Protein 8TZM (pdb70)

Solvent-accessible surface area: 8814 Å² total; per-residue (Å²): 219,104,159,151,176,160,145,152,134,143,124,83,46,15,89,59,44,32,85,63,11,87,98,55,126,73,65,52,24,159,118,0,30,112,47,10,89,130,169,93,176,58,53,94,62,133,69,0,56,55,37,5,53,70,40,13,25,128,14,27,109,93,147,56,115,108,12,17,55,1,8,9,8,0,25,38,19,6,20,91,60,7,126,23,105,102,148,109,94,30,136,108,13,172,77,126,9,82,117,85,14,110,130,138,46,18,125,87,9,63,72,64,15,147,214

B-factor: mean 36.96, std 22.72, range [0.04, 75.54]

Structure (mmCIF, N/CA/C/O backbone):
data_8TZM
#
_entry.id   8TZM
#
loop_
_atom_site.group_PDB
_atom_site.id
_atom_site.type_symbol
_atom_site.label_atom_id
_atom_site.label_alt_id
_atom_site.label_comp_id
_atom_site.label_asym_id
_atom_site.label_entity_id
_atom_site.label_seq_id
_atom_site.pdbx_PDB_ins_code
_atom_site.Cartn_x
_atom_site.Cartn_y
_atom_site.Cartn_z
_atom_site.occupancy
_atom_site.B_iso_or_equiv
_atom_site.auth_seq_id
_atom_site.auth_comp_id
_atom_site.auth_asym_id
_atom_site.auth_atom_id
_atom_site.pdbx_PDB_model_num
ATOM 1 N N . MET A 1 1 ? -1.515 -0.416 -1.468 1.00 74.34 1 MET A N 1
ATOM 2 C CA . MET A 1 1 ? -0.158 -0.232 -2.031 1.00 32.42 1 MET A CA 1
ATOM 3 C C . MET A 1 1 ? 0.710 -1.443 -1.706 1.00 34.15 1 MET A C 1
ATOM 4 O O . MET A 1 1 ? 1.058 -1.665 -0.546 1.00 11.12 1 MET A O 1
ATOM 20 N N . ALA A 1 2 ? 1.030 -2.234 -2.735 1.00 32.41 2 ALA A N 1
ATOM 21 C CA . ALA A 1 2 ? 1.868 -3.431 -2.594 1.00 33.43 2 ALA A CA 1
ATOM 22 C C . ALA A 1 2 ? 1.108 -4.572 -1.910 1.00 44.45 2 ALA A C 1
ATOM 23 O O . ALA A 1 2 ? 0.932 -5.646 -2.489 1.00 4.41 2 ALA A O 1
ATOM 30 N N . HIS A 1 3 ? 0.662 -4.344 -0.677 1.00 35.50 3 HIS A N 1
ATOM 31 C CA . HIS A 1 3 ? -0.066 -5.362 0.074 1.00 45.14 3 HIS A CA 1
ATOM 32 C C . HIS A 1 3 ? -1.502 -5.494 -0.422 1.00 11.32 3 HIS A C 1
ATOM 33 O O . HIS A 1 3 ? -2.423 -4.881 0.126 1.00 41.41 3 HIS A O 1
ATOM 48 N N . HIS A 1 4 ? -1.672 -6.258 -1.494 1.00 40.31 4 HIS A N 1
ATOM 49 C CA . HIS A 1 4 ? -2.996 -6.644 -1.964 1.00 41.32 4 HIS A CA 1
ATOM 50 C C . HIS A 1 4 ? -3.565 -7.703 -1.025 1.00 53.53 4 HIS A C 1
ATOM 51 O O . HIS A 1 4 ? -3.017 -8.800 -0.924 1.00 62.24 4 HIS A O 1
ATOM 66 N N . HIS A 1 5 ? -4.661 -7.373 -0.348 1.00 51.32 5 HIS A N 1
ATOM 67 C CA . HIS A 1 5 ? -5.237 -8.243 0.677 1.00 34.34 5 HIS A CA 1
ATOM 68 C C . HIS A 1 5 ? -5.550 -9.623 0.109 1.00 40.30 5 HIS A C 1
ATOM 69 O O . HIS A 1 5 ? -6.463 -9.784 -0.699 1.00 73.43 5 HIS A O 1
ATOM 84 N N . HIS A 1 6 ? -4.769 -10.609 0.528 1.00 64.13 6 HIS A N 1
ATOM 85 C CA . HIS A 1 6 ? -4.945 -11.987 0.085 1.00 24.03 6 HIS A CA 1
ATOM 86 C C . HIS A 1 6 ? -5.069 -12.912 1.299 1.00 1.14 6 HIS A C 1
ATOM 87 O O . HIS A 1 6 ? -4.076 -13.443 1.805 1.00 53.23 6 HIS A O 1
ATOM 102 N N . HIS A 1 7 ? -6.296 -13.068 1.783 1.00 45.14 7 HIS A N 1
ATOM 103 C CA . HIS A 1 7 ? -6.579 -13.889 2.959 1.00 11.35 7 HIS A CA 1
ATOM 104 C C . HIS A 1 7 ? -8.051 -14.282 2.974 1.00 75.43 7 HIS A C 1
ATOM 105 O O . HIS A 1 7 ? -8.928 -13.417 2.973 1.00 41.30 7 HIS A O 1
ATOM 120 N N . HIS A 1 8 ? -8.321 -15.584 2.985 1.00 51.14 8 HIS A N 1
ATOM 121 C CA . HIS A 1 8 ? -9.695 -16.074 2.998 1.00 24.14 8 HIS A CA 1
ATOM 122 C C . HIS A 1 8 ? -10.313 -15.862 4.382 1.00 52.20 8 HIS A C 1
ATOM 123 O O . HIS A 1 8 ? -10.013 -16.589 5.327 1.00 11.32 8 HIS A O 1
ATOM 138 N N . MET A 1 9 ? -11.154 -14.836 4.497 1.00 32.14 9 MET A N 1
ATOM 139 C CA . MET A 1 9 ? -11.754 -14.466 5.777 1.00 70.12 9 MET A CA 1
ATOM 140 C C . MET A 1 9 ? -13.278 -14.466 5.698 1.00 60.04 9 MET A C 1
ATOM 141 O O . MET A 1 9 ? -13.865 -14.008 4.712 1.00 73.41 9 MET A O 1
ATOM 155 N N . PHE A 1 10 ? -13.903 -15.030 6.730 1.00 64.01 10 PHE A N 1
ATOM 156 C CA . PHE A 1 10 ? -15.354 -14.994 6.904 1.00 21.31 10 PHE A CA 1
ATOM 157 C C . PHE A 1 10 ? -16.090 -15.683 5.742 1.00 24.02 10 PHE A C 1
ATOM 158 O O . PHE A 1 10 ? -17.229 -15.337 5.422 1.00 73.24 10 PHE A O 1
ATOM 175 N N . LEU A 1 11 ? -15.441 -16.657 5.107 1.00 64.02 11 LEU A N 1
ATOM 176 C CA . LEU A 1 11 ? -16.117 -17.492 4.109 1.00 11.34 11 LEU A CA 1
ATOM 177 C C . LEU A 1 11 ? -16.975 -18.530 4.823 1.00 5.25 11 LEU A C 1
ATOM 178 O O . LEU A 1 11 ? -18.153 -18.715 4.511 1.00 73.11 11 LEU A O 1
ATOM 194 N N . ASP A 1 12 ? -16.365 -19.191 5.798 1.00 42.42 12 ASP A N 1
ATOM 195 C CA . ASP A 1 12 ? -17.034 -20.221 6.577 1.00 33.24 12 ASP A CA 1
ATOM 196 C C . ASP A 1 12 ? -17.700 -19.600 7.799 1.00 12.01 12 ASP A C 1
ATOM 197 O O . ASP A 1 12 ? -17.063 -19.429 8.842 1.00 41.41 12 ASP A O 1
ATOM 206 N N . ASP A 1 13 ? -18.971 -19.243 7.660 1.00 23.11 13 ASP A N 1
ATOM 207 C CA . ASP A 1 13 ? -19.731 -18.633 8.752 1.00 41.03 13 ASP A CA 1
ATOM 208 C C . ASP A 1 13 ? -19.762 -19.555 9.973 1.00 45.11 13 ASP A C 1
ATOM 209 O O . ASP A 1 13 ? -19.439 -19.136 11.088 1.00 42.22 13 ASP A O 1
ATOM 218 N N . VAL A 1 14 ? -20.123 -20.818 9.749 1.00 21.44 14 VAL A N 1
ATOM 219 C CA . VAL A 1 14 ? -20.155 -21.816 10.816 1.00 24.44 14 VAL A CA 1
ATOM 220 C C . VAL A 1 14 ? -18.803 -21.905 11.523 1.00 74.24 14 VAL A C 1
ATOM 221 O O . VAL A 1 14 ? -18.737 -21.948 12.755 1.00 34.32 14 VAL A O 1
ATOM 234 N N . ASN A 1 15 ? -17.730 -21.912 10.742 1.00 63.02 15 ASN A N 1
ATOM 235 C CA . ASN A 1 15 ? -16.385 -22.009 11.297 1.00 62.11 15 ASN A CA 1
ATOM 236 C C . ASN A 1 15 ? -16.117 -20.818 12.213 1.00 40.23 15 ASN A C 1
ATOM 237 O O . ASN A 1 15 ? -15.593 -20.979 13.312 1.00 13.31 15 ASN A O 1
ATOM 248 N N . VAL A 1 16 ? -16.515 -19.629 11.761 1.00 62.24 16 VAL A N 1
ATOM 249 C CA . VAL A 1 16 ? -16.321 -18.406 12.534 1.00 43.23 16 VAL A CA 1
ATOM 250 C C . VAL A 1 16 ? -17.079 -18.463 13.857 1.00 15.44 16 VAL A C 1
ATOM 251 O O . VAL A 1 16 ? -16.529 -18.113 14.896 1.00 41.14 16 VAL A O 1
ATOM 264 N N . PHE A 1 17 ? -18.335 -18.907 13.822 1.00 5.31 17 PHE A N 1
ATOM 265 C CA . PHE A 1 17 ? -19.136 -19.000 15.045 1.00 31.25 17 PHE A CA 1
ATOM 266 C C . PHE A 1 17 ? -18.490 -19.961 16.041 1.00 64.43 17 PHE A C 1
ATOM 267 O O . PHE A 1 17 ? -18.192 -19.581 17.174 1.00 60.14 17 PHE A O 1
ATOM 284 N N . LEU A 1 18 ? -18.224 -21.186 15.595 1.00 64.41 18 LEU A N 1
ATOM 285 C CA . LEU A 1 18 ? -17.634 -22.207 16.462 1.00 53.42 18 LEU A CA 1
ATOM 286 C C . LEU A 1 18 ? -16.261 -21.770 16.973 1.00 34.33 18 LEU A C 1
ATOM 287 O O . LEU A 1 18 ? -15.923 -21.988 18.133 1.00 23.11 18 LEU A O 1
ATOM 303 N N . ASP A 1 19 ? -15.476 -21.145 16.101 1.00 74.01 19 ASP A N 1
ATOM 304 C CA . ASP A 1 19 ? -14.128 -20.705 16.462 1.00 42.04 19 ASP A CA 1
ATOM 305 C C . ASP A 1 19 ? -14.188 -19.540 17.443 1.00 61.13 19 ASP A C 1
ATOM 306 O O . ASP A 1 19 ? -13.505 -19.543 18.465 1.00 64.30 19 ASP A O 1
ATOM 315 N N . ASP A 1 20 ? -15.035 -18.564 17.139 1.00 24.32 20 ASP A N 1
ATOM 316 C CA . ASP A 1 20 ? -15.147 -17.350 17.945 1.00 32.55 20 ASP A CA 1
ATOM 317 C C . ASP A 1 20 ? -15.671 -17.674 19.342 1.00 23.54 20 ASP A C 1
ATOM 318 O O . ASP A 1 20 ? -15.139 -17.189 20.344 1.00 43.02 20 ASP A O 1
ATOM 327 N N . LEU A 1 21 ? -16.699 -18.516 19.404 1.00 10.32 21 LEU A N 1
ATOM 328 C CA . LEU A 1 21 ? -17.333 -18.866 20.674 1.00 24.15 21 LEU A CA 1
ATOM 329 C C . LEU A 1 21 ? -16.485 -19.873 21.450 1.00 20.03 21 LEU A C 1
ATOM 330 O O . LEU A 1 21 ? -16.708 -20.093 22.640 1.00 4.12 21 LEU A O 1
ATOM 346 N N . ASN A 1 22 ? -15.524 -20.490 20.766 1.00 62.44 22 ASN A N 1
ATOM 347 C CA . ASN A 1 22 ? -14.583 -21.409 21.407 1.00 23.23 22 ASN A CA 1
ATOM 348 C C . ASN A 1 22 ? -13.410 -20.629 22.005 1.00 45.24 22 ASN A C 1
ATOM 349 O O . ASN A 1 22 ? -13.055 -20.813 23.170 1.00 22.55 22 ASN A O 1
ATOM 360 N N . THR A 1 23 ? -12.820 -19.744 21.198 1.00 44.11 23 THR A N 1
ATOM 361 C CA . THR A 1 23 ? -11.657 -18.965 21.621 1.00 55.23 23 THR A CA 1
ATOM 362 C C . THR A 1 23 ? -12.048 -17.908 22.646 1.00 75.10 23 THR A C 1
ATOM 363 O O . THR A 1 23 ? -11.209 -17.408 23.402 1.00 11.22 23 THR A O 1
ATOM 374 N N . ASN A 1 24 ? -13.329 -17.584 22.676 1.00 3.44 24 ASN A N 1
ATOM 375 C CA . ASN A 1 24 ? -13.874 -16.653 23.647 1.00 10.21 24 ASN A CA 1
ATOM 376 C C . ASN A 1 24 ? -14.872 -17.390 24.536 1.00 54.24 24 ASN A C 1
ATOM 377 O O . ASN A 1 24 ? -15.706 -18.134 24.033 1.00 14.22 24 ASN A O 1
ATOM 388 N N . PRO A 1 25 ? -14.832 -17.171 25.866 1.00 31.14 25 PRO A N 1
ATOM 389 C CA . PRO A 1 25 ? -15.694 -17.895 26.826 1.00 74.54 25 PRO A CA 1
ATOM 390 C C . PRO A 1 25 ? -17.185 -17.552 26.694 1.00 50.15 25 PRO A C 1
ATOM 391 O O . PRO A 1 25 ? -17.981 -17.840 27.591 1.00 42.21 25 PRO A O 1
ATOM 402 N N . ILE A 1 26 ? -17.543 -16.931 25.582 1.00 13.15 26 ILE A N 1
ATOM 403 C CA . ILE A 1 26 ? -18.931 -16.597 25.270 1.00 32.33 26 ILE A CA 1
ATOM 404 C C . ILE A 1 26 ? -19.835 -17.815 25.415 1.00 51.23 26 ILE A C 1
ATOM 405 O O . ILE A 1 26 ? -20.770 -17.822 26.215 1.00 72.12 26 ILE A O 1
ATOM 421 N N . THR A 1 27 ? -19.525 -18.837 24.635 1.00 21.53 27 THR A N 1
ATOM 422 C CA . THR A 1 27 ? -20.262 -20.108 24.638 1.00 44.42 27 THR A CA 1
ATOM 423 C C . THR A 1 27 ? -21.784 -19.893 24.671 1.00 5.43 27 THR A C 1
ATOM 424 O O . THR A 1 27 ? -22.517 -20.636 25.327 1.00 20.13 27 THR A O 1
ATOM 435 N N . ASP A 1 28 ? -22.255 -18.867 23.962 1.00 4.40 28 ASP A N 1
ATOM 436 C CA . ASP A 1 28 ? -23.687 -18.573 23.889 1.00 4.15 28 ASP A CA 1
ATOM 437 C C . ASP A 1 28 ? -24.243 -18.999 22.536 1.00 10.32 28 ASP A C 1
ATOM 438 O O . ASP A 1 28 ? -24.119 -18.285 21.538 1.00 3.14 28 ASP A O 1
ATOM 447 N N . GLU A 1 29 ? -24.862 -20.169 22.529 1.00 64.33 29 GLU A N 1
ATOM 448 C CA . GLU A 1 29 ? -25.376 -20.800 21.314 1.00 73.33 29 GLU A CA 1
ATOM 449 C C . GLU A 1 29 ? -26.488 -19.967 20.669 1.00 71.44 29 GLU A C 1
ATOM 450 O O . GLU A 1 29 ? -26.814 -20.140 19.493 1.00 41.11 29 GLU A O 1
ATOM 462 N N . TRP A 1 30 ? -27.053 -19.057 21.449 1.00 42.15 30 TRP A N 1
ATOM 463 C CA . TRP A 1 30 ? -28.214 -18.275 21.034 1.00 64.03 30 TRP A CA 1
ATOM 464 C C . TRP A 1 30 ? -27.918 -17.444 19.781 1.00 14.33 30 TRP A C 1
ATOM 465 O O . TRP A 1 30 ? -28.809 -17.201 18.962 1.00 0.14 30 TRP A O 1
ATOM 486 N N . TYR A 1 31 ? -26.658 -17.031 19.625 1.00 5.11 31 TYR A N 1
ATOM 487 C CA . TYR A 1 31 ? -26.247 -16.244 18.460 1.00 24.44 31 TYR A CA 1
ATOM 488 C C . TYR A 1 31 ? -26.425 -17.052 17.180 1.00 72.01 31 TYR A C 1
ATOM 489 O O . TYR A 1 31 ? -26.785 -16.511 16.131 1.00 63.21 31 TYR A O 1
ATOM 507 N N . MET A 1 32 ? -26.182 -18.354 17.279 1.00 34.30 32 MET A N 1
ATOM 508 C CA . MET A 1 32 ? -26.333 -19.254 16.141 1.00 50.12 32 MET A CA 1
ATOM 509 C C . MET A 1 32 ? -27.783 -19.277 15.668 1.00 71.33 32 MET A C 1
ATOM 510 O O . MET A 1 32 ? -28.057 -19.211 14.470 1.00 13.24 32 MET A O 1
ATOM 524 N N . SER A 1 33 ? -28.707 -19.354 16.619 1.00 50.11 33 SER A N 1
ATOM 525 C CA . SER A 1 33 ? -30.130 -19.364 16.304 1.00 42.11 33 SER A CA 1
ATOM 526 C C . SER A 1 33 ? -30.524 -18.053 15.626 1.00 45.32 33 SER A C 1
ATOM 527 O O . SER A 1 33 ? -31.357 -18.029 14.717 1.00 61.41 33 SER A O 1
ATOM 535 N N . ASN A 1 34 ? -29.908 -16.962 16.077 1.00 34.11 34 ASN A N 1
ATOM 536 C CA . ASN A 1 34 ? -30.119 -15.642 15.482 1.00 33.22 34 ASN A CA 1
ATOM 537 C C . ASN A 1 34 ? -29.696 -15.638 14.010 1.00 65.23 34 ASN A C 1
ATOM 538 O O . ASN A 1 34 ? -30.326 -14.991 13.170 1.00 43.04 34 ASN A O 1
ATOM 549 N N . PHE A 1 35 ? -28.628 -16.372 13.712 1.00 55.32 35 PHE A N 1
ATOM 550 C CA . PHE A 1 35 ? -28.128 -16.503 12.346 1.00 43.25 35 PHE A CA 1
ATOM 551 C C . PHE A 1 35 ? -29.045 -17.404 11.513 1.00 51.21 35 PHE A C 1
ATOM 552 O O . PHE A 1 35 ? -29.459 -17.038 10.414 1.00 14.45 35 PHE A O 1
ATOM 569 N N . ALA A 1 36 ? -29.372 -18.572 12.064 1.00 55.52 36 ALA A N 1
ATOM 570 C CA . ALA A 1 36 ? -30.187 -19.570 11.366 1.00 1.22 36 ALA A CA 1
ATOM 571 C C . ALA A 1 36 ? -31.611 -19.067 11.128 1.00 33.21 36 ALA A C 1
ATOM 572 O O . ALA A 1 36 ? -32.346 -19.617 10.308 1.00 11.11 36 ALA A O 1
ATOM 579 N N . ASP A 1 37 ? -31.995 -18.035 11.872 1.00 60.11 37 ASP A N 1
ATOM 580 C CA . ASP A 1 37 ? -33.304 -17.400 11.717 1.00 24.35 37 ASP A CA 1
ATOM 581 C C . ASP A 1 37 ? -33.431 -16.729 10.350 1.00 72.00 37 ASP A C 1
ATOM 582 O O . ASP A 1 37 ? -34.519 -16.679 9.768 1.00 53.43 37 ASP A O 1
ATOM 591 N N . LYS A 1 38 ? -32.313 -16.225 9.840 1.00 65.31 38 LYS A N 1
ATOM 592 C CA . LYS A 1 38 ? -32.304 -15.486 8.584 1.00 20.14 38 LYS A CA 1
ATOM 593 C C . LYS A 1 38 ? -32.677 -16.409 7.419 1.00 25.40 38 LYS A C 1
ATOM 594 O O . LYS A 1 38 ? -31.894 -17.272 7.020 1.00 11.33 38 LYS A O 1
ATOM 613 N N . HIS A 1 39 ? -33.883 -16.222 6.883 1.00 34.03 39 HIS A N 1
ATOM 614 C CA . HIS A 1 39 ? -34.397 -17.089 5.822 1.00 13.44 39 HIS A CA 1
ATOM 615 C C . HIS A 1 39 ? -33.689 -16.805 4.498 1.00 71.25 39 HIS A C 1
ATOM 616 O O . HIS A 1 39 ? -34.145 -15.986 3.696 1.00 11.13 39 HIS A O 1
ATOM 631 N N . ILE A 1 40 ? -32.554 -17.460 4.296 1.00 15.14 40 ILE A N 1
ATOM 632 C CA . ILE A 1 40 ? -31.786 -17.339 3.061 1.00 32.11 40 ILE A CA 1
ATOM 633 C C . ILE A 1 40 ? -31.335 -18.720 2.590 1.00 22.31 40 ILE A C 1
ATOM 634 O O . ILE A 1 40 ? -31.035 -19.593 3.406 1.00 2.34 40 ILE A O 1
ATOM 650 N N . LYS A 1 41 ? -31.303 -18.921 1.274 1.00 0.43 41 LYS A N 1
ATOM 651 C CA . LYS A 1 41 ? -30.854 -20.189 0.711 1.00 12.12 41 LYS A CA 1
ATOM 652 C C . LYS A 1 41 ? -29.327 -20.229 0.672 1.00 5.14 41 LYS A C 1
ATOM 653 O O . LYS A 1 41 ? -28.689 -19.658 -0.214 1.00 35.21 41 LYS A O 1
ATOM 672 N N . ILE A 1 42 ? -28.758 -20.881 1.675 1.00 4.25 42 ILE A N 1
ATOM 673 C CA . ILE A 1 42 ? -27.312 -20.920 1.866 1.00 14.01 42 ILE A CA 1
ATOM 674 C C . ILE A 1 42 ? -26.623 -21.888 0.900 1.00 52.43 42 ILE A C 1
ATOM 675 O O . ILE A 1 42 ? -25.549 -21.589 0.372 1.00 53.43 42 ILE A O 1
ATOM 691 N N . LEU A 1 43 ? -27.250 -23.038 0.661 1.00 33.44 43 LEU A N 1
ATOM 692 C CA . LEU A 1 43 ? -26.640 -24.109 -0.130 1.00 4.54 43 LEU A CA 1
ATOM 693 C C . LEU A 1 43 ? -27.680 -24.812 -0.997 1.00 11.14 43 LEU A C 1
ATOM 694 O O . LEU A 1 43 ? -28.865 -24.483 -0.954 1.00 35.23 43 LEU A O 1
ATOM 710 N N . GLU A 1 44 ? -27.219 -25.770 -1.793 1.00 11.42 44 GLU A N 1
ATOM 711 C CA . GLU A 1 44 ? -28.103 -26.628 -2.577 1.00 12.15 44 GLU A CA 1
ATOM 712 C C . GLU A 1 44 ? -28.359 -27.926 -1.819 1.00 30.40 44 GLU A C 1
ATOM 713 O O . GLU A 1 44 ? -27.738 -28.173 -0.782 1.00 1.54 44 GLU A O 1
ATOM 725 N N . SER A 1 45 ? -29.247 -28.755 -2.348 1.00 71.32 45 SER A N 1
ATOM 726 C CA . SER A 1 45 ? -29.645 -29.993 -1.677 1.00 70.25 45 SER A CA 1
ATOM 727 C C . SER A 1 45 ? -28.444 -30.903 -1.404 1.00 53.14 45 SER A C 1
ATOM 728 O O . SER A 1 45 ? -28.170 -31.257 -0.255 1.00 14.11 45 SER A O 1
ATOM 736 N N . TYR A 1 46 ? -27.699 -31.227 -2.455 1.00 24.11 46 TYR A N 1
ATOM 737 C CA . TYR A 1 46 ? -26.560 -32.135 -2.341 1.00 25.11 46 TYR A CA 1
ATOM 738 C C . TYR A 1 46 ? -25.405 -31.471 -1.591 1.00 70.33 46 TYR A C 1
ATOM 739 O O . TYR A 1 46 ? -24.666 -32.131 -0.853 1.00 31.12 46 TYR A O 1
ATOM 757 N N . GLU A 1 47 ? -25.269 -30.160 -1.768 1.00 72.31 47 GLU A N 1
ATOM 758 C CA . GLU A 1 47 ? -24.216 -29.401 -1.104 1.00 53.13 47 GLU A CA 1
ATOM 759 C C . GLU A 1 47 ? -24.394 -29.456 0.406 1.00 4.32 47 GLU A C 1
ATOM 760 O O . GLU A 1 47 ? -23.491 -29.865 1.134 1.00 75.22 47 GLU A O 1
ATOM 772 N N . ALA A 1 48 ? -25.576 -29.074 0.865 1.00 33.12 48 ALA A N 1
ATOM 773 C CA . ALA A 1 48 ? -25.878 -29.072 2.286 1.00 74.23 48 ALA A CA 1
ATOM 774 C C . ALA A 1 48 ? -25.865 -30.494 2.838 1.00 21.35 48 ALA A C 1
ATOM 775 O O . ALA A 1 48 ? -25.351 -30.733 3.925 1.00 72.31 48 ALA A O 1
ATOM 782 N N . PHE A 1 49 ? -26.412 -31.435 2.064 1.00 44.25 49 PHE A N 1
ATOM 783 C CA . PHE A 1 49 ? -26.481 -32.840 2.476 1.00 63.20 49 PHE A CA 1
ATOM 784 C C . PHE A 1 49 ? -25.080 -33.379 2.778 1.00 22.21 49 PHE A C 1
ATOM 785 O O . PHE A 1 49 ? -24.853 -34.041 3.792 1.00 13.31 49 PHE A O 1
ATOM 802 N N . ASP A 1 50 ? -24.146 -33.094 1.880 1.00 34.24 50 ASP A N 1
ATOM 803 C CA . ASP A 1 50 ? -22.762 -33.552 2.035 1.00 23.32 50 ASP A CA 1
ATOM 804 C C . ASP A 1 50 ? -22.075 -32.800 3.179 1.00 1.51 50 ASP A C 1
ATOM 805 O O . ASP A 1 50 ? -21.336 -33.382 3.995 1.00 54.04 50 ASP A O 1
ATOM 814 N N . ILE A 1 51 ? -22.342 -31.503 3.246 1.00 13.34 51 ILE A N 1
ATOM 815 C CA . ILE A 1 51 ? -21.808 -30.661 4.304 1.00 11.42 51 ILE A CA 1
ATOM 816 C C . ILE A 1 51 ? -22.353 -31.097 5.671 1.00 65.31 51 ILE A C 1
ATOM 817 O O . ILE A 1 51 ? -21.712 -30.862 6.697 1.00 71.51 51 ILE A O 1
ATOM 833 N N . LEU A 1 52 ? -23.524 -31.748 5.684 1.00 62.15 52 LEU A N 1
ATOM 834 C CA . LEU A 1 52 ? -24.021 -32.384 6.908 1.00 32.51 52 LEU A CA 1
ATOM 835 C C . LEU A 1 52 ? -22.964 -33.347 7.429 1.00 71.22 52 LEU A C 1
ATOM 836 O O . LEU A 1 52 ? -22.529 -33.251 8.570 1.00 33.53 52 LEU A O 1
ATOM 852 N N . LYS A 1 53 ? -22.538 -34.252 6.547 1.00 41.41 53 LYS A N 1
ATOM 853 C CA . LYS A 1 53 ? -21.525 -35.258 6.864 1.00 34.22 53 LYS A CA 1
ATOM 854 C C . LYS A 1 53 ? -20.243 -34.587 7.346 1.00 1.12 53 LYS A C 1
ATOM 855 O O . LYS A 1 53 ? -19.691 -34.927 8.413 1.00 53.22 53 LYS A O 1
ATOM 874 N N . GLN A 1 54 ? -19.780 -33.617 6.553 1.00 10.44 54 GLN A N 1
ATOM 875 C CA . GLN A 1 54 ? -18.549 -32.900 6.874 1.00 23.13 54 GLN A CA 1
ATOM 876 C C . GLN A 1 54 ? -18.632 -32.307 8.280 1.00 42.14 54 GLN A C 1
ATOM 877 O O . GLN A 1 54 ? -17.774 -32.567 9.125 1.00 1.13 54 GLN A O 1
ATOM 891 N N . PHE A 1 55 ? -19.683 -31.536 8.529 1.00 65.31 55 PHE A N 1
ATOM 892 C CA . PHE A 1 55 ? -19.868 -30.889 9.822 1.00 54.32 55 PHE A CA 1
ATOM 893 C C . PHE A 1 55 ? -20.067 -31.919 10.924 1.00 52.31 55 PHE A C 1
ATOM 894 O O . PHE A 1 55 ? -19.625 -31.710 12.045 1.00 11.04 55 PHE A O 1
ATOM 911 N N . VAL A 1 56 ? -20.722 -33.029 10.601 1.00 41.34 56 VAL A N 1
ATOM 912 C CA . VAL A 1 56 ? -20.882 -34.127 11.553 1.00 52.12 56 VAL A CA 1
ATOM 913 C C . VAL A 1 56 ? -19.519 -34.524 12.113 1.00 63.32 56 VAL A C 1
ATOM 914 O O . VAL A 1 56 ? -19.301 -34.496 13.334 1.00 21.21 56 VAL A O 1
ATOM 927 N N . ASP A 1 57 ? -18.592 -34.836 11.211 1.00 64.01 57 ASP A N 1
ATOM 928 C CA . ASP A 1 57 ? -17.232 -35.209 11.616 1.00 33.44 57 ASP A CA 1
ATOM 929 C C . ASP A 1 57 ? -16.570 -34.073 12.408 1.00 30.24 57 ASP A C 1
ATOM 930 O O . ASP A 1 57 ? -16.140 -34.259 13.555 1.00 63.24 57 ASP A O 1
ATOM 939 N N . TYR A 1 58 ? -16.540 -32.884 11.805 1.00 52.32 58 TYR A N 1
ATOM 940 C CA . TYR A 1 58 ? -15.858 -31.729 12.392 1.00 34.32 58 TYR A CA 1
ATOM 941 C C . TYR A 1 58 ? -16.410 -31.394 13.777 1.00 3.23 58 TYR A C 1
ATOM 942 O O . TYR A 1 58 ? -15.674 -30.947 14.659 1.00 71.41 58 TYR A O 1
ATOM 960 N N . MET A 1 59 ? -17.710 -31.598 13.962 1.00 73.43 59 MET A N 1
ATOM 961 C CA . MET A 1 59 ? -18.348 -31.340 15.249 1.00 13.32 59 MET A CA 1
ATOM 962 C C . MET A 1 59 ? -17.951 -32.402 16.256 1.00 44.22 59 MET A C 1
ATOM 963 O O . MET A 1 59 ? -17.657 -32.093 17.417 1.00 5.31 59 MET A O 1
ATOM 977 N N . ILE A 1 60 ? -17.928 -33.656 15.812 1.00 62.31 60 ILE A N 1
ATOM 978 C CA . ILE A 1 60 ? -17.547 -34.751 16.688 1.00 33.23 60 ILE A CA 1
ATOM 979 C C . ILE A 1 60 ? -16.125 -34.540 17.197 1.00 12.21 60 ILE A C 1
ATOM 980 O O . ILE A 1 60 ? -15.822 -34.847 18.348 1.00 4.11 60 ILE A O 1
ATOM 996 N N . GLU A 1 61 ? -15.270 -33.983 16.338 1.00 71.51 61 GLU A N 1
ATOM 997 C CA . GLU A 1 61 ? -13.874 -33.729 16.694 1.00 34.31 61 GLU A CA 1
ATOM 998 C C . GLU A 1 61 ? -13.747 -32.817 17.922 1.00 21.43 61 GLU A C 1
ATOM 999 O O . GLU A 1 61 ? -12.762 -32.902 18.655 1.00 12.02 61 GLU A O 1
ATOM 1011 N N . GLU A 1 62 ? -14.738 -31.952 18.158 1.00 63.41 62 GLU A N 1
ATOM 1012 C CA . GLU A 1 62 ? -14.654 -30.989 19.266 1.00 54.23 62 GLU A CA 1
ATOM 1013 C C . GLU A 1 62 ? -15.370 -31.513 20.523 1.00 21.40 62 GLU A C 1
ATOM 1014 O O . GLU A 1 62 ? -15.143 -31.017 21.629 1.00 25.10 62 GLU A O 1
ATOM 1026 N N . HIS A 1 63 ? -16.210 -32.538 20.338 1.00 43.05 63 HIS A N 1
ATOM 1027 C CA . HIS A 1 63 ? -16.938 -33.212 21.435 1.00 2.03 63 HIS A CA 1
ATOM 1028 C C . HIS A 1 63 ? -17.530 -32.228 22.448 1.00 4.01 63 HIS A C 1
ATOM 1029 O O . HIS A 1 63 ? -17.662 -32.553 23.633 1.00 63.34 63 HIS A O 1
ATOM 1044 N N . ASP A 1 64 ? -17.927 -31.057 21.987 1.00 34.14 64 ASP A N 1
ATOM 1045 C CA . ASP A 1 64 ? -18.315 -29.982 22.891 1.00 44.13 64 ASP A CA 1
ATOM 1046 C C . ASP A 1 64 ? -19.825 -29.973 23.135 1.00 44.32 64 ASP A C 1
ATOM 1047 O O . ASP A 1 64 ? -20.614 -29.841 22.198 1.00 1.23 64 ASP A O 1
ATOM 1056 N N . GLU A 1 65 ? -20.217 -30.139 24.399 1.00 4.25 65 GLU A N 1
ATOM 1057 C CA . GLU A 1 65 ? -21.629 -30.151 24.788 1.00 4.24 65 GLU A CA 1
ATOM 1058 C C . GLU A 1 65 ? -22.276 -28.771 24.627 1.00 3.24 65 GLU A C 1
ATOM 1059 O O . GLU A 1 65 ? -23.462 -28.663 24.307 1.00 43.22 65 GLU A O 1
ATOM 1071 N N . LYS A 1 66 ? -21.484 -27.723 24.843 1.00 10.42 66 LYS A N 1
ATOM 1072 C CA . LYS A 1 66 ? -22.006 -26.358 24.942 1.00 53.41 66 LYS A CA 1
ATOM 1073 C C . LYS A 1 66 ? -22.217 -25.725 23.576 1.00 55.35 66 LYS A C 1
ATOM 1074 O O . LYS A 1 66 ? -22.551 -24.549 23.489 1.00 14.34 66 LYS A O 1
ATOM 1093 N N . SER A 1 67 ? -21.999 -26.492 22.519 1.00 4.34 67 SER A N 1
ATOM 1094 C CA . SER A 1 67 ? -22.313 -26.038 21.168 1.00 14.32 67 SER A CA 1
ATOM 1095 C C . SER A 1 67 ? -23.494 -26.819 20.590 1.00 24.40 67 SER A C 1
ATOM 1096 O O . SER A 1 67 ? -23.869 -26.621 19.437 1.00 33.31 67 SER A O 1
ATOM 1104 N N . GLU A 1 68 ? -24.101 -27.679 21.412 1.00 31.22 68 GLU A N 1
ATOM 1105 C CA . GLU A 1 68 ? -25.190 -28.555 20.972 1.00 25.05 68 GLU A CA 1
ATOM 1106 C C . GLU A 1 68 ? -26.238 -27.781 20.163 1.00 54.30 68 GLU A C 1
ATOM 1107 O O . GLU A 1 68 ? -26.531 -28.121 19.013 1.00 3.41 68 GLU A O 1
ATOM 1119 N N . TYR A 1 69 ? -26.782 -26.736 20.775 1.00 4.00 69 TYR A N 1
ATOM 1120 C CA . TYR A 1 69 ? -27.781 -25.881 20.142 1.00 14.55 69 TYR A CA 1
ATOM 1121 C C . TYR A 1 69 ? -27.227 -25.253 18.857 1.00 25.22 69 TYR A C 1
ATOM 1122 O O . TYR A 1 69 ? -27.971 -25.044 17.893 1.00 71.14 69 TYR A O 1
ATOM 1140 N N . GLU A 1 70 ? -25.913 -24.985 18.829 1.00 4.33 70 GLU A N 1
ATOM 1141 C CA . GLU A 1 70 ? -25.280 -24.408 17.643 1.00 23.31 70 GLU A CA 1
ATOM 1142 C C . GLU A 1 70 ? -25.352 -25.414 16.511 1.00 52.35 70 GLU A C 1
ATOM 1143 O O . GLU A 1 70 ? -25.894 -25.135 15.444 1.00 3.04 70 GLU A O 1
ATOM 1155 N N . ILE A 1 71 ? -24.823 -26.602 16.782 1.00 35.14 71 ILE A N 1
ATOM 1156 C CA . ILE A 1 71 ? -24.763 -27.676 15.800 1.00 63.20 71 ILE A CA 1
ATOM 1157 C C . ILE A 1 71 ? -26.168 -28.029 15.316 1.00 3.04 71 ILE A C 1
ATOM 1158 O O . ILE A 1 71 ? -26.373 -28.319 14.139 1.00 32.11 71 ILE A O 1
ATOM 1174 N N . MET A 1 72 ? -27.133 -27.993 16.236 1.00 5.10 72 MET A N 1
ATOM 1175 C CA . MET A 1 72 ? -28.534 -28.245 15.897 1.00 34.21 72 MET A CA 1
ATOM 1176 C C . MET A 1 72 ? -29.031 -27.215 14.887 1.00 52.43 72 MET A C 1
ATOM 1177 O O . MET A 1 72 ? -29.550 -27.577 13.833 1.00 3.12 72 MET A O 1
ATOM 1191 N N . GLU A 1 73 ? -28.847 -25.935 15.206 1.00 31.24 73 GLU A N 1
ATOM 1192 C CA . GLU A 1 73 ? -29.292 -24.850 14.331 1.00 72.02 73 GLU A CA 1
ATOM 1193 C C . GLU A 1 73 ? -28.560 -24.882 12.985 1.00 32.22 73 GLU A C 1
ATOM 1194 O O . GLU A 1 73 ? -29.163 -24.643 11.932 1.00 10.20 73 GLU A O 1
ATOM 1206 N N . ILE A 1 74 ? -27.267 -25.180 13.015 1.00 12.21 74 ILE A N 1
ATOM 1207 C CA . ILE A 1 74 ? -26.492 -25.344 11.788 1.00 14.25 74 ILE A CA 1
ATOM 1208 C C . ILE A 1 74 ? -27.060 -26.484 10.943 1.00 44.22 74 ILE A C 1
ATOM 1209 O O . ILE A 1 74 ? -27.405 -26.297 9.777 1.00 65.42 74 ILE A O 1
ATOM 1225 N N . LEU A 1 75 ? -27.207 -27.655 11.549 1.00 50.22 75 LEU A N 1
ATOM 1226 C CA . LEU A 1 75 ? -27.640 -28.839 10.817 1.00 62.33 75 LEU A CA 1
ATOM 1227 C C . LEU A 1 75 ? -29.073 -28.675 10.345 1.00 13.10 75 LEU A C 1
ATOM 1228 O O . LEU A 1 75 ? -29.449 -29.173 9.283 1.00 1.44 75 LEU A O 1
ATOM 1244 N N . ARG A 1 76 ? -29.868 -27.960 11.131 1.00 11.15 76 ARG A N 1
ATOM 1245 C CA . ARG A 1 76 ? -31.269 -27.785 10.812 1.00 32.32 76 ARG A CA 1
ATOM 1246 C C . ARG A 1 76 ? -31.430 -26.827 9.642 1.00 52.52 76 ARG A C 1
ATOM 1247 O O . ARG A 1 76 ? -32.218 -27.092 8.743 1.00 64.35 76 ARG A O 1
ATOM 1268 N N . GLN A 1 77 ? -30.666 -25.732 9.628 1.00 3.25 77 GLN A N 1
ATOM 1269 C CA . GLN A 1 77 ? -30.725 -24.795 8.505 1.00 40.13 77 GLN A CA 1
ATOM 1270 C C . GLN A 1 77 ? -30.196 -25.474 7.239 1.00 23.20 77 GLN A C 1
ATOM 1271 O O . GLN A 1 77 ? -30.751 -25.300 6.149 1.00 51.52 77 GLN A O 1
ATOM 1285 N N . LEU A 1 78 ? -29.146 -26.284 7.400 1.00 13.15 78 LEU A N 1
ATOM 1286 C CA . LEU A 1 78 ? -28.547 -26.998 6.276 1.00 14.15 78 LEU A CA 1
ATOM 1287 C C . LEU A 1 78 ? -29.544 -27.968 5.639 1.00 41.13 78 LEU A C 1
ATOM 1288 O O . LEU A 1 78 ? -29.781 -27.909 4.434 1.00 23.12 78 LEU A O 1
ATOM 1304 N N . LYS A 1 79 ? -30.138 -28.852 6.446 1.00 1.14 79 LYS A N 1
ATOM 1305 C CA . LYS A 1 79 ? -31.051 -29.866 5.909 1.00 24.25 79 LYS A CA 1
ATOM 1306 C C . LYS A 1 79 ? -32.404 -29.258 5.551 1.00 24.22 79 LYS A C 1
ATOM 1307 O O . LYS A 1 79 ? -33.113 -29.782 4.696 1.00 4.30 79 LYS A O 1
ATOM 1326 N N . TYR A 1 80 ? -32.767 -28.169 6.220 1.00 4.14 80 TYR A N 1
ATOM 1327 C CA . TYR A 1 80 ? -34.007 -27.458 5.908 1.00 62.11 80 TYR A CA 1
ATOM 1328 C C . TYR A 1 80 ? -33.897 -26.860 4.510 1.00 72.21 80 TYR A C 1
ATOM 1329 O O . TYR A 1 80 ? -34.838 -26.910 3.718 1.00 22.14 80 TYR A O 1
ATOM 1347 N N . GLN A 1 81 ? -32.721 -26.306 4.219 1.00 41.41 81 GLN A N 1
ATOM 1348 C CA . GLN A 1 81 ? -32.407 -25.801 2.887 1.00 14.22 81 GLN A CA 1
ATOM 1349 C C . GLN A 1 81 ? -32.287 -26.965 1.898 1.00 72.33 81 GLN A C 1
ATOM 1350 O O . GLN A 1 81 ? -32.794 -26.901 0.773 1.00 13.04 81 GLN A O 1
ATOM 1364 N N . ALA A 1 82 ? -31.615 -28.027 2.336 1.00 50.44 82 ALA A N 1
ATOM 1365 C CA . ALA A 1 82 ? -31.465 -29.244 1.536 1.00 44.51 82 ALA A CA 1
ATOM 1366 C C . ALA A 1 82 ? -32.814 -29.921 1.304 1.00 13.32 82 ALA A C 1
ATOM 1367 O O . ALA A 1 82 ? -32.989 -30.665 0.335 1.00 3.42 82 ALA A O 1
ATOM 1374 N N . ASP A 1 83 ? -33.753 -29.649 2.209 1.00 53.55 83 ASP A N 1
ATOM 1375 C CA . ASP A 1 83 ? -35.092 -30.236 2.175 1.00 22.04 83 ASP A CA 1
ATOM 1376 C C . ASP A 1 83 ? -35.010 -31.760 2.274 1.00 61.32 83 ASP A C 1
ATOM 1377 O O . ASP A 1 83 ? -35.257 -32.482 1.304 1.00 3.33 83 ASP A O 1
ATOM 1386 N N . THR A 1 84 ? -34.616 -32.234 3.453 1.00 53.22 84 THR A N 1
ATOM 1387 C CA . THR A 1 84 ? -34.493 -33.662 3.719 1.00 30.40 84 THR A CA 1
ATOM 1388 C C . THR A 1 84 ? -34.571 -33.940 5.219 1.00 61.01 84 THR A C 1
ATOM 1389 O O . THR A 1 84 ? -33.978 -33.222 6.030 1.00 13.42 84 THR A O 1
ATOM 1400 N N . ASN A 1 85 ? -35.312 -34.982 5.582 1.00 72.11 85 ASN A N 1
ATOM 1401 C CA . ASN A 1 85 ? -35.433 -35.393 6.978 1.00 33.25 85 ASN A CA 1
ATOM 1402 C C . ASN A 1 85 ? -34.317 -36.366 7.342 1.00 0.41 85 ASN A C 1
ATOM 1403 O O . ASN A 1 85 ? -34.072 -36.633 8.522 1.00 41.35 85 ASN A O 1
ATOM 1414 N N . GLU A 1 86 ? -33.623 -36.868 6.321 1.00 54.52 86 GLU A N 1
ATOM 1415 C CA . GLU A 1 86 ? -32.592 -37.888 6.503 1.00 21.03 86 GLU A CA 1
ATOM 1416 C C . GLU A 1 86 ? -31.374 -37.336 7.248 1.00 33.12 86 GLU A C 1
ATOM 1417 O O . GLU A 1 86 ? -31.311 -36.149 7.591 1.00 63.31 86 GLU A O 1
ATOM 1429 N N . LYS A 1 87 ? -30.414 -38.221 7.504 1.00 4.35 87 LYS A N 1
ATOM 1430 C CA . LYS A 1 87 ? -29.149 -37.860 8.135 1.00 63.14 87 LYS A CA 1
ATOM 1431 C C . LYS A 1 87 ? -28.092 -38.898 7.771 1.00 1.22 87 LYS A C 1
ATOM 1432 O O . LYS A 1 87 ? -28.401 -40.087 7.650 1.00 22.33 87 LYS A O 1
ATOM 1451 N N . PHE A 1 88 ? -26.855 -38.453 7.594 1.00 3.51 88 PHE A N 1
ATOM 1452 C CA . PHE A 1 88 ? -25.768 -39.341 7.202 1.00 50.33 88 PHE A CA 1
ATOM 1453 C C . PHE A 1 88 ? -24.452 -38.808 7.760 1.00 42.42 88 PHE A C 1
ATOM 1454 O O . PHE A 1 88 ? -24.334 -37.617 8.050 1.00 45.33 88 PHE A O 1
ATOM 1471 N N . TYR A 1 89 ? -23.471 -39.689 7.904 1.00 12.11 89 TYR A N 1
ATOM 1472 C CA . TYR A 1 89 ? -22.194 -39.339 8.516 1.00 34.45 89 TYR A CA 1
ATOM 1473 C C . TYR A 1 89 ? -21.037 -39.841 7.659 1.00 14.42 89 TYR A C 1
ATOM 1474 O O . TYR A 1 89 ? -21.235 -40.655 6.755 1.00 73.55 89 TYR A O 1
ATOM 1492 N N . THR A 1 90 ? -19.838 -39.345 7.940 1.00 51.15 90 THR A N 1
ATOM 1493 C CA . THR A 1 90 ? -18.647 -39.729 7.194 1.00 3.44 90 THR A CA 1
ATOM 1494 C C . THR A 1 90 ? -18.235 -41.164 7.527 1.00 31.21 90 THR A C 1
ATOM 1495 O O . THR A 1 90 ? -18.635 -41.710 8.563 1.00 4.10 90 THR A O 1
ATOM 1506 N N . ASN A 1 91 ? -17.432 -41.763 6.651 1.00 22.34 91 ASN A N 1
ATOM 1507 C CA . ASN A 1 91 ? -16.950 -43.131 6.840 1.00 34.03 91 ASN A CA 1
ATOM 1508 C C . ASN A 1 91 ? -16.171 -43.237 8.148 1.00 4.44 91 ASN A C 1
ATOM 1509 O O . ASN A 1 91 ? -16.207 -44.265 8.829 1.00 60.31 91 ASN A O 1
ATOM 1520 N N . THR A 1 92 ? -15.479 -42.155 8.488 1.00 35.44 92 THR A N 1
ATOM 1521 C CA . THR A 1 92 ? -14.646 -42.102 9.681 1.00 71.21 92 THR A CA 1
ATOM 1522 C C . THR A 1 92 ? -15.491 -41.926 10.943 1.00 42.51 92 THR A C 1
ATOM 1523 O O . THR A 1 92 ? -15.147 -42.449 12.005 1.00 54.15 92 THR A O 1
ATOM 1534 N N . GLN A 1 93 ? -16.604 -41.199 10.815 1.00 21.13 93 GLN A N 1
ATOM 1535 C CA . GLN A 1 93 ? -17.412 -40.821 11.967 1.00 54.42 93 GLN A CA 1
ATOM 1536 C C . GLN A 1 93 ? -17.817 -42.034 12.812 1.00 74.44 93 GLN A C 1
ATOM 1537 O O . GLN A 1 93 ? -17.538 -42.075 14.012 1.00 63.53 93 GLN A O 1
ATOM 1551 N N . LYS A 1 94 ? -18.459 -43.019 12.178 1.00 4.23 94 LYS A N 1
ATOM 1552 C CA . LYS A 1 94 ? -18.880 -44.258 12.858 1.00 55.32 94 LYS A CA 1
ATOM 1553 C C . LYS A 1 94 ? -19.685 -43.984 14.145 1.00 14.32 94 LYS A C 1
ATOM 1554 O O . LYS A 1 94 ? -19.869 -44.887 14.965 1.00 53.42 94 LYS A O 1
ATOM 1573 N N . GLN A 1 95 ? -20.190 -42.759 14.302 1.00 3.35 95 GLN A N 1
ATOM 1574 C CA . GLN A 1 95 ? -20.841 -42.343 15.550 1.00 24.53 95 GLN A CA 1
ATOM 1575 C C . GLN A 1 95 ? -21.985 -41.369 15.267 1.00 52.25 95 GLN A C 1
ATOM 1576 O O . GLN A 1 95 ? -21.817 -40.399 14.530 1.00 13.44 95 GLN A O 1
ATOM 1590 N N . LYS A 1 96 ? -23.151 -41.638 15.849 1.00 22.33 96 LYS A N 1
ATOM 1591 C CA . LYS A 1 96 ? -24.315 -40.770 15.681 1.00 63.02 96 LYS A CA 1
ATOM 1592 C C . LYS A 1 96 ? -24.283 -39.650 16.722 1.00 13.45 96 LYS A C 1
ATOM 1593 O O . LYS A 1 96 ? -24.308 -39.918 17.924 1.00 35.33 96 LYS A O 1
ATOM 1612 N N . ILE A 1 97 ? -24.222 -38.402 16.263 1.00 11.00 97 ILE A N 1
ATOM 1613 C CA . ILE A 1 97 ? -24.237 -37.246 17.165 1.00 31.51 97 ILE A CA 1
ATOM 1614 C C . ILE A 1 97 ? -25.564 -37.196 17.923 1.00 33.15 97 ILE A C 1
ATOM 1615 O O . ILE A 1 97 ? -25.624 -36.793 19.087 1.00 23.42 97 ILE A O 1
ATOM 1631 N N . VAL A 1 98 ? -26.623 -37.623 17.243 1.00 34.43 98 VAL A N 1
ATOM 1632 C CA . VAL A 1 98 ? -27.964 -37.691 17.821 1.00 25.31 98 VAL A CA 1
ATOM 1633 C C . VAL A 1 98 ? -27.950 -38.389 19.188 1.00 61.44 98 VAL A C 1
ATOM 1634 O O . VAL A 1 98 ? -28.718 -38.035 20.084 1.00 32.33 98 VAL A O 1
ATOM 1647 N N . GLU A 1 99 ? -27.071 -39.379 19.339 1.00 1.40 99 GLU A N 1
ATOM 1648 C CA . GLU A 1 99 ? -26.968 -40.140 20.586 1.00 41.43 99 GLU A CA 1
ATOM 1649 C C . GLU A 1 99 ? -26.522 -39.254 21.755 1.00 2.42 99 GLU A C 1
ATOM 1650 O O . GLU A 1 99 ? -26.900 -39.496 22.902 1.00 74.30 99 GLU A O 1
ATOM 1662 N N . LEU A 1 100 ? -25.713 -38.233 21.469 1.00 10.55 100 LEU A N 1
ATOM 1663 C CA . LEU A 1 100 ? -25.263 -37.305 22.510 1.00 2.11 100 LEU A CA 1
ATOM 1664 C C . LEU A 1 100 ? -26.250 -36.146 22.627 1.00 3.21 100 LEU A C 1
ATOM 1665 O O . LEU A 1 100 ? -26.395 -35.544 23.694 1.00 23.23 100 LEU A O 1
ATOM 1681 N N . TYR A 1 101 ? -26.926 -35.851 21.516 1.00 34.40 101 TYR A N 1
ATOM 1682 C CA . TYR A 1 101 ? -27.927 -34.783 21.459 1.00 4.33 101 TYR A CA 1
ATOM 1683 C C . TYR A 1 101 ? -29.001 -34.941 22.538 1.00 23.02 101 TYR A C 1
ATOM 1684 O O . TYR A 1 101 ? -29.417 -36.059 22.867 1.00 15.24 101 TYR A O 1
ATOM 1702 N N . LYS A 1 102 ? -29.433 -33.812 23.086 1.00 50.44 102 LYS A N 1
ATOM 1703 C CA . LYS A 1 102 ? -30.612 -33.764 23.937 1.00 41.02 102 LYS A CA 1
ATOM 1704 C C . LYS A 1 102 ? -31.852 -33.871 23.059 1.00 64.42 102 LYS A C 1
ATOM 1705 O O . LYS A 1 102 ? -32.189 -32.936 22.327 1.00 54.24 102 LYS A O 1
ATOM 1724 N N . GLN A 1 103 ? -32.519 -35.015 23.122 1.00 61.13 103 GLN A N 1
ATOM 1725 C CA . GLN A 1 103 ? -33.683 -35.276 22.283 1.00 3.21 103 GLN A CA 1
ATOM 1726 C C . GLN A 1 103 ? -34.748 -34.200 22.477 1.00 44.45 103 GLN A C 1
ATOM 1727 O O . GLN A 1 103 ? -35.481 -33.866 21.545 1.00 2.25 103 GLN A O 1
ATOM 1741 N N . GLU A 1 104 ? -34.800 -33.646 23.683 1.00 53.35 104 GLU A N 1
ATOM 1742 C CA . GLU A 1 104 ? -35.723 -32.564 24.010 1.00 51.12 104 GLU A CA 1
ATOM 1743 C C . GLU A 1 104 ? -35.542 -31.391 23.040 1.00 32.53 104 GLU A C 1
ATOM 1744 O O . GLU A 1 104 ? -36.518 -30.788 22.584 1.00 30.42 104 GLU A O 1
ATOM 1756 N N . ILE A 1 105 ? -34.286 -31.098 22.708 1.00 4.35 105 ILE A N 1
ATOM 1757 C CA . ILE A 1 105 ? -33.960 -30.016 21.779 1.00 71.22 105 ILE A CA 1
ATOM 1758 C C . ILE A 1 105 ? -34.312 -30.423 20.346 1.00 2.53 105 ILE A C 1
ATOM 1759 O O . ILE A 1 105 ? -34.934 -29.658 19.604 1.00 12.03 105 ILE A O 1
ATOM 1775 N N . SER A 1 106 ? -33.946 -31.651 19.978 1.00 54.34 106 SER A N 1
ATOM 1776 C CA . SER A 1 106 ? -34.130 -32.137 18.610 1.00 5.23 106 SER A CA 1
ATOM 1777 C C . SER A 1 106 ? -35.612 -32.161 18.207 1.00 33.42 106 SER A C 1
ATOM 1778 O O . SER A 1 106 ? -35.935 -32.082 17.020 1.00 55.14 106 SER A O 1
ATOM 1786 N N . GLN A 1 107 ? -36.507 -32.258 19.198 1.00 73.50 107 GLN A N 1
ATOM 1787 C CA . GLN A 1 107 ? -37.950 -32.295 18.936 1.00 53.12 107 GLN A CA 1
ATOM 1788 C C . GLN A 1 107 ? -38.394 -31.037 18.193 1.00 11.35 107 GLN A C 1
ATOM 1789 O O . GLN A 1 107 ? -39.064 -31.116 17.160 1.00 43.01 107 GLN A O 1
ATOM 1803 N N . ASP A 1 108 ? -37.998 -29.879 18.723 1.00 13.42 108 ASP A N 1
ATOM 1804 C CA . ASP A 1 108 ? -38.384 -28.587 18.151 1.00 73.33 108 ASP A CA 1
ATOM 1805 C C . ASP A 1 108 ? -37.717 -28.383 16.796 1.00 51.41 108 ASP A C 1
ATOM 1806 O O . ASP A 1 108 ? -38.329 -27.873 15.857 1.00 55.21 108 ASP A O 1
ATOM 1815 N N . ILE A 1 109 ? -36.464 -28.813 16.702 1.00 53.45 109 ILE A N 1
ATOM 1816 C CA . ILE A 1 109 ? -35.698 -28.703 15.465 1.00 14.11 109 ILE A CA 1
ATOM 1817 C C . ILE A 1 109 ? -36.417 -29.419 14.317 1.00 42.22 109 ILE A C 1
ATOM 1818 O O . ILE A 1 109 ? -36.691 -28.830 13.263 1.00 63.04 109 ILE A O 1
ATOM 1834 N N . LEU A 1 110 ? -36.753 -30.684 14.539 1.00 44.14 110 LEU A N 1
ATOM 1835 C CA . LEU A 1 110 ? -37.480 -31.463 13.542 1.00 24.03 110 LEU A CA 1
ATOM 1836 C C . LEU A 1 110 ? -38.891 -30.923 13.359 1.00 42.03 110 LEU A C 1
ATOM 1837 O O . LEU A 1 110 ? -39.425 -30.946 12.254 1.00 44.42 110 LEU A O 1
ATOM 1853 N N . ASN A 1 111 ? -39.474 -30.413 14.442 1.00 1.43 111 ASN A N 1
ATOM 1854 C CA . ASN A 1 111 ? -40.814 -29.819 14.403 1.00 1.53 111 ASN A CA 1
ATOM 1855 C C . ASN A 1 111 ? -40.891 -28.759 13.306 1.00 13.41 111 ASN A C 1
ATOM 1856 O O . ASN A 1 111 ? -41.907 -28.624 12.618 1.00 32.40 111 ASN A O 1
ATOM 1867 N N . GLU A 1 112 ? -39.800 -28.018 13.160 1.00 71.23 112 GLU A N 1
ATOM 1868 C CA . GLU A 1 112 ? -39.681 -26.987 12.138 1.00 61.15 112 GLU A CA 1
ATOM 1869 C C . GLU A 1 112 ? -39.335 -27.594 10.782 1.00 34.23 112 GLU A C 1
ATOM 1870 O O . GLU A 1 112 ? -40.004 -27.340 9.781 1.00 44.44 112 GLU A O 1
ATOM 1882 N N . ILE A 1 113 ? -38.270 -28.387 10.764 1.00 40.22 113 ILE A N 1
ATOM 1883 C CA . ILE A 1 113 ? -37.719 -28.925 9.520 1.00 32.51 113 ILE A CA 1
ATOM 1884 C C . ILE A 1 113 ? -38.724 -29.791 8.761 1.00 31.43 113 ILE A C 1
ATOM 1885 O O . ILE A 1 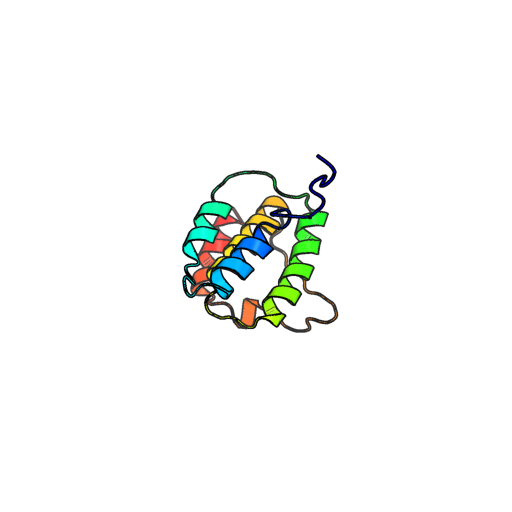113 ? -38.836 -29.693 7.533 1.00 64.51 113 ILE A O 1
ATOM 1901 N N . PHE A 1 114 ? -39.468 -30.615 9.486 1.00 72.51 114 PHE A N 1
ATOM 1902 C CA . PHE A 1 114 ? -40.346 -31.599 8.843 1.00 12.22 114 PHE A CA 1
ATOM 1903 C C . PHE A 1 114 ? -41.588 -30.905 8.299 1.00 12.22 114 PHE A C 1
ATOM 1904 O O . PHE A 1 114 ? -42.297 -31.440 7.442 1.00 33.51 114 PHE A O 1
ATOM 1921 N N . ARG A 1 115 ? -41.834 -29.708 8.812 1.00 21.13 115 ARG A N 1
ATOM 1922 C CA . ARG A 1 115 ? -42.948 -28.892 8.410 1.00 21.10 115 ARG A CA 1
ATOM 1923 C C . ARG A 1 115 ? -42.844 -28.502 6.929 1.00 74.42 115 ARG A C 1
ATOM 1924 O O . ARG A 1 115 ? -42.064 -27.581 6.602 1.00 53.41 115 ARG A O 1
ATOM 1946 N N . MET A 1 1 ? 11.238 -19.073 5.631 1.00 74.34 1 MET A N 2
ATOM 1947 C CA . MET A 1 1 ? 11.277 -17.745 4.969 1.00 32.42 1 MET A CA 2
ATOM 1948 C C . MET A 1 1 ? 10.545 -16.687 5.796 1.00 34.15 1 MET A C 2
ATOM 1949 O O . MET A 1 1 ? 10.151 -15.645 5.270 1.00 11.12 1 MET A O 2
ATOM 1965 N N . ALA A 1 2 ? 10.386 -16.966 7.094 1.00 32.41 2 ALA A N 2
ATOM 1966 C CA . ALA A 1 2 ? 9.839 -16.012 8.062 1.00 33.43 2 ALA A CA 2
ATOM 1967 C C . ALA A 1 2 ? 8.353 -15.722 7.834 1.00 44.45 2 ALA A C 2
ATOM 1968 O O . ALA A 1 2 ? 7.512 -16.107 8.644 1.00 4.41 2 ALA A O 2
ATOM 1975 N N . HIS A 1 3 ? 8.043 -15.040 6.733 1.00 35.50 3 HIS A N 2
ATOM 1976 C CA . HIS A 1 3 ? 6.682 -14.580 6.457 1.00 45.14 3 HIS A CA 2
ATOM 1977 C C . HIS A 1 3 ? 5.694 -15.744 6.402 1.00 11.32 3 HIS A C 2
ATOM 1978 O O . HIS A 1 3 ? 5.645 -16.490 5.420 1.00 41.41 3 HIS A O 2
ATOM 1993 N N . HIS A 1 4 ? 4.923 -15.906 7.474 1.00 40.31 4 HIS A N 2
ATOM 1994 C CA . HIS A 1 4 ? 3.850 -16.892 7.506 1.00 41.32 4 HIS A CA 2
ATOM 1995 C C . HIS A 1 4 ? 2.662 -16.365 6.709 1.00 53.53 4 HIS A C 2
ATOM 1996 O O . HIS A 1 4 ? 2.072 -15.347 7.070 1.00 62.24 4 HIS A O 2
ATOM 2011 N N . HIS A 1 5 ? 2.341 -17.038 5.612 1.00 51.32 5 HIS A N 2
ATOM 2012 C CA . HIS A 1 5 ? 1.245 -16.614 4.742 1.00 34.34 5 HIS A CA 2
ATOM 2013 C C . HIS A 1 5 ? -0.088 -16.684 5.488 1.00 40.30 5 HIS A C 2
ATOM 2014 O O . HIS A 1 5 ? -0.421 -17.708 6.087 1.00 73.43 5 HIS A O 2
ATOM 2029 N N . HIS A 1 6 ? -0.847 -15.590 5.434 1.00 64.13 6 HIS A N 2
ATOM 2030 C CA . HIS A 1 6 ? -2.120 -15.469 6.158 1.00 24.03 6 HIS A CA 2
ATOM 2031 C C . HIS A 1 6 ? -3.259 -16.208 5.441 1.00 1.14 6 HIS A C 2
ATOM 2032 O O . HIS A 1 6 ? -4.414 -15.783 5.492 1.00 53.23 6 HIS A O 2
ATOM 2047 N N . HIS A 1 7 ? -2.936 -17.322 4.793 1.00 45.14 7 HIS A N 2
ATOM 2048 C CA . HIS A 1 7 ? -3.926 -18.095 4.047 1.00 11.35 7 HIS A CA 2
ATOM 2049 C C . HIS A 1 7 ? -4.791 -18.933 4.990 1.00 75.43 7 HIS A C 2
ATOM 2050 O O . HIS A 1 7 ? -5.876 -19.382 4.612 1.00 41.30 7 HIS A O 2
ATOM 2065 N N . HIS A 1 8 ? -4.301 -19.149 6.213 1.00 51.14 8 HIS A N 2
ATOM 2066 C CA . HIS A 1 8 ? -5.054 -19.893 7.224 1.00 24.14 8 HIS A CA 2
ATOM 2067 C C . HIS A 1 8 ? -6.268 -19.095 7.690 1.00 52.20 8 HIS A C 2
ATOM 2068 O O . HIS A 1 8 ? -6.242 -18.434 8.732 1.00 11.32 8 HIS A O 2
ATOM 2083 N N . MET A 1 9 ? -7.309 -19.128 6.867 1.00 32.14 9 MET A N 2
ATOM 2084 C CA . MET A 1 9 ? -8.592 -18.503 7.162 1.00 70.12 9 MET A CA 2
ATOM 2085 C C . MET A 1 9 ? -9.689 -19.348 6.525 1.00 60.04 9 MET A C 2
ATOM 2086 O O . MET A 1 9 ? -9.787 -19.409 5.299 1.00 73.41 9 MET A O 2
ATOM 2100 N N . PHE A 1 10 ? -10.479 -20.030 7.342 1.00 64.01 10 PHE A N 2
ATOM 2101 C CA . PHE A 1 10 ? -11.543 -20.885 6.830 1.00 21.31 10 PHE A CA 2
ATOM 2102 C C . PHE A 1 10 ? -12.795 -20.046 6.575 1.00 24.02 10 PHE A C 2
ATOM 2103 O O . PHE A 1 10 ? -13.512 -19.683 7.510 1.00 73.24 10 PHE A O 2
ATOM 2120 N N . LEU A 1 11 ? -13.033 -19.716 5.305 1.00 64.02 11 LEU A N 2
ATOM 2121 C CA . LEU A 1 11 ? -14.156 -18.861 4.927 1.00 11.34 11 LEU A CA 2
ATOM 2122 C C . LEU A 1 11 ? -15.481 -19.611 5.056 1.00 5.25 11 LEU A C 2
ATOM 2123 O O . LEU A 1 11 ? -16.020 -20.121 4.072 1.00 73.11 11 LEU A O 2
ATOM 2139 N N . ASP A 1 12 ? -15.978 -19.700 6.285 1.00 42.42 12 ASP A N 2
ATOM 2140 C CA . ASP A 1 12 ? -17.289 -20.287 6.556 1.00 33.24 12 ASP A CA 2
ATOM 2141 C C . ASP A 1 12 ? -17.856 -19.708 7.843 1.00 12.01 12 ASP A C 2
ATOM 2142 O O . ASP A 1 12 ? -17.115 -19.451 8.795 1.00 41.41 12 ASP A O 2
ATOM 2151 N N . ASP A 1 13 ? -19.165 -19.493 7.868 1.00 23.11 13 ASP A N 2
ATOM 2152 C CA . ASP A 1 13 ? -19.821 -18.896 9.027 1.00 41.03 13 ASP A CA 2
ATOM 2153 C C . ASP A 1 13 ? -19.807 -19.855 10.212 1.00 45.11 13 ASP A C 2
ATOM 2154 O O . ASP A 1 13 ? -19.373 -19.494 11.306 1.00 42.22 13 ASP A O 2
ATOM 2163 N N . VAL A 1 14 ? -20.241 -21.089 9.970 1.00 21.44 14 VAL A N 2
ATOM 2164 C CA . VAL A 1 14 ? -20.365 -22.095 11.025 1.00 24.44 14 VAL A CA 2
ATOM 2165 C C . VAL A 1 14 ? -19.019 -22.345 11.702 1.00 74.24 14 VAL A C 2
ATOM 2166 O O . VAL A 1 14 ? -18.908 -22.286 12.935 1.00 34.32 14 VAL A O 2
ATOM 2179 N N . ASN A 1 15 ? -18.001 -22.610 10.888 1.00 63.02 15 ASN A N 2
ATOM 2180 C CA . ASN A 1 15 ? -16.651 -22.847 11.387 1.00 62.11 15 ASN A CA 2
ATOM 2181 C C . ASN A 1 15 ? -16.224 -21.710 12.306 1.00 40.23 15 ASN A C 2
ATOM 2182 O O . ASN A 1 15 ? -15.740 -21.946 13.410 1.00 13.31 15 ASN A O 2
ATOM 2193 N N . VAL A 1 16 ? -16.445 -20.476 11.859 1.00 62.24 16 VAL A N 2
ATOM 2194 C CA . VAL A 1 16 ? -16.078 -19.303 12.643 1.00 43.23 16 VAL A CA 2
ATOM 2195 C C . VAL A 1 16 ? -16.881 -19.229 13.940 1.00 15.44 16 VAL A C 2
ATOM 2196 O O . VAL A 1 16 ? -16.333 -18.877 14.982 1.00 41.14 16 VAL A O 2
ATOM 2209 N N . PHE A 1 17 ? -18.169 -19.573 13.885 1.00 5.31 17 PHE A N 2
ATOM 2210 C CA . PHE A 1 17 ? -19.018 -19.510 15.075 1.00 31.25 17 PHE A CA 2
ATOM 2211 C C . PHE A 1 17 ? -18.496 -20.443 16.166 1.00 64.43 17 PHE A C 2
ATOM 2212 O O . PHE A 1 17 ? -18.217 -20.015 17.289 1.00 60.14 17 PHE A O 2
ATOM 2229 N N . LEU A 1 18 ? -18.322 -21.716 15.810 1.00 64.41 18 LEU A N 2
ATOM 2230 C CA . LEU A 1 18 ? -17.871 -22.725 16.768 1.00 53.42 18 LEU A CA 2
ATOM 2231 C C . LEU A 1 18 ? -16.415 -22.483 17.174 1.00 34.33 18 LEU A C 2
ATOM 2232 O O . LEU A 1 18 ? -16.048 -22.655 18.336 1.00 23.11 18 LEU A O 2
ATOM 2248 N N . ASP A 1 19 ? -15.593 -22.076 16.212 1.00 74.01 19 ASP A N 2
ATOM 2249 C CA . ASP A 1 19 ? -14.179 -21.793 16.472 1.00 42.04 19 ASP A CA 2
ATOM 2250 C C . ASP A 1 19 ? -14.043 -20.619 17.435 1.00 61.13 19 ASP A C 2
ATOM 2251 O O . ASP A 1 19 ? -13.271 -20.666 18.392 1.00 64.30 19 ASP A O 2
ATOM 2260 N N . ASP A 1 20 ? -14.822 -19.574 17.187 1.00 24.32 20 ASP A N 2
ATOM 2261 C CA . ASP A 1 20 ? -14.767 -18.361 17.995 1.00 32.55 20 ASP A CA 2
ATOM 2262 C C . ASP A 1 20 ? -15.229 -18.638 19.420 1.00 23.54 20 ASP A C 2
ATOM 2263 O O . ASP A 1 20 ? -14.602 -18.195 20.382 1.00 43.02 20 ASP A O 2
ATOM 2272 N N . LEU A 1 21 ? -16.320 -19.392 19.545 1.00 10.32 21 LEU A N 2
ATOM 2273 C CA . LEU A 1 21 ? -16.857 -19.747 20.858 1.00 24.15 21 LEU A CA 2
ATOM 2274 C C . LEU A 1 21 ? -15.976 -20.792 21.543 1.00 20.03 21 LEU A C 2
ATOM 2275 O O . LEU A 1 21 ? -16.059 -20.985 22.755 1.00 4.12 21 LEU A O 2
ATOM 2291 N N . ASN A 1 22 ? -15.137 -21.467 20.759 1.00 62.44 22 ASN A N 2
ATOM 2292 C CA . ASN A 1 22 ? -14.182 -22.429 21.307 1.00 23.23 22 ASN A CA 2
ATOM 2293 C C . ASN A 1 22 ? -13.071 -21.680 22.037 1.00 45.24 22 ASN A C 2
ATOM 2294 O O . ASN A 1 22 ? -12.823 -21.907 23.223 1.00 22.55 22 ASN A O 2
ATOM 2305 N N . THR A 1 23 ? -12.413 -20.780 21.309 1.00 44.11 23 THR A N 2
ATOM 2306 C CA . THR A 1 23 ? -11.372 -19.945 21.836 1.00 55.23 23 THR A CA 2
ATOM 2307 C C . THR A 1 23 ? -11.901 -19.023 22.922 1.00 75.10 23 THR A C 2
ATOM 2308 O O . THR A 1 23 ? -11.222 -18.743 23.915 1.00 11.22 23 THR A O 2
ATOM 2319 N N . ASN A 1 24 ? -13.114 -18.548 22.717 1.00 3.44 24 ASN A N 2
ATOM 2320 C CA . ASN A 1 24 ? -13.767 -17.660 23.662 1.00 10.21 24 ASN A CA 2
ATOM 2321 C C . ASN A 1 24 ? -15.124 -18.236 24.062 1.00 54.24 24 ASN A C 2
ATOM 2322 O O . ASN A 1 24 ? -16.096 -18.107 23.321 1.00 14.22 24 ASN A O 2
ATOM 2333 N N . PRO A 1 25 ? -15.211 -18.874 25.246 1.00 31.14 25 PRO A N 2
ATOM 2334 C CA . PRO A 1 25 ? -16.414 -19.588 25.680 1.00 74.54 25 PRO A CA 2
ATOM 2335 C C . PRO A 1 25 ? -17.493 -18.668 26.227 1.00 50.15 25 PRO A C 2
ATOM 2336 O O . PRO A 1 25 ? -17.937 -18.782 27.373 1.00 42.21 25 PRO A O 2
ATOM 2347 N N . ILE A 1 26 ? -17.899 -17.780 25.375 1.00 13.15 26 ILE A N 2
ATOM 2348 C CA . ILE A 1 26 ? -18.986 -16.842 25.650 1.00 32.33 26 ILE A CA 2
ATOM 2349 C C . ILE A 1 26 ? -20.296 -17.608 25.818 1.00 51.23 26 ILE A C 2
ATOM 2350 O O . ILE A 1 26 ? -21.108 -17.307 26.694 1.00 72.12 26 ILE A O 2
ATOM 2366 N N . THR A 1 27 ? -20.467 -18.608 24.958 1.00 21.53 27 THR A N 2
ATOM 2367 C CA . THR A 1 27 ? -21.618 -19.513 24.978 1.00 44.42 27 THR A CA 2
ATOM 2368 C C . THR A 1 27 ? -22.953 -18.760 25.000 1.00 5.43 27 THR A C 2
ATOM 2369 O O . THR A 1 27 ? -23.687 -18.785 25.993 1.00 20.13 27 THR A O 2
ATOM 2380 N N . ASP A 1 28 ? -23.242 -18.060 23.907 1.00 4.40 28 ASP A N 2
ATOM 2381 C CA . ASP A 1 28 ? -24.562 -17.460 23.694 1.00 4.15 28 ASP A CA 2
ATOM 2382 C C . ASP A 1 28 ? -25.171 -18.038 22.426 1.00 10.32 28 ASP A C 2
ATOM 2383 O O . ASP A 1 28 ? -25.013 -17.485 21.339 1.00 3.14 28 ASP A O 2
ATOM 2392 N N . GLU A 1 29 ? -25.874 -19.151 22.576 1.00 64.33 29 GLU A N 2
ATOM 2393 C CA . GLU A 1 29 ? -26.447 -19.869 21.440 1.00 73.33 29 GLU A CA 2
ATOM 2394 C C . GLU A 1 29 ? -27.428 -18.978 20.678 1.00 71.44 29 GLU A C 2
ATOM 2395 O O . GLU A 1 29 ? -27.636 -19.143 19.476 1.00 41.11 29 GLU A O 2
ATOM 2407 N N . TRP A 1 30 ? -28.002 -18.012 21.387 1.00 42.15 30 TRP A N 2
ATOM 2408 C CA . TRP A 1 30 ? -29.060 -17.167 20.844 1.00 64.03 30 TRP A CA 2
ATOM 2409 C C . TRP A 1 30 ? -28.590 -16.347 19.639 1.00 14.33 30 TRP A C 2
ATOM 2410 O O . TRP A 1 30 ? -29.381 -16.061 18.741 1.00 0.14 30 TRP A O 2
ATOM 2431 N N . TYR A 1 31 ? -27.311 -15.987 19.590 1.00 5.11 31 TYR A N 2
ATOM 2432 C CA . TYR A 1 31 ? -26.807 -15.208 18.456 1.00 24.44 31 TYR A CA 2
ATOM 2433 C C . TYR A 1 31 ? -26.692 -16.103 17.229 1.00 72.01 31 TYR A C 2
ATOM 2434 O O . TYR A 1 31 ? -26.745 -15.637 16.089 1.00 63.21 31 TYR A O 2
ATOM 2452 N N . MET A 1 32 ? -26.578 -17.403 17.480 1.00 34.30 32 MET A N 2
ATOM 2453 C CA . MET A 1 32 ? -26.510 -18.393 16.418 1.00 50.12 32 MET A CA 2
ATOM 2454 C C . MET A 1 32 ? -27.926 -18.686 15.971 1.00 71.33 32 MET A C 2
ATOM 2455 O O . MET A 1 32 ? -28.196 -18.926 14.794 1.00 13.24 32 MET A O 2
ATOM 2469 N N . SER A 1 33 ? -28.824 -18.632 16.940 1.00 50.11 33 SER A N 2
ATOM 2470 C CA . SER A 1 33 ? -30.247 -18.713 16.693 1.00 42.11 33 SER A CA 2
ATOM 2471 C C . SER A 1 33 ? -30.679 -17.621 15.713 1.00 45.32 33 SER A C 2
ATOM 2472 O O . SER A 1 33 ? -31.478 -17.868 14.805 1.00 61.41 33 SER A O 2
ATOM 2480 N N . ASN A 1 34 ? -30.130 -16.415 15.890 1.00 34.11 34 ASN A N 2
ATOM 2481 C CA . ASN A 1 34 ? -30.418 -15.301 14.983 1.00 33.22 34 ASN A CA 2
ATOM 2482 C C . ASN A 1 34 ? -29.974 -15.639 13.561 1.00 65.23 34 ASN A C 2
ATOM 2483 O O . ASN A 1 34 ? -30.642 -15.283 12.588 1.00 43.04 34 ASN A O 2
ATOM 2494 N N . PHE A 1 35 ? -28.844 -16.332 13.450 1.00 55.32 35 PHE A N 2
ATOM 2495 C CA . PHE A 1 35 ? -28.306 -16.727 12.152 1.00 43.25 35 PHE A CA 2
ATOM 2496 C C . PHE A 1 35 ? -29.135 -17.863 11.546 1.00 51.21 35 PHE A C 2
ATOM 2497 O O . PHE A 1 35 ? -29.408 -17.872 10.346 1.00 14.45 35 PHE A O 2
ATOM 2514 N N . ALA A 1 36 ? -29.552 -18.802 12.395 1.00 55.52 36 ALA A N 2
ATOM 2515 C CA . ALA A 1 36 ? -30.290 -19.988 11.954 1.00 1.22 36 ALA A CA 2
ATOM 2516 C C . ALA A 1 36 ? -31.670 -19.624 11.411 1.00 33.21 36 ALA A C 2
ATOM 2517 O O . ALA A 1 36 ? -32.309 -20.428 10.732 1.00 11.11 36 ALA A O 2
ATOM 2524 N N . ASP A 1 37 ? -32.130 -18.421 11.736 1.00 60.11 37 ASP A N 2
ATOM 2525 C CA . ASP A 1 37 ? -33.395 -17.902 11.210 1.00 24.35 37 ASP A CA 2
ATOM 2526 C C . ASP A 1 37 ? -33.353 -17.818 9.679 1.00 72.00 37 ASP A C 2
ATOM 2527 O O . ASP A 1 37 ? -34.396 -17.743 9.020 1.00 53.43 37 ASP A O 2
ATOM 2536 N N . LYS A 1 38 ? -32.136 -17.824 9.127 1.00 65.31 38 LYS A N 2
ATOM 2537 C CA . LYS A 1 38 ? -31.916 -17.795 7.679 1.00 20.14 38 LYS A CA 2
ATOM 2538 C C . LYS A 1 38 ? -32.644 -18.969 7.008 1.00 25.40 38 LYS A C 2
ATOM 2539 O O . LYS A 1 38 ? -32.089 -20.057 6.865 1.00 11.33 38 LYS A O 2
ATOM 2558 N N . HIS A 1 39 ? -33.893 -18.742 6.613 1.00 34.03 39 HIS A N 2
ATOM 2559 C CA . HIS A 1 39 ? -34.744 -19.812 6.084 1.00 13.44 39 HIS A CA 2
ATOM 2560 C C . HIS A 1 39 ? -34.948 -19.685 4.572 1.00 71.25 39 HIS A C 2
ATOM 2561 O O . HIS A 1 39 ? -35.815 -20.347 4.000 1.00 11.13 39 HIS A O 2
ATOM 2576 N N . ILE A 1 40 ? -34.156 -18.831 3.931 1.00 15.14 40 ILE A N 2
ATOM 2577 C CA . ILE A 1 40 ? -34.201 -18.686 2.473 1.00 32.11 40 ILE A CA 2
ATOM 2578 C C . ILE A 1 40 ? -33.198 -19.636 1.815 1.00 22.31 40 ILE A C 2
ATOM 2579 O O . ILE A 1 40 ? -32.592 -20.471 2.492 1.00 2.34 40 ILE A O 2
ATOM 2595 N N . LYS A 1 41 ? -33.021 -19.509 0.502 1.00 0.43 41 LYS A N 2
ATOM 2596 C CA . LYS A 1 41 ? -32.119 -20.388 -0.233 1.00 12.12 41 LYS A CA 2
ATOM 2597 C C . LYS A 1 41 ? -30.667 -20.069 0.118 1.00 5.14 41 LYS A C 2
ATOM 2598 O O . LYS A 1 41 ? -30.026 -19.238 -0.525 1.00 35.21 41 LYS A O 2
ATOM 2617 N N . ILE A 1 42 ? -30.173 -20.707 1.175 1.00 4.25 42 ILE A N 2
ATOM 2618 C CA . ILE A 1 42 ? -28.810 -20.482 1.647 1.00 14.01 42 ILE A CA 2
ATOM 2619 C C . ILE A 1 42 ? -27.793 -21.278 0.826 1.00 52.43 42 ILE A C 2
ATOM 2620 O O . ILE A 1 42 ? -26.703 -20.785 0.519 1.00 53.43 42 ILE A O 2
ATOM 2636 N N . LEU A 1 43 ? -28.163 -22.502 0.463 1.00 33.44 43 LEU A N 2
ATOM 2637 C CA . LEU A 1 43 ? -27.282 -23.416 -0.268 1.00 4.54 43 LEU A CA 2
ATOM 2638 C C . LEU A 1 43 ? -28.113 -24.282 -1.207 1.00 11.14 43 LEU A C 2
ATOM 2639 O O . LEU A 1 43 ? -29.338 -24.323 -1.089 1.00 35.23 43 LEU A O 2
ATOM 2655 N N . GLU A 1 44 ? -27.461 -24.963 -2.143 1.00 11.42 44 GLU A N 2
ATOM 2656 C CA . GLU A 1 44 ? -28.164 -25.900 -3.012 1.00 12.15 44 GLU A CA 2
ATOM 2657 C C . GLU A 1 44 ? -28.388 -27.209 -2.274 1.00 30.40 44 GLU A C 2
ATOM 2658 O O . GLU A 1 44 ? -27.900 -27.396 -1.157 1.00 1.54 44 GLU A O 2
ATOM 2670 N N . SER A 1 45 ? -29.094 -28.114 -2.922 1.00 71.32 45 SER A N 2
ATOM 2671 C CA . SER A 1 45 ? -29.421 -29.405 -2.332 1.00 70.25 45 SER A CA 2
ATOM 2672 C C . SER A 1 45 ? -28.153 -30.216 -2.060 1.00 53.14 45 SER A C 2
ATOM 2673 O O . SER A 1 45 ? -27.896 -30.632 -0.929 1.00 14.11 45 SER A O 2
ATOM 2681 N N . TYR A 1 46 ? -27.352 -30.403 -3.105 1.00 24.11 46 TYR A N 2
ATOM 2682 C CA . TYR A 1 46 ? -26.089 -31.132 -2.998 1.00 25.11 46 TYR A CA 2
ATOM 2683 C C . TYR A 1 46 ? -25.106 -30.393 -2.087 1.00 70.33 46 TYR A C 2
ATOM 2684 O O . TYR A 1 46 ? -24.379 -31.020 -1.314 1.00 31.12 46 TYR A O 2
ATOM 2702 N N . GLU A 1 47 ? -25.103 -29.060 -2.172 1.00 72.31 47 GLU A N 2
ATOM 2703 C CA . GLU A 1 47 ? -24.221 -28.233 -1.345 1.00 53.13 47 GLU A CA 2
ATOM 2704 C C . GLU A 1 47 ? -24.476 -28.502 0.134 1.00 4.32 47 GLU A C 2
ATOM 2705 O O . GLU A 1 47 ? -23.567 -28.863 0.882 1.00 75.22 47 GLU A O 2
ATOM 2717 N N . ALA A 1 48 ? -25.737 -28.359 0.536 1.00 33.12 48 ALA A N 2
ATOM 2718 C CA . ALA A 1 48 ? -26.126 -28.523 1.931 1.00 74.23 48 ALA A CA 2
ATOM 2719 C C . ALA A 1 48 ? -25.956 -29.971 2.373 1.00 21.35 48 ALA A C 2
ATOM 2720 O O . ALA A 1 48 ? -25.405 -30.236 3.438 1.00 72.31 48 ALA A O 2
ATOM 2727 N N . PHE A 1 49 ? -26.418 -30.901 1.538 1.00 44.25 49 PHE A N 2
ATOM 2728 C CA . PHE A 1 49 ? -26.352 -32.330 1.849 1.00 63.20 49 PHE A CA 2
ATOM 2729 C C . PHE A 1 49 ? -24.911 -32.759 2.149 1.00 22.21 49 PHE A C 2
ATOM 2730 O O . PHE A 1 49 ? -24.645 -33.444 3.141 1.00 13.31 49 PHE A O 2
ATOM 2747 N N . ASP A 1 50 ? -23.985 -32.343 1.292 1.00 34.24 50 ASP A N 2
ATOM 2748 C CA . ASP A 1 50 ? -22.565 -32.670 1.466 1.00 23.32 50 ASP A CA 2
ATOM 2749 C C . ASP A 1 50 ? -22.024 -31.966 2.704 1.00 1.51 50 ASP A C 2
ATOM 2750 O O . ASP A 1 50 ? -21.282 -32.551 3.513 1.00 54.04 50 ASP A O 2
ATOM 2759 N N . ILE A 1 51 ? -22.417 -30.704 2.852 1.00 13.34 51 ILE A N 2
ATOM 2760 C CA . ILE A 1 51 ? -22.028 -29.909 4.002 1.00 11.42 51 ILE A CA 2
ATOM 2761 C C . ILE A 1 51 ? -22.523 -30.557 5.300 1.00 65.31 51 ILE A C 2
ATOM 2762 O O . ILE A 1 51 ? -21.883 -30.435 6.345 1.00 71.51 51 ILE A O 2
ATOM 2778 N N . LEU A 1 52 ? -23.630 -31.300 5.217 1.00 62.15 52 LEU A N 2
ATOM 2779 C CA . LEU A 1 52 ? -24.128 -32.060 6.364 1.00 32.51 52 LEU A CA 2
ATOM 2780 C C . LEU A 1 52 ? -23.082 -33.063 6.823 1.00 71.22 52 LEU A C 2
ATOM 2781 O O . LEU A 1 52 ? -22.805 -33.182 8.019 1.00 33.53 52 LEU A O 2
ATOM 2797 N N . LYS A 1 53 ? -22.521 -33.794 5.863 1.00 41.41 53 LYS A N 2
ATOM 2798 C CA . LYS A 1 53 ? -21.550 -34.836 6.168 1.00 34.22 53 LYS A CA 2
ATOM 2799 C C . LYS A 1 53 ? -20.272 -34.222 6.712 1.00 1.12 53 LYS A C 2
ATOM 2800 O O . LYS A 1 53 ? -19.809 -34.586 7.792 1.00 53.22 53 LYS A O 2
ATOM 2819 N N . GLN A 1 54 ? -19.709 -33.274 5.965 1.00 10.44 54 GLN A N 2
ATOM 2820 C CA . GLN A 1 54 ? -18.432 -32.679 6.364 1.00 23.13 54 GLN A CA 2
ATOM 2821 C C . GLN A 1 54 ? -18.567 -32.000 7.729 1.00 42.14 54 GLN A C 2
ATOM 2822 O O . GLN A 1 54 ? -17.618 -31.970 8.515 1.00 1.13 54 GLN A O 2
ATOM 2836 N N . PHE A 1 55 ? -19.759 -31.476 8.014 1.00 65.31 55 PHE A N 2
ATOM 2837 C CA . PHE A 1 55 ? -20.052 -30.937 9.337 1.00 54.32 55 PHE A CA 2
ATOM 2838 C C . PHE A 1 55 ? -20.141 -32.058 10.365 1.00 52.31 55 PHE A C 2
ATOM 2839 O O . PHE A 1 55 ? -19.702 -31.885 11.491 1.00 11.04 55 PHE A O 2
ATOM 2856 N N . VAL A 1 56 ? -20.700 -33.207 9.978 1.00 41.34 56 VAL A N 2
ATOM 2857 C CA . VAL A 1 56 ? -20.708 -34.387 10.851 1.00 52.12 56 VAL A CA 2
ATOM 2858 C C . VAL A 1 56 ? -19.291 -34.692 11.329 1.00 63.32 56 VAL A C 2
ATOM 2859 O O . VAL A 1 56 ? -19.040 -34.819 12.533 1.00 21.21 56 VAL A O 2
ATOM 2872 N N . ASP A 1 57 ? -18.371 -34.784 10.373 1.00 64.01 57 ASP A N 2
ATOM 2873 C CA . ASP A 1 57 ? -16.968 -35.051 10.677 1.00 33.44 57 ASP A CA 2
ATOM 2874 C C . ASP A 1 57 ? -16.401 -33.961 11.600 1.00 30.24 57 ASP A C 2
ATOM 2875 O O . ASP A 1 57 ? -15.905 -34.248 12.692 1.00 63.24 57 ASP A O 2
ATOM 2884 N N . TYR A 1 58 ? -16.504 -32.708 11.168 1.00 52.32 58 TYR A N 2
ATOM 2885 C CA . TYR A 1 58 ? -15.927 -31.589 11.921 1.00 34.32 58 TYR A CA 2
ATOM 2886 C C . TYR A 1 58 ? -16.545 -31.474 13.316 1.00 3.23 58 TYR A C 2
ATOM 2887 O O . TYR A 1 58 ? -15.868 -31.109 14.280 1.00 71.41 58 TYR A O 2
ATOM 2905 N N . MET A 1 59 ? -17.823 -31.805 13.421 1.00 73.43 59 MET A N 2
ATOM 2906 C CA . MET A 1 59 ? -18.520 -31.789 14.703 1.00 13.32 59 MET A CA 2
ATOM 2907 C C . MET A 1 59 ? -18.062 -32.961 15.563 1.00 44.22 59 MET A C 2
ATOM 2908 O O . MET A 1 59 ? -18.010 -32.855 16.790 1.00 5.31 59 MET A O 2
ATOM 2922 N N . ILE A 1 60 ? -17.711 -34.072 14.917 1.00 62.31 60 ILE A N 2
ATOM 2923 C CA . ILE A 1 60 ? -17.215 -35.245 15.632 1.00 33.23 60 ILE A CA 2
ATOM 2924 C C . ILE A 1 60 ? -15.812 -34.980 16.177 1.00 12.21 60 ILE A C 2
ATOM 2925 O O . ILE A 1 60 ? -15.439 -35.489 17.235 1.00 4.11 60 ILE A O 2
ATOM 2941 N N . GLU A 1 61 ? -15.047 -34.166 15.448 1.00 71.51 61 GLU A N 2
ATOM 2942 C CA . GLU A 1 61 ? -13.687 -33.810 15.853 1.00 34.31 61 GLU A CA 2
ATOM 2943 C C . GLU A 1 61 ? -13.655 -33.176 17.250 1.00 21.43 61 GLU A C 2
ATOM 2944 O O . GLU A 1 61 ? -12.835 -33.557 18.091 1.00 12.02 61 GLU A O 2
ATOM 2956 N N . GLU A 1 62 ? -14.537 -32.204 17.498 1.00 63.41 62 GLU A N 2
ATOM 2957 C CA . GLU A 1 62 ? -14.556 -31.513 18.793 1.00 54.23 62 GLU A CA 2
ATOM 2958 C C . GLU A 1 62 ? -15.650 -32.083 19.705 1.00 21.40 62 GLU A C 2
ATOM 2959 O O . GLU A 1 62 ? -15.596 -31.914 20.923 1.00 25.10 62 GLU A O 2
ATOM 2971 N N . HIS A 1 63 ? -16.598 -32.813 19.106 1.00 43.05 63 HIS A N 2
ATOM 2972 C CA . HIS A 1 63 ? -17.675 -33.510 19.836 1.00 2.03 63 HIS A CA 2
ATOM 2973 C C . HIS A 1 63 ? -18.206 -32.682 21.020 1.00 4.01 63 HIS A C 2
ATOM 2974 O O . HIS A 1 63 ? -18.604 -33.233 22.050 1.00 63.34 63 HIS A O 2
ATOM 2989 N N . ASP A 1 64 ? -18.245 -31.364 20.848 1.00 34.14 64 ASP A N 2
ATOM 2990 C CA . ASP A 1 64 ? -18.543 -30.446 21.946 1.00 44.13 64 ASP A CA 2
ATOM 2991 C C . ASP A 1 64 ? -20.042 -30.347 22.236 1.00 44.32 64 ASP A C 2
ATOM 2992 O O . ASP A 1 64 ? -20.840 -30.018 21.360 1.00 1.23 64 ASP A O 2
ATOM 3001 N N . GLU A 1 65 ? -20.402 -30.656 23.477 1.00 4.25 65 GLU A N 2
ATOM 3002 C CA . GLU A 1 65 ? -21.786 -30.590 23.947 1.00 4.24 65 GLU A CA 2
ATOM 3003 C C . GLU A 1 65 ? -22.305 -29.144 24.036 1.00 3.24 65 GLU A C 2
ATOM 3004 O O . GLU A 1 65 ? -23.501 -28.891 23.882 1.00 43.22 65 GLU A O 2
ATOM 3016 N N . LYS A 1 66 ? -21.405 -28.195 24.281 1.00 10.42 66 LYS A N 2
ATOM 3017 C CA . LYS A 1 66 ? -21.803 -26.814 24.579 1.00 53.41 66 LYS A CA 2
ATOM 3018 C C . LYS A 1 66 ? -22.306 -26.084 23.333 1.00 55.35 66 LYS A C 2
ATOM 3019 O O . LYS A 1 66 ? -22.822 -24.972 23.430 1.00 14.34 66 LYS A O 2
ATOM 3038 N N . SER A 1 67 ? -22.181 -26.722 22.175 1.00 4.34 67 SER A N 2
ATOM 3039 C CA . SER A 1 67 ? -22.563 -26.105 20.910 1.00 14.32 67 SER A CA 2
ATOM 3040 C C . SER A 1 67 ? -23.696 -26.891 20.265 1.00 24.40 67 SER A C 2
ATOM 3041 O O . SER A 1 67 ? -24.162 -26.548 19.176 1.00 33.31 67 SER A O 2
ATOM 3049 N N . GLU A 1 68 ? -24.166 -27.924 20.973 1.00 31.22 68 GLU A N 2
ATOM 3050 C CA . GLU A 1 68 ? -25.209 -28.815 20.468 1.00 25.05 68 GLU A CA 2
ATOM 3051 C C . GLU A 1 68 ? -26.361 -28.035 19.847 1.00 54.30 68 GLU A C 2
ATOM 3052 O O . GLU A 1 68 ? -26.839 -28.373 18.767 1.00 3.41 68 GLU A O 2
ATOM 3064 N N . TYR A 1 69 ? -26.791 -26.980 20.531 1.00 4.00 69 TYR A N 2
ATOM 3065 C CA . TYR A 1 69 ? -27.919 -26.181 20.076 1.00 14.55 69 TYR A CA 2
ATOM 3066 C C . TYR A 1 69 ? -27.606 -25.562 18.714 1.00 25.22 69 TYR A C 2
ATOM 3067 O O . TYR A 1 69 ? -28.452 -25.544 17.819 1.00 71.14 69 TYR A O 2
ATOM 3085 N N . GLU A 1 70 ? -26.363 -25.117 18.552 1.00 4.33 70 GLU A N 2
ATOM 3086 C CA . GLU A 1 70 ? -25.926 -24.485 17.311 1.00 23.31 70 GLU A CA 2
ATOM 3087 C C . GLU A 1 70 ? -25.842 -25.539 16.222 1.00 52.35 70 GLU A C 2
ATOM 3088 O O . GLU A 1 70 ? -26.365 -25.359 15.128 1.00 3.04 70 GLU A O 2
ATOM 3100 N N . ILE A 1 71 ? -25.214 -26.661 16.562 1.00 35.14 71 ILE A N 2
ATOM 3101 C CA . ILE A 1 71 ? -25.073 -27.794 15.656 1.00 63.20 71 ILE A CA 2
ATOM 3102 C C . ILE A 1 71 ? -26.440 -28.229 15.129 1.00 3.04 71 ILE A C 2
ATOM 3103 O O . ILE A 1 71 ? -26.623 -28.442 13.926 1.00 32.11 71 ILE A O 2
ATOM 3119 N N . MET A 1 72 ? -27.403 -28.326 16.038 1.00 5.10 72 MET A N 2
ATOM 3120 C CA . MET A 1 72 ? -28.753 -28.731 15.678 1.00 34.21 72 MET A CA 2
ATOM 3121 C C . MET A 1 72 ? -29.412 -27.692 14.770 1.00 52.43 72 MET A C 2
ATOM 3122 O O . MET A 1 72 ? -30.024 -28.044 13.757 1.00 3.12 72 MET A O 2
ATOM 3136 N N . GLU A 1 73 ? -29.284 -26.413 15.128 1.00 31.24 73 GLU A N 2
ATOM 3137 C CA . GLU A 1 73 ? -29.868 -25.340 14.327 1.00 72.02 73 GLU A CA 2
ATOM 3138 C C . GLU A 1 73 ? -29.236 -25.279 12.936 1.00 32.22 73 GLU A C 2
ATOM 3139 O O . GLU A 1 73 ? -29.931 -25.067 11.939 1.00 10.20 73 GLU A O 2
ATOM 3151 N N . ILE A 1 74 ? -27.929 -25.484 12.873 1.00 12.21 74 ILE A N 2
ATOM 3152 C CA . ILE A 1 74 ? -27.206 -25.522 11.605 1.00 14.25 74 ILE A CA 2
ATOM 3153 C C . ILE A 1 74 ? -27.736 -26.659 10.739 1.00 44.22 74 ILE A C 2
ATOM 3154 O O . ILE A 1 74 ? -28.090 -26.472 9.574 1.00 65.42 74 ILE A O 2
ATOM 3170 N N . LEU A 1 75 ? -27.840 -27.832 11.342 1.00 50.22 75 LEU A N 2
ATOM 3171 C CA . LEU A 1 75 ? -28.240 -29.026 10.624 1.00 62.33 75 LEU A CA 2
ATOM 3172 C C . LEU A 1 75 ? -29.694 -28.943 10.214 1.00 13.10 75 LEU A C 2
ATOM 3173 O O . LEU A 1 75 ? -30.098 -29.508 9.194 1.00 1.44 75 LEU A O 2
ATOM 3189 N N . ARG A 1 76 ? -30.496 -28.273 11.028 1.00 11.15 76 ARG A N 2
ATOM 3190 C CA . ARG A 1 76 ? -31.909 -28.163 10.742 1.00 32.32 76 ARG A CA 2
ATOM 3191 C C . ARG A 1 76 ? -32.155 -27.187 9.590 1.00 52.52 76 ARG A C 2
ATOM 3192 O O . ARG A 1 76 ? -32.921 -27.496 8.682 1.00 64.35 76 ARG A O 2
ATOM 3213 N N . GLN A 1 77 ? -31.477 -26.036 9.602 1.00 3.25 77 GLN A N 2
ATOM 3214 C CA . GLN A 1 77 ? -31.630 -25.050 8.525 1.00 40.13 77 GLN A CA 2
ATOM 3215 C C . GLN A 1 77 ? -31.109 -25.624 7.203 1.00 23.20 77 GLN A C 2
ATOM 3216 O O . GLN A 1 77 ? -31.766 -25.514 6.163 1.00 51.52 77 GLN A O 2
ATOM 3230 N N . LEU A 1 78 ? -29.941 -26.268 7.259 1.00 13.15 78 LEU A N 2
ATOM 3231 C CA . LEU A 1 78 ? -29.336 -26.861 6.069 1.00 14.15 78 LEU A CA 2
ATOM 3232 C C . LEU A 1 78 ? -30.281 -27.871 5.413 1.00 41.13 78 LEU A C 2
ATOM 3233 O O . LEU A 1 78 ? -30.441 -27.870 4.198 1.00 23.12 78 LEU A O 2
ATOM 3249 N N . LYS A 1 79 ? -30.911 -28.731 6.220 1.00 1.14 79 LYS A N 2
ATOM 3250 C CA . LYS A 1 79 ? -31.867 -29.712 5.693 1.00 24.25 79 LYS A CA 2
ATOM 3251 C C . LYS A 1 79 ? -33.148 -29.020 5.247 1.00 24.22 79 LYS A C 2
ATOM 3252 O O . LYS A 1 79 ? -33.772 -29.424 4.266 1.00 4.30 79 LYS A O 2
ATOM 3271 N N . TYR A 1 80 ? -33.529 -27.976 5.980 1.00 4.14 80 TYR A N 2
ATOM 3272 C CA . TYR A 1 80 ? -34.720 -27.192 5.664 1.00 62.11 80 TYR A CA 2
ATOM 3273 C C . TYR A 1 80 ? -34.586 -26.625 4.251 1.00 72.21 80 TYR A C 2
ATOM 3274 O O . TYR A 1 80 ? -35.568 -26.485 3.518 1.00 22.14 80 TYR A O 2
ATOM 3292 N N . GLN A 1 81 ? -33.345 -26.312 3.888 1.00 41.41 81 GLN A N 2
ATOM 3293 C CA . GLN A 1 81 ? -33.011 -25.849 2.542 1.00 14.22 81 GLN A CA 2
ATOM 3294 C C . GLN A 1 81 ? -32.776 -27.031 1.590 1.00 72.33 81 GLN A C 2
ATOM 3295 O O . GLN A 1 81 ? -33.183 -26.994 0.429 1.00 13.04 81 GLN A O 2
ATOM 3309 N N . ALA A 1 82 ? -32.117 -28.071 2.092 1.00 50.44 82 ALA A N 2
ATOM 3310 C CA . ALA A 1 82 ? -31.752 -29.241 1.279 1.00 44.51 82 ALA A CA 2
ATOM 3311 C C . ALA A 1 82 ? -32.964 -30.130 0.983 1.00 13.32 82 ALA A C 2
ATOM 3312 O O . ALA A 1 82 ? -32.855 -31.101 0.229 1.00 3.42 82 ALA A O 2
ATOM 3319 N N . ASP A 1 83 ? -34.111 -29.789 1.584 1.00 53.55 83 ASP A N 2
ATOM 3320 C CA . ASP A 1 83 ? -35.340 -30.542 1.445 1.00 22.04 83 ASP A CA 2
ATOM 3321 C C . ASP A 1 83 ? -35.130 -32.040 1.684 1.00 61.32 83 ASP A C 2
ATOM 3322 O O . ASP A 1 83 ? -35.828 -32.875 1.102 1.00 3.33 83 ASP A O 2
ATOM 3331 N N . THR A 1 84 ? -34.195 -32.375 2.568 1.00 53.22 84 THR A N 2
ATOM 3332 C CA . THR A 1 84 ? -33.895 -33.763 2.885 1.00 30.40 84 THR A CA 2
ATOM 3333 C C . THR A 1 84 ? -34.195 -34.052 4.351 1.00 61.01 84 THR A C 2
ATOM 3334 O O . THR A 1 84 ? -34.072 -33.178 5.214 1.00 13.42 84 THR A O 2
ATOM 3345 N N . ASN A 1 85 ? -34.602 -35.282 4.612 1.00 72.11 85 ASN A N 2
ATOM 3346 C CA . ASN A 1 85 ? -34.922 -35.734 5.963 1.00 33.25 85 ASN A CA 2
ATOM 3347 C C . ASN A 1 85 ? -33.785 -36.595 6.513 1.00 0.41 85 ASN A C 2
ATOM 3348 O O . ASN A 1 85 ? -33.863 -37.100 7.636 1.00 41.35 85 ASN A O 2
ATOM 3359 N N . GLU A 1 86 ? -32.723 -36.751 5.721 1.00 54.52 86 GLU A N 2
ATOM 3360 C CA . GLU A 1 86 ? -31.627 -37.653 6.071 1.00 21.03 86 GLU A CA 2
ATOM 3361 C C . GLU A 1 86 ? -30.465 -36.922 6.737 1.00 33.12 86 GLU A C 2
ATOM 3362 O O . GLU A 1 86 ? -30.353 -35.693 6.688 1.00 63.31 86 GLU A O 2
ATOM 3374 N N . LYS A 1 87 ? -29.609 -37.715 7.371 1.00 4.35 87 LYS A N 2
ATOM 3375 C CA . LYS A 1 87 ? -28.319 -37.267 7.882 1.00 63.14 87 LYS A CA 2
ATOM 3376 C C . LYS A 1 87 ? -27.273 -38.320 7.535 1.00 1.22 87 LYS A C 2
ATOM 3377 O O . LYS A 1 87 ? -27.432 -39.491 7.881 1.00 22.33 87 LYS A O 2
ATOM 3396 N N . PHE A 1 88 ? -26.211 -37.905 6.855 1.00 3.51 88 PHE A N 2
ATOM 3397 C CA . PHE A 1 88 ? -25.202 -38.832 6.376 1.00 50.33 88 PHE A CA 2
ATOM 3398 C C . PHE A 1 88 ? -23.949 -38.674 7.217 1.00 42.42 88 PHE A C 2
ATOM 3399 O O . PHE A 1 88 ? -23.730 -37.624 7.828 1.00 45.33 88 PHE A O 2
ATOM 3416 N N . TYR A 1 89 ? -23.133 -39.711 7.239 1.00 12.11 89 TYR A N 2
ATOM 3417 C CA . TYR A 1 89 ? -21.968 -39.759 8.104 1.00 34.45 89 TYR A CA 2
ATOM 3418 C C . TYR A 1 89 ? -20.941 -40.734 7.553 1.00 14.42 89 TYR A C 2
ATOM 3419 O O . TYR A 1 89 ? -21.233 -41.504 6.634 1.00 73.55 89 TYR A O 2
ATOM 3437 N N . THR A 1 90 ? -19.751 -40.703 8.130 1.00 51.15 90 THR A N 2
ATOM 3438 C CA . THR A 1 90 ? -18.645 -41.540 7.690 1.00 3.44 90 THR A CA 2
ATOM 3439 C C . THR A 1 90 ? -18.349 -42.631 8.717 1.00 31.21 90 THR A C 2
ATOM 3440 O O . THR A 1 90 ? -18.820 -42.565 9.858 1.00 4.10 90 THR A O 2
ATOM 3451 N N . ASN A 1 91 ? -17.559 -43.624 8.315 1.00 22.34 91 ASN A N 2
ATOM 3452 C CA . ASN A 1 91 ? -17.100 -44.664 9.237 1.00 34.03 91 ASN A CA 2
ATOM 3453 C C . ASN A 1 91 ? -16.268 -44.029 10.344 1.00 4.44 91 ASN A C 2
ATOM 3454 O O . ASN A 1 91 ? -16.225 -44.524 11.473 1.00 60.31 91 ASN A O 2
ATOM 3465 N N . THR A 1 92 ? -15.611 -42.922 9.997 1.00 35.44 92 THR A N 2
ATOM 3466 C CA . THR A 1 92 ? -14.765 -42.187 10.926 1.00 71.21 92 THR A CA 2
ATOM 3467 C C . THR A 1 92 ? -15.565 -41.677 12.130 1.00 42.51 92 THR A C 2
ATOM 3468 O O . THR A 1 92 ? -15.038 -41.600 13.246 1.00 54.15 92 THR A O 2
ATOM 3479 N N . GLN A 1 93 ? -16.839 -41.336 11.898 1.00 21.13 93 GLN A N 2
ATOM 3480 C CA . GLN A 1 93 ? -17.701 -40.799 12.951 1.00 54.42 93 GLN A CA 2
ATOM 3481 C C . GLN A 1 93 ? -17.781 -41.770 14.130 1.00 74.44 93 GLN A C 2
ATOM 3482 O O . GLN A 1 93 ? -17.492 -41.397 15.267 1.00 63.53 93 GLN A O 2
ATOM 3496 N N . LYS A 1 94 ? -18.167 -43.015 13.831 1.00 4.23 94 LYS A N 2
ATOM 3497 C CA . LYS A 1 94 ? -18.287 -44.077 14.839 1.00 55.32 94 LYS A CA 2
ATOM 3498 C C . LYS A 1 94 ? -19.416 -43.773 15.832 1.00 14.32 94 LYS A C 2
ATOM 3499 O O . LYS A 1 94 ? -20.473 -44.411 15.798 1.00 53.42 94 LYS A O 2
ATOM 3518 N N . GLN A 1 95 ? -19.195 -42.799 16.709 1.00 3.35 95 GLN A N 2
ATOM 3519 C CA . GLN A 1 95 ? -20.202 -42.384 17.678 1.00 24.53 95 GLN A CA 2
ATOM 3520 C C . GLN A 1 95 ? -21.083 -41.308 17.043 1.00 52.25 95 GLN A C 2
ATOM 3521 O O . GLN A 1 95 ? -20.617 -40.205 16.756 1.00 13.44 95 GLN A O 2
ATOM 3535 N N . LYS A 1 96 ? -22.349 -41.639 16.797 1.00 22.33 96 LYS A N 2
ATOM 3536 C CA . LYS A 1 96 ? -23.252 -40.726 16.106 1.00 63.02 96 LYS A CA 2
ATOM 3537 C C . LYS A 1 96 ? -23.595 -39.535 16.994 1.00 13.45 96 LYS A C 2
ATOM 3538 O O . LYS A 1 96 ? -23.909 -39.690 18.173 1.00 35.33 96 LYS A O 2
ATOM 3557 N N . ILE A 1 97 ? -23.552 -38.346 16.404 1.00 11.00 97 ILE A N 2
ATOM 3558 C CA . ILE A 1 97 ? -23.803 -37.104 17.130 1.00 31.51 97 ILE A CA 2
ATOM 3559 C C . ILE A 1 97 ? -25.201 -37.124 17.749 1.00 33.15 97 ILE A C 2
ATOM 3560 O O . ILE A 1 97 ? -25.428 -36.597 18.843 1.00 23.42 97 ILE A O 2
ATOM 3576 N N . VAL A 1 98 ? -26.129 -37.757 17.044 1.00 34.43 98 VAL A N 2
ATOM 3577 C CA . VAL A 1 98 ? -27.491 -37.942 17.531 1.00 25.31 98 VAL A CA 2
ATOM 3578 C C . VAL A 1 98 ? -27.491 -38.653 18.887 1.00 61.44 98 VAL A C 2
ATOM 3579 O O . VAL A 1 98 ? -28.316 -38.366 19.748 1.00 32.33 98 VAL A O 2
ATOM 3592 N N . GLU A 1 99 ? -26.539 -39.568 19.068 1.00 1.40 99 GLU A N 2
ATOM 3593 C CA . GLU A 1 99 ? -26.438 -40.346 20.305 1.00 41.43 99 GLU A CA 2
ATOM 3594 C C . GLU A 1 99 ? -25.922 -39.466 21.445 1.00 2.42 99 GLU A C 2
ATOM 3595 O O . GLU A 1 99 ? -26.011 -39.830 22.619 1.00 74.30 99 GLU A O 2
ATOM 3607 N N . LEU A 1 100 ? -25.359 -38.320 21.078 1.00 10.55 100 LEU A N 2
ATOM 3608 C CA . LEU A 1 100 ? -24.861 -37.344 22.043 1.00 2.11 100 LEU A CA 2
ATOM 3609 C C . LEU A 1 100 ? -25.965 -36.341 22.372 1.00 3.21 100 LEU A C 2
ATOM 3610 O O . LEU A 1 100 ? -26.110 -35.912 23.517 1.00 23.23 100 LEU A O 2
ATOM 3626 N N . TYR A 1 101 ? -26.734 -35.995 21.345 1.00 34.40 101 TYR A N 2
ATOM 3627 C CA . TYR A 1 101 ? -27.791 -34.982 21.428 1.00 4.33 101 TYR A CA 2
ATOM 3628 C C . TYR A 1 101 ? -28.708 -35.145 22.653 1.00 23.02 101 TYR A C 2
ATOM 3629 O O . TYR A 1 101 ? -28.955 -36.259 23.128 1.00 15.24 101 TYR A O 2
ATOM 3647 N N . LYS A 1 102 ? -29.193 -34.005 23.163 1.00 50.44 102 LYS A N 2
ATOM 3648 C CA . LYS A 1 102 ? -30.247 -33.983 24.180 1.00 41.02 102 LYS A CA 2
ATOM 3649 C C . LYS A 1 102 ? -31.615 -34.103 23.505 1.00 64.42 102 LYS A C 2
ATOM 3650 O O . LYS A 1 102 ? -31.861 -33.469 22.476 1.00 54.24 102 LYS A O 2
ATOM 3669 N N . GLN A 1 103 ? -32.502 -34.892 24.106 1.00 61.13 103 GLN A N 2
ATOM 3670 C CA . GLN A 1 103 ? -33.843 -35.114 23.562 1.00 3.21 103 GLN A CA 2
ATOM 3671 C C . GLN A 1 103 ? -34.607 -33.793 23.446 1.00 44.45 103 GLN A C 2
ATOM 3672 O O . GLN A 1 103 ? -35.214 -33.500 22.415 1.00 2.25 103 GLN A O 2
ATOM 3686 N N . GLU A 1 104 ? -34.549 -33.000 24.513 1.00 53.35 104 GLU A N 2
ATOM 3687 C CA . GLU A 1 104 ? -35.298 -31.747 24.604 1.00 51.12 104 GLU A CA 2
ATOM 3688 C C . GLU A 1 104 ? -35.057 -30.854 23.384 1.00 32.53 104 GLU A C 2
ATOM 3689 O O . GLU A 1 104 ? -35.999 -30.305 22.806 1.00 30.42 104 GLU A O 2
ATOM 3701 N N . ILE A 1 105 ? -33.794 -30.729 22.992 1.00 4.35 105 ILE A N 2
ATOM 3702 C CA . ILE A 1 105 ? -33.417 -29.860 21.882 1.00 71.22 105 ILE A CA 2
ATOM 3703 C C . ILE A 1 105 ? -33.940 -30.414 20.561 1.00 2.53 105 ILE A C 2
ATOM 3704 O O . ILE A 1 105 ? -34.543 -29.689 19.764 1.00 12.03 105 ILE A O 2
ATOM 3720 N N . SER A 1 106 ? -33.730 -31.711 20.350 1.00 54.34 106 SER A N 2
ATOM 3721 C CA . SER A 1 106 ? -34.088 -32.358 19.093 1.00 5.23 106 SER A CA 2
ATOM 3722 C C . SER A 1 106 ? -35.593 -32.280 18.819 1.00 33.42 106 SER A C 2
ATOM 3723 O O . SER A 1 106 ? -36.023 -32.356 17.665 1.00 55.14 106 SER A O 2
ATOM 3731 N N . GLN A 1 107 ? -36.384 -32.106 19.878 1.00 73.50 107 GLN A N 2
ATOM 3732 C CA . GLN A 1 107 ? -37.837 -32.022 19.747 1.00 53.12 107 GLN A CA 2
ATOM 3733 C C . GLN A 1 107 ? -38.249 -30.816 18.902 1.00 11.35 107 GLN A C 2
ATOM 3734 O O . GLN A 1 107 ? -38.986 -30.960 17.925 1.00 43.01 107 GLN A O 2
ATOM 3748 N N . ASP A 1 108 ? -37.754 -29.637 19.271 1.00 13.42 108 ASP A N 2
ATOM 3749 C CA . ASP A 1 108 ? -38.067 -28.401 18.543 1.00 73.33 108 ASP A CA 2
ATOM 3750 C C . ASP A 1 108 ? -37.565 -28.499 17.105 1.00 51.41 108 ASP A C 2
ATOM 3751 O O . ASP A 1 108 ? -38.253 -28.115 16.157 1.00 55.21 108 ASP A O 2
ATOM 3760 N N . ILE A 1 109 ? -36.369 -29.051 16.963 1.00 53.45 109 ILE A N 2
ATOM 3761 C CA . ILE A 1 109 ? -35.725 -29.204 15.664 1.00 14.11 109 ILE A CA 2
ATOM 3762 C C . ILE A 1 109 ? -36.588 -30.045 14.715 1.00 42.22 109 ILE A C 2
ATOM 3763 O O . ILE A 1 109 ? -36.895 -29.629 13.587 1.00 63.04 109 ILE A O 2
ATOM 3779 N N . LEU A 1 110 ? -36.974 -31.225 15.185 1.00 44.14 110 LEU A N 2
ATOM 3780 C CA . LEU A 1 110 ? -37.810 -32.142 14.412 1.00 24.03 110 LEU A CA 2
ATOM 3781 C C . LEU A 1 110 ? -39.185 -31.536 14.169 1.00 42.03 110 LEU A C 2
ATOM 3782 O O . LEU A 1 110 ? -39.736 -31.638 13.070 1.00 44.42 110 LEU A O 2
ATOM 3798 N N . ASN A 1 111 ? -39.723 -30.898 15.200 1.00 1.43 111 ASN A N 2
ATOM 3799 C CA . ASN A 1 111 ? -41.028 -30.247 15.127 1.00 1.53 111 ASN A CA 2
ATOM 3800 C C . ASN A 1 111 ? -41.070 -29.231 13.989 1.00 13.41 111 ASN A C 2
ATOM 3801 O O . ASN A 1 111 ? -42.084 -29.098 13.315 1.00 32.40 111 ASN A O 2
ATOM 3812 N N . GLU A 1 112 ? -39.962 -28.522 13.791 1.00 71.23 112 GLU A N 2
ATOM 3813 C CA . GLU A 1 112 ? -39.870 -27.479 12.775 1.00 61.15 112 GLU A CA 2
ATOM 3814 C C . GLU A 1 112 ? -39.610 -28.042 11.376 1.00 34.23 112 GLU A C 2
ATOM 3815 O O . GLU A 1 112 ? -40.309 -27.702 10.420 1.00 44.44 112 GLU A O 2
ATOM 3827 N N . ILE A 1 113 ? -38.595 -28.890 11.249 1.00 40.22 113 ILE A N 2
ATOM 3828 C CA . ILE A 1 113 ? -38.154 -29.348 9.929 1.00 32.51 113 ILE A CA 2
ATOM 3829 C C . ILE A 1 113 ? -39.113 -30.382 9.339 1.00 31.43 113 ILE A C 2
ATOM 3830 O O . ILE A 1 113 ? -39.384 -30.373 8.137 1.00 64.51 113 ILE A O 2
ATOM 3846 N N . PHE A 1 114 ? -39.643 -31.249 10.187 1.00 72.51 114 PHE A N 2
ATOM 3847 C CA . PHE A 1 114 ? -40.581 -32.279 9.740 1.00 12.22 114 PHE A CA 2
ATOM 3848 C C . PHE A 1 114 ? -42.010 -31.762 9.842 1.00 12.22 114 PHE A C 2
ATOM 3849 O O . PHE A 1 114 ? -42.971 -32.481 9.572 1.00 33.51 114 PHE A O 2
ATOM 3866 N N . ARG A 1 115 ? -42.117 -30.501 10.234 1.00 21.13 115 ARG A N 2
ATOM 3867 C CA . ARG A 1 115 ? -43.391 -29.792 10.316 1.00 21.10 115 ARG A CA 2
ATOM 3868 C C . ARG A 1 115 ? -44.120 -29.849 8.972 1.00 74.42 115 ARG A C 2
ATOM 3869 O O . ARG A 1 115 ? -45.160 -30.534 8.880 1.00 53.41 115 ARG A O 2
ATOM 3891 N N . MET A 1 1 ? -8.010 -1.852 10.408 1.00 74.34 1 MET A N 3
ATOM 3892 C CA . MET A 1 1 ? -9.163 -2.500 9.739 1.00 32.42 1 MET A CA 3
ATOM 3893 C C . MET A 1 1 ? -10.166 -2.992 10.778 1.00 34.15 1 MET A C 3
ATOM 3894 O O . MET A 1 1 ? -9.841 -3.096 11.965 1.00 11.12 1 MET A O 3
ATOM 3910 N N . ALA A 1 2 ? -11.379 -3.293 10.324 1.00 32.41 2 ALA A N 3
ATOM 3911 C CA . ALA A 1 2 ? -12.447 -3.748 11.207 1.00 33.43 2 ALA A CA 3
ATOM 3912 C C . ALA A 1 2 ? -12.203 -5.184 11.675 1.00 44.45 2 ALA A C 3
ATOM 3913 O O . ALA A 1 2 ? -11.713 -6.024 10.915 1.00 4.41 2 ALA A O 3
ATOM 3920 N N . HIS A 1 3 ? -12.557 -5.458 12.924 1.00 35.50 3 HIS A N 3
ATOM 3921 C CA . HIS A 1 3 ? -12.345 -6.773 13.520 1.00 45.14 3 HIS A CA 3
ATOM 3922 C C . HIS A 1 3 ? -13.444 -7.742 13.090 1.00 11.32 3 HIS A C 3
ATOM 3923 O O . HIS A 1 3 ? -14.524 -7.776 13.682 1.00 41.41 3 HIS A O 3
ATOM 3938 N N . HIS A 1 4 ? -13.177 -8.500 12.030 1.00 40.31 4 HIS A N 3
ATOM 3939 C CA . HIS A 1 4 ? -14.096 -9.539 11.561 1.00 41.32 4 HIS A CA 3
ATOM 3940 C C . HIS A 1 4 ? -13.314 -10.793 11.180 1.00 53.53 4 HIS A C 3
ATOM 3941 O O . HIS A 1 4 ? -12.114 -10.723 10.896 1.00 62.24 4 HIS A O 3
ATOM 3956 N N . HIS A 1 5 ? -13.997 -11.932 11.178 1.00 51.32 5 HIS A N 3
ATOM 3957 C CA . HIS A 1 5 ? -13.370 -13.219 10.889 1.00 34.34 5 HIS A CA 3
ATOM 3958 C C . HIS A 1 5 ? -14.023 -13.864 9.665 1.00 40.30 5 HIS A C 3
ATOM 3959 O O . HIS A 1 5 ? -15.118 -14.414 9.770 1.00 73.43 5 HIS A O 3
ATOM 3974 N N . HIS A 1 6 ? -13.359 -13.777 8.512 1.00 64.13 6 HIS A N 3
ATOM 3975 C CA . HIS A 1 6 ? -13.842 -14.419 7.284 1.00 24.03 6 HIS A CA 3
ATOM 3976 C C . HIS A 1 6 ? -12.879 -14.155 6.127 1.00 1.14 6 HIS A C 3
ATOM 3977 O O . HIS A 1 6 ? -12.581 -13.001 5.806 1.00 53.23 6 HIS A O 3
ATOM 3992 N N . HIS A 1 7 ? -12.379 -15.225 5.521 1.00 45.14 7 HIS A N 3
ATOM 3993 C CA . HIS A 1 7 ? -11.566 -15.130 4.309 1.00 11.35 7 HIS A CA 3
ATOM 3994 C C . HIS A 1 7 ? -12.420 -15.429 3.083 1.00 75.43 7 HIS A C 3
ATOM 3995 O O . HIS A 1 7 ? -13.487 -16.032 3.202 1.00 41.30 7 HIS A O 3
ATOM 4010 N N . HIS A 1 8 ? -11.957 -15.005 1.910 1.00 51.14 8 HIS A N 3
ATOM 4011 C CA . HIS A 1 8 ? -12.665 -15.293 0.662 1.00 24.14 8 HIS A CA 3
ATOM 4012 C C . HIS A 1 8 ? -12.412 -16.738 0.235 1.00 52.20 8 HIS A C 3
ATOM 4013 O O . HIS A 1 8 ? -13.086 -17.267 -0.649 1.00 11.32 8 HIS A O 3
ATOM 4028 N N . MET A 1 9 ? -11.417 -17.361 0.863 1.00 32.14 9 MET A N 3
ATOM 4029 C CA . MET A 1 9 ? -11.130 -18.781 0.678 1.00 70.12 9 MET A CA 3
ATOM 4030 C C . MET A 1 9 ? -11.164 -19.478 2.037 1.00 60.04 9 MET A C 3
ATOM 4031 O O . MET A 1 9 ? -10.390 -19.137 2.936 1.00 73.41 9 MET A O 3
ATOM 4045 N N . PHE A 1 10 ? -12.066 -20.440 2.189 1.00 64.01 10 PHE A N 3
ATOM 4046 C CA . PHE A 1 10 ? -12.255 -21.123 3.463 1.00 21.31 10 PHE A CA 3
ATOM 4047 C C . PHE A 1 10 ? -12.866 -22.503 3.241 1.00 24.02 10 PHE A C 3
ATOM 4048 O O . PHE A 1 10 ? -13.204 -22.866 2.112 1.00 73.24 10 PHE A O 3
ATOM 4065 N N . LEU A 1 11 ? -12.993 -23.270 4.318 1.00 64.02 11 LEU A N 3
ATOM 4066 C CA . LEU A 1 11 ? -13.649 -24.574 4.271 1.00 11.34 11 LEU A CA 3
ATOM 4067 C C . LEU A 1 11 ? -15.050 -24.438 4.853 1.00 5.25 11 LEU A C 3
ATOM 4068 O O . LEU A 1 11 ? -16.029 -24.938 4.292 1.00 73.11 11 LEU A O 3
ATOM 4084 N N . ASP A 1 12 ? -15.132 -23.725 5.969 1.00 42.42 12 ASP A N 3
ATOM 4085 C CA . ASP A 1 12 ? -16.386 -23.514 6.680 1.00 33.24 12 ASP A CA 3
ATOM 4086 C C . ASP A 1 12 ? -16.259 -22.303 7.602 1.00 12.01 12 ASP A C 3
ATOM 4087 O O . ASP A 1 12 ? -15.205 -22.078 8.205 1.00 41.41 12 ASP A O 3
ATOM 4096 N N . ASP A 1 13 ? -17.316 -21.503 7.680 1.00 23.11 13 ASP A N 3
ATOM 4097 C CA . ASP A 1 13 ? -17.359 -20.366 8.599 1.00 41.03 13 ASP A CA 3
ATOM 4098 C C . ASP A 1 13 ? -17.525 -20.856 10.033 1.00 45.11 13 ASP A C 3
ATOM 4099 O O . ASP A 1 13 ? -17.050 -20.229 10.984 1.00 42.22 13 ASP A O 3
ATOM 4108 N N . VAL A 1 14 ? -18.200 -21.997 10.168 1.00 21.44 14 VAL A N 3
ATOM 4109 C CA . VAL A 1 14 ? -18.611 -22.530 11.463 1.00 24.44 14 VAL A CA 3
ATOM 4110 C C . VAL A 1 14 ? -17.428 -22.695 12.427 1.00 74.24 14 VAL A C 3
ATOM 4111 O O . VAL A 1 14 ? -17.570 -22.443 13.625 1.00 34.32 14 VAL A O 3
ATOM 4124 N N . ASN A 1 15 ? -16.273 -23.105 11.906 1.00 63.02 15 ASN A N 3
ATOM 4125 C CA . ASN A 1 15 ? -15.077 -23.307 12.734 1.00 62.11 15 ASN A CA 3
ATOM 4126 C C . ASN A 1 15 ? -14.790 -22.072 13.581 1.00 40.23 15 ASN A C 3
ATOM 4127 O O . ASN A 1 15 ? -14.682 -22.151 14.807 1.00 13.31 15 ASN A O 3
ATOM 4138 N N . VAL A 1 16 ? -14.718 -20.923 12.921 1.00 62.24 16 VAL A N 3
ATOM 4139 C CA . VAL A 1 16 ? -14.404 -19.672 13.595 1.00 43.23 16 VAL A CA 3
ATOM 4140 C C . VAL A 1 16 ? -15.636 -19.140 14.310 1.00 15.44 16 VAL A C 3
ATOM 4141 O O . VAL A 1 16 ? -15.530 -18.488 15.341 1.00 41.14 16 VAL A O 3
ATOM 4154 N N . PHE A 1 17 ? -16.801 -19.424 13.746 1.00 5.31 17 PHE A N 3
ATOM 4155 C CA . PHE A 1 17 ? -18.071 -19.032 14.346 1.00 31.25 17 PHE A CA 3
ATOM 4156 C C . PHE A 1 17 ? -18.143 -19.546 15.787 1.00 64.43 17 PHE A C 3
ATOM 4157 O O . PHE A 1 17 ? -18.354 -18.781 16.725 1.00 60.14 17 PHE A O 3
ATOM 4174 N N . LEU A 1 18 ? -17.934 -20.851 15.942 1.00 64.41 18 LEU A N 3
ATOM 4175 C CA . LEU A 1 18 ? -17.942 -21.498 17.237 1.00 53.42 18 LEU A CA 3
ATOM 4176 C C . LEU A 1 18 ? -16.707 -21.101 18.054 1.00 34.33 18 LEU A C 3
ATOM 4177 O O . LEU A 1 18 ? -16.817 -20.759 19.233 1.00 23.11 18 LEU A O 3
ATOM 4193 N N . ASP A 1 19 ? -15.531 -21.153 17.422 1.00 74.01 19 ASP A N 3
ATOM 4194 C CA . ASP A 1 19 ? -14.268 -20.864 18.112 1.00 42.04 19 ASP A CA 3
ATOM 4195 C C . ASP A 1 19 ? -14.285 -19.471 18.732 1.00 61.13 19 ASP A C 3
ATOM 4196 O O . ASP A 1 19 ? -13.901 -19.285 19.890 1.00 64.30 19 ASP A O 3
ATOM 4205 N N . ASP A 1 20 ? -14.754 -18.501 17.958 1.00 24.32 20 ASP A N 3
ATOM 4206 C CA . ASP A 1 20 ? -14.765 -17.104 18.380 1.00 32.55 20 ASP A CA 3
ATOM 4207 C C . ASP A 1 20 ? -15.656 -16.918 19.608 1.00 23.54 20 ASP A C 3
ATOM 4208 O O . ASP A 1 20 ? -15.346 -16.127 20.498 1.00 43.02 20 ASP A O 3
ATOM 4217 N N . LEU A 1 21 ? -16.744 -17.680 19.669 1.00 10.32 21 LEU A N 3
ATOM 4218 C CA . LEU A 1 21 ? -17.658 -17.626 20.811 1.00 24.15 21 LEU A CA 3
ATOM 4219 C C . LEU A 1 21 ? -16.943 -18.003 22.107 1.00 20.03 21 LEU A C 3
ATOM 4220 O O . LEU A 1 21 ? -17.226 -17.444 23.162 1.00 4.12 21 LEU A O 3
ATOM 4236 N N . ASN A 1 22 ? -16.007 -18.944 22.019 1.00 62.44 22 ASN A N 3
ATOM 4237 C CA . ASN A 1 22 ? -15.278 -19.412 23.202 1.00 23.23 22 ASN A CA 3
ATOM 4238 C C . ASN A 1 22 ? -14.338 -18.323 23.721 1.00 45.24 22 ASN A C 3
ATOM 4239 O O . ASN A 1 22 ? -14.052 -18.253 24.919 1.00 22.55 22 ASN A O 3
ATOM 4250 N N . THR A 1 23 ? -13.882 -17.455 22.820 1.00 44.11 23 THR A N 3
ATOM 4251 C CA . THR A 1 23 ? -12.941 -16.396 23.180 1.00 55.23 23 THR A CA 3
ATOM 4252 C C . THR A 1 23 ? -13.658 -15.046 23.342 1.00 75.10 23 THR A C 3
ATOM 4253 O O . THR A 1 23 ? -13.017 -14.009 23.512 1.00 11.22 23 THR A O 3
ATOM 4264 N N . ASN A 1 24 ? -14.989 -15.067 23.295 1.00 3.44 24 ASN A N 3
ATOM 4265 C CA . ASN A 1 24 ? -15.800 -13.870 23.536 1.00 10.21 24 ASN A CA 3
ATOM 4266 C C . ASN A 1 24 ? -16.811 -14.148 24.649 1.00 54.24 24 ASN A C 3
ATOM 4267 O O . ASN A 1 24 ? -17.421 -15.212 24.681 1.00 14.22 24 ASN A O 3
ATOM 4278 N N . PRO A 1 25 ? -17.017 -13.185 25.565 1.00 31.14 25 PRO A N 3
ATOM 4279 C CA . PRO A 1 25 ? -17.882 -13.378 26.747 1.00 74.54 25 PRO A CA 3
ATOM 4280 C C . PRO A 1 25 ? -19.373 -13.474 26.408 1.00 50.15 25 PRO A C 3
ATOM 4281 O O . PRO A 1 25 ? -20.215 -13.489 27.310 1.00 42.21 25 PRO A O 3
ATOM 4292 N N . ILE A 1 26 ? -19.685 -13.542 25.115 1.00 13.15 26 ILE A N 3
ATOM 4293 C CA . ILE A 1 26 ? -21.068 -13.610 24.639 1.00 32.33 26 ILE A CA 3
ATOM 4294 C C . ILE A 1 26 ? -21.832 -14.745 25.316 1.00 51.23 26 ILE A C 3
ATOM 4295 O O . ILE A 1 26 ? -22.644 -14.513 26.209 1.00 72.12 26 ILE A O 3
ATOM 4311 N N . THR A 1 27 ? -21.545 -15.960 24.887 1.00 21.53 27 THR A N 3
ATOM 4312 C CA . THR A 1 27 ? -22.170 -17.166 25.439 1.00 44.42 27 THR A CA 3
ATOM 4313 C C . THR A 1 27 ? -23.705 -17.036 25.487 1.00 5.43 27 THR A C 3
ATOM 4314 O O . THR A 1 27 ? -24.347 -17.325 26.502 1.00 20.13 27 THR A O 3
ATOM 4325 N N . ASP A 1 28 ? -24.283 -16.585 24.375 1.00 4.40 28 ASP A N 3
ATOM 4326 C CA . ASP A 1 28 ? -25.736 -16.485 24.238 1.00 4.15 28 ASP A CA 3
ATOM 4327 C C . ASP A 1 28 ? -26.179 -17.112 22.922 1.00 10.32 28 ASP A C 3
ATOM 4328 O O . ASP A 1 28 ? -26.125 -16.478 21.868 1.00 3.14 28 ASP A O 3
ATOM 4337 N N . GLU A 1 29 ? -26.615 -18.365 23.005 1.00 64.33 29 GLU A N 3
ATOM 4338 C CA . GLU A 1 29 ? -27.027 -19.150 21.836 1.00 73.33 29 GLU A CA 3
ATOM 4339 C C . GLU A 1 29 ? -28.188 -18.482 21.090 1.00 71.44 29 GLU A C 3
ATOM 4340 O O . GLU A 1 29 ? -28.476 -18.807 19.935 1.00 41.11 29 GLU A O 3
ATOM 4352 N N . TRP A 1 30 ? -28.840 -17.534 21.755 1.00 42.15 30 TRP A N 3
ATOM 4353 C CA . TRP A 1 30 ? -30.015 -16.860 21.211 1.00 64.03 30 TRP A CA 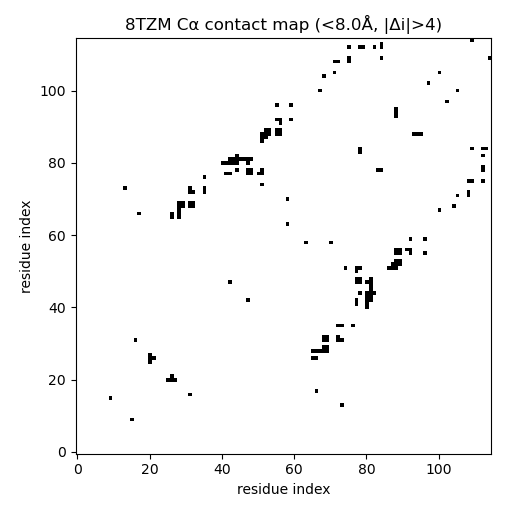3
ATOM 4354 C C . TRP A 1 30 ? -29.702 -16.173 19.876 1.00 14.33 30 TRP A C 3
ATOM 4355 O O . TRP A 1 30 ? -30.567 -16.063 19.007 1.00 0.14 30 TRP A O 3
ATOM 4376 N N . TYR A 1 31 ? -28.461 -15.718 19.713 1.00 5.11 31 TYR A N 3
ATOM 4377 C CA . TYR A 1 31 ? -28.057 -15.027 18.488 1.00 24.44 31 TYR A CA 3
ATOM 4378 C C . TYR A 1 31 ? -27.913 -16.026 17.339 1.00 72.01 31 TYR A C 3
ATOM 4379 O O . TYR A 1 31 ? -28.039 -15.669 16.166 1.00 63.21 31 TYR A O 3
ATOM 4397 N N . MET A 1 32 ? -27.684 -17.288 17.695 1.00 34.30 32 MET A N 3
ATOM 4398 C CA . MET A 1 32 ? -27.496 -18.349 16.714 1.00 50.12 32 MET A CA 3
ATOM 4399 C C . MET A 1 32 ? -28.863 -18.782 16.243 1.00 71.33 32 MET A C 3
ATOM 4400 O O . MET A 1 32 ? -29.085 -19.068 15.065 1.00 13.24 32 MET A O 3
ATOM 4414 N N . SER A 1 33 ? -29.782 -18.782 17.194 1.00 50.11 33 SER A N 3
ATOM 4415 C CA . SER A 1 33 ? -31.186 -18.973 16.925 1.00 42.11 33 SER A CA 3
ATOM 4416 C C . SER A 1 33 ? -31.659 -17.954 15.883 1.00 45.32 33 SER A C 3
ATOM 4417 O O . SER A 1 33 ? -32.468 -18.267 15.012 1.00 61.41 33 SER A O 3
ATOM 4425 N N . ASN A 1 34 ? -31.126 -16.729 15.977 1.00 34.11 34 ASN A N 3
ATOM 4426 C CA . ASN A 1 34 ? -31.473 -15.656 15.041 1.00 33.22 34 ASN A CA 3
ATOM 4427 C C . ASN A 1 34 ? -30.724 -15.813 13.718 1.00 65.23 34 ASN A C 3
ATOM 4428 O O . ASN A 1 34 ? -31.229 -15.425 12.663 1.00 43.04 34 ASN A O 3
ATOM 4439 N N . PHE A 1 35 ? -29.524 -16.386 13.779 1.00 55.32 35 PHE A N 3
ATOM 4440 C CA . PHE A 1 35 ? -28.728 -16.637 12.577 1.00 43.25 35 PHE A CA 3
ATOM 4441 C C . PHE A 1 35 ? -29.450 -17.632 11.669 1.00 51.21 35 PHE A C 3
ATOM 4442 O O . PHE A 1 35 ? -29.591 -17.404 10.468 1.00 14.45 35 PHE A O 3
ATOM 4459 N N . ALA A 1 36 ? -29.917 -18.726 12.261 1.00 55.52 36 ALA A N 3
ATOM 4460 C CA . ALA A 1 36 ? -30.643 -19.760 11.526 1.00 1.22 36 ALA A CA 3
ATOM 4461 C C . ALA A 1 36 ? -32.069 -19.310 11.213 1.00 33.21 36 ALA A C 3
ATOM 4462 O O . ALA A 1 36 ? -32.739 -19.886 10.358 1.00 11.11 36 ALA A O 3
ATOM 4469 N N . ASP A 1 37 ? -32.525 -18.288 11.931 1.00 60.11 37 ASP A N 3
ATOM 4470 C CA . ASP A 1 37 ? -33.874 -17.744 11.756 1.00 24.35 37 ASP A CA 3
ATOM 4471 C C . ASP A 1 37 ? -34.015 -17.039 10.404 1.00 72.00 37 ASP A C 3
ATOM 4472 O O . ASP A 1 37 ? -35.130 -16.822 9.918 1.00 53.43 37 ASP A O 3
ATOM 4481 N N . LYS A 1 38 ? -32.879 -16.670 9.807 1.00 65.31 38 LYS A N 3
ATOM 4482 C CA . LYS A 1 38 ? -32.862 -16.015 8.495 1.00 20.14 38 LYS A CA 3
ATOM 4483 C C . LYS A 1 38 ? -33.460 -16.922 7.413 1.00 25.40 38 LYS A C 3
ATOM 4484 O O . LYS A 1 38 ? -33.889 -18.041 7.688 1.00 11.33 38 LYS A O 3
ATOM 4503 N N . HIS A 1 39 ? -33.483 -16.427 6.177 1.00 34.03 39 HIS A N 3
ATOM 4504 C CA . HIS A 1 39 ? -33.957 -17.221 5.050 1.00 13.44 39 HIS A CA 3
ATOM 4505 C C . HIS A 1 39 ? -33.007 -18.390 4.809 1.00 71.25 39 HIS A C 3
ATOM 4506 O O . HIS A 1 39 ? -31.795 -18.205 4.678 1.00 11.13 39 HIS A O 3
ATOM 4521 N N . ILE A 1 40 ? -33.578 -19.583 4.731 1.00 15.14 40 ILE A N 3
ATOM 4522 C CA . ILE A 1 40 ? -32.823 -20.830 4.811 1.00 32.11 40 ILE A CA 3
ATOM 4523 C C . ILE A 1 40 ? -32.017 -21.107 3.528 1.00 22.31 40 ILE A C 3
ATOM 4524 O O . ILE A 1 40 ? -31.174 -22.005 3.494 1.00 2.34 40 ILE A O 3
ATOM 4540 N N . LYS A 1 41 ? -32.263 -20.326 2.478 1.00 0.43 41 LYS A N 3
ATOM 4541 C CA . LYS A 1 41 ? -31.520 -20.482 1.223 1.00 12.12 41 LYS A CA 3
ATOM 4542 C C . LYS A 1 41 ? -30.023 -20.236 1.452 1.00 5.14 41 LYS A C 3
ATOM 4543 O O . LYS A 1 41 ? -29.547 -19.101 1.388 1.00 35.21 41 LYS A O 3
ATOM 4562 N N . ILE A 1 42 ? -29.297 -21.309 1.763 1.00 4.25 42 ILE A N 3
ATOM 4563 C CA . ILE A 1 42 ? -27.854 -21.233 2.002 1.00 14.01 42 ILE A CA 3
ATOM 4564 C C . ILE A 1 42 ? -27.063 -22.017 0.948 1.00 52.43 42 ILE A C 3
ATOM 4565 O O . ILE A 1 42 ? -25.946 -21.635 0.587 1.00 53.43 42 ILE A O 3
ATOM 4581 N N . LEU A 1 43 ? -27.661 -23.094 0.449 1.00 33.44 43 LEU A N 3
ATOM 4582 C CA . LEU A 1 43 ? -27.033 -23.986 -0.533 1.00 4.54 43 LEU A CA 3
ATOM 4583 C C . LEU A 1 43 ? -28.120 -24.665 -1.356 1.00 11.14 43 LEU A C 3
ATOM 4584 O O . LEU A 1 43 ? -29.293 -24.289 -1.272 1.00 35.23 43 LEU A O 3
ATOM 4600 N N . GLU A 1 44 ? -27.732 -25.645 -2.162 1.00 11.42 44 GLU A N 3
ATOM 4601 C CA . GLU A 1 44 ? -28.688 -26.508 -2.837 1.00 12.15 44 GLU A CA 3
ATOM 4602 C C . GLU A 1 44 ? -28.942 -27.752 -1.999 1.00 30.40 44 GLU A C 3
ATOM 4603 O O . GLU A 1 44 ? -28.345 -27.920 -0.933 1.00 1.54 44 GLU A O 3
ATOM 4615 N N . SER A 1 45 ? -29.798 -28.624 -2.496 1.00 71.32 45 SER A N 3
ATOM 4616 C CA . SER A 1 45 ? -30.187 -29.825 -1.767 1.00 70.25 45 SER A CA 3
ATOM 4617 C C . SER A 1 45 ? -28.990 -30.758 -1.567 1.00 53.14 45 SER A C 3
ATOM 4618 O O . SER A 1 45 ? -28.639 -31.114 -0.438 1.00 14.11 45 SER A O 3
ATOM 4626 N N . TYR A 1 46 ? -28.346 -31.116 -2.673 1.00 24.11 46 TYR A N 3
ATOM 4627 C CA . TYR A 1 46 ? -27.182 -32.000 -2.644 1.00 25.11 46 TYR A CA 3
ATOM 4628 C C . TYR A 1 46 ? -26.015 -31.341 -1.903 1.00 70.33 46 TYR A C 3
ATOM 4629 O O . TYR A 1 46 ? -25.336 -31.986 -1.093 1.00 31.12 46 TYR A O 3
ATOM 4647 N N . GLU A 1 47 ? -25.813 -30.047 -2.161 1.00 72.31 47 GLU A N 3
ATOM 4648 C CA . GLU A 1 47 ? -24.748 -29.287 -1.507 1.00 53.13 47 GLU A CA 3
ATOM 4649 C C . GLU A 1 47 ? -24.893 -29.373 0.008 1.00 4.32 47 GLU A C 3
ATOM 4650 O O . GLU A 1 47 ? -23.973 -29.793 0.710 1.00 75.22 47 GLU A O 3
ATOM 4662 N N . ALA A 1 48 ? -26.074 -29.010 0.501 1.00 33.12 48 ALA A N 3
ATOM 4663 C CA . ALA A 1 48 ? -26.337 -29.013 1.932 1.00 74.23 48 ALA A CA 3
ATOM 4664 C C . ALA A 1 48 ? -26.206 -30.424 2.493 1.00 21.35 48 ALA A C 3
ATOM 4665 O O . ALA A 1 48 ? -25.626 -30.624 3.560 1.00 72.31 48 ALA A O 3
ATOM 4672 N N . PHE A 1 49 ? -26.721 -31.399 1.745 1.00 44.25 49 PHE A N 3
ATOM 4673 C CA . PHE A 1 49 ? -26.701 -32.801 2.162 1.00 63.20 49 PHE A CA 3
ATOM 4674 C C . PHE A 1 49 ? -25.269 -33.262 2.454 1.00 22.21 49 PHE A C 3
ATOM 4675 O O . PHE A 1 49 ? -24.999 -33.863 3.495 1.00 13.31 49 PHE A O 3
ATOM 4692 N N . ASP A 1 50 ? -24.356 -32.978 1.531 1.00 34.24 50 ASP A N 3
ATOM 4693 C CA . ASP A 1 50 ? -22.962 -33.407 1.699 1.00 23.32 50 ASP A CA 3
ATOM 4694 C C . ASP A 1 50 ? -22.287 -32.603 2.812 1.00 1.51 50 ASP A C 3
ATOM 4695 O O . ASP A 1 50 ? -21.533 -33.154 3.630 1.00 54.04 50 ASP A O 3
ATOM 4704 N N . ILE A 1 51 ? -22.573 -31.301 2.846 1.00 13.34 51 ILE A N 3
ATOM 4705 C CA . ILE A 1 51 ? -22.058 -30.430 3.901 1.00 11.42 51 ILE A CA 3
ATOM 4706 C C . ILE A 1 51 ? -22.473 -30.958 5.281 1.00 65.31 51 ILE A C 3
ATOM 4707 O O . ILE A 1 51 ? -21.733 -30.804 6.257 1.00 71.51 51 ILE A O 3
ATOM 4723 N N . LEU A 1 52 ? -23.644 -31.607 5.353 1.00 62.15 52 LEU A N 3
ATOM 4724 C CA . LEU A 1 52 ? -24.078 -32.253 6.595 1.00 32.51 52 LEU A CA 3
ATOM 4725 C C . LEU A 1 52 ? -23.021 -33.245 7.058 1.00 71.22 52 LEU A C 3
ATOM 4726 O O . LEU A 1 52 ? -22.544 -33.175 8.182 1.00 33.53 52 LEU A O 3
ATOM 4742 N N . LYS A 1 53 ? -22.652 -34.149 6.155 1.00 41.41 53 LYS A N 3
ATOM 4743 C CA . LYS A 1 53 ? -21.638 -35.165 6.428 1.00 34.22 53 LYS A CA 3
ATOM 4744 C C . LYS A 1 53 ? -20.328 -34.511 6.874 1.00 1.12 53 LYS A C 3
ATOM 4745 O O . LYS A 1 53 ? -19.727 -34.898 7.901 1.00 53.22 53 LYS A O 3
ATOM 4764 N N . GLN A 1 54 ? -19.904 -33.503 6.108 1.00 10.44 54 GLN A N 3
ATOM 4765 C CA . GLN A 1 54 ? -18.670 -32.778 6.403 1.00 23.13 54 GLN A CA 3
ATOM 4766 C C . GLN A 1 54 ? -18.701 -32.237 7.832 1.00 42.14 54 GLN A C 3
ATOM 4767 O O . GLN A 1 54 ? -17.732 -32.377 8.578 1.00 1.13 54 GLN A O 3
ATOM 4781 N N . PHE A 1 55 ? -19.829 -31.644 8.208 1.00 65.31 55 PHE A N 3
ATOM 4782 C CA . PHE A 1 55 ? -20.000 -31.062 9.538 1.00 54.32 55 PHE A CA 3
ATOM 4783 C C . PHE A 1 55 ? -20.169 -32.142 10.600 1.00 52.31 55 PHE A C 3
ATOM 4784 O O . PHE A 1 55 ? -19.750 -31.958 11.734 1.00 11.04 55 PHE A O 3
ATOM 4801 N N . VAL A 1 56 ? -20.798 -33.256 10.239 1.00 41.34 56 VAL A N 3
ATOM 4802 C CA . VAL A 1 56 ? -20.913 -34.397 11.148 1.00 52.12 56 VAL A CA 3
ATOM 4803 C C . VAL A 1 56 ? -19.527 -34.794 11.650 1.00 63.32 56 VAL A C 3
ATOM 4804 O O . VAL A 1 56 ? -19.262 -34.813 12.859 1.00 21.21 56 VAL A O 3
ATOM 4817 N N . ASP A 1 57 ? -18.634 -35.063 10.701 1.00 64.01 57 ASP A N 3
ATOM 4818 C CA . ASP A 1 57 ? -17.256 -35.439 11.029 1.00 33.44 57 ASP A CA 3
ATOM 4819 C C . ASP A 1 57 ? -16.546 -34.285 11.750 1.00 30.24 57 ASP A C 3
ATOM 4820 O O . ASP A 1 57 ? -15.954 -34.456 12.826 1.00 63.24 57 ASP A O 3
ATOM 4829 N N . TYR A 1 58 ? -16.671 -33.100 11.162 1.00 52.32 58 TYR A N 3
ATOM 4830 C CA . TYR A 1 58 ? -16.015 -31.892 11.659 1.00 34.32 58 TYR A CA 3
ATOM 4831 C C . TYR A 1 58 ? -16.356 -31.662 13.133 1.00 3.23 58 TYR A C 3
ATOM 4832 O O . TYR A 1 58 ? -15.480 -31.376 13.952 1.00 71.41 58 TYR A O 3
ATOM 4850 N N . MET A 1 59 ? -17.636 -31.800 13.456 1.00 73.43 59 MET A N 3
ATOM 4851 C CA . MET A 1 59 ? -18.125 -31.607 14.818 1.00 13.32 59 MET A CA 3
ATOM 4852 C C . MET A 1 59 ? -17.710 -32.757 15.713 1.00 44.22 59 MET A C 3
ATOM 4853 O O . MET A 1 59 ? -17.391 -32.552 16.891 1.00 5.31 59 MET A O 3
ATOM 4867 N N . ILE A 1 60 ? -17.701 -33.968 15.165 1.00 62.31 60 ILE A N 3
ATOM 4868 C CA . ILE A 1 60 ? -17.310 -35.128 15.948 1.00 33.23 60 ILE A CA 3
ATOM 4869 C C . ILE A 1 60 ? -15.864 -34.984 16.413 1.00 12.21 60 ILE A C 3
ATOM 4870 O O . ILE A 1 60 ? -15.499 -35.456 17.491 1.00 4.11 60 ILE A O 3
ATOM 4886 N N . GLU A 1 61 ? -15.055 -34.305 15.605 1.00 71.51 61 GLU A N 3
ATOM 4887 C CA . GLU A 1 61 ? -13.660 -34.042 15.961 1.00 34.31 61 GLU A CA 3
ATOM 4888 C C . GLU A 1 61 ? -13.520 -33.192 17.240 1.00 21.43 61 GLU A C 3
ATOM 4889 O O . GLU A 1 61 ? -12.497 -33.276 17.927 1.00 12.02 61 GLU A O 3
ATOM 4901 N N . GLU A 1 62 ? -14.533 -32.379 17.571 1.00 63.41 62 GLU A N 3
ATOM 4902 C CA . GLU A 1 62 ? -14.409 -31.444 18.706 1.00 54.23 62 GLU A CA 3
ATOM 4903 C C . GLU A 1 62 ? -15.204 -31.901 19.942 1.00 21.40 62 GLU A C 3
ATOM 4904 O O . GLU A 1 62 ? -14.946 -31.434 21.051 1.00 25.10 62 GLU A O 3
ATOM 4916 N N . HIS A 1 63 ? -16.143 -32.834 19.754 1.00 43.05 63 HIS A N 3
ATOM 4917 C CA . HIS A 1 63 ? -16.910 -33.428 20.871 1.00 2.03 63 HIS A CA 3
ATOM 4918 C C . HIS A 1 63 ? -17.400 -32.380 21.882 1.00 4.01 63 HIS A C 3
ATOM 4919 O O . HIS A 1 63 ? -17.488 -32.661 23.080 1.00 63.34 63 HIS A O 3
ATOM 4934 N N . ASP A 1 64 ? -17.751 -31.195 21.404 1.00 34.14 64 ASP A N 3
ATOM 4935 C CA . ASP A 1 64 ? -18.080 -30.080 22.292 1.00 44.13 64 ASP A CA 3
ATOM 4936 C C . ASP A 1 64 ? -19.575 -30.048 22.627 1.00 44.32 64 ASP A C 3
ATOM 4937 O O . ASP A 1 64 ? -20.416 -29.885 21.741 1.00 1.23 64 ASP A O 3
ATOM 4946 N N . GLU A 1 65 ? -19.890 -30.202 23.916 1.00 4.25 65 GLU A N 3
ATOM 4947 C CA . GLU A 1 65 ? -21.278 -30.199 24.392 1.00 4.24 65 GLU A CA 3
ATOM 4948 C C . GLU A 1 65 ? -21.922 -28.814 24.254 1.00 3.24 65 GLU A C 3
ATOM 4949 O O . GLU A 1 65 ? -23.092 -28.692 23.891 1.00 43.22 65 GLU A O 3
ATOM 4961 N N . LYS A 1 66 ? -21.150 -27.767 24.529 1.00 10.42 66 LYS A N 3
ATOM 4962 C CA . LYS A 1 66 ? -21.672 -26.400 24.536 1.00 53.41 66 LYS A CA 3
ATOM 4963 C C . LYS A 1 66 ? -21.978 -25.933 23.110 1.00 55.35 66 LYS A C 3
ATOM 4964 O O . LYS A 1 66 ? -22.553 -24.865 22.897 1.00 14.34 66 LYS A O 3
ATOM 4983 N N . SER A 1 67 ? -21.632 -26.766 22.138 1.00 4.34 67 SER A N 3
ATOM 4984 C CA . SER A 1 67 ? -21.801 -26.428 20.738 1.00 14.32 67 SER A CA 3
ATOM 4985 C C . SER A 1 67 ? -23.059 -27.097 20.209 1.00 24.40 67 SER A C 3
ATOM 4986 O O . SER A 1 67 ? -23.612 -26.682 19.195 1.00 33.31 67 SER A O 3
ATOM 4994 N N . GLU A 1 68 ? -23.533 -28.096 20.954 1.00 31.22 68 GLU A N 3
ATOM 4995 C CA . GLU A 1 68 ? -24.630 -28.956 20.520 1.00 25.05 68 GLU A CA 3
ATOM 4996 C C . GLU A 1 68 ? -25.793 -28.157 19.925 1.00 54.30 68 GLU A C 3
ATOM 4997 O O . GLU A 1 68 ? -26.253 -28.457 18.823 1.00 3.41 68 GLU A O 3
ATOM 5009 N N . TYR A 1 69 ? -26.257 -27.132 20.643 1.00 4.00 69 TYR A N 3
ATOM 5010 C CA . TYR A 1 69 ? -27.382 -26.328 20.166 1.00 14.55 69 TYR A CA 3
ATOM 5011 C C . TYR A 1 69 ? -27.009 -25.571 18.889 1.00 25.22 69 TYR A C 3
ATOM 5012 O O . TYR A 1 69 ? -27.828 -25.444 17.977 1.00 71.14 69 TYR A O 3
ATOM 5030 N N . GLU A 1 70 ? -25.761 -25.115 18.808 1.00 4.33 70 GLU A N 3
ATOM 5031 C CA . GLU A 1 70 ? -25.317 -24.319 17.670 1.00 23.31 70 GLU A CA 3
ATOM 5032 C C . GLU A 1 70 ? -25.247 -25.212 16.441 1.00 52.35 70 GLU A C 3
ATOM 5033 O O . GLU A 1 70 ? -25.667 -24.831 15.347 1.00 3.04 70 GLU A O 3
ATOM 5045 N N . ILE A 1 71 ? -24.732 -26.425 16.643 1.00 35.14 71 ILE A N 3
ATOM 5046 C CA . ILE A 1 71 ? -24.650 -27.414 15.580 1.00 63.20 71 ILE A CA 3
ATOM 5047 C C . ILE A 1 71 ? -26.056 -27.786 15.121 1.00 3.04 71 ILE A C 3
ATOM 5048 O O . ILE A 1 71 ? -26.295 -27.977 13.931 1.00 32.11 71 ILE A O 3
ATOM 5064 N N . MET A 1 72 ? -26.989 -27.866 16.075 1.00 5.10 72 MET A N 3
ATOM 5065 C CA . MET A 1 72 ? -28.397 -28.120 15.758 1.00 34.21 72 MET A CA 3
ATOM 5066 C C . MET A 1 72 ? -28.926 -27.032 14.829 1.00 52.43 72 MET A C 3
ATOM 5067 O O . MET A 1 72 ? -29.567 -27.328 13.822 1.00 3.12 72 MET A O 3
ATOM 5081 N N . GLU A 1 73 ? -28.645 -25.777 15.170 1.00 31.24 73 GLU A N 3
ATOM 5082 C CA . GLU A 1 73 ? -29.046 -24.640 14.343 1.00 72.02 73 GLU A CA 3
ATOM 5083 C C . GLU A 1 73 ? -28.456 -24.761 12.933 1.00 32.22 73 GLU A C 3
ATOM 5084 O O . GLU A 1 73 ? -29.184 -24.704 11.930 1.00 10.20 73 GLU A O 3
ATOM 5096 N N . ILE A 1 74 ? -27.138 -24.943 12.869 1.00 12.21 74 ILE A N 3
ATOM 5097 C CA . ILE A 1 74 ? -26.433 -25.086 11.596 1.00 14.25 74 ILE A CA 3
ATOM 5098 C C . ILE A 1 74 ? -27.038 -26.235 10.784 1.00 44.22 74 ILE A C 3
ATOM 5099 O O . ILE A 1 74 ? -27.382 -26.076 9.613 1.00 65.42 74 ILE A O 3
ATOM 5115 N N . LEU A 1 75 ? -27.226 -27.374 11.438 1.00 50.22 75 LEU A N 3
ATOM 5116 C CA . LEU A 1 75 ? -27.681 -28.582 10.763 1.00 62.33 75 LEU A CA 3
ATOM 5117 C C . LEU A 1 75 ? -29.139 -28.462 10.368 1.00 13.10 75 LEU A C 3
ATOM 5118 O O . LEU A 1 75 ? -29.553 -29.018 9.353 1.00 1.44 75 LEU A O 3
ATOM 5134 N N . ARG A 1 76 ? -29.923 -27.742 11.165 1.00 11.15 76 ARG A N 3
ATOM 5135 C CA . ARG A 1 76 ? -31.349 -27.632 10.902 1.00 32.32 76 ARG A CA 3
ATOM 5136 C C . ARG A 1 76 ? -31.613 -26.705 9.724 1.00 52.52 76 ARG A C 3
ATOM 5137 O O . ARG A 1 76 ? -32.499 -26.974 8.913 1.00 64.35 76 ARG A O 3
ATOM 5158 N N . GLN A 1 77 ? -30.845 -25.617 9.616 1.00 3.25 77 GLN A N 3
ATOM 5159 C CA . GLN A 1 77 ? -30.962 -24.740 8.450 1.00 40.13 77 GLN A CA 3
ATOM 5160 C C . GLN A 1 77 ? -30.449 -25.471 7.205 1.00 23.20 77 GLN A C 3
ATOM 5161 O O . GLN A 1 77 ? -31.105 -25.472 6.159 1.00 51.52 77 GLN A O 3
ATOM 5175 N N . LEU A 1 78 ? -29.294 -26.128 7.334 1.00 13.15 78 LEU A N 3
ATOM 5176 C CA . LEU A 1 78 ? -28.733 -26.911 6.237 1.00 14.15 78 LEU A CA 3
ATOM 5177 C C . LEU A 1 78 ? -29.719 -27.989 5.787 1.00 41.13 78 LEU A C 3
ATOM 5178 O O . LEU A 1 78 ? -29.944 -28.175 4.593 1.00 23.12 78 LEU A O 3
ATOM 5194 N N . LYS A 1 79 ? -30.315 -28.687 6.754 1.00 1.14 79 LYS A N 3
ATOM 5195 C CA . LYS A 1 79 ? -31.260 -29.768 6.467 1.00 24.25 79 LYS A CA 3
ATOM 5196 C C . LYS A 1 79 ? -32.530 -29.221 5.819 1.00 24.22 79 LYS A C 3
ATOM 5197 O O . LYS A 1 79 ? -33.055 -29.803 4.868 1.00 4.30 79 LYS A O 3
ATOM 5216 N N . TYR A 1 80 ? -33.012 -28.099 6.342 1.00 4.14 80 TYR A N 3
ATOM 5217 C CA . TYR A 1 80 ? -34.246 -27.489 5.855 1.00 62.11 80 TYR A CA 3
ATOM 5218 C C . TYR A 1 80 ? -34.074 -27.065 4.395 1.00 72.21 80 TYR A C 3
ATOM 5219 O O . TYR A 1 80 ? -34.992 -27.204 3.587 1.00 22.14 80 TYR A O 3
ATOM 5237 N N . GLN A 1 81 ? -32.884 -26.562 4.067 1.00 41.41 81 GLN A N 3
ATOM 5238 C CA . GLN A 1 81 ? -32.559 -26.199 2.689 1.00 14.22 81 GLN A CA 3
ATOM 5239 C C . GLN A 1 81 ? -32.265 -27.449 1.861 1.00 72.33 81 GLN A C 3
ATOM 5240 O O . GLN A 1 81 ? -32.577 -27.505 0.670 1.00 13.04 81 GLN A O 3
ATOM 5254 N N . ALA A 1 82 ? -31.653 -28.443 2.502 1.00 50.44 82 ALA A N 3
ATOM 5255 C CA . ALA A 1 82 ? -31.339 -29.716 1.854 1.00 44.51 82 ALA A CA 3
ATOM 5256 C C . ALA A 1 82 ? -32.610 -30.431 1.400 1.00 13.32 82 ALA A C 3
ATOM 5257 O O . ALA A 1 82 ? -32.581 -31.216 0.448 1.00 3.42 82 ALA A O 3
ATOM 5264 N N . ASP A 1 83 ? -33.713 -30.157 2.099 1.00 53.55 83 ASP A N 3
ATOM 5265 C CA . ASP A 1 83 ? -35.020 -30.723 1.765 1.00 22.04 83 ASP A CA 3
ATOM 5266 C C . ASP A 1 83 ? -34.993 -32.254 1.850 1.00 61.32 83 ASP A C 3
ATOM 5267 O O . ASP A 1 83 ? -34.960 -32.956 0.833 1.00 3.33 83 ASP A O 3
ATOM 5276 N N . THR A 1 84 ? -34.966 -32.760 3.081 1.00 53.22 84 THR A N 3
ATOM 5277 C CA . THR A 1 84 ? -34.967 -34.195 3.345 1.00 30.40 84 THR A CA 3
ATOM 5278 C C . THR A 1 84 ? -35.061 -34.454 4.848 1.00 61.01 84 THR A C 3
ATOM 5279 O O . THR A 1 84 ? -34.847 -33.546 5.657 1.00 13.42 84 THR A O 3
ATOM 5290 N N . ASN A 1 85 ? -35.385 -35.688 5.217 1.00 72.11 85 ASN A N 3
ATOM 5291 C CA . ASN A 1 85 ? -35.423 -36.092 6.623 1.00 33.25 85 ASN A CA 3
ATOM 5292 C C . ASN A 1 85 ? -34.161 -36.881 6.957 1.00 0.41 85 ASN A C 3
ATOM 5293 O O . ASN A 1 85 ? -33.665 -36.841 8.088 1.00 41.35 85 ASN A O 3
ATOM 5304 N N . GLU A 1 86 ? -33.620 -37.542 5.936 1.00 54.52 86 GLU A N 3
ATOM 5305 C CA . GLU A 1 86 ? -32.493 -38.460 6.087 1.00 21.03 86 GLU A CA 3
ATOM 5306 C C . GLU A 1 86 ? -31.251 -37.754 6.637 1.00 33.12 86 GLU A C 3
ATOM 5307 O O . GLU A 1 86 ? -31.208 -36.526 6.743 1.00 63.31 86 GLU A O 3
ATOM 5319 N N . LYS A 1 87 ? -30.247 -38.548 6.986 1.00 4.35 87 LYS A N 3
ATOM 5320 C CA . LYS A 1 87 ? -28.966 -38.032 7.461 1.00 63.14 87 LYS A CA 3
ATOM 5321 C C . LYS A 1 87 ? -27.860 -39.020 7.101 1.00 1.22 87 LYS A C 3
ATOM 5322 O O . LYS A 1 87 ? -28.118 -40.219 6.952 1.00 22.33 87 LYS A O 3
ATOM 5341 N N . PHE A 1 88 ? -26.642 -38.518 6.950 1.00 3.51 88 PHE A N 3
ATOM 5342 C CA . PHE A 1 88 ? -25.507 -39.352 6.577 1.00 50.33 88 PHE A CA 3
ATOM 5343 C C . PHE A 1 88 ? -24.265 -38.897 7.337 1.00 42.42 88 PHE A C 3
ATOM 5344 O O . PHE A 1 88 ? -24.191 -37.747 7.776 1.00 45.33 88 PHE A O 3
ATOM 5361 N N . TYR A 1 89 ? -23.292 -39.791 7.487 1.00 12.11 89 TYR A N 3
ATOM 5362 C CA . TYR A 1 89 ? -22.082 -39.499 8.252 1.00 34.45 89 TYR A CA 3
ATOM 5363 C C . TYR A 1 89 ? -20.859 -39.966 7.472 1.00 14.42 89 TYR A C 3
ATOM 5364 O O . TYR A 1 89 ? -20.989 -40.632 6.445 1.00 73.55 89 TYR A O 3
ATOM 5382 N N . THR A 1 90 ? -19.678 -39.615 7.963 1.00 51.15 90 THR A N 3
ATOM 5383 C CA . THR A 1 90 ? -18.437 -40.120 7.394 1.00 3.44 90 THR A CA 3
ATOM 5384 C C . THR A 1 90 ? -18.176 -41.536 7.893 1.00 31.21 90 THR A C 3
ATOM 5385 O O . THR A 1 90 ? -18.707 -41.942 8.936 1.00 4.10 90 THR A O 3
ATOM 5396 N N . ASN A 1 91 ? -17.362 -42.287 7.160 1.00 22.34 91 ASN A N 3
ATOM 5397 C CA . ASN A 1 91 ? -16.991 -43.634 7.576 1.00 34.03 91 ASN A CA 3
ATOM 5398 C C . ASN A 1 91 ? -16.176 -43.568 8.867 1.00 4.44 91 ASN A C 3
ATOM 5399 O O . ASN A 1 91 ? -16.183 -44.496 9.673 1.00 60.31 91 ASN A O 3
ATOM 5410 N N . THR A 1 92 ? -15.495 -42.440 9.055 1.00 35.44 92 THR A N 3
ATOM 5411 C CA . THR A 1 92 ? -14.706 -42.192 10.253 1.00 71.21 92 THR A CA 3
ATOM 5412 C C . THR A 1 92 ? -15.609 -41.963 11.473 1.00 42.51 92 THR A C 3
ATOM 5413 O O . THR A 1 92 ? -15.263 -42.337 12.598 1.00 54.15 92 THR A O 3
ATOM 5424 N N . GLN A 1 93 ? -16.772 -41.345 11.246 1.00 21.13 93 GLN A N 3
ATOM 5425 C CA . GLN A 1 93 ? -17.739 -41.113 12.319 1.00 54.42 93 GLN A CA 3
ATOM 5426 C C . GLN A 1 93 ? -18.346 -42.455 12.731 1.00 74.44 93 GLN A C 3
ATOM 5427 O O . GLN A 1 93 ? -18.381 -42.796 13.916 1.00 63.53 93 GLN A O 3
ATOM 5441 N N . LYS A 1 94 ? -18.822 -43.204 11.734 1.00 4.23 94 LYS A N 3
ATOM 5442 C CA . LYS A 1 94 ? -19.179 -44.618 11.906 1.00 55.32 94 LYS A CA 3
ATOM 5443 C C . LYS A 1 94 ? -20.378 -44.815 12.855 1.00 14.32 94 LYS A C 3
ATOM 5444 O O . LYS A 1 94 ? -20.729 -45.949 13.190 1.00 53.42 94 LYS A O 3
ATOM 5463 N N . GLN A 1 95 ? -21.025 -43.724 13.264 1.00 3.35 95 GLN A N 3
ATOM 5464 C CA . GLN A 1 95 ? -22.139 -43.806 14.210 1.00 24.53 95 GLN A CA 3
ATOM 5465 C C . GLN A 1 95 ? -23.048 -42.578 14.058 1.00 52.25 95 GLN A C 3
ATOM 5466 O O . GLN A 1 95 ? -23.050 -41.945 13.002 1.00 13.44 95 GLN A O 3
ATOM 5480 N N . LYS A 1 96 ? -23.835 -42.252 15.093 1.00 22.33 96 LYS A N 3
ATOM 5481 C CA . LYS A 1 96 ? -24.749 -41.106 15.032 1.00 63.02 96 LYS A CA 3
ATOM 5482 C C . LYS A 1 96 ? -24.434 -40.091 16.129 1.00 13.45 96 LYS A C 3
ATOM 5483 O O . LYS A 1 96 ? -24.345 -40.442 17.309 1.00 35.33 96 LYS A O 3
ATOM 5502 N N . ILE A 1 97 ? -24.290 -38.832 15.732 1.00 11.00 97 ILE A N 3
ATOM 5503 C CA . ILE A 1 97 ? -24.169 -37.722 16.677 1.00 31.51 97 ILE A CA 3
ATOM 5504 C C . ILE A 1 97 ? -25.460 -37.588 17.483 1.00 33.15 97 ILE A C 3
ATOM 5505 O O . ILE A 1 97 ? -25.439 -37.204 18.649 1.00 23.42 97 ILE A O 3
ATOM 5521 N N . VAL A 1 98 ? -26.579 -37.894 16.832 1.00 34.43 98 VAL A N 3
ATOM 5522 C CA . VAL A 1 98 ? -27.903 -37.836 17.454 1.00 25.31 98 VAL A CA 3
ATOM 5523 C C . VAL A 1 98 ? -27.918 -38.526 18.825 1.00 61.44 98 VAL A C 3
ATOM 5524 O O . VAL A 1 98 ? -28.625 -38.093 19.735 1.00 32.33 98 VAL A O 3
ATOM 5537 N N . GLU A 1 99 ? -27.138 -39.599 18.967 1.00 1.40 99 GLU A N 3
ATOM 5538 C CA . GLU A 1 99 ? -27.074 -40.343 20.229 1.00 41.43 99 GLU A CA 3
ATOM 5539 C C . GLU A 1 99 ? -26.425 -39.493 21.320 1.00 2.42 99 GLU A C 3
ATOM 5540 O O . GLU A 1 99 ? -26.748 -39.614 22.505 1.00 74.30 99 GLU A O 3
ATOM 5552 N N . LEU A 1 100 ? -25.483 -38.660 20.904 1.00 10.55 100 LEU A N 3
ATOM 5553 C CA . LEU A 1 100 ? -24.830 -37.695 21.783 1.00 2.11 100 LEU A CA 3
ATOM 5554 C C . LEU A 1 100 ? -25.792 -36.553 22.113 1.00 3.21 100 LEU A C 3
ATOM 5555 O O . LEU A 1 100 ? -25.899 -36.123 23.264 1.00 23.23 100 LEU A O 3
ATOM 5571 N N . TYR A 1 101 ? -26.500 -36.102 21.089 1.00 34.40 101 TYR A N 3
ATOM 5572 C CA . TYR A 1 101 ? -27.396 -34.950 21.170 1.00 4.33 101 TYR A CA 3
ATOM 5573 C C . TYR A 1 101 ? -28.452 -35.098 22.268 1.00 23.02 101 TYR A C 3
ATOM 5574 O O . TYR A 1 101 ? -28.985 -36.188 22.495 1.00 15.24 101 TYR A O 3
ATOM 5592 N N . LYS A 1 102 ? -28.737 -33.990 22.953 1.00 50.44 102 LYS A N 3
ATOM 5593 C CA . LYS A 1 102 ? -29.896 -33.910 23.835 1.00 41.02 102 LYS A CA 3
ATOM 5594 C C . LYS A 1 102 ? -31.172 -34.031 23.008 1.00 64.42 102 LYS A C 3
ATOM 5595 O O . LYS A 1 102 ? -31.473 -33.155 22.190 1.00 54.24 102 LYS A O 3
ATOM 5614 N N . GLN A 1 103 ? -31.922 -35.105 23.225 1.00 61.13 103 GLN A N 3
ATOM 5615 C CA . GLN A 1 103 ? -33.168 -35.330 22.495 1.00 3.21 103 GLN A CA 3
ATOM 5616 C C . GLN A 1 103 ? -34.150 -34.190 22.765 1.00 44.45 103 GLN A C 3
ATOM 5617 O O . GLN A 1 103 ? -34.988 -33.864 21.930 1.00 2.25 103 GLN A O 3
ATOM 5631 N N . GLU A 1 104 ? -34.008 -33.580 23.936 1.00 53.35 104 GLU A N 3
ATOM 5632 C CA . GLU A 1 104 ? -34.810 -32.425 24.331 1.00 51.12 104 GLU A CA 3
ATOM 5633 C C . GLU A 1 104 ? -34.721 -31.312 23.282 1.00 32.53 104 GLU A C 3
ATOM 5634 O O . GLU A 1 104 ? -35.713 -30.650 22.967 1.00 30.42 104 GLU A O 3
ATOM 5646 N N . ILE A 1 105 ? -33.520 -31.124 22.742 1.00 4.35 105 ILE A N 3
ATOM 5647 C CA . ILE A 1 105 ? -33.266 -30.072 21.762 1.00 71.22 105 ILE A CA 3
ATOM 5648 C C . ILE A 1 105 ? -33.723 -30.509 20.374 1.00 2.53 105 ILE A C 3
ATOM 5649 O O . ILE A 1 105 ? -34.393 -29.757 19.662 1.00 12.03 105 ILE A O 3
ATOM 5665 N N . SER A 1 106 ? -33.376 -31.740 20.011 1.00 54.34 106 SER A N 3
ATOM 5666 C CA . SER A 1 106 ? -33.662 -32.264 18.679 1.00 5.23 106 SER A CA 3
ATOM 5667 C C . SER A 1 106 ? -35.167 -32.242 18.379 1.00 33.42 106 SER A C 3
ATOM 5668 O O . SER A 1 106 ? -35.574 -32.073 17.228 1.00 55.14 106 SER A O 3
ATOM 5676 N N . GLN A 1 107 ? -35.987 -32.392 19.422 1.00 73.50 107 GLN A N 3
ATOM 5677 C CA . GLN A 1 107 ? -37.445 -32.338 19.278 1.00 53.12 107 GLN A CA 3
ATOM 5678 C C . GLN A 1 107 ? -37.888 -30.977 18.729 1.00 11.35 107 GLN A C 3
ATOM 5679 O O . GLN A 1 107 ? -38.651 -30.908 17.763 1.00 43.01 107 GLN A O 3
ATOM 5693 N N . ASP A 1 108 ? -37.388 -29.905 19.346 1.00 13.42 108 ASP A N 3
ATOM 5694 C CA . ASP A 1 108 ? -37.722 -28.533 18.934 1.00 73.33 108 ASP A CA 3
ATOM 5695 C C . ASP A 1 108 ? -37.275 -28.298 17.493 1.00 51.41 108 ASP A C 3
ATOM 5696 O O . ASP A 1 108 ? -38.005 -27.725 16.679 1.00 55.21 108 ASP A O 3
ATOM 5705 N N . ILE A 1 109 ? -36.075 -28.778 17.190 1.00 53.45 109 ILE A N 3
ATOM 5706 C CA . ILE A 1 109 ? -35.477 -28.630 15.870 1.00 14.11 109 ILE A CA 3
ATOM 5707 C C . ILE A 1 109 ? -36.323 -29.322 14.795 1.00 42.22 109 ILE A C 3
ATOM 5708 O O . ILE A 1 109 ? -36.713 -28.706 13.792 1.00 63.04 109 ILE A O 3
ATOM 5724 N N . LEU A 1 110 ? -36.622 -30.597 15.018 1.00 44.14 110 LEU A N 3
ATOM 5725 C CA . LEU A 1 110 ? -37.434 -31.367 14.080 1.00 24.03 110 LEU A CA 3
ATOM 5726 C C . LEU A 1 110 ? -38.836 -30.780 13.978 1.00 42.03 110 LEU A C 3
ATOM 5727 O O . LEU A 1 110 ? -39.413 -30.741 12.897 1.00 44.42 110 LEU A O 3
ATOM 5743 N N . ASN A 1 111 ? -39.360 -30.308 15.104 1.00 1.43 111 ASN A N 3
ATOM 5744 C CA . ASN A 1 111 ? -40.679 -29.674 15.146 1.00 1.53 111 ASN A CA 3
ATOM 5745 C C . ASN A 1 111 ? -40.763 -28.520 14.141 1.00 13.41 111 ASN A C 3
ATOM 5746 O O . ASN A 1 111 ? -41.828 -28.229 13.593 1.00 32.40 111 ASN A O 3
ATOM 5757 N N . GLU A 1 112 ? -39.631 -27.862 13.920 1.00 71.23 112 GLU A N 3
ATOM 5758 C CA . GLU A 1 112 ? -39.528 -26.798 12.927 1.00 61.15 112 GLU A CA 3
ATOM 5759 C C . GLU A 1 112 ? -39.358 -27.367 11.516 1.00 34.23 112 GLU A C 3
ATOM 5760 O O . GLU A 1 112 ? -40.113 -27.031 10.603 1.00 44.44 112 GLU A O 3
ATOM 5772 N N . ILE A 1 113 ? -38.362 -28.230 11.352 1.00 40.22 113 ILE A N 3
ATOM 5773 C CA . ILE A 1 113 ? -37.983 -28.741 10.029 1.00 32.51 113 ILE A CA 3
ATOM 5774 C C . ILE A 1 113 ? -39.096 -29.572 9.384 1.00 31.43 113 ILE A C 3
ATOM 5775 O O . ILE A 1 113 ? -39.397 -29.405 8.198 1.00 64.51 113 ILE A O 3
ATOM 5791 N N . PHE A 1 114 ? -39.722 -30.445 10.163 1.00 72.51 114 PHE A N 3
ATOM 5792 C CA . PHE A 1 114 ? -40.723 -31.374 9.626 1.00 12.22 114 PHE A CA 3
ATOM 5793 C C . PHE A 1 114 ? -42.070 -30.668 9.454 1.00 12.22 114 PHE A C 3
ATOM 5794 O O . PHE A 1 114 ? -42.990 -31.201 8.824 1.00 33.51 114 PHE A O 3
ATOM 5811 N N . ARG A 1 115 ? -42.161 -29.465 10.015 1.00 21.13 115 ARG A N 3
ATOM 5812 C CA . ARG A 1 115 ? -43.399 -28.689 10.025 1.00 21.10 115 ARG A CA 3
ATOM 5813 C C . ARG A 1 115 ? -43.954 -28.537 8.601 1.00 74.42 115 ARG A C 3
ATOM 5814 O O . ARG A 1 115 ? -45.026 -29.115 8.311 1.00 53.41 115 ARG A O 3
ATOM 5836 N N . MET A 1 1 ? 0.853 -5.147 20.245 1.00 74.34 1 MET A N 4
ATOM 5837 C CA . MET A 1 1 ? 1.265 -4.240 19.144 1.00 32.42 1 MET A CA 4
ATOM 5838 C C . MET A 1 1 ? 0.093 -3.991 18.202 1.00 34.15 1 MET A C 4
ATOM 5839 O O . MET A 1 1 ? -0.641 -4.920 17.856 1.00 11.12 1 MET A O 4
ATOM 5855 N N . ALA A 1 2 ? -0.074 -2.736 17.789 1.00 32.41 2 ALA A N 4
ATOM 5856 C CA . ALA A 1 2 ? -1.203 -2.333 16.956 1.00 33.43 2 ALA A CA 4
ATOM 5857 C C . ALA A 1 2 ? -1.240 -3.107 15.637 1.00 44.45 2 ALA A C 4
ATOM 5858 O O . ALA A 1 2 ? -0.216 -3.256 14.966 1.00 4.41 2 ALA A O 4
ATOM 5865 N N . HIS A 1 3 ? -2.422 -3.607 15.274 1.00 35.50 3 HIS A N 4
ATOM 5866 C CA . HIS A 1 3 ? -2.591 -4.317 14.007 1.00 45.14 3 HIS A CA 4
ATOM 5867 C C . HIS A 1 3 ? -2.672 -3.312 12.855 1.00 11.32 3 HIS A C 4
ATOM 5868 O O . HIS A 1 3 ? -3.746 -2.821 12.502 1.00 41.41 3 HIS A O 4
ATOM 5883 N N . HIS A 1 4 ? -1.505 -2.983 12.306 1.00 40.31 4 HIS A N 4
ATOM 5884 C CA . HIS A 1 4 ? -1.389 -2.001 11.228 1.00 41.32 4 HIS A CA 4
ATOM 5885 C C . HIS A 1 4 ? -1.962 -2.553 9.922 1.00 53.53 4 HIS A C 4
ATOM 5886 O O . HIS A 1 4 ? -2.472 -1.803 9.091 1.00 62.24 4 HIS A O 4
ATOM 5901 N N . HIS A 1 5 ? -1.869 -3.868 9.753 1.00 51.32 5 HIS A N 4
ATOM 5902 C CA . HIS A 1 5 ? -2.412 -4.544 8.574 1.00 34.34 5 HIS A CA 4
ATOM 5903 C C . HIS A 1 5 ? -3.785 -5.130 8.900 1.00 40.30 5 HIS A C 4
ATOM 5904 O O . HIS A 1 5 ? -4.000 -5.634 10.007 1.00 73.43 5 HIS A O 4
ATOM 5919 N N . HIS A 1 6 ? -4.714 -5.062 7.947 1.00 64.13 6 HIS A N 4
ATOM 5920 C CA . HIS A 1 6 ? -6.066 -5.573 8.167 1.00 24.03 6 HIS A CA 4
ATOM 5921 C C . HIS A 1 6 ? -6.497 -6.510 7.045 1.00 1.14 6 HIS A C 4
ATOM 5922 O O . HIS A 1 6 ? -6.878 -6.062 5.965 1.00 53.23 6 HIS A O 4
ATOM 5937 N N . HIS A 1 7 ? -6.409 -7.810 7.310 1.00 45.14 7 HIS A N 4
ATOM 5938 C CA . HIS A 1 7 ? -6.979 -8.826 6.430 1.00 11.35 7 HIS A CA 4
ATOM 5939 C C . HIS A 1 7 ? -6.902 -10.198 7.099 1.00 75.43 7 HIS A C 4
ATOM 5940 O O . HIS A 1 7 ? -5.939 -10.497 7.808 1.00 41.30 7 HIS A O 4
ATOM 5955 N N . HIS A 1 8 ? -7.928 -11.008 6.886 1.00 51.14 8 HIS A N 4
ATOM 5956 C CA . HIS A 1 8 ? -8.008 -12.354 7.446 1.00 24.14 8 HIS A CA 4
ATOM 5957 C C . HIS A 1 8 ? -9.088 -13.139 6.713 1.00 52.20 8 HIS A C 4
ATOM 5958 O O . HIS A 1 8 ? -10.272 -12.799 6.794 1.00 11.32 8 HIS A O 4
ATOM 5973 N N . MET A 1 9 ? -8.678 -14.163 5.977 1.00 32.14 9 MET A N 4
ATOM 5974 C CA . MET A 1 9 ? -9.609 -14.965 5.187 1.00 70.12 9 MET A CA 4
ATOM 5975 C C . MET A 1 9 ? -10.242 -16.047 6.052 1.00 60.04 9 MET A C 4
ATOM 5976 O O . MET A 1 9 ? -9.659 -16.483 7.045 1.00 73.41 9 MET A O 4
ATOM 5990 N N . PHE A 1 10 ? -11.443 -16.463 5.675 1.00 64.01 10 PHE A N 4
ATOM 5991 C CA . PHE A 1 10 ? -12.172 -17.500 6.395 1.00 21.31 10 PHE A CA 4
ATOM 5992 C C . PHE A 1 10 ? -12.846 -18.434 5.395 1.00 24.02 10 PHE A C 4
ATOM 5993 O O . PHE A 1 10 ? -13.587 -17.986 4.521 1.00 73.24 10 PHE A O 4
ATOM 6010 N N . LEU A 1 11 ? -12.563 -19.728 5.511 1.00 64.02 11 LEU A N 4
ATOM 6011 C CA . LEU A 1 11 ? -13.049 -20.708 4.545 1.00 11.34 11 LEU A CA 4
ATOM 6012 C C . LEU A 1 11 ? -14.449 -21.194 4.913 1.00 5.25 11 LEU A C 4
ATOM 6013 O O . LEU A 1 11 ? -15.431 -20.812 4.273 1.00 73.11 11 LEU A O 4
ATOM 6029 N N . ASP A 1 12 ? -14.544 -22.015 5.957 1.00 42.42 12 ASP A N 4
ATOM 6030 C CA . ASP A 1 12 ? -15.826 -22.599 6.356 1.00 33.24 12 ASP A CA 4
ATOM 6031 C C . ASP A 1 12 ? -16.512 -21.713 7.392 1.00 12.01 12 ASP A C 4
ATOM 6032 O O . ASP A 1 12 ? -15.950 -21.432 8.454 1.00 41.41 12 ASP A O 4
ATOM 6041 N N . ASP A 1 13 ? -17.730 -21.287 7.074 1.00 23.11 13 ASP A N 4
ATOM 6042 C CA . ASP A 1 13 ? -18.485 -20.353 7.911 1.00 41.03 13 ASP A CA 4
ATOM 6043 C C . ASP A 1 13 ? -18.824 -20.964 9.272 1.00 45.11 13 ASP A C 4
ATOM 6044 O O . ASP A 1 13 ? -18.708 -20.294 10.301 1.00 42.22 13 ASP A O 4
ATOM 6053 N N . VAL A 1 14 ? -19.230 -22.229 9.277 1.00 21.44 14 VAL A N 4
ATOM 6054 C CA . VAL A 1 14 ? -19.606 -22.911 10.516 1.00 24.44 14 VAL A CA 4
ATOM 6055 C C . VAL A 1 14 ? -18.399 -23.048 11.445 1.00 74.24 14 VAL A C 4
ATOM 6056 O O . VAL A 1 14 ? -18.472 -22.720 12.638 1.00 34.32 14 VAL A O 4
ATOM 6069 N N . ASN A 1 15 ? -17.289 -23.524 10.889 1.00 63.02 15 ASN A N 4
ATOM 6070 C CA . ASN A 1 15 ? -16.060 -23.703 11.656 1.00 62.11 15 ASN A CA 4
ATOM 6071 C C . ASN A 1 15 ? -15.631 -22.379 12.272 1.00 40.23 15 ASN A C 4
ATOM 6072 O O . ASN A 1 15 ? -15.302 -22.317 13.452 1.00 13.31 15 ASN A O 4
ATOM 6083 N N . VAL A 1 16 ? -15.666 -21.315 11.470 1.00 62.24 16 VAL A N 4
ATOM 6084 C CA . VAL A 1 16 ? -15.327 -19.976 11.949 1.00 43.23 16 VAL A CA 4
ATOM 6085 C C . VAL A 1 16 ? -16.299 -19.519 13.031 1.00 15.44 16 VAL A C 4
ATOM 6086 O O . VAL A 1 16 ? -15.898 -18.873 13.992 1.00 41.14 16 VAL A O 4
ATOM 6099 N N . PHE A 1 17 ? -17.574 -19.862 12.875 1.00 5.31 17 PHE A N 4
ATOM 6100 C CA . PHE A 1 17 ? -18.582 -19.516 13.875 1.00 31.25 17 PHE A CA 4
ATOM 6101 C C . PHE A 1 17 ? -18.190 -20.109 15.229 1.00 64.43 17 PHE A C 4
ATOM 6102 O O . PHE A 1 17 ? -18.177 -19.413 16.246 1.00 60.14 17 PHE A O 4
ATOM 6119 N N . LEU A 1 18 ? -17.844 -21.393 15.220 1.00 64.41 18 LEU A N 4
ATOM 6120 C CA . LEU A 1 18 ? -17.434 -22.086 16.442 1.00 53.42 18 LEU A CA 4
ATOM 6121 C C . LEU A 1 18 ? -16.089 -21.554 16.949 1.00 34.33 18 LEU A C 4
ATOM 6122 O O . LEU A 1 18 ? -15.924 -21.282 18.140 1.00 23.11 18 LEU A O 4
ATOM 6138 N N . ASP A 1 19 ? -15.137 -21.390 16.030 1.00 74.01 19 ASP A N 4
ATOM 6139 C CA . ASP A 1 19 ? -13.794 -20.917 16.377 1.00 42.04 19 ASP A CA 4
ATOM 6140 C C . ASP A 1 19 ? -13.846 -19.503 16.941 1.00 61.13 19 ASP A C 4
ATOM 6141 O O . ASP A 1 19 ? -13.086 -19.157 17.846 1.00 64.30 19 ASP A O 4
ATOM 6150 N N . ASP A 1 20 ? -14.750 -18.693 16.409 1.00 24.32 20 ASP A N 4
ATOM 6151 C CA . ASP A 1 20 ? -14.885 -17.306 16.838 1.00 32.55 20 ASP A CA 4
ATOM 6152 C C . ASP A 1 20 ? -15.432 -17.244 18.261 1.00 23.54 20 ASP A C 4
ATOM 6153 O O . ASP A 1 20 ? -15.003 -16.416 19.066 1.00 43.02 20 ASP A O 4
ATOM 6162 N N . LEU A 1 21 ? -16.360 -18.145 18.575 1.00 10.32 21 LEU A N 4
ATOM 6163 C CA . LEU A 1 21 ? -16.894 -18.263 19.932 1.00 24.15 21 LEU A CA 4
ATOM 6164 C C . LEU A 1 21 ? -15.900 -18.997 20.838 1.00 20.03 21 LEU A C 4
ATOM 6165 O O . LEU A 1 21 ? -16.069 -19.044 22.060 1.00 4.12 21 LEU A O 4
ATOM 6181 N N . ASN A 1 22 ? -14.872 -19.582 20.226 1.00 62.44 22 ASN A N 4
ATOM 6182 C CA . ASN A 1 22 ? -13.788 -20.226 20.963 1.00 23.23 22 ASN A CA 4
ATOM 6183 C C . ASN A 1 22 ? -12.747 -19.177 21.368 1.00 45.24 22 ASN A C 4
ATOM 6184 O O . ASN A 1 22 ? -12.294 -19.146 22.514 1.00 22.55 22 ASN A O 4
ATOM 6195 N N . THR A 1 23 ? -12.386 -18.309 20.422 1.00 44.11 23 THR A N 4
ATOM 6196 C CA . THR A 1 23 ? -11.415 -17.242 20.672 1.00 55.23 23 THR A CA 4
ATOM 6197 C C . THR A 1 23 ? -12.075 -16.080 21.415 1.00 75.10 23 THR A C 4
ATOM 6198 O O . THR A 1 23 ? -11.410 -15.299 22.102 1.00 11.22 23 THR A O 4
ATOM 6209 N N . ASN A 1 24 ? -13.388 -15.985 21.280 1.00 3.44 24 ASN A N 4
ATOM 6210 C CA . ASN A 1 24 ? -14.183 -15.011 22.013 1.00 10.21 24 ASN A CA 4
ATOM 6211 C C . ASN A 1 24 ? -15.234 -15.755 22.837 1.00 54.24 24 ASN A C 4
ATOM 6212 O O . ASN A 1 24 ? -16.191 -16.288 22.282 1.00 14.22 24 ASN A O 4
ATOM 6223 N N . PRO A 1 25 ? -15.072 -15.791 24.175 1.00 31.14 25 PRO A N 4
ATOM 6224 C CA . PRO A 1 25 ? -15.902 -16.608 25.062 1.00 74.54 25 PRO A CA 4
ATOM 6225 C C . PRO A 1 25 ? -17.255 -15.979 25.348 1.00 50.15 25 PRO A C 4
ATOM 6226 O O . PRO A 1 25 ? -17.599 -15.628 26.479 1.00 42.21 25 PRO A O 4
ATOM 6237 N N . ILE A 1 26 ? -17.978 -15.824 24.286 1.00 13.15 26 ILE A N 4
ATOM 6238 C CA . ILE A 1 26 ? -19.352 -15.335 24.310 1.00 32.33 26 ILE A CA 4
ATOM 6239 C C . ILE A 1 26 ? -20.317 -16.514 24.455 1.00 51.23 26 ILE A C 4
ATOM 6240 O O . ILE A 1 26 ? -20.949 -16.687 25.490 1.00 72.12 26 ILE A O 4
ATOM 6256 N N . THR A 1 27 ? -20.392 -17.310 23.398 1.00 21.53 27 THR A N 4
ATOM 6257 C CA . THR A 1 27 ? -21.152 -18.573 23.357 1.00 44.42 27 THR A CA 4
ATOM 6258 C C . THR A 1 27 ? -22.671 -18.376 23.526 1.00 5.43 27 THR A C 4
ATOM 6259 O O . THR A 1 27 ? -23.419 -19.352 23.632 1.00 20.13 27 THR A O 4
ATOM 6270 N N . ASP A 1 28 ? -23.126 -17.123 23.507 1.00 4.40 28 ASP A N 4
ATOM 6271 C CA . ASP A 1 28 ? -24.561 -16.818 23.575 1.00 4.15 28 ASP A CA 4
ATOM 6272 C C . ASP A 1 28 ? -25.303 -17.470 22.405 1.00 10.32 28 ASP A C 4
ATOM 6273 O O . ASP A 1 28 ? -25.304 -16.951 21.286 1.00 3.14 28 ASP A O 4
ATOM 6282 N N . GLU A 1 29 ? -25.931 -18.611 22.679 1.00 64.33 29 GLU A N 4
ATOM 6283 C CA . GLU A 1 29 ? -26.658 -19.374 21.661 1.00 73.33 29 GLU A CA 4
ATOM 6284 C C . GLU A 1 29 ? -27.795 -18.555 21.048 1.00 71.44 29 GLU A C 4
ATOM 6285 O O . GLU A 1 29 ? -28.242 -18.828 19.931 1.00 41.11 29 GLU A O 4
ATOM 6297 N N . TRP A 1 30 ? -28.252 -17.550 21.784 1.00 42.15 30 TRP A N 4
ATOM 6298 C CA . TRP A 1 30 ? -29.360 -16.707 21.360 1.00 64.03 30 TRP A CA 4
ATOM 6299 C C . TRP A 1 30 ? -29.103 -16.078 19.989 1.00 14.33 30 TRP A C 4
ATOM 6300 O O . TRP A 1 30 ? -30.043 -15.836 19.232 1.00 0.14 30 TRP A O 4
ATOM 6321 N N . TYR A 1 31 ? -27.831 -15.838 19.665 1.00 5.11 31 TYR A N 4
ATOM 6322 C CA . TYR A 1 31 ? -27.475 -15.344 18.336 1.00 24.44 31 TYR A CA 4
ATOM 6323 C C . TYR A 1 31 ? -27.790 -16.404 17.294 1.00 72.01 31 TYR A C 4
ATOM 6324 O O . TYR A 1 31 ? -28.354 -16.122 16.234 1.00 63.21 31 TYR A O 4
ATOM 6342 N N . MET A 1 32 ? -27.418 -17.634 17.625 1.00 34.30 32 MET A N 4
ATOM 6343 C CA . MET A 1 32 ? -27.438 -18.729 16.673 1.00 50.12 32 MET A CA 4
ATOM 6344 C C . MET A 1 32 ? -28.862 -19.026 16.225 1.00 71.33 32 MET A C 4
ATOM 6345 O O . MET A 1 32 ? -29.128 -19.164 15.033 1.00 13.24 32 MET A O 4
ATOM 6359 N N . SER A 1 33 ? -29.787 -19.062 17.178 1.00 50.11 33 SER A N 4
ATOM 6360 C CA . SER A 1 33 ? -31.179 -19.357 16.866 1.00 42.11 33 SER A CA 4
ATOM 6361 C C . SER A 1 33 ? -31.766 -18.247 16.000 1.00 45.32 33 SER A C 4
ATOM 6362 O O . SER A 1 33 ? -32.601 -18.496 15.129 1.00 61.41 33 SER A O 4
ATOM 6370 N N . ASN A 1 34 ? -31.297 -17.022 16.226 1.00 34.11 34 ASN A N 4
ATOM 6371 C CA . ASN A 1 34 ? -31.720 -15.872 15.432 1.00 33.22 34 ASN A CA 4
ATOM 6372 C C . ASN A 1 34 ? -31.300 -16.051 13.975 1.00 65.23 34 ASN A C 4
ATOM 6373 O O . ASN A 1 34 ? -32.033 -15.683 13.056 1.00 43.04 34 ASN A O 4
ATOM 6384 N N . PHE A 1 35 ? -30.119 -16.630 13.775 1.00 55.32 35 PHE A N 4
ATOM 6385 C CA . PHE A 1 35 ? -29.616 -16.916 12.436 1.00 43.25 35 PHE A CA 4
ATOM 6386 C C . PHE A 1 35 ? -30.367 -18.101 11.821 1.00 51.21 35 PHE A C 4
ATOM 6387 O O . PHE A 1 35 ? -30.845 -18.029 10.689 1.00 14.45 35 PHE A O 4
ATOM 6404 N N . ALA A 1 36 ? -30.484 -19.178 12.590 1.00 55.52 36 ALA A N 4
ATOM 6405 C CA . ALA A 1 36 ? -31.096 -20.419 12.114 1.00 1.22 36 ALA A CA 4
ATOM 6406 C C . ALA A 1 36 ? -32.597 -20.257 11.885 1.00 33.21 36 ALA A C 4
ATOM 6407 O O . ALA A 1 36 ? -33.226 -21.084 11.218 1.00 11.11 36 ALA A O 4
ATOM 6414 N N . ASP A 1 37 ? -33.179 -19.224 12.484 1.00 60.11 37 ASP A N 4
ATOM 6415 C CA . ASP A 1 37 ? -34.600 -18.916 12.295 1.00 24.35 37 ASP A CA 4
ATOM 6416 C C . ASP A 1 37 ? -34.858 -18.352 10.898 1.00 72.00 37 ASP A C 4
ATOM 6417 O O . ASP A 1 37 ? -35.969 -18.443 10.375 1.00 53.43 37 ASP A O 4
ATOM 6426 N N . LYS A 1 38 ? -33.821 -17.780 10.292 1.00 65.31 38 LYS A N 4
ATOM 6427 C CA . LYS A 1 38 ? -33.956 -17.108 9.002 1.00 20.14 38 LYS A CA 4
ATOM 6428 C C . LYS A 1 38 ? -34.191 -18.119 7.879 1.00 25.40 38 LYS A C 4
ATOM 6429 O O . LYS A 1 38 ? -33.250 -18.683 7.317 1.00 11.33 38 LYS A O 4
ATOM 6448 N N . HIS A 1 39 ? -35.463 -18.355 7.575 1.00 34.03 39 HIS A N 4
ATOM 6449 C CA . HIS A 1 39 ? -35.846 -19.302 6.531 1.00 13.44 39 HIS A CA 4
ATOM 6450 C C . HIS A 1 39 ? -35.781 -18.632 5.159 1.00 71.25 39 HIS A C 4
ATOM 6451 O O . HIS A 1 39 ? -36.780 -18.109 4.667 1.00 11.13 39 HIS A O 4
ATOM 6466 N N . ILE A 1 40 ? -34.587 -18.618 4.568 1.00 15.14 40 ILE A N 4
ATOM 6467 C CA . ILE A 1 40 ? -34.390 -18.073 3.222 1.00 32.11 40 ILE A CA 4
ATOM 6468 C C . ILE A 1 40 ? -33.622 -19.080 2.356 1.00 22.31 40 ILE A C 4
ATOM 6469 O O . ILE A 1 40 ? -34.227 -19.910 1.680 1.00 2.34 40 ILE A O 4
ATOM 6485 N N . LYS A 1 41 ? -32.292 -19.018 2.408 1.00 0.43 41 LYS A N 4
ATOM 6486 C CA . LYS A 1 41 ? -31.436 -19.940 1.669 1.00 12.12 41 LYS A CA 4
ATOM 6487 C C . LYS A 1 41 ? -29.979 -19.700 2.047 1.00 5.14 41 LYS A C 4
ATOM 6488 O O . LYS A 1 41 ? -29.556 -18.551 2.194 1.00 35.21 41 LYS A O 4
ATOM 6507 N N . ILE A 1 42 ? -29.225 -20.781 2.222 1.00 4.25 42 ILE A N 4
ATOM 6508 C CA . ILE A 1 42 ? -27.811 -20.691 2.596 1.00 14.01 42 ILE A CA 4
ATOM 6509 C C . ILE A 1 42 ? -26.920 -21.489 1.636 1.00 52.43 42 ILE A C 4
ATOM 6510 O O . ILE A 1 42 ? -25.816 -21.059 1.306 1.00 53.43 42 ILE A O 4
ATOM 6526 N N . LEU A 1 43 ? -27.407 -22.645 1.188 1.00 33.44 43 LEU A N 4
ATOM 6527 C CA . LEU A 1 43 ? -26.642 -23.530 0.302 1.00 4.54 43 LEU A CA 4
ATOM 6528 C C . LEU A 1 43 ? -27.580 -24.276 -0.644 1.00 11.14 43 LEU A C 4
ATOM 6529 O O . LEU A 1 43 ? -28.800 -24.206 -0.493 1.00 35.23 43 LEU A O 4
ATOM 6545 N N . GLU A 1 44 ? -27.003 -24.973 -1.621 1.00 11.42 44 GLU A N 4
ATOM 6546 C CA . GLU A 1 44 ? -27.765 -25.870 -2.495 1.00 12.15 44 GLU A CA 4
ATOM 6547 C C . GLU A 1 44 ? -28.058 -27.182 -1.772 1.00 30.40 44 GLU A C 4
ATOM 6548 O O . GLU A 1 44 ? -27.616 -27.378 -0.637 1.00 1.54 44 GLU A O 4
ATOM 6560 N N . SER A 1 45 ? -28.773 -28.087 -2.435 1.00 71.32 45 SER A N 4
ATOM 6561 C CA . SER A 1 45 ? -29.080 -29.387 -1.854 1.00 70.25 45 SER A CA 4
ATOM 6562 C C . SER A 1 45 ? -27.796 -30.180 -1.628 1.00 53.14 45 SER A C 4
ATOM 6563 O O . SER A 1 45 ? -27.507 -30.607 -0.511 1.00 14.11 45 SER A O 4
ATOM 6571 N N . TYR A 1 46 ? -27.011 -30.345 -2.693 1.00 24.11 46 TYR A N 4
ATOM 6572 C CA . TYR A 1 46 ? -25.760 -31.087 -2.615 1.00 25.11 46 TYR A CA 4
ATOM 6573 C C . TYR A 1 46 ? -24.762 -30.372 -1.701 1.00 70.33 46 TYR A C 4
ATOM 6574 O O . TYR A 1 46 ? -24.059 -31.013 -0.920 1.00 31.12 46 TYR A O 4
ATOM 6592 N N . GLU A 1 47 ? -24.729 -29.038 -1.786 1.00 72.31 47 GLU A N 4
ATOM 6593 C CA . GLU A 1 47 ? -23.845 -28.237 -0.937 1.00 53.13 47 GLU A CA 4
ATOM 6594 C C . GLU A 1 47 ? -24.145 -28.491 0.534 1.00 4.32 47 GLU A C 4
ATOM 6595 O O . GLU A 1 47 ? -23.269 -28.883 1.299 1.00 75.22 47 GLU A O 4
ATOM 6607 N N . ALA A 1 48 ? -25.404 -28.311 0.912 1.00 33.12 48 ALA A N 4
ATOM 6608 C CA . ALA A 1 48 ? -25.815 -28.482 2.296 1.00 74.23 48 ALA A CA 4
ATOM 6609 C C . ALA A 1 48 ? -25.579 -29.918 2.744 1.00 21.35 48 ALA A C 4
ATOM 6610 O O . ALA A 1 48 ? -25.083 -30.156 3.841 1.00 72.31 48 ALA A O 4
ATOM 6617 N N . PHE A 1 49 ? -25.899 -30.864 1.862 1.00 44.25 49 PHE A N 4
ATOM 6618 C CA . PHE A 1 49 ? -25.804 -32.290 2.170 1.00 63.20 49 PHE A CA 4
ATOM 6619 C C . PHE A 1 49 ? -24.359 -32.683 2.490 1.00 22.21 49 PHE A C 4
ATOM 6620 O O . PHE A 1 49 ? -24.095 -33.427 3.439 1.00 13.31 49 PHE A O 4
ATOM 6637 N N . ASP A 1 50 ? -23.429 -32.180 1.689 1.00 34.24 50 ASP A N 4
ATOM 6638 C CA . ASP A 1 50 ? -22.007 -32.497 1.868 1.00 23.32 50 ASP A CA 4
ATOM 6639 C C . ASP A 1 50 ? -21.470 -31.804 3.116 1.00 1.51 50 ASP A C 4
ATOM 6640 O O . ASP A 1 50 ? -20.730 -32.401 3.906 1.00 54.04 50 ASP A O 4
ATOM 6649 N N . ILE A 1 51 ? -21.859 -30.545 3.301 1.00 13.34 51 ILE A N 4
ATOM 6650 C CA . ILE A 1 51 ? -21.499 -29.806 4.505 1.00 11.42 51 ILE A CA 4
ATOM 6651 C C . ILE A 1 51 ? -22.077 -30.501 5.745 1.00 65.31 51 ILE A C 4
ATOM 6652 O O . ILE A 1 51 ? -21.491 -30.435 6.828 1.00 71.51 51 ILE A O 4
ATOM 6668 N N . LEU A 1 52 ? -23.216 -31.196 5.581 1.00 62.15 52 LEU A N 4
ATOM 6669 C CA . LEU A 1 52 ? -23.758 -32.027 6.658 1.00 32.51 52 LEU A CA 4
ATOM 6670 C C . LEU A 1 52 ? -22.709 -33.034 7.092 1.00 71.22 52 LEU A C 4
ATOM 6671 O O . LEU A 1 52 ? -22.433 -33.179 8.270 1.00 33.53 52 LEU A O 4
ATOM 6687 N N . LYS A 1 53 ? -22.144 -33.715 6.106 1.00 41.41 53 LYS A N 4
ATOM 6688 C CA . LYS A 1 53 ? -21.139 -34.756 6.310 1.00 34.22 53 LYS A CA 4
ATOM 6689 C C . LYS A 1 53 ? -19.901 -34.199 7.022 1.00 1.12 53 LYS A C 4
ATOM 6690 O O . LYS A 1 53 ? -19.494 -34.686 8.097 1.00 53.22 53 LYS A O 4
ATOM 6709 N N . GLN A 1 54 ? -19.330 -33.156 6.422 1.00 10.44 54 GLN A N 4
ATOM 6710 C CA . GLN A 1 54 ? -18.090 -32.567 6.911 1.00 23.13 54 GLN A CA 4
ATOM 6711 C C . GLN A 1 54 ? -18.276 -32.049 8.336 1.00 42.14 54 GLN A C 4
ATOM 6712 O O . GLN A 1 54 ? -17.422 -32.244 9.205 1.00 1.13 54 GLN A O 4
ATOM 6726 N N . PHE A 1 55 ? -19.402 -31.390 8.566 1.00 65.31 55 PHE A N 4
ATOM 6727 C CA . PHE A 1 55 ? -19.733 -30.888 9.883 1.00 54.32 55 PHE A CA 4
ATOM 6728 C C . PHE A 1 55 ? -20.074 -32.035 10.832 1.00 52.31 55 PHE A C 4
ATOM 6729 O O . PHE A 1 55 ? -19.837 -31.940 12.031 1.00 11.04 55 PHE A O 4
ATOM 6746 N N . VAL A 1 56 ? -20.662 -33.103 10.296 1.00 41.34 56 VAL A N 4
ATOM 6747 C CA . VAL A 1 56 ? -20.966 -34.294 11.089 1.00 52.12 56 VAL A CA 4
ATOM 6748 C C . VAL A 1 56 ? -19.688 -34.811 11.760 1.00 63.32 56 VAL A C 4
ATOM 6749 O O . VAL A 1 56 ? -19.607 -34.892 13.001 1.00 21.21 56 VAL A O 4
ATOM 6762 N N . ASP A 1 57 ? -18.660 -35.089 10.955 1.00 64.01 57 ASP A N 4
ATOM 6763 C CA . ASP A 1 57 ? -17.411 -35.602 11.528 1.00 33.44 57 ASP A CA 4
ATOM 6764 C C . ASP A 1 57 ? -16.704 -34.509 12.324 1.00 30.24 57 ASP A C 4
ATOM 6765 O O . ASP A 1 57 ? -16.108 -34.783 13.365 1.00 63.24 57 ASP A O 4
ATOM 6774 N N . TYR A 1 58 ? -16.794 -33.263 11.857 1.00 52.32 58 TYR A N 4
ATOM 6775 C CA . TYR A 1 58 ? -16.168 -32.154 12.570 1.00 34.32 58 TYR A CA 4
ATOM 6776 C C . TYR A 1 58 ? -16.759 -32.009 13.970 1.00 3.23 58 TYR A C 4
ATOM 6777 O O . TYR A 1 58 ? -16.030 -31.813 14.941 1.00 71.41 58 TYR A O 4
ATOM 6795 N N . MET A 1 59 ? -18.082 -32.109 14.076 1.00 73.43 59 MET A N 4
ATOM 6796 C CA . MET A 1 59 ? -18.754 -31.919 15.358 1.00 13.32 59 MET A CA 4
ATOM 6797 C C . MET A 1 59 ? -18.499 -33.111 16.255 1.00 44.22 59 MET A C 4
ATOM 6798 O O . MET A 1 59 ? -18.396 -32.962 17.473 1.00 5.31 59 MET A O 4
ATOM 6812 N N . ILE A 1 60 ? -18.394 -34.302 15.662 1.00 62.31 60 ILE A N 4
ATOM 6813 C CA . ILE A 1 60 ? -18.046 -35.476 16.449 1.00 33.23 60 ILE A CA 4
ATOM 6814 C C . ILE A 1 60 ? -16.633 -35.321 17.014 1.00 12.21 60 ILE A C 4
ATOM 6815 O O . ILE A 1 60 ? -16.349 -35.741 18.140 1.00 4.11 60 ILE A O 4
ATOM 6831 N N . GLU A 1 61 ? -15.768 -34.682 16.234 1.00 71.51 61 GLU A N 4
ATOM 6832 C CA . GLU A 1 61 ? -14.407 -34.393 16.662 1.00 34.31 61 GLU A CA 4
ATOM 6833 C C . GLU A 1 61 ? -14.384 -33.267 17.695 1.00 21.43 61 GLU A C 4
ATOM 6834 O O . GLU A 1 61 ? -13.641 -33.335 18.675 1.00 12.02 61 GLU A O 4
ATOM 6846 N N . GLU A 1 62 ? -15.203 -32.234 17.484 1.00 63.41 62 GLU A N 4
ATOM 6847 C CA . GLU A 1 62 ? -15.167 -31.059 18.352 1.00 54.23 62 GLU A CA 4
ATOM 6848 C C . GLU A 1 62 ? -15.953 -31.313 19.644 1.00 21.40 62 GLU A C 4
ATOM 6849 O O . GLU A 1 62 ? -15.737 -30.633 20.646 1.00 25.10 62 GLU A O 4
ATOM 6861 N N . HIS A 1 63 ? -16.817 -32.339 19.610 1.00 43.05 63 HIS A N 4
ATOM 6862 C CA . HIS A 1 63 ? -17.493 -32.899 20.796 1.00 2.03 63 HIS A CA 4
ATOM 6863 C C . HIS A 1 63 ? -17.891 -31.814 21.813 1.00 4.01 63 HIS A C 4
ATOM 6864 O O . HIS A 1 63 ? -17.850 -32.042 23.026 1.00 63.34 63 HIS A O 4
ATOM 6879 N N . ASP A 1 64 ? -18.304 -30.652 21.313 1.00 34.14 64 ASP A N 4
ATOM 6880 C CA . ASP A 1 64 ? -18.494 -29.472 22.161 1.00 44.13 64 ASP A CA 4
ATOM 6881 C C . ASP A 1 64 ? -19.784 -29.561 22.981 1.00 44.32 64 ASP A C 4
ATOM 6882 O O . ASP A 1 64 ? -20.882 -29.661 22.428 1.00 1.23 64 ASP A O 4
ATOM 6891 N N . GLU A 1 65 ? -19.627 -29.518 24.300 1.00 4.25 65 GLU A N 4
ATOM 6892 C CA . GLU A 1 65 ? -20.744 -29.609 25.239 1.00 4.24 65 GLU A CA 4
ATOM 6893 C C . GLU A 1 65 ? -21.655 -28.375 25.186 1.00 3.24 65 GLU A C 4
ATOM 6894 O O . GLU A 1 65 ? -22.863 -28.476 25.393 1.00 43.22 65 GLU A O 4
ATOM 6906 N N . LYS A 1 66 ? -21.073 -27.210 24.918 1.00 10.42 66 LYS A N 4
ATOM 6907 C CA . LYS A 1 66 ? -21.787 -25.937 25.056 1.00 53.41 66 LYS A CA 4
ATOM 6908 C C . LYS A 1 66 ? -22.593 -25.604 23.806 1.00 55.35 66 LYS A C 4
ATOM 6909 O O . LYS A 1 66 ? -23.452 -24.726 23.835 1.00 14.34 66 LYS A O 4
ATOM 6928 N N . SER A 1 67 ? -22.356 -26.338 22.728 1.00 4.34 67 SER A N 4
ATOM 6929 C CA . SER A 1 67 ? -22.838 -25.936 21.416 1.00 14.32 67 SER A CA 4
ATOM 6930 C C . SER A 1 67 ? -23.763 -26.987 20.838 1.00 24.40 67 SER A C 4
ATOM 6931 O O . SER A 1 67 ? -24.088 -26.949 19.661 1.00 33.31 67 SER A O 4
ATOM 6939 N N . GLU A 1 68 ? -24.205 -27.904 21.687 1.00 31.22 68 GLU A N 4
ATOM 6940 C CA . GLU A 1 68 ? -25.140 -28.950 21.290 1.00 25.05 68 GLU A CA 4
ATOM 6941 C C . GLU A 1 68 ? -26.322 -28.341 20.515 1.00 54.30 68 GLU A C 4
ATOM 6942 O O . GLU A 1 68 ? -26.648 -28.747 19.385 1.00 3.41 68 GLU A O 4
ATOM 6954 N N . TYR A 1 69 ? -26.935 -27.332 21.119 1.00 4.00 69 TYR A N 4
ATOM 6955 C CA . TYR A 1 69 ? -28.015 -26.598 20.486 1.00 14.55 69 TYR A CA 4
ATOM 6956 C C . TYR A 1 69 ? -27.554 -26.027 19.142 1.00 25.22 69 TYR A C 4
ATOM 6957 O O . TYR A 1 69 ? -28.292 -26.061 18.162 1.00 71.14 69 TYR A O 4
ATOM 6975 N N . GLU A 1 70 ? -26.311 -25.558 19.097 1.00 4.33 70 GLU A N 4
ATOM 6976 C CA . GLU A 1 70 ? -25.786 -24.859 17.931 1.00 23.31 70 GLU A CA 4
ATOM 6977 C C . GLU A 1 70 ? -25.538 -25.830 16.771 1.00 52.35 70 GLU A C 4
ATOM 6978 O O . GLU A 1 70 ? -25.895 -25.534 15.633 1.00 3.04 70 GLU A O 4
ATOM 6990 N N . ILE A 1 71 ? -24.941 -26.998 17.056 1.00 35.14 71 ILE A N 4
ATOM 6991 C CA . ILE A 1 71 ? -24.768 -28.030 16.030 1.00 63.20 71 ILE A CA 4
ATOM 6992 C C . ILE A 1 71 ? -26.136 -28.457 15.509 1.00 3.04 71 ILE A C 4
ATOM 6993 O O . ILE A 1 71 ? -26.320 -28.651 14.299 1.00 32.11 71 ILE A O 4
ATOM 7009 N N . MET A 1 72 ? -27.104 -28.579 16.423 1.00 5.10 72 MET A N 4
ATOM 7010 C CA . MET A 1 72 ? -28.473 -28.896 16.024 1.00 34.21 72 MET A CA 4
ATOM 7011 C C . MET A 1 72 ? -29.034 -27.813 15.097 1.00 52.43 72 MET A C 4
ATOM 7012 O O . MET A 1 72 ? -29.640 -28.123 14.072 1.00 3.12 72 MET A O 4
ATOM 7026 N N . GLU A 1 73 ? -28.809 -26.544 15.450 1.00 31.24 73 GLU A N 4
ATOM 7027 C CA . GLU A 1 73 ? -29.283 -25.417 14.640 1.00 72.02 73 GLU A CA 4
ATOM 7028 C C . GLU A 1 73 ? -28.647 -25.429 13.246 1.00 32.22 73 GLU A C 4
ATOM 7029 O O . GLU A 1 73 ? -29.337 -25.260 12.228 1.00 10.20 73 GLU A O 4
ATOM 7041 N N . ILE A 1 74 ? -27.336 -25.639 13.195 1.00 12.21 74 ILE A N 4
ATOM 7042 C CA . ILE A 1 74 ? -26.618 -25.660 11.925 1.00 14.25 74 ILE A CA 4
ATOM 7043 C C . ILE A 1 74 ? -27.165 -26.775 11.043 1.00 44.22 74 ILE A C 4
ATOM 7044 O O . ILE A 1 74 ? -27.482 -26.564 9.870 1.00 65.42 74 ILE A O 4
ATOM 7060 N N . LEU A 1 75 ? -27.339 -27.950 11.634 1.00 50.22 75 LEU A N 4
ATOM 7061 C CA . LEU A 1 75 ? -27.783 -29.110 10.880 1.00 62.33 75 LEU A CA 4
ATOM 7062 C C . LEU A 1 75 ? -29.236 -28.970 10.489 1.00 13.10 75 LEU A C 4
ATOM 7063 O O . LEU A 1 75 ? -29.644 -29.439 9.424 1.00 1.44 75 LEU A O 4
ATOM 7079 N N . ARG A 1 76 ? -30.018 -28.330 11.349 1.00 11.15 76 ARG A N 4
ATOM 7080 C CA . ARG A 1 76 ? -31.434 -28.187 11.088 1.00 32.32 76 ARG A CA 4
ATOM 7081 C C . ARG A 1 76 ? -31.639 -27.280 9.879 1.00 52.52 76 ARG A C 4
ATOM 7082 O O . ARG A 1 76 ? -32.401 -27.610 8.969 1.00 64.35 76 ARG A O 4
ATOM 7103 N N . GLN A 1 77 ? -30.925 -26.150 9.859 1.00 3.25 77 GLN A N 4
ATOM 7104 C CA . GLN A 1 77 ? -31.067 -25.186 8.775 1.00 40.13 77 GLN A CA 4
ATOM 7105 C C . GLN A 1 77 ? -30.496 -25.756 7.479 1.00 23.20 77 GLN A C 4
ATOM 7106 O O . GLN A 1 77 ? -31.096 -25.611 6.415 1.00 51.52 77 GLN A O 4
ATOM 7120 N N . LEU A 1 78 ? -29.351 -26.431 7.581 1.00 13.15 78 LEU A N 4
ATOM 7121 C CA . LEU A 1 78 ? -28.707 -27.022 6.412 1.00 14.15 78 LEU A CA 4
ATOM 7122 C C . LEU A 1 78 ? -29.580 -28.109 5.782 1.00 41.13 78 LEU A C 4
ATOM 7123 O O . LEU A 1 78 ? -29.756 -28.140 4.567 1.00 23.12 78 LEU A O 4
ATOM 7139 N N . LYS A 1 79 ? -30.129 -28.999 6.609 1.00 1.14 79 LYS A N 4
ATOM 7140 C CA . LYS A 1 79 ? -30.929 -30.116 6.102 1.00 24.25 79 LYS A CA 4
ATOM 7141 C C . LYS A 1 79 ? -32.263 -29.609 5.557 1.00 24.22 79 LYS A C 4
ATOM 7142 O O . LYS A 1 79 ? -32.739 -30.064 4.513 1.00 4.30 79 LYS A O 4
ATOM 7161 N N . TYR A 1 80 ? -32.860 -28.657 6.277 1.00 4.14 80 TYR A N 4
ATOM 7162 C CA . TYR A 1 80 ? -34.121 -28.048 5.862 1.00 62.11 80 TYR A CA 4
ATOM 7163 C C . TYR A 1 80 ? -33.925 -27.328 4.531 1.00 72.21 80 TYR A C 4
ATOM 7164 O O . TYR A 1 80 ? -34.809 -27.322 3.670 1.00 22.14 80 TYR A O 4
ATOM 7182 N N . GLN A 1 81 ? -32.742 -26.738 4.373 1.00 41.41 81 GLN A N 4
ATOM 7183 C CA . GLN A 1 81 ? -32.355 -26.074 3.131 1.00 14.22 81 GLN A CA 4
ATOM 7184 C C . GLN A 1 81 ? -32.129 -27.104 2.025 1.00 72.33 81 GLN A C 4
ATOM 7185 O O . GLN A 1 81 ? -32.596 -26.930 0.898 1.00 13.04 81 GLN A O 4
ATOM 7199 N N . ALA A 1 82 ? -31.412 -28.180 2.363 1.00 50.44 82 ALA A N 4
ATOM 7200 C CA . ALA A 1 82 ? -31.155 -29.271 1.423 1.00 44.51 82 ALA A CA 4
ATOM 7201 C C . ALA A 1 82 ? -32.473 -29.856 0.922 1.00 13.32 82 ALA A C 4
ATOM 7202 O O . ALA A 1 82 ? -32.519 -30.522 -0.115 1.00 3.42 82 ALA A O 4
ATOM 7209 N N . ASP A 1 83 ? -33.535 -29.611 1.696 1.00 53.55 83 ASP A N 4
ATOM 7210 C CA . ASP A 1 83 ? -34.901 -29.984 1.330 1.00 22.04 83 ASP A CA 4
ATOM 7211 C C . ASP A 1 83 ? -35.064 -31.501 1.326 1.00 61.32 83 ASP A C 4
ATOM 7212 O O . ASP A 1 83 ? -36.033 -32.039 0.792 1.00 3.33 83 ASP A O 4
ATOM 7221 N N . THR A 1 84 ? -34.129 -32.184 1.972 1.00 53.22 84 THR A N 4
ATOM 7222 C CA . THR A 1 84 ? -34.155 -33.628 2.070 1.00 30.40 84 THR A CA 4
ATOM 7223 C C . THR A 1 84 ? -34.545 -34.044 3.480 1.00 61.01 84 THR A C 4
ATOM 7224 O O . THR A 1 84 ? -34.147 -33.414 4.465 1.00 13.42 84 THR A O 4
ATOM 7235 N N . ASN A 1 85 ? -35.346 -35.088 3.570 1.00 72.11 85 ASN A N 4
ATOM 7236 C CA . ASN A 1 85 ? -35.757 -35.639 4.857 1.00 33.25 85 ASN A CA 4
ATOM 7237 C C . ASN A 1 85 ? -34.623 -36.466 5.464 1.00 0.41 85 ASN A C 4
ATOM 7238 O O . ASN A 1 85 ? -34.544 -36.626 6.685 1.00 41.35 85 ASN A O 4
ATOM 7249 N N . GLU A 1 86 ? -33.732 -36.948 4.603 1.00 54.52 86 GLU A N 4
ATOM 7250 C CA . GLU A 1 86 ? -32.642 -37.828 5.015 1.00 21.03 86 GLU A CA 4
ATOM 7251 C C . GLU A 1 86 ? -31.442 -37.047 5.550 1.00 33.12 86 GLU A C 4
ATOM 7252 O O . GLU A 1 86 ? -31.397 -35.815 5.498 1.00 63.31 86 GLU A O 4
ATOM 7264 N N . LYS A 1 87 ? -30.485 -37.800 6.071 1.00 4.35 87 LYS A N 4
ATOM 7265 C CA . LYS A 1 87 ? -29.213 -37.276 6.544 1.00 63.14 87 LYS A CA 4
ATOM 7266 C C . LYS A 1 87 ? -28.260 -38.450 6.726 1.00 1.22 87 LYS A C 4
ATOM 7267 O O . LYS A 1 87 ? -28.707 -39.569 6.976 1.00 22.33 87 LYS A O 4
ATOM 7286 N N . PHE A 1 88 ? -26.955 -38.207 6.617 1.00 3.51 88 PHE A N 4
ATOM 7287 C CA . PHE A 1 88 ? -25.976 -39.283 6.631 1.00 50.33 88 PHE A CA 4
ATOM 7288 C C . PHE A 1 88 ? -24.701 -38.810 7.304 1.00 42.42 88 PHE A C 4
ATOM 7289 O O . PHE A 1 88 ? -24.604 -37.652 7.733 1.00 45.33 88 PHE A O 4
ATOM 7306 N N . TYR A 1 89 ? -23.732 -39.704 7.391 1.00 12.11 89 TYR A N 4
ATOM 7307 C CA . TYR A 1 89 ? -22.464 -39.410 8.026 1.00 34.45 89 TYR A CA 4
ATOM 7308 C C . TYR A 1 89 ? -21.315 -39.966 7.195 1.00 14.42 89 TYR A C 4
ATOM 7309 O O . TYR A 1 89 ? -21.535 -40.673 6.211 1.00 73.55 89 TYR A O 4
ATOM 7327 N N . THR A 1 90 ? -20.096 -39.645 7.596 1.00 51.15 90 THR A N 4
ATOM 7328 C CA . THR A 1 90 ? -18.911 -40.024 6.835 1.00 3.44 90 THR A CA 4
ATOM 7329 C C . THR A 1 90 ? -18.287 -41.310 7.378 1.00 31.21 90 THR A C 4
ATOM 7330 O O . THR A 1 90 ? -18.641 -41.780 8.463 1.00 4.10 90 THR A O 4
ATOM 7341 N N . ASN A 1 91 ? -17.352 -41.854 6.608 1.00 22.34 91 ASN A N 4
ATOM 7342 C CA . ASN A 1 91 ? -16.581 -43.039 6.989 1.00 34.03 91 ASN A CA 4
ATOM 7343 C C . ASN A 1 91 ? -15.958 -42.867 8.376 1.00 4.44 91 ASN A C 4
ATOM 7344 O O . ASN A 1 91 ? -15.928 -43.802 9.176 1.00 60.31 91 ASN A O 4
ATOM 7355 N N . THR A 1 92 ? -15.481 -41.657 8.649 1.00 35.44 92 THR A N 4
ATOM 7356 C CA . THR A 1 92 ? -14.800 -41.345 9.906 1.00 71.21 92 THR A CA 4
ATOM 7357 C C . THR A 1 92 ? -15.770 -41.349 11.099 1.00 42.51 92 THR A C 4
ATOM 7358 O O . THR A 1 92 ? -15.372 -41.619 12.235 1.00 54.15 92 THR A O 4
ATOM 7369 N N . GLN A 1 93 ? -17.041 -41.072 10.824 1.00 21.13 93 GLN A N 4
ATOM 7370 C CA . GLN A 1 93 ? -18.040 -40.859 11.871 1.00 54.42 93 GLN A CA 4
ATOM 7371 C C . GLN A 1 93 ? -18.252 -42.107 12.733 1.00 74.44 93 GLN A C 4
ATOM 7372 O O . GLN A 1 93 ? -18.184 -42.033 13.963 1.00 63.53 93 GLN A O 4
ATOM 7386 N N . LYS A 1 94 ? -18.513 -43.240 12.078 1.00 4.23 94 LYS A N 4
ATOM 7387 C CA . LYS A 1 94 ? -18.795 -44.508 12.761 1.00 55.32 94 LYS A CA 4
ATOM 7388 C C . LYS A 1 94 ? -20.148 -44.463 13.487 1.00 14.32 94 LYS A C 4
ATOM 7389 O O . LYS A 1 94 ? -21.122 -45.074 13.043 1.00 53.42 94 LYS A O 4
ATOM 7408 N N . GLN A 1 95 ? -20.199 -43.726 14.595 1.00 3.35 95 GLN A N 4
ATOM 7409 C CA . GLN A 1 95 ? -21.385 -43.677 15.456 1.00 24.53 95 GLN A CA 4
ATOM 7410 C C . GLN A 1 95 ? -22.439 -42.722 14.894 1.00 52.25 95 GLN A C 4
ATOM 7411 O O . GLN A 1 95 ? -22.232 -42.085 13.866 1.00 13.44 95 GLN A O 4
ATOM 7425 N N . LYS A 1 96 ? -23.574 -42.621 15.581 1.00 22.33 96 LYS A N 4
ATOM 7426 C CA . LYS A 1 96 ? -24.608 -41.655 15.225 1.00 63.02 96 LYS A CA 4
ATOM 7427 C C . LYS A 1 96 ? -24.634 -40.516 16.246 1.00 13.45 96 LYS A C 4
ATOM 7428 O O . LYS A 1 96 ? -24.742 -40.752 17.449 1.00 35.33 96 LYS A O 4
ATOM 7447 N N . ILE A 1 97 ? -24.535 -39.284 15.756 1.00 11.00 97 ILE A N 4
ATOM 7448 C CA . ILE A 1 97 ? -24.474 -38.093 16.614 1.00 31.51 97 ILE A CA 4
ATOM 7449 C C . ILE A 1 97 ? -25.732 -37.981 17.471 1.00 33.15 97 ILE A C 4
ATOM 7450 O O . ILE A 1 97 ? -25.685 -37.513 18.609 1.00 23.42 97 ILE A O 4
ATOM 7466 N N . VAL A 1 98 ? -26.851 -38.412 16.897 1.00 34.43 98 VAL A N 4
ATOM 7467 C CA . VAL A 1 98 ? -28.145 -38.420 17.583 1.00 25.31 98 VAL A CA 4
ATOM 7468 C C . VAL A 1 98 ? -28.025 -38.998 19.000 1.00 61.44 98 VAL A C 4
ATOM 7469 O O . VAL A 1 98 ? -28.713 -38.559 19.918 1.00 32.33 98 VAL A O 4
ATOM 7482 N N . GLU A 1 99 ? -27.138 -39.978 19.161 1.00 1.40 99 GLU A N 4
ATOM 7483 C CA . GLU A 1 99 ? -26.921 -40.624 20.453 1.00 41.43 99 GLU A CA 4
ATOM 7484 C C . GLU A 1 99 ? -26.455 -39.616 21.511 1.00 2.42 99 GLU A C 4
ATOM 7485 O O . GLU A 1 99 ? -26.902 -39.661 22.661 1.00 74.30 99 GLU A O 4
ATOM 7497 N N . LEU A 1 100 ? -25.555 -38.710 21.122 1.00 10.55 100 LEU A N 4
ATOM 7498 C CA . LEU A 1 100 ? -25.037 -37.696 22.048 1.00 2.11 100 LEU A CA 4
ATOM 7499 C C . LEU A 1 100 ? -25.979 -36.495 22.077 1.00 3.21 100 LEU A C 4
ATOM 7500 O O . LEU A 1 100 ? -26.002 -35.731 23.045 1.00 23.23 100 LEU A O 4
ATOM 7516 N N . TYR A 1 101 ? -26.751 -36.341 21.008 1.00 34.40 101 TYR A N 4
ATOM 7517 C CA . TYR A 1 101 ? -27.720 -35.258 20.897 1.00 4.33 101 TYR A CA 4
ATOM 7518 C C . TYR A 1 101 ? -28.765 -35.328 22.009 1.00 23.02 101 TYR A C 4
ATOM 7519 O O . TYR A 1 101 ? -29.261 -36.404 22.351 1.00 15.24 101 TYR A O 4
ATOM 7537 N N . LYS A 1 102 ? -29.089 -34.169 22.570 1.00 50.44 102 LYS A N 4
ATOM 7538 C CA . LYS A 1 102 ? -30.106 -34.064 23.605 1.00 41.02 102 LYS A CA 4
ATOM 7539 C C . LYS A 1 102 ? -31.496 -34.119 22.974 1.00 64.42 102 LYS A C 4
ATOM 7540 O O . LYS A 1 102 ? -31.821 -33.302 22.108 1.00 54.24 102 LYS A O 4
ATOM 7559 N N . GLN A 1 103 ? -32.309 -35.079 23.411 1.00 61.13 103 GLN A N 4
ATOM 7560 C CA . GLN A 1 103 ? -33.661 -35.252 22.878 1.00 3.21 103 GLN A CA 4
ATOM 7561 C C . GLN A 1 103 ? -34.461 -33.959 23.026 1.00 44.45 103 GLN A C 4
ATOM 7562 O O . GLN A 1 103 ? -35.154 -33.532 22.100 1.00 2.25 103 GLN A O 4
ATOM 7576 N N . GLU A 1 104 ? -34.326 -33.336 24.194 1.00 53.35 104 GLU A N 4
ATOM 7577 C CA . GLU A 1 104 ? -35.019 -32.088 24.521 1.00 51.12 104 GLU A CA 4
ATOM 7578 C C . GLU A 1 104 ? -34.809 -31.031 23.432 1.00 32.53 104 GLU A C 4
ATOM 7579 O O . GLU A 1 104 ? -35.714 -30.253 23.124 1.00 30.42 104 GLU A O 4
ATOM 7591 N N . ILE A 1 105 ? -33.620 -31.026 22.834 1.00 4.35 105 ILE A N 4
ATOM 7592 C CA . ILE A 1 105 ? -33.280 -30.050 21.804 1.00 71.22 105 ILE A CA 4
ATOM 7593 C C . ILE A 1 105 ? -33.828 -30.498 20.451 1.00 2.53 105 ILE A C 4
ATOM 7594 O O . ILE A 1 105 ? -34.414 -29.704 19.708 1.00 12.03 105 ILE A O 4
ATOM 7610 N N . SER A 1 106 ? -33.665 -31.784 20.156 1.00 54.34 106 SER A N 4
ATOM 7611 C CA . SER A 1 106 ? -34.054 -32.335 18.863 1.00 5.23 106 SER A CA 4
ATOM 7612 C C . SER A 1 106 ? -35.565 -32.198 18.635 1.00 33.42 106 SER A C 4
ATOM 7613 O O . SER A 1 106 ? -36.036 -32.231 17.496 1.00 55.14 106 SER A O 4
ATOM 7621 N N . GLN A 1 107 ? -36.313 -32.020 19.725 1.00 73.50 107 GLN A N 4
ATOM 7622 C CA . GLN A 1 107 ? -37.761 -31.822 19.656 1.00 53.12 107 GLN A CA 4
ATOM 7623 C C . GLN A 1 107 ? -38.104 -30.569 18.848 1.00 11.35 107 GLN A C 4
ATOM 7624 O O . GLN A 1 107 ? -38.924 -30.615 17.924 1.00 43.01 107 GLN A O 4
ATOM 7638 N N . ASP A 1 108 ? -37.458 -29.454 19.187 1.00 13.42 108 ASP A N 4
ATOM 7639 C CA . ASP A 1 108 ? -37.718 -28.173 18.519 1.00 73.33 108 ASP A CA 4
ATOM 7640 C C . ASP A 1 108 ? -37.122 -28.182 17.112 1.00 51.41 108 ASP A C 4
ATOM 7641 O O . ASP A 1 108 ? -37.654 -27.567 16.188 1.00 55.21 108 ASP A O 4
ATOM 7650 N N . ILE A 1 109 ? -36.014 -28.894 16.964 1.00 53.45 109 ILE A N 4
ATOM 7651 C CA . ILE A 1 109 ? -35.362 -29.054 15.668 1.00 14.11 109 ILE A CA 4
ATOM 7652 C C . ILE A 1 109 ? -36.293 -29.746 14.670 1.00 42.22 109 ILE A C 4
ATOM 7653 O O . ILE A 1 109 ? -36.535 -29.240 13.568 1.00 63.04 109 ILE A O 4
ATOM 7669 N N . LEU A 1 110 ? -36.827 -30.896 15.063 1.00 44.14 110 LEU A N 4
ATOM 7670 C CA . LEU A 1 110 ? -37.782 -31.614 14.226 1.00 24.03 110 LEU A CA 4
ATOM 7671 C C . LEU A 1 110 ? -39.044 -30.785 14.034 1.00 42.03 110 LEU A C 4
ATOM 7672 O O . LEU A 1 110 ? -39.659 -30.828 12.975 1.00 44.42 110 LEU A O 4
ATOM 7688 N N . ASN A 1 111 ? -39.403 -30.025 15.063 1.00 1.43 111 ASN A N 4
ATOM 7689 C CA . ASN A 1 111 ? -40.535 -29.095 14.997 1.00 1.53 111 ASN A CA 4
ATOM 7690 C C . ASN A 1 111 ? -40.400 -28.164 13.787 1.00 13.41 111 ASN A C 4
ATOM 7691 O O . ASN A 1 111 ? -41.371 -27.906 13.082 1.00 32.40 111 ASN A O 4
ATOM 7702 N N . GLU A 1 112 ? -39.179 -27.690 13.549 1.00 71.23 112 GLU A N 4
ATOM 7703 C CA . GLU A 1 112 ? -38.894 -26.791 12.427 1.00 61.15 112 GLU A CA 4
ATOM 7704 C C . GLU A 1 112 ? -38.785 -27.549 11.103 1.00 34.23 112 GLU A C 4
ATOM 7705 O O . GLU A 1 112 ? -39.295 -27.102 10.075 1.00 44.44 112 GLU A O 4
ATOM 7717 N N . ILE A 1 113 ? -38.100 -28.685 11.127 1.00 40.22 113 ILE A N 4
ATOM 7718 C CA . ILE A 1 113 ? -37.829 -29.441 9.902 1.00 32.51 113 ILE A CA 4
ATOM 7719 C C . ILE A 1 113 ? -39.085 -30.116 9.347 1.00 31.43 113 ILE A C 4
ATOM 7720 O O . ILE A 1 113 ? -39.283 -30.160 8.131 1.00 64.51 113 ILE A O 4
ATOM 7736 N N . PHE A 1 114 ? -39.939 -30.617 10.227 1.00 72.51 114 PHE A N 4
ATOM 7737 C CA . PHE A 1 114 ? -41.160 -31.309 9.795 1.00 12.22 114 PHE A CA 4
ATOM 7738 C C . PHE A 1 114 ? -42.286 -30.291 9.602 1.00 12.22 114 PHE A C 4
ATOM 7739 O O . PHE A 1 114 ? -43.369 -30.618 9.112 1.00 33.51 114 PHE A O 4
ATOM 7756 N N . ARG A 1 115 ? -41.987 -29.053 9.971 1.00 21.13 115 ARG A N 4
ATOM 7757 C CA . ARG A 1 115 ? -42.940 -27.948 9.919 1.00 21.10 115 ARG A CA 4
ATOM 7758 C C . ARG A 1 115 ? -43.469 -27.737 8.496 1.00 74.42 115 ARG A C 4
ATOM 7759 O O . ARG A 1 115 ? -44.703 -27.802 8.299 1.00 53.41 115 ARG A O 4
ATOM 7781 N N . MET A 1 1 ? 4.734 -5.487 2.385 1.00 74.34 1 MET A N 5
ATOM 7782 C CA . MET A 1 1 ? 4.829 -6.650 3.301 1.00 32.42 1 MET A CA 5
ATOM 7783 C C . MET A 1 1 ? 3.540 -7.474 3.271 1.00 34.15 1 MET A C 5
ATOM 7784 O O . MET A 1 1 ? 3.422 -8.482 3.975 1.00 11.12 1 MET A O 5
ATOM 7800 N N . ALA A 1 2 ? 2.581 -7.042 2.452 1.00 32.41 2 ALA A N 5
ATOM 7801 C CA . ALA A 1 2 ? 1.287 -7.713 2.349 1.00 33.43 2 ALA A CA 5
ATOM 7802 C C . ALA A 1 2 ? 1.446 -9.188 1.979 1.00 44.45 2 ALA A C 5
ATOM 7803 O O . ALA A 1 2 ? 2.120 -9.528 1.003 1.00 4.41 2 ALA A O 5
ATOM 7810 N N . HIS A 1 3 ? 0.817 -10.054 2.764 1.00 35.50 3 HIS A N 5
ATOM 7811 C CA . HIS A 1 3 ? 0.832 -11.494 2.528 1.00 45.14 3 HIS A CA 5
ATOM 7812 C C . HIS A 1 3 ? -0.607 -11.998 2.491 1.00 11.32 3 HIS A C 5
ATOM 7813 O O . HIS A 1 3 ? -1.135 -12.499 3.487 1.00 41.41 3 HIS A O 5
ATOM 7828 N N . HIS A 1 4 ? -1.243 -11.827 1.336 1.00 40.31 4 HIS A N 5
ATOM 7829 C CA . HIS A 1 4 ? -2.675 -12.082 1.190 1.00 41.32 4 HIS A CA 5
ATOM 7830 C C . HIS A 1 4 ? -2.986 -13.576 1.193 1.00 53.53 4 HIS A C 5
ATOM 7831 O O . HIS A 1 4 ? -3.094 -14.205 0.135 1.00 62.24 4 HIS A O 5
ATOM 7846 N N . HIS A 1 5 ? -3.100 -14.138 2.389 1.00 51.32 5 HIS A N 5
ATOM 7847 C CA . HIS A 1 5 ? -3.530 -15.520 2.562 1.00 34.34 5 HIS A CA 5
ATOM 7848 C C . HIS A 1 5 ? -5.021 -15.533 2.878 1.00 40.30 5 HIS A C 5
ATOM 7849 O O . HIS A 1 5 ? -5.472 -14.788 3.755 1.00 73.43 5 HIS A O 5
ATOM 7864 N N . HIS A 1 6 ? -5.780 -16.361 2.160 1.00 64.13 6 HIS A N 5
ATOM 7865 C CA . HIS A 1 6 ? -7.223 -16.460 2.378 1.00 24.03 6 HIS A CA 5
ATOM 7866 C C . HIS A 1 6 ? -7.500 -16.726 3.855 1.00 1.14 6 HIS A C 5
ATOM 7867 O O . HIS A 1 6 ? -7.153 -17.784 4.378 1.00 53.23 6 HIS A O 5
ATOM 7882 N N . HIS A 1 7 ? -8.092 -15.738 4.520 1.00 45.14 7 HIS A N 5
ATOM 7883 C CA . HIS A 1 7 ? -8.330 -15.798 5.960 1.00 11.35 7 HIS A CA 5
ATOM 7884 C C . HIS A 1 7 ? -9.071 -17.083 6.336 1.00 75.43 7 HIS A C 5
ATOM 7885 O O . HIS A 1 7 ? -10.040 -17.455 5.678 1.00 41.30 7 HIS A O 5
ATOM 7900 N N . HIS A 1 8 ? -8.616 -17.735 7.416 1.00 51.14 8 HIS A N 5
ATOM 7901 C CA . HIS A 1 8 ? -9.076 -19.084 7.804 1.00 24.14 8 HIS A CA 5
ATOM 7902 C C . HIS A 1 8 ? -10.604 -19.199 7.891 1.00 52.20 8 HIS A C 5
ATOM 7903 O O . HIS A 1 8 ? -11.142 -20.301 8.009 1.00 11.32 8 HIS A O 5
ATOM 7918 N N . MET A 1 9 ? -11.292 -18.066 7.841 1.00 32.14 9 MET A N 5
ATOM 7919 C CA . MET A 1 9 ? -12.755 -18.039 7.839 1.00 70.12 9 MET A CA 5
ATOM 7920 C C . MET A 1 9 ? -13.319 -18.824 6.647 1.00 60.04 9 MET A C 5
ATOM 7921 O O . MET A 1 9 ? -14.415 -19.374 6.724 1.00 73.41 9 MET A O 5
ATOM 7935 N N . PHE A 1 10 ? -12.550 -18.891 5.560 1.00 64.01 10 PHE A N 5
ATOM 7936 C CA . PHE A 1 10 ? -13.002 -19.545 4.328 1.00 21.31 10 PHE A CA 5
ATOM 7937 C C . PHE A 1 10 ? -13.040 -21.067 4.492 1.00 24.02 10 PHE A C 5
ATOM 7938 O O . PHE A 1 10 ? -13.743 -21.758 3.755 1.00 73.24 10 PHE A O 5
ATOM 7955 N N . LEU A 1 11 ? -12.265 -21.574 5.457 1.00 64.02 11 LEU A N 5
ATOM 7956 C CA . LEU A 1 11 ? -12.165 -23.014 5.700 1.00 11.34 11 LEU A CA 5
ATOM 7957 C C . LEU A 1 11 ? -13.544 -23.570 6.043 1.00 5.25 11 LEU A C 5
ATOM 7958 O O . LEU A 1 11 ? -13.968 -24.593 5.503 1.00 73.11 11 LEU A O 5
ATOM 7974 N N . ASP A 1 12 ? -14.234 -22.870 6.938 1.00 42.42 12 ASP A N 5
ATOM 7975 C CA . ASP A 1 12 ? -15.592 -23.222 7.343 1.00 33.24 12 ASP A CA 5
ATOM 7976 C C . ASP A 1 12 ? -16.179 -22.110 8.198 1.00 12.01 12 ASP A C 5
ATOM 7977 O O . ASP A 1 12 ? -15.522 -21.608 9.120 1.00 41.41 12 ASP A O 5
ATOM 7986 N N . ASP A 1 13 ? -17.410 -21.737 7.882 1.00 23.11 13 ASP A N 5
ATOM 7987 C CA . ASP A 1 13 ? -18.112 -20.676 8.591 1.00 41.03 13 ASP A CA 5
ATOM 7988 C C . ASP A 1 13 ? -18.424 -21.110 10.016 1.00 45.11 13 ASP A C 5
ATOM 7989 O O . ASP A 1 13 ? -18.225 -20.353 10.966 1.00 42.22 13 ASP A O 5
ATOM 7998 N N . VAL A 1 14 ? -18.890 -22.340 10.169 1.00 21.44 14 VAL A N 5
ATOM 7999 C CA . VAL A 1 14 ? -19.327 -22.830 11.469 1.00 24.44 14 VAL A CA 5
ATOM 8000 C C . VAL A 1 14 ? -18.154 -22.903 12.441 1.00 74.24 14 VAL A C 5
ATOM 8001 O O . VAL A 1 14 ? -18.236 -22.400 13.564 1.00 34.32 14 VAL A O 5
ATOM 8014 N N . ASN A 1 15 ? -17.057 -23.507 11.992 1.00 63.02 15 ASN A N 5
ATOM 8015 C CA . ASN A 1 15 ? -15.852 -23.637 12.807 1.00 62.11 15 ASN A CA 5
ATOM 8016 C C . ASN A 1 15 ? -15.393 -22.264 13.295 1.00 40.23 15 ASN A C 5
ATOM 8017 O O . ASN A 1 15 ? -15.060 -22.093 14.466 1.00 13.31 15 ASN A O 5
ATOM 8028 N N . VAL A 1 16 ? -15.426 -21.274 12.401 1.00 62.24 16 VAL A N 5
ATOM 8029 C CA . VAL A 1 16 ? -14.948 -19.931 12.730 1.00 43.23 16 VAL A CA 5
ATOM 8030 C C . VAL A 1 16 ? -15.917 -19.232 13.687 1.00 15.44 16 VAL A C 5
ATOM 8031 O O . VAL A 1 16 ? -15.502 -18.450 14.542 1.00 41.14 16 VAL A O 5
ATOM 8044 N N . PHE A 1 17 ? -17.211 -19.520 13.538 1.00 5.31 17 PHE A N 5
ATOM 8045 C CA . PHE A 1 17 ? -18.224 -18.993 14.463 1.00 31.25 17 PHE A CA 5
ATOM 8046 C C . PHE A 1 17 ? -18.012 -19.552 15.868 1.00 64.43 17 PHE A C 5
ATOM 8047 O O . PHE A 1 17 ? -17.945 -18.802 16.845 1.00 60.14 17 PHE A O 5
ATOM 8064 N N . LEU A 1 18 ? -17.901 -20.875 15.957 1.00 64.41 18 LEU A N 5
ATOM 8065 C CA . LEU A 1 18 ? -17.706 -21.545 17.240 1.00 53.42 18 LEU A CA 5
ATOM 8066 C C . LEU A 1 18 ? -16.398 -21.092 17.873 1.00 34.33 18 LEU A C 5
ATOM 8067 O O . LEU A 1 18 ? -16.348 -20.755 19.058 1.00 23.11 18 LEU A O 5
ATOM 8083 N N . ASP A 1 19 ? -15.348 -21.072 17.061 1.00 74.01 19 ASP A N 5
ATOM 8084 C CA . ASP A 1 19 ? -14.016 -20.670 17.508 1.00 42.04 19 ASP A CA 5
ATOM 8085 C C . ASP A 1 19 ? -14.057 -19.255 18.079 1.00 61.13 19 ASP A C 5
ATOM 8086 O O . ASP A 1 19 ? -13.487 -18.976 19.141 1.00 64.30 19 ASP A O 5
ATOM 8095 N N . ASP A 1 20 ? -14.766 -18.377 17.374 1.00 24.32 20 ASP A N 5
ATOM 8096 C CA . ASP A 1 20 ? -14.948 -16.995 17.805 1.00 32.55 20 ASP A CA 5
ATOM 8097 C C . ASP A 1 20 ? -15.574 -16.954 19.190 1.00 23.54 20 ASP A C 5
ATOM 8098 O O . ASP A 1 20 ? -15.046 -16.327 20.097 1.00 43.02 20 ASP A O 5
ATOM 8107 N N . LEU A 1 21 ? -16.672 -17.680 19.362 1.00 10.32 21 LEU A N 5
ATOM 8108 C CA . LEU A 1 21 ? -17.420 -17.655 20.616 1.00 24.15 21 LEU A CA 5
ATOM 8109 C C . LEU A 1 21 ? -16.578 -18.166 21.789 1.00 20.03 21 LEU A C 5
ATOM 8110 O O . LEU A 1 21 ? -16.868 -17.856 22.947 1.00 4.12 21 LEU A O 5
ATOM 8126 N N . ASN A 1 22 ? -15.538 -18.941 21.492 1.00 62.44 22 ASN A N 5
ATOM 8127 C CA . ASN A 1 22 ? -14.646 -19.460 22.510 1.00 23.23 22 ASN A CA 5
ATOM 8128 C C . ASN A 1 22 ? -13.613 -18.406 22.926 1.00 45.24 22 ASN A C 5
ATOM 8129 O O . ASN A 1 22 ? -13.361 -18.208 24.117 1.00 22.55 22 ASN A O 5
ATOM 8140 N N . THR A 1 23 ? -13.028 -17.726 21.939 1.00 44.11 23 THR A N 5
ATOM 8141 C CA . THR A 1 23 ? -11.940 -16.771 22.184 1.00 55.23 23 THR A CA 5
ATOM 8142 C C . THR A 1 23 ? -12.460 -15.328 22.282 1.00 75.10 23 THR A C 5
ATOM 8143 O O . THR A 1 23 ? -11.721 -14.408 22.649 1.00 11.22 23 THR A O 5
ATOM 8154 N N . ASN A 1 24 ? -13.732 -15.135 21.961 1.00 3.44 24 ASN A N 5
ATOM 8155 C CA . ASN A 1 24 ? -14.350 -13.807 21.952 1.00 10.21 24 ASN A CA 5
ATOM 8156 C C . ASN A 1 24 ? -15.527 -13.789 22.934 1.00 54.24 24 ASN A C 5
ATOM 8157 O O . ASN A 1 24 ? -16.427 -14.627 22.835 1.00 14.22 24 ASN A O 5
ATOM 8168 N N . PRO A 1 25 ? -15.532 -12.836 23.893 1.00 31.14 25 PRO A N 5
ATOM 8169 C CA . PRO A 1 25 ? -16.493 -12.817 25.020 1.00 74.54 25 PRO A CA 5
ATOM 8170 C C . PRO A 1 25 ? -17.970 -12.666 24.620 1.00 50.15 25 PRO A C 5
ATOM 8171 O O . PRO A 1 25 ? -18.819 -12.461 25.488 1.00 42.21 25 PRO A O 5
ATOM 8182 N N . ILE A 1 26 ? -18.282 -12.748 23.327 1.00 13.15 26 ILE A N 5
ATOM 8183 C CA . ILE A 1 26 ? -19.676 -12.727 22.887 1.00 32.33 26 ILE A CA 5
ATOM 8184 C C . ILE A 1 26 ? -20.418 -13.912 23.494 1.00 51.23 26 ILE A C 5
ATOM 8185 O O . ILE A 1 26 ? -21.234 -13.752 24.403 1.00 72.12 26 ILE A O 5
ATOM 8201 N N . THR A 1 27 ? -20.102 -15.095 22.984 1.00 21.53 27 THR A N 5
ATOM 8202 C CA . THR A 1 27 ? -20.617 -16.363 23.517 1.00 44.42 27 THR A CA 5
ATOM 8203 C C . THR A 1 27 ? -22.144 -16.323 23.707 1.00 5.43 27 THR A C 5
ATOM 8204 O O . THR A 1 27 ? -22.702 -17.005 24.570 1.00 20.13 27 THR A O 5
ATOM 8215 N N . ASP A 1 28 ? -22.818 -15.541 22.870 1.00 4.40 28 ASP A N 5
ATOM 8216 C CA . ASP A 1 28 ? -24.254 -15.337 22.993 1.00 4.15 28 ASP A CA 5
ATOM 8217 C C . ASP A 1 28 ? -25.009 -16.387 22.193 1.00 10.32 28 ASP A C 5
ATOM 8218 O O . ASP A 1 28 ? -24.857 -16.492 20.977 1.00 3.14 28 ASP A O 5
ATOM 8227 N N . GLU A 1 29 ? -25.798 -17.172 22.895 1.00 64.33 29 GLU A N 5
ATOM 8228 C CA . GLU A 1 29 ? -26.591 -18.238 22.290 1.00 73.33 29 GLU A CA 5
ATOM 8229 C C . GLU A 1 29 ? -27.732 -17.674 21.436 1.00 71.44 29 GLU A C 5
ATOM 8230 O O . GLU A 1 29 ? -28.124 -18.263 20.427 1.00 41.11 29 GLU A O 5
ATOM 8242 N N . TRP A 1 30 ? -28.240 -16.513 21.830 1.00 42.15 30 TRP A N 5
ATOM 8243 C CA . TRP A 1 30 ? -29.454 -15.965 21.235 1.00 64.03 30 TRP A CA 5
ATOM 8244 C C . TRP A 1 30 ? -29.221 -15.462 19.809 1.00 14.33 30 TRP A C 5
ATOM 8245 O O . TRP A 1 30 ? -30.108 -15.575 18.960 1.00 0.14 30 TRP A O 5
ATOM 8266 N N . TYR A 1 31 ? -28.035 -14.924 19.527 1.00 5.11 31 TYR A N 5
ATOM 8267 C CA . TYR A 1 31 ? -27.758 -14.397 18.189 1.00 24.44 31 TYR A CA 5
ATOM 8268 C C . TYR A 1 31 ? -27.637 -15.546 17.190 1.00 72.01 31 TYR A C 5
ATOM 8269 O O . TYR A 1 31 ? -27.873 -15.369 15.994 1.00 63.21 31 TYR A O 5
ATOM 8287 N N . MET A 1 32 ? -27.297 -16.731 17.699 1.00 34.30 32 MET A N 5
ATOM 8288 C CA . MET A 1 32 ? -27.256 -17.934 16.872 1.00 50.12 32 MET A CA 5
ATOM 8289 C C . MET A 1 32 ? -28.663 -18.264 16.374 1.00 71.33 32 MET A C 5
ATOM 8290 O O . MET A 1 32 ? -28.855 -18.676 15.226 1.00 13.24 32 MET A O 5
ATOM 8304 N N . SER A 1 33 ? -29.644 -18.040 17.247 1.00 50.11 33 SER A N 5
ATOM 8305 C CA . SER A 1 33 ? -31.049 -18.243 16.912 1.00 42.11 33 SER A CA 5
ATOM 8306 C C . SER A 1 33 ? -31.452 -17.337 15.745 1.00 45.32 33 SER A C 5
ATOM 8307 O O . SER A 1 33 ? -32.303 -17.697 14.928 1.00 61.41 33 SER A O 5
ATOM 8315 N N . ASN A 1 34 ? -30.816 -16.165 15.667 1.00 34.11 34 ASN A N 5
ATOM 8316 C CA . ASN A 1 34 ? -31.088 -15.206 14.593 1.00 33.22 34 ASN A CA 5
ATOM 8317 C C . ASN A 1 34 ? -30.418 -15.648 13.297 1.00 65.23 34 ASN A C 5
ATOM 8318 O O . ASN A 1 34 ? -30.890 -15.338 12.202 1.00 43.04 34 ASN A O 5
ATOM 8329 N N . PHE A 1 35 ? -29.307 -16.364 13.424 1.00 55.32 35 PHE A N 5
ATOM 8330 C CA . PHE A 1 35 ? -28.575 -16.861 12.263 1.00 43.25 35 PHE A CA 5
ATOM 8331 C C . PHE A 1 35 ? -29.359 -17.990 11.595 1.00 51.21 35 PHE A C 5
ATOM 8332 O O . PHE A 1 35 ? -29.613 -17.962 10.390 1.00 14.45 35 PHE A O 5
ATOM 8349 N N . ALA A 1 36 ? -29.767 -18.962 12.404 1.00 55.52 36 ALA A N 5
ATOM 8350 C CA . ALA A 1 36 ? -30.510 -20.122 11.916 1.00 1.22 36 ALA A CA 5
ATOM 8351 C C . ALA A 1 36 ? -31.914 -19.732 11.451 1.00 33.21 36 ALA A C 5
ATOM 8352 O O . ALA A 1 36 ? -32.568 -20.484 10.725 1.00 11.11 36 ALA A O 5
ATOM 8359 N N . ASP A 1 37 ? -32.367 -18.558 11.880 1.00 60.11 37 ASP A N 5
ATOM 8360 C CA . ASP A 1 37 ? -33.709 -18.067 11.564 1.00 24.35 37 ASP A CA 5
ATOM 8361 C C . ASP A 1 37 ? -33.874 -17.784 10.070 1.00 72.00 37 ASP A C 5
ATOM 8362 O O . ASP A 1 37 ? -34.923 -18.072 9.489 1.00 53.43 37 ASP A O 5
ATOM 8371 N N . LYS A 1 38 ? -32.824 -17.238 9.456 1.00 65.31 38 LYS A N 5
ATOM 8372 C CA . LYS A 1 38 ? -32.881 -16.770 8.068 1.00 20.14 38 LYS A CA 5
ATOM 8373 C C . LYS A 1 38 ? -33.444 -17.831 7.120 1.00 25.40 38 LYS A C 5
ATOM 8374 O O . LYS A 1 38 ? -34.456 -17.604 6.454 1.00 11.33 38 LYS A O 5
ATOM 8393 N N . HIS A 1 39 ? -32.790 -18.992 7.083 1.00 34.03 39 HIS A N 5
ATOM 8394 C CA . HIS A 1 39 ? -33.095 -20.043 6.108 1.00 13.44 39 HIS A CA 5
ATOM 8395 C C . HIS A 1 39 ? -32.810 -19.523 4.689 1.00 71.25 39 HIS A C 5
ATOM 8396 O O . HIS A 1 39 ? -31.684 -19.630 4.207 1.00 11.13 39 HIS A O 5
ATOM 8411 N N . ILE A 1 40 ? -33.834 -18.922 4.058 1.00 15.14 40 ILE A N 5
ATOM 8412 C CA . ILE A 1 40 ? -33.726 -18.303 2.728 1.00 32.11 40 ILE A CA 5
ATOM 8413 C C . ILE A 1 40 ? -32.997 -19.204 1.720 1.00 22.31 40 ILE A C 5
ATOM 8414 O O . ILE A 1 40 ? -33.632 -19.934 0.957 1.00 2.34 40 ILE A O 5
ATOM 8430 N N . LYS A 1 41 ? -31.671 -19.141 1.733 1.00 0.43 41 LYS A N 5
ATOM 8431 C CA . LYS A 1 41 ? -30.833 -19.916 0.830 1.00 12.12 41 LYS A CA 5
ATOM 8432 C C . LYS A 1 41 ? -29.382 -19.815 1.292 1.00 5.14 41 LYS A C 5
ATOM 8433 O O . LYS A 1 41 ? -28.661 -18.885 0.917 1.00 35.21 41 LYS A O 5
ATOM 8452 N N . ILE A 1 42 ? -28.981 -20.740 2.155 1.00 4.25 42 ILE A N 5
ATOM 8453 C CA . ILE A 1 42 ? -27.609 -20.784 2.658 1.00 14.01 42 ILE A CA 5
ATOM 8454 C C . ILE A 1 42 ? -26.731 -21.651 1.754 1.00 52.43 42 ILE A C 5
ATOM 8455 O O . ILE A 1 42 ? -25.554 -21.355 1.547 1.00 53.43 42 ILE A O 5
ATOM 8471 N N . LEU A 1 43 ? -27.331 -22.706 1.208 1.00 33.44 43 LEU A N 5
ATOM 8472 C CA . LEU A 1 43 ? -26.658 -23.637 0.296 1.00 4.54 43 LEU A CA 5
ATOM 8473 C C . LEU A 1 43 ? -27.700 -24.302 -0.601 1.00 11.14 43 LEU A C 5
ATOM 8474 O O . LEU A 1 43 ? -28.902 -24.211 -0.332 1.00 35.23 43 LEU A O 5
ATOM 8490 N N . GLU A 1 44 ? -27.248 -24.954 -1.668 1.00 11.42 44 GLU A N 5
ATOM 8491 C CA . GLU A 1 44 ? -28.128 -25.792 -2.469 1.00 12.15 44 GLU A CA 5
ATOM 8492 C C . GLU A 1 44 ? -28.401 -27.094 -1.723 1.00 30.40 44 GLU A C 5
ATOM 8493 O O . GLU A 1 44 ? -27.732 -27.398 -0.734 1.00 1.54 44 GLU A O 5
ATOM 8505 N N . SER A 1 45 ? -29.362 -27.861 -2.210 1.00 71.32 45 SER A N 5
ATOM 8506 C CA . SER A 1 45 ? -29.793 -29.083 -1.538 1.00 70.25 45 SER A CA 5
ATOM 8507 C C . SER A 1 45 ? -28.625 -30.056 -1.340 1.00 53.14 45 SER A C 5
ATOM 8508 O O . SER A 1 45 ? -28.325 -30.474 -0.215 1.00 14.11 45 SER A O 5
ATOM 8516 N N . TYR A 1 46 ? -27.952 -30.383 -2.439 1.00 24.11 46 TYR A N 5
ATOM 8517 C CA . TYR A 1 46 ? -26.831 -31.323 -2.417 1.00 25.11 46 TYR A CA 5
ATOM 8518 C C . TYR A 1 46 ? -25.650 -30.755 -1.635 1.00 70.33 46 TYR A C 5
ATOM 8519 O O . TYR A 1 46 ? -24.964 -31.490 -0.921 1.00 31.12 46 TYR A O 5
ATOM 8537 N N . GLU A 1 47 ? -25.425 -29.442 -1.755 1.00 72.31 47 GLU A N 5
ATOM 8538 C CA . GLU A 1 47 ? -24.347 -28.788 -1.019 1.00 53.13 47 GLU A CA 5
ATOM 8539 C C . GLU A 1 47 ? -24.557 -28.972 0.475 1.00 4.32 47 GLU A C 5
ATOM 8540 O O . GLU A 1 47 ? -23.688 -29.483 1.174 1.00 75.22 47 GLU A O 5
ATOM 8552 N N . ALA A 1 48 ? -25.736 -28.580 0.947 1.00 33.12 48 ALA A N 5
ATOM 8553 C CA . ALA A 1 48 ? -26.067 -28.681 2.361 1.00 74.23 48 ALA A CA 5
ATOM 8554 C C . ALA A 1 48 ? -25.982 -30.128 2.826 1.00 21.35 48 ALA A C 5
ATOM 8555 O O . ALA A 1 48 ? -25.453 -30.408 3.898 1.00 72.31 48 ALA A O 5
ATOM 8562 N N . PHE A 1 49 ? -26.481 -31.041 1.995 1.00 44.25 49 PHE A N 5
ATOM 8563 C CA . PHE A 1 49 ? -26.478 -32.471 2.312 1.00 63.20 49 PHE A CA 5
ATOM 8564 C C . PHE A 1 49 ? -25.055 -32.962 2.593 1.00 22.21 49 PHE A C 5
ATOM 8565 O O . PHE A 1 49 ? -24.788 -33.586 3.623 1.00 13.31 49 PHE A O 5
ATOM 8582 N N . ASP A 1 50 ? -24.151 -32.670 1.671 1.00 34.24 50 ASP A N 5
ATOM 8583 C CA . ASP A 1 50 ? -22.755 -33.114 1.786 1.00 23.32 50 ASP A CA 5
ATOM 8584 C C . ASP A 1 50 ? -22.084 -32.402 2.961 1.00 1.51 50 ASP A C 5
ATOM 8585 O O . ASP A 1 50 ? -21.294 -32.994 3.713 1.00 54.04 50 ASP A O 5
ATOM 8594 N N . ILE A 1 51 ? -22.425 -31.129 3.117 1.00 13.34 51 ILE A N 5
ATOM 8595 C CA . ILE A 1 51 ? -21.935 -30.319 4.223 1.00 11.42 51 ILE A CA 5
ATOM 8596 C C . ILE A 1 51 ? -22.373 -30.915 5.563 1.00 65.31 51 ILE A C 5
ATOM 8597 O O . ILE A 1 51 ? -21.649 -30.808 6.553 1.00 71.51 51 ILE A O 5
ATOM 8613 N N . LEU A 1 52 ? -23.547 -31.559 5.594 1.00 62.15 52 LEU A N 5
ATOM 8614 C CA . LEU A 1 52 ? -23.995 -32.256 6.800 1.00 32.51 52 LEU A CA 5
ATOM 8615 C C . LEU A 1 52 ? -22.939 -33.273 7.208 1.00 71.22 52 LEU A C 5
ATOM 8616 O O . LEU A 1 52 ? -22.449 -33.259 8.331 1.00 33.53 52 LEU A O 5
ATOM 8632 N N . LYS A 1 53 ? -22.579 -34.129 6.257 1.00 41.41 53 LYS A N 5
ATOM 8633 C CA . LYS A 1 53 ? -21.543 -35.141 6.447 1.00 34.22 53 LYS A CA 5
ATOM 8634 C C . LYS A 1 53 ? -20.251 -34.501 6.964 1.00 1.12 53 LYS A C 5
ATOM 8635 O O . LYS A 1 53 ? -19.684 -34.928 7.984 1.00 53.22 53 LYS A O 5
ATOM 8654 N N . GLN A 1 54 ? -19.800 -33.468 6.253 1.00 10.44 54 GLN A N 5
ATOM 8655 C CA . GLN A 1 54 ? -18.570 -32.763 6.611 1.00 23.13 54 GLN A CA 5
ATOM 8656 C C . GLN A 1 54 ? -18.629 -32.276 8.058 1.00 42.14 54 GLN A C 5
ATOM 8657 O O . GLN A 1 54 ? -17.707 -32.506 8.839 1.00 1.13 54 GLN A O 5
ATOM 8671 N N . PHE A 1 55 ? -19.728 -31.620 8.414 1.00 65.31 55 PHE A N 5
ATOM 8672 C CA . PHE A 1 55 ? -19.897 -31.070 9.755 1.00 54.32 55 PHE A CA 5
ATOM 8673 C C . PHE A 1 55 ? -20.057 -32.176 10.779 1.00 52.31 55 PHE A C 5
ATOM 8674 O O . PHE A 1 55 ? -19.635 -32.025 11.914 1.00 11.04 55 PHE A O 5
ATOM 8691 N N . VAL A 1 56 ? -20.675 -33.279 10.381 1.00 41.34 56 VAL A N 5
ATOM 8692 C CA . VAL A 1 56 ? -20.780 -34.440 11.252 1.00 52.12 56 VAL A CA 5
ATOM 8693 C C . VAL A 1 56 ? -19.382 -34.854 11.706 1.00 63.32 56 VAL A C 5
ATOM 8694 O O . VAL A 1 56 ? -19.098 -34.953 12.906 1.00 21.21 56 VAL A O 5
ATOM 8707 N N . ASP A 1 57 ? -18.495 -35.033 10.734 1.00 64.01 57 ASP A N 5
ATOM 8708 C CA . ASP A 1 57 ? -17.102 -35.395 11.017 1.00 33.44 57 ASP A CA 5
ATOM 8709 C C . ASP A 1 57 ? -16.417 -34.306 11.856 1.00 30.24 57 ASP A C 5
ATOM 8710 O O . ASP A 1 57 ? -15.798 -34.592 12.887 1.00 63.24 57 ASP A O 5
ATOM 8719 N N . TYR A 1 58 ? -16.562 -33.057 11.417 1.00 52.32 58 TYR A N 5
ATOM 8720 C CA . TYR A 1 58 ? -15.913 -31.915 12.070 1.00 34.32 58 TYR A CA 5
ATOM 8721 C C . TYR A 1 58 ? -16.362 -31.759 13.522 1.00 3.23 58 TYR A C 5
ATOM 8722 O O . TYR A 1 58 ? -15.558 -31.441 14.404 1.00 71.41 58 TYR A O 5
ATOM 8740 N N . MET A 1 59 ? -17.646 -31.981 13.768 1.00 73.43 59 MET A N 5
ATOM 8741 C CA . MET A 1 59 ? -18.196 -31.883 15.117 1.00 13.32 59 MET A CA 5
ATOM 8742 C C . MET A 1 59 ? -17.719 -33.056 15.962 1.00 44.22 59 MET A C 5
ATOM 8743 O O . MET A 1 59 ? -17.467 -32.902 17.157 1.00 5.31 59 MET A O 5
ATOM 8757 N N . ILE A 1 60 ? -17.594 -34.227 15.339 1.00 62.31 60 ILE A N 5
ATOM 8758 C CA . ILE A 1 60 ? -16.999 -35.383 16.010 1.00 33.23 60 ILE A CA 5
ATOM 8759 C C . ILE A 1 60 ? -15.565 -35.068 16.439 1.00 12.21 60 ILE A C 5
ATOM 8760 O O . ILE A 1 60 ? -15.128 -35.479 17.520 1.00 4.11 60 ILE A O 5
ATOM 8776 N N . GLU A 1 61 ? -14.843 -34.320 15.601 1.00 71.51 61 GLU A N 5
ATOM 8777 C CA . GLU A 1 61 ? -13.483 -33.901 15.935 1.00 34.31 61 GLU A CA 5
ATOM 8778 C C . GLU A 1 61 ? -13.468 -33.091 17.231 1.00 21.43 61 GLU A C 5
ATOM 8779 O O . GLU A 1 61 ? -12.816 -33.476 18.205 1.00 12.02 61 GLU A O 5
ATOM 8791 N N . GLU A 1 62 ? -14.224 -31.992 17.252 1.00 63.41 62 GLU A N 5
ATOM 8792 C CA . GLU A 1 62 ? -14.170 -31.056 18.376 1.00 54.23 62 GLU A CA 5
ATOM 8793 C C . GLU A 1 62 ? -14.997 -31.553 19.565 1.00 21.40 62 GLU A C 5
ATOM 8794 O O . GLU A 1 62 ? -14.787 -31.104 20.692 1.00 25.10 62 GLU A O 5
ATOM 8806 N N . HIS A 1 63 ? -15.896 -32.520 19.315 1.00 43.05 63 HIS A N 5
ATOM 8807 C CA . HIS A 1 63 ? -16.689 -33.180 20.369 1.00 2.03 63 HIS A CA 5
ATOM 8808 C C . HIS A 1 63 ? -17.140 -32.193 21.457 1.00 4.01 63 HIS A C 5
ATOM 8809 O O . HIS A 1 63 ? -17.220 -32.547 22.637 1.00 63.34 63 HIS A O 5
ATOM 8824 N N . ASP A 1 64 ? -17.461 -30.969 21.049 1.00 34.14 64 ASP A N 5
ATOM 8825 C CA . ASP A 1 64 ? -17.717 -29.887 21.995 1.00 44.13 64 ASP A CA 5
ATOM 8826 C C . ASP A 1 64 ? -19.183 -29.825 22.411 1.00 44.32 64 ASP A C 5
ATOM 8827 O O . ASP A 1 64 ? -20.049 -29.426 21.635 1.00 1.23 64 ASP A O 5
ATOM 8836 N N . GLU A 1 65 ? -19.440 -30.226 23.648 1.00 4.25 65 GLU A N 5
ATOM 8837 C CA . GLU A 1 65 ? -20.776 -30.166 24.233 1.00 4.24 65 GLU A CA 5
ATOM 8838 C C . GLU A 1 65 ? -21.235 -28.720 24.465 1.00 3.24 65 GLU A C 5
ATOM 8839 O O . GLU A 1 65 ? -22.435 -28.451 24.529 1.00 43.22 65 GLU A O 5
ATOM 8851 N N . LYS A 1 66 ? -20.284 -27.789 24.582 1.00 10.42 66 LYS A N 5
ATOM 8852 C CA . LYS A 1 66 ? -20.607 -26.402 24.959 1.00 53.41 66 LYS A CA 5
ATOM 8853 C C . LYS A 1 66 ? -21.429 -25.689 23.882 1.00 55.35 66 LYS A C 5
ATOM 8854 O O . LYS A 1 66 ? -21.938 -24.591 24.115 1.00 14.34 66 LYS A O 5
ATOM 8873 N N . SER A 1 67 ? -21.566 -26.307 22.716 1.00 4.34 67 SER A N 5
ATOM 8874 C CA . SER A 1 67 ? -22.207 -25.662 21.572 1.00 14.32 67 SER A CA 5
ATOM 8875 C C . SER A 1 67 ? -23.308 -26.552 21.019 1.00 24.40 67 SER A C 5
ATOM 8876 O O . SER A 1 67 ? -23.818 -26.326 19.922 1.00 33.31 67 SER A O 5
ATOM 8884 N N . GLU A 1 68 ? -23.705 -27.522 21.834 1.00 31.22 68 GLU A N 5
ATOM 8885 C CA . GLU A 1 68 ? -24.622 -28.583 21.432 1.00 25.05 68 GLU A CA 5
ATOM 8886 C C . GLU A 1 68 ? -25.834 -28.024 20.667 1.00 54.30 68 GLU A C 5
ATOM 8887 O O . GLU A 1 68 ? -26.034 -28.326 19.480 1.00 3.41 68 GLU A O 5
ATOM 8899 N N . TYR A 1 69 ? -26.615 -27.176 21.332 1.00 4.00 69 TYR A N 5
ATOM 8900 C CA . TYR A 1 69 ? -27.782 -26.564 20.711 1.00 14.55 69 TYR A CA 5
ATOM 8901 C C . TYR A 1 69 ? -27.398 -25.771 19.458 1.00 25.22 69 TYR A C 5
ATOM 8902 O O . TYR A 1 69 ? -28.159 -25.726 18.493 1.00 71.14 69 TYR A O 5
ATOM 8920 N N . GLU A 1 70 ? -26.207 -25.177 19.459 1.00 4.33 70 GLU A N 5
ATOM 8921 C CA . GLU A 1 70 ? -25.780 -24.321 18.355 1.00 23.31 70 GLU A CA 5
ATOM 8922 C C . GLU A 1 70 ? -25.476 -25.182 17.133 1.00 52.35 70 GLU A C 5
ATOM 8923 O O . GLU A 1 70 ? -25.737 -24.792 15.992 1.00 3.04 70 GLU A O 5
ATOM 8935 N N . ILE A 1 71 ? -24.929 -26.367 17.387 1.00 35.14 71 ILE A N 5
ATOM 8936 C CA . ILE A 1 71 ? -24.695 -27.344 16.334 1.00 63.20 71 ILE A CA 5
ATOM 8937 C C . ILE A 1 71 ? -26.036 -27.835 15.798 1.00 3.04 71 ILE A C 5
ATOM 8938 O O . ILE A 1 71 ? -26.197 -28.047 14.594 1.00 32.11 71 ILE A O 5
ATOM 8954 N N . MET A 1 72 ? -27.007 -28.001 16.703 1.00 5.10 72 MET A N 5
ATOM 8955 C CA . MET A 1 72 ? -28.382 -28.315 16.302 1.00 34.21 72 MET A CA 5
ATOM 8956 C C . MET A 1 72 ? -28.921 -27.224 15.376 1.00 52.43 72 MET A C 5
ATOM 8957 O O . MET A 1 72 ? -29.549 -27.523 14.363 1.00 3.12 72 MET A O 5
ATOM 8971 N N . GLU A 1 73 ? -28.656 -25.962 15.721 1.00 31.24 73 GLU A N 5
ATOM 8972 C CA . GLU A 1 73 ? -29.047 -24.826 14.882 1.00 72.02 73 GLU A CA 5
ATOM 8973 C C . GLU A 1 73 ? -28.458 -24.974 13.477 1.00 32.22 73 GLU A C 5
ATOM 8974 O O . GLU A 1 73 ? -29.164 -24.872 12.466 1.00 10.20 73 GLU A O 5
ATOM 8986 N N . ILE A 1 74 ? -27.152 -25.217 13.433 1.00 12.21 74 ILE A N 5
ATOM 8987 C CA . ILE A 1 74 ? -26.438 -25.416 12.177 1.00 14.25 74 ILE A CA 5
ATOM 8988 C C . ILE A 1 74 ? -27.083 -26.529 11.354 1.00 44.22 74 ILE A C 5
ATOM 8989 O O . ILE A 1 74 ? -27.468 -26.329 10.199 1.00 65.42 74 ILE A O 5
ATOM 9005 N N . LEU A 1 75 ? -27.255 -27.687 11.976 1.00 50.22 75 LEU A N 5
ATOM 9006 C CA . LEU A 1 75 ? -27.736 -28.863 11.273 1.00 62.33 75 LEU A CA 5
ATOM 9007 C C . LEU A 1 75 ? -29.192 -28.700 10.884 1.00 13.10 75 LEU A C 5
ATOM 9008 O O . LEU A 1 75 ? -29.620 -29.203 9.845 1.00 1.44 75 LEU A O 5
ATOM 9024 N N . ARG A 1 76 ? -29.951 -27.985 11.706 1.00 11.15 76 ARG A N 5
ATOM 9025 C CA . ARG A 1 76 ? -31.367 -27.815 11.444 1.00 32.32 76 ARG A CA 5
ATOM 9026 C C . ARG A 1 76 ? -31.571 -26.920 10.234 1.00 52.52 76 ARG A C 5
ATOM 9027 O O . ARG A 1 76 ? -32.374 -27.233 9.359 1.00 64.35 76 ARG A O 5
ATOM 9048 N N . GLN A 1 77 ? -30.827 -25.817 10.172 1.00 3.25 77 GLN A N 5
ATOM 9049 C CA . GLN A 1 77 ? -30.968 -24.879 9.064 1.00 40.13 77 GLN A CA 5
ATOM 9050 C C . GLN A 1 77 ? -30.435 -25.499 7.773 1.00 23.20 77 GLN A C 5
ATOM 9051 O O . GLN A 1 77 ? -31.042 -25.352 6.709 1.00 51.52 77 GLN A O 5
ATOM 9065 N N . LEU A 1 78 ? -29.314 -26.216 7.877 1.00 13.15 78 LEU A N 5
ATOM 9066 C CA . LEU A 1 78 ? -28.721 -26.885 6.719 1.00 14.15 78 LEU A CA 5
ATOM 9067 C C . LEU A 1 78 ? -29.654 -27.964 6.175 1.00 41.13 78 LEU A C 5
ATOM 9068 O O . LEU A 1 78 ? -29.927 -28.012 4.978 1.00 23.12 78 LEU A O 5
ATOM 9084 N N . LYS A 1 79 ? -30.139 -28.825 7.068 1.00 1.14 79 LYS A N 5
ATOM 9085 C CA . LYS A 1 79 ? -31.021 -29.925 6.680 1.00 24.25 79 LYS A CA 5
ATOM 9086 C C . LYS A 1 79 ? -32.349 -29.387 6.152 1.00 24.22 79 LYS A C 5
ATOM 9087 O O . LYS A 1 79 ? -32.919 -29.928 5.200 1.00 4.30 79 LYS A O 5
ATOM 9106 N N . TYR A 1 80 ? -32.829 -28.315 6.780 1.00 4.14 80 TYR A N 5
ATOM 9107 C CA . TYR A 1 80 ? -34.065 -27.654 6.364 1.00 62.11 80 TYR A CA 5
ATOM 9108 C C . TYR A 1 80 ? -33.908 -27.123 4.941 1.00 72.21 80 TYR A C 5
ATOM 9109 O O . TYR A 1 80 ? -34.806 -27.252 4.108 1.00 22.14 80 TYR A O 5
ATOM 9127 N N . GLN A 1 81 ? -32.741 -26.539 4.678 1.00 41.41 81 GLN A N 5
ATOM 9128 C CA . GLN A 1 81 ? -32.418 -26.004 3.360 1.00 14.22 81 GLN A CA 5
ATOM 9129 C C . GLN A 1 81 ? -32.175 -27.137 2.357 1.00 72.33 81 GLN A C 5
ATOM 9130 O O . GLN A 1 81 ? -32.530 -27.038 1.179 1.00 13.04 81 GLN A O 5
ATOM 9144 N N . ALA A 1 82 ? -31.564 -28.214 2.840 1.00 50.44 82 ALA A N 5
ATOM 9145 C CA . ALA A 1 82 ? -31.232 -29.369 2.004 1.00 44.51 82 ALA A CA 5
ATOM 9146 C C . ALA A 1 82 ? -32.489 -30.057 1.465 1.00 13.32 82 ALA A C 5
ATOM 9147 O O . ALA A 1 82 ? -32.419 -30.807 0.486 1.00 3.42 82 ALA A O 5
ATOM 9154 N N . ASP A 1 83 ? -33.625 -29.816 2.128 1.00 53.55 83 ASP A N 5
ATOM 9155 C CA . ASP A 1 83 ? -34.931 -30.329 1.683 1.00 22.04 83 ASP A CA 5
ATOM 9156 C C . ASP A 1 83 ? -34.951 -31.862 1.713 1.00 61.32 83 ASP A C 5
ATOM 9157 O O . ASP A 1 83 ? -35.781 -32.503 1.073 1.00 3.33 83 ASP A O 5
ATOM 9166 N N . THR A 1 84 ? -34.047 -32.450 2.490 1.00 53.22 84 THR A N 5
ATOM 9167 C CA . THR A 1 84 ? -33.911 -33.898 2.536 1.00 30.40 84 THR A CA 5
ATOM 9168 C C . THR A 1 84 ? -34.337 -34.457 3.891 1.00 61.01 84 THR A C 5
ATOM 9169 O O . THR A 1 84 ? -34.013 -33.901 4.951 1.00 13.42 84 THR A O 5
ATOM 9180 N N . ASN A 1 85 ? -35.065 -35.562 3.842 1.00 72.11 85 ASN A N 5
ATOM 9181 C CA . ASN A 1 85 ? -35.520 -36.260 5.040 1.00 33.25 85 ASN A CA 5
ATOM 9182 C C . ASN A 1 85 ? -34.379 -37.082 5.642 1.00 0.41 85 ASN A C 5
ATOM 9183 O O . ASN A 1 85 ? -34.261 -37.197 6.862 1.00 41.35 85 ASN A O 5
ATOM 9194 N N . GLU A 1 86 ? -33.518 -37.605 4.775 1.00 54.52 86 GLU A N 5
ATOM 9195 C CA . GLU A 1 86 ? -32.444 -38.511 5.180 1.00 21.03 86 GLU A CA 5
ATOM 9196 C C . GLU A 1 86 ? -31.244 -37.792 5.802 1.00 33.12 86 GLU A C 5
ATOM 9197 O O . GLU A 1 86 ? -31.271 -36.582 6.052 1.00 63.31 86 GLU A O 5
ATOM 9209 N N . LYS A 1 87 ? -30.202 -38.580 6.061 1.00 4.35 87 LYS A N 5
ATOM 9210 C CA . LYS A 1 87 ? -28.991 -38.128 6.738 1.00 63.14 87 LYS A CA 5
ATOM 9211 C C . LYS A 1 87 ? -27.835 -39.066 6.391 1.00 1.22 87 LYS A C 5
ATOM 9212 O O . LYS A 1 87 ? -28.067 -40.164 5.884 1.00 22.33 87 LYS A O 5
ATOM 9231 N N . PHE A 1 88 ? -26.604 -38.643 6.672 1.00 3.51 88 PHE A N 5
ATOM 9232 C CA . PHE A 1 88 ? -25.415 -39.451 6.386 1.00 50.33 88 PHE A CA 5
ATOM 9233 C C . PHE A 1 88 ? -24.294 -39.093 7.354 1.00 42.42 88 PHE A C 5
ATOM 9234 O O . PHE A 1 88 ? -24.356 -38.066 8.034 1.00 45.33 88 PHE A O 5
ATOM 9251 N N . TYR A 1 89 ? -23.269 -39.938 7.402 1.00 12.11 89 TYR A N 5
ATOM 9252 C CA . TYR A 1 89 ? -22.172 -39.773 8.350 1.00 34.45 89 TYR A CA 5
ATOM 9253 C C . TYR A 1 89 ? -20.863 -40.301 7.769 1.00 14.42 89 TYR A C 5
ATOM 9254 O O . TYR A 1 89 ? -20.859 -41.002 6.755 1.00 73.55 89 TYR A O 5
ATOM 9272 N N . THR A 1 90 ? -19.755 -39.961 8.420 1.00 51.15 90 THR A N 5
ATOM 9273 C CA . THR A 1 90 ? -18.425 -40.362 7.968 1.00 3.44 90 THR A CA 5
ATOM 9274 C C . THR A 1 90 ? -17.972 -41.651 8.656 1.00 31.21 90 THR A C 5
ATOM 9275 O O . THR A 1 90 ? -18.668 -42.184 9.528 1.00 4.10 90 THR A O 5
ATOM 9286 N N . ASN A 1 91 ? -16.787 -42.127 8.271 1.00 22.34 91 ASN A N 5
ATOM 9287 C CA . ASN A 1 91 ? -16.216 -43.353 8.825 1.00 34.03 91 ASN A CA 5
ATOM 9288 C C . ASN A 1 91 ? -15.894 -43.158 10.300 1.00 4.44 91 ASN A C 5
ATOM 9289 O O . ASN A 1 91 ? -15.972 -44.095 11.097 1.00 60.31 91 ASN A O 5
ATOM 9300 N N . THR A 1 92 ? -15.528 -41.928 10.651 1.00 35.44 92 THR A N 5
ATOM 9301 C CA . THR A 1 92 ? -15.202 -41.574 12.025 1.00 71.21 92 THR A CA 5
ATOM 9302 C C . THR A 1 92 ? -16.449 -41.652 12.912 1.00 42.51 92 THR A C 5
ATOM 9303 O O . THR A 1 92 ? -16.388 -42.105 14.056 1.00 54.15 92 THR A O 5
ATOM 9314 N N . GLN A 1 93 ? -17.580 -41.210 12.361 1.00 21.13 93 GLN A N 5
ATOM 9315 C CA . GLN A 1 93 ? -18.839 -41.177 13.098 1.00 54.42 93 GLN A CA 5
ATOM 9316 C C . GLN A 1 93 ? -19.372 -42.587 13.346 1.00 74.44 93 GLN A C 5
ATOM 9317 O O . GLN A 1 93 ? -19.777 -42.912 14.464 1.00 63.53 93 GLN A O 5
ATOM 9331 N N . LYS A 1 94 ? -19.403 -43.395 12.279 1.00 4.23 94 LYS A N 5
ATOM 9332 C CA . LYS A 1 94 ? -19.885 -44.790 12.315 1.00 55.32 94 LYS A CA 5
ATOM 9333 C C . LYS A 1 94 ? -21.210 -44.948 13.088 1.00 14.32 94 LYS A C 5
ATOM 9334 O O . LYS A 1 94 ? -21.540 -46.040 13.554 1.00 53.42 94 LYS A O 5
ATOM 9353 N N . GLN A 1 95 ? -21.980 -43.860 13.176 1.00 3.35 95 GLN A N 5
ATOM 9354 C CA . GLN A 1 95 ? -23.285 -43.866 13.840 1.00 24.53 95 GLN A CA 5
ATOM 9355 C C . GLN A 1 95 ? -24.005 -42.536 13.567 1.00 52.25 95 GLN A C 5
ATOM 9356 O O . GLN A 1 95 ? -24.413 -42.285 12.433 1.00 13.44 95 GLN A O 5
ATOM 9370 N N . LYS A 1 96 ? -24.132 -41.675 14.591 1.00 22.33 96 LYS A N 5
ATOM 9371 C CA . LYS A 1 96 ? -24.719 -40.341 14.429 1.00 63.02 96 LYS A CA 5
ATOM 9372 C C . LYS A 1 96 ? -24.609 -39.537 15.729 1.00 13.45 96 LYS A C 5
ATOM 9373 O O . LYS A 1 96 ? -24.684 -40.092 16.824 1.00 35.33 96 LYS A O 5
ATOM 9392 N N . ILE A 1 97 ? -24.418 -38.227 15.582 1.00 11.00 97 ILE A N 5
ATOM 9393 C CA . ILE A 1 97 ? -24.231 -37.305 16.710 1.00 31.51 97 ILE A CA 5
ATOM 9394 C C . ILE A 1 97 ? -25.454 -37.319 17.620 1.00 33.15 97 ILE A C 5
ATOM 9395 O O . ILE A 1 97 ? -25.349 -37.137 18.835 1.00 23.42 97 ILE A 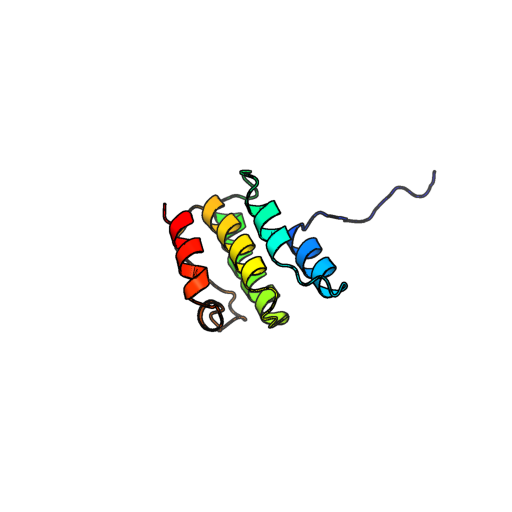O 5
ATOM 9411 N N . VAL A 1 98 ? -26.613 -37.508 17.002 1.00 34.43 98 VAL A N 5
ATOM 9412 C CA . VAL A 1 98 ? -27.895 -37.590 17.704 1.00 25.31 98 VAL A CA 5
ATOM 9413 C C . VAL A 1 98 ? -27.791 -38.404 19.007 1.00 61.44 98 VAL A C 5
ATOM 9414 O O . VAL A 1 98 ? -28.465 -38.099 19.989 1.00 32.33 98 VAL A O 5
ATOM 9427 N N . GLU A 1 99 ? -26.951 -39.441 19.002 1.00 1.40 99 GLU A N 5
ATOM 9428 C CA . GLU A 1 99 ? -26.784 -40.302 20.177 1.00 41.43 99 GLU A CA 5
ATOM 9429 C C . GLU A 1 99 ? -26.256 -39.509 21.380 1.00 2.42 99 GLU A C 5
ATOM 9430 O O . GLU A 1 99 ? -26.669 -39.749 22.516 1.00 74.30 99 GLU A O 5
ATOM 9442 N N . LEU A 1 100 ? -25.337 -38.575 21.127 1.00 10.55 100 LEU A N 5
ATOM 9443 C CA . LEU A 1 100 ? -24.782 -37.736 22.192 1.00 2.11 100 LEU A CA 5
ATOM 9444 C C . LEU A 1 100 ? -25.680 -36.519 22.411 1.00 3.21 100 LEU A C 5
ATOM 9445 O O . LEU A 1 100 ? -25.701 -35.937 23.500 1.00 23.23 100 LEU A O 5
ATOM 9461 N N . TYR A 1 101 ? -26.416 -36.154 21.362 1.00 34.40 101 TYR A N 5
ATOM 9462 C CA . TYR A 1 101 ? -27.360 -35.034 21.401 1.00 4.33 101 TYR A CA 5
ATOM 9463 C C . TYR A 1 101 ? -28.406 -35.203 22.505 1.00 23.02 101 TYR A C 5
ATOM 9464 O O . TYR A 1 101 ? -28.701 -36.318 22.945 1.00 15.24 101 TYR A O 5
ATOM 9482 N N . LYS A 1 102 ? -28.963 -34.077 22.944 1.00 50.44 102 LYS A N 5
ATOM 9483 C CA . LYS A 1 102 ? -30.092 -34.074 23.862 1.00 41.02 102 LYS A CA 5
ATOM 9484 C C . LYS A 1 102 ? -31.363 -34.386 23.071 1.00 64.42 102 LYS A C 5
ATOM 9485 O O . LYS A 1 102 ? -31.818 -33.567 22.269 1.00 54.24 102 LYS A O 5
ATOM 9504 N N . GLN A 1 103 ? -31.932 -35.565 23.307 1.00 61.13 103 GLN A N 5
ATOM 9505 C CA . GLN A 1 103 ? -33.067 -36.057 22.517 1.00 3.21 103 GLN A CA 5
ATOM 9506 C C . GLN A 1 103 ? -34.206 -35.050 22.552 1.00 44.45 103 GLN A C 5
ATOM 9507 O O . GLN A 1 103 ? -34.836 -34.751 21.537 1.00 2.25 103 GLN A O 5
ATOM 9521 N N . GLU A 1 104 ? -34.438 -34.535 23.737 1.00 53.35 104 GLU A N 5
ATOM 9522 C CA . GLU A 1 104 ? -35.429 -33.490 23.967 1.00 51.12 104 GLU A CA 5
ATOM 9523 C C . GLU A 1 104 ? -35.245 -32.313 23.000 1.00 32.53 104 GLU A C 5
ATOM 9524 O O . GLU A 1 104 ? -36.208 -31.839 22.398 1.00 30.42 104 GLU A O 5
ATOM 9536 N N . ILE A 1 105 ? -34.002 -31.861 22.840 1.00 4.35 105 ILE A N 5
ATOM 9537 C CA . ILE A 1 105 ? -33.704 -30.714 21.983 1.00 71.22 105 ILE A CA 5
ATOM 9538 C C . ILE A 1 105 ? -33.947 -31.060 20.516 1.00 2.53 105 ILE A C 5
ATOM 9539 O O . ILE A 1 105 ? -34.539 -30.273 19.771 1.00 12.03 105 ILE A O 5
ATOM 9555 N N . SER A 1 106 ? -33.519 -32.252 20.110 1.00 54.34 106 SER A N 5
ATOM 9556 C CA . SER A 1 106 ? -33.656 -32.680 18.724 1.00 5.23 106 SER A CA 5
ATOM 9557 C C . SER A 1 106 ? -35.132 -32.751 18.311 1.00 33.42 106 SER A C 5
ATOM 9558 O O . SER A 1 106 ? -35.456 -32.633 17.130 1.00 55.14 106 SER A O 5
ATOM 9566 N N . GLN A 1 107 ? -36.023 -32.920 19.292 1.00 73.50 107 GLN A N 5
ATOM 9567 C CA . GLN A 1 107 ? -37.462 -32.975 19.024 1.00 53.12 107 GLN A CA 5
ATOM 9568 C C . GLN A 1 107 ? -37.940 -31.649 18.431 1.00 11.35 107 GLN A C 5
ATOM 9569 O O . GLN A 1 107 ? -38.619 -31.621 17.402 1.00 43.01 107 GLN A O 5
ATOM 9583 N N . ASP A 1 108 ? -37.557 -30.553 19.084 1.00 13.42 108 ASP A N 5
ATOM 9584 C CA . ASP A 1 108 ? -37.931 -29.200 18.652 1.00 73.33 108 ASP A CA 5
ATOM 9585 C C . ASP A 1 108 ? -37.371 -28.908 17.262 1.00 51.41 108 ASP A C 5
ATOM 9586 O O . ASP A 1 108 ? -38.001 -28.233 16.444 1.00 55.21 108 ASP A O 5
ATOM 9595 N N . ILE A 1 109 ? -36.182 -29.436 17.005 1.00 53.45 109 ILE A N 5
ATOM 9596 C CA . ILE A 1 109 ? -35.531 -29.300 15.708 1.00 14.11 109 ILE A CA 5
ATOM 9597 C C . ILE A 1 109 ? -36.325 -30.033 14.621 1.00 42.22 109 ILE A C 5
ATOM 9598 O O . ILE A 1 109 ? -36.682 -29.458 13.585 1.00 63.04 109 ILE A O 5
ATOM 9614 N N . LEU A 1 110 ? -36.611 -31.306 14.875 1.00 44.14 110 LEU A N 5
ATOM 9615 C CA . LEU A 1 110 ? -37.419 -32.118 13.964 1.00 24.03 110 LEU A CA 5
ATOM 9616 C C . LEU A 1 110 ? -38.813 -31.518 13.784 1.00 42.03 110 LEU A C 5
ATOM 9617 O O . LEU A 1 110 ? -39.445 -31.699 12.746 1.00 44.42 110 LEU A O 5
ATOM 9633 N N . ASN A 1 111 ? -39.285 -30.812 14.804 1.00 1.43 111 ASN A N 5
ATOM 9634 C CA . ASN A 1 111 ? -40.570 -30.118 14.738 1.00 1.53 111 ASN A CA 5
ATOM 9635 C C . ASN A 1 111 ? -40.597 -29.120 13.578 1.00 13.41 111 ASN A C 5
ATOM 9636 O O . ASN A 1 111 ? -41.630 -28.946 12.929 1.00 32.40 111 ASN A O 5
ATOM 9647 N N . GLU A 1 112 ? -39.467 -28.463 13.324 1.00 71.23 112 GLU A N 5
ATOM 9648 C CA . GLU A 1 112 ? -39.346 -27.572 12.172 1.00 61.15 112 GLU A CA 5
ATOM 9649 C C . GLU A 1 112 ? -39.076 -28.364 10.896 1.00 34.23 112 GLU A C 5
ATOM 9650 O O . GLU A 1 112 ? -39.824 -28.275 9.927 1.00 44.44 112 GLU A O 5
ATOM 9662 N N . ILE A 1 113 ? -37.993 -29.134 10.913 1.00 40.22 113 ILE A N 5
ATOM 9663 C CA . ILE A 1 113 ? -37.519 -29.828 9.716 1.00 32.51 113 ILE A CA 5
ATOM 9664 C C . ILE A 1 113 ? -38.587 -30.773 9.155 1.00 31.43 113 ILE A C 5
ATOM 9665 O O . ILE A 1 113 ? -38.860 -30.777 7.953 1.00 64.51 113 ILE A O 5
ATOM 9681 N N . PHE A 1 114 ? -39.201 -31.552 10.033 1.00 72.51 114 PHE A N 5
ATOM 9682 C CA . PHE A 1 114 ? -40.245 -32.497 9.637 1.00 12.22 114 PHE A CA 5
ATOM 9683 C C . PHE A 1 114 ? -41.627 -31.916 9.916 1.00 12.22 114 PHE A C 5
ATOM 9684 O O . PHE A 1 114 ? -42.572 -32.652 10.214 1.00 33.51 114 PHE A O 5
ATOM 9701 N N . ARG A 1 115 ? -41.740 -30.595 9.800 1.00 21.13 115 ARG A N 5
ATOM 9702 C CA . ARG A 1 115 ? -43.029 -29.915 9.959 1.00 21.10 115 ARG A CA 5
ATOM 9703 C C . ARG A 1 115 ? -44.040 -30.450 8.938 1.00 74.42 115 ARG A C 5
ATOM 9704 O O . ARG A 1 115 ? -43.682 -30.579 7.747 1.00 53.41 115 ARG A O 5
ATOM 9726 N N . MET A 1 1 ? 0.475 -27.227 18.459 1.00 74.34 1 MET A N 6
ATOM 9727 C CA . MET A 1 1 ? 1.231 -26.037 18.918 1.00 32.42 1 MET A CA 6
ATOM 9728 C C . MET A 1 1 ? 1.605 -25.150 17.726 1.00 34.15 1 MET A C 6
ATOM 9729 O O . MET A 1 1 ? 2.370 -24.192 17.867 1.00 11.12 1 MET A O 6
ATOM 9745 N N . ALA A 1 2 ? 1.052 -25.468 16.555 1.00 32.41 2 ALA A N 6
ATOM 9746 C CA . ALA A 1 2 ? 1.380 -24.756 15.325 1.00 33.43 2 ALA A CA 6
ATOM 9747 C C . ALA A 1 2 ? 0.775 -23.351 15.314 1.00 44.45 2 ALA A C 6
ATOM 9748 O O . ALA A 1 2 ? -0.421 -23.170 15.567 1.00 4.41 2 ALA A O 6
ATOM 9755 N N . HIS A 1 3 ? 1.612 -22.360 15.030 1.00 35.50 3 HIS A N 6
ATOM 9756 C CA . HIS A 1 3 ? 1.161 -20.980 14.910 1.00 45.14 3 HIS A CA 6
ATOM 9757 C C . HIS A 1 3 ? 0.550 -20.753 13.531 1.00 11.32 3 HIS A C 6
ATOM 9758 O O . HIS A 1 3 ? 1.188 -21.017 12.509 1.00 41.41 3 HIS A O 6
ATOM 9773 N N . HIS A 1 4 ? -0.686 -20.269 13.509 1.00 40.31 4 HIS A N 6
ATOM 9774 C CA . HIS A 1 4 ? -1.412 -20.046 12.263 1.00 41.32 4 HIS A CA 6
ATOM 9775 C C . HIS A 1 4 ? -1.015 -18.709 11.633 1.00 53.53 4 HIS A C 6
ATOM 9776 O O . HIS A 1 4 ? -1.846 -17.816 11.485 1.00 62.24 4 HIS A O 6
ATOM 9791 N N . HIS A 1 5 ? 0.261 -18.571 11.281 1.00 51.32 5 HIS A N 6
ATOM 9792 C CA . HIS A 1 5 ? 0.740 -17.354 10.626 1.00 34.34 5 HIS A CA 6
ATOM 9793 C C . HIS A 1 5 ? 0.216 -17.320 9.195 1.00 40.30 5 HIS A C 6
ATOM 9794 O O . HIS A 1 5 ? -0.152 -16.266 8.679 1.00 73.43 5 HIS A O 6
ATOM 9809 N N . HIS A 1 6 ? 0.199 -18.487 8.556 1.00 64.13 6 HIS A N 6
ATOM 9810 C CA . HIS A 1 6 ? -0.459 -18.647 7.261 1.00 24.03 6 HIS A CA 6
ATOM 9811 C C . HIS A 1 6 ? -1.914 -19.041 7.508 1.00 1.14 6 HIS A C 6
ATOM 9812 O O . HIS A 1 6 ? -2.195 -19.819 8.423 1.00 53.23 6 HIS A O 6
ATOM 9827 N N . HIS A 1 7 ? -2.830 -18.512 6.709 1.00 45.14 7 HIS A N 6
ATOM 9828 C CA . HIS A 1 7 ? -4.256 -18.729 6.945 1.00 11.35 7 HIS A CA 6
ATOM 9829 C C . HIS A 1 7 ? -5.077 -18.408 5.700 1.00 75.43 7 HIS A C 6
ATOM 9830 O O . HIS A 1 7 ? -4.634 -17.662 4.823 1.00 41.30 7 HIS A O 6
ATOM 9845 N N . HIS A 1 8 ? -6.281 -18.969 5.646 1.00 51.14 8 HIS A N 6
ATOM 9846 C CA . HIS A 1 8 ? -7.198 -18.762 4.528 1.00 24.14 8 HIS A CA 6
ATOM 9847 C C . HIS A 1 8 ? -8.105 -17.566 4.803 1.00 52.20 8 HIS A C 6
ATOM 9848 O O . HIS A 1 8 ? -7.971 -16.897 5.832 1.00 11.32 8 HIS A O 6
ATOM 9863 N N . MET A 1 9 ? -9.012 -17.295 3.872 1.00 32.14 9 MET A N 6
ATOM 9864 C CA . MET A 1 9 ? -10.048 -16.284 4.071 1.00 70.12 9 MET A CA 6
ATOM 9865 C C . MET A 1 9 ? -11.374 -16.964 4.394 1.00 60.04 9 MET A C 6
ATOM 9866 O O . MET A 1 9 ? -12.067 -16.590 5.341 1.00 73.41 9 MET A O 6
ATOM 9880 N N . PHE A 1 10 ? -11.711 -17.979 3.601 1.00 64.01 10 PHE A N 6
ATOM 9881 C CA . PHE A 1 10 ? -13.000 -18.651 3.714 1.00 21.31 10 PHE A CA 6
ATOM 9882 C C . PHE A 1 10 ? -12.984 -19.704 4.817 1.00 24.02 10 PHE A C 6
ATOM 9883 O O . PHE A 1 10 ? -12.707 -20.881 4.572 1.00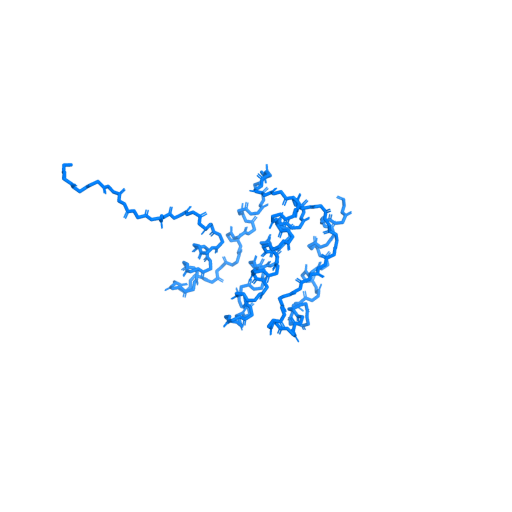 73.24 10 PHE A O 6
ATOM 9900 N N . LEU A 1 11 ? -13.230 -19.254 6.040 1.00 64.02 11 LEU A N 6
ATOM 9901 C CA . LEU A 1 11 ? -13.498 -20.152 7.156 1.00 11.34 11 LEU A CA 6
ATOM 9902 C C . LEU A 1 11 ? -15.006 -20.251 7.338 1.00 5.25 11 LEU A C 6
ATOM 9903 O O . LEU A 1 11 ? -15.691 -19.226 7.339 1.00 73.11 11 LEU A O 6
ATOM 9919 N N . ASP A 1 12 ? -15.526 -21.468 7.460 1.00 42.42 12 ASP A N 6
ATOM 9920 C CA . ASP A 1 12 ? -16.967 -21.659 7.616 1.00 33.24 12 ASP A CA 6
ATOM 9921 C C . ASP A 1 12 ? -17.447 -21.010 8.914 1.00 12.01 12 ASP A C 6
ATOM 9922 O O . ASP A 1 12 ? -16.734 -20.999 9.922 1.00 41.41 12 ASP A O 6
ATOM 9931 N N . ASP A 1 13 ? -18.649 -20.450 8.872 1.00 23.11 13 ASP A N 6
ATOM 9932 C CA . ASP A 1 13 ? -19.198 -19.686 9.990 1.00 41.03 13 ASP A CA 6
ATOM 9933 C C . ASP A 1 13 ? -19.303 -20.539 11.253 1.00 45.11 13 ASP A C 6
ATOM 9934 O O . ASP A 1 13 ? -19.090 -20.047 12.364 1.00 42.22 13 ASP A O 6
ATOM 9943 N N . VAL A 1 14 ? -19.611 -21.816 11.082 1.00 21.44 14 VAL A N 6
ATOM 9944 C CA . VAL A 1 14 ? -19.679 -22.741 12.208 1.00 24.44 14 VAL A CA 6
ATOM 9945 C C . VAL A 1 14 ? -18.337 -22.760 12.942 1.00 74.24 14 VAL A C 6
ATOM 9946 O O . VAL A 1 14 ? -18.281 -22.705 14.175 1.00 34.32 14 VAL A O 6
ATOM 9959 N N . ASN A 1 15 ? -17.259 -22.807 12.166 1.00 63.02 15 ASN A N 6
ATOM 9960 C CA . ASN A 1 15 ? -15.906 -22.813 12.707 1.00 62.11 15 ASN A CA 6
ATOM 9961 C C . ASN A 1 15 ? -15.655 -21.568 13.553 1.00 40.23 15 ASN A C 6
ATOM 9962 O O . ASN A 1 15 ? -15.200 -21.670 14.692 1.00 13.31 15 ASN A O 6
ATOM 9973 N N . VAL A 1 16 ? -15.981 -20.398 13.006 1.00 62.24 16 VAL A N 6
ATOM 9974 C CA . VAL A 1 16 ? -15.681 -19.135 13.680 1.00 43.23 16 VAL A CA 6
ATOM 9975 C C . VAL A 1 16 ? -16.476 -19.003 14.977 1.00 15.44 16 VAL A C 6
ATOM 9976 O O . VAL A 1 16 ? -15.936 -18.582 15.999 1.00 41.14 16 VAL A O 6
ATOM 9989 N N . PHE A 1 17 ? -17.751 -19.381 14.935 1.00 5.31 17 PHE A N 6
ATOM 9990 C CA . PHE A 1 17 ? -18.611 -19.308 16.120 1.00 31.25 17 PHE A CA 6
ATOM 9991 C C . PHE A 1 17 ? -18.110 -20.245 17.221 1.00 64.43 17 PHE A C 6
ATOM 9992 O O . PHE A 1 17 ? -17.846 -19.810 18.344 1.00 60.14 17 PHE A O 6
ATOM 10009 N N . LEU A 1 18 ? -17.944 -21.521 16.885 1.00 64.41 18 LEU A N 6
ATOM 10010 C CA . LEU A 1 18 ? -17.519 -22.522 17.865 1.00 53.42 18 LEU A CA 6
ATOM 10011 C C . LEU A 1 18 ? -16.127 -22.202 18.410 1.00 34.33 18 LEU A C 6
ATOM 10012 O O . LEU A 1 18 ? -15.861 -22.371 19.603 1.00 23.11 18 LEU A O 6
ATOM 10028 N N . ASP A 1 19 ? -15.251 -21.720 17.536 1.00 74.01 19 ASP A N 6
ATOM 10029 C CA . ASP A 1 19 ? -13.874 -21.411 17.919 1.00 42.04 19 ASP A CA 6
ATOM 10030 C C . ASP A 1 19 ? -13.825 -20.196 18.834 1.00 61.13 19 ASP A C 6
ATOM 10031 O O . ASP A 1 19 ? -13.206 -20.237 19.904 1.00 64.30 19 ASP A O 6
ATOM 10040 N N . ASP A 1 20 ? -14.500 -19.128 18.424 1.00 24.32 20 ASP A N 6
ATOM 10041 C CA . ASP A 1 20 ? -14.506 -17.888 19.191 1.00 32.55 20 ASP A CA 6
ATOM 10042 C C . ASP A 1 20 ? -15.093 -18.124 20.577 1.00 23.54 20 ASP A C 6
ATOM 10043 O O . ASP A 1 20 ? -14.485 -17.775 21.582 1.00 43.02 20 ASP A O 6
ATOM 10052 N N . LEU A 1 21 ? -16.250 -18.784 20.628 1.00 10.32 21 LEU A N 6
ATOM 10053 C CA . LEU A 1 21 ? -16.965 -18.982 21.894 1.00 24.15 21 LEU A CA 6
ATOM 10054 C C . LEU A 1 21 ? -16.165 -19.862 22.856 1.00 20.03 21 LEU A C 6
ATOM 10055 O O . LEU A 1 21 ? -16.412 -19.858 24.062 1.00 4.12 21 LEU A O 6
ATOM 10071 N N . ASN A 1 22 ? -15.215 -20.620 22.317 1.00 62.44 22 ASN A N 6
ATOM 10072 C CA . ASN A 1 22 ? -14.346 -21.464 23.137 1.00 23.23 22 ASN A CA 6
ATOM 10073 C C . ASN A 1 22 ? -13.151 -20.661 23.662 1.00 45.24 22 ASN A C 6
ATOM 10074 O O . ASN A 1 22 ? -12.608 -20.958 24.728 1.00 22.55 22 ASN A O 6
ATOM 10085 N N . THR A 1 23 ? -12.743 -19.642 22.908 1.00 44.11 23 THR A N 6
ATOM 10086 C CA . THR A 1 23 ? -11.593 -18.816 23.280 1.00 55.23 23 THR A CA 6
ATOM 10087 C C . THR A 1 23 ? -12.040 -17.407 23.694 1.00 75.10 23 THR A C 6
ATOM 10088 O O . THR A 1 23 ? -11.212 -16.510 23.895 1.00 11.22 23 THR A O 6
ATOM 10099 N N . ASN A 1 24 ? -13.348 -17.224 23.829 1.00 3.44 24 ASN A N 6
ATOM 10100 C CA . ASN A 1 24 ? -13.932 -15.928 24.164 1.00 10.21 24 ASN A CA 6
ATOM 10101 C C . ASN A 1 24 ? -15.202 -16.154 24.992 1.00 54.24 24 ASN A C 6
ATOM 10102 O O . ASN A 1 24 ? -16.170 -16.743 24.507 1.00 14.22 24 ASN A O 6
ATOM 10113 N N . PRO A 1 25 ? -15.207 -15.680 26.257 1.00 31.14 25 PRO A N 6
ATOM 10114 C CA . PRO A 1 25 ? -16.216 -16.056 27.273 1.00 74.54 25 PRO A CA 6
ATOM 10115 C C . PRO A 1 25 ? -17.650 -15.595 26.986 1.00 50.15 25 PRO A C 6
ATOM 10116 O O . PRO A 1 25 ? -18.504 -15.671 27.872 1.00 42.21 25 PRO A O 6
ATOM 10127 N N . ILE A 1 26 ? -17.919 -15.131 25.775 1.00 13.15 26 ILE A N 6
ATOM 10128 C CA . ILE A 1 26 ? -19.269 -14.699 25.392 1.00 32.33 26 ILE A CA 6
ATOM 10129 C C . ILE A 1 26 ? -20.310 -15.730 25.810 1.00 51.23 26 ILE A C 6
ATOM 10130 O O . ILE A 1 26 ? -21.207 -15.442 26.603 1.00 72.12 26 ILE A O 6
ATOM 10146 N N . THR A 1 27 ? -20.154 -16.927 25.276 1.00 21.53 27 THR A N 6
ATOM 10147 C CA . THR A 1 27 ? -21.052 -18.043 25.560 1.00 44.42 27 THR A CA 6
ATOM 10148 C C . THR A 1 27 ? -22.504 -17.663 25.249 1.00 5.43 27 THR A C 6
ATOM 10149 O O . THR A 1 27 ? -23.336 -17.502 26.151 1.00 20.13 27 THR A O 6
ATOM 10160 N N . ASP A 1 28 ? -22.793 -17.482 23.966 1.00 4.40 28 ASP A N 6
ATOM 10161 C CA . ASP A 1 28 ? -24.132 -17.096 23.530 1.00 4.15 28 ASP A CA 6
ATOM 10162 C C . ASP A 1 28 ? -24.498 -17.815 22.240 1.00 10.32 28 ASP A C 6
ATOM 10163 O O . ASP A 1 28 ? -24.172 -17.362 21.141 1.00 3.14 28 ASP A O 6
ATOM 10172 N N . GLU A 1 29 ? -25.147 -18.958 22.390 1.00 64.33 29 GLU A N 6
ATOM 10173 C CA . GLU A 1 29 ? -25.601 -19.755 21.259 1.00 73.33 29 GLU A CA 6
ATOM 10174 C C . GLU A 1 29 ? -26.748 -19.050 20.534 1.00 71.44 29 GLU A C 6
ATOM 10175 O O . GLU A 1 29 ? -27.099 -19.405 19.407 1.00 41.11 29 GLU A O 6
ATOM 10187 N N . TRP A 1 30 ? -27.335 -18.050 21.195 1.00 42.15 30 TRP A N 6
ATOM 10188 C CA . TRP A 1 30 ? -28.498 -17.344 20.662 1.00 64.03 30 TRP A CA 6
ATOM 10189 C C . TRP A 1 30 ? -28.180 -16.684 19.324 1.00 14.33 30 TRP A C 6
ATOM 10190 O O . TRP A 1 30 ? -29.062 -16.539 18.476 1.00 0.14 30 TRP A O 6
ATOM 10211 N N . TYR A 1 31 ? -26.921 -16.293 19.127 1.00 5.11 31 TYR A N 6
ATOM 10212 C CA . TYR A 1 31 ? -26.492 -15.742 17.841 1.00 24.44 31 TYR A CA 6
ATOM 10213 C C . TYR A 1 31 ? -26.777 -16.733 16.712 1.00 72.01 31 TYR A C 6
ATOM 10214 O O . TYR A 1 31 ? -27.180 -16.344 15.613 1.00 63.21 31 TYR A O 6
ATOM 10232 N N . MET A 1 32 ? -26.577 -18.017 16.995 1.00 34.30 32 MET A N 6
ATOM 10233 C CA . MET A 1 32 ? -26.837 -19.069 16.015 1.00 50.12 32 MET A CA 6
ATOM 10234 C C . MET A 1 32 ? -28.334 -19.173 15.734 1.00 71.33 32 MET A C 6
ATOM 10235 O O . MET A 1 32 ? -28.749 -19.355 14.588 1.00 13.24 32 MET A O 6
ATOM 10249 N N . SER A 1 33 ? -29.140 -19.046 16.784 1.00 50.11 33 SER A N 6
ATOM 10250 C CA . SER A 1 33 ? -30.594 -19.027 16.636 1.00 42.11 33 SER A CA 6
ATOM 10251 C C . SER A 1 33 ? -30.983 -17.866 15.721 1.00 45.32 33 SER A C 6
ATOM 10252 O O . SER A 1 33 ? -31.812 -18.008 14.823 1.00 61.41 33 SER A O 6
ATOM 10260 N N . ASN A 1 34 ? -30.331 -16.726 15.949 1.00 34.11 34 ASN A N 6
ATOM 10261 C CA . ASN A 1 34 ? -30.521 -15.530 15.135 1.00 33.22 34 ASN A CA 6
ATOM 10262 C C . ASN A 1 34 ? -30.069 -15.776 13.692 1.00 65.23 34 ASN A C 6
ATOM 10263 O O . ASN A 1 34 ? -30.617 -15.195 12.751 1.00 43.04 34 ASN A O 6
ATOM 10274 N N . PHE A 1 35 ? -29.078 -16.647 13.520 1.00 55.32 35 PHE A N 6
ATOM 10275 C CA . PHE A 1 35 ? -28.588 -17.002 12.189 1.00 43.25 35 PHE A CA 6
ATOM 10276 C C . PHE A 1 35 ? -29.607 -17.866 11.446 1.00 51.21 35 PHE A C 6
ATOM 10277 O O . PHE A 1 35 ? -29.987 -17.553 10.320 1.00 14.45 35 PHE A O 6
ATOM 10294 N N . ALA A 1 36 ? -30.055 -18.950 12.079 1.00 55.52 36 ALA A N 6
ATOM 10295 C CA . ALA A 1 36 ? -31.043 -19.840 11.466 1.00 1.22 36 ALA A CA 6
ATOM 10296 C C . ALA A 1 36 ? -32.351 -19.088 11.217 1.00 33.21 36 ALA A C 6
ATOM 10297 O O . ALA A 1 36 ? -33.080 -19.370 10.260 1.00 11.11 36 ALA A O 6
ATOM 10304 N N . ASP A 1 37 ? -32.612 -18.112 12.082 1.00 60.11 37 ASP A N 6
ATOM 10305 C CA . ASP A 1 37 ? -33.779 -17.232 11.976 1.00 24.35 37 ASP A CA 6
ATOM 10306 C C . ASP A 1 37 ? -33.817 -16.522 10.620 1.00 72.00 37 ASP A C 6
ATOM 10307 O O . ASP A 1 37 ? -34.884 -16.123 10.146 1.00 53.43 37 ASP A O 6
ATOM 10316 N N . LYS A 1 38 ? -32.644 -16.374 10.002 1.00 65.31 38 LYS A N 6
ATOM 10317 C CA . LYS A 1 38 ? -32.518 -15.716 8.700 1.00 20.14 38 LYS A CA 6
ATOM 10318 C C . LYS A 1 38 ? -33.420 -16.393 7.664 1.00 25.40 38 LYS A C 6
ATOM 10319 O O . LYS A 1 38 ? -34.031 -15.723 6.830 1.00 11.33 38 LYS A O 6
ATOM 10338 N N . HIS A 1 39 ? -33.492 -17.726 7.736 1.00 34.03 39 HIS A N 6
ATOM 10339 C CA . HIS A 1 39 ? -34.345 -18.526 6.847 1.00 13.44 39 HIS A CA 6
ATOM 10340 C C . HIS A 1 39 ? -34.061 -18.200 5.371 1.00 71.25 39 HIS A C 6
ATOM 10341 O O . HIS A 1 39 ? -34.979 -17.981 4.575 1.00 11.13 39 HIS A O 6
ATOM 10356 N N . ILE A 1 40 ? -32.781 -18.186 5.017 1.00 15.14 40 ILE A N 6
ATOM 10357 C CA . ILE A 1 40 ? -32.345 -17.842 3.662 1.00 32.11 40 ILE A CA 6
ATOM 10358 C C . ILE A 1 40 ? -31.756 -19.072 2.964 1.00 22.31 40 ILE A C 6
ATOM 10359 O O . ILE A 1 40 ? -31.350 -20.029 3.629 1.00 2.34 40 ILE A O 6
ATOM 10375 N N . LYS A 1 41 ? -31.731 -19.054 1.629 1.00 0.43 41 LYS A N 6
ATOM 10376 C CA . LYS A 1 41 ? -31.071 -20.107 0.855 1.00 12.12 41 LYS A CA 6
ATOM 10377 C C . LYS A 1 41 ? -29.576 -20.146 1.176 1.00 5.14 41 LYS A C 6
ATOM 10378 O O . LYS A 1 41 ? -28.767 -19.519 0.483 1.00 35.21 41 LYS A O 6
ATOM 10397 N N . ILE A 1 42 ? -29.219 -20.853 2.244 1.00 4.25 42 ILE A N 6
ATOM 10398 C CA . ILE A 1 42 ? -27.817 -21.009 2.621 1.00 14.01 42 ILE A CA 6
ATOM 10399 C C . ILE A 1 42 ? -27.068 -21.819 1.563 1.00 52.43 42 ILE A C 6
ATOM 10400 O O . ILE A 1 42 ? -25.978 -21.439 1.132 1.00 53.43 42 ILE A O 6
ATOM 10416 N N . LEU A 1 43 ? -27.684 -22.911 1.114 1.00 33.44 43 LEU A N 6
ATOM 10417 C CA . LEU A 1 43 ? -27.082 -23.812 0.132 1.00 4.54 43 LEU A CA 6
ATOM 10418 C C . LEU A 1 43 ? -28.177 -24.483 -0.693 1.00 11.14 43 LEU A C 6
ATOM 10419 O O . LEU A 1 43 ? -29.364 -24.311 -0.414 1.00 35.23 43 LEU A O 6
ATOM 10435 N N . GLU A 1 44 ? -27.780 -25.220 -1.721 1.00 11.42 44 GLU A N 6
ATOM 10436 C CA . GLU A 1 44 ? -28.706 -26.051 -2.474 1.00 12.15 44 GLU A CA 6
ATOM 10437 C C . GLU A 1 44 ? -28.732 -27.466 -1.904 1.00 30.40 44 GLU A C 6
ATOM 10438 O O . GLU A 1 44 ? -28.022 -27.765 -0.943 1.00 1.54 44 GLU A O 6
ATOM 10450 N N . SER A 1 45 ? -29.540 -28.328 -2.508 1.00 71.32 45 SER A N 6
ATOM 10451 C CA . SER A 1 45 ? -29.729 -29.690 -2.023 1.00 70.25 45 SER A CA 6
ATOM 10452 C C . SER A 1 45 ? -28.397 -30.442 -1.906 1.00 53.14 45 SER A C 6
ATOM 10453 O O . SER A 1 45 ? -28.042 -30.931 -0.832 1.00 14.11 45 SER A O 6
ATOM 10461 N N . TYR A 1 46 ? -27.647 -30.491 -3.005 1.00 24.11 46 TYR A N 6
ATOM 10462 C CA . TYR A 1 46 ? -26.383 -31.225 -3.045 1.00 25.11 46 TYR A CA 6
ATOM 10463 C C . TYR A 1 46 ? -25.343 -30.590 -2.117 1.00 70.33 46 TYR A C 6
ATOM 10464 O O . TYR A 1 46 ? -24.685 -31.291 -1.332 1.00 31.12 46 TYR A O 6
ATOM 10482 N N . GLU A 1 47 ? -25.224 -29.261 -2.189 1.00 72.31 47 GLU A N 6
ATOM 10483 C CA . GLU A 1 47 ? -24.260 -28.533 -1.368 1.00 53.13 47 GLU A CA 6
ATOM 10484 C C . GLU A 1 47 ? -24.509 -28.818 0.107 1.00 4.32 47 GLU A C 6
ATOM 10485 O O . GLU A 1 47 ? -23.618 -29.272 0.822 1.00 75.22 47 GLU A O 6
ATOM 10497 N N . ALA A 1 48 ? -25.742 -28.585 0.544 1.00 33.12 48 ALA A N 6
ATOM 10498 C CA . ALA A 1 48 ? -26.107 -28.774 1.939 1.00 74.23 48 ALA A CA 6
ATOM 10499 C C . ALA A 1 48 ? -25.903 -30.226 2.361 1.00 21.35 48 ALA A C 6
ATOM 10500 O O . ALA A 1 48 ? -25.374 -30.492 3.438 1.00 72.31 48 ALA A O 6
ATOM 10507 N N . PHE A 1 49 ? -26.300 -31.160 1.494 1.00 44.25 49 PHE A N 6
ATOM 10508 C CA . PHE A 1 49 ? -26.205 -32.591 1.796 1.00 63.20 49 PHE A CA 6
ATOM 10509 C C . PHE A 1 49 ? -24.758 -32.985 2.098 1.00 22.21 49 PHE A C 6
ATOM 10510 O O . PHE A 1 49 ? -24.476 -33.649 3.099 1.00 13.31 49 PHE A O 6
ATOM 10527 N N . ASP A 1 50 ? -23.838 -32.568 1.235 1.00 34.24 50 ASP A N 6
ATOM 10528 C CA . ASP A 1 50 ? -22.415 -32.888 1.425 1.00 23.32 50 ASP A CA 6
ATOM 10529 C C . ASP A 1 50 ? -21.860 -32.140 2.637 1.00 1.51 50 ASP A C 6
ATOM 10530 O O . ASP A 1 50 ? -21.062 -32.680 3.427 1.00 54.04 50 ASP A O 6
ATOM 10539 N N . ILE A 1 51 ? -22.302 -30.897 2.787 1.00 13.34 51 ILE A N 6
ATOM 10540 C CA . ILE A 1 51 ? -21.924 -30.076 3.927 1.00 11.42 51 ILE A CA 6
ATOM 10541 C C . ILE A 1 51 ? -22.362 -30.741 5.235 1.00 65.31 51 ILE A C 6
ATOM 10542 O O . ILE A 1 51 ? -21.695 -30.590 6.257 1.00 71.51 51 ILE A O 6
ATOM 10558 N N . LEU A 1 52 ? -23.460 -31.502 5.196 1.00 62.15 52 LEU A N 6
ATOM 10559 C CA . LEU A 1 52 ? -23.878 -32.278 6.363 1.00 32.51 52 LEU A CA 6
ATOM 10560 C C . LEU A 1 52 ? -22.758 -33.230 6.759 1.00 71.22 52 LEU A C 6
ATOM 10561 O O . LEU A 1 52 ? -22.358 -33.281 7.914 1.00 33.53 52 LEU A O 6
ATOM 10577 N N . LYS A 1 53 ? -22.245 -33.960 5.770 1.00 41.41 53 LYS A N 6
ATOM 10578 C CA . LYS A 1 53 ? -21.169 -34.929 5.981 1.00 34.22 53 LYS A CA 6
ATOM 10579 C C . LYS A 1 53 ? -19.947 -34.246 6.589 1.00 1.12 53 LYS A C 6
ATOM 10580 O O . LYS A 1 53 ? -19.452 -34.647 7.658 1.00 53.22 53 LYS A O 6
ATOM 10599 N N . GLN A 1 54 ? -19.483 -33.188 5.918 1.00 10.44 54 GLN A N 6
ATOM 10600 C CA . GLN A 1 54 ? -18.269 -32.499 6.350 1.00 23.13 54 GLN A CA 6
ATOM 10601 C C . GLN A 1 54 ? -18.475 -31.872 7.727 1.00 42.14 54 GLN A C 6
ATOM 10602 O O . GLN A 1 54 ? -17.544 -31.770 8.520 1.00 1.13 54 GLN A O 6
ATOM 10616 N N . PHE A 1 55 ? -19.706 -31.462 8.007 1.00 65.31 55 PHE A N 6
ATOM 10617 C CA . PHE A 1 55 ? -20.056 -30.922 9.314 1.00 54.32 55 PHE A CA 6
ATOM 10618 C C . PHE A 1 55 ? -20.136 -32.037 10.350 1.00 52.31 55 PHE A C 6
ATOM 10619 O O . PHE A 1 55 ? -19.832 -31.815 11.515 1.00 11.04 55 PHE A O 6
ATOM 10636 N N . VAL A 1 56 ? -20.566 -33.230 9.926 1.00 41.34 56 VAL A N 6
ATOM 10637 C CA . VAL A 1 56 ? -20.580 -34.392 10.814 1.00 52.12 56 VAL A CA 6
ATOM 10638 C C . VAL A 1 56 ? -19.173 -34.653 11.325 1.00 63.32 56 VAL A C 6
ATOM 10639 O O . VAL A 1 56 ? -18.918 -34.607 12.542 1.00 21.21 56 VAL A O 6
ATOM 10652 N N . ASP A 1 57 ? -18.235 -34.838 10.397 1.00 64.01 57 ASP A N 6
ATOM 10653 C CA . ASP A 1 57 ? -16.863 -35.130 10.797 1.00 33.44 57 ASP A CA 6
ATOM 10654 C C . ASP A 1 57 ? -16.240 -33.926 11.502 1.00 30.24 57 ASP A C 6
ATOM 10655 O O . ASP A 1 57 ? -15.518 -34.092 12.488 1.00 63.24 57 ASP A O 6
ATOM 10664 N N . TYR A 1 58 ? -16.569 -32.717 11.047 1.00 52.32 58 TYR A N 6
ATOM 10665 C CA . TYR A 1 58 ? -16.018 -31.505 11.655 1.00 34.32 58 TYR A CA 6
ATOM 10666 C C . TYR A 1 58 ? -16.485 -31.347 13.104 1.00 3.23 58 TYR A C 6
ATOM 10667 O O . TYR A 1 58 ? -15.670 -31.177 14.015 1.00 71.41 58 TYR A O 6
ATOM 10685 N N . MET A 1 59 ? -17.797 -31.393 13.326 1.00 73.43 59 MET A N 6
ATOM 10686 C CA . MET A 1 59 ? -18.335 -31.199 14.669 1.00 13.32 59 MET A CA 6
ATOM 10687 C C . MET A 1 59 ? -17.885 -32.338 15.574 1.00 44.22 59 MET A C 6
ATOM 10688 O O . MET A 1 59 ? -17.741 -32.152 16.781 1.00 5.31 59 MET A O 6
ATOM 10702 N N . ILE A 1 60 ? -17.662 -33.517 14.988 1.00 62.31 60 ILE A N 6
ATOM 10703 C CA . ILE A 1 60 ? -17.040 -34.621 15.720 1.00 33.23 60 ILE A CA 6
ATOM 10704 C C . ILE A 1 60 ? -15.601 -34.269 16.126 1.00 12.21 60 ILE A C 6
ATOM 10705 O O . ILE A 1 60 ? -15.176 -34.581 17.244 1.00 4.11 60 ILE A O 6
ATOM 10721 N N . GLU A 1 61 ? -14.861 -33.613 15.227 1.00 71.51 61 GLU A N 6
ATOM 10722 C CA . GLU A 1 61 ? -13.469 -33.232 15.502 1.00 34.31 61 GLU A CA 6
ATOM 10723 C C . GLU A 1 61 ? -13.341 -32.438 16.806 1.00 21.43 61 GLU A C 6
ATOM 10724 O O . GLU A 1 61 ? -12.439 -32.695 17.605 1.00 12.02 61 GLU A O 6
ATOM 10736 N N . GLU A 1 62 ? -14.235 -31.474 17.024 1.00 63.41 62 GLU A N 6
ATOM 10737 C CA . GLU A 1 62 ? -14.147 -30.623 18.215 1.00 54.23 62 GLU A CA 6
ATOM 10738 C C . GLU A 1 62 ? -15.155 -31.051 19.288 1.00 21.40 62 GLU A C 6
ATOM 10739 O O . GLU A 1 62 ? -15.004 -30.698 20.458 1.00 25.10 62 GLU A O 6
ATOM 10751 N N . HIS A 1 63 ? -16.150 -31.852 18.885 1.00 43.05 63 HIS A N 6
ATOM 10752 C CA . HIS A 1 63 ? -17.165 -32.400 19.798 1.00 2.03 63 HIS A CA 6
ATOM 10753 C C . HIS A 1 63 ? -17.638 -31.360 20.826 1.00 4.01 63 HIS A C 6
ATOM 10754 O O . HIS A 1 63 ? -17.934 -31.692 21.975 1.00 63.34 63 HIS A O 6
ATOM 10769 N N . ASP A 1 64 ? -17.731 -30.102 20.403 1.00 34.14 64 ASP A N 6
ATOM 10770 C CA . ASP A 1 64 ? -18.093 -29.024 21.322 1.00 44.13 64 ASP A CA 6
ATOM 10771 C C . ASP A 1 64 ? -19.552 -29.163 21.767 1.00 44.32 64 ASP A C 6
ATOM 10772 O O . ASP A 1 64 ? -20.481 -28.805 21.036 1.00 1.23 64 ASP A O 6
ATOM 10781 N N . GLU A 1 65 ? -19.729 -29.695 22.973 1.00 4.25 65 GLU A N 6
ATOM 10782 C CA . GLU A 1 65 ? -21.049 -29.874 23.576 1.00 4.24 65 GLU A CA 6
ATOM 10783 C C . GLU A 1 65 ? -21.697 -28.531 23.933 1.00 3.24 65 GLU A C 6
ATOM 10784 O O . GLU A 1 65 ? -22.920 -28.410 23.967 1.00 43.22 65 GLU A O 6
ATOM 10796 N N . LYS A 1 66 ? -20.870 -27.521 24.190 1.00 10.42 66 LYS A N 6
ATOM 10797 C CA . LYS A 1 66 ? -21.358 -26.192 24.568 1.00 53.41 66 LYS A CA 6
ATOM 10798 C C . LYS A 1 66 ? -22.128 -25.571 23.400 1.00 55.35 66 LYS A C 6
ATOM 10799 O O . LYS A 1 66 ? -22.993 -24.715 23.588 1.00 14.34 66 LYS A O 6
ATOM 10818 N N . SER A 1 67 ? -21.832 -26.051 22.202 1.00 4.34 67 SER A N 6
ATOM 10819 C CA . SER A 1 67 ? -22.398 -25.507 20.977 1.00 14.32 67 SER A CA 6
ATOM 10820 C C . SER A 1 67 ? -23.415 -26.478 20.402 1.00 24.40 67 SER A C 6
ATOM 10821 O O . SER A 1 67 ? -23.783 -26.385 19.232 1.00 33.31 67 SER A O 6
ATOM 10829 N N . GLU A 1 68 ? -23.878 -27.399 21.240 1.00 31.22 68 GLU A N 6
ATOM 10830 C CA . GLU A 1 68 ? -24.850 -28.395 20.840 1.00 25.05 68 GLU A CA 6
ATOM 10831 C C . GLU A 1 68 ? -26.065 -27.741 20.176 1.00 54.30 68 GLU A C 6
ATOM 10832 O O . GLU A 1 68 ? -26.530 -28.180 19.119 1.00 3.41 68 GLU A O 6
ATOM 10844 N N . TYR A 1 69 ? -26.559 -26.668 20.788 1.00 4.00 69 TYR A N 6
ATOM 10845 C CA . TYR A 1 69 ? -27.661 -25.905 20.217 1.00 14.55 69 TYR A CA 6
ATOM 10846 C C . TYR A 1 69 ? -27.289 -25.390 18.824 1.00 25.22 69 TYR A C 6
ATOM 10847 O O . TYR A 1 69 ? -28.118 -25.370 17.918 1.00 71.14 69 TYR A O 6
ATOM 10865 N N . GLU A 1 70 ? -26.022 -25.016 18.655 1.00 4.33 70 GLU A N 6
ATOM 10866 C CA . GLU A 1 70 ? -25.556 -24.431 17.403 1.00 23.31 70 GLU A CA 6
ATOM 10867 C C . GLU A 1 70 ? -25.484 -25.484 16.301 1.00 52.35 70 GLU A C 6
ATOM 10868 O O . GLU A 1 70 ? -25.976 -25.259 15.196 1.00 3.04 70 GLU A O 6
ATOM 10880 N N . ILE A 1 71 ? -24.882 -26.635 16.602 1.00 35.14 71 ILE A N 6
ATOM 10881 C CA . ILE A 1 71 ? -24.803 -27.725 15.628 1.00 63.20 71 ILE A CA 6
ATOM 10882 C C . ILE A 1 71 ? -26.206 -28.210 15.251 1.00 3.04 71 ILE A C 6
ATOM 10883 O O . ILE A 1 71 ? -26.456 -28.557 14.093 1.00 32.11 71 ILE A O 6
ATOM 10899 N N . MET A 1 72 ? -27.124 -28.203 16.220 1.00 5.10 72 MET A N 6
ATOM 10900 C CA . MET A 1 72 ? -28.526 -28.532 15.943 1.00 34.21 72 MET A CA 6
ATOM 10901 C C . MET A 1 72 ? -29.127 -27.539 14.944 1.00 52.43 72 MET A C 6
ATOM 10902 O O . MET A 1 72 ? -29.686 -27.942 13.920 1.00 3.12 72 MET A O 6
ATOM 10916 N N . GLU A 1 73 ? -29.000 -26.245 15.241 1.00 31.24 73 GLU A N 6
ATOM 10917 C CA . GLU A 1 73 ? -29.532 -25.194 14.368 1.00 72.02 73 GLU A CA 6
ATOM 10918 C C . GLU A 1 73 ? -28.934 -25.297 12.969 1.00 32.22 73 GLU A C 6
ATOM 10919 O O . GLU A 1 73 ? -29.653 -25.216 11.967 1.00 10.20 73 GLU A O 6
ATOM 10931 N N . ILE A 1 74 ? -27.621 -25.483 12.905 1.00 12.21 74 ILE A N 6
ATOM 10932 C CA . ILE A 1 74 ? -26.925 -25.608 11.635 1.00 14.25 74 ILE A CA 6
ATOM 10933 C C . ILE A 1 74 ? -27.487 -26.773 10.823 1.00 44.22 74 ILE A C 6
ATOM 10934 O O . ILE A 1 74 ? -27.950 -26.588 9.695 1.00 65.42 74 ILE A O 6
ATOM 10950 N N . LEU A 1 75 ? -27.490 -27.962 11.418 1.00 50.22 75 LEU A N 6
ATOM 10951 C CA . LEU A 1 75 ? -27.915 -29.161 10.710 1.00 62.33 75 LEU A CA 6
ATOM 10952 C C . LEU A 1 75 ? -29.382 -29.069 10.323 1.00 13.10 75 LEU A C 6
ATOM 10953 O O . LEU A 1 75 ? -29.789 -29.587 9.281 1.00 1.44 75 LEU A O 6
ATOM 10969 N N . ARG A 1 76 ? -30.174 -28.396 11.149 1.00 11.15 76 ARG A N 6
ATOM 10970 C CA . ARG A 1 76 ? -31.605 -28.336 10.914 1.00 32.32 76 ARG A CA 6
ATOM 10971 C C . ARG A 1 76 ? -31.932 -27.399 9.754 1.00 52.52 76 ARG A C 6
ATOM 10972 O O . ARG A 1 76 ? -32.762 -27.728 8.905 1.00 64.35 76 ARG A O 6
ATOM 10993 N N . GLN A 1 77 ? -31.268 -26.243 9.702 1.00 3.25 77 GLN A N 6
ATOM 10994 C CA . GLN A 1 77 ? -31.498 -25.299 8.613 1.00 40.13 77 GLN A CA 6
ATOM 10995 C C . GLN A 1 77 ? -30.949 -25.871 7.306 1.00 23.20 77 GLN A C 6
ATOM 10996 O O . GLN A 1 77 ? -31.555 -25.712 6.245 1.00 51.52 77 GLN A O 6
ATOM 11010 N N . LEU A 1 78 ? -29.813 -26.565 7.399 1.00 13.15 78 LEU A N 6
ATOM 11011 C CA . LEU A 1 78 ? -29.210 -27.207 6.233 1.00 14.15 78 LEU A CA 6
ATOM 11012 C C . LEU A 1 78 ? -30.132 -28.295 5.681 1.00 41.13 78 LEU A C 6
ATOM 11013 O O . LEU A 1 78 ? -30.321 -28.392 4.473 1.00 23.12 78 LEU A O 6
ATOM 11029 N N . LYS A 1 79 ? -30.699 -29.105 6.574 1.00 1.14 79 LYS A N 6
ATOM 11030 C CA . LYS A 1 79 ? -31.651 -30.148 6.180 1.00 24.25 79 LYS A CA 6
ATOM 11031 C C . LYS A 1 79 ? -32.882 -29.535 5.526 1.00 24.22 79 LYS A C 6
ATOM 11032 O O . LYS A 1 79 ? -33.292 -29.940 4.433 1.00 4.30 79 LYS A O 6
ATOM 11051 N N . TYR A 1 80 ? -33.458 -28.554 6.213 1.00 4.14 80 TYR A N 6
ATOM 11052 C CA . TYR A 1 80 ? -34.666 -27.877 5.755 1.00 62.11 80 TYR A CA 6
ATOM 11053 C C . TYR A 1 80 ? -34.443 -27.285 4.364 1.00 72.21 80 TYR A C 6
ATOM 11054 O O . TYR A 1 80 ? -35.325 -27.322 3.505 1.00 22.14 80 TYR A O 6
ATOM 11072 N N . GLN A 1 81 ? -33.240 -26.760 4.152 1.00 41.41 81 GLN A N 6
ATOM 11073 C CA . GLN A 1 81 ? -32.863 -26.158 2.878 1.00 14.22 81 GLN A CA 6
ATOM 11074 C C . GLN A 1 81 ? -32.529 -27.227 1.832 1.00 72.33 81 GLN A C 6
ATOM 11075 O O . GLN A 1 81 ? -32.827 -27.067 0.645 1.00 13.04 81 GLN A O 6
ATOM 11089 N N . ALA A 1 82 ? -31.901 -28.310 2.283 1.00 50.44 82 ALA A N 6
ATOM 11090 C CA . ALA A 1 82 ? -31.478 -29.398 1.397 1.00 44.51 82 ALA A CA 6
ATOM 11091 C C . ALA A 1 82 ? -32.671 -30.180 0.853 1.00 13.32 82 ALA A C 6
ATOM 11092 O O . ALA A 1 82 ? -32.517 -30.994 -0.064 1.00 3.42 82 ALA A O 6
ATOM 11099 N N . ASP A 1 83 ? -33.846 -29.944 1.435 1.00 53.55 83 ASP A N 6
ATOM 11100 C CA . ASP A 1 83 ? -35.086 -30.581 0.984 1.00 22.04 83 ASP A CA 6
ATOM 11101 C C . ASP A 1 83 ? -35.028 -32.093 1.236 1.00 61.32 83 ASP A C 6
ATOM 11102 O O . ASP A 1 83 ? -35.648 -32.889 0.526 1.00 3.33 83 ASP A O 6
ATOM 11111 N N . THR A 1 84 ? -34.290 -32.489 2.272 1.00 53.22 84 THR A N 6
ATOM 11112 C CA . THR A 1 84 ? -34.154 -33.899 2.624 1.00 30.40 84 THR A CA 6
ATOM 11113 C C . THR A 1 84 ? -34.169 -34.092 4.142 1.00 61.01 84 THR A C 6
ATOM 11114 O O . THR A 1 84 ? -33.579 -33.310 4.895 1.00 13.42 84 THR A O 6
ATOM 11125 N N . ASN A 1 85 ? -34.861 -35.138 4.576 1.00 72.11 85 ASN A N 6
ATOM 11126 C CA . ASN A 1 85 ? -34.951 -35.491 5.990 1.00 33.25 85 ASN A CA 6
ATOM 11127 C C . ASN A 1 85 ? -33.764 -36.364 6.386 1.00 0.41 85 ASN A C 6
ATOM 11128 O O . ASN A 1 85 ? -33.385 -36.431 7.562 1.00 41.35 85 ASN A O 6
ATOM 11139 N N . GLU A 1 86 ? -33.163 -36.995 5.382 1.00 54.52 86 GLU A N 6
ATOM 11140 C CA . GLU A 1 86 ? -32.159 -38.033 5.584 1.00 21.03 86 GLU A CA 6
ATOM 11141 C C . GLU A 1 86 ? -30.995 -37.557 6.451 1.00 33.12 86 GLU A C 6
ATOM 11142 O O . GLU A 1 86 ? -30.439 -36.474 6.240 1.00 63.31 86 GLU A O 6
ATOM 11154 N N . LYS A 1 87 ? -30.668 -38.355 7.460 1.00 4.35 87 LYS A N 6
ATOM 11155 C CA . LYS A 1 87 ? -29.479 -38.141 8.280 1.00 63.14 87 LYS A CA 6
ATOM 11156 C C . LYS A 1 87 ? -28.295 -38.891 7.674 1.00 1.22 87 LYS A C 6
ATOM 11157 O O . LYS A 1 87 ? -28.480 -39.911 7.008 1.00 22.33 87 LYS A O 6
ATOM 11176 N N . PHE A 1 88 ? -27.087 -38.387 7.891 1.00 3.51 88 PHE A N 6
ATOM 11177 C CA . PHE A 1 88 ? -25.895 -38.999 7.325 1.00 50.33 88 PHE A CA 6
ATOM 11178 C C . PHE A 1 88 ? -24.742 -38.862 8.307 1.00 42.42 88 PHE A C 6
ATOM 11179 O O . PHE A 1 88 ? -24.762 -37.988 9.174 1.00 45.33 88 PHE A O 6
ATOM 11196 N N . TYR A 1 89 ? -23.755 -39.732 8.175 1.00 12.11 89 TYR A N 6
ATOM 11197 C CA . TYR A 1 89 ? -22.570 -39.694 9.015 1.00 34.45 89 TYR A CA 6
ATOM 11198 C C . TYR A 1 89 ? -21.408 -40.331 8.274 1.00 14.42 89 TYR A C 6
ATOM 11199 O O . TYR A 1 89 ? -21.609 -41.028 7.277 1.00 73.55 89 TYR A O 6
ATOM 11217 N N . THR A 1 90 ? -20.201 -40.087 8.757 1.00 51.15 90 THR A N 6
ATOM 11218 C CA . THR A 1 90 ? -19.005 -40.618 8.131 1.00 3.44 90 THR A CA 6
ATOM 11219 C C . THR A 1 90 ? -18.757 -42.058 8.589 1.00 31.21 90 THR A C 6
ATOM 11220 O O . THR A 1 90 ? -18.864 -42.367 9.782 1.00 4.10 90 THR A O 6
ATOM 11231 N N . ASN A 1 91 ? -18.432 -42.931 7.636 1.00 22.34 91 ASN A N 6
ATOM 11232 C CA . ASN A 1 91 ? -18.181 -44.346 7.921 1.00 34.03 91 ASN A CA 6
ATOM 11233 C C . ASN A 1 91 ? -17.032 -44.489 8.914 1.00 4.44 91 ASN A C 6
ATOM 11234 O O . ASN A 1 91 ? -16.976 -45.452 9.686 1.00 60.31 91 ASN A O 6
ATOM 11245 N N . THR A 1 92 ? -16.115 -43.529 8.873 1.00 35.44 92 THR A N 6
ATOM 11246 C CA . THR A 1 92 ? -14.984 -43.493 9.786 1.00 71.21 92 THR A CA 6
ATOM 11247 C C . THR A 1 92 ? -15.447 -43.232 11.226 1.00 42.51 92 THR A C 6
ATOM 11248 O O . THR A 1 92 ? -14.932 -43.842 12.170 1.00 54.15 92 THR A O 6
ATOM 11259 N N . GLN A 1 93 ? -16.427 -42.337 11.392 1.00 21.13 93 GLN A N 6
ATOM 11260 C CA . GLN A 1 93 ? -16.907 -41.972 12.720 1.00 54.42 93 GLN A CA 6
ATOM 11261 C C . GLN A 1 93 ? -17.758 -43.091 13.320 1.00 74.44 93 GLN A C 6
ATOM 11262 O O . GLN A 1 93 ? -17.468 -43.578 14.418 1.00 63.53 93 GLN A O 6
ATOM 11276 N N . LYS A 1 94 ? -18.796 -43.499 12.579 1.00 4.23 94 LYS A N 6
ATOM 11277 C CA . LYS A 1 94 ? -19.761 -44.515 13.031 1.00 55.32 94 LYS A CA 6
ATOM 11278 C C . LYS A 1 94 ? -20.671 -43.974 14.140 1.00 14.32 94 LYS A C 6
ATOM 11279 O O . LYS A 1 94 ? -21.897 -44.094 14.057 1.00 53.42 94 LYS A O 6
ATOM 11298 N N . GLN A 1 95 ? -20.064 -43.393 15.173 1.00 3.35 95 GLN A N 6
ATOM 11299 C CA . GLN A 1 95 ? -20.796 -42.817 16.296 1.00 24.53 95 GLN A CA 6
ATOM 11300 C C . GLN A 1 95 ? -21.751 -41.736 15.791 1.00 52.25 95 GLN A C 6
ATOM 11301 O O . GLN A 1 95 ? -21.343 -40.824 15.069 1.00 13.44 95 GLN A O 6
ATOM 11315 N N . LYS A 1 96 ? -23.020 -41.860 16.159 1.00 22.33 96 LYS A N 6
ATOM 11316 C CA . LYS A 1 96 ? -24.063 -40.970 15.664 1.00 63.02 96 LYS A CA 6
ATOM 11317 C C . LYS A 1 96 ? -24.150 -39.698 16.510 1.00 13.45 96 LYS A C 6
ATOM 11318 O O . LYS A 1 96 ? -24.110 -39.748 17.741 1.00 35.33 96 LYS A O 6
ATOM 11337 N N . ILE A 1 97 ? -24.292 -38.564 15.837 1.00 11.00 97 ILE A N 6
ATOM 11338 C CA . ILE A 1 97 ? -24.325 -37.263 16.498 1.00 31.51 97 ILE A CA 6
ATOM 11339 C C . ILE A 1 97 ? -25.614 -37.076 17.298 1.00 33.15 97 ILE A C 6
ATOM 11340 O O . ILE A 1 97 ? -25.602 -36.501 18.387 1.00 23.42 97 ILE A O 6
ATOM 11356 N N . VAL A 1 98 ? -26.720 -37.580 16.765 1.00 34.43 98 VAL A N 6
ATOM 11357 C CA . VAL A 1 98 ? -28.016 -37.478 17.437 1.00 25.31 98 VAL A CA 6
ATOM 11358 C C . VAL A 1 98 ? -27.944 -38.092 18.836 1.00 61.44 98 VAL A C 6
ATOM 11359 O O . VAL A 1 98 ? -28.583 -37.623 19.777 1.00 32.33 98 VAL A O 6
ATOM 11372 N N . GLU A 1 99 ? -27.149 -39.141 18.951 1.00 1.40 99 GLU A N 6
ATOM 11373 C CA . GLU A 1 99 ? -26.968 -39.859 20.198 1.00 41.43 99 GLU A CA 6
ATOM 11374 C C . GLU A 1 99 ? -26.163 -39.041 21.214 1.00 2.42 99 GLU A C 6
ATOM 11375 O O . GLU A 1 99 ? -26.276 -39.268 22.421 1.00 74.30 99 GLU A O 6
ATOM 11387 N N . LEU A 1 100 ? -25.349 -38.092 20.741 1.00 10.55 100 LEU A N 6
ATOM 11388 C CA . LEU A 1 100 ? -24.616 -37.204 21.650 1.00 2.11 100 LEU A CA 6
ATOM 11389 C C . LEU A 1 100 ? -25.491 -35.992 21.963 1.00 3.21 100 LEU A C 6
ATOM 11390 O O . LEU A 1 100 ? -25.348 -35.361 23.012 1.00 23.23 100 LEU A O 6
ATOM 11406 N N . TYR A 1 101 ? -26.401 -35.695 21.034 1.00 34.40 101 TYR A N 6
ATOM 11407 C CA . TYR A 1 101 ? -27.398 -34.642 21.214 1.00 4.33 101 TYR A CA 6
ATOM 11408 C C . TYR A 1 101 ? -28.369 -35.013 22.334 1.00 23.02 101 TYR A C 6
ATOM 11409 O O . TYR A 1 101 ? -28.668 -36.197 22.541 1.00 15.24 101 TYR A O 6
ATOM 11427 N N . LYS A 1 102 ? -28.847 -34.012 23.062 1.00 50.44 102 LYS A N 6
ATOM 11428 C CA . LYS A 1 102 ? -29.891 -34.214 24.062 1.00 41.02 102 LYS A CA 6
ATOM 11429 C C . LYS A 1 102 ? -31.255 -33.944 23.432 1.00 64.42 102 LYS A C 6
ATOM 11430 O O . LYS A 1 102 ? -31.440 -32.940 22.736 1.00 54.24 102 LYS A O 6
ATOM 11449 N N . GLN A 1 103 ? -32.210 -34.836 23.694 1.00 61.13 103 GLN A N 6
ATOM 11450 C CA . GLN A 1 103 ? -33.505 -34.810 23.014 1.00 3.21 103 GLN A CA 6
ATOM 11451 C C . GLN A 1 103 ? -34.206 -33.461 23.173 1.00 44.45 103 GLN A C 6
ATOM 11452 O O . GLN A 1 103 ? -34.879 -33.000 22.253 1.00 2.25 103 GLN A O 6
ATOM 11466 N N . GLU A 1 104 ? -34.003 -32.820 24.323 1.00 53.35 104 GLU A N 6
ATOM 11467 C CA . GLU A 1 104 ? -34.721 -31.593 24.681 1.00 51.12 104 GLU A CA 6
ATOM 11468 C C . GLU A 1 104 ? -34.649 -30.539 23.573 1.00 32.53 104 GLU A C 6
ATOM 11469 O O . GLU A 1 104 ? -35.623 -29.831 23.317 1.00 30.42 104 GLU A O 6
ATOM 11481 N N . ILE A 1 105 ? -33.500 -30.438 22.916 1.00 4.35 105 ILE A N 6
ATOM 11482 C CA . ILE A 1 105 ? -33.328 -29.471 21.836 1.00 71.22 105 ILE A CA 6
ATOM 11483 C C . ILE A 1 105 ? -33.838 -30.046 20.516 1.00 2.53 105 ILE A C 6
ATOM 11484 O O . ILE A 1 105 ? -34.512 -29.359 19.741 1.00 12.03 105 ILE A O 6
ATOM 11500 N N . SER A 1 106 ? -33.551 -31.323 20.286 1.00 54.34 106 SER A N 6
ATOM 11501 C CA . SER A 1 106 ? -33.875 -31.971 19.022 1.00 5.23 106 SER A CA 6
ATOM 11502 C C . SER A 1 106 ? -35.391 -32.048 18.793 1.00 33.42 106 SER A C 6
ATOM 11503 O O . SER A 1 106 ? -35.840 -32.201 17.659 1.00 55.14 106 SER A O 6
ATOM 11511 N N . GLN A 1 107 ? -36.176 -31.928 19.869 1.00 73.50 107 GLN A N 6
ATOM 11512 C CA . GLN A 1 107 ? -37.641 -31.971 19.770 1.00 53.12 107 GLN A CA 6
ATOM 11513 C C . GLN A 1 107 ? -38.153 -30.949 18.749 1.00 11.35 107 GLN A C 6
ATOM 11514 O O . GLN A 1 107 ? -38.934 -31.284 17.853 1.00 43.01 107 GLN A O 6
ATOM 11528 N N . ASP A 1 108 ? -37.695 -29.705 18.884 1.00 13.42 108 ASP A N 6
ATOM 11529 C CA . ASP A 1 108 ? -38.134 -28.615 18.005 1.00 73.33 108 ASP A CA 6
ATOM 11530 C C . ASP A 1 108 ? -37.497 -28.765 16.625 1.00 51.41 108 ASP A C 6
ATOM 11531 O O . ASP A 1 108 ? -38.110 -28.462 15.601 1.00 55.21 108 ASP A O 6
ATOM 11540 N N . ILE A 1 109 ? -36.262 -29.253 16.616 1.00 53.45 109 ILE A N 6
ATOM 11541 C CA . ILE A 1 109 ? -35.513 -29.479 15.384 1.00 14.11 109 ILE A CA 6
ATOM 11542 C C . ILE A 1 109 ? -36.262 -30.449 14.464 1.00 42.22 109 ILE A C 6
ATOM 11543 O O . ILE A 1 109 ? -36.533 -30.151 13.294 1.00 63.04 109 ILE A O 6
ATOM 11559 N N . LEU A 1 110 ? -36.608 -31.603 15.019 1.00 44.14 110 LEU A N 6
ATOM 11560 C CA . LEU A 1 110 ? -37.355 -32.624 14.292 1.00 24.03 110 LEU A CA 6
ATOM 11561 C C . LEU A 1 110 ? -38.740 -32.112 13.920 1.00 42.03 110 LEU A C 6
ATOM 11562 O O . LEU A 1 110 ? -39.271 -32.451 12.865 1.00 44.42 110 LEU A O 6
ATOM 11578 N N . ASN A 1 111 ? -39.307 -31.283 14.786 1.00 1.43 111 ASN A N 6
ATOM 11579 C CA . ASN A 1 111 ? -40.604 -30.660 14.526 1.00 1.53 111 ASN A CA 6
ATOM 11580 C C . ASN A 1 111 ? -40.566 -29.858 13.226 1.00 13.41 111 ASN A C 6
ATOM 11581 O O . ASN A 1 111 ? -41.557 -29.777 12.506 1.00 32.40 111 ASN A O 6
ATOM 11592 N N . GLU A 1 112 ? -39.418 -29.250 12.950 1.00 71.23 112 GLU A N 6
ATOM 11593 C CA . GLU A 1 112 ? -39.221 -28.450 11.746 1.00 61.15 112 GLU A CA 6
ATOM 11594 C C . GLU A 1 112 ? -38.921 -29.312 10.532 1.00 34.23 112 GLU A C 6
ATOM 11595 O O . GLU A 1 112 ? -39.604 -29.227 9.520 1.00 44.44 112 GLU A O 6
ATOM 11607 N N . ILE A 1 113 ? -37.878 -30.127 10.621 1.00 40.22 113 ILE A N 6
ATOM 11608 C CA . ILE A 1 113 ? -37.416 -30.877 9.456 1.00 32.51 113 ILE A CA 6
ATOM 11609 C C . ILE A 1 113 ? -38.399 -31.991 9.104 1.00 31.43 113 ILE A C 6
ATOM 11610 O O . ILE A 1 113 ? -38.782 -32.162 7.944 1.00 64.51 113 ILE A O 6
ATOM 11626 N N . PHE A 1 114 ? -38.846 -32.705 10.126 1.00 72.51 114 PHE A N 6
ATOM 11627 C CA . PHE A 1 114 ? -39.768 -33.828 9.949 1.00 12.22 114 PHE A CA 6
ATOM 11628 C C . PHE A 1 114 ? -41.209 -33.361 10.138 1.00 12.22 114 PHE A C 6
ATOM 11629 O O . PHE A 1 114 ? -42.101 -34.156 10.447 1.00 33.51 114 PHE A O 6
ATOM 11646 N N . ARG A 1 115 ? -41.418 -32.059 9.952 1.00 21.13 115 ARG A N 6
ATOM 11647 C CA . ARG A 1 115 ? -42.754 -31.465 9.997 1.00 21.10 115 ARG A CA 6
ATOM 11648 C C . ARG A 1 115 ? -43.671 -32.134 8.965 1.00 74.42 115 ARG A C 6
ATOM 11649 O O . ARG A 1 115 ? -44.830 -32.449 9.302 1.00 53.41 115 ARG A O 6
ATOM 11671 N N . MET A 1 1 ? 9.294 0.715 1.245 1.00 74.34 1 MET A N 7
ATOM 11672 C CA . MET A 1 1 ? 9.038 -0.384 2.201 1.00 32.42 1 MET A CA 7
ATOM 11673 C C . MET A 1 1 ? 7.606 -0.318 2.719 1.00 34.15 1 MET A C 7
ATOM 11674 O O . MET A 1 1 ? 7.260 0.558 3.513 1.00 11.12 1 MET A O 7
ATOM 11690 N N . ALA A 1 2 ? 6.776 -1.233 2.236 1.00 32.41 2 ALA A N 7
ATOM 11691 C CA . ALA A 1 2 ? 5.408 -1.385 2.713 1.00 33.43 2 ALA A CA 7
ATOM 11692 C C . ALA A 1 2 ? 5.130 -2.863 2.956 1.00 44.45 2 ALA A C 7
ATOM 11693 O O . ALA A 1 2 ? 5.446 -3.703 2.109 1.00 4.41 2 ALA A O 7
ATOM 11700 N N . HIS A 1 3 ? 4.559 -3.186 4.109 1.00 35.50 3 HIS A N 7
ATOM 11701 C CA . HIS A 1 3 ? 4.326 -4.579 4.474 1.00 45.14 3 HIS A CA 7
ATOM 11702 C C . HIS A 1 3 ? 2.833 -4.864 4.604 1.00 11.32 3 HIS A C 7
ATOM 11703 O O . HIS A 1 3 ? 2.193 -4.457 5.574 1.00 41.41 3 HIS A O 7
ATOM 11718 N N . HIS A 1 4 ? 2.276 -5.548 3.610 1.00 40.31 4 HIS A N 7
ATOM 11719 C CA . HIS A 1 4 ? 0.863 -5.916 3.613 1.00 41.32 4 HIS A CA 7
ATOM 11720 C C . HIS A 1 4 ? 0.703 -7.413 3.864 1.00 53.53 4 HIS A C 7
ATOM 11721 O O . HIS A 1 4 ? 1.693 -8.133 4.029 1.00 62.24 4 HIS A O 7
ATOM 11736 N N . HIS A 1 5 ? -0.544 -7.869 3.913 1.00 51.32 5 HIS A N 7
ATOM 11737 C CA . HIS A 1 5 ? -0.863 -9.285 4.109 1.00 34.34 5 HIS A CA 7
ATOM 11738 C C . HIS A 1 5 ? -1.997 -9.701 3.172 1.00 40.30 5 HIS A C 7
ATOM 11739 O O . HIS A 1 5 ? -2.713 -8.850 2.641 1.00 73.43 5 HIS A O 7
ATOM 11754 N N . HIS A 1 6 ? -2.152 -11.007 2.977 1.00 64.13 6 HIS A N 7
ATOM 11755 C CA . HIS A 1 6 ? -3.255 -11.555 2.192 1.00 24.03 6 HIS A CA 7
ATOM 11756 C C . HIS A 1 6 ? -3.516 -13.000 2.622 1.00 1.14 6 HIS A C 7
ATOM 11757 O O . HIS A 1 6 ? -2.592 -13.818 2.670 1.00 53.23 6 HIS A O 7
ATOM 11772 N N . HIS A 1 7 ? -4.766 -13.305 2.953 1.00 45.14 7 HIS A N 7
ATOM 11773 C CA . HIS A 1 7 ? -5.126 -14.626 3.464 1.00 11.35 7 HIS A CA 7
ATOM 11774 C C . HIS A 1 7 ? -5.256 -15.644 2.335 1.00 75.43 7 HIS A C 7
ATOM 11775 O O . HIS A 1 7 ? -6.175 -15.565 1.519 1.00 41.30 7 HIS A O 7
ATOM 11790 N N . HIS A 1 8 ? -4.312 -16.577 2.282 1.00 51.14 8 HIS A N 7
ATOM 11791 C CA . HIS A 1 8 ? -4.411 -17.729 1.390 1.00 24.14 8 HIS A CA 7
ATOM 11792 C C . HIS A 1 8 ? -5.108 -18.868 2.133 1.00 52.20 8 HIS A C 7
ATOM 11793 O O . HIS A 1 8 ? -5.572 -19.839 1.532 1.00 11.32 8 HIS A O 7
ATOM 11808 N N . MET A 1 9 ? -5.170 -18.724 3.456 1.00 32.14 9 MET A N 7
ATOM 11809 C CA . MET A 1 9 ? -5.858 -19.667 4.329 1.00 70.12 9 MET A CA 7
ATOM 11810 C C . MET A 1 9 ? -7.064 -18.982 4.973 1.00 60.04 9 MET A C 7
ATOM 11811 O O . MET A 1 9 ? -6.915 -17.949 5.630 1.00 73.41 9 MET A O 7
ATOM 11825 N N . PHE A 1 10 ? -8.250 -19.548 4.768 1.00 64.01 10 PHE A N 7
ATOM 11826 C CA . PHE A 1 10 ? -9.484 -18.983 5.314 1.00 21.31 10 PHE A CA 7
ATOM 11827 C C . PHE A 1 10 ? -10.155 -19.981 6.257 1.00 24.02 10 PHE A C 7
ATOM 11828 O O . PHE A 1 10 ? -9.774 -21.154 6.305 1.00 73.24 10 PHE A O 7
ATOM 11845 N N . LEU A 1 11 ? -11.156 -19.511 7.002 1.00 64.02 11 LEU A N 7
ATOM 11846 C CA . LEU A 1 11 ? -11.855 -20.345 7.979 1.00 11.34 11 LEU A CA 7
ATOM 11847 C C . LEU A 1 11 ? -13.360 -20.348 7.711 1.00 5.25 11 LEU A C 7
ATOM 11848 O O . LEU A 1 11 ? -13.927 -19.340 7.281 1.00 73.11 11 LEU A O 7
ATOM 11864 N N . ASP A 1 12 ? -13.996 -21.487 7.967 1.00 42.42 12 ASP A N 7
ATOM 11865 C CA . ASP A 1 12 ? -15.444 -21.632 7.796 1.00 33.24 12 ASP A CA 7
ATOM 11866 C C . ASP A 1 12 ? -16.209 -20.817 8.843 1.00 12.01 12 ASP A C 7
ATOM 11867 O O . ASP A 1 12 ? -15.706 -20.586 9.948 1.00 41.41 12 ASP A O 7
ATOM 11876 N N . ASP A 1 13 ? -17.427 -20.398 8.492 1.00 23.11 13 ASP A N 7
ATOM 11877 C CA . ASP A 1 13 ? -18.243 -19.543 9.358 1.00 41.03 13 ASP A CA 7
ATOM 11878 C C . ASP A 1 13 ? -18.638 -20.261 10.644 1.00 45.11 13 ASP A C 7
ATOM 11879 O O . ASP A 1 13 ? -18.549 -19.683 11.726 1.00 42.22 13 ASP A O 7
ATOM 11888 N N . VAL A 1 14 ? -19.066 -21.516 10.526 1.00 21.44 14 VAL A N 7
ATOM 11889 C CA . VAL A 1 14 ? -19.491 -22.294 11.692 1.00 24.44 14 VAL A CA 7
ATOM 11890 C C . VAL A 1 14 ? -18.293 -22.574 12.595 1.00 74.24 14 VAL A C 7
ATOM 11891 O O . VAL A 1 14 ? -18.380 -22.464 13.825 1.00 34.32 14 VAL A O 7
ATOM 11904 N N . ASN A 1 15 ? -17.170 -22.913 11.967 1.00 63.02 15 ASN A N 7
ATOM 11905 C CA . ASN A 1 15 ? -15.917 -23.128 12.688 1.00 62.11 15 ASN A CA 7
ATOM 11906 C C . ASN A 1 15 ? -15.565 -21.884 13.504 1.00 40.23 15 ASN A C 7
ATOM 11907 O O . ASN A 1 15 ? -15.345 -21.959 14.718 1.00 13.31 15 ASN A O 7
ATOM 11918 N N . VAL A 1 16 ? -15.556 -20.733 12.830 1.00 62.24 16 VAL A N 7
ATOM 11919 C CA . VAL A 1 16 ? -15.263 -19.460 13.486 1.00 43.23 16 VAL A CA 7
ATOM 11920 C C . VAL A 1 16 ? -16.305 -19.167 14.552 1.00 15.44 16 VAL A C 7
ATOM 11921 O O . VAL A 1 16 ? -15.975 -18.677 15.616 1.00 41.14 16 VAL A O 7
ATOM 11934 N N . PHE A 1 17 ? -17.558 -19.499 14.255 1.00 5.31 17 PHE A N 7
ATOM 11935 C CA . PHE A 1 17 ? -18.668 -19.262 15.173 1.00 31.25 17 PHE A CA 7
ATOM 11936 C C . PHE A 1 17 ? -18.396 -19.915 16.526 1.00 64.43 17 PHE A C 7
ATOM 11937 O O . PHE A 1 17 ? -18.433 -19.253 17.567 1.00 60.14 17 PHE A O 7
ATOM 11954 N N . LEU A 1 18 ? -18.092 -21.210 16.497 1.00 64.41 18 LEU A N 7
ATOM 11955 C CA . LEU A 1 18 ? -17.846 -21.968 17.702 1.00 53.42 18 LEU A CA 7
ATOM 11956 C C . LEU A 1 18 ? -16.575 -21.469 18.396 1.00 34.33 18 LEU A C 7
ATOM 11957 O O . LEU A 1 18 ? -16.559 -21.254 19.611 1.00 23.11 18 LEU A O 7
ATOM 11973 N N . ASP A 1 19 ? -15.515 -21.265 17.614 1.00 74.01 19 ASP A N 7
ATOM 11974 C CA . ASP A 1 19 ? -14.248 -20.762 18.153 1.00 42.04 19 ASP A CA 7
ATOM 11975 C C . ASP A 1 19 ? -14.414 -19.354 18.722 1.00 61.13 19 ASP A C 7
ATOM 11976 O O . ASP A 1 19 ? -13.788 -18.996 19.724 1.00 64.30 19 ASP A O 7
ATOM 11985 N N . ASP A 1 20 ? -15.288 -18.582 18.096 1.00 24.32 20 ASP A N 7
ATOM 11986 C CA . ASP A 1 20 ? -15.489 -17.181 18.443 1.00 32.55 20 ASP A CA 7
ATOM 11987 C C . ASP A 1 20 ? -16.075 -17.055 19.840 1.00 23.54 20 ASP A C 7
ATOM 11988 O O . ASP A 1 20 ? -15.550 -16.328 20.681 1.00 43.02 20 ASP A O 7
ATOM 11997 N N . LEU A 1 21 ? -17.138 -17.807 20.096 1.00 10.32 21 LEU A N 7
ATOM 11998 C CA . LEU A 1 21 ? -17.844 -17.719 21.375 1.00 24.15 21 LEU A CA 7
ATOM 11999 C C . LEU A 1 21 ? -16.979 -18.260 22.511 1.00 20.03 21 LEU A C 7
ATOM 12000 O O . LEU A 1 21 ? -17.228 -17.976 23.687 1.00 4.12 21 LEU A O 7
ATOM 12016 N N . ASN A 1 22 ? -15.966 -19.041 22.149 1.00 62.44 22 ASN A N 7
ATOM 12017 C CA . ASN A 1 22 ? -15.032 -19.603 23.108 1.00 23.23 22 ASN A CA 7
ATOM 12018 C C . ASN A 1 22 ? -13.907 -18.615 23.420 1.00 45.24 22 ASN A C 7
ATOM 12019 O O . ASN A 1 22 ? -13.447 -18.529 24.563 1.00 22.55 22 ASN A O 7
ATOM 12030 N N . THR A 1 23 ? -13.464 -17.865 22.411 1.00 44.11 23 THR A N 7
ATOM 12031 C CA . THR A 1 23 ? -12.353 -16.933 22.580 1.00 55.23 23 THR A CA 7
ATOM 12032 C C . THR A 1 23 ? -12.817 -15.616 23.219 1.00 75.10 23 THR A C 7
ATOM 12033 O O . THR A 1 23 ? -12.107 -15.033 24.045 1.00 11.22 23 THR A O 7
ATOM 12044 N N . ASN A 1 24 ? -14.014 -15.160 22.853 1.00 3.44 24 ASN A N 7
ATOM 12045 C CA . ASN A 1 24 ? -14.548 -13.908 23.367 1.00 10.21 24 ASN A CA 7
ATOM 12046 C C . ASN A 1 24 ? -15.542 -14.184 24.495 1.00 54.24 24 ASN A C 7
ATOM 12047 O O . ASN A 1 24 ? -16.046 -15.299 24.633 1.00 14.22 24 ASN A O 7
ATOM 12058 N N . PRO A 1 25 ? -15.811 -13.173 25.331 1.00 31.14 25 PRO A N 7
ATOM 12059 C CA . PRO A 1 25 ? -16.714 -13.296 26.481 1.00 74.54 25 PRO A CA 7
ATOM 12060 C C . PRO A 1 25 ? -18.198 -13.254 26.109 1.00 50.15 25 PRO A C 7
ATOM 12061 O O . PRO A 1 25 ? -19.054 -13.172 26.990 1.00 42.21 25 PRO A O 7
ATOM 12072 N N . ILE A 1 26 ? -18.503 -13.284 24.815 1.00 13.15 26 ILE A N 7
ATOM 12073 C CA . ILE A 1 26 ? -19.895 -13.296 24.359 1.00 32.33 26 ILE A CA 7
ATOM 12074 C C . ILE A 1 26 ? -20.609 -14.534 24.884 1.00 51.23 26 ILE A C 7
ATOM 12075 O O . ILE A 1 26 ? -21.482 -14.441 25.748 1.00 72.12 26 ILE A O 7
ATOM 12091 N N . THR A 1 27 ? -20.218 -15.680 24.350 1.00 21.53 27 THR A N 7
ATOM 12092 C CA . THR A 1 27 ? -20.714 -16.974 24.809 1.00 44.42 27 THR A CA 7
ATOM 12093 C C . THR A 1 27 ? -22.248 -16.997 24.814 1.00 5.43 27 THR A C 7
ATOM 12094 O O . THR A 1 27 ? -22.889 -17.009 25.869 1.00 20.13 27 THR A O 7
ATOM 12105 N N . ASP A 1 28 ? -22.823 -16.955 23.618 1.00 4.40 28 ASP A N 7
ATOM 12106 C CA . ASP A 1 28 ? -24.276 -16.953 23.450 1.00 4.15 28 ASP A CA 7
ATOM 12107 C C . ASP A 1 28 ? -24.665 -17.769 22.223 1.00 10.32 28 ASP A C 7
ATOM 12108 O O . ASP A 1 28 ? -24.618 -17.276 21.100 1.00 3.14 28 ASP A O 7
ATOM 12117 N N . GLU A 1 29 ? -25.006 -19.028 22.440 1.00 64.33 29 GLU A N 7
ATOM 12118 C CA . GLU A 1 29 ? -25.412 -19.915 21.349 1.00 73.33 29 GLU A CA 7
ATOM 12119 C C . GLU A 1 29 ? -26.778 -19.508 20.793 1.00 71.44 29 GLU A C 7
ATOM 12120 O O . GLU A 1 29 ? -27.154 -19.899 19.690 1.00 41.11 29 GLU A O 7
ATOM 12132 N N . TRP A 1 30 ? -27.509 -18.704 21.556 1.00 42.15 30 TRP A N 7
ATOM 12133 C CA . TRP A 1 30 ? -28.915 -18.423 21.269 1.00 64.03 30 TRP A CA 7
ATOM 12134 C C . TRP A 1 30 ? -29.088 -17.556 20.022 1.00 14.33 30 TRP A C 7
ATOM 12135 O O . TRP A 1 30 ? -30.033 -17.750 19.256 1.00 0.14 30 TRP A O 7
ATOM 12156 N N . TYR A 1 31 ? -28.178 -16.607 19.808 1.00 5.11 31 TYR A N 7
ATOM 12157 C CA . TYR A 1 31 ? -28.268 -15.705 18.657 1.00 24.44 31 TYR A CA 7
ATOM 12158 C C . TYR A 1 31 ? -28.150 -16.480 17.340 1.00 72.01 31 TYR A C 7
ATOM 12159 O O . TYR A 1 31 ? -28.597 -16.005 16.294 1.00 63.21 31 TYR A O 7
ATOM 12177 N N . MET A 1 32 ? -27.556 -17.675 17.399 1.00 34.30 32 MET A N 7
ATOM 12178 C CA . MET A 1 32 ? -27.481 -18.556 16.230 1.00 50.12 32 MET A CA 7
ATOM 12179 C C . MET A 1 32 ? -28.883 -18.845 15.705 1.00 71.33 32 MET A C 7
ATOM 12180 O O . MET A 1 32 ? -29.096 -18.973 14.498 1.00 13.24 32 MET A O 7
ATOM 12194 N N . SER A 1 33 ? -29.838 -18.910 16.620 1.00 50.11 33 SER A N 7
ATOM 12195 C CA . SER A 1 33 ? -31.231 -19.150 16.270 1.00 42.11 33 SER A CA 7
ATOM 12196 C C . SER A 1 33 ? -31.720 -18.089 15.279 1.00 45.32 33 SER A C 7
ATOM 12197 O O . SER A 1 33 ? -32.508 -18.382 14.377 1.00 61.41 33 SER A O 7
ATOM 12205 N N . ASN A 1 34 ? -31.213 -16.862 15.432 1.00 34.11 34 ASN A N 7
ATOM 12206 C CA . ASN A 1 34 ? -31.572 -15.761 14.535 1.00 33.22 34 ASN A CA 7
ATOM 12207 C C . ASN A 1 34 ? -31.018 -16.023 13.139 1.00 65.23 34 ASN A C 7
ATOM 12208 O O . ASN A 1 34 ? -31.618 -15.639 12.135 1.00 43.04 34 ASN A O 7
ATOM 12219 N N . PHE A 1 35 ? -29.864 -16.688 13.089 1.00 55.32 35 PHE A N 7
ATOM 12220 C CA . PHE A 1 35 ? -29.222 -17.040 11.826 1.00 43.25 35 PHE A CA 7
ATOM 12221 C C . PHE A 1 35 ? -29.985 -18.181 11.152 1.00 51.21 35 PHE A C 7
ATOM 12222 O O . PHE A 1 35 ? -30.232 -18.154 9.947 1.00 14.45 35 PHE A O 7
ATOM 12239 N N . ALA A 1 36 ? -30.379 -19.172 11.949 1.00 55.52 36 ALA A N 7
ATOM 12240 C CA . ALA A 1 36 ? -31.126 -20.322 11.444 1.00 1.22 36 ALA A CA 7
ATOM 12241 C C . ALA A 1 36 ? -32.531 -19.908 11.003 1.00 33.21 36 ALA A C 7
ATOM 12242 O O . ALA A 1 36 ? -33.176 -20.598 10.210 1.00 11.11 36 ALA A O 7
ATOM 12249 N N . ASP A 1 37 ? -32.993 -18.780 11.535 1.00 60.11 37 ASP A N 7
ATOM 12250 C CA . ASP A 1 37 ? -34.276 -18.190 11.141 1.00 24.35 37 ASP A CA 7
ATOM 12251 C C . ASP A 1 37 ? -34.247 -17.753 9.678 1.00 72.00 37 ASP A C 7
ATOM 12252 O O . ASP A 1 37 ? -35.273 -17.759 8.992 1.00 53.43 37 ASP A O 7
ATOM 12261 N N . LYS A 1 38 ? -33.059 -17.403 9.195 1.00 65.31 38 LYS A N 7
ATOM 12262 C CA . LYS A 1 38 ? -32.901 -16.803 7.872 1.00 20.14 38 LYS A CA 7
ATOM 12263 C C . LYS A 1 38 ? -32.900 -17.857 6.759 1.00 25.40 38 LYS A C 7
ATOM 12264 O O . LYS A 1 38 ? -31.965 -17.934 5.956 1.00 11.33 38 LYS A O 7
ATOM 12283 N N . HIS A 1 39 ? -33.958 -18.663 6.706 1.00 34.03 39 HIS A N 7
ATOM 12284 C CA . HIS A 1 39 ? -34.125 -19.640 5.634 1.00 13.44 39 HIS A CA 7
ATOM 12285 C C . HIS A 1 39 ? -34.594 -18.943 4.357 1.00 71.25 39 HIS A C 7
ATOM 12286 O O . HIS A 1 39 ? -35.743 -19.085 3.932 1.00 11.13 39 HIS A O 7
ATOM 12301 N N . ILE A 1 40 ? -33.705 -18.148 3.775 1.00 15.14 40 ILE A N 7
ATOM 12302 C CA . ILE A 1 40 ? -33.986 -17.472 2.514 1.00 32.11 40 ILE A CA 7
ATOM 12303 C C . ILE A 1 40 ? -33.491 -18.335 1.357 1.00 22.31 40 ILE A C 7
ATOM 12304 O O . ILE A 1 40 ? -34.285 -18.858 0.573 1.00 2.34 40 ILE A O 7
ATOM 12320 N N . LYS A 1 41 ? -32.170 -18.495 1.278 1.00 0.43 41 LYS A N 7
ATOM 12321 C CA . LYS A 1 41 ? -31.539 -19.334 0.265 1.00 12.12 41 LYS A CA 7
ATOM 12322 C C . LYS A 1 41 ? -30.046 -19.443 0.577 1.00 5.14 41 LYS A C 7
ATOM 12323 O O . LYS A 1 41 ? -29.235 -18.660 0.079 1.00 35.21 41 LYS A O 7
ATOM 12342 N N . ILE A 1 42 ? -29.689 -20.396 1.434 1.00 4.25 42 ILE A N 7
ATOM 12343 C CA . ILE A 1 42 ? -28.306 -20.535 1.884 1.00 14.01 42 ILE A CA 7
ATOM 12344 C C . ILE A 1 42 ? -27.477 -21.389 0.921 1.00 52.43 42 ILE A C 7
ATOM 12345 O O . ILE A 1 42 ? -26.423 -20.958 0.454 1.00 53.43 42 ILE A O 7
ATOM 12361 N N . LEU A 1 43 ? -27.973 -22.583 0.595 1.00 33.44 43 LEU A N 7
ATOM 12362 C CA . LEU A 1 43 ? -27.228 -23.539 -0.230 1.00 4.54 43 LEU A CA 7
ATOM 12363 C C . LEU A 1 43 ? -28.164 -24.272 -1.186 1.00 11.14 43 LEU A C 7
ATOM 12364 O O . LEU A 1 43 ? -29.380 -24.059 -1.168 1.00 35.23 43 LEU A O 7
ATOM 12380 N N . GLU A 1 44 ? -27.582 -25.088 -2.054 1.00 11.42 44 GLU A N 7
ATOM 12381 C CA . GLU A 1 44 ? -28.337 -26.007 -2.897 1.00 12.15 44 GLU A CA 7
ATOM 12382 C C . GLU A 1 44 ? -28.537 -27.331 -2.171 1.00 30.40 44 GLU A C 7
ATOM 12383 O O . GLU A 1 44 ? -27.998 -27.541 -1.082 1.00 1.54 44 GLU A O 7
ATOM 12395 N N . SER A 1 45 ? -29.300 -28.221 -2.788 1.00 71.32 45 SER A N 7
ATOM 12396 C CA . SER A 1 45 ? -29.548 -29.538 -2.229 1.00 70.25 45 SER A CA 7
ATOM 12397 C C . SER A 1 45 ? -28.232 -30.291 -2.022 1.00 53.14 45 SER A C 7
ATOM 12398 O O . SER A 1 45 ? -27.923 -30.728 -0.914 1.00 14.11 45 SER A O 7
ATOM 12406 N N . TYR A 1 46 ? -27.449 -30.407 -3.093 1.00 24.11 46 TYR A N 7
ATOM 12407 C CA . TYR A 1 46 ? -26.176 -31.117 -3.047 1.00 25.11 46 TYR A CA 7
ATOM 12408 C C . TYR A 1 46 ? -25.165 -30.390 -2.157 1.00 70.33 46 TYR A C 7
ATOM 12409 O O . TYR A 1 46 ? -24.402 -31.032 -1.427 1.00 31.12 46 TYR A O 7
ATOM 12427 N N . GLU A 1 47 ? -25.161 -29.054 -2.212 1.00 72.31 47 GLU A N 7
ATOM 12428 C CA . GLU A 1 47 ? -24.241 -28.261 -1.394 1.00 53.13 47 GLU A CA 7
ATOM 12429 C C . GLU A 1 47 ? -24.473 -28.548 0.084 1.00 4.32 47 GLU A C 7
ATOM 12430 O O . GLU A 1 47 ? -23.552 -28.926 0.806 1.00 75.22 47 GLU A O 7
ATOM 12442 N N . ALA A 1 48 ? -25.721 -28.389 0.513 1.00 33.12 48 ALA A N 7
ATOM 12443 C CA . ALA A 1 48 ? -26.085 -28.576 1.908 1.00 74.23 48 ALA A CA 7
ATOM 12444 C C . ALA A 1 48 ? -25.885 -30.026 2.330 1.00 21.35 48 ALA A C 7
ATOM 12445 O O . ALA A 1 48 ? -25.264 -30.291 3.353 1.00 72.31 48 ALA A O 7
ATOM 12452 N N . PHE A 1 49 ? -26.391 -30.957 1.518 1.00 44.25 49 PHE A N 7
ATOM 12453 C CA . PHE A 1 49 ? -26.306 -32.389 1.822 1.00 63.20 49 PHE A CA 7
ATOM 12454 C C . PHE A 1 49 ? -24.852 -32.808 2.037 1.00 22.21 49 PHE A C 7
ATOM 12455 O O . PHE A 1 49 ? -24.533 -33.567 2.957 1.00 13.31 49 PHE A O 7
ATOM 12472 N N . ASP A 1 50 ? -23.977 -32.308 1.181 1.00 34.24 50 ASP A N 7
ATOM 12473 C CA . ASP A 1 50 ? -22.542 -32.585 1.290 1.00 23.32 50 ASP A CA 7
ATOM 12474 C C . ASP A 1 50 ? -21.969 -31.930 2.541 1.00 1.51 50 ASP A C 7
ATOM 12475 O O . ASP A 1 50 ? -21.235 -32.557 3.313 1.00 54.04 50 ASP A O 7
ATOM 12484 N N . ILE A 1 51 ? -22.336 -30.673 2.747 1.00 13.34 51 ILE A N 7
ATOM 12485 C CA . ILE A 1 51 ? -21.888 -29.915 3.906 1.00 11.42 51 ILE A CA 7
ATOM 12486 C C . ILE A 1 51 ? -22.393 -30.551 5.209 1.00 65.31 51 ILE A C 7
ATOM 12487 O O . ILE A 1 51 ? -21.773 -30.391 6.264 1.00 71.51 51 ILE A O 7
ATOM 12503 N N . LEU A 1 52 ? -23.499 -31.298 5.130 1.00 62.15 52 LEU A N 7
ATOM 12504 C CA . LEU A 1 52 ? -23.967 -32.091 6.269 1.00 32.51 52 LEU A CA 7
ATOM 12505 C C . LEU A 1 52 ? -22.902 -33.108 6.644 1.00 71.22 52 LEU A C 7
ATOM 12506 O O . LEU A 1 52 ? -22.488 -33.202 7.796 1.00 33.53 52 LEU A O 7
ATOM 12522 N N . LYS A 1 53 ? -22.458 -33.855 5.636 1.00 41.41 53 LYS A N 7
ATOM 12523 C CA . LYS A 1 53 ? -21.471 -34.916 5.810 1.00 34.22 53 LYS A CA 7
ATOM 12524 C C . LYS A 1 53 ? -20.182 -34.344 6.395 1.00 1.12 53 LYS A C 7
ATOM 12525 O O . LYS A 1 53 ? -19.640 -34.857 7.386 1.00 53.22 53 LYS A O 7
ATOM 12544 N N . GLN A 1 54 ? -19.715 -33.261 5.776 1.00 10.44 54 GLN A N 7
ATOM 12545 C CA . GLN A 1 54 ? -18.500 -32.583 6.206 1.00 23.13 54 GLN A CA 7
ATOM 12546 C C . GLN A 1 54 ? -18.611 -32.165 7.669 1.00 42.14 54 GLN A C 7
ATOM 12547 O O . GLN A 1 54 ? -17.775 -32.536 8.500 1.00 1.13 54 GLN A O 7
ATOM 12561 N N . PHE A 1 55 ? -19.662 -31.411 7.987 1.00 65.31 55 PHE A N 7
ATOM 12562 C CA . PHE A 1 55 ? -19.862 -30.922 9.344 1.00 54.32 55 PHE A CA 7
ATOM 12563 C C . PHE A 1 55 ? -19.998 -32.078 10.324 1.00 52.31 55 PHE A C 7
ATOM 12564 O O . PHE A 1 55 ? -19.429 -32.030 11.398 1.00 11.04 55 PHE A O 7
ATOM 12581 N N . VAL A 1 56 ? -20.727 -33.124 9.940 1.00 41.34 56 VAL A N 7
ATOM 12582 C CA . VAL A 1 56 ? -20.848 -34.323 10.771 1.00 52.12 56 VAL A CA 7
ATOM 12583 C C . VAL A 1 56 ? -19.463 -34.816 11.188 1.00 63.32 56 VAL A C 7
ATOM 12584 O O . VAL A 1 56 ? -19.160 -34.932 12.384 1.00 21.21 56 VAL A O 7
ATOM 12597 N N . ASP A 1 57 ? -18.619 -35.057 10.190 1.00 64.01 57 ASP A N 7
ATOM 12598 C CA . ASP A 1 57 ? -17.260 -35.548 10.422 1.00 33.44 57 ASP A CA 7
ATOM 12599 C C . ASP A 1 57 ? -16.497 -34.594 11.352 1.00 30.24 57 ASP A C 7
ATOM 12600 O O . ASP A 1 57 ? -15.828 -35.019 12.303 1.00 63.24 57 ASP A O 7
ATOM 12609 N N . TYR A 1 58 ? -16.655 -33.297 11.102 1.00 52.32 58 TYR A N 7
ATOM 12610 C CA . TYR A 1 58 ? -15.944 -32.266 11.862 1.00 34.32 58 TYR A CA 7
ATOM 12611 C C . TYR A 1 58 ? -16.471 -32.164 13.295 1.00 3.23 58 TYR A C 7
ATOM 12612 O O . TYR A 1 58 ? -15.716 -31.868 14.224 1.00 71.41 58 TYR A O 7
ATOM 12630 N N . MET A 1 59 ? -17.764 -32.407 13.477 1.00 73.43 59 MET A N 7
ATOM 12631 C CA . MET A 1 59 ? -18.367 -32.363 14.803 1.00 13.32 59 MET A CA 7
ATOM 12632 C C . MET A 1 59 ? -17.882 -33.555 15.617 1.00 44.22 59 MET A C 7
ATOM 12633 O O . MET A 1 59 ? -17.695 -33.450 16.832 1.00 5.31 59 MET A O 7
ATOM 12647 N N . ILE A 1 60 ? -17.663 -34.690 14.945 1.00 62.31 60 ILE A N 7
ATOM 12648 C CA . ILE A 1 60 ? -16.964 -35.813 15.573 1.00 33.23 60 ILE A CA 7
ATOM 12649 C C . ILE A 1 60 ? -15.574 -35.362 16.006 1.00 12.21 60 ILE A C 7
ATOM 12650 O O . ILE A 1 60 ? -15.161 -35.589 17.144 1.00 4.11 60 ILE A O 7
ATOM 12666 N N . GLU A 1 61 ? -14.865 -34.713 15.083 1.00 71.51 61 GLU A N 7
ATOM 12667 C CA . GLU A 1 61 ? -13.515 -34.235 15.355 1.00 34.31 61 GLU A CA 7
ATOM 12668 C C . GLU A 1 61 ? -13.463 -33.330 16.588 1.00 21.43 61 GLU A C 7
ATOM 12669 O O . GLU A 1 61 ? -12.577 -33.486 17.426 1.00 12.02 61 GLU A O 7
ATOM 12681 N N . GLU A 1 62 ? -14.403 -32.390 16.714 1.00 63.41 62 GLU A N 7
ATOM 12682 C CA . GLU A 1 62 ? -14.320 -31.407 17.796 1.00 54.23 62 GLU A CA 7
ATOM 12683 C C . GLU A 1 62 ? -15.056 -31.876 19.061 1.00 21.40 62 GLU A C 7
ATOM 12684 O O . GLU A 1 62 ? -14.787 -31.368 20.148 1.00 25.10 62 GLU A O 7
ATOM 12696 N N . HIS A 1 63 ? -15.942 -32.875 18.922 1.00 43.05 63 HIS A N 7
ATOM 12697 C CA . HIS A 1 63 ? -16.547 -33.592 20.068 1.00 2.03 63 HIS A CA 7
ATOM 12698 C C . HIS A 1 63 ? -16.869 -32.671 21.256 1.00 4.01 63 HIS A C 7
ATOM 12699 O O . HIS A 1 63 ? -16.704 -33.070 22.414 1.00 63.34 63 HIS A O 7
ATOM 12714 N N . ASP A 1 64 ? -17.343 -31.461 20.982 1.00 34.14 64 ASP A N 7
ATOM 12715 C CA . ASP A 1 64 ? -17.533 -30.458 22.036 1.00 44.13 64 ASP A CA 7
ATOM 12716 C C . ASP A 1 64 ? -18.997 -30.394 22.488 1.00 44.32 64 ASP A C 7
ATOM 12717 O O . ASP A 1 64 ? -19.907 -30.275 21.670 1.00 1.23 64 ASP A O 7
ATOM 12726 N N . GLU A 1 65 ? -19.202 -30.461 23.801 1.00 4.25 65 GLU A N 7
ATOM 12727 C CA . GLU A 1 65 ? -20.545 -30.486 24.393 1.00 4.24 65 GLU A CA 7
ATOM 12728 C C . GLU A 1 65 ? -21.288 -29.153 24.210 1.00 3.24 65 GLU A C 7
ATOM 12729 O O . GLU A 1 65 ? -22.507 -29.131 24.025 1.00 43.22 65 GLU A O 7
ATOM 12741 N N . LYS A 1 66 ? -20.552 -28.046 24.237 1.00 10.42 66 LYS A N 7
ATOM 12742 C CA . LYS A 1 66 ? -21.161 -26.710 24.231 1.00 53.41 66 LYS A CA 7
ATOM 12743 C C . LYS A 1 66 ? -21.656 -26.300 22.848 1.00 55.35 66 LYS A C 7
ATOM 12744 O O . LYS A 1 66 ? -22.164 -25.190 22.681 1.00 14.34 66 LYS A O 7
ATOM 12763 N N . SER A 1 67 ? -21.559 -27.196 21.874 1.00 4.34 67 SER A N 7
ATOM 12764 C CA . SER A 1 67 ? -21.872 -26.840 20.497 1.00 14.32 67 SER A CA 7
ATOM 12765 C C . SER A 1 67 ? -23.151 -27.525 20.039 1.00 24.40 67 SER A C 7
ATOM 12766 O O . SER A 1 67 ? -23.693 -27.191 18.989 1.00 33.31 67 SER A O 7
ATOM 12774 N N . GLU A 1 68 ? -23.660 -28.438 20.868 1.00 31.22 68 GLU A N 7
ATOM 12775 C CA . GLU A 1 68 ? -24.809 -29.273 20.512 1.00 25.05 68 GLU A CA 7
ATOM 12776 C C . GLU A 1 68 ? -25.934 -28.451 19.866 1.00 54.30 68 GLU A C 7
ATOM 12777 O O . GLU A 1 68 ? -26.406 -28.773 18.771 1.00 3.41 68 GLU A O 7
ATOM 12789 N N . TYR A 1 69 ? -26.331 -27.376 20.537 1.00 4.00 69 TYR A N 7
ATOM 12790 C CA . TYR A 1 69 ? -27.396 -26.502 20.050 1.00 14.55 69 TYR A CA 7
ATOM 12791 C C . TYR A 1 69 ? -27.011 -25.865 18.708 1.00 25.22 69 TYR A C 7
ATOM 12792 O O . TYR A 1 69 ? -27.833 -25.773 17.786 1.00 71.14 69 TYR A O 7
ATOM 12810 N N . GLU A 1 70 ? -25.739 -25.491 18.585 1.00 4.33 70 GLU A N 7
ATOM 12811 C CA . GLU A 1 70 ? -25.254 -24.751 17.422 1.00 23.31 70 GLU A CA 7
ATOM 12812 C C . GLU A 1 70 ? -25.236 -25.676 16.210 1.00 52.35 70 GLU A C 7
ATOM 12813 O O . GLU A 1 70 ? -25.709 -25.323 15.128 1.00 3.04 70 GLU A O 7
ATOM 12825 N N . ILE A 1 71 ? -24.703 -26.874 16.426 1.00 35.14 71 ILE A N 7
ATOM 12826 C CA . ILE A 1 71 ? -24.654 -27.909 15.402 1.00 63.20 71 ILE A CA 7
ATOM 12827 C C . ILE A 1 71 ? -26.065 -28.252 14.943 1.00 3.04 71 ILE A C 7
ATOM 12828 O O . ILE A 1 71 ? -26.330 -28.375 13.746 1.00 32.11 71 ILE A O 7
ATOM 12844 N N . MET A 1 72 ? -26.966 -28.396 15.913 1.00 5.10 72 MET A N 7
ATOM 12845 C CA . MET A 1 72 ? -28.357 -28.733 15.636 1.00 34.21 72 MET A CA 7
ATOM 12846 C C . MET A 1 72 ? -29.010 -27.693 14.731 1.00 52.43 72 MET A C 7
ATOM 12847 O O . MET A 1 72 ? -29.626 -28.047 13.723 1.00 3.12 72 MET A O 7
ATOM 12861 N N . GLU A 1 73 ? -28.879 -26.414 15.076 1.00 31.24 73 GLU A N 7
ATOM 12862 C CA . GLU A 1 73 ? -29.501 -25.360 14.277 1.00 72.02 73 GLU A CA 7
ATOM 12863 C C . GLU A 1 73 ? -28.840 -25.232 12.901 1.00 32.22 73 GLU A C 7
ATOM 12864 O O . GLU A 1 73 ? -29.533 -25.027 11.891 1.00 10.20 73 GLU A O 7
ATOM 12876 N N . ILE A 1 74 ? -27.515 -25.365 12.847 1.00 12.21 74 ILE A N 7
ATOM 12877 C CA . ILE A 1 74 ? -26.815 -25.380 11.566 1.00 14.25 74 ILE A CA 7
ATOM 12878 C C . ILE A 1 74 ? -27.362 -26.507 10.692 1.00 44.22 74 ILE A C 7
ATOM 12879 O O . ILE A 1 74 ? -27.743 -26.288 9.540 1.00 65.42 74 ILE A O 7
ATOM 12895 N N . LEU A 1 75 ? -27.452 -27.700 11.263 1.00 50.22 75 LEU A N 7
ATOM 12896 C CA . LEU A 1 75 ? -27.954 -28.852 10.534 1.00 62.33 75 LEU A CA 7
ATOM 12897 C C . LEU A 1 75 ? -29.413 -28.654 10.163 1.00 13.10 75 LEU A C 7
ATOM 12898 O O . LEU A 1 75 ? -29.836 -29.052 9.083 1.00 1.44 75 LEU A O 7
ATOM 12914 N N . ARG A 1 76 ? -30.181 -28.019 11.045 1.00 11.15 76 ARG A N 7
ATOM 12915 C CA . ARG A 1 76 ? -31.603 -27.853 10.800 1.00 32.32 76 ARG A CA 7
ATOM 12916 C C . ARG A 1 76 ? -31.822 -26.980 9.566 1.00 52.52 76 ARG A C 7
ATOM 12917 O O . ARG A 1 76 ? -32.619 -27.318 8.689 1.00 64.35 76 ARG A O 7
ATOM 12938 N N . GLN A 1 77 ? -31.092 -25.865 9.491 1.00 3.25 77 GLN A N 7
ATOM 12939 C CA . GLN A 1 77 ? -31.250 -24.934 8.380 1.00 40.13 77 GLN A CA 7
ATOM 12940 C C . GLN A 1 77 ? -30.707 -25.548 7.091 1.00 23.20 77 GLN A C 7
ATOM 12941 O O . GLN A 1 77 ? -31.327 -25.431 6.029 1.00 51.52 77 GLN A O 7
ATOM 12955 N N . LEU A 1 78 ? -29.565 -26.232 7.198 1.00 13.15 78 LEU A N 7
ATOM 12956 C CA . LEU A 1 78 ? -28.953 -26.888 6.045 1.00 14.15 78 LEU A CA 7
ATOM 12957 C C . LEU A 1 78 ? -29.876 -27.961 5.469 1.00 41.13 78 LEU A C 7
ATOM 12958 O O . LEU A 1 78 ? -30.125 -27.987 4.265 1.00 23.12 78 LEU A O 7
ATOM 12974 N N . LYS A 1 79 ? -30.390 -28.839 6.332 1.00 1.14 79 LYS A N 7
ATOM 12975 C CA . LYS A 1 79 ? -31.248 -29.937 5.884 1.00 24.25 79 LYS A CA 7
ATOM 12976 C C . LYS A 1 79 ? -32.574 -29.404 5.355 1.00 24.22 79 LYS A C 7
ATOM 12977 O O . LYS A 1 79 ? -33.100 -29.908 4.359 1.00 4.30 79 LYS A O 7
ATOM 12996 N N . TYR A 1 80 ? -33.109 -28.385 6.025 1.00 4.14 80 TYR A N 7
ATOM 12997 C CA . TYR A 1 80 ? -34.375 -27.790 5.618 1.00 62.11 80 TYR A CA 7
ATOM 12998 C C . TYR A 1 80 ? -34.219 -27.147 4.240 1.00 72.21 80 TYR A C 7
ATOM 12999 O O . TYR A 1 80 ? -35.143 -27.161 3.426 1.00 22.14 80 TYR A O 7
ATOM 13017 N N . GLN A 1 81 ? -33.035 -26.587 3.989 1.00 41.41 81 GLN A N 7
ATOM 13018 C CA . GLN A 1 81 ? -32.701 -26.041 2.674 1.00 14.22 81 GLN A CA 7
ATOM 13019 C C . GLN A 1 81 ? -32.469 -27.179 1.678 1.00 72.33 81 GLN A C 7
ATOM 13020 O O . GLN A 1 81 ? -32.856 -27.095 0.510 1.00 13.04 81 GLN A O 7
ATOM 13034 N N . ALA A 1 82 ? -31.831 -28.240 2.160 1.00 50.44 82 ALA A N 7
ATOM 13035 C CA . ALA A 1 82 ? -31.534 -29.417 1.344 1.00 44.51 82 ALA A CA 7
ATOM 13036 C C . ALA A 1 82 ? -32.799 -30.219 1.037 1.00 13.32 82 ALA A C 7
ATOM 13037 O O . ALA A 1 82 ? -32.770 -31.137 0.213 1.00 3.42 82 ALA A O 7
ATOM 13044 N N . ASP A 1 83 ? -33.898 -29.879 1.718 1.00 53.55 83 ASP A N 7
ATOM 13045 C CA . ASP A 1 83 ? -35.204 -30.502 1.473 1.00 22.04 83 ASP A CA 7
ATOM 13046 C C . ASP A 1 83 ? -35.186 -31.982 1.882 1.00 61.32 83 ASP A C 7
ATOM 13047 O O . ASP A 1 83 ? -35.928 -32.813 1.349 1.00 3.33 83 ASP A O 7
ATOM 13056 N N . THR A 1 84 ? -34.355 -32.307 2.864 1.00 53.22 84 THR A N 7
ATOM 13057 C CA . THR A 1 84 ? -34.256 -33.677 3.356 1.00 30.40 84 THR A CA 7
ATOM 13058 C C . THR A 1 84 ? -34.342 -33.709 4.882 1.00 61.01 84 THR A C 7
ATOM 13059 O O . THR A 1 84 ? -33.723 -32.895 5.573 1.00 13.42 84 THR A O 7
ATOM 13070 N N . ASN A 1 85 ? -35.133 -34.641 5.399 1.00 72.11 85 ASN A N 7
ATOM 13071 C CA . ASN A 1 85 ? -35.253 -34.846 6.839 1.00 33.25 85 ASN A CA 7
ATOM 13072 C C . ASN A 1 85 ? -34.199 -35.839 7.315 1.00 0.41 85 ASN A C 7
ATOM 13073 O O . ASN A 1 85 ? -33.920 -35.939 8.512 1.00 41.35 85 ASN A O 7
ATOM 13084 N N . GLU A 1 86 ? -33.598 -36.549 6.362 1.00 54.52 86 GLU A N 7
ATOM 13085 C CA . GLU A 1 86 ? -32.613 -37.583 6.662 1.00 21.03 86 GLU A CA 7
ATOM 13086 C C . GLU A 1 86 ? -31.302 -36.977 7.162 1.00 33.12 86 GLU A C 7
ATOM 13087 O O . GLU A 1 86 ? -31.176 -35.759 7.298 1.00 63.31 86 GLU A O 7
ATOM 13099 N N . LYS A 1 87 ? -30.344 -37.843 7.464 1.00 4.35 87 LYS A N 7
ATOM 13100 C CA . LYS A 1 87 ? -28.996 -37.426 7.835 1.00 63.14 87 LYS A CA 7
ATOM 13101 C C . LYS A 1 87 ? -27.986 -38.452 7.342 1.00 1.22 87 LYS A C 7
ATOM 13102 O O . LYS A 1 87 ? -28.209 -39.656 7.463 1.00 22.33 87 LYS A O 7
ATOM 13121 N N . PHE A 1 88 ? -26.878 -37.974 6.796 1.00 3.51 88 PHE A N 7
ATOM 13122 C CA . PHE A 1 88 ? -25.798 -38.839 6.365 1.00 50.33 88 PHE A CA 7
ATOM 13123 C C . PHE A 1 88 ? -24.681 -38.772 7.401 1.00 42.42 88 PHE A C 7
ATOM 13124 O O . PHE A 1 88 ? -24.701 -37.915 8.297 1.00 45.33 88 PHE A O 7
ATOM 13141 N N . TYR A 1 89 ? -23.731 -39.678 7.300 1.00 12.11 89 TYR A N 7
ATOM 13142 C CA . TYR A 1 89 ? -22.616 -39.725 8.237 1.00 34.45 89 TYR A CA 7
ATOM 13143 C C . TYR A 1 89 ? -21.427 -40.453 7.628 1.00 14.42 89 TYR A C 7
ATOM 13144 O O . TYR A 1 89 ? -21.596 -41.340 6.786 1.00 73.55 89 TYR A O 7
ATOM 13162 N N . THR A 1 90 ? -20.235 -40.072 8.062 1.00 51.15 90 THR A N 7
ATOM 13163 C CA . THR A 1 90 ? -19.012 -40.722 7.632 1.00 3.44 90 THR A CA 7
ATOM 13164 C C . THR A 1 90 ? -18.757 -41.968 8.479 1.00 31.21 90 THR A C 7
ATOM 13165 O O . THR A 1 90 ? -19.333 -42.114 9.564 1.00 4.10 90 THR A O 7
ATOM 13176 N N . ASN A 1 91 ? -17.898 -42.858 7.990 1.00 22.34 91 ASN A N 7
ATOM 13177 C CA . ASN A 1 91 ? -17.471 -44.024 8.766 1.00 34.03 91 ASN A CA 7
ATOM 13178 C C . ASN A 1 91 ? -16.868 -43.550 10.090 1.00 4.44 91 ASN A C 7
ATOM 13179 O O . ASN A 1 91 ? -16.951 -44.231 11.113 1.00 60.31 91 ASN A O 7
ATOM 13190 N N . THR A 1 92 ? -16.277 -42.356 10.055 1.00 35.44 92 THR A N 7
ATOM 13191 C CA . THR A 1 92 ? -15.656 -41.752 11.224 1.00 71.21 92 THR A CA 7
ATOM 13192 C C . THR A 1 92 ? -16.664 -41.574 12.361 1.00 42.51 92 THR A C 7
ATOM 13193 O O . THR A 1 92 ? -16.320 -41.753 13.532 1.00 54.15 92 THR A O 7
ATOM 13204 N N . GLN A 1 93 ? -17.911 -41.231 12.015 1.00 21.13 93 GLN A N 7
ATOM 13205 C CA . GLN A 1 93 ? -18.933 -40.965 13.028 1.00 54.42 93 GLN A CA 7
ATOM 13206 C C . GLN A 1 93 ? -19.113 -42.169 13.947 1.00 74.44 93 GLN A C 7
ATOM 13207 O O . GLN A 1 93 ? -18.951 -42.059 15.163 1.00 63.53 93 GLN A O 7
ATOM 13221 N N . LYS A 1 94 ? -19.399 -43.324 13.343 1.00 4.23 94 LYS A N 7
ATOM 13222 C CA . LYS A 1 94 ? -19.681 -44.557 14.082 1.00 55.32 94 LYS A CA 7
ATOM 13223 C C . LYS A 1 94 ? -20.858 -44.361 15.046 1.00 14.32 94 LYS A C 7
ATOM 13224 O O . LYS A 1 94 ? -21.981 -44.776 14.756 1.00 53.42 94 LYS A O 7
ATOM 13243 N N . GLN A 1 95 ? -20.598 -43.710 16.177 1.00 3.35 95 GLN A N 7
ATOM 13244 C CA . GLN A 1 95 ? -21.640 -43.400 17.151 1.00 24.53 95 GLN A CA 7
ATOM 13245 C C . GLN A 1 95 ? -22.504 -42.247 16.634 1.00 52.25 95 GLN A C 7
ATOM 13246 O O . GLN A 1 95 ? -22.000 -41.152 16.379 1.00 13.44 95 GLN A O 7
ATOM 13260 N N . LYS A 1 96 ? -23.796 -42.504 16.464 1.00 22.33 96 LYS A N 7
ATOM 13261 C CA . LYS A 1 96 ? -24.727 -41.507 15.942 1.00 63.02 96 LYS A CA 7
ATOM 13262 C C . LYS A 1 96 ? -24.758 -40.255 16.821 1.00 13.45 96 LYS A C 7
ATOM 13263 O O . LYS A 1 96 ? -25.128 -40.316 17.994 1.00 35.33 96 LYS A O 7
ATOM 13282 N N . ILE A 1 97 ? -24.384 -39.119 16.225 1.00 11.00 97 ILE A N 7
ATOM 13283 C CA . ILE A 1 97 ? -24.306 -37.840 16.938 1.00 31.51 97 ILE A CA 7
ATOM 13284 C C . ILE A 1 97 ? -25.647 -37.511 17.574 1.00 33.15 97 ILE A C 7
ATOM 13285 O O . ILE A 1 97 ? -25.713 -36.928 18.655 1.00 23.42 97 ILE A O 7
ATOM 13301 N N . VAL A 1 98 ? -26.709 -37.908 16.891 1.00 34.43 98 VAL A N 7
ATOM 13302 C CA . VAL A 1 98 ? -28.069 -37.664 17.347 1.00 25.31 98 VAL A CA 7
ATOM 13303 C C . VAL A 1 98 ? -28.289 -38.197 18.766 1.00 61.44 98 VAL A C 7
ATOM 13304 O O . VAL A 1 98 ? -29.025 -37.604 19.553 1.00 32.33 98 VAL A O 7
ATOM 13317 N N . GLU A 1 99 ? -27.633 -39.308 19.090 1.00 1.40 99 GLU A N 7
ATOM 13318 C CA . GLU A 1 99 ? -27.824 -39.952 20.388 1.00 41.43 99 GLU A CA 7
ATOM 13319 C C . GLU A 1 99 ? -26.953 -39.281 21.448 1.00 2.42 99 GLU A C 7
ATOM 13320 O O . GLU A 1 99 ? -27.144 -39.484 22.649 1.00 74.30 99 GLU A O 7
ATOM 13332 N N . LEU A 1 100 ? -25.992 -38.482 20.988 1.00 10.55 100 LEU A N 7
ATOM 13333 C CA . LEU A 1 100 ? -25.223 -37.608 21.866 1.00 2.11 100 LEU A CA 7
ATOM 13334 C C . LEU A 1 100 ? -26.054 -36.359 22.151 1.00 3.21 100 LEU A C 7
ATOM 13335 O O . LEU A 1 100 ? -26.083 -35.851 23.274 1.00 23.23 100 LEU A O 7
ATOM 13351 N N . TYR A 1 101 ? -26.751 -35.903 21.114 1.00 34.40 101 TYR A N 7
ATOM 13352 C CA . TYR A 1 101 ? -27.561 -34.696 21.171 1.00 4.33 101 TYR A CA 7
ATOM 13353 C C . TYR A 1 101 ? -28.589 -34.778 22.295 1.00 23.02 101 TYR A C 7
ATOM 13354 O O . TYR A 1 101 ? -29.245 -35.810 22.471 1.00 15.24 101 TYR A O 7
ATOM 13372 N N . LYS A 1 102 ? -28.723 -33.702 23.057 1.00 50.44 102 LYS A N 7
ATOM 13373 C CA . LYS A 1 102 ? -29.779 -33.612 24.053 1.00 41.02 102 LYS A CA 7
ATOM 13374 C C . LYS A 1 102 ? -31.139 -33.623 23.352 1.00 64.42 102 LYS A C 7
ATOM 13375 O O . LYS A 1 102 ? -31.417 -32.770 22.506 1.00 54.24 102 LYS A O 7
ATOM 13394 N N . GLN A 1 103 ? -31.975 -34.591 23.713 1.00 61.13 103 GLN A N 7
ATOM 13395 C CA . GLN A 1 103 ? -33.252 -34.829 23.036 1.00 3.21 103 GLN A CA 7
ATOM 13396 C C . GLN A 1 103 ? -34.160 -33.594 23.049 1.00 44.45 103 GLN A C 7
ATOM 13397 O O . GLN A 1 103 ? -35.000 -33.423 22.162 1.00 2.25 103 GLN A O 7
ATOM 13411 N N . GLU A 1 104 ? -33.981 -32.740 24.053 1.00 53.35 104 GLU A N 7
ATOM 13412 C CA . GLU A 1 104 ? -34.743 -31.494 24.169 1.00 51.12 104 GLU A CA 7
ATOM 13413 C C . GLU A 1 104 ? -34.378 -30.529 23.044 1.00 32.53 104 GLU A C 7
ATOM 13414 O O . GLU A 1 104 ? -35.192 -29.711 22.631 1.00 30.42 104 GLU A O 7
ATOM 13426 N N . ILE A 1 105 ? -33.140 -30.604 22.580 1.00 4.35 105 ILE A N 7
ATOM 13427 C CA . ILE A 1 105 ? -32.684 -29.752 21.487 1.00 71.22 105 ILE A CA 7
ATOM 13428 C C . ILE A 1 105 ? -33.122 -30.334 20.143 1.00 2.53 105 ILE A C 7
ATOM 13429 O O . ILE A 1 105 ? -33.654 -29.625 19.288 1.00 12.03 105 ILE A O 7
ATOM 13445 N N . SER A 1 106 ? -32.916 -31.639 19.981 1.00 54.34 106 SER A N 7
ATOM 13446 C CA . SER A 1 106 ? -33.205 -32.319 18.720 1.00 5.23 106 SER A CA 7
ATOM 13447 C C . SER A 1 106 ? -34.703 -32.319 18.406 1.00 33.42 106 SER A C 7
ATOM 13448 O O . SER A 1 106 ? -35.097 -32.265 17.236 1.00 55.14 106 SER A O 7
ATOM 13456 N N . GLN A 1 107 ? -35.532 -32.371 19.451 1.00 73.50 107 GLN A N 7
ATOM 13457 C CA . GLN A 1 107 ? -36.982 -32.363 19.278 1.00 53.12 107 GLN A CA 7
ATOM 13458 C C . GLN A 1 107 ? -37.455 -31.127 18.543 1.00 11.35 107 GLN A C 7
ATOM 13459 O O . GLN A 1 107 ? -38.313 -31.215 17.663 1.00 43.01 107 GLN A O 7
ATOM 13473 N N . ASP A 1 108 ? -36.893 -29.980 18.883 1.00 13.42 108 ASP A N 7
ATOM 13474 C CA . ASP A 1 108 ? -37.330 -28.744 18.270 1.00 73.33 108 ASP A CA 7
ATOM 13475 C C . ASP A 1 108 ? -36.866 -28.698 16.817 1.00 51.41 108 ASP A C 7
ATOM 13476 O O . ASP A 1 108 ? -37.583 -28.242 15.925 1.00 55.21 108 ASP A O 7
ATOM 13485 N N . ILE A 1 109 ? -35.658 -29.195 16.596 1.00 53.45 109 ILE A N 7
ATOM 13486 C CA . ILE A 1 109 ? -35.081 -29.273 15.263 1.00 14.11 109 ILE A CA 7
ATOM 13487 C C . ILE A 1 109 ? -35.992 -30.073 14.335 1.00 42.22 109 ILE A C 7
ATOM 13488 O O . ILE A 1 109 ? -36.364 -29.605 13.255 1.00 63.04 109 ILE A O 7
ATOM 13504 N N . LEU A 1 110 ? -36.351 -31.278 14.764 1.00 44.14 110 LEU A N 7
ATOM 13505 C CA . LEU A 1 110 ? -37.292 -32.107 14.017 1.00 24.03 110 LEU A CA 7
ATOM 13506 C C . LEU A 1 110 ? -38.643 -31.415 13.899 1.00 42.03 110 LEU A C 7
ATOM 13507 O O . LEU A 1 110 ? -39.282 -31.479 12.854 1.00 44.42 110 LEU A O 7
ATOM 13523 N N . ASN A 1 111 ? -39.051 -30.742 14.969 1.00 1.43 111 ASN A N 7
ATOM 13524 C CA . ASN A 1 111 ? -40.309 -29.987 14.992 1.00 1.53 111 ASN A CA 7
ATOM 13525 C C . ASN A 1 111 ? -40.375 -28.991 13.830 1.00 13.41 111 ASN A C 7
ATOM 13526 O O . ASN A 1 111 ? -41.445 -28.734 13.272 1.00 32.40 111 ASN A O 7
ATOM 13537 N N . GLU A 1 112 ? -39.220 -28.440 13.479 1.00 71.23 112 GLU A N 7
ATOM 13538 C CA . GLU A 1 112 ? -39.106 -27.500 12.367 1.00 61.15 112 GLU A CA 7
ATOM 13539 C C . GLU A 1 112 ? -39.056 -28.230 11.023 1.00 34.23 112 GLU A C 7
ATOM 13540 O O . GLU A 1 112 ? -39.835 -27.945 10.116 1.00 44.44 112 GLU A O 7
ATOM 13552 N N . ILE A 1 113 ? -38.130 -29.177 10.910 1.00 40.22 113 ILE A N 7
ATOM 13553 C CA . ILE A 1 113 ? -37.850 -29.845 9.640 1.00 32.51 113 ILE A CA 7
ATOM 13554 C C . ILE A 1 113 ? -39.024 -30.702 9.163 1.00 31.43 113 ILE A C 7
ATOM 13555 O O . ILE A 1 113 ? -39.297 -30.775 7.964 1.00 64.51 113 ILE A O 7
ATOM 13571 N N . PHE A 1 114 ? -39.723 -31.339 10.096 1.00 72.51 114 PHE A N 7
ATOM 13572 C CA . PHE A 1 114 ? -40.816 -32.250 9.732 1.00 12.22 114 PHE A CA 7
ATOM 13573 C C . PHE A 1 114 ? -42.078 -31.450 9.416 1.00 12.22 114 PHE A C 7
ATOM 13574 O O . PHE A 1 114 ? -43.066 -31.988 8.906 1.00 33.51 114 PHE A O 7
ATOM 13591 N N . ARG A 1 115 ? -42.022 -30.162 9.720 1.00 21.13 115 ARG A N 7
ATOM 13592 C CA . ARG A 1 115 ? -43.152 -29.262 9.518 1.00 21.10 115 ARG A CA 7
ATOM 13593 C C . ARG A 1 115 ? -43.331 -28.942 8.028 1.00 74.42 115 ARG A C 7
ATOM 13594 O O . ARG A 1 115 ? -42.376 -28.432 7.409 1.00 53.41 115 ARG A O 7
ATOM 13616 N N . MET A 1 1 ? 12.239 -1.772 8.096 1.00 74.34 1 MET A N 8
ATOM 13617 C CA . MET A 1 1 ? 12.090 -3.221 8.376 1.00 32.42 1 MET A CA 8
ATOM 13618 C C . MET A 1 1 ? 10.733 -3.521 9.014 1.00 34.15 1 MET A C 8
ATOM 13619 O O . MET A 1 1 ? 10.495 -4.637 9.478 1.00 11.12 1 MET A O 8
ATOM 13635 N N . ALA A 1 2 ? 9.840 -2.526 9.013 1.00 32.41 2 ALA A N 8
ATOM 13636 C CA . ALA A 1 2 ? 8.522 -2.657 9.633 1.00 33.43 2 ALA A CA 8
ATOM 13637 C C . ALA A 1 2 ? 7.784 -3.897 9.121 1.00 44.45 2 ALA A C 8
ATOM 13638 O O . ALA A 1 2 ? 7.261 -3.908 8.005 1.00 4.41 2 ALA A O 8
ATOM 13645 N N . HIS A 1 3 ? 7.775 -4.945 9.940 1.00 35.50 3 HIS A N 8
ATOM 13646 C CA . HIS A 1 3 ? 7.096 -6.193 9.605 1.00 45.14 3 HIS A CA 8
ATOM 13647 C C . HIS A 1 3 ? 5.720 -6.235 10.268 1.00 11.32 3 HIS A C 8
ATOM 13648 O O . HIS A 1 3 ? 5.616 -6.379 11.486 1.00 41.41 3 HIS A O 8
ATOM 13663 N N . HIS A 1 4 ? 4.672 -6.076 9.463 1.00 40.31 4 HIS A N 8
ATOM 13664 C CA . HIS A 1 4 ? 3.291 -6.116 9.949 1.00 41.32 4 HIS A CA 8
ATOM 13665 C C . HIS A 1 4 ? 2.438 -6.990 9.034 1.00 53.53 4 HIS A C 8
ATOM 13666 O O . HIS A 1 4 ? 2.481 -6.841 7.812 1.00 62.24 4 HIS A O 8
ATOM 13681 N N . HIS A 1 5 ? 1.671 -7.903 9.626 1.00 51.32 5 HIS A N 8
ATOM 13682 C CA . HIS A 1 5 ? 0.741 -8.741 8.869 1.00 34.34 5 HIS A CA 8
ATOM 13683 C C . HIS A 1 5 ? -0.248 -9.428 9.807 1.00 40.30 5 HIS A C 8
ATOM 13684 O O . HIS A 1 5 ? 0.054 -9.663 10.979 1.00 73.43 5 HIS A O 8
ATOM 13699 N N . HIS A 1 6 ? -1.429 -9.733 9.285 1.00 64.13 6 HIS A N 8
ATOM 13700 C CA . HIS A 1 6 ? -2.467 -10.432 10.035 1.00 24.03 6 HIS A CA 8
ATOM 13701 C C . HIS A 1 6 ? -3.406 -11.142 9.060 1.00 1.14 6 HIS A C 8
ATOM 13702 O O . HIS A 1 6 ? -4.197 -10.500 8.367 1.00 53.23 6 HIS A O 8
ATOM 13717 N N . HIS A 1 7 ? -3.283 -12.461 8.977 1.00 45.14 7 HIS A N 8
ATOM 13718 C CA . HIS A 1 7 ? -4.062 -13.250 8.027 1.00 11.35 7 HIS A CA 8
ATOM 13719 C C . HIS A 1 7 ? -4.280 -14.673 8.539 1.00 75.43 7 HIS A C 8
ATOM 13720 O O . HIS A 1 7 ? -3.324 -15.398 8.805 1.00 41.30 7 HIS A O 8
ATOM 13735 N N . HIS A 1 8 ? -5.545 -15.056 8.677 1.00 51.14 8 HIS A N 8
ATOM 13736 C CA . HIS A 1 8 ? -5.912 -16.423 9.042 1.00 24.14 8 HIS A CA 8
ATOM 13737 C C . HIS A 1 8 ? -7.215 -16.799 8.335 1.00 52.20 8 HIS A C 8
ATOM 13738 O O . HIS A 1 8 ? -8.299 -16.389 8.740 1.00 11.32 8 HIS A O 8
ATOM 13753 N N . MET A 1 9 ? -7.092 -17.544 7.243 1.00 32.14 9 MET A N 8
ATOM 13754 C CA . MET A 1 9 ? -8.236 -17.900 6.408 1.00 70.12 9 MET A CA 8
ATOM 13755 C C . MET A 1 9 ? -8.655 -19.346 6.662 1.00 60.04 9 MET A C 8
ATOM 13756 O O . MET A 1 9 ? -7.825 -20.258 6.615 1.00 73.41 9 MET A O 8
ATOM 13770 N N . PHE A 1 10 ? -9.937 -19.544 6.947 1.00 64.01 10 PHE A N 8
ATOM 13771 C CA . PHE A 1 10 ? -10.492 -20.878 7.154 1.00 21.31 10 PHE A CA 8
ATOM 13772 C C . PHE A 1 10 ? -11.740 -21.055 6.295 1.00 24.02 10 PHE A C 8
ATOM 13773 O O . PHE A 1 10 ? -12.515 -20.116 6.114 1.00 73.24 10 PHE A O 8
ATOM 13790 N N . LEU A 1 11 ? -11.920 -22.261 5.765 1.00 64.02 11 LEU A N 8
ATOM 13791 C CA . LEU A 1 11 ? -13.038 -22.554 4.867 1.00 11.34 11 LEU A CA 8
ATOM 13792 C C . LEU A 1 11 ? -14.312 -22.863 5.650 1.00 5.25 11 LEU A C 8
ATOM 13793 O O . LEU A 1 11 ? -15.417 -22.779 5.108 1.00 73.11 11 LEU A O 8
ATOM 13809 N N . ASP A 1 12 ? -14.152 -23.216 6.922 1.00 42.42 12 ASP A N 8
ATOM 13810 C CA . ASP A 1 12 ? -15.279 -23.621 7.762 1.00 33.24 12 ASP A CA 8
ATOM 13811 C C . ASP A 1 12 ? -15.704 -22.487 8.700 1.00 12.01 12 ASP A C 8
ATOM 13812 O O . ASP A 1 12 ? -14.916 -22.019 9.525 1.00 41.41 12 ASP A O 8
ATOM 13821 N N . ASP A 1 13 ? -16.953 -22.052 8.547 1.00 23.11 13 ASP A N 8
ATOM 13822 C CA . ASP A 1 13 ? -17.512 -20.965 9.357 1.00 41.03 13 ASP A CA 8
ATOM 13823 C C . ASP A 1 13 ? -17.792 -21.425 10.789 1.00 45.11 13 ASP A C 8
ATOM 13824 O O . ASP A 1 13 ? -17.708 -20.636 11.729 1.00 42.22 13 ASP A O 8
ATOM 13833 N N . VAL A 1 14 ? -18.114 -22.704 10.946 1.00 21.44 14 VAL A N 8
ATOM 13834 C CA . VAL A 1 14 ? -18.564 -23.237 12.229 1.00 24.44 14 VAL A CA 8
ATOM 13835 C C . VAL A 1 14 ? -17.478 -23.119 13.303 1.00 74.24 14 VAL A C 8
ATOM 13836 O O . VAL A 1 14 ? -17.717 -22.577 14.387 1.00 34.32 14 VAL A O 8
ATOM 13849 N N . ASN A 1 15 ? -16.282 -23.610 12.990 1.00 63.02 15 ASN A N 8
ATOM 13850 C CA . ASN A 1 15 ? -15.163 -23.581 13.932 1.00 62.11 15 ASN A CA 8
ATOM 13851 C C . ASN A 1 15 ? -14.853 -22.156 14.375 1.00 40.23 15 ASN A C 8
ATOM 13852 O O . ASN A 1 15 ? -14.782 -21.876 15.570 1.00 13.31 15 ASN A O 8
ATOM 13863 N N . VAL A 1 16 ? -14.686 -21.253 13.410 1.00 62.24 16 VAL A N 8
ATOM 13864 C CA . VAL A 1 16 ? -14.333 -19.867 13.713 1.00 43.23 16 VAL A CA 8
ATOM 13865 C C . VAL A 1 16 ? -15.438 -19.206 14.525 1.00 15.44 16 VAL A C 8
ATOM 13866 O O . VAL A 1 16 ? -15.176 -18.399 15.413 1.00 41.14 16 VAL A O 8
ATOM 13879 N N . PHE A 1 17 ? -16.670 -19.576 14.208 1.00 5.31 17 PHE A N 8
ATOM 13880 C CA . PHE A 1 17 ? -17.850 -19.079 14.919 1.00 31.25 17 PHE A CA 8
ATOM 13881 C C . PHE A 1 17 ? -17.778 -19.442 16.404 1.00 64.43 17 PHE A C 8
ATOM 13882 O O . PHE A 1 17 ? -17.888 -18.575 17.274 1.00 60.14 17 PHE A O 8
ATOM 13899 N N . LEU A 1 18 ? -17.565 -20.726 16.682 1.00 64.41 18 LEU A N 8
ATOM 13900 C CA . LEU A 1 18 ? -17.517 -21.229 18.037 1.00 53.42 18 LEU A CA 8
ATOM 13901 C C . LEU A 1 18 ? -16.257 -20.730 18.747 1.00 34.33 18 LEU A C 8
ATOM 13902 O O . LEU A 1 18 ? -16.281 -20.417 19.940 1.00 23.11 18 LEU A O 8
ATOM 13918 N N . ASP A 1 19 ? -15.163 -20.641 17.997 1.00 74.01 19 ASP A N 8
ATOM 13919 C CA . ASP A 1 19 ? -13.885 -20.188 18.541 1.00 42.04 19 ASP A CA 8
ATOM 13920 C C . ASP A 1 19 ? -13.928 -18.695 18.851 1.00 61.13 19 ASP A C 8
ATOM 13921 O O . ASP A 1 19 ? -13.297 -18.227 19.800 1.00 64.30 19 ASP A O 8
ATOM 13930 N N . ASP A 1 20 ? -14.692 -17.951 18.055 1.00 24.32 20 ASP A N 8
ATOM 13931 C CA . ASP A 1 20 ? -14.846 -16.513 18.262 1.00 32.55 20 ASP A CA 8
ATOM 13932 C C . ASP A 1 20 ? -15.427 -16.250 19.642 1.00 23.54 20 ASP A C 8
ATOM 13933 O O . ASP A 1 20 ? -14.947 -15.393 20.371 1.00 43.02 20 ASP A O 8
ATOM 13942 N N . LEU A 1 21 ? -16.434 -17.035 20.008 1.00 10.32 21 LEU A N 8
ATOM 13943 C CA . LEU A 1 21 ? -17.099 -16.891 21.303 1.00 24.15 21 LEU A CA 8
ATOM 13944 C C . LEU A 1 21 ? -16.147 -17.215 22.458 1.00 20.03 21 LEU A C 8
ATOM 13945 O O . LEU A 1 21 ? -16.432 -16.902 23.615 1.00 4.12 21 LEU A O 8
ATOM 13961 N N . ASN A 1 22 ? -15.021 -17.848 22.139 1.00 62.44 22 ASN A N 8
ATOM 13962 C CA . ASN A 1 22 ? -14.025 -18.203 23.148 1.00 23.23 22 ASN A CA 8
ATOM 13963 C C . ASN A 1 22 ? -13.098 -17.013 23.417 1.00 45.24 22 ASN A C 8
ATOM 13964 O O . ASN A 1 22 ? -12.845 -16.661 24.572 1.00 22.55 22 ASN A O 8
ATOM 13975 N N . THR A 1 23 ? -12.612 -16.383 22.349 1.00 44.11 23 THR A N 8
ATOM 13976 C CA . THR A 1 23 ? -11.695 -15.247 22.475 1.00 55.23 23 THR A CA 8
ATOM 13977 C C . THR A 1 23 ? -12.469 -13.939 22.682 1.00 75.10 23 THR A C 8
ATOM 13978 O O . THR A 1 23 ? -11.951 -12.979 23.260 1.00 11.22 23 THR A O 8
ATOM 13989 N N . ASN A 1 24 ? -13.713 -13.917 22.215 1.00 3.44 24 ASN A N 8
ATOM 13990 C CA . ASN A 1 24 ? -14.569 -12.737 22.301 1.00 10.21 24 ASN A CA 8
ATOM 13991 C C . ASN A 1 24 ? -15.570 -12.930 23.445 1.00 54.24 24 ASN A C 8
ATOM 13992 O O . ASN A 1 24 ? -16.285 -13.931 23.476 1.00 14.22 24 ASN A O 8
ATOM 14003 N N . PRO A 1 25 ? -15.633 -11.976 24.399 1.00 31.14 25 PRO A N 8
ATOM 14004 C CA . PRO A 1 25 ? -16.459 -12.100 25.621 1.00 74.54 25 PRO A CA 8
ATOM 14005 C C . PRO A 1 25 ? -17.972 -12.205 25.364 1.00 50.15 25 PRO A C 8
ATOM 14006 O O . PRO A 1 25 ? -18.760 -12.161 26.312 1.00 42.21 25 PRO A O 8
ATOM 14017 N N . ILE A 1 26 ? -18.376 -12.335 24.101 1.00 13.15 26 ILE A N 8
ATOM 14018 C CA . ILE A 1 26 ? -19.789 -12.512 23.763 1.00 32.33 26 ILE A CA 8
ATOM 14019 C C . ILE A 1 26 ? -20.387 -13.672 24.550 1.00 51.23 26 ILE A C 8
ATOM 14020 O O . ILE A 1 26 ? -21.280 -13.483 25.376 1.00 72.12 26 ILE A O 8
ATOM 14036 N N . THR A 1 27 ? -19.854 -14.858 24.298 1.00 21.53 27 THR A N 8
ATOM 14037 C CA . THR A 1 27 ? -20.297 -16.095 24.953 1.00 44.42 27 THR A CA 8
ATOM 14038 C C . THR A 1 27 ? -21.826 -16.170 25.037 1.00 5.43 27 THR A C 8
ATOM 14039 O O . THR A 1 27 ? -22.393 -16.450 26.097 1.00 20.13 27 THR A O 8
ATOM 14050 N N . ASP A 1 28 ? -22.488 -15.910 23.912 1.00 4.40 28 ASP A N 8
ATOM 14051 C CA . ASP A 1 28 ? -23.945 -15.878 23.868 1.00 4.15 28 ASP A CA 8
ATOM 14052 C C . ASP A 1 28 ? -24.478 -16.873 22.843 1.00 10.32 28 ASP A C 8
ATOM 14053 O O . ASP A 1 28 ? -24.390 -16.647 21.638 1.00 3.14 28 ASP A O 8
ATOM 14062 N N . GLU A 1 29 ? -25.001 -17.986 23.337 1.00 64.33 29 GLU A N 8
ATOM 14063 C CA . GLU A 1 29 ? -25.583 -19.019 22.484 1.00 73.33 29 GLU A CA 8
ATOM 14064 C C . GLU A 1 29 ? -26.899 -18.552 21.846 1.00 71.44 29 GLU A C 8
ATOM 14065 O O . GLU A 1 29 ? -27.378 -19.162 20.891 1.00 41.11 29 GLU A O 8
ATOM 14077 N N . TRP A 1 30 ? -27.480 -17.470 22.368 1.00 42.15 30 TRP A N 8
ATOM 14078 C CA . TRP A 1 30 ? -28.796 -17.021 21.931 1.00 64.03 30 TRP A CA 8
ATOM 14079 C C . TRP A 1 30 ? -28.742 -16.417 20.523 1.00 14.33 30 TRP A C 8
ATOM 14080 O O . TRP A 1 30 ? -29.601 -16.706 19.684 1.00 0.14 30 TRP A O 8
ATOM 14101 N N . TYR A 1 31 ? -27.729 -15.593 20.253 1.00 5.11 31 TYR A N 8
ATOM 14102 C CA . TYR A 1 31 ? -27.628 -14.918 18.957 1.00 24.44 31 TYR A CA 8
ATOM 14103 C C . TYR A 1 31 ? -27.400 -15.943 17.848 1.00 72.01 31 TYR A C 8
ATOM 14104 O O . TYR A 1 31 ? -27.699 -15.683 16.680 1.00 63.21 31 TYR A O 8
ATOM 14122 N N . MET A 1 32 ? -26.868 -17.106 18.220 1.00 34.30 32 MET A N 8
ATOM 14123 C CA . MET A 1 32 ? -26.747 -18.228 17.291 1.00 50.12 32 MET A CA 8
ATOM 14124 C C . MET A 1 32 ? -28.122 -18.594 16.736 1.00 71.33 32 MET A C 8
ATOM 14125 O O . MET A 1 32 ? -28.283 -18.799 15.532 1.00 13.24 32 MET A O 8
ATOM 14139 N N . SER A 1 33 ? -29.116 -18.639 17.616 1.00 50.11 33 SER A N 8
ATOM 14140 C CA . SER A 1 33 ? -30.478 -18.956 17.207 1.00 42.11 33 SER A CA 8
ATOM 14141 C C . SER A 1 33 ? -31.022 -17.842 16.314 1.00 45.32 33 SER A C 8
ATOM 14142 O O . SER A 1 33 ? -31.713 -18.102 15.327 1.00 61.41 33 SER A O 8
ATOM 14150 N N . ASN A 1 34 ? -30.679 -16.603 16.662 1.00 34.11 34 ASN A N 8
ATOM 14151 C CA . ASN A 1 34 ? -31.044 -15.438 15.854 1.00 33.22 34 ASN A CA 8
ATOM 14152 C C . ASN A 1 34 ? -30.427 -15.558 14.458 1.00 65.23 34 ASN A C 8
ATOM 14153 O O . ASN A 1 34 ? -31.012 -15.128 13.463 1.00 43.04 34 ASN A O 8
ATOM 14164 N N . PHE A 1 35 ? -29.246 -16.163 14.399 1.00 55.32 35 PHE A N 8
ATOM 14165 C CA . PHE A 1 35 ? -28.558 -16.399 13.134 1.00 43.25 35 PHE A CA 8
ATOM 14166 C C . PHE A 1 35 ? -29.259 -17.512 12.349 1.00 51.21 35 PHE A C 8
ATOM 14167 O O . PHE A 1 35 ? -29.552 -17.362 11.162 1.00 14.45 35 PHE A O 8
ATOM 14184 N N . ALA A 1 36 ? -29.544 -18.620 13.033 1.00 55.52 36 ALA A N 8
ATOM 14185 C CA . ALA A 1 36 ? -30.177 -19.778 12.403 1.00 1.22 36 ALA A CA 8
ATOM 14186 C C . ALA A 1 36 ? -31.611 -19.469 11.984 1.00 33.21 36 ALA A C 8
ATOM 14187 O O . ALA A 1 36 ? -32.181 -20.161 11.138 1.00 11.11 36 ALA A O 8
ATOM 14194 N N . ASP A 1 37 ? -32.190 -18.425 12.581 1.00 60.11 37 ASP A N 8
ATOM 14195 C CA . ASP A 1 37 ? -33.534 -17.963 12.219 1.00 24.35 37 ASP A CA 8
ATOM 14196 C C . ASP A 1 37 ? -33.624 -17.676 10.723 1.00 72.00 37 ASP A C 8
ATOM 14197 O O . ASP A 1 37 ? -34.669 -17.884 10.099 1.00 53.43 37 ASP A O 8
ATOM 14206 N N . LYS A 1 38 ? -32.509 -17.236 10.148 1.00 65.31 38 LYS A N 8
ATOM 14207 C CA . LYS A 1 38 ? -32.452 -16.855 8.736 1.00 20.14 38 LYS A CA 8
ATOM 14208 C C . LYS A 1 38 ? -32.388 -18.099 7.832 1.00 25.40 38 LYS A C 8
ATOM 14209 O O . LYS A 1 38 ? -31.812 -18.067 6.743 1.00 11.33 38 LYS A O 8
ATOM 14228 N N . HIS A 1 39 ? -33.006 -19.193 8.282 1.00 34.03 39 HIS A N 8
ATOM 14229 C CA . HIS A 1 39 ? -33.033 -20.436 7.516 1.00 13.44 39 HIS A CA 8
ATOM 14230 C C . HIS A 1 39 ? -33.984 -20.327 6.320 1.00 71.25 39 HIS A C 8
ATOM 14231 O O . HIS A 1 39 ? -35.083 -20.881 6.325 1.00 11.13 39 HIS A O 8
ATOM 14246 N N . ILE A 1 40 ? -33.555 -19.572 5.313 1.00 15.14 40 ILE A N 8
ATOM 14247 C CA . ILE A 1 40 ? -34.302 -19.430 4.068 1.00 32.11 40 ILE A CA 8
ATOM 14248 C C . ILE A 1 40 ? -33.622 -20.252 2.973 1.00 22.31 40 ILE A C 8
ATOM 14249 O O . ILE A 1 40 ? -34.101 -21.319 2.608 1.00 2.34 40 ILE A O 8
ATOM 14265 N N . LYS A 1 41 ? -32.492 -19.746 2.470 1.00 0.43 41 LYS A N 8
ATOM 14266 C CA . LYS A 1 41 ? -31.652 -20.480 1.524 1.00 12.12 41 LYS A CA 8
ATOM 14267 C C . LYS A 1 41 ? -30.184 -20.175 1.797 1.00 5.14 41 LYS A C 8
ATOM 14268 O O . LYS A 1 41 ? -29.711 -19.067 1.538 1.00 35.21 41 LYS A O 8
ATOM 14287 N N . ILE A 1 42 ? -29.473 -21.157 2.338 1.00 4.25 42 ILE A N 8
ATOM 14288 C CA . ILE A 1 42 ? -28.046 -21.017 2.629 1.00 14.01 42 ILE A CA 8
ATOM 14289 C C . ILE A 1 42 ? -27.218 -21.740 1.569 1.00 52.43 42 ILE A C 8
ATOM 14290 O O . ILE A 1 42 ? -26.129 -21.299 1.204 1.00 53.43 42 ILE A O 8
ATOM 14306 N N . LEU A 1 43 ? -27.766 -22.845 1.078 1.00 33.44 43 LEU A N 8
ATOM 14307 C CA . LEU A 1 43 ? -27.150 -23.652 0.029 1.00 4.54 43 LEU A CA 8
ATOM 14308 C C . LEU A 1 43 ? -28.250 -24.211 -0.862 1.00 11.14 43 LEU A C 8
ATOM 14309 O O . LEU A 1 43 ? -29.419 -23.864 -0.693 1.00 35.23 43 LEU A O 8
ATOM 14325 N N . GLU A 1 44 ? -27.886 -25.049 -1.817 1.00 11.42 44 GLU A N 8
ATOM 14326 C CA . GLU A 1 44 ? -28.869 -25.821 -2.562 1.00 12.15 44 GLU A CA 8
ATOM 14327 C C . GLU A 1 44 ? -29.086 -27.167 -1.880 1.00 30.40 44 GLU A C 8
ATOM 14328 O O . GLU A 1 44 ? -28.422 -27.482 -0.891 1.00 1.54 44 GLU A O 8
ATOM 14340 N N . SER A 1 45 ? -30.000 -27.957 -2.420 1.00 71.32 45 SER A N 8
ATOM 14341 C CA . SER A 1 45 ? -30.374 -29.232 -1.816 1.00 70.25 45 SER A CA 8
ATOM 14342 C C . SER A 1 45 ? -29.179 -30.190 -1.737 1.00 53.14 45 SER A C 8
ATOM 14343 O O . SER A 1 45 ? -28.821 -30.660 -0.653 1.00 14.11 45 SER A O 8
ATOM 14351 N N . TYR A 1 46 ? -28.542 -30.440 -2.879 1.00 24.11 46 TYR A N 8
ATOM 14352 C CA . TYR A 1 46 ? -27.408 -31.362 -2.942 1.00 25.11 46 TYR A CA 8
ATOM 14353 C C . TYR A 1 46 ? -26.226 -30.832 -2.129 1.00 70.33 46 TYR A C 8
ATOM 14354 O O . TYR A 1 46 ? -25.562 -31.587 -1.408 1.00 31.12 46 TYR A O 8
ATOM 14372 N N . GLU A 1 47 ? -25.991 -29.524 -2.225 1.00 72.31 47 GLU A N 8
ATOM 14373 C CA . GLU A 1 47 ? -24.887 -28.883 -1.517 1.00 53.13 47 GLU A CA 8
ATOM 14374 C C . GLU A 1 47 ? -25.057 -29.068 -0.015 1.00 4.32 47 GLU A C 8
ATOM 14375 O O . GLU A 1 47 ? -24.175 -29.593 0.658 1.00 75.22 47 GLU A O 8
ATOM 14387 N N . ALA A 1 48 ? -26.217 -28.666 0.493 1.00 33.12 48 ALA A N 8
ATOM 14388 C CA . ALA A 1 48 ? -26.518 -28.788 1.913 1.00 74.23 48 ALA A CA 8
ATOM 14389 C C . ALA A 1 48 ? -26.413 -30.244 2.360 1.00 21.35 48 ALA A C 8
ATOM 14390 O O . ALA A 1 48 ? -25.858 -30.537 3.418 1.00 72.31 48 ALA A O 8
ATOM 14397 N N . PHE A 1 49 ? -26.931 -31.149 1.530 1.00 44.25 49 PHE A N 8
ATOM 14398 C CA . PHE A 1 49 ? -26.915 -32.582 1.825 1.00 63.20 49 PHE A CA 8
ATOM 14399 C C . PHE A 1 49 ? -25.481 -33.067 2.060 1.00 22.21 49 PHE A C 8
ATOM 14400 O O . PHE A 1 49 ? -25.196 -33.755 3.043 1.00 13.31 49 PHE A O 8
ATOM 14417 N N . ASP A 1 50 ? -24.582 -32.701 1.153 1.00 34.24 50 ASP A N 8
ATOM 14418 C CA . ASP A 1 50 ? -23.177 -33.109 1.263 1.00 23.32 50 ASP A CA 8
ATOM 14419 C C . ASP A 1 50 ? -22.505 -32.413 2.443 1.00 1.51 50 ASP A C 8
ATOM 14420 O O . ASP A 1 50 ? -21.703 -33.016 3.173 1.00 54.04 50 ASP A O 8
ATOM 14429 N N . ILE A 1 51 ? -22.841 -31.142 2.634 1.00 13.34 51 ILE A N 8
ATOM 14430 C CA . ILE A 1 51 ? -22.321 -30.372 3.756 1.00 11.42 51 ILE A CA 8
ATOM 14431 C C . ILE A 1 51 ? -22.733 -31.020 5.080 1.00 65.31 51 ILE A C 8
ATOM 14432 O O . ILE A 1 51 ? -22.006 -30.925 6.070 1.00 71.51 51 ILE A O 8
ATOM 14448 N N . LEU A 1 52 ? -23.882 -31.703 5.089 1.00 62.15 52 LEU A N 8
ATOM 14449 C CA . LEU A 1 52 ? -24.292 -32.474 6.264 1.00 32.51 52 LEU A CA 8
ATOM 14450 C C . LEU A 1 52 ? -23.218 -33.501 6.598 1.00 71.22 52 LEU A C 8
ATOM 14451 O O . LEU A 1 52 ? -22.759 -33.581 7.731 1.00 33.53 52 LEU A O 8
ATOM 14467 N N . LYS A 1 53 ? -22.810 -34.263 5.586 1.00 41.41 53 LYS A N 8
ATOM 14468 C CA . LYS A 1 53 ? -21.759 -35.270 5.731 1.00 34.22 53 LYS A CA 8
ATOM 14469 C C . LYS A 1 53 ? -20.476 -34.623 6.260 1.00 1.12 53 LYS A C 8
ATOM 14470 O O . LYS A 1 53 ? -19.885 -35.083 7.255 1.00 53.22 53 LYS A O 8
ATOM 14489 N N . GLN A 1 54 ? -20.062 -33.540 5.602 1.00 10.44 54 GLN A N 8
ATOM 14490 C CA . GLN A 1 54 ? -18.845 -32.823 5.976 1.00 23.13 54 GLN A CA 8
ATOM 14491 C C . GLN A 1 54 ? -18.908 -32.351 7.431 1.00 42.14 54 GLN A C 8
ATOM 14492 O O . GLN A 1 54 ? -17.934 -32.472 8.176 1.00 1.13 54 GLN A O 8
ATOM 14506 N N . PHE A 1 55 ? -20.062 -31.829 7.835 1.00 65.31 55 PHE A N 8
ATOM 14507 C CA . PHE A 1 55 ? -20.248 -31.335 9.200 1.00 54.32 55 PHE A CA 8
ATOM 14508 C C . PHE A 1 55 ? -20.383 -32.480 10.186 1.00 52.31 55 PHE A C 8
ATOM 14509 O O . PHE A 1 55 ? -19.977 -32.351 11.322 1.00 11.04 55 PHE A O 8
ATOM 14526 N N . VAL A 1 56 ? -20.968 -33.591 9.766 1.00 41.34 56 VAL A N 8
ATOM 14527 C CA . VAL A 1 56 ? -20.996 -34.783 10.610 1.00 52.12 56 VAL A CA 8
ATOM 14528 C C . VAL A 1 56 ? -19.567 -35.141 11.015 1.00 63.32 56 VAL A C 8
ATOM 14529 O O . VAL A 1 56 ? -19.253 -35.298 12.203 1.00 21.21 56 VAL A O 8
ATOM 14542 N N . ASP A 1 57 ? -18.699 -35.210 10.010 1.00 64.01 57 ASP A N 8
ATOM 14543 C CA . ASP A 1 57 ? -17.285 -35.513 10.229 1.00 33.44 57 ASP A CA 8
ATOM 14544 C C . ASP A 1 57 ? -16.624 -34.441 11.111 1.00 30.24 57 ASP A C 8
ATOM 14545 O O . ASP A 1 57 ? -16.074 -34.741 12.176 1.00 63.24 57 ASP A O 8
ATOM 14554 N N . TYR A 1 58 ? -16.716 -33.182 10.686 1.00 52.32 58 TYR A N 8
ATOM 14555 C CA . TYR A 1 58 ? -16.047 -32.085 11.388 1.00 34.32 58 TYR A CA 8
ATOM 14556 C C . TYR A 1 58 ? -16.559 -31.964 12.827 1.00 3.23 58 TYR A C 8
ATOM 14557 O O . TYR A 1 58 ? -15.775 -31.832 13.767 1.00 71.41 58 TYR A O 8
ATOM 14575 N N . MET A 1 59 ? -17.878 -32.006 12.988 1.00 73.43 59 MET A N 8
ATOM 14576 C CA . MET A 1 59 ? -18.493 -31.952 14.320 1.00 13.32 59 MET A CA 8
ATOM 14577 C C . MET A 1 59 ? -18.000 -33.103 15.186 1.00 44.22 59 MET A C 8
ATOM 14578 O O . MET A 1 59 ? -17.728 -32.917 16.376 1.00 5.31 59 MET A O 8
ATOM 14592 N N . ILE A 1 60 ? -17.873 -34.294 14.592 1.00 62.31 60 ILE A N 8
ATOM 14593 C CA . ILE A 1 60 ? -17.310 -35.437 15.311 1.00 33.23 60 ILE A CA 8
ATOM 14594 C C . ILE A 1 60 ? -15.884 -35.111 15.753 1.00 12.21 60 ILE A C 8
ATOM 14595 O O . ILE A 1 60 ? -15.452 -35.488 16.848 1.00 4.11 60 ILE A O 8
ATOM 14611 N N . GLU A 1 61 ? -15.171 -34.384 14.897 1.00 71.51 61 GLU A N 8
ATOM 14612 C CA . GLU A 1 61 ? -13.800 -33.976 15.178 1.00 34.31 61 GLU A CA 8
ATOM 14613 C C . GLU A 1 61 ? -13.723 -32.918 16.284 1.00 21.43 61 GLU A C 8
ATOM 14614 O O . GLU A 1 61 ? -12.743 -32.878 17.034 1.00 12.02 61 GLU A O 8
ATOM 14626 N N . GLU A 1 62 ? -14.741 -32.057 16.401 1.00 63.41 62 GLU A N 8
ATOM 14627 C CA . GLU A 1 62 ? -14.685 -30.977 17.391 1.00 54.23 62 GLU A CA 8
ATOM 14628 C C . GLU A 1 62 ? -15.365 -31.391 18.705 1.00 21.40 62 GLU A C 8
ATOM 14629 O O . GLU A 1 62 ? -15.094 -30.804 19.752 1.00 25.10 62 GLU A O 8
ATOM 14641 N N . HIS A 1 63 ? -16.196 -32.443 18.640 1.00 43.05 63 HIS A N 8
ATOM 14642 C CA . HIS A 1 63 ? -16.758 -33.135 19.822 1.00 2.03 63 HIS A CA 8
ATOM 14643 C C . HIS A 1 63 ? -17.106 -32.190 20.986 1.00 4.01 63 HIS A C 8
ATOM 14644 O O . HIS A 1 63 ? -16.971 -32.565 22.153 1.00 63.34 63 HIS A O 8
ATOM 14659 N N . ASP A 1 64 ? -17.586 -30.990 20.675 1.00 34.14 64 ASP A N 8
ATOM 14660 C CA . ASP A 1 64 ? -17.804 -29.960 21.694 1.00 44.13 64 ASP A CA 8
ATOM 14661 C C . ASP A 1 64 ? -19.176 -30.106 22.360 1.00 44.32 64 ASP A C 8
ATOM 14662 O O . ASP A 1 64 ? -20.211 -30.017 21.702 1.00 1.23 64 ASP A O 8
ATOM 14671 N N . GLU A 1 65 ? -19.158 -30.346 23.670 1.00 4.25 65 GLU A N 8
ATOM 14672 C CA . GLU A 1 65 ? -20.378 -30.540 24.467 1.00 4.24 65 GLU A CA 8
ATOM 14673 C C . GLU A 1 65 ? -21.209 -29.256 24.600 1.00 3.24 65 GLU A C 8
ATOM 14674 O O . GLU A 1 65 ? -22.424 -29.315 24.802 1.00 43.22 65 GLU A O 8
ATOM 14686 N N . LYS A 1 66 ? -20.559 -28.103 24.501 1.00 10.42 66 LYS A N 8
ATOM 14687 C CA . LYS A 1 66 ? -21.205 -26.822 24.803 1.00 53.41 66 LYS A CA 8
ATOM 14688 C C . LYS A 1 66 ? -21.973 -26.277 23.599 1.00 55.35 66 LYS A C 8
ATOM 14689 O O . LYS A 1 66 ? -22.588 -25.213 23.683 1.00 14.34 66 LYS A O 8
ATOM 14708 N N . SER A 1 67 ? -21.965 -27.005 22.491 1.00 4.34 67 SER A N 8
ATOM 14709 C CA . SER A 1 67 ? -22.471 -26.464 21.236 1.00 14.32 67 SER A CA 8
ATOM 14710 C C . SER A 1 67 ? -23.574 -27.332 20.660 1.00 24.40 67 SER A C 8
ATOM 14711 O O . SER A 1 67 ? -24.032 -27.084 19.555 1.00 33.31 67 SER A O 8
ATOM 14719 N N . GLU A 1 68 ? -24.039 -28.303 21.443 1.00 31.22 68 GLU A N 8
ATOM 14720 C CA . GLU A 1 68 ? -25.037 -29.271 20.981 1.00 25.05 68 GLU A CA 8
ATOM 14721 C C . GLU A 1 68 ? -26.187 -28.568 20.240 1.00 54.30 68 GLU A C 8
ATOM 14722 O O . GLU A 1 68 ? -26.499 -28.891 19.083 1.00 3.41 68 GLU A O 8
ATOM 14734 N N . TYR A 1 69 ? -26.786 -27.592 20.911 1.00 4.00 69 TYR A N 8
ATOM 14735 C CA . TYR A 1 69 ? -27.861 -26.779 20.351 1.00 14.55 69 TYR A CA 8
ATOM 14736 C C . TYR A 1 69 ? -27.421 -26.072 19.058 1.00 25.22 69 TYR A C 8
ATOM 14737 O O . TYR A 1 69 ? -28.162 -26.043 18.072 1.00 71.14 69 TYR A O 8
ATOM 14755 N N . GLU A 1 70 ? -26.192 -25.563 19.053 1.00 4.33 70 GLU A N 8
ATOM 14756 C CA . GLU A 1 70 ? -25.695 -24.733 17.956 1.00 23.31 70 GLU A CA 8
ATOM 14757 C C . GLU A 1 70 ? -25.459 -25.599 16.717 1.00 52.35 70 GLU A C 8
ATOM 14758 O O . GLU A 1 70 ? -25.820 -25.229 15.595 1.00 3.04 70 GLU A O 8
ATOM 14770 N N . ILE A 1 71 ? -24.871 -26.769 16.949 1.00 35.14 71 ILE A N 8
ATOM 14771 C CA . ILE A 1 71 ? -24.656 -27.774 15.916 1.00 63.20 71 ILE A CA 8
ATOM 14772 C C . ILE A 1 71 ? -25.997 -28.193 15.314 1.00 3.04 71 ILE A C 8
ATOM 14773 O O . ILE A 1 71 ? -26.151 -28.263 14.090 1.00 32.11 71 ILE A O 8
ATOM 14789 N N . MET A 1 72 ? -26.975 -28.452 16.189 1.00 5.10 72 MET A N 8
ATOM 14790 C CA . MET A 1 72 ? -28.315 -28.819 15.742 1.00 34.21 72 MET A CA 8
ATOM 14791 C C . MET A 1 72 ? -28.920 -27.721 14.875 1.00 52.43 72 MET A C 8
ATOM 14792 O O . MET A 1 72 ? -29.557 -28.011 13.866 1.00 3.12 72 MET A O 8
ATOM 14806 N N . GLU A 1 73 ? -28.716 -26.464 15.260 1.00 31.24 73 GLU A N 8
ATOM 14807 C CA . GLU A 1 73 ? -29.273 -25.347 14.501 1.00 72.02 73 GLU A CA 8
ATOM 14808 C C . GLU A 1 73 ? -28.630 -25.228 13.117 1.00 32.22 73 GLU A C 8
ATOM 14809 O O . GLU A 1 73 ? -29.328 -25.012 12.118 1.00 10.20 73 GLU A O 8
ATOM 14821 N N . ILE A 1 74 ? -27.310 -25.376 13.051 1.00 12.21 74 ILE A N 8
ATOM 14822 C CA . ILE A 1 74 ? -26.610 -25.376 11.771 1.00 14.25 74 ILE A CA 8
ATOM 14823 C C . ILE A 1 74 ? -27.185 -26.473 10.872 1.00 44.22 74 ILE A C 8
ATOM 14824 O O . ILE A 1 74 ? -27.589 -26.228 9.727 1.00 65.42 74 ILE A O 8
ATOM 14840 N N . LEU A 1 75 ? -27.288 -27.674 11.429 1.00 50.22 75 LEU A N 8
ATOM 14841 C CA . LEU A 1 75 ? -27.750 -28.822 10.671 1.00 62.33 75 LEU A CA 8
ATOM 14842 C C . LEU A 1 75 ? -29.224 -28.686 10.330 1.00 13.10 75 LEU A C 8
ATOM 14843 O O . LEU A 1 75 ? -29.660 -29.162 9.288 1.00 1.44 75 LEU A O 8
ATOM 14859 N N . ARG A 1 76 ? -29.990 -28.040 11.205 1.00 11.15 76 ARG A N 8
ATOM 14860 C CA . ARG A 1 76 ? -31.421 -27.898 10.979 1.00 32.32 76 ARG A CA 8
ATOM 14861 C C . ARG A 1 76 ? -31.684 -26.953 9.816 1.00 52.52 76 ARG A C 8
ATOM 14862 O O . ARG A 1 76 ? -32.532 -27.230 8.971 1.00 64.35 76 ARG A O 8
ATOM 14883 N N . GLN A 1 77 ? -30.955 -25.841 9.764 1.00 3.25 77 GLN A N 8
ATOM 14884 C CA . GLN A 1 77 ? -31.127 -24.896 8.669 1.00 40.13 77 GLN A CA 8
ATOM 14885 C C . GLN A 1 77 ? -30.651 -25.528 7.362 1.00 23.20 77 GLN A C 8
ATOM 14886 O O . GLN A 1 77 ? -31.329 -25.426 6.331 1.00 51.52 77 GLN A O 8
ATOM 14900 N N . LEU A 1 78 ? -29.511 -26.221 7.418 1.00 13.15 78 LEU A N 8
ATOM 14901 C CA . LEU A 1 78 ? -29.013 -26.963 6.258 1.00 14.15 78 LEU A CA 8
ATOM 14902 C C . LEU A 1 78 ? -30.032 -28.020 5.824 1.00 41.13 78 LEU A C 8
ATOM 14903 O O . LEU A 1 78 ? -30.299 -28.188 4.632 1.00 23.12 78 LEU A O 8
ATOM 14919 N N . LYS A 1 79 ? -30.606 -28.716 6.802 1.00 1.14 79 LYS A N 8
ATOM 14920 C CA . LYS A 1 79 ? -31.585 -29.770 6.542 1.00 24.25 79 LYS A CA 8
ATOM 14921 C C . LYS A 1 79 ? -32.879 -29.205 5.979 1.00 24.22 79 LYS A C 8
ATOM 14922 O O . LYS A 1 79 ? -33.487 -29.805 5.099 1.00 4.30 79 LYS A O 8
ATOM 14941 N N . TYR A 1 80 ? -33.301 -28.060 6.501 1.00 4.14 80 TYR A N 8
ATOM 14942 C CA . TYR A 1 80 ? -34.543 -27.433 6.064 1.00 62.11 80 TYR A CA 8
ATOM 14943 C C . TYR A 1 80 ? -34.392 -26.933 4.633 1.00 72.21 80 TYR A C 8
ATOM 14944 O O . TYR A 1 80 ? -35.336 -26.988 3.839 1.00 22.14 80 TYR A O 8
ATOM 14962 N N . GLN A 1 81 ? -33.189 -26.458 4.311 1.00 41.41 81 GLN A N 8
ATOM 14963 C CA . GLN A 1 81 ? -32.870 -26.034 2.953 1.00 14.22 81 GLN A CA 8
ATOM 14964 C C . GLN A 1 81 ? -32.847 -27.240 2.019 1.00 72.33 81 GLN A C 8
ATOM 14965 O O . GLN A 1 81 ? -33.446 -27.224 0.943 1.00 13.04 81 GLN A O 8
ATOM 14979 N N . ALA A 1 82 ? -32.147 -28.285 2.444 1.00 50.44 82 ALA A N 8
ATOM 14980 C CA . ALA A 1 82 ? -32.083 -29.536 1.694 1.00 44.51 82 ALA A CA 8
ATOM 14981 C C . ALA A 1 82 ? -33.426 -30.266 1.724 1.00 13.32 82 ALA A C 8
ATOM 14982 O O . ALA A 1 82 ? -33.674 -31.159 0.914 1.00 3.42 82 ALA A O 8
ATOM 14989 N N . ASP A 1 83 ? -34.276 -29.879 2.681 1.00 53.55 83 ASP A N 8
ATOM 14990 C CA . ASP A 1 83 ? -35.618 -30.452 2.841 1.00 22.04 83 ASP A CA 8
ATOM 14991 C C . ASP A 1 83 ? -35.538 -31.957 3.128 1.00 61.32 83 ASP A C 8
ATOM 14992 O O . ASP A 1 83 ? -36.473 -32.711 2.854 1.00 3.33 83 ASP A O 8
ATOM 15001 N N . THR A 1 84 ? -34.429 -32.391 3.721 1.00 53.22 84 THR A N 8
ATOM 15002 C CA . THR A 1 84 ? -34.217 -33.808 3.995 1.00 30.40 84 THR A CA 8
ATOM 15003 C C . THR A 1 84 ? -34.129 -34.082 5.501 1.00 61.01 84 THR A C 8
ATOM 15004 O O . THR A 1 84 ? -33.191 -33.650 6.187 1.00 13.42 84 THR A O 8
ATOM 15015 N N . ASN A 1 85 ? -35.128 -34.793 6.013 1.00 72.11 85 ASN A N 8
ATOM 15016 C CA . ASN A 1 85 ? -35.127 -35.240 7.401 1.00 33.25 85 ASN A CA 8
ATOM 15017 C C . ASN A 1 85 ? -34.117 -36.370 7.582 1.00 0.41 85 ASN A C 8
ATOM 15018 O O . ASN A 1 85 ? -33.487 -36.486 8.636 1.00 41.35 85 ASN A O 8
ATOM 15029 N N . GLU A 1 86 ? -33.946 -37.165 6.524 1.00 54.52 86 GLU A N 8
ATOM 15030 C CA . GLU A 1 86 ? -33.076 -38.342 6.547 1.00 21.03 86 GLU A CA 8
ATOM 15031 C C . GLU A 1 86 ? -31.658 -38.010 7.003 1.00 33.12 86 GLU A C 8
ATOM 15032 O O . GLU A 1 86 ? -31.202 -36.866 6.912 1.00 63.31 86 GLU A O 8
ATOM 15044 N N . LYS A 1 87 ? -30.968 -39.034 7.483 1.00 4.35 87 LYS A N 8
ATOM 15045 C CA . LYS A 1 87 ? -29.664 -38.881 8.111 1.00 63.14 87 LYS A CA 8
ATOM 15046 C C . LYS A 1 87 ? -28.566 -39.478 7.233 1.00 1.22 87 LYS A C 8
ATOM 15047 O O . LYS A 1 87 ? -28.763 -40.520 6.602 1.00 22.33 87 LYS A O 8
ATOM 15066 N N . PHE A 1 88 ? -27.417 -38.816 7.197 1.00 3.51 88 PHE A N 8
ATOM 15067 C CA . PHE A 1 88 ? -26.248 -39.336 6.505 1.00 50.33 88 PHE A CA 8
ATOM 15068 C C . PHE A 1 88 ? -25.030 -39.064 7.375 1.00 42.42 88 PHE A C 8
ATOM 15069 O O . PHE A 1 88 ? -25.066 -38.163 8.213 1.00 45.33 88 PHE A O 8
ATOM 15086 N N . TYR A 1 89 ? -23.963 -39.829 7.190 1.00 12.11 89 TYR A N 8
ATOM 15087 C CA . TYR A 1 89 ? -22.794 -39.698 8.044 1.00 34.45 89 TYR A CA 8
ATOM 15088 C C . TYR A 1 89 ? -21.537 -40.241 7.374 1.00 14.42 89 TYR A C 8
ATOM 15089 O O . TYR A 1 89 ? -21.597 -40.822 6.290 1.00 73.55 89 TYR A O 8
ATOM 15107 N N . THR A 1 90 ? -20.408 -40.040 8.043 1.00 51.15 90 THR A N 8
ATOM 15108 C CA . THR A 1 90 ? -19.110 -40.484 7.559 1.00 3.44 90 THR A CA 8
ATOM 15109 C C . THR A 1 90 ? -18.656 -41.724 8.329 1.00 31.21 90 THR A C 8
ATOM 15110 O O . THR A 1 90 ? -19.074 -41.941 9.469 1.00 4.10 90 THR A O 8
ATOM 15121 N N . ASN A 1 91 ? -17.800 -42.527 7.705 1.00 22.34 91 ASN A N 8
ATOM 15122 C CA . ASN A 1 91 ? -17.234 -43.712 8.349 1.00 34.03 91 ASN A CA 8
ATOM 15123 C C . ASN A 1 91 ? -16.415 -43.308 9.574 1.00 4.44 91 ASN A C 8
ATOM 15124 O O . ASN A 1 91 ? -16.298 -44.068 10.537 1.00 60.31 91 ASN A O 8
ATOM 15135 N N . THR A 1 92 ? -15.868 -42.094 9.532 1.00 35.44 92 THR A N 8
ATOM 15136 C CA . THR A 1 92 ? -15.064 -41.555 10.629 1.00 71.21 92 THR A CA 8
ATOM 15137 C C . THR A 1 92 ? -15.885 -41.457 11.919 1.00 42.51 92 THR A C 8
ATOM 15138 O O . THR A 1 92 ? -15.345 -41.565 13.023 1.00 54.15 92 THR A O 8
ATOM 15149 N N . GLN A 1 93 ? -17.197 -41.270 11.755 1.00 21.13 93 GLN A N 8
ATOM 15150 C CA . GLN A 1 93 ? -18.104 -41.018 12.876 1.00 54.42 93 GLN A CA 8
ATOM 15151 C C . GLN A 1 93 ? -18.078 -42.171 13.881 1.00 74.44 93 GLN A C 8
ATOM 15152 O O . GLN A 1 93 ? -18.104 -41.944 15.091 1.00 63.53 93 GLN A O 8
ATOM 15166 N N . LYS A 1 94 ? -18.008 -43.401 13.359 1.00 4.23 94 LYS A N 8
ATOM 15167 C CA . LYS A 1 94 ? -18.044 -44.622 14.176 1.00 55.32 94 LYS A CA 8
ATOM 15168 C C . LYS A 1 94 ? -19.404 -44.755 14.877 1.00 14.32 94 LYS A C 8
ATOM 15169 O O . LYS A 1 94 ? -20.208 -45.627 14.536 1.00 53.42 94 LYS A O 8
ATOM 15188 N N . GLN A 1 95 ? -19.643 -43.893 15.857 1.00 3.35 95 GLN A N 8
ATOM 15189 C CA . GLN A 1 95 ? -20.918 -43.841 16.566 1.00 24.53 95 GLN A CA 8
ATOM 15190 C C . GLN A 1 95 ? -21.900 -42.966 15.785 1.00 52.25 95 GLN A C 8
ATOM 15191 O O . GLN A 1 95 ? -21.765 -42.815 14.571 1.00 13.44 95 GLN A O 8
ATOM 15205 N N . LYS A 1 96 ? -22.897 -42.410 16.471 1.00 22.33 96 LYS A N 8
ATOM 15206 C CA . LYS A 1 96 ? -23.838 -41.479 15.851 1.00 63.02 96 LYS A CA 8
ATOM 15207 C C . LYS A 1 96 ? -23.937 -40.193 16.668 1.00 13.45 96 LYS A C 8
ATOM 15208 O O . LYS A 1 96 ? -24.101 -40.234 17.889 1.00 35.33 96 LYS A O 8
ATOM 15227 N N . ILE A 1 97 ? -23.849 -39.055 15.984 1.00 11.00 97 ILE A N 8
ATOM 15228 C CA . ILE A 1 97 ? -23.991 -37.744 16.623 1.00 31.51 97 ILE A CA 8
ATOM 15229 C C . ILE A 1 97 ? -25.344 -37.652 17.319 1.00 33.15 97 ILE A C 8
ATOM 15230 O O . ILE A 1 97 ? -25.482 -37.014 18.359 1.00 23.42 97 ILE A O 8
ATOM 15246 N N . VAL A 1 98 ? -26.338 -38.298 16.720 1.00 34.43 98 VAL A N 8
ATOM 15247 C CA . VAL A 1 98 ? -27.683 -38.368 17.284 1.00 25.31 98 VAL A CA 8
ATOM 15248 C C . VAL A 1 98 ? -27.653 -38.856 18.741 1.00 61.44 98 VAL A C 8
ATOM 15249 O O . VAL A 1 98 ? -28.456 -38.420 19.565 1.00 32.33 98 VAL A O 8
ATOM 15262 N N . GLU A 1 99 ? -26.721 -39.757 19.050 1.00 1.40 99 GLU A N 8
ATOM 15263 C CA . GLU A 1 99 ? -26.570 -40.278 20.412 1.00 41.43 99 GLU A CA 8
ATOM 15264 C C . GLU A 1 99 ? -26.094 -39.172 21.351 1.00 2.42 99 GLU A C 8
ATOM 15265 O O . GLU A 1 99 ? -26.499 -39.105 22.513 1.00 74.30 99 GLU A O 8
ATOM 15277 N N . LEU A 1 100 ? -25.229 -38.310 20.825 1.00 10.55 100 LEU A N 8
ATOM 15278 C CA . LEU A 1 100 ? -24.748 -37.136 21.546 1.00 2.11 100 LEU A CA 8
ATOM 15279 C C . LEU A 1 100 ? -25.892 -36.138 21.713 1.00 3.21 100 LEU A C 8
ATOM 15280 O O . LEU A 1 100 ? -26.070 -35.539 22.776 1.00 23.23 100 LEU A O 8
ATOM 15296 N N . TYR A 1 101 ? -26.669 -35.993 20.651 1.00 34.40 101 TYR A N 8
ATOM 15297 C CA . TYR A 1 101 ? -27.773 -35.046 20.601 1.00 4.33 101 TYR A CA 8
ATOM 15298 C C . TYR A 1 101 ? -28.799 -35.319 21.696 1.00 23.02 101 TYR A C 8
ATOM 15299 O O . TYR A 1 101 ? -29.029 -36.467 22.079 1.00 15.24 101 TYR A O 8
ATOM 15317 N N . LYS A 1 102 ? -29.404 -34.252 22.202 1.00 50.44 102 LYS A N 8
ATOM 15318 C CA . LYS A 1 102 ? -30.481 -34.364 23.174 1.00 41.02 102 LYS A CA 8
ATOM 15319 C C . LYS A 1 102 ? -31.819 -34.305 22.445 1.00 64.42 102 LYS A C 8
ATOM 15320 O O . LYS A 1 102 ? -32.105 -33.329 21.746 1.00 54.24 102 LYS A O 8
ATOM 15339 N N . GLN A 1 103 ? -32.628 -35.349 22.612 1.00 61.13 103 GLN A N 8
ATOM 15340 C CA . GLN A 1 103 ? -33.855 -35.517 21.836 1.00 3.21 103 GLN A CA 8
ATOM 15341 C C . GLN A 1 103 ? -34.788 -34.316 21.967 1.00 44.45 103 GLN A C 8
ATOM 15342 O O . GLN A 1 103 ? -35.396 -33.889 20.984 1.00 2.25 103 GLN A O 8
ATOM 15356 N N . GLU A 1 104 ? -34.885 -33.767 23.174 1.00 53.35 104 GLU A N 8
ATOM 15357 C CA . GLU A 1 104 ? -35.787 -32.642 23.437 1.00 51.12 104 GLU A CA 8
ATOM 15358 C C . GLU A 1 104 ? -35.521 -31.485 22.466 1.00 32.53 104 GLU A C 8
ATOM 15359 O O . GLU A 1 104 ? -36.448 -30.781 22.054 1.00 30.42 104 GLU A O 8
ATOM 15371 N N . ILE A 1 105 ? -34.257 -31.308 22.088 1.00 4.35 105 ILE A N 8
ATOM 15372 C CA . ILE A 1 105 ? -33.884 -30.282 21.118 1.00 71.22 105 ILE A CA 8
ATOM 15373 C C . ILE A 1 105 ? -34.231 -30.741 19.701 1.00 2.53 105 ILE A C 8
ATOM 15374 O O . ILE A 1 105 ? -34.797 -29.981 18.911 1.00 12.03 105 ILE A O 8
ATOM 15390 N N . SER A 1 106 ? -33.924 -32.005 19.399 1.00 54.34 106 SER A N 8
ATOM 15391 C CA . SER A 1 106 ? -34.144 -32.548 18.061 1.00 5.23 106 SER A CA 8
ATOM 15392 C C . SER A 1 106 ? -35.631 -32.535 17.697 1.00 33.42 106 SER A C 8
ATOM 15393 O O . SER A 1 106 ? -35.988 -32.557 16.519 1.00 55.14 106 SER A O 8
ATOM 15401 N N . GLN A 1 107 ? -36.491 -32.486 18.717 1.00 73.50 107 GLN A N 8
ATOM 15402 C CA . GLN A 1 107 ? -37.933 -32.398 18.503 1.00 53.12 107 GLN A CA 8
ATOM 15403 C C . GLN A 1 107 ? -38.275 -31.099 17.771 1.00 11.35 107 GLN A C 8
ATOM 15404 O O . GLN A 1 107 ? -38.987 -31.107 16.769 1.00 43.01 107 GLN A O 8
ATOM 15418 N N . ASP A 1 108 ? -37.728 -29.991 18.270 1.00 13.42 108 ASP A N 8
ATOM 15419 C CA . ASP A 1 108 ? -37.967 -28.666 17.687 1.00 73.33 108 ASP A CA 8
ATOM 15420 C C . ASP A 1 108 ? -37.320 -28.568 16.309 1.00 51.41 108 ASP A C 8
ATOM 15421 O O . ASP A 1 108 ? -37.860 -27.946 15.391 1.00 55.21 108 ASP A O 8
ATOM 15430 N N . ILE A 1 109 ? -36.164 -29.202 16.180 1.00 53.45 109 ILE A N 8
ATOM 15431 C CA . ILE A 1 109 ? -35.422 -29.230 14.927 1.00 14.11 109 ILE A CA 8
ATOM 15432 C C . ILE A 1 109 ? -36.243 -29.916 13.830 1.00 42.22 109 ILE A C 8
ATOM 15433 O O . ILE A 1 109 ? -36.499 -29.349 12.757 1.00 63.04 109 ILE A O 8
ATOM 15449 N N . LEU A 1 110 ? -36.698 -31.125 14.129 1.00 44.14 110 LEU A N 8
ATOM 15450 C CA . LEU A 1 110 ? -37.542 -31.873 13.207 1.00 24.03 110 LEU A CA 8
ATOM 15451 C C . LEU A 1 110 ? -38.886 -31.182 13.034 1.00 42.03 110 LEU A C 8
ATOM 15452 O O . LEU A 1 110 ? -39.498 -31.281 11.978 1.00 44.42 110 LEU A O 8
ATOM 15468 N N . ASN A 1 111 ? -39.317 -30.464 14.066 1.00 1.43 111 ASN A N 8
ATOM 15469 C CA . ASN A 1 111 ? -40.581 -29.736 14.029 1.00 1.53 111 ASN A CA 8
ATOM 15470 C C . ASN A 1 111 ? -40.584 -28.727 12.890 1.00 13.41 111 ASN A C 8
ATOM 15471 O O . ASN A 1 111 ? -41.607 -28.517 12.255 1.00 32.40 111 ASN A O 8
ATOM 15482 N N . GLU A 1 112 ? -39.438 -28.113 12.625 1.00 71.23 112 GLU A N 8
ATOM 15483 C CA . GLU A 1 112 ? -39.308 -27.223 11.476 1.00 61.15 112 GLU A CA 8
ATOM 15484 C C . GLU A 1 112 ? -39.083 -28.028 10.204 1.00 34.23 112 GLU A C 8
ATOM 15485 O O . GLU A 1 112 ? -39.781 -27.845 9.210 1.00 44.44 112 GLU A O 8
ATOM 15497 N N . ILE A 1 113 ? -38.099 -28.926 10.249 1.00 40.22 113 ILE A N 8
ATOM 15498 C CA . ILE A 1 113 ? -37.684 -29.673 9.058 1.00 32.51 113 ILE A CA 8
ATOM 15499 C C . ILE A 1 113 ? -38.850 -30.435 8.405 1.00 31.43 113 ILE A C 8
ATOM 15500 O O . ILE A 1 113 ? -38.962 -30.464 7.177 1.00 64.51 113 ILE A O 8
ATOM 15516 N N . PHE A 1 114 ? -39.720 -31.039 9.215 1.00 72.51 114 PHE A N 8
ATOM 15517 C CA . PHE A 1 114 ? -40.818 -31.850 8.673 1.00 12.22 114 PHE A CA 8
ATOM 15518 C C . PHE A 1 114 ? -42.001 -30.960 8.289 1.00 12.22 114 PHE A C 8
ATOM 15519 O O . PHE A 1 114 ? -42.945 -31.399 7.623 1.00 33.51 114 PHE A O 8
ATOM 15536 N N . ARG A 1 115 ? -41.931 -29.704 8.706 1.00 21.13 115 ARG A N 8
ATOM 15537 C CA . ARG A 1 115 ? -42.996 -28.737 8.461 1.00 21.10 115 ARG A CA 8
ATOM 15538 C C . ARG A 1 115 ? -42.829 -28.084 7.087 1.00 74.42 115 ARG A C 8
ATOM 15539 O O . ARG A 1 115 ? -43.595 -28.434 6.164 1.00 53.41 115 ARG A O 8
ATOM 15561 N N . MET A 1 1 ? 5.832 -12.886 14.630 1.00 74.34 1 MET A N 9
ATOM 15562 C CA . MET A 1 1 ? 5.060 -13.353 13.457 1.00 32.42 1 MET A CA 9
ATOM 15563 C C . MET A 1 1 ? 3.882 -12.419 13.199 1.00 34.15 1 MET A C 9
ATOM 15564 O O . MET A 1 1 ? 2.792 -12.607 13.749 1.00 11.12 1 MET A O 9
ATOM 15580 N N . ALA A 1 2 ? 4.112 -11.394 12.385 1.00 32.41 2 ALA A N 9
ATOM 15581 C CA . ALA A 1 2 ? 3.063 -10.450 12.017 1.00 33.43 2 ALA A CA 9
ATOM 15582 C C . ALA A 1 2 ? 2.329 -10.932 10.767 1.00 44.45 2 ALA A C 9
ATOM 15583 O O . ALA A 1 2 ? 1.125 -10.709 10.610 1.00 4.41 2 ALA A O 9
ATOM 15590 N N . HIS A 1 3 ? 3.065 -11.608 9.890 1.00 35.50 3 HIS A N 9
ATOM 15591 C CA . HIS A 1 3 ? 2.507 -12.125 8.643 1.00 45.14 3 HIS A CA 9
ATOM 15592 C C . HIS A 1 3 ? 1.761 -13.430 8.904 1.00 11.32 3 HIS A C 9
ATOM 15593 O O . HIS A 1 3 ? 2.367 -14.502 8.963 1.00 41.41 3 HIS A O 9
ATOM 15608 N N . HIS A 1 4 ? 0.450 -13.329 9.093 1.00 40.31 4 HIS A N 9
ATOM 15609 C CA . HIS A 1 4 ? -0.386 -14.502 9.335 1.00 41.32 4 HIS A CA 9
ATOM 15610 C C . HIS A 1 4 ? -0.487 -15.350 8.068 1.00 53.53 4 HIS A C 9
ATOM 15611 O O . HIS A 1 4 ? -0.969 -14.882 7.032 1.00 62.24 4 HIS A O 9
ATOM 15626 N N . HIS A 1 5 ? -0.026 -16.597 8.157 1.00 51.32 5 HIS A N 9
ATOM 15627 C CA . HIS A 1 5 ? -0.012 -17.507 7.013 1.00 34.34 5 HIS A CA 9
ATOM 15628 C C . HIS A 1 5 ? -1.436 -17.902 6.636 1.00 40.30 5 HIS A C 9
ATOM 15629 O O . HIS A 1 5 ? -1.769 -18.013 5.458 1.00 73.43 5 HIS A O 9
ATOM 15644 N N . HIS A 1 6 ? -2.267 -18.116 7.651 1.00 64.13 6 HIS A N 9
ATOM 15645 C CA . HIS A 1 6 ? -3.672 -18.466 7.453 1.00 24.03 6 HIS A CA 9
ATOM 15646 C C . HIS A 1 6 ? -4.506 -17.891 8.587 1.00 1.14 6 HIS A C 9
ATOM 15647 O O . HIS A 1 6 ? -4.060 -17.858 9.735 1.00 53.23 6 HIS A O 9
ATOM 15662 N N . HIS A 1 7 ? -5.704 -17.418 8.258 1.00 45.14 7 HIS A N 9
ATOM 15663 C CA . HIS A 1 7 ? -6.637 -16.902 9.261 1.00 11.35 7 HIS A CA 9
ATOM 15664 C C . HIS A 1 7 ? -7.779 -17.901 9.467 1.00 75.43 7 HIS A C 9
ATOM 15665 O O . HIS A 1 7 ? -8.681 -17.682 10.276 1.00 41.30 7 HIS A O 9
ATOM 15680 N N . HIS A 1 8 ? -7.733 -18.993 8.713 1.00 51.14 8 HIS A N 9
ATOM 15681 C CA . HIS A 1 8 ? -8.688 -20.086 8.844 1.00 24.14 8 HIS A CA 9
ATOM 15682 C C . HIS A 1 8 ? -8.067 -21.370 8.310 1.00 52.20 8 HIS A C 9
ATOM 15683 O O . HIS A 1 8 ? -7.477 -21.373 7.226 1.00 11.32 8 HIS A O 9
ATOM 15698 N N . MET A 1 9 ? -8.184 -22.448 9.080 1.00 32.14 9 MET A N 9
ATOM 15699 C CA . MET A 1 9 ? -7.574 -23.725 8.722 1.00 70.12 9 MET A CA 9
ATOM 15700 C C . MET A 1 9 ? -8.305 -24.352 7.536 1.00 60.04 9 MET A C 9
ATOM 15701 O O . MET A 1 9 ? -7.724 -24.547 6.467 1.00 73.41 9 MET A O 9
ATOM 15715 N N . PHE A 1 10 ? -9.590 -24.641 7.727 1.00 64.01 10 PHE A N 9
ATOM 15716 C CA . PHE A 1 10 ? -10.408 -25.251 6.681 1.00 21.31 10 PHE A CA 9
ATOM 15717 C C . PHE A 1 10 ? -11.499 -24.265 6.249 1.00 24.02 10 PHE A C 9
ATOM 15718 O O . PHE A 1 10 ? -11.687 -23.222 6.881 1.00 73.24 10 PHE A O 9
ATOM 15735 N N . LEU A 1 11 ? -12.223 -24.604 5.187 1.00 64.02 11 LEU A N 9
ATOM 15736 C CA . LEU A 1 11 ? -13.212 -23.699 4.592 1.00 11.34 11 LEU A CA 9
ATOM 15737 C C . LEU A 1 11 ? -14.563 -23.775 5.312 1.00 5.25 11 LEU A C 9
ATOM 15738 O O . LEU A 1 11 ? -15.568 -23.262 4.812 1.00 73.11 11 LEU A O 9
ATOM 15754 N N . ASP A 1 12 ? -14.591 -24.418 6.476 1.00 42.42 12 ASP A N 9
ATOM 15755 C CA . ASP A 1 12 ? -15.819 -24.510 7.267 1.00 33.24 12 ASP A CA 9
ATOM 15756 C C . ASP A 1 12 ? -16.156 -23.164 7.902 1.00 12.01 12 ASP A C 9
ATOM 15757 O O . ASP A 1 12 ? -15.465 -22.716 8.823 1.00 41.41 12 ASP A O 9
ATOM 15766 N N . ASP A 1 13 ? -17.214 -22.518 7.410 1.00 23.11 13 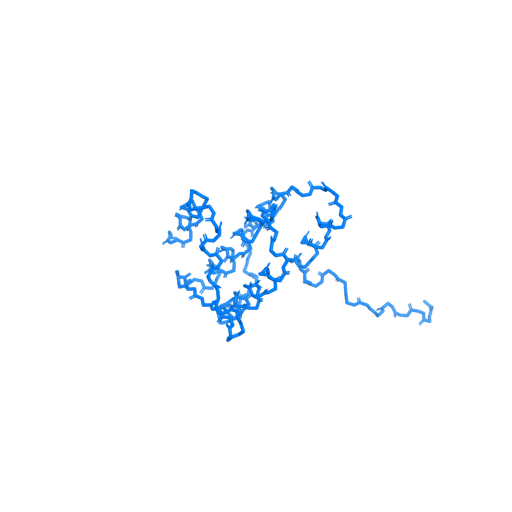ASP A N 9
ATOM 15767 C CA . ASP A 1 13 ? -17.736 -21.303 8.044 1.00 41.03 13 ASP A CA 9
ATOM 15768 C C . ASP A 1 13 ? -18.024 -21.572 9.516 1.00 45.11 13 ASP A C 9
ATOM 15769 O O . ASP A 1 13 ? -17.762 -20.737 10.381 1.00 42.22 13 ASP A O 9
ATOM 15778 N N . VAL A 1 14 ? -18.546 -22.763 9.784 1.00 21.44 14 VAL A N 9
ATOM 15779 C CA . VAL A 1 14 ? -18.909 -23.160 11.136 1.00 24.44 14 VAL A CA 9
ATOM 15780 C C . VAL A 1 14 ? -17.671 -23.279 12.028 1.00 74.24 14 VAL A C 9
ATOM 15781 O O . VAL A 1 14 ? -17.733 -22.999 13.225 1.00 34.32 14 VAL A O 9
ATOM 15794 N N . ASN A 1 15 ? -16.546 -23.690 11.441 1.00 63.02 15 ASN A N 9
ATOM 15795 C CA . ASN A 1 15 ? -15.284 -23.793 12.182 1.00 62.11 15 ASN A CA 9
ATOM 15796 C C . ASN A 1 15 ? -14.913 -22.439 12.775 1.00 40.23 15 ASN A C 9
ATOM 15797 O O . ASN A 1 15 ? -14.670 -22.320 13.979 1.00 13.31 15 ASN A O 9
ATOM 15808 N N . VAL A 1 16 ? -14.901 -21.418 11.924 1.00 62.24 16 VAL A N 9
ATOM 15809 C CA . VAL A 1 16 ? -14.614 -20.057 12.362 1.00 43.23 16 VAL A CA 9
ATOM 15810 C C . VAL A 1 16 ? -15.717 -19.557 13.283 1.00 15.44 16 VAL A C 9
ATOM 15811 O O . VAL A 1 16 ? -15.453 -18.835 14.232 1.00 41.14 16 VAL A O 9
ATOM 15824 N N . PHE A 1 17 ? -16.948 -19.962 13.004 1.00 5.31 17 PHE A N 9
ATOM 15825 C CA . PHE A 1 17 ? -18.091 -19.582 13.828 1.00 31.25 17 PHE A CA 9
ATOM 15826 C C . PHE A 1 17 ? -17.865 -20.007 15.284 1.00 64.43 17 PHE A C 9
ATOM 15827 O O . PHE A 1 17 ? -17.924 -19.184 16.195 1.00 60.14 17 PHE A O 9
ATOM 15844 N N . LEU A 1 18 ? -17.574 -21.289 15.483 1.00 64.41 18 LEU A N 9
ATOM 15845 C CA . LEU A 1 18 ? -17.401 -21.848 16.825 1.00 53.42 18 LEU A CA 9
ATOM 15846 C C . LEU A 1 18 ? -16.115 -21.341 17.479 1.00 34.33 18 LEU A C 9
ATOM 15847 O O . LEU A 1 18 ? -16.086 -21.067 18.683 1.00 23.11 18 LEU A O 9
ATOM 15863 N N . ASP A 1 19 ? -15.052 -21.232 16.686 1.00 74.01 19 ASP A N 9
ATOM 15864 C CA . ASP A 1 19 ? -13.757 -20.752 17.180 1.00 42.04 19 ASP A CA 9
ATOM 15865 C C . ASP A 1 19 ? -13.844 -19.281 17.570 1.00 61.13 19 ASP A C 9
ATOM 15866 O O . ASP A 1 19 ? -13.299 -18.857 18.592 1.00 64.30 19 ASP A O 9
ATOM 15875 N N . ASP A 1 20 ? -14.556 -18.515 16.758 1.00 24.32 20 ASP A N 9
ATOM 15876 C CA . ASP A 1 20 ? -14.751 -17.090 17.005 1.00 32.55 20 ASP A CA 9
ATOM 15877 C C . ASP A 1 20 ? -15.585 -16.883 18.266 1.00 23.54 20 ASP A C 9
ATOM 15878 O O . ASP A 1 20 ? -15.222 -16.091 19.131 1.00 43.02 20 ASP A O 9
ATOM 15887 N N . LEU A 1 21 ? -16.684 -17.630 18.381 1.00 10.32 21 LEU A N 9
ATOM 15888 C CA . LEU A 1 21 ? -17.561 -17.545 19.555 1.00 24.15 21 LEU A CA 9
ATOM 15889 C C . LEU A 1 21 ? -16.791 -17.850 20.836 1.00 20.03 21 LEU A C 9
ATOM 15890 O O . LEU A 1 21 ? -17.110 -17.333 21.905 1.00 4.12 21 LEU A O 9
ATOM 15906 N N . ASN A 1 22 ? -15.775 -18.693 20.716 1.00 62.44 22 ASN A N 9
ATOM 15907 C CA . ASN A 1 22 ? -14.979 -19.117 21.864 1.00 23.23 22 ASN A CA 9
ATOM 15908 C C . ASN A 1 22 ? -14.177 -17.951 22.445 1.00 45.24 22 ASN A C 9
ATOM 15909 O O . ASN A 1 22 ? -13.919 -17.906 23.646 1.00 22.55 22 ASN A O 9
ATOM 15920 N N . THR A 1 23 ? -13.796 -17.001 21.594 1.00 44.11 23 THR A N 9
ATOM 15921 C CA . THR A 1 23 ? -12.974 -15.869 22.027 1.00 55.23 23 THR A CA 9
ATOM 15922 C C . THR A 1 23 ? -13.769 -14.559 22.027 1.00 75.10 23 THR A C 9
ATOM 15923 O O . THR A 1 23 ? -13.407 -13.604 22.722 1.00 11.22 23 THR A O 9
ATOM 15934 N N . ASN A 1 24 ? -14.855 -14.519 21.257 1.00 3.44 24 ASN A N 9
ATOM 15935 C CA . ASN A 1 24 ? -15.666 -13.313 21.112 1.00 10.21 24 ASN A CA 9
ATOM 15936 C C . ASN A 1 24 ? -16.776 -13.306 22.168 1.00 54.24 24 ASN A C 9
ATOM 15937 O O . ASN A 1 24 ? -17.637 -14.188 22.178 1.00 14.22 24 ASN A O 9
ATOM 15948 N N . PRO A 1 25 ? -16.766 -12.307 23.070 1.00 31.14 25 PRO A N 9
ATOM 15949 C CA . PRO A 1 25 ? -17.676 -12.234 24.220 1.00 74.54 25 PRO A CA 9
ATOM 15950 C C . PRO A 1 25 ? -19.071 -11.748 23.858 1.00 50.15 25 PRO A C 9
ATOM 15951 O O . PRO A 1 25 ? -19.552 -10.714 24.325 1.00 42.21 25 PRO A O 9
ATOM 15962 N N . ILE A 1 26 ? -19.679 -12.505 23.005 1.00 13.15 26 ILE A N 9
ATOM 15963 C CA . ILE A 1 26 ? -21.084 -12.326 22.647 1.00 32.33 26 ILE A CA 9
ATOM 15964 C C . ILE A 1 26 ? -21.966 -12.887 23.756 1.00 51.23 26 ILE A C 9
ATOM 15965 O O . ILE A 1 26 ? -22.768 -12.174 24.355 1.00 72.12 26 ILE A O 9
ATOM 15981 N N . THR A 1 27 ? -21.773 -14.170 24.019 1.00 21.53 27 THR A N 9
ATOM 15982 C CA . THR A 1 27 ? -22.486 -14.889 25.077 1.00 44.42 27 THR A CA 9
ATOM 15983 C C . THR A 1 27 ? -24.005 -14.907 24.826 1.00 5.43 27 THR A C 9
ATOM 15984 O O . THR A 1 27 ? -24.814 -14.962 25.755 1.00 20.13 27 THR A O 9
ATOM 15995 N N . ASP A 1 28 ? -24.379 -14.899 23.551 1.00 4.40 28 ASP A N 9
ATOM 15996 C CA . ASP A 1 28 ? -25.782 -14.968 23.147 1.00 4.15 28 ASP A CA 9
ATOM 15997 C C . ASP A 1 28 ? -25.992 -16.101 22.154 1.00 10.32 28 ASP A C 9
ATOM 15998 O O . ASP A 1 28 ? -25.894 -15.889 20.949 1.00 3.14 28 ASP A O 9
ATOM 16007 N N . GLU A 1 29 ? -26.267 -17.299 22.659 1.00 64.33 29 GLU A N 9
ATOM 16008 C CA . GLU A 1 29 ? -26.569 -18.445 21.799 1.00 73.33 29 GLU A CA 9
ATOM 16009 C C . GLU A 1 29 ? -27.804 -18.137 20.957 1.00 71.44 29 GLU A C 9
ATOM 16010 O O . GLU A 1 29 ? -27.968 -18.640 19.845 1.00 41.11 29 GLU A O 9
ATOM 16022 N N . TRP A 1 30 ? -28.662 -17.280 21.504 1.00 42.15 30 TRP A N 9
ATOM 16023 C CA . TRP A 1 30 ? -29.869 -16.838 20.821 1.00 64.03 30 TRP A CA 9
ATOM 16024 C C . TRP A 1 30 ? -29.550 -16.275 19.437 1.00 14.33 30 TRP A C 9
ATOM 16025 O O . TRP A 1 30 ? -30.382 -16.343 18.533 1.00 0.14 30 TRP A O 9
ATOM 16046 N N . TYR A 1 31 ? -28.354 -15.705 19.272 1.00 5.11 31 TYR A N 9
ATOM 16047 C CA . TYR A 1 31 ? -27.947 -15.153 17.978 1.00 24.44 31 TYR A CA 9
ATOM 16048 C C . TYR A 1 31 ? -28.047 -16.237 16.905 1.00 72.01 31 TYR A C 9
ATOM 16049 O O . TYR A 1 31 ? -28.482 -15.978 15.784 1.00 63.21 31 TYR A O 9
ATOM 16067 N N . MET A 1 32 ? -27.659 -17.458 17.273 1.00 34.30 32 MET A N 9
ATOM 16068 C CA . MET A 1 32 ? -27.755 -18.605 16.377 1.00 50.12 32 MET A CA 9
ATOM 16069 C C . MET A 1 32 ? -29.215 -18.918 16.097 1.00 71.33 32 MET A C 9
ATOM 16070 O O . MET A 1 32 ? -29.597 -19.202 14.965 1.00 13.24 32 MET A O 9
ATOM 16084 N N . SER A 1 33 ? -30.031 -18.840 17.144 1.00 50.11 33 SER A N 9
ATOM 16085 C CA . SER A 1 33 ? -31.470 -19.010 17.015 1.00 42.11 33 SER A CA 9
ATOM 16086 C C . SER A 1 33 ? -32.028 -17.990 16.013 1.00 45.32 33 SER A C 9
ATOM 16087 O O . SER A 1 33 ? -33.001 -18.264 15.306 1.00 61.41 33 SER A O 9
ATOM 16095 N N . ASN A 1 34 ? -31.389 -16.815 15.945 1.00 34.11 34 ASN A N 9
ATOM 16096 C CA . ASN A 1 34 ? -31.772 -15.786 14.976 1.00 33.22 34 ASN A CA 9
ATOM 16097 C C . ASN A 1 34 ? -31.157 -16.081 13.609 1.00 65.23 34 ASN A C 9
ATOM 16098 O O . ASN A 1 34 ? -31.761 -15.804 12.575 1.00 43.04 34 ASN A O 9
ATOM 16109 N N . PHE A 1 35 ? -29.954 -16.651 13.613 1.00 55.32 35 PHE A N 9
ATOM 16110 C CA . PHE A 1 35 ? -29.234 -16.957 12.378 1.00 43.25 35 PHE A CA 9
ATOM 16111 C C . PHE A 1 35 ? -29.971 -18.035 11.584 1.00 51.21 35 PHE A C 9
ATOM 16112 O O . PHE A 1 35 ? -30.274 -17.859 10.400 1.00 14.45 35 PHE A O 9
ATOM 16129 N N . ALA A 1 36 ? -30.285 -19.140 12.260 1.00 55.52 36 ALA A N 9
ATOM 16130 C CA . ALA A 1 36 ? -30.967 -20.270 11.637 1.00 1.22 36 ALA A CA 9
ATOM 16131 C C . ALA A 1 36 ? -32.338 -19.861 11.096 1.00 33.21 36 ALA A C 9
ATOM 16132 O O . ALA A 1 36 ? -32.861 -20.488 10.173 1.00 11.11 36 ALA A O 9
ATOM 16139 N N . ASP A 1 37 ? -32.913 -18.807 11.668 1.00 60.11 37 ASP A N 9
ATOM 16140 C CA . ASP A 1 37 ? -34.210 -18.292 11.226 1.00 24.35 37 ASP A CA 9
ATOM 16141 C C . ASP A 1 37 ? -34.152 -17.864 9.760 1.00 72.00 37 ASP A C 9
ATOM 16142 O O . ASP A 1 37 ? -35.067 -18.144 8.983 1.00 53.43 37 ASP A O 9
ATOM 16151 N N . LYS A 1 38 ? -33.048 -17.233 9.370 1.00 65.31 38 LYS A N 9
ATOM 16152 C CA . LYS A 1 38 ? -32.890 -16.723 8.005 1.00 20.14 38 LYS A CA 9
ATOM 16153 C C . LYS A 1 38 ? -32.454 -17.831 7.038 1.00 25.40 38 LYS A C 9
ATOM 16154 O O . LYS A 1 38 ? -31.928 -17.552 5.958 1.00 11.33 38 LYS A O 9
ATOM 16173 N N . HIS A 1 39 ? -32.671 -19.088 7.429 1.00 34.03 39 HIS A N 9
ATOM 16174 C CA . HIS A 1 39 ? -32.401 -20.227 6.547 1.00 13.44 39 HIS A CA 9
ATOM 16175 C C . HIS A 1 39 ? -33.337 -20.207 5.336 1.00 71.25 39 HIS A C 9
ATOM 16176 O O . HIS A 1 39 ? -34.343 -20.911 5.295 1.00 11.13 39 HIS A O 9
ATOM 16191 N N . ILE A 1 40 ? -33.016 -19.352 4.369 1.00 15.14 40 ILE A N 9
ATOM 16192 C CA . ILE A 1 40 ? -33.800 -19.230 3.140 1.00 32.11 40 ILE A CA 9
ATOM 16193 C C . ILE A 1 40 ? -32.912 -19.397 1.906 1.00 22.31 40 ILE A C 9
ATOM 16194 O O . ILE A 1 40 ? -33.382 -19.805 0.843 1.00 2.34 40 ILE A O 9
ATOM 16210 N N . LYS A 1 41 ? -31.624 -19.082 2.050 1.00 0.43 41 LYS A N 9
ATOM 16211 C CA . LYS A 1 41 ? -30.680 -19.164 0.935 1.00 12.12 41 LYS A CA 9
ATOM 16212 C C . LYS A 1 41 ? -29.245 -19.277 1.447 1.00 5.14 41 LYS A C 9
ATOM 16213 O O . LYS A 1 41 ? -28.299 -18.885 0.764 1.00 35.21 41 LYS A O 9
ATOM 16232 N N . ILE A 1 42 ? -29.094 -19.845 2.645 1.00 4.25 42 ILE A N 9
ATOM 16233 C CA . ILE A 1 42 ? -27.786 -19.944 3.297 1.00 14.01 42 ILE A CA 9
ATOM 16234 C C . ILE A 1 42 ? -26.770 -20.669 2.408 1.00 52.43 42 ILE A C 9
ATOM 16235 O O . ILE A 1 42 ? -25.637 -20.206 2.234 1.00 53.43 42 ILE A O 9
ATOM 16251 N N . LEU A 1 43 ? -27.201 -21.789 1.834 1.00 33.44 43 LEU A N 9
ATOM 16252 C CA . LEU A 1 43 ? -26.371 -22.631 0.973 1.00 4.54 43 LEU A CA 9
ATOM 16253 C C . LEU A 1 43 ? -27.280 -23.413 0.035 1.00 11.14 43 LEU A C 9
ATOM 16254 O O . LEU A 1 43 ? -28.473 -23.547 0.308 1.00 35.23 43 LEU A O 9
ATOM 16270 N N . GLU A 1 44 ? -26.742 -23.903 -1.076 1.00 11.42 44 GLU A N 9
ATOM 16271 C CA . GLU A 1 44 ? -27.537 -24.699 -2.008 1.00 12.15 44 GLU A CA 9
ATOM 16272 C C . GLU A 1 44 ? -27.775 -26.095 -1.455 1.00 30.40 44 GLU A C 9
ATOM 16273 O O . GLU A 1 44 ? -27.177 -26.487 -0.452 1.00 1.54 44 GLU A O 9
ATOM 16285 N N . SER A 1 45 ? -28.632 -26.847 -2.129 1.00 71.32 45 SER A N 9
ATOM 16286 C CA . SER A 1 45 ? -29.055 -28.157 -1.649 1.00 70.25 45 SER A CA 9
ATOM 16287 C C . SER A 1 45 ? -27.875 -29.122 -1.553 1.00 53.14 45 SER A C 9
ATOM 16288 O O . SER A 1 45 ? -27.610 -29.692 -0.494 1.00 14.11 45 SER A O 9
ATOM 16296 N N . TYR A 1 46 ? -27.158 -29.282 -2.663 1.00 24.11 46 TYR A N 9
ATOM 16297 C CA . TYR A 1 46 ? -26.005 -30.178 -2.713 1.00 25.11 46 TYR A CA 9
ATOM 16298 C C . TYR A 1 46 ? -24.913 -29.726 -1.743 1.00 70.33 46 TYR A C 9
ATOM 16299 O O . TYR A 1 46 ? -24.289 -30.554 -1.065 1.00 31.12 46 TYR A O 9
ATOM 16317 N N . GLU A 1 47 ? -24.703 -28.411 -1.661 1.00 72.31 47 GLU A N 9
ATOM 16318 C CA . GLU A 1 47 ? -23.715 -27.856 -0.739 1.00 53.13 47 GLU A CA 9
ATOM 16319 C C . GLU A 1 47 ? -24.064 -28.239 0.693 1.00 4.32 47 GLU A C 9
ATOM 16320 O O . GLU A 1 47 ? -23.252 -28.827 1.403 1.00 75.22 47 GLU A O 9
ATOM 16332 N N . ALA A 1 48 ? -25.291 -27.920 1.090 1.00 33.12 48 ALA A N 9
ATOM 16333 C CA . ALA A 1 48 ? -25.763 -28.192 2.441 1.00 74.23 48 ALA A CA 9
ATOM 16334 C C . ALA A 1 48 ? -25.692 -29.683 2.749 1.00 21.35 48 ALA A C 9
ATOM 16335 O O . ALA A 1 48 ? -25.203 -30.076 3.801 1.00 72.31 48 ALA A O 9
ATOM 16342 N N . PHE A 1 49 ? -26.161 -30.502 1.810 1.00 44.25 49 PHE A N 9
ATOM 16343 C CA . PHE A 1 49 ? -26.167 -31.959 1.969 1.00 63.20 49 PHE A CA 9
ATOM 16344 C C . PHE A 1 49 ? -24.759 -32.479 2.272 1.00 22.21 49 PHE A C 9
ATOM 16345 O O . PHE A 1 49 ? -24.547 -33.215 3.239 1.00 13.31 49 PHE A O 9
ATOM 16362 N N . ASP A 1 50 ? -23.803 -32.090 1.443 1.00 34.24 50 ASP A N 9
ATOM 16363 C CA . ASP A 1 50 ? -22.418 -32.539 1.613 1.00 23.32 50 ASP A CA 9
ATOM 16364 C C . ASP A 1 50 ? -21.846 -31.992 2.924 1.00 1.51 50 ASP A C 9
ATOM 16365 O O . ASP A 1 50 ? -21.130 -32.690 3.674 1.00 54.04 50 ASP A O 9
ATOM 16374 N N . ILE A 1 51 ? -22.205 -30.745 3.205 1.00 13.34 51 ILE A N 9
ATOM 16375 C CA . ILE A 1 51 ? -21.776 -30.067 4.415 1.00 11.42 51 ILE A CA 9
ATOM 16376 C C . ILE A 1 51 ? -22.395 -30.717 5.655 1.00 65.31 51 ILE A C 9
ATOM 16377 O O . ILE A 1 51 ? -21.817 -30.654 6.742 1.00 71.51 51 ILE A O 9
ATOM 16393 N N . LEU A 1 52 ? -23.550 -31.376 5.492 1.00 62.15 52 LEU A N 9
ATOM 16394 C CA . LEU A 1 52 ? -24.118 -32.173 6.577 1.00 32.51 52 LEU A CA 9
ATOM 16395 C C . LEU A 1 52 ? -23.111 -33.233 6.985 1.00 71.22 52 LEU A C 9
ATOM 16396 O O . LEU A 1 52 ? -22.758 -33.351 8.148 1.00 33.53 52 LEU A O 9
ATOM 16412 N N . LYS A 1 53 ? -22.631 -33.974 5.990 1.00 41.41 53 LYS A N 9
ATOM 16413 C CA . LYS A 1 53 ? -21.712 -35.082 6.219 1.00 34.22 53 LYS A CA 9
ATOM 16414 C C . LYS A 1 53 ? -20.405 -34.593 6.839 1.00 1.12 53 LYS A C 9
ATOM 16415 O O . LYS A 1 53 ? -19.979 -35.091 7.894 1.00 53.22 53 LYS A O 9
ATOM 16434 N N . GLN A 1 54 ? -19.771 -33.603 6.198 1.00 10.44 54 GLN A N 9
ATOM 16435 C CA . GLN A 1 54 ? -18.474 -33.121 6.683 1.00 23.13 54 GLN A CA 9
ATOM 16436 C C . GLN A 1 54 ? -18.601 -32.546 8.098 1.00 42.14 54 GLN A C 9
ATOM 16437 O O . GLN A 1 54 ? -17.781 -32.845 8.967 1.00 1.13 54 GLN A O 9
ATOM 16451 N N . PHE A 1 55 ? -19.645 -31.751 8.338 1.00 65.31 55 PHE A N 9
ATOM 16452 C CA . PHE A 1 55 ? -19.876 -31.175 9.653 1.00 54.32 55 PHE A CA 9
ATOM 16453 C C . PHE A 1 55 ? -20.289 -32.250 10.660 1.00 52.31 55 PHE A C 9
ATOM 16454 O O . PHE A 1 55 ? -19.978 -32.143 11.840 1.00 11.04 55 PHE A O 9
ATOM 16471 N N . VAL A 1 56 ? -21.007 -33.266 10.197 1.00 41.34 56 VAL A N 9
ATOM 16472 C CA . VAL A 1 56 ? -21.375 -34.406 11.041 1.00 52.12 56 VAL A CA 9
ATOM 16473 C C . VAL A 1 56 ? -20.120 -35.043 11.639 1.00 63.32 56 VAL A C 9
ATOM 16474 O O . VAL A 1 56 ? -19.970 -35.164 12.868 1.00 21.21 56 VAL A O 9
ATOM 16487 N N . ASP A 1 57 ? -19.199 -35.417 10.767 1.00 64.01 57 ASP A N 9
ATOM 16488 C CA . ASP A 1 57 ? -17.974 -36.065 11.206 1.00 33.44 57 ASP A CA 9
ATOM 16489 C C . ASP A 1 57 ? -17.131 -35.086 12.023 1.00 30.24 57 ASP A C 9
ATOM 16490 O O . ASP A 1 57 ? -16.529 -35.450 13.032 1.00 63.24 57 ASP A O 9
ATOM 16499 N N . TYR A 1 58 ? -17.135 -33.822 11.605 1.00 52.32 58 TYR A N 9
ATOM 16500 C CA . TYR A 1 58 ? -16.335 -32.798 12.270 1.00 34.32 58 TYR A CA 9
ATOM 16501 C C . TYR A 1 58 ? -16.882 -32.507 13.670 1.00 3.23 58 TYR A C 9
ATOM 16502 O O . TYR A 1 58 ? -16.119 -32.248 14.602 1.00 71.41 58 TYR A O 9
ATOM 16520 N N . MET A 1 59 ? -18.205 -32.554 13.822 1.00 73.43 59 MET A N 9
ATOM 16521 C CA . MET A 1 59 ? -18.826 -32.316 15.122 1.00 13.32 59 MET A CA 9
ATOM 16522 C C . MET A 1 59 ? -18.579 -33.511 16.028 1.00 44.22 59 MET A C 9
ATOM 16523 O O . MET A 1 59 ? -18.400 -33.354 17.237 1.00 5.31 59 MET A O 9
ATOM 16537 N N . ILE A 1 60 ? -18.552 -34.714 15.443 1.00 62.31 60 ILE A N 9
ATOM 16538 C CA . ILE A 1 60 ? -18.189 -35.901 16.212 1.00 33.23 60 ILE A CA 9
ATOM 16539 C C . ILE A 1 60 ? -16.730 -35.808 16.669 1.00 12.21 60 ILE A C 9
ATOM 16540 O O . ILE A 1 60 ? -16.369 -36.288 17.745 1.00 4.11 60 ILE A O 9
ATOM 16556 N N . GLU A 1 61 ? -15.899 -35.187 15.834 1.00 71.51 61 GLU A N 9
ATOM 16557 C CA . GLU A 1 61 ? -14.505 -34.925 16.179 1.00 34.31 61 GLU A CA 9
ATOM 16558 C C . GLU A 1 61 ? -14.391 -33.973 17.366 1.00 21.43 61 GLU A C 9
ATOM 16559 O O . GLU A 1 61 ? -13.798 -34.313 18.392 1.00 12.02 61 GLU A O 9
ATOM 16571 N N . GLU A 1 62 ? -14.978 -32.791 17.228 1.00 63.41 62 GLU A N 9
ATOM 16572 C CA . GLU A 1 62 ? -14.817 -31.733 18.219 1.00 54.23 62 GLU A CA 9
ATOM 16573 C C . GLU A 1 62 ? -15.587 -32.038 19.508 1.00 21.40 62 GLU A C 9
ATOM 16574 O O . GLU A 1 62 ? -15.312 -31.436 20.549 1.00 25.10 62 GLU A O 9
ATOM 16586 N N . HIS A 1 63 ? -16.530 -32.993 19.431 1.00 43.05 63 HIS A N 9
ATOM 16587 C CA . HIS A 1 63 ? -17.260 -33.517 20.604 1.00 2.03 63 HIS A CA 9
ATOM 16588 C C . HIS A 1 63 ? -17.599 -32.422 21.627 1.00 4.01 63 HIS A C 9
ATOM 16589 O O . HIS A 1 63 ? -17.432 -32.610 22.834 1.00 63.34 63 HIS A O 9
ATOM 16604 N N . ASP A 1 64 ? -18.105 -31.291 21.140 1.00 34.14 64 ASP A N 9
ATOM 16605 C CA . ASP A 1 64 ? -18.336 -30.117 21.986 1.00 44.13 64 ASP A CA 9
ATOM 16606 C C . ASP A 1 64 ? -19.787 -30.048 22.471 1.00 44.32 64 ASP A C 9
ATOM 16607 O O . ASP A 1 64 ? -20.687 -29.682 21.714 1.00 1.23 64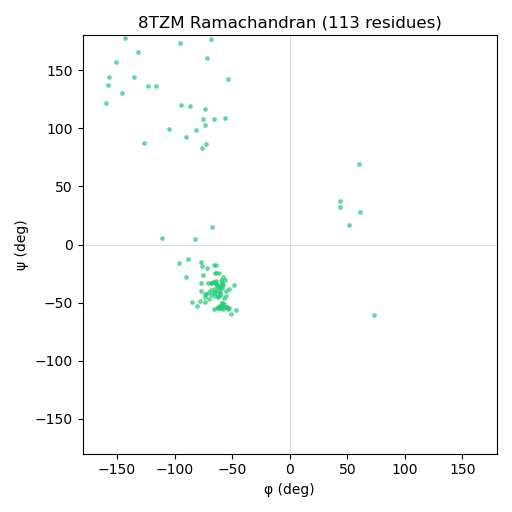 ASP A O 9
ATOM 16616 N N . GLU A 1 65 ? -20.009 -30.430 23.730 1.00 4.25 65 GLU A N 9
ATOM 16617 C CA . GLU A 1 65 ? -21.348 -30.418 24.327 1.00 4.24 65 GLU A CA 9
ATOM 16618 C C . GLU A 1 65 ? -21.885 -28.994 24.528 1.00 3.24 65 GLU A C 9
ATOM 16619 O O . GLU A 1 65 ? -23.086 -28.750 24.395 1.00 43.22 65 GLU A O 9
ATOM 16631 N N . LYS A 1 66 ? -20.995 -28.046 24.830 1.00 10.42 66 LYS A N 9
ATOM 16632 C CA . LYS A 1 66 ? -21.414 -26.708 25.266 1.00 53.41 66 LYS A CA 9
ATOM 16633 C C . LYS A 1 66 ? -21.979 -25.881 24.108 1.00 55.35 66 LYS A C 9
ATOM 16634 O O . LYS A 1 66 ? -22.337 -24.716 24.285 1.00 14.34 66 LYS A O 9
ATOM 16653 N N . SER A 1 67 ? -22.066 -26.481 22.927 1.00 4.34 67 SER A N 9
ATOM 16654 C CA . SER A 1 67 ? -22.615 -25.806 21.761 1.00 14.32 67 SER A CA 9
ATOM 16655 C C . SER A 1 67 ? -23.542 -26.740 20.988 1.00 24.40 67 SER A C 9
ATOM 16656 O O . SER A 1 67 ? -23.874 -26.473 19.832 1.00 33.31 67 SER A O 9
ATOM 16664 N N . GLU A 1 68 ? -23.984 -27.820 21.648 1.00 31.22 68 GLU A N 9
ATOM 16665 C CA . GLU A 1 68 ? -24.912 -28.781 21.043 1.00 25.05 68 GLU A CA 9
ATOM 16666 C C . GLU A 1 68 ? -26.066 -28.063 20.343 1.00 54.30 68 GLU A C 9
ATOM 16667 O O . GLU A 1 68 ? -26.470 -28.449 19.246 1.00 3.41 68 GLU A O 9
ATOM 16679 N N . TYR A 1 69 ? -26.582 -27.010 20.980 1.00 4.00 69 TYR A N 9
ATOM 16680 C CA . TYR A 1 69 ? -27.646 -26.211 20.390 1.00 14.55 69 TYR A CA 9
ATOM 16681 C C . TYR A 1 69 ? -27.205 -25.640 19.044 1.00 25.22 69 TYR A C 9
ATOM 16682 O O . TYR A 1 69 ? -27.916 -25.763 18.052 1.00 71.14 69 TYR A O 9
ATOM 16700 N N . GLU A 1 70 ? -26.001 -25.074 19.013 1.00 4.33 70 GLU A N 9
ATOM 16701 C CA . GLU A 1 70 ? -25.483 -24.403 17.823 1.00 23.31 70 GLU A CA 9
ATOM 16702 C C . GLU A 1 70 ? -25.376 -25.409 16.687 1.00 52.35 70 GLU A C 9
ATOM 16703 O O . GLU A 1 70 ? -25.774 -25.148 15.550 1.00 3.04 70 GLU A O 9
ATOM 16715 N N . ILE A 1 71 ? -24.845 -26.577 17.030 1.00 35.14 71 ILE A N 9
ATOM 16716 C CA . ILE A 1 71 ? -24.638 -27.647 16.066 1.00 63.20 71 ILE A CA 9
ATOM 16717 C C . ILE A 1 71 ? -25.984 -28.093 15.478 1.00 3.04 71 ILE A C 9
ATOM 16718 O O . ILE A 1 71 ? -26.141 -28.224 14.251 1.00 32.11 71 ILE A O 9
ATOM 16734 N N . MET A 1 72 ? -26.963 -28.281 16.363 1.00 5.10 72 MET A N 9
ATOM 16735 C CA . MET A 1 72 ? -28.316 -28.645 15.954 1.00 34.21 72 MET A CA 9
ATOM 16736 C C . MET A 1 72 ? -28.896 -27.593 15.014 1.00 52.43 72 MET A C 9
ATOM 16737 O O . MET A 1 72 ? -29.515 -27.925 14.002 1.00 3.12 72 MET A O 9
ATOM 16751 N N . GLU A 1 73 ? -28.682 -26.324 15.352 1.00 31.24 73 GLU A N 9
ATOM 16752 C CA . GLU A 1 73 ? -29.166 -25.220 14.534 1.00 72.02 73 GLU A CA 9
ATOM 16753 C C . GLU A 1 73 ? -28.539 -25.270 13.145 1.00 32.22 73 GLU A C 9
ATOM 16754 O O . GLU A 1 73 ? -29.219 -25.038 12.139 1.00 10.20 73 GLU A O 9
ATOM 16766 N N . ILE A 1 74 ? -27.244 -25.590 13.086 1.00 12.21 74 ILE A N 9
ATOM 16767 C CA . ILE A 1 74 ? -26.555 -25.679 11.808 1.00 14.25 74 ILE A CA 9
ATOM 16768 C C . ILE A 1 74 ? -27.179 -26.787 10.965 1.00 44.22 74 ILE A C 9
ATOM 16769 O O . ILE A 1 74 ? -27.505 -26.584 9.795 1.00 65.42 74 ILE A O 9
ATOM 16785 N N . LEU A 1 75 ? -27.406 -27.945 11.584 1.00 50.22 75 LEU A N 9
ATOM 16786 C CA . LEU A 1 75 ? -27.969 -29.079 10.857 1.00 62.33 75 LEU A CA 9
ATOM 16787 C C . LEU A 1 75 ? -29.405 -28.795 10.453 1.00 13.10 75 LEU A C 9
ATOM 16788 O O . LEU A 1 75 ? -29.832 -29.163 9.360 1.00 1.44 75 LEU A O 9
ATOM 16804 N N . ARG A 1 76 ? -30.149 -28.125 11.327 1.00 11.15 76 ARG A N 9
ATOM 16805 C CA . ARG A 1 76 ? -31.557 -27.874 11.067 1.00 32.32 76 ARG A CA 9
ATOM 16806 C C . ARG A 1 76 ? -31.704 -26.949 9.859 1.00 52.52 76 ARG A C 9
ATOM 16807 O O . ARG A 1 76 ? -32.496 -27.220 8.947 1.00 64.35 76 ARG A O 9
ATOM 16828 N N . GLN A 1 77 ? -30.918 -25.873 9.841 1.00 3.25 77 GLN A N 9
ATOM 16829 C CA . GLN A 1 77 ? -31.003 -24.893 8.770 1.00 40.13 77 GLN A CA 9
ATOM 16830 C C . GLN A 1 77 ? -30.481 -25.486 7.464 1.00 23.20 77 GLN A C 9
ATOM 16831 O O . GLN A 1 77 ? -31.073 -25.276 6.405 1.00 51.52 77 GLN A O 9
ATOM 16845 N N . LEU A 1 78 ? -29.391 -26.250 7.548 1.00 13.15 78 LEU A N 9
ATOM 16846 C CA . LEU A 1 78 ? -28.814 -26.886 6.368 1.00 14.15 78 LEU A CA 9
ATOM 16847 C C . LEU A 1 78 ? -29.781 -27.900 5.755 1.00 41.13 78 LEU A C 9
ATOM 16848 O O . LEU A 1 78 ? -30.005 -27.890 4.547 1.00 23.12 78 LEU A O 9
ATOM 16864 N N . LYS A 1 79 ? -30.356 -28.772 6.586 1.00 1.14 79 LYS A N 9
ATOM 16865 C CA . LYS A 1 79 ? -31.266 -29.806 6.087 1.00 24.25 79 LYS A CA 9
ATOM 16866 C C . LYS A 1 79 ? -32.529 -29.185 5.504 1.00 24.22 79 LYS A C 9
ATOM 16867 O O . LYS A 1 79 ? -32.975 -29.568 4.420 1.00 4.30 79 LYS A O 9
ATOM 16886 N N . TYR A 1 80 ? -33.107 -28.231 6.230 1.00 4.14 80 TYR A N 9
ATOM 16887 C CA . TYR A 1 80 ? -34.333 -27.576 5.781 1.00 62.11 80 TYR A CA 9
ATOM 16888 C C . TYR A 1 80 ? -34.077 -26.833 4.469 1.00 72.21 80 TYR A C 9
ATOM 16889 O O . TYR A 1 80 ? -34.917 -26.835 3.566 1.00 22.14 80 TYR A O 9
ATOM 16907 N N . GLN A 1 81 ? -32.899 -26.216 4.369 1.00 41.41 81 GLN A N 9
ATOM 16908 C CA . GLN A 1 81 ? -32.489 -25.503 3.159 1.00 14.22 81 GLN A CA 9
ATOM 16909 C C . GLN A 1 81 ? -32.299 -26.488 2.003 1.00 72.33 81 GLN A C 9
ATOM 16910 O O . GLN A 1 81 ? -32.777 -26.265 0.889 1.00 13.04 81 GLN A O 9
ATOM 16924 N N . ALA A 1 82 ? -31.587 -27.573 2.291 1.00 50.44 82 ALA A N 9
ATOM 16925 C CA . ALA A 1 82 ? -31.355 -28.644 1.322 1.00 44.51 82 ALA A CA 9
ATOM 16926 C C . ALA A 1 82 ? -32.658 -29.362 0.981 1.00 13.32 82 ALA A C 9
ATOM 16927 O O . ALA A 1 82 ? -32.716 -30.138 0.024 1.00 3.42 82 ALA A O 9
ATOM 16934 N N . ASP A 1 83 ? -33.683 -29.108 1.794 1.00 53.55 83 ASP A N 9
ATOM 16935 C CA . ASP A 1 83 ? -35.010 -29.695 1.613 1.00 22.04 83 ASP A CA 9
ATOM 16936 C C . ASP A 1 83 ? -34.950 -31.214 1.786 1.00 61.32 83 ASP A C 9
ATOM 16937 O O . ASP A 1 83 ? -35.149 -31.982 0.838 1.00 3.33 83 ASP A O 9
ATOM 16946 N N . THR A 1 84 ? -34.633 -31.630 3.007 1.00 53.22 84 THR A N 9
ATOM 16947 C CA . THR A 1 84 ? -34.562 -33.039 3.364 1.00 30.40 84 THR A CA 9
ATOM 16948 C C . THR A 1 84 ? -34.456 -33.191 4.881 1.00 61.01 84 THR A C 9
ATOM 16949 O O . THR A 1 84 ? -34.249 -32.211 5.601 1.00 13.42 84 THR A O 9
ATOM 16960 N N . ASN A 1 85 ? -34.604 -34.421 5.358 1.00 72.11 85 ASN A N 9
ATOM 16961 C CA . ASN A 1 85 ? -34.464 -34.726 6.780 1.00 33.25 85 ASN A CA 9
ATOM 16962 C C . ASN A 1 85 ? -33.386 -35.790 6.977 1.00 0.41 85 ASN A C 9
ATOM 16963 O O . ASN A 1 85 ? -33.075 -36.176 8.110 1.00 41.35 85 ASN A O 9
ATOM 16974 N N . GLU A 1 86 ? -32.788 -36.226 5.870 1.00 54.52 86 GLU A N 9
ATOM 16975 C CA . GLU A 1 86 ? -31.820 -37.317 5.888 1.00 21.03 86 GLU A CA 9
ATOM 16976 C C . GLU A 1 86 ? -30.586 -36.976 6.719 1.00 33.12 86 GLU A C 9
ATOM 16977 O O . GLU A 1 86 ? -30.373 -35.824 7.115 1.00 63.31 86 GLU A O 9
ATOM 16989 N N . LYS A 1 87 ? -29.780 -37.997 6.973 1.00 4.35 87 LYS A N 9
ATOM 16990 C CA . LYS A 1 87 ? -28.615 -37.897 7.843 1.00 63.14 87 LYS A CA 9
ATOM 16991 C C . LYS A 1 87 ? -27.555 -38.897 7.390 1.00 1.22 87 LYS A C 9
ATOM 16992 O O . LYS A 1 87 ? -27.829 -40.095 7.290 1.00 22.33 87 LYS A O 9
ATOM 17011 N N . PHE A 1 88 ? -26.357 -38.401 7.100 1.00 3.51 88 PHE A N 9
ATOM 17012 C CA . PHE A 1 88 ? -25.267 -39.242 6.617 1.00 50.33 88 PHE A CA 9
ATOM 17013 C C . PHE A 1 88 ? -23.950 -38.861 7.292 1.00 42.42 88 PHE A C 9
ATOM 17014 O O . PHE A 1 88 ? -23.786 -37.740 7.771 1.00 45.33 88 PHE A O 9
ATOM 17031 N N . TYR A 1 89 ? -23.016 -39.807 7.310 1.00 12.11 89 TYR A N 9
ATOM 17032 C CA . TYR A 1 89 ? -21.719 -39.633 7.961 1.00 34.45 89 TYR A CA 9
ATOM 17033 C C . TYR A 1 89 ? -20.651 -40.394 7.181 1.00 14.42 89 TYR A C 9
ATOM 17034 O O . TYR A 1 89 ? -20.965 -41.066 6.197 1.00 73.55 89 TYR A O 9
ATOM 17052 N N . THR A 1 90 ? -19.395 -40.299 7.614 1.00 51.15 90 THR A N 9
ATOM 17053 C CA . THR A 1 90 ? -18.298 -40.951 6.902 1.00 3.44 90 THR A CA 9
ATOM 17054 C C . THR A 1 90 ? -17.577 -41.972 7.797 1.00 31.21 90 THR A C 9
ATOM 17055 O O . THR A 1 90 ? -17.994 -42.234 8.930 1.00 4.10 90 THR A O 9
ATOM 17066 N N . ASN A 1 91 ? -16.487 -42.525 7.265 1.00 22.34 91 ASN A N 9
ATOM 17067 C CA . ASN A 1 91 ? -15.783 -43.668 7.854 1.00 34.03 91 ASN A CA 9
ATOM 17068 C C . ASN A 1 91 ? -15.298 -43.408 9.286 1.00 4.44 91 ASN A C 9
ATOM 17069 O O . ASN A 1 91 ? -15.103 -44.351 10.050 1.00 60.31 91 ASN A O 9
ATOM 17080 N N . THR A 1 92 ? -15.094 -42.147 9.652 1.00 35.44 92 THR A N 9
ATOM 17081 C CA . THR A 1 92 ? -14.526 -41.830 10.962 1.00 71.21 92 THR A CA 9
ATOM 17082 C C . THR A 1 92 ? -15.558 -41.989 12.086 1.00 42.51 92 THR A C 9
ATOM 17083 O O . THR A 1 92 ? -15.307 -42.698 13.064 1.00 54.15 92 THR A O 9
ATOM 17094 N N . GLN A 1 93 ? -16.712 -41.340 11.941 1.00 21.13 93 GLN A N 9
ATOM 17095 C CA . GLN A 1 93 ? -17.710 -41.301 13.009 1.00 54.42 93 GLN A CA 9
ATOM 17096 C C . GLN A 1 93 ? -18.223 -42.693 13.404 1.00 74.44 93 GLN A C 9
ATOM 17097 O O . GLN A 1 93 ? -18.144 -43.070 14.574 1.00 63.53 93 GLN A O 9
ATOM 17111 N N . LYS A 1 94 ? -18.736 -43.449 12.426 1.00 4.23 94 LYS A N 9
ATOM 17112 C CA . LYS A 1 94 ? -19.312 -44.785 12.680 1.00 55.32 94 LYS A CA 9
ATOM 17113 C C . LYS A 1 94 ? -20.276 -44.771 13.881 1.00 14.32 94 LYS A C 9
ATOM 17114 O O . LYS A 1 94 ? -20.468 -45.796 14.544 1.00 53.42 94 LYS A O 9
ATOM 17133 N N . GLN A 1 95 ? -20.902 -43.628 14.143 1.00 3.35 95 GLN A N 9
ATOM 17134 C CA . GLN A 1 95 ? -21.671 -43.437 15.374 1.00 24.53 95 GLN A CA 9
ATOM 17135 C C . GLN A 1 95 ? -22.902 -42.567 15.114 1.00 52.25 95 GLN A C 9
ATOM 17136 O O . GLN A 1 95 ? -23.024 -41.956 14.053 1.00 13.44 95 GLN A O 9
ATOM 17150 N N . LYS A 1 96 ? -23.819 -42.540 16.076 1.00 22.33 96 LYS A N 9
ATOM 17151 C CA . LYS A 1 96 ? -25.003 -41.687 16.007 1.00 63.02 96 LYS A CA 9
ATOM 17152 C C . LYS A 1 96 ? -24.825 -40.471 16.914 1.00 13.45 96 LYS A C 9
ATOM 17153 O O . LYS A 1 96 ? -24.750 -40.608 18.137 1.00 35.33 96 LYS A O 9
ATOM 17172 N N . ILE A 1 97 ? -24.769 -39.287 16.318 1.00 11.00 97 ILE A N 9
ATOM 17173 C CA . ILE A 1 97 ? -24.645 -38.037 17.076 1.00 31.51 97 ILE A CA 9
ATOM 17174 C C . ILE A 1 97 ? -25.859 -37.854 17.983 1.00 33.15 97 ILE A C 9
ATOM 17175 O O . ILE A 1 97 ? -25.755 -37.323 19.089 1.00 23.42 97 ILE A O 9
ATOM 17191 N N . VAL A 1 98 ? -27.007 -38.312 17.497 1.00 34.43 98 VAL A N 9
ATOM 17192 C CA . VAL A 1 98 ? -28.265 -38.240 18.237 1.00 25.31 98 VAL A CA 9
ATOM 17193 C C . VAL A 1 98 ? -28.117 -38.818 19.650 1.00 61.44 98 VAL A C 9
ATOM 17194 O O . VAL A 1 98 ? -28.729 -38.325 20.598 1.00 32.33 98 VAL A O 9
ATOM 17207 N N . GLU A 1 99 ? -27.287 -39.850 19.785 1.00 1.40 99 GLU A N 9
ATOM 17208 C CA . GLU A 1 99 ? -27.119 -40.537 21.065 1.00 41.43 99 GLU A CA 9
ATOM 17209 C C . GLU A 1 99 ? -26.375 -39.660 22.075 1.00 2.42 99 GLU A C 9
ATOM 17210 O O . GLU A 1 99 ? -26.521 -39.840 23.288 1.00 74.30 99 GLU A O 9
ATOM 17222 N N . LEU A 1 100 ? -25.574 -38.712 21.579 1.00 10.55 100 LEU A N 9
ATOM 17223 C CA . LEU A 1 100 ? -24.845 -37.792 22.453 1.00 2.11 100 LEU A CA 9
ATOM 17224 C C . LEU A 1 100 ? -25.629 -36.488 22.589 1.00 3.21 100 LEU A C 9
ATOM 17225 O O . LEU A 1 100 ? -25.455 -35.740 23.554 1.00 23.23 100 LEU A O 9
ATOM 17241 N N . TYR A 1 101 ? -26.498 -36.237 21.613 1.00 34.40 101 TYR A N 9
ATOM 17242 C CA . TYR A 1 101 ? -27.364 -35.062 21.616 1.00 4.33 101 TYR A CA 9
ATOM 17243 C C . TYR A 1 101 ? -28.390 -35.146 22.745 1.00 23.02 101 TYR A C 9
ATOM 17244 O O . TYR A 1 101 ? -28.969 -36.210 22.992 1.00 15.24 101 TYR A O 9
ATOM 17262 N N . LYS A 1 102 ? -28.593 -34.033 23.441 1.00 50.44 102 LYS A N 9
ATOM 17263 C CA . LYS A 1 102 ? -29.708 -33.915 24.373 1.00 41.02 102 LYS A CA 9
ATOM 17264 C C . LYS A 1 102 ? -30.993 -33.742 23.570 1.00 64.42 102 LYS A C 9
ATOM 17265 O O . LYS A 1 102 ? -31.337 -32.640 23.130 1.00 54.24 102 LYS A O 9
ATOM 17284 N N . GLN A 1 103 ? -31.678 -34.858 23.370 1.00 61.13 103 GLN A N 9
ATOM 17285 C CA . GLN A 1 103 ? -32.790 -34.960 22.428 1.00 3.21 103 GLN A CA 9
ATOM 17286 C C . GLN A 1 103 ? -33.919 -33.977 22.742 1.00 44.45 103 GLN A C 9
ATOM 17287 O O . GLN A 1 103 ? -34.664 -33.578 21.846 1.00 2.25 103 GLN A O 9
ATOM 17301 N N . GLU A 1 104 ? -34.045 -33.589 24.002 1.00 53.35 104 GLU A N 9
ATOM 17302 C CA . GLU A 1 104 ? -35.069 -32.624 24.409 1.00 51.12 104 GLU A CA 9
ATOM 17303 C C . GLU A 1 104 ? -34.989 -31.337 23.580 1.00 32.53 104 GLU A C 9
ATOM 17304 O O . GLU A 1 104 ? -36.003 -30.675 23.346 1.00 30.42 104 GLU A O 9
ATOM 17316 N N . ILE A 1 105 ? -33.784 -30.982 23.138 1.00 4.35 105 ILE A N 9
ATOM 17317 C CA . ILE A 1 105 ? -33.605 -29.835 22.246 1.00 71.22 105 ILE A CA 9
ATOM 17318 C C . ILE A 1 105 ? -33.929 -30.224 20.801 1.00 2.53 105 ILE A C 9
ATOM 17319 O O . ILE A 1 105 ? -34.562 -29.461 20.066 1.00 12.03 105 ILE A O 9
ATOM 17335 N N . SER A 1 106 ? -33.520 -31.433 20.409 1.00 54.34 106 SER A N 9
ATOM 17336 C CA . SER A 1 106 ? -33.696 -31.901 19.032 1.00 5.23 106 SER A CA 9
ATOM 17337 C C . SER A 1 106 ? -35.181 -31.957 18.653 1.00 33.42 106 SER A C 9
ATOM 17338 O O . SER A 1 106 ? -35.529 -31.957 17.470 1.00 55.14 106 SER A O 9
ATOM 17346 N N . GLN A 1 107 ? -36.042 -32.002 19.668 1.00 73.50 107 GLN A N 9
ATOM 17347 C CA . GLN A 1 107 ? -37.491 -32.030 19.462 1.00 53.12 107 GLN A CA 9
ATOM 17348 C C . GLN A 1 107 ? -37.932 -30.867 18.564 1.00 11.35 107 GLN A C 9
ATOM 17349 O O . GLN A 1 107 ? -38.690 -31.056 17.612 1.00 43.01 107 GLN A O 9
ATOM 17363 N N . ASP A 1 108 ? -37.433 -29.666 18.865 1.00 13.42 108 ASP A N 9
ATOM 17364 C CA . ASP A 1 108 ? -37.782 -28.463 18.100 1.00 73.33 108 ASP A CA 9
ATOM 17365 C C . ASP A 1 108 ? -37.181 -28.529 16.699 1.00 51.41 108 ASP A C 9
ATOM 17366 O O . ASP A 1 108 ? -37.788 -28.086 15.722 1.00 55.21 108 ASP A O 9
ATOM 17375 N N . ILE A 1 109 ? -35.986 -29.103 16.619 1.00 53.45 109 ILE A N 9
ATOM 17376 C CA . ILE A 1 109 ? -35.274 -29.262 15.353 1.00 14.11 109 ILE A CA 9
ATOM 17377 C C . ILE A 1 109 ? -36.109 -30.074 14.366 1.00 42.22 109 ILE A C 9
ATOM 17378 O O . ILE A 1 109 ? -36.372 -29.648 13.234 1.00 63.04 109 ILE A O 9
ATOM 17394 N N . LEU A 1 110 ? -36.534 -31.244 14.819 1.00 44.14 110 LEU A N 9
ATOM 17395 C CA . LEU A 1 110 ? -37.396 -32.107 14.026 1.00 24.03 110 LEU A CA 9
ATOM 17396 C C . LEU A 1 110 ? -38.731 -31.425 13.761 1.00 42.03 110 LEU A C 9
ATOM 17397 O O . LEU A 1 110 ? -39.252 -31.492 12.658 1.00 44.42 110 LEU A O 9
ATOM 17413 N N . ASN A 1 111 ? -39.261 -30.746 14.774 1.00 1.43 111 ASN A N 9
ATOM 17414 C CA . ASN A 1 111 ? -40.525 -30.014 14.646 1.00 1.53 111 ASN A CA 9
ATOM 17415 C C . ASN A 1 111 ? -40.466 -29.006 13.491 1.00 13.41 111 ASN A C 9
ATOM 17416 O O . ASN A 1 111 ? -41.474 -28.728 12.846 1.00 32.40 111 ASN A O 9
ATOM 17427 N N . GLU A 1 112 ? -39.278 -28.467 13.246 1.00 71.23 112 GLU A N 9
ATOM 17428 C CA . GLU A 1 112 ? -39.056 -27.521 12.160 1.00 61.15 112 GLU A CA 9
ATOM 17429 C C . GLU A 1 112 ? -38.930 -28.252 10.823 1.00 34.23 112 GLU A C 9
ATOM 17430 O O . GLU A 1 112 ? -39.658 -27.967 9.871 1.00 44.44 112 GLU A O 9
ATOM 17442 N N . ILE A 1 113 ? -38.004 -29.207 10.773 1.00 40.22 113 ILE A N 9
ATOM 17443 C CA . ILE A 1 113 ? -37.652 -29.881 9.523 1.00 32.51 113 ILE A CA 9
ATOM 17444 C C . ILE A 1 113 ? -38.746 -30.840 9.039 1.00 31.43 113 ILE A C 9
ATOM 17445 O O . ILE A 1 113 ? -39.117 -30.822 7.864 1.00 64.51 113 ILE A O 9
ATOM 17461 N N . PHE A 1 114 ? -39.252 -31.675 9.937 1.00 72.51 114 PHE A N 9
ATOM 17462 C CA . PHE A 1 114 ? -40.182 -32.747 9.558 1.00 12.22 114 PHE A CA 9
ATOM 17463 C C . PHE A 1 114 ? -41.589 -32.193 9.312 1.00 12.22 114 PHE A C 9
ATOM 17464 O O . PHE A 1 114 ? -42.451 -32.887 8.764 1.00 33.51 114 PHE A O 9
ATOM 17481 N N . ARG A 1 115 ? -41.804 -30.946 9.712 1.00 21.13 115 ARG A N 9
ATOM 17482 C CA . ARG A 1 115 ? -43.120 -30.309 9.613 1.00 21.10 115 ARG A CA 9
ATOM 17483 C C . ARG A 1 115 ? -43.577 -30.206 8.153 1.00 74.42 115 ARG A C 9
ATOM 17484 O O . ARG A 1 115 ? -44.609 -30.823 7.803 1.00 53.41 115 ARG A O 9
ATOM 17506 N N . MET A 1 1 ? 9.809 -26.935 2.030 1.00 74.34 1 MET A N 10
ATOM 17507 C CA . MET A 1 1 ? 9.440 -25.830 1.116 1.00 32.42 1 MET A CA 10
ATOM 17508 C C . MET A 1 1 ? 7.930 -25.636 1.074 1.00 34.15 1 MET A C 10
ATOM 17509 O O . MET A 1 1 ? 7.181 -26.578 0.807 1.00 11.12 1 MET A O 10
ATOM 17525 N N . ALA A 1 2 ? 7.489 -24.413 1.353 1.00 32.41 2 ALA A N 10
ATOM 17526 C CA . ALA A 1 2 ? 6.087 -24.050 1.205 1.00 33.43 2 ALA A CA 10
ATOM 17527 C C . ALA A 1 2 ? 5.779 -23.858 -0.278 1.00 44.45 2 ALA A C 10
ATOM 17528 O O . ALA A 1 2 ? 6.188 -22.866 -0.880 1.00 4.41 2 ALA A O 10
ATOM 17535 N N . HIS A 1 3 ? 5.070 -24.818 -0.865 1.00 35.50 3 HIS A N 10
ATOM 17536 C CA . HIS A 1 3 ? 4.846 -24.841 -2.312 1.00 45.14 3 HIS A CA 10
ATOM 17537 C C . HIS A 1 3 ? 3.889 -23.727 -2.750 1.00 11.32 3 HIS A C 10
ATOM 17538 O O . HIS A 1 3 ? 3.660 -23.526 -3.944 1.00 41.41 3 HIS A O 10
ATOM 17553 N N . HIS A 1 4 ? 3.329 -23.016 -1.775 1.00 40.31 4 HIS A N 10
ATOM 17554 C CA . HIS A 1 4 ? 2.488 -21.850 -2.033 1.00 41.32 4 HIS A CA 10
ATOM 17555 C C . HIS A 1 4 ? 2.359 -21.026 -0.754 1.00 53.53 4 HIS A C 10
ATOM 17556 O O . HIS A 1 4 ? 2.271 -21.585 0.338 1.00 62.24 4 HIS A O 10
ATOM 17571 N N . HIS A 1 5 ? 2.339 -19.702 -0.900 1.00 51.32 5 HIS A N 10
ATOM 17572 C CA . HIS A 1 5 ? 2.450 -18.787 0.244 1.00 34.34 5 HIS A CA 10
ATOM 17573 C C . HIS A 1 5 ? 1.091 -18.548 0.913 1.00 40.30 5 HIS A C 10
ATOM 17574 O O . HIS A 1 5 ? 0.944 -17.654 1.744 1.00 73.43 5 HIS A O 10
ATOM 17589 N N . HIS A 1 6 ? 0.102 -19.352 0.544 1.00 64.13 6 HIS A N 10
ATOM 17590 C CA . HIS A 1 6 ? -1.213 -19.323 1.182 1.00 24.03 6 HIS A CA 10
ATOM 17591 C C . HIS A 1 6 ? -1.637 -20.745 1.521 1.00 1.14 6 HIS A C 10
ATOM 17592 O O . HIS A 1 6 ? -1.310 -21.676 0.788 1.00 53.23 6 HIS A O 10
ATOM 17607 N N . HIS A 1 7 ? -2.351 -20.913 2.629 1.00 45.14 7 HIS A N 10
ATOM 17608 C CA . HIS A 1 7 ? -2.833 -22.230 3.033 1.00 11.35 7 HIS A CA 10
ATOM 17609 C C . HIS A 1 7 ? -4.006 -22.650 2.150 1.00 75.43 7 HIS A C 10
ATOM 17610 O O . HIS A 1 7 ? -4.077 -23.795 1.700 1.00 41.30 7 HIS A O 10
ATOM 17625 N N . HIS A 1 8 ? -4.925 -21.708 1.917 1.00 51.14 8 HIS A N 10
ATOM 17626 C CA . HIS A 1 8 ? -6.113 -21.942 1.085 1.00 24.14 8 HIS A CA 10
ATOM 17627 C C . HIS A 1 8 ? -6.957 -23.079 1.668 1.00 52.20 8 HIS A C 10
ATOM 17628 O O . HIS A 1 8 ? -7.806 -23.661 0.992 1.00 11.32 8 HIS A O 10
ATOM 17643 N N . MET A 1 9 ? -6.734 -23.368 2.945 1.00 32.14 9 MET A N 10
ATOM 17644 C CA . MET A 1 9 ? -7.441 -24.448 3.624 1.00 70.12 9 MET A CA 10
ATOM 17645 C C . MET A 1 9 ? -8.821 -23.971 4.069 1.00 60.04 9 MET A C 10
ATOM 17646 O O . MET A 1 9 ? -9.128 -22.776 3.995 1.00 73.41 9 MET A O 10
ATOM 17660 N N . PHE A 1 10 ? -9.641 -24.912 4.525 1.00 64.01 10 PHE A N 10
ATOM 17661 C CA . PHE A 1 10 ? -11.019 -24.625 4.913 1.00 21.31 10 PHE A CA 10
ATOM 17662 C C . PHE A 1 10 ? -11.087 -23.517 5.965 1.00 24.02 10 PHE A C 10
ATOM 17663 O O . PHE A 1 10 ? -10.405 -23.564 6.990 1.00 73.24 10 PHE A O 10
ATOM 17680 N N . LEU A 1 11 ? -11.902 -22.510 5.675 1.00 64.02 11 LEU A N 10
ATOM 17681 C CA . LEU A 1 11 ? -12.164 -21.410 6.597 1.00 11.34 11 LEU A CA 10
ATOM 17682 C C . LEU A 1 11 ? -13.647 -21.423 6.952 1.00 5.25 11 LEU A C 10
ATOM 17683 O O . LEU A 1 11 ? -14.337 -20.406 6.871 1.00 73.11 11 LEU A O 10
ATOM 17699 N N . ASP A 1 12 ? -14.105 -22.607 7.352 1.00 42.42 12 ASP A N 10
ATOM 17700 C CA . ASP A 1 12 ? -15.520 -22.884 7.610 1.00 33.24 12 ASP A CA 10
ATOM 17701 C C . ASP A 1 12 ? -16.152 -21.784 8.456 1.00 12.01 12 ASP A C 10
ATOM 17702 O O . ASP A 1 12 ? -15.633 -21.442 9.525 1.00 41.41 12 ASP A O 10
ATOM 17711 N N . ASP A 1 13 ? -17.277 -21.247 7.978 1.00 23.11 13 ASP A N 10
ATOM 17712 C CA . ASP A 1 13 ? -18.027 -20.233 8.716 1.00 41.03 13 ASP A CA 10
ATOM 17713 C C . ASP A 1 13 ? -18.318 -20.733 10.120 1.00 45.11 13 ASP A C 10
ATOM 17714 O O . ASP A 1 13 ? -18.222 -19.990 11.090 1.00 42.22 13 ASP A O 10
ATOM 17723 N N . VAL A 1 14 ? -18.654 -22.014 10.205 1.00 21.44 14 VAL A N 10
ATOM 17724 C CA . VAL A 1 14 ? -18.982 -22.660 11.468 1.00 24.44 14 VAL A CA 10
ATOM 17725 C C . VAL A 1 14 ? -17.790 -22.656 12.425 1.00 74.24 14 VAL A C 10
ATOM 17726 O O . VAL A 1 14 ? -17.916 -22.249 13.582 1.00 34.32 14 VAL A O 10
ATOM 17739 N N . ASN A 1 15 ? -16.635 -23.095 11.934 1.00 63.02 15 ASN A N 10
ATOM 17740 C CA . ASN A 1 15 ? -15.441 -23.195 12.771 1.00 62.11 15 ASN A CA 10
ATOM 17741 C C . ASN A 1 15 ? -15.063 -21.830 13.333 1.00 40.23 15 ASN A C 10
ATOM 17742 O O . ASN A 1 15 ? -14.929 -21.674 14.547 1.00 13.31 15 ASN A O 10
ATOM 17753 N N . VAL A 1 16 ? -14.939 -20.824 12.460 1.00 62.24 16 VAL A N 10
ATOM 17754 C CA . VAL A 1 16 ? -14.608 -19.474 12.917 1.00 43.23 16 VAL A CA 10
ATOM 17755 C C . VAL A 1 16 ? -15.706 -18.920 13.801 1.00 15.44 16 VAL A C 10
ATOM 17756 O O . VAL A 1 16 ? -15.423 -18.188 14.730 1.00 41.14 16 VAL A O 10
ATOM 17769 N N . PHE A 1 17 ? -16.955 -19.271 13.502 1.00 5.31 17 PHE A N 10
ATOM 17770 C CA . PHE A 1 17 ? -18.095 -18.814 14.295 1.00 31.25 17 PHE A CA 10
ATOM 17771 C C . PHE A 1 17 ? -17.933 -19.272 15.744 1.00 64.43 17 PHE A C 10
ATOM 17772 O O . PHE A 1 17 ? -18.113 -18.493 16.676 1.00 60.14 17 PHE A O 10
ATOM 17789 N N . LEU A 1 18 ? -17.562 -20.539 15.919 1.00 64.41 18 LEU A N 10
ATOM 17790 C CA . LEU A 1 18 ? -17.369 -21.113 17.233 1.00 53.42 18 LEU A CA 10
ATOM 17791 C C . LEU A 1 18 ? -16.152 -20.476 17.911 1.00 34.33 18 LEU A C 10
ATOM 17792 O O . LEU A 1 18 ? -16.225 -20.030 19.060 1.00 23.11 18 LEU A O 10
ATOM 17808 N N . ASP A 1 19 ? -15.040 -20.418 17.181 1.00 74.01 19 ASP A N 10
ATOM 17809 C CA . ASP A 1 19 ? -13.822 -19.767 17.671 1.00 42.04 19 ASP A CA 10
ATOM 17810 C C . ASP A 1 19 ? -14.113 -18.310 18.017 1.00 61.13 19 ASP A C 10
ATOM 17811 O O . ASP A 1 19 ? -13.578 -17.756 18.979 1.00 64.30 19 ASP A O 10
ATOM 17820 N N . ASP A 1 20 ? -14.987 -17.711 17.215 1.00 24.32 20 ASP A N 10
ATOM 17821 C CA . ASP A 1 20 ? -15.350 -16.305 17.342 1.00 32.55 20 ASP A CA 10
ATOM 17822 C C . ASP A 1 20 ? -16.123 -16.082 18.636 1.00 23.54 20 ASP A C 10
ATOM 17823 O O . ASP A 1 20 ? -15.844 -15.147 19.384 1.00 43.02 20 ASP A O 10
ATOM 17832 N N . LEU A 1 21 ? -17.073 -16.971 18.912 1.00 10.32 21 LEU A N 10
ATOM 17833 C CA . LEU A 1 21 ? -17.846 -16.909 20.151 1.00 24.15 21 LEU A CA 10
ATOM 17834 C C . LEU A 1 21 ? -16.930 -17.096 21.358 1.00 20.03 21 LEU A C 10
ATOM 17835 O O . LEU A 1 21 ? -17.105 -16.450 22.388 1.00 4.12 21 LEU A O 10
ATOM 17851 N N . ASN A 1 22 ? -15.939 -17.970 21.208 1.00 62.44 22 ASN A N 10
ATOM 17852 C CA . ASN A 1 22 ? -15.009 -18.280 22.267 1.00 23.23 22 ASN A CA 10
ATOM 17853 C C . ASN A 1 22 ? -14.065 -17.108 22.548 1.00 45.24 22 ASN A C 10
ATOM 17854 O O . ASN A 1 22 ? -13.455 -17.037 23.615 1.00 22.55 22 ASN A O 10
ATOM 17865 N N . THR A 1 23 ? -13.934 -16.193 21.590 1.00 44.11 23 THR A N 10
ATOM 17866 C CA . THR A 1 23 ? -13.095 -15.007 21.773 1.00 55.23 23 THR A CA 10
ATOM 17867 C C . THR A 1 23 ? -13.964 -13.754 21.926 1.00 75.10 23 THR A C 10
ATOM 17868 O O . THR A 1 23 ? -13.457 -12.628 21.961 1.00 11.22 23 THR A O 10
ATOM 17879 N N . ASN A 1 24 ? -15.273 -13.961 22.046 1.00 3.44 24 ASN A N 10
ATOM 17880 C CA . ASN A 1 24 ? -16.233 -12.871 22.178 1.00 10.21 24 ASN A CA 10
ATOM 17881 C C . ASN A 1 24 ? -17.120 -13.103 23.395 1.00 54.24 24 ASN A C 10
ATOM 17882 O O . ASN A 1 24 ? -17.359 -14.242 23.787 1.00 14.22 24 ASN A O 10
ATOM 17893 N N . PRO A 1 25 ? -17.625 -12.025 24.010 1.00 31.14 25 PRO A N 10
ATOM 17894 C CA . PRO A 1 25 ? -18.469 -12.118 25.211 1.00 74.54 25 PRO A CA 10
ATOM 17895 C C . PRO A 1 25 ? -19.833 -12.748 24.931 1.00 50.15 25 PRO A C 10
ATOM 17896 O O . PRO A 1 25 ? -20.529 -13.191 25.850 1.00 42.21 25 PRO A O 10
ATOM 17907 N N . ILE A 1 26 ? -20.201 -12.802 23.660 1.00 13.15 26 ILE A N 10
ATOM 17908 C CA . ILE A 1 26 ? -21.485 -13.335 23.247 1.00 32.33 26 ILE A CA 10
ATOM 17909 C C . ILE A 1 26 ? -21.409 -14.840 23.090 1.00 51.23 26 ILE A C 10
ATOM 17910 O O . ILE A 1 26 ? -21.521 -15.398 21.999 1.00 72.12 26 ILE A O 10
ATOM 17926 N N . THR A 1 27 ? -21.198 -15.458 24.198 1.00 21.53 27 THR A N 10
ATOM 17927 C CA . THR A 1 27 ? -21.230 -16.914 24.331 1.00 44.42 27 THR A CA 10
ATOM 17928 C C . THR A 1 27 ? -22.691 -17.387 24.412 1.00 5.43 27 THR A C 10
ATOM 17929 O O . THR A 1 27 ? -23.017 -18.357 25.094 1.00 20.13 27 THR A O 10
ATOM 17940 N N . ASP A 1 28 ? -23.552 -16.689 23.684 1.00 4.40 28 ASP A N 10
ATOM 17941 C CA . ASP A 1 28 ? -24.988 -16.941 23.683 1.00 4.15 28 ASP A CA 10
ATOM 17942 C C . ASP A 1 28 ? -25.366 -17.851 22.517 1.00 10.32 28 ASP A C 10
ATOM 17943 O O . ASP A 1 28 ? -25.315 -17.436 21.358 1.00 3.14 28 ASP A O 10
ATOM 17952 N N . GLU A 1 29 ? -25.732 -19.092 22.827 1.00 64.33 29 GLU A N 10
ATOM 17953 C CA . GLU A 1 29 ? -26.095 -20.071 21.799 1.00 73.33 29 GLU A CA 10
ATOM 17954 C C . GLU A 1 29 ? -27.406 -19.693 21.100 1.00 71.44 29 GLU A C 10
ATOM 17955 O O . GLU A 1 29 ? -27.653 -20.109 19.969 1.00 41.11 29 GLU A O 10
ATOM 17967 N N . TRP A 1 30 ? -28.236 -18.894 21.767 1.00 42.15 30 TRP A N 10
ATOM 17968 C CA . TRP A 1 30 ? -29.577 -18.595 21.265 1.00 64.03 30 TRP A CA 10
ATOM 17969 C C . TRP A 1 30 ? -29.522 -17.693 20.034 1.00 14.33 30 TRP A C 10
ATOM 17970 O O . TRP A 1 30 ? -30.349 -17.816 19.131 1.00 0.14 30 TRP A O 10
ATOM 17991 N N . TYR A 1 31 ? -28.549 -16.785 19.989 1.00 5.11 31 TYR A N 10
ATOM 17992 C CA . TYR A 1 31 ? -28.456 -15.833 18.881 1.00 24.44 31 TYR A CA 10
ATOM 17993 C C . TYR A 1 31 ? -28.079 -16.560 17.591 1.00 72.01 31 TYR A C 10
ATOM 17994 O O . TYR A 1 31 ? -28.363 -16.080 16.491 1.00 63.21 31 TYR A O 10
ATOM 18012 N N . MET A 1 32 ? -27.456 -17.734 17.732 1.00 34.30 32 MET A N 10
ATOM 18013 C CA . MET A 1 32 ? -27.152 -18.586 16.579 1.00 50.12 32 MET A CA 10
ATOM 18014 C C . MET A 1 32 ? -28.440 -18.945 15.837 1.00 71.33 32 MET A C 10
ATOM 18015 O O . MET A 1 32 ? -28.430 -19.185 14.625 1.00 13.24 32 MET A O 10
ATOM 18029 N N . SER A 1 33 ? -29.551 -18.963 16.573 1.00 50.11 33 SER A N 10
ATOM 18030 C CA . SER A 1 33 ? -30.854 -19.246 15.992 1.00 42.11 33 SER A CA 10
ATOM 18031 C C . SER A 1 33 ? -31.250 -18.117 15.039 1.00 45.32 33 SER A C 10
ATOM 18032 O O . SER A 1 33 ? -31.805 -18.362 13.967 1.00 61.41 33 SER A O 10
ATOM 18040 N N . ASN A 1 34 ? -30.938 -16.877 15.429 1.00 34.11 34 ASN A N 10
ATOM 18041 C CA . ASN A 1 34 ? -31.201 -15.711 14.578 1.00 33.22 34 ASN A CA 10
ATOM 18042 C C . ASN A 1 34 ? -30.410 -15.825 13.280 1.00 65.23 34 ASN A C 10
ATOM 18043 O O . ASN A 1 34 ? -30.873 -15.416 12.211 1.00 43.04 34 ASN A O 10
ATOM 18054 N N . PHE A 1 35 ? -29.210 -16.391 13.388 1.00 55.32 35 PHE A N 10
ATOM 18055 C CA . PHE A 1 35 ? -28.365 -16.651 12.228 1.00 43.25 35 PHE A CA 10
ATOM 18056 C C . PHE A 1 35 ? -29.030 -17.690 11.325 1.00 51.21 35 PHE A C 10
ATOM 18057 O O . PHE A 1 35 ? -29.117 -17.507 10.111 1.00 14.45 35 PHE A O 10
ATOM 18074 N N . ALA A 1 36 ? -29.515 -18.769 11.937 1.00 55.52 36 ALA A N 10
ATOM 18075 C CA . ALA A 1 36 ? -30.178 -19.848 11.202 1.00 1.22 36 ALA A CA 10
ATOM 18076 C C . ALA A 1 36 ? -31.520 -19.395 10.624 1.00 33.21 36 ALA A C 10
ATOM 18077 O O . ALA A 1 36 ? -32.010 -19.958 9.646 1.00 11.11 36 ALA A O 10
ATOM 18084 N N . ASP A 1 37 ? -32.105 -18.378 11.246 1.00 60.11 37 ASP A N 10
ATOM 18085 C CA . ASP A 1 37 ? -33.409 -17.851 10.837 1.00 24.35 37 ASP A CA 10
ATOM 18086 C C . ASP A 1 37 ? -33.328 -17.080 9.517 1.00 72.00 37 ASP A C 10
ATOM 18087 O O . ASP A 1 37 ? -34.340 -16.890 8.841 1.00 53.43 37 ASP A O 10
ATOM 18096 N N . LYS A 1 38 ? -32.126 -16.642 9.153 1.00 65.31 38 LYS A N 10
ATOM 18097 C CA . LYS A 1 38 ? -31.934 -15.811 7.964 1.00 20.14 38 LYS A CA 10
ATOM 18098 C C . LYS A 1 38 ? -32.400 -16.541 6.698 1.00 25.40 38 LYS A C 10
ATOM 18099 O O . LYS A 1 38 ? -31.772 -17.500 6.248 1.00 11.33 38 LYS A O 10
ATOM 18118 N N . HIS A 1 39 ? -33.513 -16.076 6.135 1.00 34.03 39 HIS A N 10
ATOM 18119 C CA . HIS A 1 39 ? -34.119 -16.713 4.966 1.00 13.44 39 HIS A CA 10
ATOM 18120 C C . HIS A 1 39 ? -33.353 -16.389 3.682 1.00 71.25 39 HIS A C 10
ATOM 18121 O O . HIS A 1 39 ? -33.613 -15.380 3.021 1.00 11.13 39 HIS A O 10
ATOM 18136 N N . ILE A 1 40 ? -32.387 -17.243 3.362 1.00 15.14 40 ILE A N 10
ATOM 18137 C CA . ILE A 1 40 ? -31.633 -17.166 2.111 1.00 32.11 40 ILE A CA 10
ATOM 18138 C C . ILE A 1 40 ? -30.960 -18.514 1.856 1.00 22.31 40 ILE A C 10
ATOM 18139 O O . ILE A 1 40 ? -30.587 -19.203 2.809 1.00 2.34 40 ILE A O 10
ATOM 18155 N N . LYS A 1 41 ? -30.823 -18.913 0.591 1.00 0.43 41 LYS A N 10
ATOM 18156 C CA . LYS A 1 41 ? -30.213 -20.201 0.289 1.00 12.12 41 LYS A CA 10
ATOM 18157 C C . LYS A 1 41 ? -28.722 -20.177 0.637 1.00 5.14 41 LYS A C 10
ATOM 18158 O O . LYS A 1 41 ? -27.896 -19.631 -0.093 1.00 35.21 41 LYS A O 10
ATOM 18177 N N . ILE A 1 42 ? -28.402 -20.732 1.796 1.00 4.25 42 ILE A N 10
ATOM 18178 C CA . ILE A 1 42 ? -27.024 -20.799 2.275 1.00 14.01 42 ILE A CA 10
ATOM 18179 C C . ILE A 1 42 ? -26.198 -21.772 1.432 1.00 52.43 42 ILE A C 10
ATOM 18180 O O . ILE A 1 42 ? -24.990 -21.592 1.255 1.00 53.43 42 ILE A O 10
ATOM 18196 N N . LEU A 1 43 ? -26.871 -22.791 0.910 1.00 33.44 43 LEU A N 10
ATOM 18197 C CA . LEU A 1 43 ? -26.258 -23.811 0.059 1.00 4.54 43 LEU A CA 10
ATOM 18198 C C . LEU A 1 43 ? -27.323 -24.418 -0.843 1.00 11.14 43 LEU A C 10
ATOM 18199 O O . LEU A 1 43 ? -28.519 -24.194 -0.636 1.00 35.23 43 LEU A O 10
ATOM 18215 N N . GLU A 1 44 ? -26.898 -25.178 -1.844 1.00 11.42 44 GLU A N 10
ATOM 18216 C CA . GLU A 1 44 ? -27.834 -25.961 -2.639 1.00 12.15 44 GLU A CA 10
ATOM 18217 C C . GLU A 1 44 ? -28.284 -27.167 -1.830 1.00 30.40 44 GLU A C 10
ATOM 18218 O O . GLU A 1 44 ? -27.736 -27.443 -0.764 1.00 1.54 44 GLU A O 10
ATOM 18230 N N . SER A 1 45 ? -29.256 -27.890 -2.348 1.00 71.32 45 SER A N 10
ATOM 18231 C CA . SER A 1 45 ? -29.827 -29.026 -1.627 1.00 70.25 45 SER A CA 10
ATOM 18232 C C . SER A 1 45 ? -28.777 -30.121 -1.417 1.00 53.14 45 SER A C 10
ATOM 18233 O O . SER A 1 45 ? -28.492 -30.518 -0.283 1.00 14.11 45 SER A O 10
ATOM 18241 N N . TYR A 1 46 ? -28.168 -30.563 -2.514 1.00 24.11 46 TYR A N 10
ATOM 18242 C CA . TYR A 1 46 ? -27.153 -31.614 -2.470 1.00 25.11 46 TYR A CA 10
ATOM 18243 C C . TYR A 1 46 ? -25.892 -31.132 -1.748 1.00 70.33 46 TYR A C 10
ATOM 18244 O O . TYR A 1 46 ? -25.243 -31.896 -1.025 1.00 31.12 46 TYR A O 10
ATOM 18262 N N . GLU A 1 47 ? -25.555 -29.854 -1.935 1.00 72.31 47 GLU A N 10
ATOM 18263 C CA . GLU A 1 47 ? -24.405 -29.262 -1.255 1.00 53.13 47 GLU A CA 10
ATOM 18264 C C . GLU A 1 47 ? -24.615 -29.302 0.251 1.00 4.32 47 GLU A C 10
ATOM 18265 O O . GLU A 1 47 ? -23.795 -29.846 0.984 1.00 75.22 47 GLU A O 10
ATOM 18277 N N . ALA A 1 48 ? -25.739 -28.755 0.698 1.00 33.12 48 ALA A N 10
ATOM 18278 C CA . ALA A 1 48 ? -26.062 -28.718 2.116 1.00 74.23 48 ALA A CA 10
ATOM 18279 C C . ALA A 1 48 ? -26.079 -30.126 2.695 1.00 21.35 48 ALA A C 10
ATOM 18280 O O . ALA A 1 48 ? -25.555 -30.359 3.782 1.00 72.31 48 ALA A O 10
ATOM 18287 N N . PHE A 1 49 ? -26.661 -31.066 1.949 1.00 44.25 49 PHE A N 10
ATOM 18288 C CA . PHE A 1 49 ? -26.754 -32.457 2.391 1.00 63.20 49 PHE A CA 10
ATOM 18289 C C . PHE A 1 49 ? -25.360 -33.042 2.630 1.00 22.21 49 PHE A C 10
ATOM 18290 O O . PHE A 1 49 ? -25.100 -33.664 3.663 1.00 13.31 49 PHE A O 10
ATOM 18307 N N . ASP A 1 50 ? -24.467 -32.844 1.670 1.00 34.24 50 ASP A N 10
ATOM 18308 C CA . ASP A 1 50 ? -23.094 -33.354 1.788 1.00 23.32 50 ASP A CA 10
ATOM 18309 C C . ASP A 1 50 ? -22.385 -32.671 2.959 1.00 1.51 50 ASP A C 10
ATOM 18310 O O . ASP A 1 50 ? -21.661 -33.309 3.745 1.00 54.04 50 ASP A O 10
ATOM 18319 N N . ILE A 1 51 ? -22.625 -31.369 3.076 1.00 13.34 51 ILE A N 10
ATOM 18320 C CA . ILE A 1 51 ? -22.070 -30.561 4.154 1.00 11.42 51 ILE A CA 10
ATOM 18321 C C . ILE A 1 51 ? -22.573 -31.049 5.516 1.00 65.31 51 ILE A C 10
ATOM 18322 O O . ILE A 1 51 ? -21.869 -30.920 6.518 1.00 71.51 51 ILE A O 10
ATOM 18338 N N . LEU A 1 52 ? -23.786 -31.620 5.553 1.00 62.15 52 LEU A N 10
ATOM 18339 C CA . LEU A 1 52 ? -24.297 -32.234 6.783 1.00 32.51 52 LEU A CA 10
ATOM 18340 C C . LEU A 1 52 ? -23.299 -33.271 7.272 1.00 71.22 52 LEU A C 10
ATOM 18341 O O . LEU A 1 52 ? -22.844 -33.229 8.410 1.00 33.53 52 LEU A O 10
ATOM 18357 N N . LYS A 1 53 ? -22.957 -34.184 6.368 1.00 41.41 53 LYS A N 10
ATOM 18358 C CA . LYS A 1 53 ? -21.972 -35.226 6.628 1.00 34.22 53 LYS A CA 10
ATOM 18359 C C . LYS A 1 53 ? -20.653 -34.614 7.089 1.00 1.12 53 LYS A C 10
ATOM 18360 O O . LYS A 1 53 ? -20.132 -34.952 8.161 1.00 53.22 53 LYS A O 10
ATOM 18379 N N . GLN A 1 54 ? -20.143 -33.676 6.290 1.00 10.44 54 GLN A N 10
ATOM 18380 C CA . GLN A 1 54 ? -18.860 -33.040 6.584 1.00 23.13 54 GLN A CA 10
ATOM 18381 C C . GLN A 1 54 ? -18.867 -32.443 7.989 1.00 42.14 54 GLN A C 10
ATOM 18382 O O . GLN A 1 54 ? -17.904 -32.596 8.743 1.00 1.13 54 GLN A O 10
ATOM 18396 N N . PHE A 1 55 ? -19.967 -31.787 8.345 1.00 65.31 55 PHE A N 10
ATOM 18397 C CA . PHE A 1 55 ? -20.098 -31.173 9.661 1.00 54.32 55 PHE A CA 10
ATOM 18398 C C . PHE A 1 55 ? -20.271 -32.224 10.744 1.00 52.31 55 PHE A C 10
ATOM 18399 O O . PHE A 1 55 ? -19.764 -32.054 11.842 1.00 11.04 55 PHE A O 10
ATOM 18416 N N . VAL A 1 56 ? -20.974 -33.309 10.435 1.00 41.34 56 VAL A N 10
ATOM 18417 C CA . VAL A 1 56 ? -21.139 -34.399 11.389 1.00 52.12 56 VAL A CA 10
ATOM 18418 C C . VAL A 1 56 ? -19.769 -34.885 11.857 1.00 63.32 56 VAL A C 10
ATOM 18419 O O . VAL A 1 56 ? -19.462 -34.872 13.060 1.00 21.21 56 VAL A O 10
ATOM 18432 N N . ASP A 1 57 ? -18.933 -35.268 10.898 1.00 64.01 57 ASP A N 10
ATOM 18433 C CA . ASP A 1 57 ? -17.587 -35.746 11.205 1.00 33.44 57 ASP A CA 10
ATOM 18434 C C . ASP A 1 57 ? -16.776 -34.651 11.916 1.00 30.24 57 ASP A C 10
ATOM 18435 O O . ASP A 1 57 ? -16.203 -34.873 12.995 1.00 63.24 57 ASP A O 10
ATOM 18444 N N . TYR A 1 58 ? -16.757 -33.452 11.326 1.00 52.32 58 TYR A N 10
ATOM 18445 C CA . TYR A 1 58 ? -16.000 -32.327 11.884 1.00 34.32 58 TYR A CA 10
ATOM 18446 C C . TYR A 1 58 ? -16.418 -32.025 13.325 1.00 3.23 58 TYR A C 10
ATOM 18447 O O . TYR A 1 58 ? -15.581 -31.702 14.172 1.00 71.41 58 TYR A O 10
ATOM 18465 N N . MET A 1 59 ? -17.716 -32.135 13.596 1.00 73.43 59 MET A N 10
ATOM 18466 C CA . MET A 1 59 ? -18.246 -31.890 14.938 1.00 13.32 59 MET A CA 10
ATOM 18467 C C . MET A 1 59 ? -17.829 -32.997 15.886 1.00 44.22 59 MET A C 10
ATOM 18468 O O . MET A 1 59 ? -17.520 -32.737 17.052 1.00 5.31 59 MET A O 10
ATOM 18482 N N . ILE A 1 60 ? -17.810 -34.234 15.394 1.00 62.31 60 ILE A N 10
ATOM 18483 C CA . ILE A 1 60 ? -17.385 -35.356 16.220 1.00 33.23 60 ILE A CA 10
ATOM 18484 C C . ILE A 1 60 ? -15.928 -35.178 16.621 1.00 12.21 60 ILE A C 10
ATOM 18485 O O . ILE A 1 60 ? -15.527 -35.553 17.727 1.00 4.11 60 ILE A O 10
ATOM 18501 N N . GLU A 1 61 ? -15.147 -34.587 15.720 1.00 71.51 61 GLU A N 10
ATOM 18502 C CA . GLU A 1 61 ? -13.743 -34.302 15.996 1.00 34.31 61 GLU A CA 10
ATOM 18503 C C . GLU A 1 61 ? -13.584 -33.302 17.154 1.00 21.43 61 GLU A C 10
ATOM 18504 O O . GLU A 1 61 ? -12.556 -33.304 17.836 1.00 12.02 61 GLU A O 10
ATOM 18516 N N . GLU A 1 62 ? -14.600 -32.460 17.402 1.00 63.41 62 GLU A N 10
ATOM 18517 C CA . GLU A 1 62 ? -14.501 -31.469 18.484 1.00 54.23 62 GLU A CA 10
ATOM 18518 C C . GLU A 1 62 ? -15.341 -31.868 19.710 1.00 21.40 62 GLU A C 10
ATOM 18519 O O . GLU A 1 62 ? -15.100 -31.371 20.813 1.00 25.10 62 GLU A O 10
ATOM 18531 N N . HIS A 1 63 ? -16.281 -32.797 19.512 1.00 43.05 63 HIS A N 10
ATOM 18532 C CA . HIS A 1 63 ? -17.044 -33.439 20.602 1.00 2.03 63 HIS A CA 10
ATOM 18533 C C . HIS A 1 63 ? -17.405 -32.465 21.748 1.00 4.01 63 HIS A C 10
ATOM 18534 O O . HIS A 1 63 ? -17.106 -32.738 22.912 1.00 63.34 63 HIS A O 10
ATOM 18549 N N . ASP A 1 64 ? -18.044 -31.336 21.438 1.00 34.14 64 ASP A N 10
ATOM 18550 C CA . ASP A 1 64 ? -18.404 -30.370 22.487 1.00 44.13 64 ASP A CA 10
ATOM 18551 C C . ASP A 1 64 ? -19.913 -30.382 22.744 1.00 44.32 64 ASP A C 10
ATOM 18552 O O . ASP A 1 64 ? -20.708 -29.984 21.894 1.00 1.23 64 ASP A O 10
ATOM 18561 N N . GLU A 1 65 ? -20.289 -30.874 23.919 1.00 4.25 65 GLU A N 10
ATOM 18562 C CA . GLU A 1 65 ? -21.690 -30.990 24.325 1.00 4.24 65 GLU A CA 10
ATOM 18563 C C . GLU A 1 65 ? -22.361 -29.641 24.558 1.00 3.24 65 GLU A C 10
ATOM 18564 O O . GLU A 1 65 ? -23.582 -29.532 24.465 1.00 43.22 65 GLU A O 10
ATOM 18576 N N . LYS A 1 66 ? -21.583 -28.598 24.855 1.00 10.42 66 LYS A N 10
ATOM 18577 C CA . LYS A 1 66 ? -22.168 -27.264 25.012 1.00 53.41 66 LYS A CA 10
ATOM 18578 C C . LYS A 1 66 ? -22.687 -26.789 23.661 1.00 55.35 66 LYS A C 10
ATOM 18579 O O . LYS A 1 66 ? -23.422 -25.801 23.567 1.00 14.34 66 LYS A O 10
ATOM 18598 N N . SER A 1 67 ? -22.320 -27.525 22.618 1.00 4.34 67 SER A N 10
ATOM 18599 C CA . SER A 1 67 ? -22.500 -27.055 21.260 1.00 14.32 67 SER A CA 10
ATOM 18600 C C . SER A 1 67 ? -23.650 -27.774 20.616 1.00 24.40 67 SER A C 10
ATOM 18601 O O . SER A 1 67 ? -24.032 -27.453 19.500 1.00 33.31 67 SER A O 10
ATOM 18609 N N . GLU A 1 68 ? -24.240 -28.703 21.359 1.00 31.22 68 GLU A N 10
ATOM 18610 C CA . GLU A 1 68 ? -25.336 -29.511 20.857 1.00 25.05 68 GLU A CA 10
ATOM 18611 C C . GLU A 1 68 ? -26.362 -28.629 20.145 1.00 54.30 68 GLU A C 10
ATOM 18612 O O . GLU A 1 68 ? -26.676 -28.849 18.972 1.00 3.41 68 GLU A O 10
ATOM 18624 N N . TYR A 1 69 ? -26.832 -27.601 20.842 1.00 4.00 69 TYR A N 10
ATOM 18625 C CA . TYR A 1 69 ? -27.805 -26.674 20.284 1.00 14.55 69 TYR A CA 10
ATOM 18626 C C . TYR A 1 69 ? -27.224 -25.926 19.081 1.00 25.22 69 TYR A C 10
ATOM 18627 O O . TYR A 1 69 ? -27.918 -25.705 18.093 1.00 71.14 69 TYR A O 10
ATOM 18645 N N . GLU A 1 70 ? -25.934 -25.586 19.140 1.00 4.33 70 GLU A N 10
ATOM 18646 C CA . GLU A 1 70 ? -25.320 -24.735 18.117 1.00 23.31 70 GLU A CA 10
ATOM 18647 C C . GLU A 1 70 ? -25.215 -25.516 16.811 1.00 52.35 70 GLU A C 10
ATOM 18648 O O . GLU A 1 70 ? -25.579 -25.028 15.735 1.00 3.04 70 GLU A O 10
ATOM 18660 N N . ILE A 1 71 ? -24.738 -26.748 16.930 1.00 35.14 71 ILE A N 10
ATOM 18661 C CA . ILE A 1 71 ? -24.649 -27.663 15.809 1.00 63.20 71 ILE A CA 10
ATOM 18662 C C . ILE A 1 71 ? -26.044 -27.930 15.259 1.00 3.04 71 ILE A C 10
ATOM 18663 O O . ILE A 1 71 ? -26.249 -27.969 14.046 1.00 32.11 71 ILE A O 10
ATOM 18679 N N . MET A 1 72 ? -27.010 -28.095 16.168 1.00 5.10 72 MET A N 10
ATOM 18680 C CA . MET A 1 72 ? -28.399 -28.315 15.772 1.00 34.21 72 MET A CA 10
ATOM 18681 C C . MET A 1 72 ? -28.942 -27.111 15.004 1.00 52.43 72 MET A C 10
ATOM 18682 O O . MET A 1 72 ? -29.770 -27.276 14.117 1.00 3.12 72 MET A O 10
ATOM 18696 N N . GLU A 1 73 ? -28.476 -25.905 15.336 1.00 31.24 73 GLU A N 10
ATOM 18697 C CA . GLU A 1 73 ? -28.875 -24.701 14.598 1.00 72.02 73 GLU A CA 10
ATOM 18698 C C . GLU A 1 73 ? -28.280 -24.725 13.189 1.00 32.22 73 GLU A C 10
ATOM 18699 O O . GLU A 1 73 ? -28.970 -24.483 12.183 1.00 10.20 73 GLU A O 10
ATOM 18711 N N . ILE A 1 74 ? -26.999 -25.032 13.119 1.00 12.21 74 ILE A N 10
ATOM 18712 C CA . ILE A 1 74 ? -26.321 -25.192 11.843 1.00 14.25 74 ILE A CA 10
ATOM 18713 C C . ILE A 1 74 ? -27.038 -26.248 11.000 1.00 44.22 74 ILE A C 10
ATOM 18714 O O . ILE A 1 74 ? -27.304 -26.056 9.813 1.00 65.42 74 ILE A O 10
ATOM 18730 N N . LEU A 1 75 ? -27.419 -27.335 11.653 1.00 50.22 75 LEU A N 10
ATOM 18731 C CA . LEU A 1 75 ? -28.011 -28.475 10.973 1.00 62.33 75 LEU A CA 10
ATOM 18732 C C . LEU A 1 75 ? -29.447 -28.181 10.596 1.00 13.10 75 LEU A C 10
ATOM 18733 O O . LEU A 1 75 ? -29.908 -28.594 9.541 1.00 1.44 75 LEU A O 10
ATOM 18749 N N . ARG A 1 76 ? -30.149 -27.463 11.460 1.00 11.15 76 ARG A N 10
ATOM 18750 C CA . ARG A 1 76 ? -31.542 -27.147 11.206 1.00 32.32 76 ARG A CA 10
ATOM 18751 C C . ARG A 1 76 ? -31.641 -26.248 9.984 1.00 52.52 76 ARG A C 10
ATOM 18752 O O . ARG A 1 76 ? -32.486 -26.459 9.125 1.00 64.35 76 ARG A O 10
ATOM 18773 N N . GLN A 1 77 ? -30.749 -25.260 9.891 1.00 3.25 77 GLN A N 10
ATOM 18774 C CA . GLN A 1 77 ? -30.771 -24.345 8.756 1.00 40.13 77 GLN A CA 10
ATOM 18775 C C . GLN A 1 77 ? -30.322 -25.059 7.477 1.00 23.20 77 GLN A C 10
ATOM 18776 O O . GLN A 1 77 ? -30.953 -24.918 6.424 1.00 51.52 77 GLN A O 10
ATOM 18790 N N . LEU A 1 78 ? -29.255 -25.858 7.576 1.00 13.15 78 LEU A N 10
ATOM 18791 C CA . LEU A 1 78 ? -28.770 -26.629 6.426 1.00 14.15 78 LEU A CA 10
ATOM 18792 C C . LEU A 1 78 ? -29.841 -27.599 5.925 1.00 41.13 78 LEU A C 10
ATOM 18793 O O . LEU A 1 78 ? -30.093 -27.694 4.726 1.00 23.12 78 LEU A O 10
ATOM 18809 N N . LYS A 1 79 ? -30.469 -28.310 6.858 1.00 1.14 79 LYS A N 10
ATOM 18810 C CA . LYS A 1 79 ? -31.463 -29.326 6.518 1.00 24.25 79 LYS A CA 10
ATOM 18811 C C . LYS A 1 79 ? -32.783 -28.685 6.099 1.00 24.22 79 LYS A C 10
ATOM 18812 O O . LYS A 1 79 ? -33.551 -29.281 5.347 1.00 4.30 79 LYS A O 10
ATOM 18831 N N . TYR A 1 80 ? -33.044 -27.481 6.593 1.00 4.14 80 TYR A N 10
ATOM 18832 C CA . TYR A 1 80 ? -34.218 -26.717 6.176 1.00 62.11 80 TYR A CA 10
ATOM 18833 C C . TYR A 1 80 ? -34.046 -26.284 4.720 1.00 72.21 80 TYR A C 10
ATOM 18834 O O . TYR A 1 80 ? -34.987 -26.317 3.926 1.00 22.14 80 TYR A O 10
ATOM 18852 N N . GLN A 1 81 ? -32.819 -25.887 4.387 1.00 41.41 81 GLN A N 10
ATOM 18853 C CA . GLN A 1 81 ? -32.464 -25.489 3.026 1.00 14.22 81 GLN A CA 10
ATOM 18854 C C . GLN A 1 81 ? -32.457 -26.704 2.090 1.00 72.33 81 GLN A C 10
ATOM 18855 O O . GLN A 1 81 ? -33.004 -26.661 0.986 1.00 13.04 81 GLN A O 10
ATOM 18869 N N . ALA A 1 82 ? -31.831 -27.781 2.546 1.00 50.44 82 ALA A N 10
ATOM 18870 C CA . ALA A 1 82 ? -31.728 -29.016 1.768 1.00 44.51 82 ALA A CA 10
ATOM 18871 C C . ALA A 1 82 ? -33.062 -29.758 1.702 1.00 13.32 82 ALA A C 10
ATOM 18872 O O . ALA A 1 82 ? -33.324 -30.487 0.742 1.00 3.42 82 ALA A O 10
ATOM 18879 N N . ASP A 1 83 ? -33.894 -29.550 2.721 1.00 53.55 83 ASP A N 10
ATOM 18880 C CA . ASP A 1 83 ? -35.155 -30.278 2.890 1.00 22.04 83 ASP A CA 10
ATOM 18881 C C . ASP A 1 83 ? -34.893 -31.767 3.120 1.00 61.32 83 ASP A C 10
ATOM 18882 O O . ASP A 1 83 ? -34.881 -32.564 2.180 1.00 3.33 83 ASP A O 10
ATOM 18891 N N . THR A 1 84 ? -34.642 -32.125 4.377 1.00 53.22 84 THR A N 10
ATOM 18892 C CA . THR A 1 84 ? -34.414 -33.516 4.757 1.00 30.40 84 THR A CA 10
ATOM 18893 C C . THR A 1 84 ? -34.461 -33.675 6.276 1.00 61.01 84 THR A C 10
ATOM 18894 O O . THR A 1 84 ? -34.098 -32.761 7.021 1.00 13.42 84 THR A O 10
ATOM 18905 N N . ASN A 1 85 ? -34.921 -34.838 6.724 1.00 72.11 85 ASN A N 10
ATOM 18906 C CA . ASN A 1 85 ? -34.953 -35.172 8.146 1.00 33.25 85 ASN A CA 10
ATOM 18907 C C . ASN A 1 85 ? -33.804 -36.119 8.488 1.00 0.41 85 ASN A C 10
ATOM 18908 O O . ASN A 1 85 ? -33.376 -36.204 9.643 1.00 41.35 85 ASN A O 10
ATOM 18919 N N . GLU A 1 86 ? -33.294 -36.798 7.469 1.00 54.52 86 GLU A N 10
ATOM 18920 C CA . GLU A 1 86 ? -32.221 -37.774 7.627 1.00 21.03 86 GLU A CA 10
ATOM 18921 C C . GLU A 1 86 ? -30.859 -37.124 7.875 1.00 33.12 86 GLU A C 10
ATOM 18922 O O . GLU A 1 86 ? -30.749 -35.909 8.075 1.00 63.31 86 GLU A O 10
ATOM 18934 N N . LYS A 1 87 ? -29.831 -37.967 7.894 1.00 4.35 87 LYS A N 10
ATOM 18935 C CA . LYS A 1 87 ? -28.461 -37.548 8.164 1.00 63.14 87 LYS A CA 10
ATOM 18936 C C . LYS A 1 87 ? -27.485 -38.504 7.476 1.00 1.22 87 LYS A C 10
ATOM 18937 O O . LYS A 1 87 ? -27.777 -39.694 7.335 1.00 22.33 87 LYS A O 10
ATOM 18956 N N . PHE A 1 88 ? -26.342 -37.980 7.044 1.00 3.51 88 PHE A N 10
ATOM 18957 C CA . PHE A 1 88 ? -25.283 -38.791 6.441 1.00 50.33 88 PHE A CA 10
ATOM 18958 C C . PHE A 1 88 ? -23.961 -38.532 7.161 1.00 42.42 88 PHE A C 10
ATOM 18959 O O . PHE A 1 88 ? -23.800 -37.501 7.809 1.00 45.33 88 PHE A O 10
ATOM 18976 N N . TYR A 1 89 ? -23.028 -39.477 7.048 1.00 12.11 89 TYR A N 10
ATOM 18977 C CA . TYR A 1 89 ? -21.684 -39.322 7.616 1.00 34.45 89 TYR A CA 10
ATOM 18978 C C . TYR A 1 89 ? -20.711 -40.253 6.894 1.00 14.42 89 TYR A C 10
ATOM 18979 O O . TYR A 1 89 ? -21.136 -41.091 6.093 1.00 73.55 89 TYR A O 10
ATOM 18997 N N . THR A 1 90 ? -19.416 -40.114 7.171 1.00 51.15 90 THR A N 10
ATOM 18998 C CA . THR A 1 90 ? -18.406 -40.961 6.538 1.00 3.44 90 THR A CA 10
ATOM 18999 C C . THR A 1 90 ? -17.621 -41.762 7.588 1.00 31.21 90 THR A C 10
ATOM 19000 O O . THR A 1 90 ? -17.949 -41.741 8.777 1.00 4.10 90 THR A O 10
ATOM 19011 N N . ASN A 1 91 ? -16.595 -42.478 7.129 1.00 22.34 91 ASN A N 10
ATOM 19012 C CA . ASN A 1 91 ? -15.843 -43.419 7.962 1.00 34.03 91 ASN A CA 10
ATOM 19013 C C . ASN A 1 91 ? -15.191 -42.753 9.176 1.00 4.44 91 ASN A C 10
ATOM 19014 O O . ASN A 1 91 ? -14.848 -43.436 10.140 1.00 60.31 91 ASN A O 10
ATOM 19025 N N . THR A 1 92 ? -15.011 -41.439 9.134 1.00 35.44 92 THR A N 10
ATOM 19026 C CA . THR A 1 92 ? -14.400 -40.722 10.251 1.00 71.21 92 THR A CA 10
ATOM 19027 C C . THR A 1 92 ? -15.355 -40.692 11.456 1.00 42.51 92 THR A C 10
ATOM 19028 O O . THR A 1 92 ? -14.930 -40.814 12.608 1.00 54.15 92 THR A O 10
ATOM 19039 N N . GLN A 1 93 ? -16.645 -40.546 11.165 1.00 21.13 93 GLN A N 10
ATOM 19040 C CA . GLN A 1 93 ? -17.686 -40.471 12.190 1.00 54.42 93 GLN A CA 10
ATOM 19041 C C . GLN A 1 93 ? -17.937 -41.835 12.848 1.00 74.44 93 GLN A C 10
ATOM 19042 O O . GLN A 1 93 ? -17.865 -41.965 14.076 1.00 63.53 93 GLN A O 10
ATOM 19056 N N . LYS A 1 94 ? -18.230 -42.844 12.018 1.00 4.23 94 LYS A N 10
ATOM 19057 C CA . LYS A 1 94 ? -18.502 -44.218 12.482 1.00 55.32 94 LYS A CA 10
ATOM 19058 C C . LYS A 1 94 ? -19.852 -44.302 13.224 1.00 14.32 94 LYS A C 10
ATOM 19059 O O . LYS A 1 94 ? -20.821 -44.869 12.708 1.00 53.42 94 LYS A O 10
ATOM 19078 N N . GLN A 1 95 ? -19.902 -43.734 14.429 1.00 3.35 95 GLN A N 10
ATOM 19079 C CA . GLN A 1 95 ? -21.127 -43.682 15.241 1.00 24.53 95 GLN A CA 10
ATOM 19080 C C . GLN A 1 95 ? -22.028 -42.549 14.718 1.00 52.25 95 GLN A C 10
ATOM 19081 O O . GLN A 1 95 ? -21.798 -42.046 13.625 1.00 13.44 95 GLN A O 10
ATOM 19095 N N . LYS A 1 96 ? -23.066 -42.151 15.454 1.00 22.33 96 LYS A N 10
ATOM 19096 C CA . LYS A 1 96 ? -23.837 -40.963 15.084 1.00 63.02 96 LYS A CA 10
ATOM 19097 C C . LYS A 1 96 ? -23.999 -40.035 16.294 1.00 13.45 96 LYS A C 10
ATOM 19098 O O . LYS A 1 96 ? -24.168 -40.493 17.424 1.00 35.33 96 LYS A O 10
ATOM 19117 N N . ILE A 1 97 ? -23.937 -38.733 16.034 1.00 11.00 97 ILE A N 10
ATOM 19118 C CA . ILE A 1 97 ? -24.001 -37.700 17.075 1.00 31.51 97 ILE A CA 10
ATOM 19119 C C . ILE A 1 97 ? -25.321 -37.784 17.843 1.00 33.15 97 ILE A C 10
ATOM 19120 O O . ILE A 1 97 ? -25.392 -37.469 19.035 1.00 23.42 97 ILE A O 10
ATOM 19136 N N . VAL A 1 98 ? -26.369 -38.183 17.126 1.00 34.43 98 VAL A N 10
ATOM 19137 C CA . VAL A 1 98 ? -27.706 -38.383 17.695 1.00 25.31 98 VAL A CA 10
ATOM 19138 C C . VAL A 1 98 ? -27.650 -39.078 19.067 1.00 61.44 98 VAL A C 10
ATOM 19139 O O . VAL A 1 98 ? -28.466 -38.788 19.940 1.00 32.33 98 VAL A O 10
ATOM 19152 N N . GLU A 1 99 ? -26.684 -39.984 19.251 1.00 1.40 99 GLU A N 10
ATOM 19153 C CA . GLU A 1 99 ? -26.523 -40.695 20.525 1.00 41.43 99 GLU A CA 10
ATOM 19154 C C . GLU A 1 99 ? -26.345 -39.717 21.688 1.00 2.42 99 GLU A C 10
ATOM 19155 O O . GLU A 1 99 ? -26.941 -39.883 22.755 1.00 74.30 99 GLU A O 10
ATOM 19167 N N . LEU A 1 100 ? -25.515 -38.698 21.473 1.00 10.55 100 LEU A N 10
ATOM 19168 C CA . LEU A 1 100 ? -25.209 -37.716 22.509 1.00 2.11 100 LEU A CA 10
ATOM 19169 C C . LEU A 1 100 ? -26.230 -36.583 22.487 1.00 3.21 100 LEU A C 10
ATOM 19170 O O . LEU A 1 100 ? -26.465 -35.930 23.507 1.00 23.23 100 LEU A O 10
ATOM 19186 N N . TYR A 1 101 ? -26.840 -36.362 21.320 1.00 34.40 101 TYR A N 10
ATOM 19187 C CA . TYR A 1 101 ? -27.838 -35.302 21.145 1.00 4.33 101 TYR A CA 10
ATOM 19188 C C . TYR A 1 101 ? -28.981 -35.409 22.155 1.00 23.02 101 TYR A C 10
ATOM 19189 O O . TYR A 1 101 ? -29.608 -36.464 22.293 1.00 15.24 101 TYR A O 10
ATOM 19207 N N . LYS A 1 102 ? -29.234 -34.309 22.862 1.00 50.44 102 LYS A N 10
ATOM 19208 C CA . LYS A 1 102 ? -30.414 -34.186 23.704 1.00 41.02 102 LYS A CA 10
ATOM 19209 C C . LYS A 1 102 ? -31.654 -34.255 22.817 1.00 64.42 102 LYS A C 10
ATOM 19210 O O . LYS A 1 102 ? -31.984 -33.285 22.130 1.00 54.24 102 LYS A O 10
ATOM 19229 N N . GLN A 1 103 ? -32.321 -35.405 22.823 1.00 61.13 103 GLN A N 10
ATOM 19230 C CA . GLN A 1 103 ? -33.452 -35.651 21.928 1.00 3.21 103 GLN A CA 10
ATOM 19231 C C . GLN A 1 103 ? -34.539 -34.587 22.092 1.00 44.45 103 GLN A C 10
ATOM 19232 O O . GLN A 1 103 ? -35.282 -34.297 21.155 1.00 2.25 103 GLN A O 10
ATOM 19246 N N . GLU A 1 104 ? -34.609 -33.991 23.279 1.00 53.35 104 GLU A N 10
ATOM 19247 C CA . GLU A 1 104 ? -35.565 -32.921 23.558 1.00 51.12 104 GLU A CA 10
ATOM 19248 C C . GLU A 1 104 ? -35.282 -31.685 22.698 1.00 32.53 104 GLU A C 10
ATOM 19249 O O . GLU A 1 104 ? -36.207 -31.000 22.250 1.00 30.42 104 GLU A O 10
ATOM 19261 N N . ILE A 1 105 ? -34.001 -31.411 22.465 1.00 4.35 105 ILE A N 10
ATOM 19262 C CA . ILE A 1 105 ? -33.590 -30.262 21.660 1.00 71.22 105 ILE A CA 10
ATOM 19263 C C . ILE A 1 105 ? -33.876 -30.525 20.185 1.00 2.53 105 ILE A C 10
ATOM 19264 O O . ILE A 1 105 ? -34.414 -29.668 19.479 1.00 12.03 105 ILE A O 10
ATOM 19280 N N . SER A 1 106 ? -33.543 -31.733 19.740 1.00 54.34 106 SER A N 10
ATOM 19281 C CA . SER A 1 106 ? -33.730 -32.125 18.351 1.00 5.23 106 SER A CA 10
ATOM 19282 C C . SER A 1 106 ? -35.209 -32.044 17.945 1.00 33.42 106 SER A C 10
ATOM 19283 O O . SER A 1 106 ? -35.531 -31.952 16.758 1.00 55.14 106 SER A O 10
ATOM 19291 N N . GLN A 1 107 ? -36.100 -32.061 18.940 1.00 73.50 107 GLN A N 10
ATOM 19292 C CA . GLN A 1 107 ? -37.536 -31.917 18.698 1.00 53.12 107 GLN A CA 10
ATOM 19293 C C . GLN A 1 107 ? -37.854 -30.544 18.096 1.00 11.35 107 GLN A C 10
ATOM 19294 O O . GLN A 1 107 ? -38.662 -30.436 17.172 1.00 43.01 107 GLN A O 10
ATOM 19308 N N . ASP A 1 108 ? -37.208 -29.500 18.618 1.00 13.42 108 ASP A N 10
ATOM 19309 C CA . ASP A 1 108 ? -37.419 -28.136 18.117 1.00 73.33 108 ASP A CA 10
ATOM 19310 C C . ASP A 1 108 ? -36.897 -28.024 16.691 1.00 51.41 108 ASP A C 10
ATOM 19311 O O . ASP A 1 108 ? -37.486 -27.354 15.839 1.00 55.21 108 ASP A O 10
ATOM 19320 N N . ILE A 1 109 ? -35.796 -28.717 16.445 1.00 53.45 109 ILE A N 10
ATOM 19321 C CA . ILE A 1 109 ? -35.158 -28.734 15.138 1.00 14.11 109 ILE A CA 10
ATOM 19322 C C . ILE A 1 109 ? -36.071 -29.382 14.098 1.00 42.22 109 ILE A C 10
ATOM 19323 O O . ILE A 1 109 ? -36.372 -28.791 13.053 1.00 63.04 109 ILE A O 10
ATOM 19339 N N . LEU A 1 110 ? -36.530 -30.590 14.404 1.00 44.14 110 LEU A N 10
ATOM 19340 C CA . LEU A 1 110 ? -37.440 -31.306 13.517 1.00 24.03 110 LEU A CA 10
ATOM 19341 C C . LEU A 1 110 ? -38.761 -30.567 13.378 1.00 42.03 110 LEU A C 10
ATOM 19342 O O . LEU A 1 110 ? -39.378 -30.600 12.320 1.00 44.42 110 LEU A O 10
ATOM 19358 N N . ASN A 1 111 ? -39.179 -29.891 14.444 1.00 1.43 111 ASN A N 10
ATOM 19359 C CA . ASN A 1 111 ? -40.392 -29.073 14.420 1.00 1.53 111 ASN A CA 10
ATOM 19360 C C . ASN A 1 111 ? -40.353 -28.084 13.256 1.00 13.41 111 ASN A C 10
ATOM 19361 O O . ASN A 1 111 ? -41.351 -27.875 12.568 1.00 32.40 111 ASN A O 10
ATOM 19372 N N . GLU A 1 112 ? -39.188 -27.483 13.051 1.00 71.23 112 GLU A N 10
ATOM 19373 C CA . GLU A 1 112 ? -38.990 -26.508 11.984 1.00 61.15 112 GLU A CA 10
ATOM 19374 C C . GLU A 1 112 ? -38.759 -27.174 10.630 1.00 34.23 112 GLU A C 10
ATOM 19375 O O . GLU A 1 112 ? -39.281 -26.733 9.611 1.00 44.44 112 GLU A O 10
ATOM 19387 N N . ILE A 1 113 ? -37.957 -28.228 10.621 1.00 40.22 113 ILE A N 10
ATOM 19388 C CA . ILE A 1 113 ? -37.598 -28.902 9.371 1.00 32.51 113 ILE A CA 10
ATOM 19389 C C . ILE A 1 113 ? -38.794 -29.657 8.774 1.00 31.43 113 ILE A C 10
ATOM 19390 O O . ILE A 1 113 ? -38.945 -29.732 7.552 1.00 64.51 113 ILE A O 10
ATOM 19406 N N . PHE A 1 114 ? -39.645 -30.194 9.637 1.00 72.51 114 PHE A N 10
ATOM 19407 C CA . PHE A 1 114 ? -40.828 -30.951 9.206 1.00 12.22 114 PHE A CA 10
ATOM 19408 C C . PHE A 1 114 ? -42.064 -30.043 9.242 1.00 12.22 114 PHE A C 10
ATOM 19409 O O . PHE A 1 114 ? -43.198 -30.489 9.034 1.00 33.51 114 PHE A O 10
ATOM 19426 N N . ARG A 1 115 ? -41.805 -28.764 9.483 1.00 21.13 115 ARG A N 10
ATOM 19427 C CA . ARG A 1 115 ? -42.839 -27.732 9.602 1.00 21.10 115 ARG A CA 10
ATOM 19428 C C . ARG A 1 115 ? -43.654 -27.627 8.305 1.00 74.42 115 ARG A C 10
ATOM 19429 O O . ARG A 1 115 ? -44.807 -28.109 8.274 1.00 53.41 115 ARG A O 10
ATOM 19451 N N . MET A 1 1 ? 9.705 -15.243 18.213 1.00 74.34 1 MET A N 11
ATOM 19452 C CA . MET A 1 1 ? 9.224 -16.208 17.199 1.00 32.42 1 MET A CA 11
ATOM 19453 C C . MET A 1 1 ? 9.122 -15.540 15.832 1.00 34.15 1 MET A C 11
ATOM 19454 O O . MET A 1 1 ? 8.658 -14.401 15.716 1.00 11.12 1 MET A O 11
ATOM 19470 N N . ALA A 1 2 ? 9.567 -16.242 14.797 1.00 32.41 2 ALA A N 11
ATOM 19471 C CA . ALA A 1 2 ? 9.466 -15.749 13.433 1.00 33.43 2 ALA A CA 11
ATOM 19472 C C . ALA A 1 2 ? 8.006 -15.748 12.985 1.00 44.45 2 ALA A C 11
ATOM 19473 O O . ALA A 1 2 ? 7.480 -16.779 12.568 1.00 4.41 2 ALA A O 11
ATOM 19480 N N . HIS A 1 3 ? 7.349 -14.595 13.089 1.00 35.50 3 HIS A N 11
ATOM 19481 C CA . HIS A 1 3 ? 5.938 -14.485 12.713 1.00 45.14 3 HIS A CA 11
ATOM 19482 C C . HIS A 1 3 ? 5.776 -14.359 11.196 1.00 11.32 3 HIS A C 11
ATOM 19483 O O . HIS A 1 3 ? 4.694 -14.050 10.702 1.00 41.41 3 HIS A O 11
ATOM 19498 N N . HIS A 1 4 ? 6.861 -14.605 10.460 1.00 40.31 4 HIS A N 11
ATOM 19499 C CA . HIS A 1 4 ? 6.795 -14.715 9.007 1.00 41.32 4 HIS A CA 11
ATOM 19500 C C . HIS A 1 4 ? 6.201 -16.075 8.643 1.00 53.53 4 HIS A C 11
ATOM 19501 O O . HIS A 1 4 ? 6.910 -16.982 8.205 1.00 62.24 4 HIS A O 11
ATOM 19516 N N . HIS A 1 5 ? 4.901 -16.222 8.876 1.00 51.32 5 HIS A N 11
ATOM 19517 C CA . HIS A 1 5 ? 4.218 -17.495 8.679 1.00 34.34 5 HIS A CA 11
ATOM 19518 C C . HIS A 1 5 ? 2.718 -17.253 8.536 1.00 40.30 5 HIS A C 11
ATOM 19519 O O . HIS A 1 5 ? 2.181 -16.318 9.134 1.00 73.43 5 HIS A O 11
ATOM 19534 N N . HIS A 1 6 ? 2.050 -18.078 7.739 1.00 64.13 6 HIS A N 11
ATOM 19535 C CA . HIS A 1 6 ? 0.611 -17.941 7.516 1.00 24.03 6 HIS A CA 11
ATOM 19536 C C . HIS A 1 6 ? -0.170 -18.789 8.516 1.00 1.14 6 HIS A C 11
ATOM 19537 O O . HIS A 1 6 ? 0.402 -19.641 9.196 1.00 53.23 6 HIS A O 11
ATOM 19552 N N . HIS A 1 7 ? -1.476 -18.550 8.597 1.00 45.14 7 HIS A N 11
ATOM 19553 C CA . HIS A 1 7 ? -2.352 -19.295 9.502 1.00 11.35 7 HIS A CA 11
ATOM 19554 C C . HIS A 1 7 ? -3.677 -19.581 8.809 1.00 75.43 7 HIS A C 11
ATOM 19555 O O . HIS A 1 7 ? -4.084 -18.834 7.916 1.00 41.30 7 HIS A O 11
ATOM 19570 N N . HIS A 1 8 ? -4.348 -20.654 9.214 1.00 51.14 8 HIS A N 11
ATOM 19571 C CA . HIS A 1 8 ? -5.668 -20.969 8.679 1.00 24.14 8 HIS A CA 11
ATOM 19572 C C . HIS A 1 8 ? -6.639 -19.829 9.005 1.00 52.20 8 HIS A C 11
ATOM 19573 O O . HIS A 1 8 ? -7.054 -19.663 10.152 1.00 11.32 8 HIS A O 11
ATOM 19588 N N . MET A 1 9 ? -6.946 -19.020 7.992 1.00 32.14 9 MET A N 11
ATOM 19589 C CA . MET A 1 9 ? -7.808 -17.848 8.157 1.00 70.12 9 MET A CA 11
ATOM 19590 C C . MET A 1 9 ? -9.132 -18.247 8.799 1.00 60.04 9 MET A C 11
ATOM 19591 O O . MET A 1 9 ? -9.476 -17.786 9.890 1.00 73.41 9 MET A O 11
ATOM 19605 N N . PHE A 1 10 ? -9.861 -19.112 8.106 1.00 64.01 10 PHE A N 11
ATOM 19606 C CA . PHE A 1 10 ? -11.125 -19.637 8.598 1.00 21.31 10 PHE A CA 11
ATOM 19607 C C . PHE A 1 10 ? -11.398 -20.996 7.960 1.00 24.02 10 PHE A C 11
ATOM 19608 O O . PHE A 1 10 ? -11.387 -21.129 6.736 1.00 73.24 10 PHE A O 11
ATOM 19625 N N . LEU A 1 11 ? -11.598 -22.010 8.794 1.00 64.02 11 LEU A N 11
ATOM 19626 C CA . LEU A 1 11 ? -11.917 -23.351 8.309 1.00 11.34 11 LEU A CA 11
ATOM 19627 C C . LEU A 1 11 ? -13.351 -23.393 7.791 1.00 5.25 11 LEU A C 11
ATOM 19628 O O . LEU A 1 11 ? -13.649 -24.057 6.802 1.00 73.11 11 LEU A O 11
ATOM 19644 N N . ASP A 1 12 ? -14.222 -22.657 8.475 1.00 42.42 12 ASP A N 11
ATOM 19645 C CA . ASP A 1 12 ? -15.643 -22.590 8.135 1.00 33.24 12 ASP A CA 11
ATOM 19646 C C . ASP A 1 12 ? -16.327 -21.524 8.988 1.00 12.01 12 ASP A C 11
ATOM 19647 O O . ASP A 1 12 ? -15.823 -21.175 10.059 1.00 41.41 12 ASP A O 11
ATOM 19656 N N . ASP A 1 13 ? -17.466 -21.020 8.516 1.00 23.11 13 ASP A N 11
ATOM 19657 C CA . ASP A 1 13 ? -18.205 -19.968 9.215 1.00 41.03 13 ASP A CA 11
ATOM 19658 C C . ASP A 1 13 ? -18.672 -20.453 10.586 1.00 45.11 13 ASP A C 11
ATOM 19659 O O . ASP A 1 13 ? -18.439 -19.791 11.599 1.00 42.22 13 ASP A O 11
ATOM 19668 N N . VAL A 1 14 ? -19.316 -21.617 10.614 1.00 21.44 14 VAL A N 11
ATOM 19669 C CA . VAL A 1 14 ? -19.826 -22.182 11.862 1.00 24.44 14 VAL A CA 11
ATOM 19670 C C . VAL A 1 14 ? -18.660 -22.554 12.774 1.00 74.24 14 VAL A C 11
ATOM 19671 O O . VAL A 1 14 ? -18.670 -22.256 13.972 1.00 34.32 14 VAL A O 11
ATOM 19684 N N . ASN A 1 15 ? -17.646 -23.180 12.178 1.00 63.02 15 ASN A N 11
ATOM 19685 C CA . ASN A 1 15 ? -16.448 -23.598 12.903 1.00 62.11 15 ASN A CA 11
ATOM 19686 C C . ASN A 1 15 ? -15.822 -22.421 13.656 1.00 40.23 15 ASN A C 11
ATOM 19687 O O . ASN A 1 15 ? -15.590 -22.502 14.865 1.00 13.31 15 ASN A O 11
ATOM 19698 N N . VAL A 1 16 ? -15.576 -21.316 12.949 1.00 62.24 16 VAL A N 11
ATOM 19699 C CA . VAL A 1 16 ? -14.942 -20.153 13.571 1.00 43.23 16 VAL A CA 11
ATOM 19700 C C . VAL A 1 16 ? -15.885 -19.469 14.537 1.00 15.44 16 VAL A C 11
ATOM 19701 O O . VAL A 1 16 ? -15.461 -18.998 15.576 1.00 41.14 16 VAL A O 11
ATOM 19714 N N . PHE A 1 17 ? -17.157 -19.404 14.180 1.00 5.31 17 PHE A N 11
ATOM 19715 C CA . PHE A 1 17 ? -18.149 -18.735 15.007 1.00 31.25 17 PHE A CA 11
ATOM 19716 C C . PHE A 1 17 ? -18.206 -19.379 16.394 1.00 64.43 17 PHE A C 11
ATOM 19717 O O . PHE A 1 17 ? -18.183 -18.688 17.410 1.00 60.14 17 PHE A O 11
ATOM 19734 N N . LEU A 1 18 ? -18.245 -20.709 16.419 1.00 64.41 18 LEU A N 11
ATOM 19735 C CA . LEU A 1 18 ? -18.299 -21.464 17.655 1.00 53.42 18 LEU A CA 11
ATOM 19736 C C . LEU A 1 18 ? -16.962 -21.366 18.396 1.00 34.33 18 LEU A C 11
ATOM 19737 O O . LEU A 1 18 ? -16.919 -21.059 19.592 1.00 23.11 18 LEU A O 11
ATOM 19753 N N . ASP A 1 19 ? -15.873 -21.609 17.664 1.00 74.01 19 ASP A N 11
ATOM 19754 C CA . ASP A 1 19 ? -14.521 -21.526 18.221 1.00 42.04 19 ASP A CA 11
ATOM 19755 C C . ASP A 1 19 ? -14.249 -20.134 18.778 1.00 61.13 19 ASP A C 11
ATOM 19756 O O . ASP A 1 19 ? -13.564 -19.971 19.791 1.00 64.30 19 ASP A O 11
ATOM 19765 N N . ASP A 1 20 ? -14.827 -19.141 18.120 1.00 24.32 20 ASP A N 11
ATOM 19766 C CA . ASP A 1 20 ? -14.647 -17.747 18.499 1.00 32.55 20 ASP A CA 11
ATOM 19767 C C . ASP A 1 20 ? -15.369 -17.455 19.812 1.00 23.54 20 ASP A C 11
ATOM 19768 O O . ASP A 1 20 ? -14.802 -16.846 20.716 1.00 43.02 20 ASP A O 11
ATOM 19777 N N . LEU A 1 21 ? -16.613 -17.919 19.920 1.00 10.32 21 LEU A N 11
ATOM 19778 C CA . LEU A 1 21 ? -17.410 -17.716 21.133 1.00 24.15 21 LEU A CA 11
ATOM 19779 C C . LEU A 1 21 ? -16.731 -18.380 22.333 1.00 20.03 21 LEU A C 11
ATOM 19780 O O . LEU A 1 21 ? -16.690 -17.821 23.427 1.00 4.12 21 LEU A O 11
ATOM 19796 N N . ASN A 1 22 ? -16.186 -19.571 22.105 1.00 62.44 22 ASN A N 11
ATOM 19797 C CA . ASN A 1 22 ? -15.544 -20.353 23.163 1.00 23.23 22 ASN A CA 11
ATOM 19798 C C . ASN A 1 22 ? -14.243 -19.692 23.634 1.00 45.24 22 ASN A C 11
ATOM 19799 O O . ASN A 1 22 ? -13.885 -19.778 24.810 1.00 22.55 22 ASN A O 11
ATOM 19810 N N . THR A 1 23 ? -13.543 -19.028 22.717 1.00 44.11 23 THR A N 11
ATOM 19811 C CA . THR A 1 23 ? -12.266 -18.391 23.037 1.00 55.23 23 THR A CA 11
ATOM 19812 C C . THR A 1 23 ? -12.471 -16.929 23.459 1.00 75.10 23 THR A C 11
ATOM 19813 O O . THR A 1 23 ? -11.505 -16.182 23.638 1.00 11.22 23 THR A O 11
ATOM 19824 N N . ASN A 1 24 ? -13.730 -16.541 23.639 1.00 3.44 24 ASN A N 11
ATOM 19825 C CA . ASN A 1 24 ? -14.084 -15.181 24.020 1.00 10.21 24 ASN A CA 11
ATOM 19826 C C . ASN A 1 24 ? -15.015 -15.212 25.229 1.00 54.24 24 ASN A C 11
ATOM 19827 O O . ASN A 1 24 ? -15.662 -16.223 25.492 1.00 14.22 24 ASN A O 11
ATOM 19838 N N . PRO A 1 25 ? -15.069 -14.113 25.996 1.00 31.14 25 PRO A N 11
ATOM 19839 C CA . PRO A 1 25 ? -16.031 -13.969 27.093 1.00 74.54 25 PRO A CA 11
ATOM 19840 C C . PRO A 1 25 ? -17.458 -13.876 26.560 1.00 50.15 25 PRO A C 11
ATOM 19841 O O . PRO A 1 25 ? -18.434 -14.041 27.299 1.00 42.21 25 PRO A O 11
ATOM 19852 N N . ILE A 1 26 ? -17.562 -13.628 25.260 1.00 13.15 26 ILE A N 11
ATOM 19853 C CA . ILE A 1 26 ? -18.838 -13.628 24.560 1.00 32.33 26 ILE A CA 11
ATOM 19854 C C . ILE A 1 26 ? -19.179 -15.054 24.157 1.00 51.23 26 ILE A C 11
ATOM 19855 O O . ILE A 1 26 ? -19.260 -15.408 22.983 1.00 72.12 26 ILE A O 11
ATOM 19871 N N . THR A 1 27 ? -19.330 -15.848 25.155 1.00 21.53 27 THR A N 11
ATOM 19872 C CA . THR A 1 27 ? -19.695 -17.253 25.019 1.00 44.42 27 THR A CA 11
ATOM 19873 C C . THR A 1 27 ? -21.205 -17.391 24.784 1.00 5.43 27 THR A C 11
ATOM 19874 O O . THR A 1 27 ? -21.783 -18.471 24.948 1.00 20.13 27 THR A O 11
ATOM 19885 N N . ASP A 1 28 ? -21.833 -16.289 24.376 1.00 4.40 28 ASP A N 11
ATOM 19886 C CA . ASP A 1 28 ? -23.265 -16.266 24.112 1.00 4.15 28 ASP A CA 11
ATOM 19887 C C . ASP A 1 28 ? -23.571 -17.009 22.822 1.00 10.32 28 ASP A C 11
ATOM 19888 O O . ASP A 1 28 ? -23.600 -16.425 21.735 1.00 3.14 28 ASP A O 11
ATOM 19897 N N . GLU A 1 29 ? -23.778 -18.307 22.963 1.00 64.33 29 GLU A N 11
ATOM 19898 C CA . GLU A 1 29 ? -24.032 -19.196 21.839 1.00 73.33 29 GLU A CA 11
ATOM 19899 C C . GLU A 1 29 ? -25.245 -18.744 21.022 1.00 71.44 29 GLU A C 11
ATOM 19900 O O . GLU A 1 29 ? -25.291 -18.944 19.810 1.00 41.11 29 GLU A O 11
ATOM 19912 N N . TRP A 1 30 ? -26.200 -18.103 21.695 1.00 42.15 30 TRP A N 11
ATOM 19913 C CA . TRP A 1 30 ? -27.472 -17.702 21.095 1.00 64.03 30 TRP A CA 11
ATOM 19914 C C . TRP A 1 30 ? -27.271 -16.961 19.770 1.00 14.33 30 TRP A C 11
ATOM 19915 O O . TRP A 1 30 ? -28.125 -17.021 18.881 1.00 0.14 30 TRP A O 11
ATOM 19936 N N . TYR A 1 31 ? -26.145 -16.259 19.648 1.00 5.11 31 TYR A N 11
ATOM 19937 C CA . TYR A 1 31 ? -25.826 -15.522 18.428 1.00 24.44 31 TYR A CA 11
ATOM 19938 C C . TYR A 1 31 ? -25.900 -16.428 17.201 1.00 72.01 31 TYR A C 11
ATOM 19939 O O . TYR A 1 31 ? -26.323 -15.999 16.124 1.00 63.21 31 TYR A O 11
ATOM 19957 N N . MET A 1 32 ? -25.489 -17.679 17.369 1.00 34.30 32 MET A N 11
ATOM 19958 C CA . MET A 1 32 ? -25.536 -18.655 16.284 1.00 50.12 32 MET A CA 11
ATOM 19959 C C . MET A 1 32 ? -26.993 -18.881 15.883 1.00 71.33 32 MET A C 11
ATOM 19960 O O . MET A 1 32 ? -27.340 -18.886 14.700 1.00 13.24 32 MET A O 11
ATOM 19974 N N . SER A 1 33 ? -27.849 -19.020 16.888 1.00 50.11 33 SER A N 11
ATOM 19975 C CA . SER A 1 33 ? -29.262 -19.284 16.665 1.00 42.11 33 SER A CA 11
ATOM 19976 C C . SER A 1 33 ? -29.916 -18.125 15.909 1.00 45.32 33 SER A C 11
ATOM 19977 O O . SER A 1 33 ? -30.852 -18.332 15.138 1.00 61.41 33 SER A O 11
ATOM 19985 N N . ASN A 1 34 ? -29.406 -16.906 16.116 1.00 34.11 34 ASN A N 11
ATOM 19986 C CA . ASN A 1 34 ? -29.916 -15.733 15.397 1.00 33.22 34 ASN A CA 11
ATOM 19987 C C . ASN A 1 34 ? -29.679 -15.887 13.899 1.00 65.23 34 ASN A C 11
ATOM 19988 O O . ASN A 1 34 ? -30.487 -15.452 13.078 1.00 43.04 34 ASN A O 11
ATOM 19999 N N . PHE A 1 35 ? -28.561 -16.514 13.557 1.00 55.32 35 PHE A N 11
ATOM 20000 C CA . PHE A 1 35 ? -28.234 -16.810 12.168 1.00 43.25 35 PHE A CA 11
ATOM 20001 C C . PHE A 1 35 ? -29.130 -17.933 11.655 1.00 51.21 35 PHE A C 11
ATOM 20002 O O . PHE A 1 35 ? -29.724 -17.836 10.583 1.00 14.45 35 PHE A O 11
ATOM 20019 N N . ALA A 1 36 ? -29.241 -18.987 12.455 1.00 55.52 36 ALA A N 11
ATOM 20020 C CA . ALA A 1 36 ? -29.999 -20.178 12.076 1.00 1.22 36 ALA A CA 11
ATOM 20021 C C . ALA A 1 36 ? -31.505 -19.913 12.033 1.00 33.21 36 ALA A C 11
ATOM 20022 O O . ALA A 1 36 ? -32.261 -20.697 11.453 1.00 11.11 36 ALA A O 11
ATOM 20029 N N . ASP A 1 37 ? -31.938 -18.830 12.668 1.00 60.11 37 ASP A N 11
ATOM 20030 C CA . ASP A 1 37 ? -33.349 -18.449 12.659 1.00 24.35 37 ASP A CA 11
ATOM 20031 C C . ASP A 1 37 ? -33.753 -17.921 11.284 1.00 72.00 37 ASP A C 11
ATOM 20032 O O . ASP A 1 37 ? -34.935 -17.898 10.935 1.00 53.43 37 ASP A O 11
ATOM 20041 N N . LYS A 1 38 ? -32.763 -17.512 10.498 1.00 65.31 38 LYS A N 11
ATOM 20042 C CA . LYS A 1 38 ? -33.009 -17.021 9.150 1.00 20.14 38 LYS A CA 11
ATOM 20043 C C . LYS A 1 38 ? -33.229 -18.209 8.213 1.00 25.40 38 LYS A C 11
ATOM 20044 O O . LYS A 1 38 ? -32.320 -18.636 7.502 1.00 11.33 38 LYS A O 11
ATOM 20063 N N . HIS A 1 39 ? -34.439 -18.765 8.255 1.00 34.03 39 HIS A N 11
ATOM 20064 C CA . HIS A 1 39 ? -34.775 -19.948 7.468 1.00 13.44 39 HIS A CA 11
ATOM 20065 C C . HIS A 1 39 ? -34.984 -19.560 6.003 1.00 71.25 39 HIS A C 11
ATOM 20066 O O . HIS A 1 39 ? -36.116 -19.353 5.559 1.00 11.13 39 HIS A O 11
ATOM 20081 N N . ILE A 1 40 ? -33.882 -19.416 5.271 1.00 15.14 40 ILE A N 11
ATOM 20082 C CA . ILE A 1 40 ? -33.927 -19.025 3.861 1.00 32.11 40 ILE A CA 11
ATOM 20083 C C . ILE A 1 40 ? -32.993 -19.899 3.026 1.00 22.31 40 ILE A C 11
ATOM 20084 O O . ILE A 1 40 ? -32.182 -20.652 3.571 1.00 2.34 40 ILE A O 11
ATOM 20100 N N . LYS A 1 41 ? -33.116 -19.798 1.704 1.00 0.43 41 LYS A N 11
ATOM 20101 C CA . LYS A 1 41 ? -32.284 -20.579 0.793 1.00 12.12 41 LYS A CA 11
ATOM 20102 C C . LYS A 1 41 ? -30.804 -20.225 0.955 1.00 5.14 41 LYS A C 11
ATOM 20103 O O . LYS A 1 41 ? -30.366 -19.129 0.604 1.00 35.21 41 LYS A O 11
ATOM 20122 N N . ILE A 1 42 ? -30.048 -21.157 1.529 1.00 4.25 42 ILE A N 11
ATOM 20123 C CA . ILE A 1 42 ? -28.614 -20.974 1.764 1.00 14.01 42 ILE A CA 11
ATOM 20124 C C . ILE A 1 42 ? -27.781 -21.855 0.827 1.00 52.43 42 ILE A C 11
ATOM 20125 O O . ILE A 1 42 ? -26.731 -21.437 0.332 1.00 53.43 42 ILE A O 11
ATOM 20141 N N . LEU A 1 43 ? -28.261 -23.071 0.584 1.00 33.44 43 LEU A N 11
ATOM 20142 C CA . LEU A 1 43 ? -27.581 -24.041 -0.274 1.00 4.54 43 LEU A CA 11
ATOM 20143 C C . LEU A 1 43 ? -28.616 -24.859 -1.035 1.00 11.14 43 LEU A C 11
ATOM 20144 O O . LEU A 1 43 ? -29.813 -24.745 -0.773 1.00 35.23 43 LEU A O 11
ATOM 20160 N N . GLU A 1 44 ? -28.163 -25.668 -1.981 1.00 11.42 44 GLU A N 11
ATOM 20161 C CA . GLU A 1 44 ? -29.043 -26.610 -2.663 1.00 12.15 44 GLU A CA 11
ATOM 20162 C C . GLU A 1 44 ? -29.077 -27.933 -1.909 1.00 30.40 44 GLU A C 11
ATOM 20163 O O . GLU A 1 44 ? -28.339 -28.118 -0.936 1.00 1.54 44 GLU A O 11
ATOM 20175 N N . SER A 1 45 ? -29.916 -28.849 -2.371 1.00 71.32 45 SER A N 11
ATOM 20176 C CA . SER A 1 45 ? -30.125 -30.127 -1.700 1.00 70.25 45 SER A CA 11
ATOM 20177 C C . SER A 1 45 ? -28.807 -30.879 -1.489 1.00 53.14 45 SER A C 11
ATOM 20178 O O . SER A 1 45 ? -28.454 -31.224 -0.360 1.00 14.11 45 SER A O 11
ATOM 20186 N N . TYR A 1 46 ? -28.070 -31.095 -2.576 1.00 24.11 46 TYR A N 11
ATOM 20187 C CA . TYR A 1 46 ? -26.819 -31.845 -2.520 1.00 25.11 46 TYR A CA 11
ATOM 20188 C C . TYR A 1 46 ? -25.737 -31.068 -1.770 1.00 70.33 46 TYR A C 11
ATOM 20189 O O . TYR A 1 46 ? -24.978 -31.646 -0.986 1.00 31.12 46 TYR A O 11
ATOM 20207 N N . GLU A 1 47 ? -25.684 -29.755 -1.994 1.00 72.31 47 GLU A N 11
ATOM 20208 C CA . GLU A 1 47 ? -24.691 -28.910 -1.332 1.00 53.13 47 GLU A CA 11
ATOM 20209 C C . GLU A 1 47 ? -24.843 -29.021 0.179 1.00 4.32 47 GLU A C 11
ATOM 20210 O O . GLU A 1 47 ? -23.901 -29.373 0.890 1.00 75.22 47 GLU A O 11
ATOM 20222 N N . ALA A 1 48 ? -26.054 -28.761 0.663 1.00 33.12 48 ALA A N 11
ATOM 20223 C CA . ALA A 1 48 ? -26.336 -28.826 2.090 1.00 74.23 48 ALA A CA 11
ATOM 20224 C C . ALA A 1 48 ? -26.126 -30.243 2.618 1.00 21.35 48 ALA A C 11
ATOM 20225 O O . ALA A 1 48 ? -25.553 -30.430 3.690 1.00 72.31 48 ALA A O 11
ATOM 20232 N N . PHE A 1 49 ? -26.569 -31.233 1.841 1.00 44.25 49 PHE A N 11
ATOM 20233 C CA . PHE A 1 49 ? -26.471 -32.643 2.229 1.00 63.20 49 PHE A CA 11
ATOM 20234 C C . PHE A 1 49 ? -25.020 -33.034 2.509 1.00 22.21 49 PHE A C 11
ATOM 20235 O O . PHE A 1 49 ? -24.726 -33.735 3.479 1.00 13.31 49 PHE A O 11
ATOM 20252 N N . ASP A 1 50 ? -24.119 -32.587 1.646 1.00 34.24 50 ASP A N 11
ATOM 20253 C CA . ASP A 1 50 ? -22.702 -32.930 1.782 1.00 23.32 50 ASP A CA 11
ATOM 20254 C C . ASP A 1 50 ? -22.070 -32.128 2.918 1.00 1.51 50 ASP A C 11
ATOM 20255 O O . ASP A 1 50 ? -21.267 -32.651 3.706 1.00 54.04 50 ASP A O 11
ATOM 20264 N N . ILE A 1 51 ? -22.454 -30.857 3.013 1.00 13.34 51 ILE A N 11
ATOM 20265 C CA . ILE A 1 51 ? -22.029 -30.013 4.126 1.00 11.42 51 ILE A CA 11
ATOM 20266 C C . ILE A 1 51 ? -22.461 -30.646 5.456 1.00 65.31 51 ILE A C 11
ATOM 20267 O O . ILE A 1 51 ? -21.772 -30.500 6.468 1.00 71.51 51 ILE A O 11
ATOM 20283 N N . LEU A 1 52 ? -23.588 -31.371 5.442 1.00 62.15 52 LEU A N 11
ATOM 20284 C CA . LEU A 1 52 ? -24.014 -32.144 6.612 1.00 32.51 52 LEU A CA 11
ATOM 20285 C C . LEU A 1 52 ? -22.905 -33.099 7.023 1.00 71.22 52 LEU A C 11
ATOM 20286 O O . LEU A 1 52 ? -22.472 -33.103 8.168 1.00 33.53 52 LEU A O 11
ATOM 20302 N N . LYS A 1 53 ? -22.441 -33.888 6.054 1.00 41.41 53 LYS A N 11
ATOM 20303 C CA . LYS A 1 53 ? -21.397 -34.889 6.276 1.00 34.22 53 LYS A CA 11
ATOM 20304 C C . LYS A 1 53 ? -20.150 -34.228 6.864 1.00 1.12 53 LYS A C 11
ATOM 20305 O O . LYS A 1 53 ? -19.597 -34.681 7.873 1.00 53.22 53 LYS A O 11
ATOM 20324 N N . GLN A 1 54 ? -19.728 -33.139 6.226 1.00 10.44 54 GLN A N 11
ATOM 20325 C CA . GLN A 1 54 ? -18.542 -32.397 6.658 1.00 23.13 54 GLN A CA 11
ATOM 20326 C C . GLN A 1 54 ? -18.695 -31.926 8.110 1.00 42.14 54 GLN A C 11
ATOM 20327 O O . GLN A 1 54 ? -17.819 -32.147 8.957 1.00 1.13 54 GLN A O 11
ATOM 20341 N N . PHE A 1 55 ? -19.828 -31.295 8.396 1.00 65.31 55 PHE A N 11
ATOM 20342 C CA . PHE A 1 55 ? -20.116 -30.783 9.735 1.00 54.32 55 PHE A CA 11
ATOM 20343 C C . PHE A 1 55 ? -20.260 -31.922 10.740 1.00 52.31 55 PHE A C 11
ATOM 20344 O O . PHE A 1 55 ? -19.925 -31.761 11.910 1.00 11.04 55 PHE A O 11
ATOM 20361 N N . VAL A 1 56 ? -20.776 -33.059 10.283 1.00 41.34 56 VAL A N 11
ATOM 20362 C CA . VAL A 1 56 ? -20.862 -34.256 11.117 1.00 52.12 56 VAL A CA 11
ATOM 20363 C C . VAL A 1 56 ? -19.472 -34.628 11.629 1.00 63.32 56 VAL A C 11
ATOM 20364 O O . VAL A 1 56 ? -19.226 -34.678 12.848 1.00 21.21 56 VAL A O 11
ATOM 20377 N N . ASP A 1 57 ? -18.557 -34.817 10.683 1.00 64.01 57 ASP A N 11
ATOM 20378 C CA . ASP A 1 57 ? -17.174 -35.156 10.998 1.00 33.44 57 ASP A CA 11
ATOM 20379 C C . ASP A 1 57 ? -16.577 -34.122 11.946 1.00 30.24 57 ASP A C 11
ATOM 20380 O O . ASP A 1 57 ? -15.973 -34.464 12.969 1.00 63.24 57 ASP A O 11
ATOM 20389 N N . TYR A 1 58 ? -16.799 -32.851 11.623 1.00 52.32 58 TYR A N 11
ATOM 20390 C CA . TYR A 1 58 ? -16.190 -31.753 12.371 1.00 34.32 58 TYR A CA 11
ATOM 20391 C C . TYR A 1 58 ? -16.732 -31.660 13.797 1.00 3.23 58 TYR A C 11
ATOM 20392 O O . TYR A 1 58 ? -15.957 -31.617 14.755 1.00 71.41 58 TYR A O 11
ATOM 20410 N N . MET A 1 59 ? -18.052 -31.637 13.947 1.00 73.43 59 MET A N 11
ATOM 20411 C CA . MET A 1 59 ? -18.654 -31.502 15.275 1.00 13.32 59 MET A CA 11
ATOM 20412 C C . MET A 1 59 ? -18.313 -32.717 16.137 1.00 44.22 59 MET A C 11
ATOM 20413 O O . MET A 1 59 ? -18.182 -32.599 17.358 1.00 5.31 59 MET A O 11
ATOM 20427 N N . ILE A 1 60 ? -18.147 -33.889 15.504 1.00 62.31 60 ILE A N 11
ATOM 20428 C CA . ILE A 1 60 ? -17.647 -35.067 16.220 1.00 33.23 60 ILE A CA 11
ATOM 20429 C C . ILE A 1 60 ? -16.232 -34.808 16.736 1.00 12.21 60 ILE A C 11
ATOM 20430 O O . ILE A 1 60 ? -15.944 -35.019 17.916 1.00 4.11 60 ILE A O 11
ATOM 20446 N N . GLU A 1 61 ? -15.357 -34.330 15.851 1.00 71.51 61 GLU A N 11
ATOM 20447 C CA . GLU A 1 61 ? -13.965 -34.075 16.212 1.00 34.31 61 GLU A CA 11
ATOM 20448 C C . GLU A 1 61 ? -13.847 -33.002 17.294 1.00 21.43 61 GLU A C 11
ATOM 20449 O O . GLU A 1 61 ? -12.918 -33.041 18.105 1.00 12.02 61 GLU A O 11
ATOM 20461 N N . GLU A 1 62 ? -14.778 -32.048 17.321 1.00 63.41 62 GLU A N 11
ATOM 20462 C CA . GLU A 1 62 ? -14.719 -30.979 18.317 1.00 54.23 62 GLU A CA 11
ATOM 20463 C C . GLU A 1 62 ? -15.368 -31.425 19.631 1.00 21.40 62 GLU A C 11
ATOM 20464 O O . GLU A 1 62 ? -15.116 -30.834 20.681 1.00 25.10 62 GLU A O 11
ATOM 20476 N N . HIS A 1 63 ? -16.166 -32.501 19.562 1.00 43.05 63 HIS A N 11
ATOM 20477 C CA . HIS A 1 63 ? -16.723 -33.182 20.747 1.00 2.03 63 HIS A CA 11
ATOM 20478 C C . HIS A 1 63 ? -17.134 -32.201 21.857 1.00 4.01 63 HIS A C 11
ATOM 20479 O O . HIS A 1 63 ? -16.828 -32.419 23.033 1.00 63.34 63 HIS A O 11
ATOM 20494 N N . ASP A 1 64 ? -17.830 -31.125 21.495 1.00 34.14 64 ASP A N 11
ATOM 20495 C CA . ASP A 1 64 ? -18.181 -30.085 22.467 1.00 44.13 64 ASP A CA 11
ATOM 20496 C C . ASP A 1 64 ? -19.666 -30.120 22.824 1.00 44.32 64 ASP A C 11
ATOM 20497 O O . ASP A 1 64 ? -20.533 -29.988 21.959 1.00 1.23 64 ASP A O 11
ATOM 20506 N N . GLU A 1 65 ? -19.934 -30.278 24.120 1.00 4.25 65 GLU A N 11
ATOM 20507 C CA . GLU A 1 65 ? -21.297 -30.307 24.654 1.00 4.24 65 GLU A CA 11
ATOM 20508 C C . GLU A 1 65 ? -21.963 -28.934 24.519 1.00 3.24 65 GLU A C 11
ATOM 20509 O O . GLU A 1 65 ? -23.180 -28.822 24.384 1.00 43.22 65 GLU A O 11
ATOM 20521 N N . LYS A 1 66 ? -21.137 -27.898 24.528 1.00 10.42 66 LYS A N 11
ATOM 20522 C CA . LYS A 1 66 ? -21.598 -26.509 24.515 1.00 53.41 66 LYS A CA 11
ATOM 20523 C C . LYS A 1 66 ? -22.196 -26.135 23.155 1.00 55.35 66 LYS A C 11
ATOM 20524 O O . LYS A 1 66 ? -22.704 -25.026 22.972 1.00 14.34 66 LYS A O 11
ATOM 20543 N N . SER A 1 67 ? -22.172 -27.073 22.215 1.00 4.34 67 SER A N 11
ATOM 20544 C CA . SER A 1 67 ? -22.536 -26.779 20.840 1.00 14.32 67 SER A CA 11
ATOM 20545 C C . SER A 1 67 ? -23.877 -27.398 20.497 1.00 24.40 67 SER A C 11
ATOM 20546 O O . SER A 1 67 ? -24.438 -27.104 19.452 1.00 33.31 67 SER A O 11
ATOM 20554 N N . GLU A 1 68 ? -24.412 -28.195 21.418 1.00 31.22 68 GLU A N 11
ATOM 20555 C CA . GLU A 1 68 ? -25.558 -29.058 21.140 1.00 25.05 68 GLU A CA 11
ATOM 20556 C C . GLU A 1 68 ? -26.662 -28.323 20.372 1.00 54.30 68 GLU A C 11
ATOM 20557 O O . GLU A 1 68 ? -27.007 -28.702 19.240 1.00 3.41 68 GLU A O 11
ATOM 20569 N N . TYR A 1 69 ? -27.183 -27.255 20.957 1.00 4.00 69 TYR A N 11
ATOM 20570 C CA . TYR A 1 69 ? -28.278 -26.515 20.347 1.00 14.55 69 TYR A CA 11
ATOM 20571 C C . TYR A 1 69 ? -27.814 -25.880 19.035 1.00 25.22 69 TYR A C 11
ATOM 20572 O O . TYR A 1 69 ? -28.582 -25.786 18.081 1.00 71.14 69 TYR A O 11
ATOM 20590 N N . GLU A 1 70 ? -26.539 -25.494 18.981 1.00 4.33 70 GLU A N 11
ATOM 20591 C CA . GLU A 1 70 ? -26.009 -24.758 17.835 1.00 23.31 70 GLU A CA 11
ATOM 20592 C C . GLU A 1 70 ? -25.873 -25.680 16.624 1.00 52.35 70 GLU A C 11
ATOM 20593 O O . GLU A 1 70 ? -26.350 -25.362 15.533 1.00 3.04 70 GLU A O 11
ATOM 20605 N N . ILE A 1 71 ? -25.221 -26.825 16.826 1.00 35.14 71 ILE A N 11
ATOM 20606 C CA . ILE A 1 71 ? -25.087 -27.831 15.776 1.00 63.20 71 ILE A CA 11
ATOM 20607 C C . ILE A 1 71 ? -26.463 -28.334 15.348 1.00 3.04 71 ILE A C 11
ATOM 20608 O O . ILE A 1 71 ? -26.687 -28.592 14.166 1.00 32.11 71 ILE A O 11
ATOM 20624 N N . MET A 1 72 ? -27.393 -28.451 16.305 1.00 5.10 72 MET A N 11
ATOM 20625 C CA . MET A 1 72 ? -28.783 -28.767 15.969 1.00 34.21 72 MET A CA 11
ATOM 20626 C C . MET A 1 72 ? -29.352 -27.709 15.022 1.00 52.43 72 MET A C 11
ATOM 20627 O O . MET A 1 72 ? -29.905 -28.034 13.969 1.00 3.12 72 MET A O 11
ATOM 20641 N N . GLU A 1 73 ? -29.183 -26.441 15.393 1.00 31.24 73 GLU A N 11
ATOM 20642 C CA . GLU A 1 73 ? -29.653 -25.313 14.588 1.00 72.02 73 GLU A CA 11
ATOM 20643 C C . GLU A 1 73 ? -29.052 -25.351 13.178 1.00 32.22 73 GLU A C 11
ATOM 20644 O O . GLU A 1 73 ? -29.758 -25.166 12.175 1.00 10.20 73 GLU A O 11
ATOM 20656 N N . ILE A 1 74 ? -27.748 -25.590 13.110 1.00 12.21 74 ILE A N 11
ATOM 20657 C CA . ILE A 1 74 ? -27.039 -25.623 11.838 1.00 14.25 74 ILE A CA 11
ATOM 20658 C C . ILE A 1 74 ? -27.523 -26.784 10.978 1.00 44.22 74 ILE A C 11
ATOM 20659 O O . ILE A 1 74 ? -27.895 -26.596 9.818 1.00 65.42 74 ILE A O 11
ATOM 20675 N N . LEU A 1 75 ? -27.567 -27.976 11.559 1.00 50.22 75 LEU A N 11
ATOM 20676 C CA . LEU A 1 75 ? -27.948 -29.163 10.808 1.00 62.33 75 LEU A CA 11
ATOM 20677 C C . LEU A 1 75 ? -29.394 -29.063 10.369 1.00 13.10 75 LEU A C 11
ATOM 20678 O O . LEU A 1 75 ? -29.761 -29.562 9.309 1.00 1.44 75 LEU A O 11
ATOM 20694 N N . ARG A 1 76 ? -30.211 -28.409 11.184 1.00 11.15 76 ARG A N 11
ATOM 20695 C CA . ARG A 1 76 ? -31.626 -28.305 10.897 1.00 32.32 76 ARG A CA 11
ATOM 20696 C C . ARG A 1 76 ? -31.887 -27.293 9.786 1.00 52.52 76 ARG A C 11
ATOM 20697 O O . ARG A 1 76 ? -32.742 -27.526 8.938 1.00 64.35 76 ARG A O 11
ATOM 20718 N N . GLN A 1 77 ? -31.155 -26.172 9.782 1.00 3.25 77 GLN A N 11
ATOM 20719 C CA . GLN A 1 77 ? -31.323 -25.184 8.714 1.00 40.13 77 GLN A CA 11
ATOM 20720 C C . GLN A 1 77 ? -30.833 -25.774 7.391 1.00 23.20 77 GLN A C 11
ATOM 20721 O O . GLN A 1 77 ? -31.494 -25.648 6.354 1.00 51.52 77 GLN A O 11
ATOM 20735 N N . LEU A 1 78 ? -29.691 -26.459 7.449 1.00 13.15 78 LEU A N 11
ATOM 20736 C CA . LEU A 1 78 ? -29.121 -27.113 6.277 1.00 14.15 78 LEU A CA 11
ATOM 20737 C C . LEU A 1 78 ? -30.045 -28.219 5.781 1.00 41.13 78 LEU A C 11
ATOM 20738 O O . LEU A 1 78 ? -30.281 -28.345 4.586 1.00 23.12 78 LEU A O 11
ATOM 20754 N N . LYS A 1 79 ? -30.566 -29.011 6.713 1.00 1.14 79 LYS A N 11
ATOM 20755 C CA . LYS A 1 79 ? -31.473 -30.113 6.393 1.00 24.25 79 LYS A CA 11
ATOM 20756 C C . LYS A 1 79 ? -32.766 -29.577 5.782 1.00 24.22 79 LYS A C 11
ATOM 20757 O O . LYS A 1 79 ? -33.272 -30.108 4.790 1.00 4.30 79 LYS A O 11
ATOM 20776 N N . TYR A 1 80 ? -33.284 -28.513 6.387 1.00 4.14 80 TYR A N 11
ATOM 20777 C CA . TYR A 1 80 ? -34.530 -27.886 5.956 1.00 62.11 80 TYR A CA 11
ATOM 20778 C C . TYR A 1 80 ? -34.388 -27.368 4.528 1.00 72.21 80 TYR A C 11
ATOM 20779 O O . TYR A 1 80 ? -35.277 -27.555 3.696 1.00 22.14 80 TYR A O 11
ATOM 20797 N N . GLN A 1 81 ? -33.251 -26.730 4.256 1.00 41.41 81 GLN A N 11
ATOM 20798 C CA . GLN A 1 81 ? -32.955 -26.198 2.930 1.00 14.22 81 GLN A CA 11
ATOM 20799 C C . GLN A 1 81 ? -32.587 -27.325 1.964 1.00 72.33 81 GLN A C 11
ATOM 20800 O O . GLN A 1 81 ? -32.828 -27.232 0.757 1.00 13.04 81 GLN A O 11
ATOM 20814 N N . ALA A 1 82 ? -31.991 -28.383 2.502 1.00 50.44 82 ALA A N 11
ATOM 20815 C CA . ALA A 1 82 ? -31.644 -29.562 1.712 1.00 44.51 82 ALA A CA 11
ATOM 20816 C C . ALA A 1 82 ? -32.901 -30.303 1.269 1.00 13.32 82 ALA A C 11
ATOM 20817 O O . ALA A 1 82 ? -32.842 -31.195 0.415 1.00 3.42 82 ALA A O 11
ATOM 20824 N N . ASP A 1 83 ? -34.033 -29.942 1.880 1.00 53.55 83 ASP A N 11
ATOM 20825 C CA . ASP A 1 83 ? -35.338 -30.476 1.494 1.00 22.04 83 ASP A CA 11
ATOM 20826 C C . ASP A 1 83 ? -35.431 -31.967 1.836 1.00 61.32 83 ASP A C 11
ATOM 20827 O O . ASP A 1 83 ? -36.271 -32.697 1.313 1.00 3.33 83 ASP A O 11
ATOM 20836 N N . THR A 1 84 ? -34.585 -32.401 2.764 1.00 53.22 84 THR A N 11
ATOM 20837 C CA . THR A 1 84 ? -34.527 -33.801 3.166 1.00 30.40 84 THR A CA 11
ATOM 20838 C C . THR A 1 84 ? -34.771 -33.939 4.668 1.00 61.01 84 THR A C 11
ATOM 20839 O O . THR A 1 84 ? -35.018 -32.949 5.367 1.00 13.42 84 THR A O 11
ATOM 20850 N N . ASN A 1 85 ? -34.717 -35.171 5.154 1.00 72.11 85 ASN A N 11
ATOM 20851 C CA . ASN A 1 85 ? -34.897 -35.472 6.570 1.00 33.25 85 ASN A CA 11
ATOM 20852 C C . ASN A 1 85 ? -33.636 -36.123 7.139 1.00 0.41 85 ASN A C 11
ATOM 20853 O O . ASN A 1 85 ? -33.397 -36.090 8.350 1.00 41.35 85 ASN A O 11
ATOM 20864 N N . GLU A 1 86 ? -32.820 -36.688 6.252 1.00 54.52 86 GLU A N 11
ATOM 20865 C CA . GLU A 1 86 ? -31.661 -37.485 6.652 1.00 21.03 86 GLU A CA 11
ATOM 20866 C C . GLU A 1 86 ? -30.486 -36.625 7.113 1.00 33.12 86 GLU A C 11
ATOM 20867 O O . GLU A 1 86 ? -30.488 -35.397 6.987 1.00 63.31 86 GLU A O 11
ATOM 20879 N N . LYS A 1 87 ? -29.494 -37.310 7.666 1.00 4.35 87 LYS A N 11
ATOM 20880 C CA . LYS A 1 87 ? -28.202 -36.732 8.008 1.00 63.14 87 LYS A CA 11
ATOM 20881 C C . LYS A 1 87 ? -27.152 -37.830 7.907 1.00 1.22 87 LYS A C 11
ATOM 20882 O O 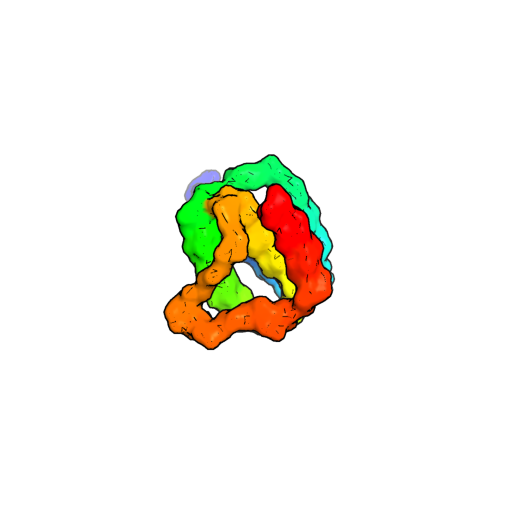. LYS A 1 87 ? -27.168 -38.778 8.695 1.00 22.33 87 LYS A O 11
ATOM 20901 N N . PHE A 1 88 ? -26.223 -37.687 6.977 1.00 3.51 88 PHE A N 11
ATOM 20902 C CA . PHE A 1 88 ? -25.295 -38.751 6.653 1.00 50.33 88 PHE A CA 11
ATOM 20903 C C . PHE A 1 88 ? -24.095 -38.686 7.592 1.00 42.42 88 PHE A C 11
ATOM 20904 O O . PHE A 1 88 ? -24.014 -37.804 8.453 1.00 45.33 88 PHE A O 11
ATOM 20921 N N . TYR A 1 89 ? -23.201 -39.642 7.449 1.00 12.11 89 TYR A N 11
ATOM 20922 C CA . TYR A 1 89 ? -21.958 -39.680 8.206 1.00 34.45 89 TYR A CA 11
ATOM 20923 C C . TYR A 1 89 ? -20.924 -40.484 7.438 1.00 14.42 89 TYR A C 11
ATOM 20924 O O . TYR A 1 89 ? -21.247 -41.129 6.441 1.00 73.55 89 TYR A O 11
ATOM 20942 N N . THR A 1 90 ? -19.698 -40.457 7.908 1.00 51.15 90 THR A N 11
ATOM 20943 C CA . THR A 1 90 ? -18.620 -41.185 7.262 1.00 3.44 90 THR A CA 11
ATOM 20944 C C . THR A 1 90 ? -18.334 -42.476 8.017 1.00 31.21 90 THR A C 11
ATOM 20945 O O . THR A 1 90 ? -18.644 -42.590 9.208 1.00 4.10 90 THR A O 11
ATOM 20956 N N . ASN A 1 91 ? -17.744 -43.444 7.320 1.00 22.34 91 ASN A N 11
ATOM 20957 C CA . ASN A 1 91 ? -17.333 -44.704 7.940 1.00 34.03 91 ASN A CA 11
ATOM 20958 C C . ASN A 1 91 ? -16.260 -44.435 9.002 1.00 4.44 91 ASN A C 11
ATOM 20959 O O . ASN A 1 91 ? -15.975 -45.281 9.848 1.00 60.31 91 ASN A O 11
ATOM 20970 N N . THR A 1 92 ? -15.662 -43.247 8.930 1.00 35.44 92 THR A N 11
ATOM 20971 C CA . THR A 1 92 ? -14.677 -42.809 9.908 1.00 71.21 92 THR A CA 11
ATOM 20972 C C . THR A 1 92 ? -15.345 -42.459 11.247 1.00 42.51 92 THR A C 11
ATOM 20973 O O . THR A 1 92 ? -14.969 -42.992 12.295 1.00 54.15 92 THR A O 11
ATOM 20984 N N . GLN A 1 93 ? -16.332 -41.562 11.202 1.00 21.13 93 GLN A N 11
ATOM 20985 C CA . GLN A 1 93 ? -17.041 -41.119 12.403 1.00 54.42 93 GLN A CA 11
ATOM 20986 C C . GLN A 1 93 ? -17.944 -42.225 12.958 1.00 74.44 93 GLN A C 11
ATOM 20987 O O . GLN A 1 93 ? -17.898 -42.523 14.155 1.00 63.53 93 GLN A O 11
ATOM 21001 N N . LYS A 1 94 ? -18.762 -42.816 12.083 1.00 4.23 94 LYS A N 11
ATOM 21002 C CA . LYS A 1 94 ? -19.690 -43.899 12.449 1.00 55.32 94 LYS A CA 11
ATOM 21003 C C . LYS A 1 94 ? -20.784 -43.429 13.418 1.00 14.32 94 LYS A C 11
ATOM 21004 O O . LYS A 1 94 ? -21.954 -43.323 13.038 1.00 53.42 94 LYS A O 11
ATOM 21023 N N . GLN A 1 95 ? -20.395 -43.167 14.668 1.00 3.35 95 GLN A N 11
ATOM 21024 C CA . GLN A 1 95 ? -21.341 -42.843 15.737 1.00 24.53 95 GLN A CA 11
ATOM 21025 C C . GLN A 1 95 ? -22.310 -41.737 15.323 1.00 52.25 95 GLN A C 11
ATOM 21026 O O . GLN A 1 95 ? -21.900 -40.690 14.817 1.00 13.44 95 GLN A O 11
ATOM 21040 N N . LYS A 1 96 ? -23.595 -41.982 15.547 1.00 22.33 96 LYS A N 11
ATOM 21041 C CA . LYS A 1 96 ? -24.633 -41.015 15.225 1.00 63.02 96 LYS A CA 11
ATOM 21042 C C . LYS A 1 96 ? -24.625 -39.871 16.231 1.00 13.45 96 LYS A C 11
ATOM 21043 O O . LYS A 1 96 ? -24.681 -40.089 17.442 1.00 35.33 96 LYS A O 11
ATOM 21062 N N . ILE A 1 97 ? -24.563 -38.652 15.714 1.00 11.00 97 ILE A N 11
ATOM 21063 C CA . ILE A 1 97 ? -24.508 -37.451 16.543 1.00 31.51 97 ILE A CA 11
ATOM 21064 C C . ILE A 1 97 ? -25.748 -37.378 17.428 1.00 33.15 97 ILE A C 11
ATOM 21065 O O . ILE A 1 97 ? -25.697 -36.895 18.558 1.00 23.42 97 ILE A O 11
ATOM 21081 N N . VAL A 1 98 ? -26.863 -37.860 16.884 1.00 34.43 98 VAL A N 11
ATOM 21082 C CA . VAL A 1 98 ? -28.141 -37.905 17.592 1.00 25.31 98 VAL A CA 11
ATOM 21083 C C . VAL A 1 98 ? -27.982 -38.451 19.017 1.00 61.44 98 VAL A C 11
ATOM 21084 O O . VAL A 1 98 ? -28.685 -38.027 19.933 1.00 32.33 98 VAL A O 11
ATOM 21097 N N . GLU A 1 99 ? -27.060 -39.398 19.194 1.00 1.40 99 GLU A N 11
ATOM 21098 C CA . GLU A 1 99 ? -26.834 -40.014 20.501 1.00 41.43 99 GLU A CA 11
ATOM 21099 C C . GLU A 1 99 ? -26.337 -38.988 21.519 1.00 2.42 99 GLU A C 11
ATOM 21100 O O . GLU A 1 99 ? -26.802 -38.961 22.662 1.00 74.30 99 GLU A O 11
ATOM 21112 N N . LEU A 1 100 ? -25.404 -38.139 21.091 1.00 10.55 100 LEU A N 11
ATOM 21113 C CA . LEU A 1 100 ? -24.839 -37.112 21.967 1.00 2.11 100 LEU A CA 11
ATOM 21114 C C . LEU A 1 100 ? -25.776 -35.909 22.022 1.00 3.21 100 LEU A C 11
ATOM 21115 O O . LEU A 1 100 ? -25.734 -35.115 22.962 1.00 23.23 100 LEU A O 11
ATOM 21131 N N . TYR A 1 101 ? -26.632 -35.796 21.011 1.00 34.40 101 TYR A N 11
ATOM 21132 C CA . TYR A 1 101 ? -27.625 -34.732 20.948 1.00 4.33 101 TYR A CA 11
ATOM 21133 C C . TYR A 1 101 ? -28.632 -34.854 22.088 1.00 23.02 101 TYR A C 11
ATOM 21134 O O . TYR A 1 101 ? -28.971 -35.958 22.524 1.00 15.24 101 TYR A O 11
ATOM 21152 N N . LYS A 1 102 ? -29.084 -33.711 22.584 1.00 50.44 102 LYS A N 11
ATOM 21153 C CA . LYS A 1 102 ? -30.139 -33.669 23.581 1.00 41.02 102 LYS A CA 11
ATOM 21154 C C . LYS A 1 102 ? -31.484 -33.849 22.884 1.00 64.42 102 LYS A C 11
ATOM 21155 O O . LYS A 1 102 ? -31.921 -32.973 22.131 1.00 54.24 102 LYS A O 11
ATOM 21174 N N . GLN A 1 103 ? -32.124 -34.989 23.130 1.00 61.13 103 GLN A N 11
ATOM 21175 C CA . GLN A 1 103 ? -33.349 -35.367 22.422 1.00 3.21 103 GLN A CA 11
ATOM 21176 C C . GLN A 1 103 ? -34.425 -34.291 22.566 1.00 44.45 103 GLN A C 11
ATOM 21177 O O . GLN A 1 103 ? -35.202 -34.048 21.642 1.00 2.25 103 GLN A O 11
ATOM 21191 N N . GLU A 1 104 ? -34.446 -33.642 23.728 1.00 53.35 104 GLU A N 11
ATOM 21192 C CA . GLU A 1 104 ? -35.359 -32.528 23.990 1.00 51.12 104 GLU A CA 11
ATOM 21193 C C . GLU A 1 104 ? -35.259 -31.492 22.865 1.00 32.53 104 GLU A C 11
ATOM 21194 O O . GLU A 1 104 ? -36.269 -31.054 22.310 1.00 30.42 104 GLU A O 11
ATOM 21206 N N . ILE A 1 105 ? -34.029 -31.137 22.513 1.00 4.35 105 ILE A N 11
ATOM 21207 C CA . ILE A 1 105 ? -33.782 -30.137 21.481 1.00 71.22 105 ILE A CA 11
ATOM 21208 C C . ILE A 1 105 ? -34.204 -30.668 20.112 1.00 2.53 105 ILE A C 11
ATOM 21209 O O . ILE A 1 105 ? -34.873 -29.974 19.342 1.00 12.03 105 ILE A O 11
ATOM 21225 N N . SER A 1 106 ? -33.831 -31.917 19.830 1.00 54.34 106 SER A N 11
ATOM 21226 C CA . SER A 1 106 ? -34.112 -32.523 18.531 1.00 5.23 106 SER A CA 11
ATOM 21227 C C . SER A 1 106 ? -35.623 -32.616 18.286 1.00 33.42 106 SER A C 11
ATOM 21228 O O . SER A 1 106 ? -36.069 -32.672 17.143 1.00 55.14 106 SER A O 11
ATOM 21236 N N . GLN A 1 107 ? -36.403 -32.606 19.369 1.00 73.50 107 GLN A N 11
ATOM 21237 C CA . GLN A 1 107 ? -37.862 -32.596 19.265 1.00 53.12 107 GLN A CA 11
ATOM 21238 C C . GLN A 1 107 ? -38.331 -31.334 18.536 1.00 11.35 107 GLN A C 11
ATOM 21239 O O . GLN A 1 107 ? -39.108 -31.410 17.581 1.00 43.01 107 GLN A O 11
ATOM 21253 N N . ASP A 1 108 ? -37.831 -30.181 18.982 1.00 13.42 108 ASP A N 11
ATOM 21254 C CA . ASP A 1 108 ? -38.195 -28.889 18.389 1.00 73.33 108 ASP A CA 11
ATOM 21255 C C . ASP A 1 108 ? -37.658 -28.787 16.964 1.00 51.41 108 ASP A C 11
ATOM 21256 O O . ASP A 1 108 ? -38.320 -28.263 16.064 1.00 55.21 108 ASP A O 11
ATOM 21265 N N . ILE A 1 109 ? -36.455 -29.314 16.771 1.00 53.45 109 ILE A N 11
ATOM 21266 C CA . ILE A 1 109 ? -35.801 -29.317 15.465 1.00 14.11 109 ILE A CA 11
ATOM 21267 C C . ILE A 1 109 ? -36.625 -30.098 14.433 1.00 42.22 109 ILE A C 11
ATOM 21268 O O . ILE A 1 109 ? -36.954 -29.584 13.351 1.00 63.04 109 ILE A O 11
ATOM 21284 N N . LEU A 1 110 ? -36.969 -31.335 14.774 1.00 44.14 110 LEU A N 11
ATOM 21285 C CA . LEU A 1 110 ? -37.808 -32.160 13.909 1.00 24.03 110 LEU A CA 11
ATOM 21286 C C . LEU A 1 110 ? -39.185 -31.525 13.743 1.00 42.03 110 LEU A C 11
ATOM 21287 O O . LEU A 1 110 ? -39.806 -31.653 12.691 1.00 44.42 110 LEU A O 11
ATOM 21303 N N . ASN A 1 111 ? -39.648 -30.827 14.777 1.00 1.43 111 ASN A N 11
ATOM 21304 C CA . ASN A 1 111 ? -40.929 -30.120 14.720 1.00 1.53 111 ASN A CA 11
ATOM 21305 C C . ASN A 1 111 ? -40.952 -29.117 13.563 1.00 13.41 111 ASN A C 11
ATOM 21306 O O . ASN A 1 111 ? -41.991 -28.905 12.945 1.00 32.40 111 ASN A O 11
ATOM 21317 N N . GLU A 1 112 ? -39.804 -28.500 13.279 1.00 71.23 112 GLU A N 11
ATOM 21318 C CA . GLU A 1 112 ? -39.689 -27.581 12.145 1.00 61.15 112 GLU A CA 11
ATOM 21319 C C . GLU A 1 112 ? -39.504 -28.345 10.834 1.00 34.23 112 GLU A C 11
ATOM 21320 O O . GLU A 1 112 ? -40.256 -28.155 9.876 1.00 44.44 112 GLU A O 11
ATOM 21332 N N . ILE A 1 113 ? -38.495 -29.211 10.803 1.00 40.22 113 ILE A N 11
ATOM 21333 C CA . ILE A 1 113 ? -38.104 -29.896 9.568 1.00 32.51 113 ILE A CA 11
ATOM 21334 C C . ILE A 1 113 ? -39.218 -30.807 9.042 1.00 31.43 113 ILE A C 11
ATOM 21335 O O . ILE A 1 113 ? -39.509 -30.818 7.843 1.00 64.51 113 ILE A O 11
ATOM 21351 N N . PHE A 1 114 ? -39.842 -31.555 9.941 1.00 72.51 114 PHE A N 11
ATOM 21352 C CA . PHE A 1 114 ? -40.854 -32.543 9.563 1.00 12.22 114 PHE A CA 11
ATOM 21353 C C . PHE A 1 114 ? -42.263 -31.945 9.701 1.00 12.22 114 PHE A C 11
ATOM 21354 O O . PHE A 1 114 ? -43.270 -32.642 9.563 1.00 33.51 114 PHE A O 11
ATOM 21371 N N . ARG A 1 115 ? -42.312 -30.636 9.936 1.00 21.13 115 ARG A N 11
ATOM 21372 C CA . ARG A 1 115 ? -43.576 -29.917 10.115 1.00 21.10 115 ARG A CA 11
ATOM 21373 C C . ARG A 1 115 ? -44.504 -30.122 8.912 1.00 74.42 115 ARG A C 11
ATOM 21374 O O . ARG A 1 115 ? -44.279 -29.469 7.866 1.00 53.41 115 ARG A O 11
ATOM 21396 N N . MET A 1 1 ? -15.847 -0.211 19.654 1.00 74.34 1 MET A N 12
ATOM 21397 C CA . MET A 1 1 ? -14.647 0.633 19.850 1.00 32.42 1 MET A CA 12
ATOM 21398 C C . MET A 1 1 ? -13.942 0.871 18.516 1.00 34.15 1 MET A C 12
ATOM 21399 O O . MET A 1 1 ? -14.204 1.866 17.838 1.00 11.12 1 MET A O 12
ATOM 21415 N N . ALA A 1 2 ? -13.067 -0.055 18.128 1.00 32.41 2 ALA A N 12
ATOM 21416 C CA . ALA A 1 2 ? -12.348 0.054 16.863 1.00 33.43 2 ALA A CA 12
ATOM 21417 C C . ALA A 1 2 ? -13.249 -0.366 15.707 1.00 44.45 2 ALA A C 12
ATOM 21418 O O . ALA A 1 2 ? -13.989 -1.349 15.821 1.00 4.41 2 ALA A O 12
ATOM 21425 N N . HIS A 1 3 ? -13.191 0.375 14.604 1.00 35.50 3 HIS A N 12
ATOM 21426 C CA . HIS A 1 3 ? -14.034 0.088 13.448 1.00 45.14 3 HIS A CA 12
ATOM 21427 C C . HIS A 1 3 ? -13.530 -1.157 12.729 1.00 11.32 3 HIS A C 12
ATOM 21428 O O . HIS A 1 3 ? -12.589 -1.093 11.933 1.00 41.41 3 HIS A O 12
ATOM 21443 N N . HIS A 1 4 ? -14.132 -2.296 13.047 1.00 40.31 4 HIS A N 12
ATOM 21444 C CA . HIS A 1 4 ? -13.762 -3.562 12.434 1.00 41.32 4 HIS A CA 12
ATOM 21445 C C . HIS A 1 4 ? -14.428 -3.702 11.071 1.00 53.53 4 HIS A C 12
ATOM 21446 O O . HIS A 1 4 ? -15.654 -3.750 10.969 1.00 62.24 4 HIS A O 12
ATOM 21461 N N . HIS A 1 5 ? -13.610 -3.755 10.027 1.00 51.32 5 HIS A N 12
ATOM 21462 C CA . HIS A 1 5 ? -14.107 -3.901 8.665 1.00 34.34 5 HIS A CA 12
ATOM 21463 C C . HIS A 1 5 ? -14.639 -5.316 8.475 1.00 40.30 5 HIS A C 12
ATOM 21464 O O . HIS A 1 5 ? -13.882 -6.286 8.531 1.00 73.43 5 HIS A O 12
ATOM 21479 N N . HIS A 1 6 ? -15.945 -5.426 8.260 1.00 64.13 6 HIS A N 12
ATOM 21480 C CA . HIS A 1 6 ? -16.619 -6.720 8.206 1.00 24.03 6 HIS A CA 12
ATOM 21481 C C . HIS A 1 6 ? -16.544 -7.330 6.806 1.00 1.14 6 HIS A C 12
ATOM 21482 O O . HIS A 1 6 ? -17.257 -8.286 6.498 1.00 53.23 6 HIS A O 12
ATOM 21497 N N . HIS A 1 7 ? -15.689 -6.768 5.956 1.00 45.14 7 HIS A N 12
ATOM 21498 C CA . HIS A 1 7 ? -15.434 -7.344 4.638 1.00 11.35 7 HIS A CA 12
ATOM 21499 C C . HIS A 1 7 ? -14.552 -8.584 4.788 1.00 75.43 7 HIS A C 12
ATOM 21500 O O . HIS A 1 7 ? -13.338 -8.529 4.567 1.00 41.30 7 HIS A O 12
ATOM 21515 N N . HIS A 1 8 ? -15.160 -9.687 5.212 1.00 51.14 8 HIS A N 12
ATOM 21516 C CA . HIS A 1 8 ? -14.437 -10.941 5.403 1.00 24.14 8 HIS A CA 12
ATOM 21517 C C . HIS A 1 8 ? -15.403 -12.117 5.523 1.00 52.20 8 HIS A C 12
ATOM 21518 O O . HIS A 1 8 ? -15.790 -12.508 6.622 1.00 11.32 8 HIS A O 12
ATOM 21533 N N . MET A 1 9 ? -15.813 -12.648 4.380 1.00 32.14 9 MET A N 12
ATOM 21534 C CA . MET A 1 9 ? -16.619 -13.864 4.329 1.00 70.12 9 MET A CA 12
ATOM 21535 C C . MET A 1 9 ? -15.719 -15.028 3.929 1.00 60.04 9 MET A C 12
ATOM 21536 O O . MET A 1 9 ? -14.947 -14.912 2.970 1.00 73.41 9 MET A O 12
ATOM 21550 N N . PHE A 1 10 ? -15.795 -16.136 4.659 1.00 64.01 10 PHE A N 12
ATOM 21551 C CA . PHE A 1 10 ? -14.878 -17.254 4.440 1.00 21.31 10 PHE A CA 12
ATOM 21552 C C . PHE A 1 10 ? -15.560 -18.408 3.698 1.00 24.02 10 PHE A C 12
ATOM 21553 O O . PHE A 1 10 ? -15.582 -18.443 2.466 1.00 73.24 10 PHE A O 12
ATOM 21570 N N . LEU A 1 11 ? -16.153 -19.308 4.476 1.00 64.02 11 LEU A N 12
ATOM 21571 C CA . LEU A 1 11 ? -16.664 -20.595 4.002 1.00 11.34 11 LEU A CA 12
ATOM 21572 C C . LEU A 1 11 ? -16.835 -21.499 5.216 1.00 5.25 11 LEU A C 12
ATOM 21573 O O . LEU A 1 11 ? -17.874 -22.130 5.415 1.00 73.11 11 LEU A O 12
ATOM 21589 N N . ASP A 1 12 ? -15.792 -21.510 6.038 1.00 42.42 12 ASP A N 12
ATOM 21590 C CA . ASP A 1 12 ? -15.749 -22.274 7.285 1.00 33.24 12 ASP A CA 12
ATOM 21591 C C . ASP A 1 12 ? -16.252 -21.398 8.442 1.00 12.01 12 ASP A C 12
ATOM 21592 O O . ASP A 1 12 ? -15.842 -21.549 9.597 1.00 41.41 12 ASP A O 12
ATOM 21601 N N . ASP A 1 13 ? -17.182 -20.498 8.115 1.00 23.11 13 ASP A N 12
ATOM 21602 C CA . ASP A 1 13 ? -17.700 -19.504 9.061 1.00 41.03 13 ASP A CA 12
ATOM 21603 C C . ASP A 1 13 ? -18.219 -20.162 10.337 1.00 45.11 13 ASP A C 12
ATOM 21604 O O . ASP A 1 13 ? -18.123 -19.583 11.417 1.00 42.22 13 ASP A O 12
ATOM 21613 N N . VAL A 1 14 ? -18.764 -21.371 10.212 1.00 21.44 14 VAL A N 12
ATOM 21614 C CA . VAL A 1 14 ? -19.274 -22.113 11.369 1.00 24.44 14 VAL A CA 12
ATOM 21615 C C . VAL A 1 14 ? -18.182 -22.292 12.425 1.00 74.24 14 VAL A C 12
ATOM 21616 O O . VAL A 1 14 ? -18.353 -21.908 13.591 1.00 34.32 14 VAL A O 12
ATOM 21629 N N . ASN A 1 15 ? -17.054 -22.859 12.007 1.00 63.02 15 ASN A N 12
ATOM 21630 C CA . ASN A 1 15 ? -15.934 -23.080 12.915 1.00 62.11 15 ASN A CA 12
ATOM 21631 C C . ASN A 1 15 ? -15.468 -21.744 13.475 1.00 40.23 15 ASN A C 12
ATOM 21632 O O . ASN A 1 15 ? -15.082 -21.651 14.636 1.00 13.31 15 ASN A O 12
ATOM 21643 N N . VAL A 1 16 ? -15.537 -20.704 12.643 1.00 62.24 16 VAL A N 12
ATOM 21644 C CA . VAL A 1 16 ? -15.225 -19.349 13.083 1.00 43.23 16 VAL A CA 12
ATOM 21645 C C . VAL A 1 16 ? -16.164 -18.920 14.205 1.00 15.44 16 VAL A C 12
ATOM 21646 O O . VAL A 1 16 ? -15.713 -18.354 15.186 1.00 41.14 16 VAL A O 12
ATOM 21659 N N . PHE A 1 17 ? -17.460 -19.207 14.063 1.00 5.31 17 PHE A N 12
ATOM 21660 C CA . PHE A 1 17 ? -18.435 -18.850 15.096 1.00 31.25 17 PHE A CA 12
ATOM 21661 C C . PHE A 1 17 ? -18.087 -19.538 16.414 1.00 64.43 17 PHE A C 12
ATOM 21662 O O . PHE A 1 17 ? -17.911 -18.879 17.440 1.00 60.14 17 PHE A O 12
ATOM 21679 N N . LEU A 1 18 ? -17.944 -20.859 16.365 1.00 64.41 18 LEU A N 12
ATOM 21680 C CA . LEU A 1 18 ? -17.639 -21.643 17.567 1.00 53.42 18 LEU A CA 12
ATOM 21681 C C . LEU A 1 18 ? -16.285 -21.232 18.156 1.00 34.33 18 LEU A C 12
ATOM 21682 O O . LEU A 1 18 ? -16.109 -21.180 19.376 1.00 23.11 18 LEU A O 12
ATOM 21698 N N . ASP A 1 19 ? -15.335 -20.931 17.280 1.00 74.01 19 ASP A N 12
ATOM 21699 C CA . ASP A 1 19 ? -13.989 -20.530 17.695 1.00 42.04 19 ASP A CA 12
ATOM 21700 C C . ASP A 1 19 ? -13.988 -19.095 18.219 1.00 61.13 19 ASP A C 12
ATOM 21701 O O . ASP A 1 19 ? -13.224 -18.752 19.129 1.00 64.30 19 ASP A O 12
ATOM 21710 N N . ASP A 1 20 ? -14.862 -18.269 17.654 1.00 24.32 20 ASP A N 12
ATOM 21711 C CA . ASP A 1 20 ? -14.928 -16.851 18.003 1.00 32.55 20 ASP A CA 12
ATOM 21712 C C . ASP A 1 20 ? -15.532 -16.685 19.392 1.00 23.54 20 ASP A C 12
ATOM 21713 O O . ASP A 1 20 ? -15.068 -15.869 20.187 1.00 43.02 20 ASP A O 12
ATOM 21722 N N . LEU A 1 21 ? -16.551 -17.492 19.687 1.00 10.32 21 LEU A N 12
ATOM 21723 C CA . LEU A 1 21 ? -17.180 -17.505 21.010 1.00 24.15 21 LEU A CA 12
ATOM 21724 C C . LEU A 1 21 ? -16.157 -17.842 22.097 1.00 20.03 21 LEU A C 12
ATOM 21725 O O . LEU A 1 21 ? -16.313 -17.456 23.257 1.00 4.12 21 LEU A O 12
ATOM 21741 N N . ASN A 1 22 ? -15.110 -18.564 21.709 1.00 62.44 22 ASN A N 12
ATOM 21742 C CA . ASN A 1 22 ? -14.071 -18.984 22.647 1.00 23.23 22 ASN A CA 12
ATOM 21743 C C . ASN A 1 22 ? -13.123 -17.825 22.969 1.00 45.24 22 ASN A C 12
ATOM 21744 O O . ASN A 1 22 ? -12.514 -17.790 24.040 1.00 22.55 22 ASN A O 12
ATOM 21755 N N . THR A 1 23 ? -12.999 -16.877 22.039 1.00 44.11 23 THR A N 12
ATOM 21756 C CA . THR A 1 23 ? -12.137 -15.708 22.241 1.00 55.23 23 THR A CA 12
ATOM 21757 C C . THR A 1 23 ? -12.969 -14.463 22.556 1.00 75.10 23 THR A C 12
ATOM 21758 O O . THR A 1 23 ? -12.436 -13.448 23.006 1.00 11.22 23 THR A O 12
ATOM 21769 N N . ASN A 1 24 ? -14.274 -14.553 22.329 1.00 3.44 24 ASN A N 12
ATOM 21770 C CA . ASN A 1 24 ? -15.191 -13.443 22.571 1.00 10.21 24 ASN A CA 12
ATOM 21771 C C . ASN A 1 24 ? -16.371 -13.927 23.408 1.00 54.24 24 ASN A C 12
ATOM 21772 O O . ASN A 1 24 ? -17.207 -14.694 22.927 1.00 14.22 24 ASN A O 12
ATOM 21783 N N . PRO A 1 25 ? -16.467 -13.480 24.672 1.00 31.14 25 PRO A N 12
ATOM 21784 C CA . PRO A 1 25 ? -17.496 -13.937 25.600 1.00 74.54 25 PRO A CA 12
ATOM 21785 C C . PRO A 1 25 ? -18.801 -13.184 25.411 1.00 50.15 25 PRO A C 12
ATOM 21786 O O . PRO A 1 25 ? -19.276 -12.450 26.285 1.00 42.21 25 PRO A O 12
ATOM 21797 N N . ILE A 1 26 ? -19.339 -13.378 24.246 1.00 13.15 26 ILE A N 12
ATOM 21798 C CA . ILE A 1 26 ? -20.621 -12.799 23.836 1.00 32.33 26 ILE A CA 12
ATOM 21799 C C . ILE A 1 26 ? -21.735 -13.199 24.809 1.00 51.23 26 ILE A C 12
ATOM 21800 O O . ILE A 1 26 ? -22.687 -12.449 25.019 1.00 72.12 26 ILE A O 12
ATOM 21816 N N . THR A 1 27 ? -21.581 -14.384 25.404 1.00 21.53 27 THR A N 12
ATOM 21817 C CA . THR A 1 27 ? -22.497 -14.912 26.426 1.00 44.42 27 THR A CA 12
ATOM 21818 C C . THR A 1 27 ? -23.950 -14.951 25.958 1.00 5.43 27 THR A C 12
ATOM 21819 O O . THR A 1 27 ? -24.883 -14.943 26.766 1.00 20.13 27 THR A O 12
ATOM 21830 N N . ASP A 1 28 ? -24.131 -15.043 24.649 1.00 4.40 28 ASP A N 12
ATOM 21831 C CA . ASP A 1 28 ? -25.450 -15.213 24.066 1.00 4.15 28 ASP A CA 12
ATOM 21832 C C . ASP A 1 28 ? -25.377 -16.231 22.940 1.00 10.32 28 ASP A C 12
ATOM 21833 O O . ASP A 1 28 ? -25.162 -15.880 21.781 1.00 3.14 28 ASP A O 12
ATOM 21842 N N . GLU A 1 29 ? -25.545 -17.495 23.299 1.00 64.33 29 GLU A N 12
ATOM 21843 C CA . GLU A 1 29 ? -25.529 -18.595 22.332 1.00 73.33 29 GLU A CA 12
ATOM 21844 C C . GLU A 1 29 ? -26.786 -18.525 21.458 1.00 71.44 29 GLU A C 12
ATOM 21845 O O . GLU A 1 29 ? -26.869 -19.138 20.392 1.00 41.11 29 GLU A O 12
ATOM 21857 N N . TRP A 1 30 ? -27.752 -17.748 21.935 1.00 42.15 30 TRP A N 12
ATOM 21858 C CA . TRP A 1 30 ? -29.055 -17.599 21.294 1.00 64.03 30 TRP A CA 12
ATOM 21859 C C . TRP A 1 30 ? -28.920 -17.107 19.852 1.00 14.33 30 TRP A C 12
ATOM 21860 O O . TRP A 1 30 ? -29.756 -17.415 19.008 1.00 0.14 30 TRP A O 12
ATOM 21881 N N . TYR A 1 31 ? -27.863 -16.343 19.581 1.00 5.11 31 TYR A N 12
ATOM 21882 C CA . TYR A 1 31 ? -27.639 -15.756 18.256 1.00 24.44 31 TYR A CA 12
ATOM 21883 C C . TYR A 1 31 ? -27.704 -16.822 17.158 1.00 72.01 31 TYR A C 12
ATOM 21884 O O . TYR A 1 31 ? -28.160 -16.551 16.046 1.00 63.21 31 TYR A O 12
ATOM 21902 N N . MET A 1 32 ? -27.246 -18.031 17.480 1.00 34.30 32 MET A N 12
ATOM 21903 C CA . MET A 1 32 ? -27.281 -19.139 16.531 1.00 50.12 32 MET A CA 12
ATOM 21904 C C . MET A 1 32 ? -28.724 -19.457 16.150 1.00 71.33 32 MET A C 12
ATOM 21905 O O . MET A 1 32 ? -29.015 -19.788 15.003 1.00 13.24 32 MET A O 12
ATOM 21919 N N . SER A 1 33 ? -29.624 -19.324 17.117 1.00 50.11 33 SER A N 12
ATOM 21920 C CA . SER A 1 33 ? -31.049 -19.512 16.875 1.00 42.11 33 SER A CA 12
ATOM 21921 C C . SER A 1 33 ? -31.553 -18.410 15.945 1.00 45.32 33 SER A C 12
ATOM 21922 O O . SER A 1 33 ? -32.290 -18.672 14.992 1.00 61.41 33 SER A O 12
ATOM 21930 N N . ASN A 1 34 ? -31.118 -17.176 16.215 1.00 34.11 34 ASN A N 12
ATOM 21931 C CA . ASN A 1 34 ? -31.478 -16.022 15.387 1.00 33.22 34 ASN A CA 12
ATOM 21932 C C . ASN A 1 34 ? -31.074 -16.268 13.936 1.00 65.23 34 ASN A C 12
ATOM 21933 O O . ASN A 1 34 ? -31.790 -15.898 13.000 1.00 43.04 34 ASN A O 12
ATOM 21944 N N . PHE A 1 35 ? -29.912 -16.889 13.765 1.00 55.32 35 PHE A N 12
ATOM 21945 C CA . PHE A 1 35 ? -29.372 -17.194 12.447 1.00 43.25 35 PHE A CA 12
ATOM 21946 C C . PHE A 1 35 ? -30.146 -18.344 11.796 1.00 51.21 35 PHE A C 12
ATOM 21947 O O . PHE A 1 35 ? -30.679 -18.203 10.694 1.00 14.45 35 PHE A O 12
ATOM 21964 N N . ALA A 1 36 ? -30.235 -19.465 12.509 1.00 55.52 36 ALA A N 12
ATOM 21965 C CA . ALA A 1 36 ? -30.859 -20.681 11.989 1.00 1.22 36 ALA A CA 12
ATOM 21966 C C . ALA A 1 36 ? -32.360 -20.506 11.783 1.00 33.21 36 ALA A C 12
ATOM 21967 O O . ALA A 1 36 ? -33.000 -21.302 11.092 1.00 11.11 36 ALA A O 12
ATOM 21974 N N . ASP A 1 37 ? -32.925 -19.484 12.416 1.00 60.11 37 ASP A N 12
ATOM 21975 C CA . ASP A 1 37 ? -34.334 -19.142 12.238 1.00 24.35 37 ASP A CA 12
ATOM 21976 C C . ASP A 1 37 ? -34.603 -18.748 10.790 1.00 72.00 37 ASP A C 12
ATOM 21977 O O . ASP A 1 37 ? -35.561 -19.218 10.168 1.00 53.43 37 ASP A O 12
ATOM 21986 N N . LYS A 1 38 ? -33.723 -17.912 10.244 1.00 65.31 38 LYS A N 12
ATOM 21987 C CA . LYS A 1 38 ? -33.838 -17.447 8.862 1.00 20.14 38 LYS A CA 12
ATOM 21988 C C . LYS A 1 38 ? -33.193 -18.451 7.905 1.00 25.40 38 LYS A C 12
ATOM 21989 O O . LYS A 1 38 ? -32.325 -18.108 7.099 1.00 11.33 38 LYS A O 12
ATOM 22008 N N . HIS A 1 39 ? -33.643 -19.697 7.999 1.00 34.03 39 HIS A N 12
ATOM 22009 C CA . HIS A 1 39 ? -33.121 -20.779 7.170 1.00 13.44 39 HIS A CA 12
ATOM 22010 C C . HIS A 1 39 ? -33.670 -20.696 5.748 1.00 71.25 39 HIS A C 12
ATOM 22011 O O . HIS A 1 39 ? -34.639 -21.377 5.408 1.00 11.13 39 HIS A O 12
ATOM 22026 N N . ILE A 1 40 ? -33.062 -19.837 4.927 1.00 15.14 40 ILE A N 12
ATOM 22027 C CA . ILE A 1 40 ? -33.488 -19.651 3.539 1.00 32.11 40 ILE A CA 12
ATOM 22028 C C . ILE A 1 40 ? -32.302 -19.354 2.615 1.00 22.31 40 ILE A C 12
ATOM 22029 O O . ILE A 1 40 ? -31.443 -18.530 2.931 1.00 2.34 40 ILE A O 12
ATOM 22045 N N . LYS A 1 41 ? -32.255 -20.068 1.488 1.00 0.43 41 LYS A N 12
ATOM 22046 C CA . LYS A 1 41 ? -31.379 -19.727 0.355 1.00 12.12 41 LYS A CA 12
ATOM 22047 C C . LYS A 1 41 ? -29.890 -19.709 0.724 1.00 5.14 41 LYS A C 12
ATOM 22048 O O . LYS A 1 41 ? -29.102 -19.005 0.085 1.00 35.21 41 LYS A O 12
ATOM 22067 N N . ILE A 1 42 ? -29.496 -20.487 1.730 1.00 4.25 42 ILE A N 12
ATOM 22068 C CA . ILE A 1 42 ? -28.089 -20.533 2.144 1.00 14.01 42 ILE A CA 12
ATOM 22069 C C . ILE A 1 42 ? -27.247 -21.377 1.173 1.00 52.43 42 ILE A C 12
ATOM 22070 O O . ILE A 1 42 ? -26.167 -20.958 0.753 1.00 53.43 42 ILE A O 12
ATOM 22086 N N . LEU A 1 43 ? -27.756 -22.551 0.805 1.00 33.44 43 LEU A N 12
ATOM 22087 C CA . LEU A 1 43 ? -27.067 -23.458 -0.122 1.00 4.54 43 LEU A CA 12
ATOM 22088 C C . LEU A 1 43 ? -28.085 -24.161 -1.011 1.00 11.14 43 LEU A C 12
ATOM 22089 O O . LEU A 1 43 ? -29.291 -24.065 -0.775 1.00 35.23 43 LEU A O 12
ATOM 22105 N N . GLU A 1 44 ? -27.605 -24.849 -2.044 1.00 11.42 44 GLU A N 12
ATOM 22106 C CA . GLU A 1 44 ? -28.466 -25.706 -2.848 1.00 12.15 44 GLU A CA 12
ATOM 22107 C C . GLU A 1 44 ? -28.619 -27.061 -2.173 1.00 30.40 44 GLU A C 12
ATOM 22108 O O . GLU A 1 44 ? -28.018 -27.311 -1.124 1.00 1.54 44 GLU A O 12
ATOM 22120 N N . SER A 1 45 ? -29.396 -27.934 -2.791 1.00 71.32 45 SER A N 12
ATOM 22121 C CA . SER A 1 45 ? -29.705 -29.237 -2.212 1.00 70.25 45 SER A CA 12
ATOM 22122 C C . SER A 1 45 ? -28.441 -30.088 -2.058 1.00 53.14 45 SER A C 12
ATOM 22123 O O . SER A 1 45 ? -28.115 -30.539 -0.957 1.00 14.11 45 SER A O 12
ATOM 22131 N N . TYR A 1 46 ? -27.714 -30.275 -3.160 1.00 24.11 46 TYR A N 12
ATOM 22132 C CA . TYR A 1 46 ? -26.515 -31.109 -3.154 1.00 25.11 46 TYR A CA 12
ATOM 22133 C C . TYR A 1 46 ? -25.443 -30.514 -2.238 1.00 70.33 46 TYR A C 12
ATOM 22134 O O . TYR A 1 46 ? -24.800 -31.240 -1.466 1.00 31.12 46 TYR A O 12
ATOM 22152 N N . GLU A 1 47 ? -25.278 -29.189 -2.304 1.00 72.31 47 GLU A N 12
ATOM 22153 C CA . GLU A 1 47 ? -24.276 -28.501 -1.492 1.00 53.13 47 GLU A CA 12
ATOM 22154 C C . GLU A 1 47 ? -24.551 -28.729 -0.015 1.00 4.32 47 GLU A C 12
ATOM 22155 O O . GLU A 1 47 ? -23.697 -29.228 0.713 1.00 75.22 47 GLU A O 12
ATOM 22167 N N . ALA A 1 48 ? -25.767 -28.405 0.407 1.00 33.12 48 ALA A N 12
ATOM 22168 C CA . ALA A 1 48 ? -26.148 -28.539 1.805 1.00 74.23 48 ALA A CA 12
ATOM 22169 C C . ALA A 1 48 ? -25.975 -29.981 2.264 1.00 21.35 48 ALA A C 12
ATOM 22170 O O . ALA A 1 48 ? -25.418 -30.236 3.332 1.00 72.31 48 ALA A O 12
ATOM 22177 N N . PHE A 1 49 ? -26.423 -30.917 1.427 1.00 44.25 49 PHE A N 12
ATOM 22178 C CA . PHE A 1 49 ? -26.351 -32.343 1.744 1.00 63.20 49 PHE A CA 12
ATOM 22179 C C . PHE A 1 49 ? -24.908 -32.763 2.028 1.00 22.21 49 PHE A C 12
ATOM 22180 O O . PHE A 1 49 ? -24.629 -33.447 3.018 1.00 13.31 49 PHE A O 12
ATOM 22197 N N . ASP A 1 50 ? -23.994 -32.353 1.157 1.00 34.24 50 ASP A N 12
ATOM 22198 C CA . ASP A 1 50 ? -22.583 -32.724 1.314 1.00 23.32 50 ASP A CA 12
ATOM 22199 C C . ASP A 1 50 ? -21.977 -32.002 2.520 1.00 1.51 50 ASP A C 12
ATOM 22200 O O . ASP A 1 50 ? -21.177 -32.570 3.271 1.00 54.04 50 ASP A O 12
ATOM 22209 N N . ILE A 1 51 ? -22.377 -30.753 2.716 1.00 13.34 51 ILE A N 12
ATOM 22210 C CA . ILE A 1 51 ? -21.946 -29.988 3.879 1.00 11.42 51 ILE A CA 12
ATOM 22211 C C . ILE A 1 51 ? -22.447 -30.651 5.170 1.00 65.31 51 ILE A C 12
ATOM 22212 O O . ILE A 1 51 ? -21.812 -30.529 6.219 1.00 71.51 51 ILE A O 12
ATOM 22228 N N . LEU A 1 52 ? -23.572 -31.377 5.087 1.00 62.15 52 LEU A N 12
ATOM 22229 C CA . LEU A 1 52 ? -24.090 -32.115 6.245 1.00 32.51 52 LEU A CA 12
ATOM 22230 C C . LEU A 1 52 ? -23.079 -33.163 6.707 1.00 71.22 52 LEU A C 12
ATOM 22231 O O . LEU A 1 52 ? -22.697 -33.195 7.878 1.00 33.53 52 LEU A O 12
ATOM 22247 N N . LYS A 1 53 ? -22.648 -34.019 5.779 1.00 41.41 53 LYS A N 12
ATOM 22248 C CA . LYS A 1 53 ? -21.685 -35.075 6.100 1.00 34.22 53 LYS A CA 12
ATOM 22249 C C . LYS A 1 53 ? -20.349 -34.470 6.528 1.00 1.12 53 LYS A C 12
ATOM 22250 O O . LYS A 1 53 ? -19.711 -34.958 7.473 1.00 53.22 53 LYS A O 12
ATOM 22269 N N . GLN A 1 54 ? -19.939 -33.395 5.849 1.00 10.44 54 GLN A N 12
ATOM 22270 C CA . GLN A 1 54 ? -18.721 -32.685 6.229 1.00 23.13 54 GLN A CA 12
ATOM 22271 C C . GLN A 1 54 ? -18.811 -32.227 7.682 1.00 42.14 54 GLN A C 12
ATOM 22272 O O . GLN A 1 54 ? -17.954 -32.560 8.500 1.00 1.13 54 GLN A O 12
ATOM 22286 N N . PHE A 1 55 ? -19.867 -31.480 7.997 1.00 65.31 55 PHE A N 12
ATOM 22287 C CA . PHE A 1 55 ? -20.048 -30.942 9.341 1.00 54.32 55 PHE A CA 12
ATOM 22288 C C . PHE A 1 55 ? -20.201 -32.055 10.358 1.00 52.31 55 PHE A C 12
ATOM 22289 O O . PHE A 1 55 ? -19.719 -31.932 11.468 1.00 11.04 55 PHE A O 12
ATOM 22306 N N . VAL A 1 56 ? -20.855 -33.139 9.975 1.00 41.34 56 VAL A N 12
ATOM 22307 C CA . VAL A 1 56 ? -20.967 -34.303 10.847 1.00 52.12 56 VAL A CA 12
ATOM 22308 C C . VAL A 1 56 ? -19.575 -34.780 11.258 1.00 63.32 56 VAL A C 12
ATOM 22309 O O . VAL A 1 56 ? -19.286 -34.934 12.452 1.00 21.21 56 VAL A O 12
ATOM 22322 N N . ASP A 1 57 ? -18.697 -34.962 10.275 1.00 64.01 57 ASP A N 12
ATOM 22323 C CA . ASP A 1 57 ? -17.331 -35.404 10.559 1.00 33.44 57 ASP A CA 12
ATOM 22324 C C . ASP A 1 57 ? -16.575 -34.342 11.370 1.00 30.24 57 ASP A C 12
ATOM 22325 O O . ASP A 1 57 ? -15.850 -34.669 12.310 1.00 63.24 57 ASP A O 12
ATOM 22334 N N . TYR A 1 58 ? -16.771 -33.070 11.021 1.00 52.32 58 TYR A N 12
ATOM 22335 C CA . TYR A 1 58 ? -16.132 -31.965 11.741 1.00 34.32 58 TYR A CA 12
ATOM 22336 C C . TYR A 1 58 ? -16.607 -31.913 13.194 1.00 3.23 58 TYR A C 12
ATOM 22337 O O . TYR A 1 58 ? -15.837 -31.583 14.099 1.00 71.41 58 TYR A O 12
ATOM 22355 N N . MET A 1 59 ? -17.878 -32.234 13.411 1.00 73.43 59 MET A N 12
ATOM 22356 C CA . MET A 1 59 ? -18.438 -32.288 14.762 1.00 13.32 59 MET A CA 12
ATOM 22357 C C . MET A 1 59 ? -17.855 -33.480 15.513 1.00 44.22 59 MET A C 12
ATOM 22358 O O . MET A 1 59 ? -17.693 -33.436 16.731 1.00 5.31 59 MET A O 12
ATOM 22372 N N . ILE A 1 60 ? -17.548 -34.551 14.778 1.00 62.31 60 ILE A N 12
ATOM 22373 C CA . ILE A 1 60 ? -16.765 -35.657 15.334 1.00 33.23 60 ILE A CA 12
ATOM 22374 C C . ILE A 1 60 ? -15.402 -35.143 15.796 1.00 12.21 60 ILE A C 12
ATOM 22375 O O . ILE A 1 60 ? -14.925 -35.490 16.882 1.00 4.11 60 ILE A O 12
ATOM 22391 N N . GLU A 1 61 ? -14.796 -34.303 14.965 1.00 71.51 61 GLU A N 12
ATOM 22392 C CA . GLU A 1 61 ? -13.480 -33.742 15.247 1.00 34.31 61 GLU A CA 12
ATOM 22393 C C . GLU A 1 61 ? -13.475 -32.914 16.537 1.00 21.43 61 GLU A C 12
ATOM 22394 O O . GLU A 1 61 ? -12.711 -33.206 17.460 1.00 12.02 61 GLU A O 12
ATOM 22406 N N . GLU A 1 62 ? -14.329 -31.886 16.618 1.00 63.41 62 GLU A N 12
ATOM 22407 C CA . GLU A 1 62 ? -14.285 -30.973 17.767 1.00 54.23 62 GLU A CA 12
ATOM 22408 C C . GLU A 1 62 ? -15.108 -31.519 18.947 1.00 21.40 62 GLU A C 12
ATOM 22409 O O . GLU A 1 62 ? -14.917 -31.092 20.086 1.00 25.10 62 GLU A O 12
ATOM 22421 N N . HIS A 1 63 ? -16.002 -32.476 18.657 1.00 43.05 63 HIS A N 12
ATOM 22422 C CA . HIS A 1 63 ? -16.655 -33.327 19.671 1.00 2.03 63 HIS A CA 12
ATOM 22423 C C . HIS A 1 63 ? -17.001 -32.572 20.967 1.00 4.01 63 HIS A C 12
ATOM 22424 O O . HIS A 1 63 ? -16.544 -32.953 22.047 1.00 63.34 63 HIS A O 12
ATOM 22439 N N . ASP A 1 64 ? -17.777 -31.500 20.877 1.00 34.14 64 ASP A N 12
ATOM 22440 C CA . ASP A 1 64 ? -18.109 -30.712 22.069 1.00 44.13 64 ASP A CA 12
ATOM 22441 C C . ASP A 1 64 ? -19.617 -30.682 22.319 1.00 44.32 64 ASP A C 12
ATOM 22442 O O . ASP A 1 64 ? -20.393 -30.249 21.463 1.00 1.23 64 ASP A O 12
ATOM 22451 N N . GLU A 1 65 ? -20.021 -31.166 23.494 1.00 4.25 65 GLU A N 12
ATOM 22452 C CA . GLU A 1 65 ? -21.432 -31.212 23.889 1.00 4.24 65 GLU A CA 12
ATOM 22453 C C . GLU A 1 65 ? -22.013 -29.811 24.116 1.00 3.24 65 GLU A C 12
ATOM 22454 O O . GLU A 1 65 ? -23.222 -29.622 24.045 1.00 43.22 65 GLU A O 12
ATOM 22466 N N . LYS A 1 66 ? -21.158 -28.836 24.412 1.00 10.42 66 LYS A N 12
ATOM 22467 C CA . LYS A 1 66 ? -21.622 -27.481 24.724 1.00 53.41 66 LYS A CA 12
ATOM 22468 C C . LYS A 1 66 ? -21.875 -26.682 23.444 1.00 55.35 66 LYS A C 12
ATOM 22469 O O . LYS A 1 66 ? -22.230 -25.504 23.496 1.00 14.34 66 LYS A O 12
ATOM 22488 N N . SER A 1 67 ? -21.724 -27.341 22.299 1.00 4.34 67 SER A N 12
ATOM 22489 C CA . SER A 1 67 ? -21.953 -26.706 21.002 1.00 14.32 67 SER A CA 12
ATOM 22490 C C . SER A 1 67 ? -23.227 -27.295 20.411 1.00 24.40 67 SER A C 12
ATOM 22491 O O . SER A 1 67 ? -23.678 -26.928 19.324 1.00 33.31 67 SER A O 12
ATOM 22499 N N . GLU A 1 68 ? -23.823 -28.166 21.217 1.00 31.22 68 GLU A N 12
ATOM 22500 C CA . GLU A 1 68 ? -24.926 -29.028 20.833 1.00 25.05 68 GLU A CA 12
ATOM 22501 C C . GLU A 1 68 ? -26.001 -28.266 20.064 1.00 54.30 68 GLU A C 12
ATOM 22502 O O . GLU A 1 68 ? -26.288 -28.571 18.898 1.00 3.41 68 GLU A O 12
ATOM 22514 N N . TYR A 1 69 ? -26.561 -27.249 20.710 1.00 4.00 69 TYR A N 12
ATOM 22515 C CA . TYR A 1 69 ? -27.622 -26.458 20.110 1.00 14.55 69 TYR A CA 12
ATOM 22516 C C . TYR A 1 69 ? -27.169 -25.872 18.773 1.00 25.22 69 TYR A C 12
ATOM 22517 O O . TYR A 1 69 ? -27.951 -25.806 17.829 1.00 71.14 69 TYR A O 12
ATOM 22535 N N . GLU A 1 70 ? -25.892 -25.493 18.674 1.00 4.33 70 GLU A N 12
ATOM 22536 C CA . GLU A 1 70 ? -25.392 -24.859 17.459 1.00 23.31 70 GLU A CA 12
ATOM 22537 C C . GLU A 1 70 ? -25.294 -25.885 16.343 1.00 52.35 70 GLU A C 12
ATOM 22538 O O . GLU A 1 70 ? -25.672 -25.615 15.207 1.00 3.04 70 GLU A O 12
ATOM 22550 N N . ILE A 1 71 ? -24.807 -27.073 16.687 1.00 35.14 71 ILE A N 12
ATOM 22551 C CA . ILE A 1 71 ? -24.725 -28.174 15.737 1.00 63.20 71 ILE A CA 12
ATOM 22552 C C . ILE A 1 71 ? -26.103 -28.428 15.131 1.00 3.04 71 ILE A C 12
ATOM 22553 O O . ILE A 1 71 ? -26.275 -28.423 13.905 1.00 32.11 71 ILE A O 12
ATOM 22569 N N . MET A 1 72 ? -27.085 -28.607 16.012 1.00 5.10 72 MET A N 12
ATOM 22570 C CA . MET A 1 72 ? -28.459 -28.873 15.595 1.00 34.21 72 MET A CA 12
ATOM 22571 C C . MET A 1 72 ? -29.021 -27.731 14.743 1.00 52.43 72 MET A C 12
ATOM 22572 O O . MET A 1 72 ? -29.687 -27.978 13.741 1.00 3.12 72 MET A O 12
ATOM 22586 N N . GLU A 1 73 ? -28.743 -26.486 15.133 1.00 31.24 73 GLU A N 12
ATOM 22587 C CA . GLU A 1 73 ? -29.258 -25.317 14.411 1.00 72.02 73 GLU A CA 12
ATOM 22588 C C . GLU A 1 73 ? -28.649 -25.208 13.007 1.00 32.22 73 GLU A C 12
ATOM 22589 O O . GLU A 1 73 ? -29.369 -25.052 12.011 1.00 10.20 73 GLU A O 12
ATOM 22601 N N . ILE A 1 74 ? -27.325 -25.286 12.925 1.00 12.21 74 ILE A N 12
ATOM 22602 C CA . ILE A 1 74 ? -26.640 -25.237 11.636 1.00 14.25 74 ILE A CA 12
ATOM 22603 C C . ILE A 1 74 ? -27.161 -26.358 10.729 1.00 44.22 74 ILE A C 12
ATOM 22604 O O . ILE A 1 74 ? -27.514 -26.137 9.565 1.00 65.42 74 ILE A O 12
ATOM 22620 N N . LEU A 1 75 ? -27.279 -27.553 11.296 1.00 50.22 75 LEU A N 12
ATOM 22621 C CA . LEU A 1 75 ? -27.685 -28.719 10.527 1.00 62.33 75 LEU A CA 12
ATOM 22622 C C . LEU A 1 75 ? -29.156 -28.627 10.164 1.00 13.10 75 LEU A C 12
ATOM 22623 O O . LEU A 1 75 ? -29.556 -29.048 9.079 1.00 1.44 75 LEU A O 12
ATOM 22639 N N . ARG A 1 76 ? -29.958 -28.056 11.059 1.00 11.15 76 ARG A N 12
ATOM 22640 C CA . ARG A 1 76 ? -31.388 -27.954 10.817 1.00 32.32 76 ARG A CA 12
ATOM 22641 C C . ARG A 1 76 ? -31.645 -27.025 9.636 1.00 52.52 76 ARG A C 12
ATOM 22642 O O . ARG A 1 76 ? -32.429 -27.346 8.739 1.00 64.35 76 ARG A O 12
ATOM 22663 N N . GLN A 1 77 ? -30.957 -25.884 9.625 1.00 3.25 77 GLN A N 12
ATOM 22664 C CA . GLN A 1 77 ? -31.138 -24.907 8.562 1.00 40.13 77 GLN A CA 12
ATOM 22665 C C . GLN A 1 77 ? -30.623 -25.467 7.238 1.00 23.20 77 GLN A C 12
ATOM 22666 O O . GLN A 1 77 ? -31.290 -25.350 6.203 1.00 51.52 77 GLN A O 12
ATOM 22680 N N . LEU A 1 78 ? -29.452 -26.109 7.284 1.00 13.15 78 LEU A N 12
ATOM 22681 C CA . LEU A 1 78 ? -28.861 -26.696 6.086 1.00 14.15 78 LEU A CA 12
ATOM 22682 C C . LEU A 1 78 ? -29.762 -27.775 5.482 1.00 41.13 78 LEU A C 12
ATOM 22683 O O . LEU A 1 78 ? -30.086 -27.723 4.296 1.00 23.12 78 LEU A O 12
ATOM 22699 N N . LYS A 1 79 ? -30.176 -28.748 6.297 1.00 1.14 79 LYS A N 12
ATOM 22700 C CA . LYS A 1 79 ? -30.960 -29.873 5.787 1.00 24.25 79 LYS A CA 12
ATOM 22701 C C . LYS A 1 79 ? -32.368 -29.437 5.392 1.00 24.22 79 LYS A C 12
ATOM 22702 O O . LYS A 1 79 ? -32.964 -30.012 4.475 1.00 4.30 79 LYS A O 12
ATOM 22721 N N . TYR A 1 80 ? -32.908 -28.433 6.086 1.00 4.14 80 TYR A N 12
ATOM 22722 C CA . TYR A 1 80 ? -34.211 -27.879 5.721 1.00 62.11 80 TYR A CA 12
ATOM 22723 C C . TYR A 1 80 ? -34.120 -27.231 4.346 1.00 72.21 80 TYR A C 12
ATOM 22724 O O . TYR A 1 80 ? -35.005 -27.404 3.504 1.00 22.14 80 TYR A O 12
ATOM 22742 N N . GLN A 1 81 ? -33.034 -26.495 4.131 1.00 41.41 81 GLN A N 12
ATOM 22743 C CA . GLN A 1 81 ? -32.768 -25.864 2.841 1.00 14.22 81 GLN A CA 12
ATOM 22744 C C . GLN A 1 81 ? -32.566 -26.927 1.762 1.00 72.33 81 GLN A C 12
ATOM 22745 O O . GLN A 1 81 ? -33.026 -26.780 0.628 1.00 13.04 81 GLN A O 12
ATOM 22759 N N . ALA A 1 82 ? -31.869 -27.999 2.130 1.00 50.44 82 ALA A N 12
ATOM 22760 C CA . ALA A 1 82 ? -31.644 -29.130 1.232 1.00 44.51 82 ALA A CA 12
ATOM 22761 C C . ALA A 1 82 ? -32.950 -29.857 0.935 1.00 13.32 82 ALA A C 12
ATOM 22762 O O . ALA A 1 82 ? -33.028 -30.657 -0.002 1.00 3.42 82 ALA A O 12
ATOM 22769 N N . ASP A 1 83 ? -33.966 -29.569 1.751 1.00 53.55 83 ASP A N 12
ATOM 22770 C CA . ASP A 1 83 ? -35.272 -30.211 1.649 1.00 22.04 83 ASP A CA 12
ATOM 22771 C C . ASP A 1 83 ? -35.115 -31.719 1.814 1.00 61.32 83 ASP A C 12
ATOM 22772 O O . ASP A 1 83 ? -35.324 -32.497 0.880 1.00 3.33 83 ASP A O 12
ATOM 22781 N N . THR A 1 84 ? -34.701 -32.119 3.012 1.00 53.22 84 THR A N 12
ATOM 22782 C CA . THR A 1 84 ? -34.423 -33.517 3.310 1.00 30.40 84 THR A CA 12
ATOM 22783 C C . THR A 1 84 ? -34.935 -33.883 4.699 1.00 61.01 84 THR A C 12
ATOM 22784 O O . THR A 1 84 ? -34.815 -33.097 5.643 1.00 13.42 84 THR A O 12
ATOM 22795 N N . ASN A 1 85 ? -35.521 -35.068 4.817 1.00 72.11 85 ASN A N 12
ATOM 22796 C CA . ASN A 1 85 ? -35.941 -35.590 6.114 1.00 33.25 85 ASN A CA 12
ATOM 22797 C C . ASN A 1 85 ? -34.815 -36.425 6.716 1.00 0.41 85 ASN A C 12
ATOM 22798 O O . ASN A 1 85 ? -34.644 -36.469 7.939 1.00 41.35 85 ASN A O 12
ATOM 22809 N N . GLU A 1 86 ? -34.020 -37.041 5.844 1.00 54.52 86 GLU A N 12
ATOM 22810 C CA . GLU A 1 86 ? -32.907 -37.896 6.257 1.00 21.03 86 GLU A CA 12
ATOM 22811 C C . GLU A 1 86 ? -31.745 -37.075 6.828 1.00 33.12 86 GLU A C 12
ATOM 22812 O O . GLU A 1 86 ? -31.853 -35.861 7.029 1.00 63.31 86 GLU A O 12
ATOM 22824 N N . LYS A 1 87 ? -30.647 -37.768 7.106 1.00 4.35 87 LYS A N 12
ATOM 22825 C CA . LYS A 1 87 ? -29.390 -37.154 7.523 1.00 63.14 87 LYS A CA 12
ATOM 22826 C C . LYS A 1 87 ? -28.288 -38.205 7.412 1.00 1.22 87 LYS A C 12
ATOM 22827 O O . LYS A 1 87 ? -28.523 -39.372 7.718 1.00 22.33 87 LYS A O 12
ATOM 22846 N N . PHE A 1 88 ? -27.095 -37.799 6.994 1.00 3.51 88 PHE A N 12
ATOM 22847 C CA . PHE A 1 88 ? -26.027 -38.746 6.705 1.00 50.33 88 PHE A CA 12
ATOM 22848 C C . PHE A 1 88 ? -24.882 -38.544 7.687 1.00 42.42 88 PHE A C 12
ATOM 22849 O O . PHE A 1 88 ? -24.811 -37.516 8.369 1.00 45.33 88 PHE A O 12
ATOM 22866 N N . TYR A 1 89 ? -24.013 -39.539 7.778 1.00 12.11 89 TYR A N 12
ATOM 22867 C CA . TYR A 1 89 ? -22.846 -39.483 8.646 1.00 34.45 89 TYR A CA 12
ATOM 22868 C C . TYR A 1 89 ? -21.699 -40.273 8.042 1.00 14.42 89 TYR A C 12
ATOM 22869 O O . TYR A 1 89 ? -21.885 -41.028 7.089 1.00 73.55 89 TYR A O 12
ATOM 22887 N N . THR A 1 90 ? -20.523 -40.098 8.615 1.00 51.15 90 THR A N 12
ATOM 22888 C CA . THR A 1 90 ? -19.313 -40.730 8.112 1.00 3.44 90 THR A CA 12
ATOM 22889 C C . THR A 1 90 ? -19.032 -42.033 8.854 1.00 31.21 90 THR A C 12
ATOM 22890 O O . THR A 1 90 ? -19.555 -42.263 9.953 1.00 4.10 90 THR A O 12
ATOM 22901 N N . ASN A 1 91 ? -18.201 -42.877 8.250 1.00 22.34 91 ASN A N 12
ATOM 22902 C CA . ASN A 1 91 ? -17.774 -44.133 8.864 1.00 34.03 91 ASN A CA 12
ATOM 22903 C C . ASN A 1 91 ? -17.122 -43.870 10.221 1.00 4.44 91 ASN A C 12
ATOM 22904 O O . ASN A 1 91 ? -17.142 -44.723 11.108 1.00 60.31 91 ASN A O 12
ATOM 22915 N N . THR A 1 92 ? -16.550 -42.677 10.368 1.00 35.44 92 THR A N 12
ATOM 22916 C CA . THR A 1 92 ? -15.928 -42.262 11.617 1.00 71.21 92 THR A CA 12
ATOM 22917 C C . THR A 1 92 ? -16.977 -42.092 12.722 1.00 42.51 92 THR A C 12
ATOM 22918 O O . THR A 1 92 ? -16.712 -42.379 13.893 1.00 54.15 92 THR A O 12
ATOM 22929 N N . GLN A 1 93 ? -18.165 -41.616 12.343 1.00 21.13 93 GLN A N 12
ATOM 22930 C CA . GLN A 1 93 ? -19.220 -41.336 13.313 1.00 54.42 93 GLN A CA 12
ATOM 22931 C C . GLN A 1 93 ? -19.869 -42.619 13.830 1.00 74.44 93 GLN A C 12
ATOM 22932 O O . GLN A 1 93 ? -20.083 -42.764 15.036 1.00 63.53 93 GLN A O 12
ATOM 22946 N N . LYS A 1 94 ? -20.183 -43.541 12.909 1.00 4.23 94 LYS A N 12
ATOM 22947 C CA . LYS A 1 94 ? -20.934 -44.766 13.234 1.00 55.32 94 LYS A CA 12
ATOM 22948 C C . LYS A 1 94 ? -22.319 -44.395 13.777 1.00 14.32 94 LYS A C 12
ATOM 22949 O O . LYS A 1 94 ? -23.326 -44.482 13.067 1.00 53.42 94 LYS A O 12
ATOM 22968 N N . GLN A 1 95 ? -22.346 -43.964 15.031 1.00 3.35 95 GLN A N 12
ATOM 22969 C CA . GLN A 1 95 ? -23.521 -43.367 15.651 1.00 24.53 95 GLN A CA 12
ATOM 22970 C C . GLN A 1 95 ? -23.095 -42.778 16.986 1.00 52.25 95 GLN A C 12
ATOM 22971 O O . GLN A 1 95 ? -23.097 -43.469 18.005 1.00 13.44 95 GLN A O 12
ATOM 22985 N N . LYS A 1 96 ? -22.678 -41.516 16.972 1.00 22.33 96 LYS A N 12
ATOM 22986 C CA . LYS A 1 96 ? -22.113 -40.904 18.169 1.00 63.02 96 LYS A CA 12
ATOM 22987 C C . LYS A 1 96 ? -22.644 -39.489 18.388 1.00 13.45 96 LYS A C 12
ATOM 22988 O O . LYS A 1 96 ? -22.798 -39.055 19.534 1.00 35.33 96 LYS A O 12
ATOM 23007 N N . ILE A 1 97 ? -22.936 -38.762 17.305 1.00 11.00 97 ILE A N 12
ATOM 23008 C CA . ILE A 1 97 ? -23.442 -37.396 17.447 1.00 31.51 97 ILE A CA 12
ATOM 23009 C C . ILE A 1 97 ? -24.800 -37.423 18.133 1.00 33.15 97 ILE A C 12
ATOM 23010 O O . ILE A 1 97 ? -25.081 -36.628 19.030 1.00 23.42 97 ILE A O 12
ATOM 23026 N N . VAL A 1 98 ? -25.634 -38.362 17.707 1.00 34.43 98 VAL A N 12
ATOM 23027 C CA . VAL A 1 98 ? -26.953 -38.542 18.298 1.00 25.31 98 VAL A CA 12
ATOM 23028 C C . VAL A 1 98 ? -26.831 -38.755 19.804 1.00 61.44 98 VAL A C 12
ATOM 23029 O O . VAL A 1 98 ? -27.676 -38.311 20.579 1.00 32.33 98 VAL A O 12
ATOM 23042 N N . GLU A 1 99 ? -25.754 -39.423 20.200 1.00 1.40 99 GLU A N 12
ATOM 23043 C CA . GLU A 1 99 ? -25.508 -39.730 21.602 1.00 41.43 99 GLU A CA 12
ATOM 23044 C C . GLU A 1 99 ? -25.114 -38.471 22.384 1.00 2.42 99 GLU A C 12
ATOM 23045 O O . GLU A 1 99 ? -25.226 -38.440 23.611 1.00 74.30 99 GLU A O 12
ATOM 23057 N N . LEU A 1 100 ? -24.638 -37.435 21.682 1.00 10.55 100 LEU A N 12
ATOM 23058 C CA . LEU A 1 100 ? -24.266 -36.182 22.343 1.00 2.11 100 LEU A CA 12
ATOM 23059 C C . LEU A 1 100 ? -25.428 -35.201 22.273 1.00 3.21 100 LEU A C 12
ATOM 23060 O O . LEU A 1 100 ? -25.531 -34.283 23.093 1.00 23.23 100 LEU A O 12
ATOM 23076 N N . TYR A 1 101 ? -26.309 -35.419 21.298 1.00 34.40 101 TYR A N 12
ATOM 23077 C CA . TYR A 1 101 ? -27.504 -34.600 21.135 1.00 4.33 101 TYR A CA 12
ATOM 23078 C C . TYR A 1 101 ? -28.419 -34.698 22.357 1.00 23.02 101 TYR A C 12
ATOM 23079 O O . TYR A 1 101 ? -28.424 -35.707 23.070 1.00 15.24 101 TYR A O 12
ATOM 23097 N N . LYS A 1 102 ? -29.186 -33.641 22.597 1.00 50.44 102 LYS A N 12
ATOM 23098 C CA . LYS A 1 102 ? -30.173 -33.634 23.669 1.00 41.02 102 LYS A CA 12
ATOM 23099 C C . LYS A 1 102 ? -31.562 -33.844 23.061 1.00 64.42 102 LYS A C 12
ATOM 23100 O O . LYS A 1 102 ? -31.964 -33.106 22.158 1.00 54.24 102 LYS A O 12
ATOM 23119 N N . GLN A 1 103 ? -32.293 -34.837 23.564 1.00 61.13 103 GLN A N 12
ATOM 23120 C CA . GLN A 1 103 ? -33.579 -35.234 22.983 1.00 3.21 103 GLN A CA 12
ATOM 23121 C C . GLN A 1 103 ? -34.550 -34.056 22.911 1.00 44.45 103 GLN A C 12
ATOM 23122 O O . GLN A 1 103 ? -35.323 -33.929 21.966 1.00 2.25 103 GLN A O 12
ATOM 23136 N N . GLU A 1 104 ? -34.487 -33.188 23.908 1.00 53.35 104 GLU A N 12
ATOM 23137 C CA . GLU A 1 104 ? -35.386 -32.043 23.989 1.00 51.12 104 GLU A CA 12
ATOM 23138 C C . GLU A 1 104 ? -35.115 -31.048 22.856 1.00 32.53 104 GLU A C 12
ATOM 23139 O O . GLU A 1 104 ? -36.028 -30.354 22.398 1.00 30.42 104 GLU A O 12
ATOM 23151 N N . ILE A 1 105 ? -33.859 -30.977 22.421 1.00 4.35 105 ILE A N 12
ATOM 23152 C CA . ILE A 1 105 ? -33.459 -30.059 21.355 1.00 71.22 105 ILE A CA 12
ATOM 23153 C C . ILE A 1 105 ? -33.862 -30.614 19.989 1.00 2.53 105 ILE A C 12
ATOM 23154 O O . ILE A 1 105 ? -34.468 -29.914 19.171 1.00 12.03 105 ILE A O 12
ATOM 23170 N N . SER A 1 106 ? -33.548 -31.887 19.768 1.00 54.34 106 SER A N 12
ATOM 23171 C CA . SER A 1 106 ? -33.796 -32.541 18.486 1.00 5.23 106 SER A CA 12
ATOM 23172 C C . SER A 1 106 ? -35.282 -32.493 18.108 1.00 33.42 106 SER A C 12
ATOM 23173 O O . SER A 1 106 ? -35.628 -32.353 16.931 1.00 55.14 106 SER A O 12
ATOM 23181 N N . GLN A 1 107 ? -36.152 -32.588 19.113 1.00 73.50 107 GLN A N 12
ATOM 23182 C CA . GLN A 1 107 ? -37.598 -32.499 18.898 1.00 53.12 107 GLN A CA 12
ATOM 23183 C C . GLN A 1 107 ? -37.978 -31.170 18.243 1.00 11.35 107 GLN A C 12
ATOM 23184 O O . GLN A 1 107 ? -38.823 -31.123 17.345 1.00 43.01 107 GLN A O 12
ATOM 23198 N N . ASP A 1 108 ? -37.344 -30.092 18.700 1.00 13.42 108 ASP A N 12
ATOM 23199 C CA . ASP A 1 108 ? -37.617 -28.748 18.185 1.00 73.33 108 ASP A CA 12
ATOM 23200 C C . ASP A 1 108 ? -37.022 -28.581 16.789 1.00 51.41 108 ASP A C 12
ATOM 23201 O O . ASP A 1 108 ? -37.559 -27.865 15.946 1.00 55.21 108 ASP A O 12
ATOM 23210 N N . ILE A 1 109 ? -35.903 -29.252 16.554 1.00 53.45 109 ILE A N 12
ATOM 23211 C CA . ILE A 1 109 ? -35.263 -29.257 15.242 1.00 14.11 109 ILE A CA 12
ATOM 23212 C C . ILE A 1 109 ? -36.187 -29.876 14.200 1.00 42.22 109 ILE A C 12
ATOM 23213 O O . ILE A 1 109 ? -36.470 -29.273 13.161 1.00 63.04 109 ILE A O 12
ATOM 23229 N N . LEU A 1 110 ? -36.671 -31.078 14.485 1.00 44.14 110 LEU A N 12
ATOM 23230 C CA . LEU A 1 110 ? -37.631 -31.731 13.606 1.00 24.03 110 LEU A CA 12
ATOM 23231 C C . LEU A 1 110 ? -38.899 -30.893 13.477 1.00 42.03 110 LEU A C 12
ATOM 23232 O O . LEU A 1 110 ? -39.506 -30.850 12.411 1.00 44.42 110 LEU A O 12
ATOM 23248 N N . ASN A 1 111 ? -39.266 -30.210 14.562 1.00 1.43 111 ASN A N 12
ATOM 23249 C CA . ASN A 1 111 ? -40.401 -29.279 14.564 1.00 1.53 111 ASN A CA 12
ATOM 23250 C C . ASN A 1 111 ? -40.261 -28.256 13.432 1.00 13.41 111 ASN A C 12
ATOM 23251 O O . ASN A 1 111 ? -41.244 -27.874 12.800 1.00 32.40 111 ASN A O 12
ATOM 23262 N N . GLU A 1 112 ? -39.021 -27.832 13.189 1.00 71.23 112 GLU A N 12
ATOM 23263 C CA . GLU A 1 112 ? -38.704 -26.874 12.129 1.00 61.15 112 GLU A CA 12
ATOM 23264 C C . GLU A 1 112 ? -38.624 -27.552 10.760 1.00 34.23 112 GLU A C 12
ATOM 23265 O O . GLU A 1 112 ? -39.132 -27.031 9.769 1.00 44.44 112 GLU A O 12
ATOM 23277 N N . ILE A 1 113 ? -37.971 -28.707 10.710 1.00 40.22 113 ILE A N 12
ATOM 23278 C CA . ILE A 1 113 ? -37.703 -29.384 9.439 1.00 32.51 113 ILE A CA 12
ATOM 23279 C C . ILE A 1 113 ? -38.982 -29.933 8.796 1.00 31.43 113 ILE A C 12
ATOM 23280 O O . ILE A 1 113 ? -39.145 -29.869 7.573 1.00 64.51 113 ILE A O 12
ATOM 23296 N N . PHE A 1 114 ? -39.892 -30.449 9.613 1.00 72.51 114 PHE A N 12
ATOM 23297 C CA . PHE A 1 114 ? -41.136 -31.029 9.096 1.00 12.22 114 PHE A CA 12
ATOM 23298 C C . PHE A 1 114 ? -42.201 -29.940 8.975 1.00 12.22 114 PHE A C 12
ATOM 23299 O O . PHE A 1 114 ? -43.304 -30.176 8.480 1.00 33.51 114 PHE A O 12
ATOM 23316 N N . ARG A 1 115 ? -41.835 -28.749 9.428 1.00 21.13 115 ARG A N 12
ATOM 23317 C CA . ARG A 1 115 ? -42.747 -27.610 9.492 1.00 21.10 115 ARG A CA 12
ATOM 23318 C C . ARG A 1 115 ? -43.162 -27.155 8.091 1.00 74.42 115 ARG A C 12
ATOM 23319 O O . ARG A 1 115 ? -42.294 -26.646 7.350 1.00 53.41 115 ARG A O 12
ATOM 23341 N N . MET A 1 1 ? -6.650 -21.555 27.100 1.00 74.34 1 MET A N 13
ATOM 23342 C CA . MET A 1 1 ? -6.877 -21.037 28.470 1.00 32.42 1 MET A CA 13
ATOM 23343 C C . MET A 1 1 ? -5.568 -20.526 29.053 1.00 34.15 1 MET A C 13
ATOM 23344 O O . MET A 1 1 ? -4.493 -20.961 28.634 1.00 11.12 1 MET A O 13
ATOM 23360 N N . ALA A 1 2 ? -5.666 -19.606 30.017 1.00 32.41 2 ALA A N 13
ATOM 23361 C CA . ALA A 1 2 ? -4.495 -18.963 30.624 1.00 33.43 2 ALA A CA 13
ATOM 23362 C C . ALA A 1 2 ? -3.756 -18.109 29.592 1.00 44.45 2 ALA A C 13
ATOM 23363 O O . ALA A 1 2 ? -3.804 -16.878 29.642 1.00 4.41 2 ALA A O 13
ATOM 23370 N N . HIS A 1 3 ? -3.078 -18.766 28.651 1.00 35.50 3 HIS A N 13
ATOM 23371 C CA . HIS A 1 3 ? -2.457 -18.074 27.526 1.00 45.14 3 HIS A CA 13
ATOM 23372 C C . HIS A 1 3 ? -3.507 -17.812 26.453 1.00 11.32 3 HIS A C 13
ATOM 23373 O O . HIS A 1 3 ? -4.550 -18.474 26.421 1.00 41.41 3 HIS A O 13
ATOM 23388 N N . HIS A 1 4 ? -3.238 -16.850 25.583 1.00 40.31 4 HIS A N 13
ATOM 23389 C CA . HIS A 1 4 ? -4.191 -16.450 24.551 1.00 41.32 4 HIS A CA 13
ATOM 23390 C C . HIS A 1 4 ? -3.464 -16.117 23.255 1.00 53.53 4 HIS A C 13
ATOM 23391 O O . HIS A 1 4 ? -2.403 -15.490 23.281 1.00 62.24 4 HIS A O 13
ATOM 23406 N N . HIS A 1 5 ? -4.035 -16.554 22.133 1.00 51.32 5 HIS A N 13
ATOM 23407 C CA . HIS A 1 5 ? -3.505 -16.252 20.802 1.00 34.34 5 HIS A CA 13
ATOM 23408 C C . HIS A 1 5 ? -4.300 -17.016 19.752 1.00 40.30 5 HIS A C 13
ATOM 23409 O O . HIS A 1 5 ? -4.198 -18.244 19.670 1.00 73.43 5 HIS A O 13
ATOM 23424 N N . HIS A 1 6 ? -5.101 -16.299 18.965 1.00 64.13 6 HIS A N 13
ATOM 23425 C CA . HIS A 1 6 ? -5.847 -16.912 17.869 1.00 24.03 6 HIS A CA 13
ATOM 23426 C C . HIS A 1 6 ? -4.871 -17.642 16.950 1.00 1.14 6 HIS A C 13
ATOM 23427 O O . HIS A 1 6 ? -4.105 -17.015 16.216 1.00 53.23 6 HIS A O 13
ATOM 23442 N N . HIS A 1 7 ? -4.892 -18.966 17.026 1.00 45.14 7 HIS A N 13
ATOM 23443 C CA . HIS A 1 7 ? -3.874 -19.797 16.394 1.00 11.35 7 HIS A CA 13
ATOM 23444 C C . HIS A 1 7 ? -3.890 -19.659 14.876 1.00 75.43 7 HIS A C 13
ATOM 23445 O O . HIS A 1 7 ? -2.938 -19.146 14.287 1.00 41.30 7 HIS A O 13
ATOM 23460 N N . HIS A 1 8 ? -4.967 -20.110 14.245 1.00 51.14 8 HIS A N 13
ATOM 23461 C CA . HIS A 1 8 ? -5.064 -20.093 12.785 1.00 24.14 8 HIS A CA 13
ATOM 23462 C C . HIS A 1 8 ? -6.502 -19.832 12.352 1.00 52.20 8 HIS A C 13
ATOM 23463 O O . HIS A 1 8 ? -7.437 -19.994 13.142 1.00 11.32 8 HIS A O 13
ATOM 23478 N N . MET A 1 9 ? -6.670 -19.419 11.100 1.00 32.14 9 MET A N 13
ATOM 23479 C CA . MET A 1 9 ? -7.991 -19.156 10.539 1.00 70.12 9 MET A CA 13
ATOM 23480 C C . MET A 1 9 ? -8.573 -20.424 9.934 1.00 60.04 9 MET A C 13
ATOM 23481 O O . MET A 1 9 ? -7.938 -21.079 9.105 1.00 73.41 9 MET A O 13
ATOM 23495 N N . PHE A 1 10 ? -9.775 -20.771 10.367 1.00 64.01 10 PHE A N 13
ATOM 23496 C CA . PHE A 1 10 ? -10.481 -21.930 9.843 1.00 21.31 10 PHE A CA 13
ATOM 23497 C C . PHE A 1 10 ? -11.261 -21.532 8.595 1.00 24.02 10 PHE A C 13
ATOM 23498 O O . PHE A 1 10 ? -11.832 -20.446 8.535 1.00 73.24 10 PHE A O 13
ATOM 23515 N N . LEU A 1 11 ? -11.277 -22.416 7.602 1.00 64.02 11 LEU A N 13
ATOM 23516 C CA . LEU A 1 11 ? -12.005 -22.175 6.351 1.00 11.34 11 LEU A CA 13
ATOM 23517 C C . LEU A 1 11 ? -13.520 -22.276 6.557 1.00 5.25 11 LEU A C 13
ATOM 23518 O O . LEU A 1 11 ? -14.300 -22.090 5.618 1.00 73.11 11 LEU A O 13
ATOM 23534 N N . ASP A 1 12 ? -13.925 -22.565 7.787 1.00 42.42 12 ASP A N 13
ATOM 23535 C CA . ASP A 1 12 ? -15.330 -22.767 8.123 1.00 33.24 12 ASP A CA 13
ATOM 23536 C C . ASP A 1 12 ? -15.835 -21.678 9.071 1.00 12.01 12 ASP A C 13
ATOM 23537 O O . ASP A 1 12 ? -15.207 -21.390 10.094 1.00 41.41 12 ASP A O 13
ATOM 23546 N N . ASP A 1 13 ? -16.979 -21.089 8.723 1.00 23.11 13 ASP A N 13
ATOM 23547 C CA . ASP A 1 13 ? -17.580 -20.000 9.498 1.00 41.03 13 ASP A CA 13
ATOM 23548 C C . ASP A 1 13 ? -18.039 -20.472 10.876 1.00 45.11 13 ASP A C 13
ATOM 23549 O O . ASP A 1 13 ? -18.029 -19.698 11.840 1.00 42.22 13 ASP A O 13
ATOM 23558 N N . VAL A 1 14 ? -18.445 -21.737 10.968 1.00 21.44 14 VAL A N 13
ATOM 23559 C CA . VAL A 1 14 ? -18.959 -22.284 12.219 1.00 24.44 14 VAL A CA 13
ATOM 23560 C C . VAL A 1 14 ? -17.850 -22.333 13.276 1.00 74.24 14 VAL A C 13
ATOM 23561 O O . VAL A 1 14 ? -17.972 -21.744 14.360 1.00 34.32 14 VAL A O 13
ATOM 23574 N N . ASN A 1 15 ? -16.756 -23.001 12.936 1.00 63.02 15 ASN A N 13
ATOM 23575 C CA . ASN A 1 15 ? -15.607 -23.106 13.831 1.00 62.11 15 ASN A CA 13
ATOM 23576 C C . ASN A 1 15 ? -15.078 -21.709 14.145 1.00 40.23 15 ASN A C 13
ATOM 23577 O O . ASN A 1 15 ? -14.639 -21.436 15.262 1.00 13.31 15 ASN A O 13
ATOM 23588 N N . VAL A 1 16 ? -15.162 -20.814 13.160 1.00 62.24 16 VAL A N 13
ATOM 23589 C CA . VAL A 1 16 ? -14.733 -19.431 13.341 1.00 43.23 16 VAL A CA 13
ATOM 23590 C C . VAL A 1 16 ? -15.534 -18.741 14.435 1.00 15.44 16 VAL A C 13
ATOM 23591 O O . VAL A 1 16 ? -14.948 -18.135 15.324 1.00 41.14 16 VAL A O 13
ATOM 23604 N N . PHE A 1 17 ? -16.866 -18.828 14.392 1.00 5.31 17 PHE A N 13
ATOM 23605 C CA . PHE A 1 17 ? -17.669 -18.156 15.412 1.00 31.25 17 PHE A CA 13
ATOM 23606 C C . PHE A 1 17 ? -17.471 -18.842 16.761 1.00 64.43 17 PHE A C 13
ATOM 23607 O O . PHE A 1 17 ? -17.513 -18.190 17.804 1.00 60.14 17 PHE A O 13
ATOM 23624 N N . LEU A 1 18 ? -17.239 -20.159 16.731 1.00 64.41 18 LEU A N 13
ATOM 23625 C CA . LEU A 1 18 ? -16.967 -20.916 17.935 1.00 53.42 18 LEU A CA 13
ATOM 23626 C C . LEU A 1 18 ? -15.705 -20.377 18.618 1.00 34.33 18 LEU A C 13
ATOM 23627 O O . LEU A 1 18 ? -15.708 -20.096 19.818 1.00 23.11 18 LEU A O 13
ATOM 23643 N N . ASP A 1 19 ? -14.640 -20.213 17.833 1.00 74.01 19 ASP A N 13
ATOM 23644 C CA . ASP A 1 19 ? -13.400 -19.601 18.319 1.00 42.04 19 ASP A CA 13
ATOM 23645 C C . ASP A 1 19 ? -13.663 -18.161 18.738 1.00 61.13 19 ASP A C 13
ATOM 23646 O O . ASP A 1 19 ? -13.270 -17.723 19.817 1.00 64.30 19 ASP A O 13
ATOM 23655 N N . ASP A 1 20 ? -14.366 -17.453 17.866 1.00 24.32 20 ASP A N 13
ATOM 23656 C CA . ASP A 1 20 ? -14.631 -16.028 18.017 1.00 32.55 20 ASP A CA 13
ATOM 23657 C C . ASP A 1 20 ? -15.343 -15.719 19.337 1.00 23.54 20 ASP A C 13
ATOM 23658 O O . ASP A 1 20 ? -15.072 -14.699 19.970 1.00 43.02 20 ASP A O 13
ATOM 23667 N N . LEU A 1 21 ? -16.233 -16.620 19.758 1.00 10.32 21 LEU A N 13
ATOM 23668 C CA . LEU A 1 21 ? -16.990 -16.444 21.004 1.00 24.15 21 LEU A CA 13
ATOM 23669 C C . LEU A 1 21 ? -16.090 -16.592 22.232 1.00 20.03 21 LEU A C 13
ATOM 23670 O O . LEU A 1 21 ? -16.450 -16.165 23.328 1.00 4.12 21 LEU A O 13
ATOM 23686 N N . ASN A 1 22 ? -14.938 -17.228 22.046 1.00 62.44 22 ASN A N 13
ATOM 23687 C CA . ASN A 1 22 ? -13.941 -17.347 23.087 1.00 23.23 22 ASN A CA 13
ATOM 23688 C C . ASN A 1 22 ? -13.054 -16.107 23.094 1.00 45.24 22 ASN A C 13
ATOM 23689 O O . ASN A 1 22 ? -12.868 -15.455 24.124 1.00 22.55 22 ASN A O 13
ATOM 23700 N N . THR A 1 23 ? -12.524 -15.792 21.917 1.00 44.11 23 THR A N 13
ATOM 23701 C CA . THR A 1 23 ? -11.626 -14.705 21.709 1.00 55.23 23 THR A CA 13
ATOM 23702 C C . THR A 1 23 ? -12.273 -13.364 22.015 1.00 75.10 23 THR A C 13
ATOM 23703 O O . THR A 1 23 ? -11.593 -12.394 22.365 1.00 11.22 23 THR A O 13
ATOM 23714 N N . ASN A 1 24 ? -13.582 -13.320 21.872 1.00 3.44 24 ASN A N 13
ATOM 23715 C CA . ASN A 1 24 ? -14.342 -12.111 22.116 1.00 10.21 24 ASN A CA 13
ATOM 23716 C C . ASN A 1 24 ? -15.392 -12.338 23.201 1.00 54.24 24 ASN A C 13
ATOM 23717 O O . ASN A 1 24 ? -16.027 -13.390 23.245 1.00 14.22 24 ASN A O 13
ATOM 23728 N N . PRO A 1 25 ? -15.610 -11.332 24.074 1.00 31.14 25 PRO A N 13
ATOM 23729 C CA . PRO A 1 25 ? -16.533 -11.434 25.223 1.00 74.54 25 PRO A CA 13
ATOM 23730 C C . PRO A 1 25 ? -18.015 -11.504 24.833 1.00 50.15 25 PRO A C 13
ATOM 23731 O O . PRO A 1 25 ? -18.893 -11.310 25.674 1.00 42.21 25 PRO A O 13
ATOM 23742 N N . ILE A 1 26 ? -18.282 -11.748 23.559 1.00 13.15 26 ILE A N 13
ATOM 23743 C CA . ILE A 1 26 ? -19.652 -11.922 23.072 1.00 32.33 26 ILE A CA 13
ATOM 23744 C C . ILE A 1 26 ? -20.361 -13.004 23.878 1.00 51.23 26 ILE A C 13
ATOM 23745 O O . ILE A 1 26 ? -21.377 -12.756 24.533 1.00 72.12 26 ILE A O 13
ATOM 23761 N N . THR A 1 27 ? -19.800 -14.200 23.809 1.00 21.53 27 THR A N 13
ATOM 23762 C CA . THR A 1 27 ? -20.254 -15.350 24.595 1.00 44.42 27 THR A CA 13
ATOM 23763 C C . THR A 1 27 ? -21.754 -15.641 24.389 1.00 5.43 27 THR A C 13
ATOM 23764 O O . THR A 1 27 ? -22.396 -16.284 25.219 1.00 20.13 27 THR A O 13
ATOM 23775 N N . ASP A 1 28 ? -22.310 -15.175 23.272 1.00 4.40 28 ASP A N 13
ATOM 23776 C CA . ASP A 1 28 ? -23.706 -15.459 22.930 1.00 4.15 28 ASP A CA 13
ATOM 23777 C C . ASP A 1 28 ? -23.764 -16.297 21.665 1.00 10.32 28 ASP A C 13
ATOM 23778 O O . ASP A 1 28 ? -23.725 -15.764 20.559 1.00 3.14 28 ASP A O 13
ATOM 23787 N N . GLU A 1 29 ? -23.785 -17.605 21.837 1.00 64.33 29 GLU A N 13
ATOM 23788 C CA . GLU A 1 29 ? -23.965 -18.530 20.723 1.00 73.33 29 GLU A CA 13
ATOM 23789 C C . GLU A 1 29 ? -25.398 -18.449 20.189 1.00 71.44 29 GLU A C 13
ATOM 23790 O O . GLU A 1 29 ? -25.673 -18.797 19.044 1.00 41.11 29 GLU A O 13
ATOM 23802 N N . TRP A 1 30 ? -26.292 -17.910 21.015 1.00 42.15 30 TRP A N 13
ATOM 23803 C CA . TRP A 1 30 ? -27.730 -17.957 20.752 1.00 64.03 30 TRP A CA 13
ATOM 23804 C C . TRP A 1 30 ? -28.109 -17.262 19.443 1.00 14.33 30 TRP A C 13
ATOM 23805 O O . TRP A 1 30 ? -29.100 -17.636 18.811 1.00 0.14 30 TRP A O 13
ATOM 23826 N N . TYR A 1 31 ? -27.335 -16.250 19.041 1.00 5.11 31 TYR A N 13
ATOM 23827 C CA . TYR A 1 31 ? -27.619 -15.526 17.798 1.00 24.44 31 TYR A CA 13
ATOM 23828 C C . TYR A 1 31 ? -27.686 -16.489 16.608 1.00 72.01 31 TYR A C 13
ATOM 23829 O O . TYR A 1 31 ? -28.316 -16.188 15.591 1.00 63.21 31 TYR A O 13
ATOM 23847 N N . MET A 1 32 ? -27.050 -17.652 16.755 1.00 34.30 32 MET A N 13
ATOM 23848 C CA . MET A 1 32 ? -27.098 -18.695 15.732 1.00 50.12 32 MET A CA 13
ATOM 23849 C C . MET A 1 32 ? -28.543 -19.086 15.453 1.00 71.33 32 MET A C 13
ATOM 23850 O O . MET A 1 32 ? -28.946 -19.219 14.297 1.00 13.24 32 MET A O 13
ATOM 23864 N N . SER A 1 33 ? -29.326 -19.227 16.513 1.00 50.11 33 SER A N 13
ATOM 23865 C CA . SER A 1 33 ? -30.722 -19.613 16.381 1.00 42.11 33 SER A CA 13
ATOM 23866 C C . SER A 1 33 ? -31.484 -18.567 15.572 1.00 45.32 33 SER A C 13
ATOM 23867 O O . SER A 1 33 ? -32.430 -18.889 14.854 1.00 61.41 33 SER A O 13
ATOM 23875 N N . ASN A 1 34 ? -31.046 -17.312 15.675 1.00 34.11 34 ASN A N 13
ATOM 23876 C CA . ASN A 1 34 ? -31.666 -16.219 14.931 1.00 33.22 34 ASN A CA 13
ATOM 23877 C C . ASN A 1 34 ? -31.356 -16.368 13.446 1.00 65.23 34 ASN A C 13
ATOM 23878 O O . ASN A 1 34 ? -32.196 -16.090 12.590 1.00 43.04 34 ASN A O 13
ATOM 23889 N N . PHE A 1 35 ? -30.141 -16.824 13.146 1.00 55.32 35 PHE A N 13
ATOM 23890 C CA . PHE A 1 35 ? -29.726 -17.049 11.765 1.00 43.25 35 PHE A CA 13
ATOM 23891 C C . PHE A 1 35 ? -30.437 -18.278 11.200 1.00 51.21 35 PHE A C 13
ATOM 23892 O O . PHE A 1 35 ? -30.853 -18.291 10.042 1.00 14.45 35 PHE A O 13
ATOM 23909 N N . ALA A 1 36 ? -30.581 -19.302 12.038 1.00 55.52 36 ALA A N 13
ATOM 23910 C CA . ALA A 1 36 ? -31.263 -20.532 11.649 1.00 1.22 36 ALA A CA 13
ATOM 23911 C C . ALA A 1 36 ? -32.774 -20.320 11.606 1.00 33.21 36 ALA A C 13
ATOM 23912 O O . ALA A 1 36 ? -33.506 -21.122 11.024 1.00 11.11 36 ALA A O 13
ATOM 23919 N N . ASP A 1 37 ? -33.239 -19.269 12.277 1.00 60.11 37 ASP A N 13
ATOM 23920 C CA . ASP A 1 37 ? -34.640 -18.850 12.190 1.00 24.35 37 ASP A CA 13
ATOM 23921 C C . ASP A 1 37 ? -34.910 -18.228 10.827 1.00 72.00 37 ASP A C 13
ATOM 23922 O O . ASP A 1 37 ? -35.997 -18.383 10.262 1.00 53.43 37 ASP A O 13
ATOM 23931 N N . LYS A 1 38 ? -33.912 -17.518 10.305 1.00 65.31 38 LYS A N 13
ATOM 23932 C CA . LYS A 1 38 ? -34.007 -16.917 8.981 1.00 20.14 38 LYS A CA 13
ATOM 23933 C C . LYS A 1 38 ? -34.112 -18.005 7.916 1.00 25.40 38 LYS A C 13
ATOM 23934 O O . LYS A 1 38 ? -33.107 -18.445 7.358 1.00 11.33 38 LYS A O 13
ATOM 23953 N N . HIS A 1 39 ? -35.334 -18.471 7.680 1.00 34.03 39 HIS A N 13
ATOM 23954 C CA . HIS A 1 39 ? -35.591 -19.481 6.656 1.00 13.44 39 HIS A CA 13
ATOM 23955 C C . HIS A 1 39 ? -35.313 -18.913 5.264 1.00 71.25 39 HIS A C 13
ATOM 23956 O O . HIS A 1 39 ? -36.223 -18.492 4.548 1.00 11.13 39 HIS A O 13
ATOM 23971 N N . ILE A 1 40 ? -34.031 -18.879 4.909 1.00 15.14 40 ILE A N 13
ATOM 23972 C CA . ILE A 1 40 ? -33.576 -18.342 3.631 1.00 32.11 40 ILE A CA 13
ATOM 23973 C C . ILE A 1 40 ? -32.609 -19.329 2.973 1.00 22.31 40 ILE A C 13
ATOM 23974 O O . ILE A 1 40 ? -32.031 -20.182 3.648 1.00 2.34 40 ILE A O 13
ATOM 23990 N N . LYS A 1 41 ? -32.446 -19.218 1.659 1.00 0.43 41 LYS A N 13
ATOM 23991 C CA . LYS A 1 41 ? -31.589 -20.129 0.909 1.00 12.12 41 LYS A CA 13
ATOM 23992 C C . LYS A 1 41 ? -30.113 -19.873 1.225 1.00 5.14 41 LYS A C 13
ATOM 23993 O O . LYS A 1 41 ? -29.509 -18.919 0.725 1.00 35.21 41 LYS A O 13
ATOM 24012 N N . ILE A 1 42 ? -29.547 -20.722 2.079 1.00 4.25 42 ILE A N 13
ATOM 24013 C CA . ILE A 1 42 ? -28.146 -20.604 2.480 1.00 14.01 42 ILE A CA 13
ATOM 24014 C C . ILE A 1 42 ? -27.220 -21.310 1.485 1.00 52.43 42 ILE A C 13
ATOM 24015 O O . ILE A 1 42 ? -26.187 -20.765 1.091 1.00 53.43 42 ILE A O 13
ATOM 24031 N N . LEU A 1 43 ? -27.605 -22.515 1.070 1.00 33.44 43 LEU A N 13
ATOM 24032 C CA . LEU A 1 43 ? -26.795 -23.326 0.157 1.00 4.54 43 LEU A CA 13
ATOM 24033 C C . LEU A 1 43 ? -27.701 -24.099 -0.791 1.00 11.14 43 LEU A C 13
ATOM 24034 O O . LEU A 1 43 ? -28.910 -24.165 -0.585 1.00 35.23 43 LEU A O 13
ATOM 24050 N N . GLU A 1 44 ? -27.123 -24.669 -1.839 1.00 11.42 44 GLU A N 13
ATOM 24051 C CA . GLU A 1 44 ? -27.882 -25.525 -2.742 1.00 12.15 44 GLU A CA 13
ATOM 24052 C C . GLU A 1 44 ? -28.183 -26.856 -2.065 1.00 30.40 44 GLU A C 13
ATOM 24053 O O . GLU A 1 44 ? -27.537 -27.216 -1.079 1.00 1.54 44 GLU A O 13
ATOM 24065 N N . SER A 1 45 ? -29.153 -27.581 -2.605 1.00 71.32 45 SER A N 13
ATOM 24066 C CA . SER A 1 45 ? -29.626 -28.820 -1.997 1.00 70.25 45 SER A CA 13
ATOM 24067 C C . SER A 1 45 ? -28.487 -29.824 -1.811 1.00 53.14 45 SER A C 13
ATOM 24068 O O . SER A 1 45 ? -28.241 -30.294 -0.697 1.00 14.11 45 SER A O 13
ATOM 24076 N N . TYR A 1 46 ? -27.781 -30.130 -2.897 1.00 24.11 46 TYR A N 13
ATOM 24077 C CA . TYR A 1 46 ? -26.685 -31.092 -2.851 1.00 25.11 46 TYR A CA 13
ATOM 24078 C C . TYR A 1 46 ? -25.537 -30.576 -1.981 1.00 70.33 46 TYR A C 13
ATOM 24079 O O . TYR A 1 46 ? -24.895 -31.350 -1.259 1.00 31.12 46 TYR A O 13
ATOM 24097 N N . GLU A 1 47 ? -25.302 -29.264 -2.035 1.00 72.31 47 GLU A N 13
ATOM 24098 C CA . GLU A 1 47 ? -24.258 -28.631 -1.232 1.00 53.13 47 GLU A CA 13
ATOM 24099 C C . GLU A 1 47 ? -24.518 -28.856 0.251 1.00 4.32 47 GLU A C 13
ATOM 24100 O O . GLU A 1 47 ? -23.658 -29.362 0.973 1.00 75.22 47 GLU A O 13
ATOM 24112 N N . ALA A 1 48 ? -25.720 -28.493 0.688 1.00 33.12 48 ALA A N 13
ATOM 24113 C CA . ALA A 1 48 ? -26.104 -28.615 2.086 1.00 74.23 48 ALA A CA 13
ATOM 24114 C C . ALA A 1 48 ? -26.113 -30.079 2.516 1.00 21.35 48 ALA A C 13
ATOM 24115 O O . ALA A 1 48 ? -25.601 -30.423 3.578 1.00 72.31 48 ALA A O 13
ATOM 24122 N N . PHE A 1 49 ? -26.680 -30.934 1.665 1.00 44.25 49 PHE A N 13
ATOM 24123 C CA . PHE A 1 49 ? -26.801 -32.364 1.953 1.00 63.20 49 PHE A CA 13
ATOM 24124 C C . PHE A 1 49 ? -25.424 -32.985 2.190 1.00 22.21 49 PHE A C 13
ATOM 24125 O O . PHE A 1 49 ? -25.236 -33.799 3.098 1.00 13.31 49 PHE A O 13
ATOM 24142 N N . ASP A 1 50 ? -24.464 -32.597 1.361 1.00 34.24 50 ASP A N 13
ATOM 24143 C CA . ASP A 1 50 ? -23.092 -33.091 1.486 1.00 23.32 50 ASP A CA 13
ATOM 24144 C C . ASP A 1 50 ? -22.463 -32.533 2.761 1.00 1.51 50 ASP A C 13
ATOM 24145 O O . ASP A 1 50 ? -21.909 -33.267 3.594 1.00 54.04 50 ASP A O 13
ATOM 24154 N N . ILE A 1 51 ? -22.590 -31.220 2.907 1.00 13.34 51 ILE A N 13
ATOM 24155 C CA . ILE A 1 51 ? -22.076 -30.509 4.065 1.00 11.42 51 ILE A CA 13
ATOM 24156 C C . ILE A 1 51 ? -22.662 -31.074 5.364 1.00 65.31 51 ILE A C 13
ATOM 24157 O O . ILE A 1 51 ? -22.041 -30.966 6.423 1.00 71.51 51 ILE A O 13
ATOM 24173 N N . LEU A 1 52 ? -23.839 -31.704 5.280 1.00 62.15 52 LEU A N 13
ATOM 24174 C CA . LEU A 1 52 ? -24.403 -32.411 6.431 1.00 32.51 52 LEU A CA 13
ATOM 24175 C C . LEU A 1 52 ? -23.433 -33.485 6.918 1.00 71.22 52 LEU A C 13
ATOM 24176 O O . LEU A 1 52 ? -23.055 -33.498 8.089 1.00 33.53 52 LEU A O 13
ATOM 24192 N N . LYS A 1 53 ? -23.006 -34.366 6.006 1.00 41.41 53 LYS A N 13
ATOM 24193 C CA . LYS A 1 53 ? -22.130 -35.477 6.380 1.00 34.22 53 LYS A CA 13
ATOM 24194 C C . LYS A 1 53 ? -20.757 -34.938 6.776 1.00 1.12 53 LYS A C 13
ATOM 24195 O O . LYS A 1 53 ? -20.135 -35.414 7.738 1.00 53.22 53 LYS A O 13
ATOM 24214 N N . GLN A 1 54 ? -20.301 -33.920 6.042 1.00 10.44 54 GLN A N 13
ATOM 24215 C CA . GLN A 1 54 ? -19.018 -33.290 6.334 1.00 23.13 54 GLN A CA 13
ATOM 24216 C C . GLN A 1 54 ? -19.019 -32.725 7.750 1.00 42.14 54 GLN A C 13
ATOM 24217 O O . GLN A 1 54 ? -18.052 -32.879 8.491 1.00 1.13 54 GLN A O 13
ATOM 24231 N N . PHE A 1 55 ? -20.128 -32.090 8.123 1.00 65.31 55 PHE A N 13
ATOM 24232 C CA . PHE A 1 55 ? -20.284 -31.524 9.458 1.00 54.32 55 PHE A CA 13
ATOM 24233 C C . PHE A 1 55 ? -20.484 -32.615 10.497 1.00 52.31 55 PHE A C 13
ATOM 24234 O O . PHE A 1 55 ? -20.078 -32.450 11.638 1.00 11.04 55 PHE A O 13
ATOM 24251 N N . VAL A 1 56 ? -21.127 -33.716 10.124 1.00 41.34 56 VAL A N 13
ATOM 24252 C CA . VAL A 1 56 ? -21.196 -34.878 11.010 1.00 52.12 56 VAL A CA 13
ATOM 24253 C C . VAL A 1 56 ? -19.783 -35.254 11.464 1.00 63.32 56 VAL A C 13
ATOM 24254 O O . VAL A 1 56 ? -19.471 -35.265 12.662 1.00 21.21 56 VAL A O 13
ATOM 24267 N N . ASP A 1 57 ? -18.922 -35.493 10.482 1.00 64.01 57 ASP A N 13
ATOM 24268 C CA . ASP A 1 57 ? -17.524 -35.863 10.733 1.00 33.44 57 ASP A CA 13
ATOM 24269 C C . ASP A 1 57 ? -16.813 -34.745 11.508 1.00 30.24 57 ASP A C 13
ATOM 24270 O O . ASP A 1 57 ? -16.167 -34.970 12.546 1.00 63.24 57 ASP A O 13
ATOM 24279 N N . TYR A 1 58 ? -17.024 -33.533 11.018 1.00 52.32 58 TYR A N 13
ATOM 24280 C CA . TYR A 1 58 ? -16.288 -32.348 11.456 1.00 34.32 58 TYR A CA 13
ATOM 24281 C C . TYR A 1 58 ? -16.620 -32.004 12.906 1.00 3.23 58 TYR A C 13
ATOM 24282 O O . TYR A 1 58 ? -15.743 -31.648 13.698 1.00 71.41 58 TYR A O 13
ATOM 24300 N N . MET A 1 59 ? -17.896 -32.117 13.238 1.00 73.43 59 MET A N 13
ATOM 24301 C CA . MET A 1 59 ? -18.371 -31.863 14.593 1.00 13.32 59 MET A CA 13
ATOM 24302 C C . MET A 1 59 ? -17.951 -32.992 15.525 1.00 44.22 59 MET A C 13
ATOM 24303 O O . MET A 1 59 ? -17.559 -32.747 16.667 1.00 5.31 59 MET A O 13
ATOM 24317 N N . ILE A 1 60 ? -18.042 -34.234 15.039 1.00 62.31 60 ILE A N 13
ATOM 24318 C CA . ILE A 1 60 ? -17.611 -35.390 15.826 1.00 33.23 60 ILE A CA 13
ATOM 24319 C C . ILE A 1 60 ? -16.144 -35.255 16.217 1.00 12.21 60 ILE A C 13
ATOM 24320 O O . ILE A 1 60 ? -15.741 -35.690 17.303 1.00 4.11 60 ILE A O 13
ATOM 24336 N N . GLU A 1 61 ? -15.350 -34.648 15.336 1.00 71.51 61 GLU A N 13
ATOM 24337 C CA . GLU A 1 61 ? -13.957 -34.346 15.654 1.00 34.31 61 GLU A CA 13
ATOM 24338 C C . GLU A 1 61 ? -13.839 -33.535 16.951 1.00 21.43 61 GLU A C 13
ATOM 24339 O O . GLU A 1 61 ? -13.064 -33.891 17.841 1.00 12.02 61 GLU A O 13
ATOM 24351 N N . GLU A 1 62 ? -14.610 -32.446 17.064 1.00 63.41 62 GLU A N 13
ATOM 24352 C CA . GLU A 1 62 ? -14.422 -31.511 18.181 1.00 54.23 62 GLU A CA 13
ATOM 24353 C C . GLU A 1 62 ? -15.289 -31.896 19.389 1.00 21.40 62 GLU A C 13
ATOM 24354 O O . GLU A 1 62 ? -15.015 -31.471 20.513 1.00 25.10 62 GLU A O 13
ATOM 24366 N N . HIS A 1 63 ? -16.304 -32.731 19.146 1.00 43.05 63 HIS A N 13
ATOM 24367 C CA . HIS A 1 63 ? -17.076 -33.408 20.202 1.00 2.03 63 HIS A CA 13
ATOM 24368 C C . HIS A 1 63 ? -17.316 -32.520 21.441 1.00 4.01 63 HIS A C 13
ATOM 24369 O O . HIS A 1 63 ? -16.928 -32.893 22.554 1.00 63.34 63 HIS A O 13
ATOM 24384 N N . ASP A 1 64 ? -17.930 -31.346 21.271 1.00 34.14 64 ASP A N 13
ATOM 24385 C CA . ASP A 1 64 ? -18.173 -30.461 22.420 1.00 44.13 64 ASP A CA 13
ATOM 24386 C C . ASP A 1 64 ? -19.658 -30.334 22.747 1.00 44.32 64 ASP A C 13
ATOM 24387 O O . ASP A 1 64 ? -20.507 -30.295 21.855 1.00 1.23 64 ASP A O 13
ATOM 24396 N N . GLU A 1 65 ? -19.938 -30.257 24.044 1.00 4.25 65 GLU A N 13
ATOM 24397 C CA . GLU A 1 65 ? -21.298 -30.178 24.576 1.00 4.24 65 GLU A CA 13
ATOM 24398 C C . GLU A 1 65 ? -21.994 -28.851 24.233 1.00 3.24 65 GLU A C 13
ATOM 24399 O O . GLU A 1 65 ? -23.140 -28.852 23.783 1.00 43.22 65 GLU A O 13
ATOM 24411 N N . LYS A 1 66 ? -21.308 -27.717 24.417 1.00 10.42 66 LYS A N 13
ATOM 24412 C CA . LYS A 1 66 ? -21.950 -26.404 24.234 1.00 53.41 66 LYS A CA 13
ATOM 24413 C C . LYS A 1 66 ? -22.248 -26.141 22.763 1.00 55.35 66 LYS A C 13
ATOM 24414 O O . LYS A 1 66 ? -22.965 -25.203 22.425 1.00 14.34 66 LYS A O 13
ATOM 24433 N N . SER A 1 67 ? -21.713 -26.985 21.896 1.00 4.34 67 SER A N 13
ATOM 24434 C CA . SER A 1 67 ? -21.850 -26.791 20.462 1.00 14.32 67 SER A CA 13
ATOM 24435 C C . SER A 1 67 ? -23.150 -27.425 19.981 1.00 24.40 67 SER A C 13
ATOM 24436 O O . SER A 1 67 ? -23.655 -27.087 18.910 1.00 33.31 67 SER A O 13
ATOM 24444 N N . GLU A 1 68 ? -23.718 -28.282 20.829 1.00 31.22 68 GLU A N 13
ATOM 24445 C CA . GLU A 1 68 ? -24.876 -29.106 20.479 1.00 25.05 68 GLU A CA 13
ATOM 24446 C C . GLU A 1 68 ? -25.950 -28.286 19.763 1.00 54.30 68 GLU A C 13
ATOM 24447 O O . GLU A 1 68 ? -26.304 -28.572 18.616 1.00 3.41 68 GLU A O 13
ATOM 24459 N N . TYR A 1 69 ? -26.448 -27.260 20.443 1.00 4.00 69 TYR A N 13
ATOM 24460 C CA . TYR A 1 69 ? -27.482 -26.390 19.894 1.00 14.55 69 TYR A CA 13
ATOM 24461 C C . TYR A 1 69 ? -27.044 -25.779 18.559 1.00 25.22 69 TYR A C 13
ATOM 24462 O O . TYR A 1 69 ? -27.852 -25.645 17.638 1.00 71.14 69 TYR A O 13
ATOM 24480 N N . GLU A 1 70 ? -25.756 -25.455 18.441 1.00 4.33 70 GLU A N 13
ATOM 24481 C CA . GLU A 1 70 ? -25.244 -24.786 17.247 1.00 23.31 70 GLU A CA 13
ATOM 24482 C C . GLU A 1 70 ? -25.274 -25.750 16.078 1.00 52.35 70 GLU A C 13
ATOM 24483 O O . GLU A 1 70 ? -25.772 -25.428 15.001 1.00 3.04 70 GLU A O 13
ATOM 24495 N N . ILE A 1 71 ? -24.764 -26.952 16.316 1.00 35.14 71 ILE A N 13
ATOM 24496 C CA . ILE A 1 71 ? -24.737 -27.990 15.299 1.00 63.20 71 ILE A CA 13
ATOM 24497 C C . ILE A 1 71 ? -26.161 -28.305 14.846 1.00 3.04 71 ILE A C 13
ATOM 24498 O O . ILE A 1 71 ? -26.412 -28.509 13.659 1.00 32.11 71 ILE A O 13
ATOM 24514 N N . MET A 1 72 ? -27.092 -28.312 15.802 1.00 5.10 72 MET A N 13
ATOM 24515 C CA . MET A 1 72 ? -28.507 -28.531 15.505 1.00 34.21 72 MET A CA 13
ATOM 24516 C C . MET A 1 72 ? -29.018 -27.468 14.538 1.00 52.43 72 MET A C 13
ATOM 24517 O O . MET A 1 72 ? -29.586 -27.791 13.495 1.00 3.12 72 MET A O 13
ATOM 24531 N N . GLU A 1 73 ? -28.795 -26.203 14.884 1.00 31.24 73 GLU A N 13
ATOM 24532 C CA . GLU A 1 73 ? -29.255 -25.084 14.068 1.00 72.02 73 GLU A CA 13
ATOM 24533 C C . GLU A 1 73 ? -28.627 -25.123 12.670 1.00 32.22 73 GLU A C 13
ATOM 24534 O O . GLU A 1 73 ? -29.317 -24.935 11.661 1.00 10.20 73 GLU A O 13
ATOM 24546 N N . ILE A 1 74 ? -27.327 -25.387 12.614 1.00 12.21 74 ILE A N 13
ATOM 24547 C CA . ILE A 1 74 ? -26.619 -25.487 11.338 1.00 14.25 74 ILE A CA 13
ATOM 24548 C C . ILE A 1 74 ? -27.195 -26.638 10.510 1.00 44.22 74 ILE A C 13
ATOM 24549 O O . ILE A 1 74 ? -27.545 -26.474 9.338 1.00 65.42 74 ILE A O 13
ATOM 24565 N N . LEU A 1 75 ? -27.355 -27.791 11.153 1.00 50.22 75 LEU A N 13
ATOM 24566 C CA . LEU A 1 75 ? -27.779 -29.005 10.466 1.00 62.33 75 LEU A CA 13
ATOM 24567 C C . LEU A 1 75 ? -29.232 -28.894 10.053 1.00 13.10 75 LEU A C 13
ATOM 24568 O O . LEU A 1 75 ? -29.640 -29.461 9.043 1.00 1.44 75 LEU A O 13
ATOM 24584 N N . ARG A 1 76 ? -30.014 -28.181 10.850 1.00 11.15 76 ARG A N 13
ATOM 24585 C CA . ARG A 1 76 ? -31.431 -28.031 10.576 1.00 32.32 76 ARG A CA 13
ATOM 24586 C C . ARG A 1 76 ? -31.654 -27.064 9.414 1.00 52.52 76 ARG A C 13
ATOM 24587 O O . ARG A 1 76 ? -32.486 -27.325 8.549 1.00 64.35 76 ARG A O 13
ATOM 24608 N N . GLN A 1 77 ? -30.909 -25.953 9.385 1.00 3.25 77 GLN A N 13
ATOM 24609 C CA . GLN A 1 77 ? -31.059 -24.975 8.306 1.00 40.13 77 GLN A CA 13
ATOM 24610 C C . GLN A 1 77 ? -30.567 -25.572 6.988 1.00 23.20 77 GLN A C 13
ATOM 24611 O O . GLN A 1 77 ? -31.227 -25.443 5.955 1.00 51.52 77 GLN A O 13
ATOM 24625 N N . LEU A 1 78 ? -29.423 -26.256 7.036 1.00 13.15 78 LEU A N 13
ATOM 24626 C CA . LEU A 1 78 ? -28.895 -26.950 5.864 1.00 14.15 78 LEU A CA 13
ATOM 24627 C C . LEU A 1 78 ? -29.878 -28.025 5.401 1.00 41.13 78 LEU A C 13
ATOM 24628 O O . LEU A 1 78 ? -30.103 -28.204 4.208 1.00 23.12 78 LEU A O 13
ATOM 24644 N N . LYS A 1 79 ? -30.470 -28.721 6.367 1.00 1.14 79 LYS A N 13
ATOM 24645 C CA . LYS A 1 79 ? -31.416 -29.805 6.096 1.00 24.25 79 LYS A CA 13
ATOM 24646 C C . LYS A 1 79 ? -32.702 -29.271 5.467 1.00 24.22 79 LYS A C 13
ATOM 24647 O O . LYS A 1 79 ? -33.214 -29.833 4.496 1.00 4.30 79 LYS A O 13
ATOM 24666 N N . TYR A 1 80 ? -33.211 -28.181 6.030 1.00 4.14 80 TYR A N 13
ATOM 24667 C CA . TYR A 1 80 ? -34.447 -27.561 5.559 1.00 62.11 80 TYR A CA 13
ATOM 24668 C C . TYR A 1 80 ? -34.259 -27.023 4.143 1.00 72.21 80 TYR A C 13
ATOM 24669 O O . TYR A 1 80 ? -35.135 -27.165 3.287 1.00 22.14 80 TYR A O 13
ATOM 24687 N N . GLN A 1 81 ? -33.101 -26.419 3.904 1.00 41.41 81 GLN A N 13
ATOM 24688 C CA . GLN A 1 81 ? -32.762 -25.890 2.587 1.00 14.22 81 GLN A CA 13
ATOM 24689 C C . GLN A 1 81 ? -32.532 -27.027 1.590 1.00 72.33 81 GLN A C 13
ATOM 24690 O O . GLN A 1 81 ? -32.962 -26.955 0.436 1.00 13.04 81 GLN A O 13
ATOM 24704 N N . ALA A 1 82 ? -31.853 -28.073 2.046 1.00 50.44 82 ALA A N 13
ATOM 24705 C CA . ALA A 1 82 ? -31.618 -29.266 1.228 1.00 44.51 82 ALA A CA 13
ATOM 24706 C C . ALA A 1 82 ? -32.920 -30.028 0.979 1.00 13.32 82 ALA A C 13
ATOM 24707 O O . ALA A 1 82 ? -32.967 -30.933 0.141 1.00 3.42 82 ALA A O 13
ATOM 24714 N N . ASP A 1 83 ? -33.960 -29.660 1.729 1.00 53.55 83 ASP A N 13
ATOM 24715 C CA . ASP A 1 83 ? -35.286 -30.267 1.606 1.00 22.04 83 ASP A CA 13
ATOM 24716 C C . ASP A 1 83 ? -35.220 -31.764 1.897 1.00 61.32 83 ASP A C 13
ATOM 24717 O O . ASP A 1 83 ? -35.328 -32.601 0.995 1.00 3.33 83 ASP A O 13
ATOM 24726 N N . THR A 1 84 ? -35.001 -32.092 3.161 1.00 53.22 84 THR A N 13
ATOM 24727 C CA . THR A 1 84 ? -34.912 -33.476 3.595 1.00 30.40 84 THR A CA 13
ATOM 24728 C C . THR A 1 84 ? -35.064 -33.562 5.111 1.00 61.01 84 THR A C 13
ATOM 24729 O O . THR A 1 84 ? -35.216 -32.544 5.788 1.00 13.42 84 THR A O 13
ATOM 24740 N N . ASN A 1 85 ? -35.032 -34.781 5.628 1.00 72.11 85 ASN A N 13
ATOM 24741 C CA . ASN A 1 85 ? -35.091 -35.032 7.065 1.00 33.25 85 ASN A CA 13
ATOM 24742 C C . ASN A 1 85 ? -34.026 -36.057 7.442 1.00 0.41 85 ASN A C 13
ATOM 24743 O O . ASN A 1 85 ? -33.961 -36.529 8.579 1.00 41.35 85 ASN A O 13
ATOM 24754 N N . GLU A 1 86 ? -33.175 -36.369 6.468 1.00 54.52 86 GLU A N 13
ATOM 24755 C CA . GLU A 1 86 ? -32.145 -37.388 6.621 1.00 21.03 86 GLU A CA 13
ATOM 24756 C C . GLU A 1 86 ? -30.914 -36.840 7.339 1.00 33.12 86 GLU A C 13
ATOM 24757 O O . GLU A 1 86 ? -30.749 -35.625 7.494 1.00 63.31 86 GLU A O 13
ATOM 24769 N N . LYS A 1 87 ? -30.056 -37.756 7.770 1.00 4.35 87 LYS A N 13
ATOM 24770 C CA . LYS A 1 87 ? -28.759 -37.413 8.335 1.00 63.14 87 LYS A CA 13
ATOM 24771 C C . LYS A 1 87 ? -27.784 -38.561 8.073 1.00 1.22 87 LYS A C 13
ATOM 24772 O O . LYS A 1 87 ? -27.945 -39.663 8.600 1.00 22.33 87 LYS A O 13
ATOM 24791 N N . PHE A 1 88 ? -26.799 -38.309 7.219 1.00 3.51 88 PHE A N 13
ATOM 24792 C CA . PHE A 1 88 ? -25.838 -39.324 6.830 1.00 50.33 88 PHE A CA 13
ATOM 24793 C C . PHE A 1 88 ? -24.561 -39.136 7.633 1.00 42.42 88 PHE A C 13
ATOM 24794 O O . PHE A 1 88 ? -24.276 -38.043 8.115 1.00 45.33 88 PHE A O 13
ATOM 24811 N N . TYR A 1 89 ? -23.797 -40.201 7.750 1.00 12.11 89 TYR A N 13
ATOM 24812 C CA . TYR A 1 89 ? -22.607 -40.219 8.591 1.00 34.45 89 TYR A CA 13
ATOM 24813 C C . TYR A 1 89 ? -21.391 -40.675 7.791 1.00 14.42 89 TYR A C 13
ATOM 24814 O O . TYR A 1 89 ? -21.508 -41.014 6.616 1.00 73.55 89 TYR A O 13
ATOM 24832 N N . THR A 1 90 ? -20.231 -40.690 8.439 1.00 51.15 90 THR A N 13
ATOM 24833 C CA . THR A 1 90 ? -18.967 -40.927 7.751 1.00 3.44 90 THR A CA 13
ATOM 24834 C C . THR A 1 90 ? -17.933 -41.577 8.689 1.00 31.21 90 THR A C 13
ATOM 24835 O O . THR A 1 90 ? -18.241 -41.888 9.845 1.00 4.10 90 THR A O 13
ATOM 24846 N N . ASN A 1 91 ? -16.717 -41.770 8.174 1.00 22.34 91 ASN A N 13
ATOM 24847 C CA . ASN A 1 91 ? -15.673 -42.582 8.818 1.00 34.03 91 ASN A CA 13
ATOM 24848 C C . ASN A 1 91 ? -15.414 -42.195 10.277 1.00 4.44 91 ASN A C 13
ATOM 24849 O O . ASN A 1 91 ? -15.471 -43.049 11.165 1.00 60.31 91 ASN A O 13
ATOM 24860 N N . THR A 1 92 ? -15.143 -40.915 10.532 1.00 35.44 92 THR A N 13
ATOM 24861 C CA . THR A 1 92 ? -14.755 -40.473 11.872 1.00 71.21 92 THR A CA 13
ATOM 24862 C C . THR A 1 92 ? -15.934 -40.576 12.838 1.00 42.51 92 THR A C 13
ATOM 24863 O O . THR A 1 92 ? -15.751 -40.763 14.045 1.00 54.15 92 THR A O 13
ATOM 24874 N N . GLN A 1 93 ? -17.142 -40.467 12.291 1.00 21.13 93 GLN A N 13
ATOM 24875 C CA . GLN A 1 93 ? -18.360 -40.586 13.080 1.00 54.42 93 GLN A CA 13
ATOM 24876 C C . GLN A 1 93 ? -18.482 -41.991 13.664 1.00 74.44 93 GLN A C 13
ATOM 24877 O O . GLN A 1 93 ? -18.618 -42.149 14.875 1.00 63.53 93 GLN A O 13
ATOM 24891 N N . LYS A 1 94 ? -18.429 -42.998 12.783 1.00 4.23 94 LYS A N 13
ATOM 24892 C CA . LYS A 1 94 ? -18.525 -44.423 13.157 1.00 55.32 94 LYS A CA 13
ATOM 24893 C C . LYS A 1 94 ? -19.629 -44.696 14.201 1.00 14.32 94 LYS A C 13
ATOM 24894 O O . LYS A 1 94 ? -19.596 -45.715 14.898 1.00 53.42 94 LYS A O 13
ATOM 24913 N N . GLN A 1 95 ? -20.629 -43.816 14.260 1.00 3.35 95 GLN A N 13
ATOM 24914 C CA . GLN A 1 95 ? -21.694 -43.906 15.257 1.00 24.53 95 GLN A CA 13
ATOM 24915 C C . GLN A 1 95 ? -22.835 -42.942 14.871 1.00 52.25 95 GLN A C 13
ATOM 24916 O O . GLN A 1 95 ? -23.091 -42.751 13.679 1.00 13.44 95 GLN A O 13
ATOM 24930 N N . LYS A 1 96 ? -23.512 -42.335 15.853 1.00 22.33 96 LYS A N 13
ATOM 24931 C CA . LYS A 1 96 ? -24.672 -41.470 15.590 1.00 63.02 96 LYS A CA 13
ATOM 24932 C C . LYS A 1 96 ? -24.657 -40.233 16.498 1.00 13.45 96 LYS A C 13
ATOM 24933 O O . LYS A 1 96 ? -24.577 -40.356 17.723 1.00 35.33 96 LYS A O 13
ATOM 24952 N N . ILE A 1 97 ? -24.759 -39.046 15.897 1.00 11.00 97 ILE A N 13
ATOM 24953 C CA . ILE A 1 97 ? -24.752 -37.789 16.658 1.00 31.51 97 ILE A CA 13
ATOM 24954 C C . ILE A 1 97 ? -26.019 -37.665 17.495 1.00 33.15 97 ILE A C 13
ATOM 24955 O O . ILE A 1 97 ? -25.995 -37.164 18.621 1.00 23.42 97 ILE A O 13
ATOM 24971 N N . VAL A 1 98 ? -27.123 -38.140 16.936 1.00 34.43 98 VAL A N 13
ATOM 24972 C CA . VAL A 1 98 ? -28.433 -38.010 17.564 1.00 25.31 98 VAL A CA 13
ATOM 24973 C C . VAL A 1 98 ? -28.428 -38.536 18.999 1.00 61.44 98 VAL A C 13
ATOM 24974 O O . VAL A 1 98 ? -29.103 -37.991 19.870 1.00 32.33 98 VAL A O 13
ATOM 24987 N N . GLU A 1 99 ? -27.648 -39.580 19.242 1.00 1.40 99 GLU A N 13
ATOM 24988 C CA . GLU A 1 99 ? -27.642 -40.237 20.546 1.00 41.43 99 GLU A CA 13
ATOM 24989 C C . GLU A 1 99 ? -26.696 -39.545 21.525 1.00 2.42 99 GLU A C 13
ATOM 24990 O O . GLU A 1 99 ? -26.717 -39.837 22.721 1.00 74.30 99 GLU A O 13
ATOM 25002 N N . LEU A 1 100 ? -25.859 -38.634 21.025 1.00 10.55 100 LEU A N 13
ATOM 25003 C CA . LEU A 1 100 ? -25.089 -37.765 21.913 1.00 2.11 100 LEU A CA 13
ATOM 25004 C C . LEU A 1 100 ? -25.901 -36.498 22.153 1.00 3.21 100 LEU A C 13
ATOM 25005 O O . LEU A 1 100 ? -25.757 -35.836 23.181 1.00 23.23 100 LEU A O 13
ATOM 25021 N N . TYR A 1 101 ? -26.789 -36.200 21.203 1.00 34.40 101 TYR A N 13
ATOM 25022 C CA . TYR A 1 101 ? -27.705 -35.072 21.314 1.00 4.33 101 TYR A CA 13
ATOM 25023 C C . TYR A 1 101 ? -28.708 -35.299 22.440 1.00 23.02 101 TYR A C 13
ATOM 25024 O O . TYR A 1 101 ? -29.036 -36.442 22.776 1.00 15.24 101 TYR A O 13
ATOM 25042 N N . LYS A 1 102 ? -29.185 -34.208 23.019 1.00 50.44 102 LYS A N 13
ATOM 25043 C CA . LYS A 1 102 ? -30.320 -34.263 23.918 1.00 41.02 102 LYS A CA 13
ATOM 25044 C C . LYS A 1 102 ? -31.584 -34.425 23.084 1.00 64.42 102 LYS A C 13
ATOM 25045 O O . LYS A 1 102 ? -31.921 -33.552 22.276 1.00 54.24 102 LYS A O 13
ATOM 25064 N N . GLN A 1 103 ? -32.272 -35.545 23.271 1.00 61.13 103 GLN A N 13
ATOM 25065 C CA . GLN A 1 103 ? -33.470 -35.855 22.496 1.00 3.21 103 GLN A CA 13
ATOM 25066 C C . GLN A 1 103 ? -34.495 -34.733 22.637 1.00 44.45 103 GLN A C 13
ATOM 25067 O O . GLN A 1 103 ? -35.244 -34.439 21.710 1.00 2.25 103 GLN A O 13
ATOM 25081 N N . GLU A 1 104 ? -34.486 -34.096 23.798 1.00 53.35 104 GLU A N 13
ATOM 25082 C CA . GLU A 1 104 ? -35.344 -32.951 24.079 1.00 51.12 104 GLU A CA 13
ATOM 25083 C C . GLU A 1 104 ? -35.189 -31.859 23.013 1.00 32.53 104 GLU A C 13
ATOM 25084 O O . GLU A 1 104 ? -36.177 -31.361 22.470 1.00 30.42 104 GLU A O 13
ATOM 25096 N N . ILE A 1 105 ? -33.941 -31.504 22.710 1.00 4.35 105 ILE A N 13
ATOM 25097 C CA . ILE A 1 105 ? -33.649 -30.409 21.787 1.00 71.22 105 ILE A CA 13
ATOM 25098 C C . ILE A 1 105 ? -34.008 -30.792 20.350 1.00 2.53 105 ILE A C 13
ATOM 25099 O O . ILE A 1 105 ? -34.657 -30.027 19.633 1.00 12.03 105 ILE A O 13
ATOM 25115 N N . SER A 1 106 ? -33.609 -31.995 19.950 1.00 54.34 106 SER A N 13
ATOM 25116 C CA . SER A 1 106 ? -33.796 -32.457 18.577 1.00 5.23 106 SER A CA 13
ATOM 25117 C C . SER A 1 106 ? -35.282 -32.514 18.192 1.00 33.42 106 SER A C 13
ATOM 25118 O O . SER A 1 106 ? -35.636 -32.287 17.030 1.00 55.14 106 SER A O 13
ATOM 25126 N N . GLN A 1 107 ? -36.145 -32.801 19.169 1.00 73.50 107 GLN A N 13
ATOM 25127 C CA . GLN A 1 107 ? -37.591 -32.856 18.933 1.00 53.12 107 GLN A CA 13
ATOM 25128 C C . GLN A 1 107 ? -38.107 -31.530 18.377 1.00 11.35 107 GLN A C 13
ATOM 25129 O O . GLN A 1 107 ? -38.769 -31.502 17.337 1.00 43.01 107 GLN A O 13
ATOM 25143 N N . ASP A 1 108 ? -37.784 -30.435 19.066 1.00 13.42 108 ASP A N 13
ATOM 25144 C CA . ASP A 1 108 ? -38.262 -29.107 18.676 1.00 73.33 108 ASP A CA 13
ATOM 25145 C C . ASP A 1 108 ? -37.665 -28.694 17.330 1.00 51.41 108 ASP A C 13
ATOM 25146 O O . ASP A 1 108 ? -38.325 -28.051 16.509 1.00 55.21 108 ASP A O 13
ATOM 25155 N N . ILE A 1 109 ? -36.420 -29.102 17.098 1.00 53.45 109 ILE A N 13
ATOM 25156 C CA . ILE A 1 109 ? -35.739 -28.829 15.834 1.00 14.11 109 ILE A CA 13
ATOM 25157 C C . ILE A 1 109 ? -36.494 -29.468 14.669 1.00 42.22 109 ILE A C 13
ATOM 25158 O O . ILE A 1 109 ? -36.857 -28.798 13.692 1.00 63.04 109 ILE A O 13
ATOM 25174 N N . LEU A 1 110 ? -36.758 -30.764 14.790 1.00 44.14 110 LEU A N 13
ATOM 25175 C CA . LEU A 1 110 ? -37.504 -31.489 13.768 1.00 24.03 110 LEU A CA 13
ATOM 25176 C C . LEU A 1 110 ? -38.935 -30.979 13.693 1.00 42.03 110 LEU A C 13
ATOM 25177 O O . LEU A 1 110 ? -39.553 -31.011 12.633 1.00 44.42 110 LEU A O 13
ATOM 25193 N N . ASN A 1 111 ? -39.447 -30.496 14.820 1.00 1.43 111 ASN A N 13
ATOM 25194 C CA . ASN A 1 111 ? -40.786 -29.915 14.873 1.00 1.53 111 ASN A CA 13
ATOM 25195 C C . ASN A 1 111 ? -40.887 -28.725 13.921 1.00 13.41 111 ASN A C 13
ATOM 25196 O O . ASN A 1 111 ? -41.922 -28.510 13.297 1.00 32.40 111 ASN A O 13
ATOM 25207 N N . GLU A 1 112 ? -39.802 -27.959 13.809 1.00 71.23 112 GLU A N 13
ATOM 25208 C CA . GLU A 1 112 ? -39.755 -26.820 12.892 1.00 61.15 112 GLU A CA 13
ATOM 25209 C C . GLU A 1 112 ? -39.475 -27.262 11.457 1.00 34.23 112 GLU A C 13
ATOM 25210 O O . GLU A 1 112 ? -40.142 -26.822 10.521 1.00 44.44 112 GLU A O 13
ATOM 25222 N N . ILE A 1 113 ? -38.480 -28.123 11.279 1.00 40.22 113 ILE A N 13
ATOM 25223 C CA . ILE A 1 113 ? -38.079 -28.560 9.937 1.00 32.51 113 ILE A CA 13
ATOM 25224 C C . ILE A 1 113 ? -39.196 -29.344 9.244 1.00 31.43 113 ILE A C 13
ATOM 25225 O O . ILE A 1 113 ? -39.484 -29.135 8.059 1.00 64.51 113 ILE A O 13
ATOM 25241 N N . PHE A 1 114 ? -39.845 -30.220 9.997 1.00 72.51 114 PHE A N 13
ATOM 25242 C CA . PHE A 1 114 ? -40.892 -31.086 9.449 1.00 12.22 114 PHE A CA 13
ATOM 25243 C C . PHE A 1 114 ? -42.264 -30.424 9.625 1.00 12.22 114 PHE A C 13
ATOM 25244 O O . PHE A 1 114 ? -43.299 -30.987 9.260 1.00 33.51 114 PHE A O 13
ATOM 25261 N N . ARG A 1 115 ? -42.240 -29.202 10.157 1.00 21.13 115 ARG A N 13
ATOM 25262 C CA . ARG A 1 115 ? -43.451 -28.411 10.399 1.00 21.10 115 ARG A CA 13
ATOM 25263 C C . ARG A 1 115 ? -44.291 -28.311 9.120 1.00 74.42 115 ARG A C 13
ATOM 25264 O O . ARG A 1 115 ? -45.404 -28.871 9.090 1.00 53.41 115 ARG A O 13
ATOM 25286 N N . MET A 1 1 ? -28.879 1.636 21.207 1.00 74.34 1 MET A N 14
ATOM 25287 C CA . MET A 1 1 ? -28.027 2.321 20.207 1.00 32.42 1 MET A CA 14
ATOM 25288 C C . MET A 1 1 ? -27.846 1.432 18.981 1.00 34.15 1 MET A C 14
ATOM 25289 O O . MET A 1 1 ? -27.837 0.203 19.092 1.00 11.12 1 MET A O 14
ATOM 25305 N N . ALA A 1 2 ? -27.705 2.052 17.816 1.00 32.41 2 ALA A N 14
ATOM 25306 C CA . ALA A 1 2 ? -27.618 1.321 16.557 1.00 33.43 2 ALA A CA 14
ATOM 25307 C C . ALA A 1 2 ? -26.166 1.037 16.180 1.00 44.45 2 ALA A C 14
ATOM 25308 O O . ALA A 1 2 ? -25.378 1.962 15.965 1.00 4.41 2 ALA A O 14
ATOM 25315 N N . HIS A 1 3 ? -25.815 -0.245 16.106 1.00 35.50 3 HIS A N 14
ATOM 25316 C CA . HIS A 1 3 ? -24.478 -0.663 15.689 1.00 45.14 3 HIS A CA 14
ATOM 25317 C C . HIS A 1 3 ? -24.474 -0.884 14.181 1.00 11.32 3 HIS A C 14
ATOM 25318 O O . HIS A 1 3 ? -25.388 -1.514 13.640 1.00 41.41 3 HIS A O 14
ATOM 25333 N N . HIS A 1 4 ? -23.464 -0.351 13.500 1.00 40.31 4 HIS A N 14
ATOM 25334 C CA . HIS A 1 4 ? -23.413 -0.400 12.040 1.00 41.32 4 HIS A CA 14
ATOM 25335 C C . HIS A 1 4 ? -22.271 -1.294 11.567 1.00 53.53 4 HIS A C 14
ATOM 25336 O O . HIS A 1 4 ? -21.171 -0.819 11.281 1.00 62.24 4 HIS A O 14
ATOM 25351 N N . HIS A 1 5 ? -22.523 -2.597 11.534 1.00 51.32 5 HIS A N 14
ATOM 25352 C CA . HIS A 1 5 ? -21.553 -3.568 11.026 1.00 34.34 5 HIS A CA 14
ATOM 25353 C C . HIS A 1 5 ? -22.247 -4.556 10.094 1.00 40.30 5 HIS A C 14
ATOM 25354 O O . HIS A 1 5 ? -23.466 -4.733 10.162 1.00 73.43 5 HIS A O 14
ATOM 25369 N N . HIS A 1 6 ? -21.472 -5.191 9.223 1.00 64.13 6 HIS A N 14
ATOM 25370 C CA . HIS A 1 6 ? -22.007 -6.178 8.291 1.00 24.03 6 HIS A CA 14
ATOM 25371 C C . HIS A 1 6 ? -21.871 -7.575 8.882 1.00 1.14 6 HIS A C 14
ATOM 25372 O O . HIS A 1 6 ? -20.845 -7.907 9.476 1.00 53.23 6 HIS A O 14
ATOM 25387 N N . HIS A 1 7 ? -22.917 -8.384 8.737 1.00 45.14 7 HIS A N 14
ATOM 25388 C CA . HIS A 1 7 ? -22.903 -9.754 9.240 1.00 11.35 7 HIS A CA 14
ATOM 25389 C C . HIS A 1 7 ? -21.905 -10.596 8.452 1.00 75.43 7 HIS A C 14
ATOM 25390 O O . HIS A 1 7 ? -22.137 -10.898 7.280 1.00 41.30 7 HIS A O 14
ATOM 25405 N N . HIS A 1 8 ? -20.780 -10.938 9.081 1.00 51.14 8 HIS A N 14
ATOM 25406 C CA . HIS A 1 8 ? -19.809 -11.830 8.455 1.00 24.14 8 HIS A CA 14
ATOM 25407 C C . HIS A 1 8 ? -20.487 -13.176 8.194 1.00 52.20 8 HIS A C 14
ATOM 25408 O O . HIS A 1 8 ? -21.012 -13.798 9.118 1.00 11.32 8 HIS A O 14
ATOM 25423 N N . MET A 1 9 ? -20.535 -13.585 6.932 1.00 32.14 9 MET A N 14
ATOM 25424 C CA . MET A 1 9 ? -21.182 -14.841 6.555 1.00 70.12 9 MET A CA 14
ATOM 25425 C C . MET A 1 9 ? -20.414 -15.524 5.428 1.00 60.04 9 MET A C 14
ATOM 25426 O O . MET A 1 9 ? -20.392 -15.043 4.293 1.00 73.41 9 MET A O 14
ATOM 25440 N N . PHE A 1 10 ? -19.757 -16.629 5.762 1.00 64.01 10 PHE A N 14
ATOM 25441 C CA . PHE A 1 10 ? -19.062 -17.458 4.782 1.00 21.31 10 PHE A CA 14
ATOM 25442 C C . PHE A 1 10 ? -19.818 -18.771 4.602 1.00 24.02 10 PHE A C 14
ATOM 25443 O O . PHE A 1 10 ? -20.683 -19.110 5.408 1.00 73.24 10 PHE A O 14
ATOM 25460 N N . LEU A 1 11 ? -19.490 -19.513 3.552 1.00 64.02 11 LEU A N 14
ATOM 25461 C CA . LEU A 1 11 ? -20.098 -20.823 3.326 1.00 11.34 11 LEU A CA 14
ATOM 25462 C C . LEU A 1 11 ? -19.512 -21.834 4.311 1.00 5.25 11 LEU A C 14
ATOM 25463 O O . LEU A 1 11 ? -20.135 -22.844 4.639 1.00 73.11 11 LEU A O 14
ATOM 25479 N N . ASP A 1 12 ? -18.308 -21.526 4.787 1.00 42.42 12 ASP A N 14
ATOM 25480 C CA . ASP A 1 12 ? -17.591 -22.366 5.750 1.00 33.24 12 ASP A CA 14
ATOM 25481 C C . ASP A 1 12 ? -17.592 -21.685 7.118 1.00 12.01 12 ASP A C 14
ATOM 25482 O O . ASP A 1 12 ? -16.739 -21.965 7.967 1.00 41.41 12 ASP A O 14
ATOM 25491 N N . ASP A 1 13 ? -18.566 -20.801 7.326 1.00 23.11 13 ASP A N 14
ATOM 25492 C CA . ASP A 1 13 ? -18.565 -19.888 8.472 1.00 41.03 13 ASP A CA 14
ATOM 25493 C C . ASP A 1 13 ? -18.588 -20.630 9.804 1.00 45.11 13 ASP A C 14
ATOM 25494 O O . ASP A 1 13 ? -17.925 -20.226 10.751 1.00 42.22 13 ASP A O 14
ATOM 25503 N N . VAL A 1 14 ? -19.314 -21.742 9.853 1.00 21.44 14 VAL A N 14
ATOM 25504 C CA . VAL A 1 14 ? -19.567 -22.444 11.114 1.00 24.44 14 VAL A CA 14
ATOM 25505 C C . VAL A 1 14 ? -18.268 -22.786 11.843 1.00 74.24 14 VAL A C 14
ATOM 25506 O O . VAL A 1 14 ? -18.216 -22.754 13.074 1.00 34.32 14 VAL A O 14
ATOM 25519 N N . ASN A 1 15 ? -17.217 -23.084 11.087 1.00 63.02 15 ASN A N 14
ATOM 25520 C CA . ASN A 1 15 ? -15.935 -23.450 11.681 1.00 62.11 15 ASN A CA 14
ATOM 25521 C C . ASN A 1 15 ? -15.380 -22.290 12.506 1.00 40.23 15 ASN A C 14
ATOM 25522 O O . ASN A 1 15 ? -15.082 -22.440 13.700 1.00 13.31 15 ASN A O 14
ATOM 25533 N N . VAL A 1 16 ? -15.300 -21.114 11.887 1.00 62.24 16 VAL A N 14
ATOM 25534 C CA . VAL A 1 16 ? -14.751 -19.944 12.558 1.00 43.23 16 VAL A CA 14
ATOM 25535 C C . VAL A 1 16 ? -15.734 -19.410 13.584 1.00 15.44 16 VAL A C 14
ATOM 25536 O O . VAL A 1 16 ? -15.332 -18.969 14.649 1.00 41.14 16 VAL A O 14
ATOM 25549 N N . PHE A 1 17 ? -17.018 -19.466 13.256 1.00 5.31 17 PHE A N 14
ATOM 25550 C CA . PHE A 1 17 ? -18.070 -19.003 14.153 1.00 31.25 17 PHE A CA 14
ATOM 25551 C C . PHE A 1 17 ? -17.988 -19.747 15.484 1.00 64.43 17 PHE A C 14
ATOM 25552 O O . PHE A 1 17 ? -17.890 -19.132 16.547 1.00 60.14 17 PHE A O 14
ATOM 25569 N N . LEU A 1 18 ? -17.994 -21.076 15.409 1.00 64.41 18 LEU A N 14
ATOM 25570 C CA . LEU A 1 18 ? -17.912 -21.915 16.596 1.00 53.42 18 LEU A CA 14
ATOM 25571 C C . LEU A 1 18 ? -16.581 -21.672 17.310 1.00 34.33 18 LEU A C 14
ATOM 25572 O O . LEU A 1 18 ? -16.549 -21.431 18.516 1.00 23.11 18 LEU A O 14
ATOM 25588 N N . ASP A 1 19 ? -15.484 -21.706 16.553 1.00 74.01 19 ASP A N 14
ATOM 25589 C CA . ASP A 1 19 ? -14.155 -21.475 17.128 1.00 42.04 19 ASP A CA 14
ATOM 25590 C C . ASP A 1 19 ? -14.070 -20.090 17.769 1.00 61.13 19 ASP A C 14
ATOM 25591 O O . ASP A 1 19 ? -13.410 -19.907 18.792 1.00 64.30 19 ASP A O 14
ATOM 25600 N N . ASP A 1 20 ? -14.768 -19.127 17.177 1.00 24.32 20 ASP A N 14
ATOM 25601 C CA . ASP A 1 20 ? -14.698 -17.735 17.618 1.00 32.55 20 ASP A CA 14
ATOM 25602 C C . ASP A 1 20 ? -15.447 -17.563 18.936 1.00 23.54 20 ASP A C 14
ATOM 25603 O O . ASP A 1 20 ? -14.975 -16.884 19.844 1.00 43.02 20 ASP A O 14
ATOM 25612 N N . LEU A 1 21 ? -16.610 -18.203 19.042 1.00 10.32 21 LEU A N 14
ATOM 25613 C CA . LEU A 1 21 ? -17.392 -18.167 20.278 1.00 24.15 21 LEU A CA 14
ATOM 25614 C C . LEU A 1 21 ? -16.719 -19.022 21.351 1.00 20.03 21 LEU A C 14
ATOM 25615 O O . LEU A 1 21 ? -16.866 -18.772 22.547 1.00 4.12 21 LEU A O 14
ATOM 25631 N N . ASN A 1 22 ? -15.979 -20.030 20.896 1.00 62.44 22 ASN A N 14
ATOM 25632 C CA . ASN A 1 22 ? -15.263 -20.949 21.781 1.00 23.23 22 ASN A CA 14
ATOM 25633 C C . ASN A 1 22 ? -14.074 -20.250 22.446 1.00 45.24 22 ASN A C 14
ATOM 25634 O O . ASN A 1 22 ? -13.837 -20.407 23.643 1.00 22.55 22 ASN A O 14
ATOM 25645 N N . THR A 1 23 ? -13.343 -19.460 21.660 1.00 44.11 23 THR A N 14
ATOM 25646 C CA . THR A 1 23 ? -12.151 -18.763 22.149 1.00 55.23 23 THR A CA 14
ATOM 25647 C C . THR A 1 23 ? -12.524 -17.417 22.786 1.00 75.10 23 THR A C 14
ATOM 25648 O O . THR A 1 23 ? -11.652 -16.601 23.099 1.00 11.22 23 THR A O 14
ATOM 25659 N N . ASN A 1 24 ? -13.818 -17.195 22.985 1.00 3.44 24 ASN A N 14
ATOM 25660 C CA . ASN A 1 24 ? -14.320 -15.944 23.550 1.00 10.21 24 ASN A CA 14
ATOM 25661 C C . ASN A 1 24 ? -15.304 -16.236 24.680 1.00 54.24 24 ASN A C 14
ATOM 25662 O O . ASN A 1 24 ? -16.036 -17.223 24.634 1.00 14.22 24 ASN A O 14
ATOM 25673 N N . PRO A 1 25 ? -15.353 -15.363 25.704 1.00 31.14 25 PRO A N 14
ATOM 25674 C CA . PRO A 1 25 ? -16.248 -15.541 26.863 1.00 74.54 25 PRO A CA 14
ATOM 25675 C C . PRO A 1 25 ? -17.729 -15.374 26.501 1.00 50.15 25 PRO A C 14
ATOM 25676 O O . PRO A 1 25 ? -18.590 -15.329 27.380 1.00 42.21 25 PRO A O 14
ATOM 25687 N N . ILE A 1 26 ? -18.007 -15.273 25.205 1.00 13.15 26 ILE A N 14
ATOM 25688 C CA . ILE A 1 26 ? -19.368 -15.168 24.694 1.00 32.33 26 ILE A CA 14
ATOM 25689 C C . ILE A 1 26 ? -20.164 -16.424 25.047 1.00 51.23 26 ILE A C 14
ATOM 25690 O O . ILE A 1 26 ? -21.130 -16.371 25.807 1.00 72.12 26 ILE A O 14
ATOM 25706 N N . THR A 1 27 ? -19.728 -17.535 24.469 1.00 21.53 27 THR A N 14
ATOM 25707 C CA . THR A 1 27 ? -20.240 -18.883 24.760 1.00 44.42 27 THR A CA 14
ATOM 25708 C C . THR A 1 27 ? -21.770 -18.955 24.898 1.00 5.43 27 THR A C 14
ATOM 25709 O O . THR A 1 27 ? -22.290 -19.773 25.663 1.00 20.13 27 THR A O 14
ATOM 25720 N N . ASP A 1 28 ? -22.500 -18.143 24.132 1.00 4.40 28 ASP A N 14
ATOM 25721 C CA . ASP A 1 28 ? -23.959 -18.251 24.111 1.00 4.15 28 ASP A CA 14
ATOM 25722 C C . ASP A 1 28 ? -24.457 -18.663 22.730 1.00 10.32 28 ASP A C 14
ATOM 25723 O O . ASP A 1 28 ? -24.158 -18.027 21.718 1.00 3.14 28 ASP A O 14
ATOM 25732 N N . GLU A 1 29 ? -25.215 -19.755 22.717 1.00 64.33 29 GLU A N 14
ATOM 25733 C CA . GLU A 1 29 ? -25.739 -20.351 21.492 1.00 73.33 29 GLU A CA 14
ATOM 25734 C C . GLU A 1 29 ? -26.819 -19.469 20.865 1.00 71.44 29 GLU A C 14
ATOM 25735 O O . GLU A 1 29 ? -27.204 -19.666 19.706 1.00 41.11 29 GLU A O 14
ATOM 25747 N N . TRP A 1 30 ? -27.318 -18.511 21.644 1.00 42.15 30 TRP A N 14
ATOM 25748 C CA . TRP A 1 30 ? -28.429 -17.660 21.222 1.00 64.03 30 TRP A CA 14
ATOM 25749 C C . TRP A 1 30 ? -28.138 -17.020 19.863 1.00 14.33 30 TRP A C 14
ATOM 25750 O O . TRP A 1 30 ? -29.046 -16.840 19.050 1.00 0.14 30 TRP A O 14
ATOM 25771 N N . TYR A 1 31 ? -26.866 -16.694 19.620 1.00 5.11 31 TYR A N 14
ATOM 25772 C CA . TYR A 1 31 ? -26.451 -16.143 18.322 1.00 24.44 31 TYR A CA 14
ATOM 25773 C C . TYR A 1 31 ? -26.853 -17.055 17.167 1.00 72.01 31 TYR A C 14
ATOM 25774 O O . TYR A 1 31 ? -27.395 -16.591 16.162 1.00 63.21 31 TYR A O 14
ATOM 25792 N N . MET A 1 32 ? -26.592 -18.348 17.315 1.00 34.30 32 MET A N 14
ATOM 25793 C CA . MET A 1 32 ? -26.864 -19.315 16.254 1.00 50.12 32 MET A CA 14
ATOM 25794 C C . MET A 1 32 ? -28.354 -19.362 15.926 1.00 71.33 32 MET A C 14
ATOM 25795 O O . MET A 1 32 ? -28.744 -19.355 14.760 1.00 13.24 32 MET A O 14
ATOM 25809 N N . SER A 1 33 ? -29.186 -19.381 16.964 1.00 50.11 33 SER A N 14
ATOM 25810 C CA . SER A 1 33 ? -30.632 -19.420 16.774 1.00 42.11 33 SER A CA 14
ATOM 25811 C C . SER A 1 33 ? -31.102 -18.105 16.154 1.00 45.32 33 SER A C 14
ATOM 25812 O O . SER A 1 33 ? -32.048 -18.072 15.365 1.00 61.41 33 SER A O 14
ATOM 25820 N N . ASN A 1 34 ? -30.418 -17.028 16.523 1.00 34.11 34 ASN A N 14
ATOM 25821 C CA . ASN A 1 34 ? -30.662 -15.709 15.948 1.00 33.22 34 ASN A CA 14
ATOM 25822 C C . ASN A 1 34 ? -30.291 -15.698 14.463 1.00 65.23 34 ASN A C 14
ATOM 25823 O O . ASN A 1 34 ? -30.953 -15.058 13.648 1.00 43.04 34 ASN A O 14
ATOM 25834 N N . PHE A 1 35 ? -29.237 -16.431 14.122 1.00 55.32 35 PHE A N 14
ATOM 25835 C CA . PHE A 1 35 ? -28.751 -16.518 12.746 1.00 43.25 35 PHE A CA 14
ATOM 25836 C C . PHE A 1 35 ? -29.708 -17.336 11.873 1.00 51.21 35 PHE A C 14
ATOM 25837 O O . PHE A 1 35 ? -30.179 -16.862 10.839 1.00 14.45 35 PHE A O 14
ATOM 25854 N N . ALA A 1 36 ? -30.007 -18.554 12.317 1.00 55.52 36 ALA A N 14
ATOM 25855 C CA . ALA A 1 36 ? -30.839 -19.492 11.556 1.00 1.22 36 ALA A CA 14
ATOM 25856 C C . ALA A 1 36 ? -32.280 -18.994 11.403 1.00 33.21 36 ALA A C 14
ATOM 25857 O O . ALA A 1 36 ? -33.031 -19.482 10.556 1.00 11.11 36 ALA A O 14
ATOM 25864 N N . ASP A 1 37 ? -32.664 -18.035 12.241 1.00 60.11 37 ASP A N 14
ATOM 25865 C CA . ASP A 1 37 ? -34.034 -17.516 12.255 1.00 24.35 37 ASP A CA 14
ATOM 25866 C C . ASP A 1 37 ? -34.395 -16.819 10.941 1.00 72.00 37 ASP A C 14
ATOM 25867 O O . ASP A 1 37 ? -35.553 -16.844 10.510 1.00 53.43 37 ASP A O 14
ATOM 25876 N N . LYS A 1 38 ? -33.404 -16.203 10.301 1.00 65.31 38 LYS A N 14
ATOM 25877 C CA . LYS A 1 38 ? -33.648 -15.406 9.102 1.00 20.14 38 LYS A CA 14
ATOM 25878 C C . LYS A 1 38 ? -33.965 -16.306 7.906 1.00 25.40 38 LYS A C 14
ATOM 25879 O O . LYS A 1 38 ? -33.134 -17.108 7.478 1.00 11.33 38 LYS A O 14
ATOM 25898 N N . HIS A 1 39 ? -35.172 -16.152 7.368 1.00 34.03 39 HIS A N 14
ATOM 25899 C CA . HIS A 1 39 ? -35.666 -17.018 6.302 1.00 13.44 39 HIS A CA 14
ATOM 25900 C C . HIS A 1 39 ? -35.245 -16.513 4.923 1.00 71.25 39 HIS A C 14
ATOM 25901 O O . HIS A 1 39 ? -35.575 -15.392 4.531 1.00 11.13 39 HIS A O 14
ATOM 25916 N N . ILE A 1 40 ? -34.493 -17.350 4.214 1.00 15.14 40 ILE A N 14
ATOM 25917 C CA . ILE A 1 40 ? -34.136 -17.119 2.817 1.00 32.11 40 ILE A CA 14
ATOM 25918 C C . ILE A 1 40 ? -33.493 -18.393 2.240 1.00 22.31 40 ILE A C 14
ATOM 25919 O O . ILE A 1 40 ? -34.196 -19.237 1.684 1.00 2.34 40 ILE A O 14
ATOM 25935 N N . LYS A 1 41 ? -32.178 -18.543 2.410 1.00 0.43 41 LYS A N 14
ATOM 25936 C CA . LYS A 1 41 ? -31.464 -19.770 2.061 1.00 12.12 41 LYS A CA 14
ATOM 25937 C C . LYS A 1 41 ? -29.978 -19.595 2.342 1.00 5.14 41 LYS A C 14
ATOM 25938 O O . LYS A 1 41 ? -29.434 -18.499 2.194 1.00 35.21 41 LYS A O 14
ATOM 25957 N N . ILE A 1 42 ? -29.334 -20.676 2.753 1.00 4.25 42 ILE A N 14
ATOM 25958 C CA . ILE A 1 42 ? -27.920 -20.650 3.111 1.00 14.01 42 ILE A CA 14
ATOM 25959 C C . ILE A 1 42 ? -27.072 -21.327 2.038 1.00 52.43 42 ILE A C 14
ATOM 25960 O O . ILE A 1 42 ? -26.011 -20.824 1.667 1.00 53.43 42 ILE A O 14
ATOM 25976 N N . LEU A 1 43 ? -27.561 -22.451 1.522 1.00 33.44 43 LEU A N 14
ATOM 25977 C CA . LEU A 1 43 ? -26.806 -23.263 0.570 1.00 4.54 43 LEU A CA 14
ATOM 25978 C C . LEU A 1 43 ? -27.731 -23.904 -0.452 1.00 11.14 43 LEU A C 14
ATOM 25979 O O . LEU A 1 43 ? -28.952 -23.933 -0.269 1.00 35.23 43 LEU A O 14
ATOM 25995 N N . GLU A 1 44 ? -27.140 -24.417 -1.525 1.00 11.42 44 GLU A N 14
ATOM 25996 C CA . GLU A 1 44 ? -27.866 -25.234 -2.489 1.00 12.15 44 GLU A CA 14
ATOM 25997 C C . GLU A 1 44 ? -28.168 -26.602 -1.892 1.00 30.40 44 GLU A C 14
ATOM 25998 O O . GLU A 1 44 ? -27.631 -26.962 -0.843 1.00 1.54 44 GLU A O 14
ATOM 26010 N N . SER A 1 45 ? -29.001 -27.365 -2.580 1.00 71.32 45 SER A N 14
ATOM 26011 C CA . SER A 1 45 ? -29.406 -28.686 -2.113 1.00 70.25 45 SER A CA 14
ATOM 26012 C C . SER A 1 45 ? -28.188 -29.602 -1.937 1.00 53.14 45 SER A C 14
ATOM 26013 O O . SER A 1 45 ? -27.949 -30.145 -0.856 1.00 14.11 45 SER A O 14
ATOM 26021 N N . TYR A 1 46 ? -27.414 -29.732 -3.008 1.00 24.11 46 TYR A N 14
ATOM 26022 C CA . TYR A 1 46 ? -26.218 -30.575 -3.018 1.00 25.11 46 TYR A CA 14
ATOM 26023 C C . TYR A 1 46 ? -25.155 -30.052 -2.045 1.00 70.33 46 TYR A C 14
ATOM 26024 O O . TYR A 1 46 ? -24.539 -30.831 -1.303 1.00 31.12 46 TYR A O 14
ATOM 26042 N N . GLU A 1 47 ? -24.961 -28.734 -2.039 1.00 72.31 47 GLU A N 14
ATOM 26043 C CA . GLU A 1 47 ? -23.977 -28.100 -1.160 1.00 53.13 47 GLU A CA 14
ATOM 26044 C C . GLU A 1 47 ? -24.302 -28.391 0.298 1.00 4.32 47 GLU A C 14
ATOM 26045 O O . GLU A 1 47 ? -23.455 -28.871 1.046 1.00 75.22 47 GLU A O 14
ATOM 26057 N N . ALA A 1 48 ? -25.541 -28.113 0.686 1.00 33.12 48 ALA A N 14
ATOM 26058 C CA . ALA A 1 48 ? -25.990 -28.359 2.048 1.00 74.23 48 ALA A CA 14
ATOM 26059 C C . ALA A 1 48 ? -25.864 -29.838 2.392 1.00 21.35 48 ALA A C 14
ATOM 26060 O O . ALA A 1 48 ? -25.405 -30.191 3.475 1.00 72.31 48 ALA A O 14
ATOM 26067 N N . PHE A 1 49 ? -26.248 -30.694 1.442 1.00 44.25 49 PHE A N 14
ATOM 26068 C CA . PHE A 1 49 ? -26.206 -32.143 1.632 1.00 63.20 49 PHE A CA 14
ATOM 26069 C C . PHE A 1 49 ? -24.800 -32.596 2.029 1.00 22.21 49 PHE A C 14
ATOM 26070 O O . PHE A 1 49 ? -24.617 -33.288 3.032 1.00 13.31 49 PHE A O 14
ATOM 26087 N N . ASP A 1 50 ? -23.803 -32.193 1.244 1.00 34.24 50 ASP A N 14
ATOM 26088 C CA . ASP A 1 50 ? -22.418 -32.596 1.521 1.00 23.32 50 ASP A CA 14
ATOM 26089 C C . ASP A 1 50 ? -21.893 -31.887 2.765 1.00 1.51 50 ASP A C 14
ATOM 26090 O O . ASP A 1 50 ? -21.176 -32.468 3.581 1.00 54.04 50 ASP A O 14
ATOM 26099 N N . ILE A 1 51 ? -22.268 -30.630 2.921 1.00 13.34 51 ILE A N 14
ATOM 26100 C CA . ILE A 1 51 ? -21.862 -29.857 4.080 1.00 11.42 51 ILE A CA 14
ATOM 26101 C C . ILE A 1 51 ? -22.448 -30.455 5.364 1.00 65.31 51 ILE A C 14
ATOM 26102 O O . ILE A 1 51 ? -21.879 -30.289 6.447 1.00 71.51 51 ILE A O 14
ATOM 26118 N N . LEU A 1 52 ? -23.562 -31.189 5.240 1.00 62.15 52 LEU A N 14
ATOM 26119 C CA . LEU A 1 52 ? -24.101 -31.935 6.379 1.00 32.51 52 LEU A CA 14
ATOM 26120 C C . LEU A 1 52 ? -23.042 -32.875 6.936 1.00 71.22 52 LEU A C 14
ATOM 26121 O O . LEU A 1 52 ? -22.733 -32.833 8.124 1.00 33.53 52 LEU A O 14
ATOM 26137 N N . LYS A 1 53 ? -22.483 -33.709 6.062 1.00 41.41 53 LYS A N 14
ATOM 26138 C CA . LYS A 1 53 ? -21.506 -34.717 6.472 1.00 34.22 53 LYS A CA 14
ATOM 26139 C C . LYS A 1 53 ? -20.176 -34.066 6.847 1.00 1.12 53 LYS A C 14
ATOM 26140 O O . LYS A 1 53 ? -19.485 -34.538 7.751 1.00 53.22 53 LYS A O 14
ATOM 26159 N N . GLN A 1 54 ? -19.832 -32.967 6.170 1.00 10.44 54 GLN A N 14
ATOM 26160 C CA . GLN A 1 54 ? -18.633 -32.206 6.522 1.00 23.13 54 GLN A CA 14
ATOM 26161 C C . GLN A 1 54 ? -18.712 -31.751 7.980 1.00 42.14 54 GLN A C 14
ATOM 26162 O O . GLN A 1 54 ? -17.794 -31.981 8.775 1.00 1.13 54 GLN A O 14
ATOM 26176 N N . PHE A 1 55 ? -19.827 -31.112 8.323 1.00 65.31 55 PHE A N 14
ATOM 26177 C CA . PHE A 1 55 ? -20.045 -30.611 9.677 1.00 54.32 55 PHE A CA 14
ATOM 26178 C C . PHE A 1 55 ? -20.261 -31.757 10.654 1.00 52.31 55 PHE A C 14
ATOM 26179 O O . PHE A 1 55 ? -19.892 -31.650 11.816 1.00 11.04 55 PHE A O 14
ATOM 26196 N N . VAL A 1 56 ? -20.877 -32.836 10.180 1.00 41.34 56 VAL A N 14
ATOM 26197 C CA . VAL A 1 56 ? -21.051 -34.046 10.985 1.00 52.12 56 VAL A CA 14
ATOM 26198 C C . VAL A 1 56 ? -19.697 -34.500 11.539 1.00 63.32 56 VAL A C 14
ATOM 26199 O O . VAL A 1 56 ? -19.505 -34.590 12.765 1.00 21.21 56 VAL A O 14
ATOM 26212 N N . ASP A 1 57 ? -18.740 -34.713 10.642 1.00 64.01 57 ASP A N 14
ATOM 26213 C CA . ASP A 1 57 ? -17.385 -35.072 11.050 1.00 33.44 57 ASP A CA 14
ATOM 26214 C C . ASP A 1 57 ? -16.781 -33.974 11.920 1.00 30.24 57 ASP A C 14
ATOM 26215 O O . ASP A 1 57 ? -16.235 -34.250 12.985 1.00 63.24 57 ASP A O 14
ATOM 26224 N N . TYR A 1 58 ? -16.900 -32.727 11.473 1.00 52.32 58 TYR A N 14
ATOM 26225 C CA . TYR A 1 58 ? -16.260 -31.607 12.163 1.00 34.32 58 TYR A CA 14
ATOM 26226 C C . TYR A 1 58 ? -16.727 -31.516 13.620 1.00 3.23 58 TYR A C 14
ATOM 26227 O O . TYR A 1 58 ? -15.919 -31.336 14.530 1.00 71.41 58 TYR A O 14
ATOM 26245 N N . MET A 1 59 ? -18.034 -31.647 13.839 1.00 73.43 59 MET A N 14
ATOM 26246 C CA . MET A 1 59 ? -18.587 -31.580 15.189 1.00 13.32 59 MET A CA 14
ATOM 26247 C C . MET A 1 59 ? -18.255 -32.849 15.968 1.00 44.22 59 MET A C 14
ATOM 26248 O O . MET A 1 59 ? -18.110 -32.803 17.192 1.00 5.31 59 MET A O 14
ATOM 26262 N N . ILE A 1 60 ? -18.109 -33.981 15.270 1.00 62.31 60 ILE A N 14
ATOM 26263 C CA . ILE A 1 60 ? -17.674 -35.214 15.932 1.00 33.23 60 ILE A CA 14
ATOM 26264 C C . ILE A 1 60 ? -16.216 -35.090 16.397 1.00 12.21 60 ILE A C 14
ATOM 26265 O O . ILE A 1 60 ? -15.818 -35.698 17.395 1.00 4.11 60 ILE A O 14
ATOM 26281 N N . GLU A 1 61 ? -15.438 -34.278 15.675 1.00 71.51 61 GLU A N 14
ATOM 26282 C CA . GLU A 1 61 ? -14.025 -34.066 15.986 1.00 34.31 61 GLU A CA 14
ATOM 26283 C C . GLU A 1 61 ? -13.837 -33.550 17.409 1.00 21.43 61 GLU A C 14
ATOM 26284 O O . GLU A 1 61 ? -13.131 -34.168 18.209 1.00 12.02 61 GLU A O 14
ATOM 26296 N N . GLU A 1 62 ? -14.464 -32.417 17.723 1.00 63.41 62 GLU A N 14
ATOM 26297 C CA . GLU A 1 62 ? -14.289 -31.800 19.037 1.00 54.23 62 GLU A CA 14
ATOM 26298 C C . GLU A 1 62 ? -15.389 -32.237 20.008 1.00 21.40 62 GLU A C 14
ATOM 26299 O O . GLU A 1 62 ? -15.238 -32.093 21.224 1.00 25.10 62 GLU A O 14
ATOM 26311 N N . HIS A 1 63 ? -16.480 -32.800 19.471 1.00 43.05 63 HIS A N 14
ATOM 26312 C CA . HIS A 1 63 ? -17.577 -33.321 20.301 1.00 2.03 63 HIS A CA 14
ATOM 26313 C C . HIS A 1 63 ? -18.051 -32.249 21.297 1.00 4.01 63 HIS A C 14
ATOM 26314 O O . HIS A 1 63 ? -18.581 -32.559 22.363 1.00 63.34 63 HIS A O 14
ATOM 26329 N N . ASP A 1 64 ? -17.893 -30.984 20.895 1.00 34.14 64 ASP A N 14
ATOM 26330 C CA . ASP A 1 64 ? -18.066 -29.839 21.793 1.00 44.13 64 ASP A CA 14
ATOM 26331 C C . ASP A 1 64 ? -19.463 -29.793 22.412 1.00 44.32 64 ASP A C 14
ATOM 26332 O O . ASP A 1 64 ? -20.470 -29.643 21.716 1.00 1.23 64 ASP A O 14
ATOM 26341 N N . GLU A 1 65 ? -19.489 -29.938 23.729 1.00 4.25 65 GLU A N 14
ATOM 26342 C CA . GLU A 1 65 ? -20.718 -29.934 24.517 1.00 4.24 65 GLU A CA 14
ATOM 26343 C C . GLU A 1 65 ? -21.396 -28.557 24.548 1.00 3.24 65 GLU A C 14
ATOM 26344 O O . GLU A 1 65 ? -22.616 -28.469 24.652 1.00 43.22 65 GLU A O 14
ATOM 26356 N N . LYS A 1 66 ? -20.611 -27.485 24.453 1.00 10.42 66 LYS A N 14
ATOM 26357 C CA . LYS A 1 66 ? -21.115 -26.140 24.776 1.00 53.41 66 LYS A CA 14
ATOM 26358 C C . LYS A 1 66 ? -21.992 -25.554 23.664 1.00 55.35 66 LYS A C 14
ATOM 26359 O O . LYS A 1 66 ? -22.542 -24.462 23.825 1.00 14.34 66 LYS A O 14
ATOM 26378 N N . SER A 1 67 ? -22.156 -26.287 22.567 1.00 4.34 67 SER A N 14
ATOM 26379 C CA . SER A 1 67 ? -22.784 -25.737 21.366 1.00 14.32 67 SER A CA 14
ATOM 26380 C C . SER A 1 67 ? -23.789 -26.722 20.778 1.00 24.40 67 SER A C 14
ATOM 26381 O O . SER A 1 67 ? -24.129 -26.644 19.594 1.00 33.31 67 SER A O 14
ATOM 26389 N N . GLU A 1 68 ? -24.288 -27.618 21.627 1.00 31.22 68 GLU A N 14
ATOM 26390 C CA . GLU A 1 68 ? -25.259 -28.631 21.219 1.00 25.05 68 GLU A CA 14
ATOM 26391 C C . GLU A 1 68 ? -26.372 -28.005 20.369 1.00 54.30 68 GLU A C 14
ATOM 26392 O O . GLU A 1 68 ? -26.650 -28.443 19.240 1.00 3.41 68 GLU A O 14
ATOM 26404 N N . TYR A 1 69 ? -26.972 -26.951 20.903 1.00 4.00 69 TYR A N 14
ATOM 26405 C CA . TYR A 1 69 ? -28.065 -26.270 20.231 1.00 14.55 69 TYR A CA 14
ATOM 26406 C C . TYR A 1 69 ? -27.577 -25.662 18.917 1.00 25.22 69 TYR A C 14
ATOM 26407 O O . TYR A 1 69 ? -28.321 -25.614 17.942 1.00 71.14 69 TYR A O 14
ATOM 26425 N N . GLU A 1 70 ? -26.310 -25.236 18.878 1.00 4.33 70 GLU A N 14
ATOM 26426 C CA . GLU A 1 70 ? -25.762 -24.602 17.684 1.00 23.31 70 GLU A CA 14
ATOM 26427 C C . GLU A 1 70 ? -25.653 -25.615 16.556 1.00 52.35 70 GLU A C 14
ATOM 26428 O O . GLU A 1 70 ? -26.200 -25.402 15.475 1.00 3.04 70 GLU A O 14
ATOM 26440 N N . ILE A 1 71 ? -24.962 -26.725 16.815 1.00 35.14 71 ILE A N 14
ATOM 26441 C CA . ILE A 1 71 ? -24.823 -27.781 15.813 1.00 63.20 71 ILE A CA 14
ATOM 26442 C C . ILE A 1 71 ? -26.196 -28.282 15.364 1.00 3.04 71 ILE A C 14
ATOM 26443 O O . ILE A 1 71 ? -26.401 -28.567 14.177 1.00 32.11 71 ILE A O 14
ATOM 26459 N N . MET A 1 72 ? -27.145 -28.361 16.303 1.00 5.10 72 MET A N 14
ATOM 26460 C CA . MET A 1 72 ? -28.514 -28.742 15.951 1.00 34.21 72 MET A CA 14
ATOM 26461 C C . MET A 1 72 ? -29.142 -27.728 14.984 1.00 52.43 72 MET A C 14
ATOM 26462 O O . MET A 1 72 ? -29.678 -28.114 13.941 1.00 3.12 72 MET A O 14
ATOM 26476 N N . GLU A 1 73 ? -29.062 -26.436 15.324 1.00 31.24 73 GLU A N 14
ATOM 26477 C CA . GLU A 1 73 ? -29.599 -25.374 14.465 1.00 72.02 73 GLU A CA 14
ATOM 26478 C C . GLU A 1 73 ? -28.973 -25.448 13.076 1.00 32.22 73 GLU A C 14
ATOM 26479 O O . GLU A 1 73 ? -29.677 -25.448 12.063 1.00 10.20 73 GLU A O 14
ATOM 26491 N N . ILE A 1 74 ? -27.645 -25.520 13.044 1.00 12.21 74 ILE A N 14
ATOM 26492 C CA . ILE A 1 74 ? -26.895 -25.593 11.796 1.00 14.25 74 ILE A CA 14
ATOM 26493 C C . ILE A 1 74 ? -27.410 -26.733 10.919 1.00 44.22 74 ILE A C 14
ATOM 26494 O O . ILE A 1 74 ? -27.839 -26.513 9.781 1.00 65.42 74 ILE A O 14
ATOM 26510 N N . LEU A 1 75 ? -27.419 -27.938 11.471 1.00 50.22 75 LEU A N 14
ATOM 26511 C CA . LEU A 1 75 ? -27.764 -29.122 10.697 1.00 62.33 75 LEU A CA 14
ATOM 26512 C C . LEU A 1 75 ? -29.225 -29.102 10.287 1.00 13.10 75 LEU A C 14
ATOM 26513 O O . LEU A 1 75 ? -29.578 -29.611 9.224 1.00 1.44 75 LEU A O 14
ATOM 26529 N N . ARG A 1 76 ? -30.073 -28.518 11.126 1.00 11.15 76 ARG A N 14
ATOM 26530 C CA . ARG A 1 76 ? -31.502 -28.516 10.859 1.00 32.32 76 ARG A CA 14
ATOM 26531 C C . ARG A 1 76 ? -31.853 -27.526 9.749 1.00 52.52 76 ARG A C 14
ATOM 26532 O O . ARG A 1 76 ? -32.674 -27.830 8.882 1.00 64.35 76 ARG A O 14
ATOM 26553 N N . GLN A 1 77 ? -31.221 -26.349 9.757 1.00 3.25 77 GLN A N 14
ATOM 26554 C CA . GLN A 1 77 ? -31.466 -25.357 8.711 1.00 40.13 77 GLN A CA 14
ATOM 26555 C C . GLN A 1 77 ? -30.861 -25.835 7.394 1.00 23.20 77 GLN A C 14
ATOM 26556 O O . GLN A 1 77 ? -31.447 -25.645 6.328 1.00 51.52 77 GLN A O 14
ATOM 26570 N N . LEU A 1 78 ? -29.696 -26.478 7.479 1.00 13.15 78 LEU A N 14
ATOM 26571 C CA . LEU A 1 78 ? -29.052 -27.047 6.298 1.00 14.15 78 LEU A CA 14
ATOM 26572 C C . LEU A 1 78 ? -29.898 -28.180 5.717 1.00 41.13 78 LEU A C 14
ATOM 26573 O O . LEU A 1 78 ? -30.117 -28.242 4.509 1.00 23.12 78 LEU A O 14
ATOM 26589 N N . LYS A 1 79 ? -30.376 -29.069 6.589 1.00 1.14 79 LYS A N 14
ATOM 26590 C CA . LYS A 1 79 ? -31.189 -30.212 6.171 1.00 24.25 79 LYS A CA 14
ATOM 26591 C C . LYS A 1 79 ? -32.487 -29.735 5.522 1.00 24.22 79 LYS A C 14
ATOM 26592 O O . LYS A 1 79 ? -32.900 -30.242 4.473 1.00 4.30 79 LYS A O 14
ATOM 26611 N N . TYR A 1 80 ? -33.120 -28.746 6.149 1.00 4.14 80 TYR A N 14
ATOM 26612 C CA . TYR A 1 80 ? -34.390 -28.217 5.663 1.00 62.11 80 TYR A CA 14
ATOM 26613 C C . TYR A 1 80 ? -34.181 -27.471 4.344 1.00 72.21 80 TYR A C 14
ATOM 26614 O O . TYR A 1 80 ? -35.007 -27.556 3.433 1.00 22.14 80 TYR A O 14
ATOM 26632 N N . GLN A 1 81 ? -33.060 -26.756 4.249 1.00 41.41 81 GLN A N 14
ATOM 26633 C CA . GLN A 1 81 ? -32.702 -26.022 3.035 1.00 14.22 81 GLN A CA 14
ATOM 26634 C C . GLN A 1 81 ? -32.392 -26.987 1.892 1.00 72.33 81 GLN A C 14
ATOM 26635 O O . GLN A 1 81 ? -32.812 -26.772 0.751 1.00 13.04 81 GLN A O 14
ATOM 26649 N N . ALA A 1 82 ? -31.656 -28.048 2.210 1.00 50.44 82 ALA A N 14
ATOM 26650 C CA . ALA A 1 82 ? -31.330 -29.087 1.237 1.00 44.51 82 ALA A CA 14
ATOM 26651 C C . ALA A 1 82 ? -32.605 -29.730 0.698 1.00 13.32 82 ALA A C 14
ATOM 26652 O O . ALA A 1 82 ? -32.639 -30.202 -0.440 1.00 3.42 82 ALA A O 14
ATOM 26659 N N . ASP A 1 83 ? -33.648 -29.728 1.531 1.00 53.55 83 ASP A N 14
ATOM 26660 C CA . ASP A 1 83 ? -34.958 -30.263 1.161 1.00 22.04 83 ASP A CA 14
ATOM 26661 C C . ASP A 1 83 ? -34.829 -31.706 0.683 1.00 61.32 83 ASP A C 14
ATOM 26662 O O . ASP A 1 83 ? -34.942 -32.006 -0.509 1.00 3.33 83 ASP A O 14
ATOM 26671 N N . THR A 1 84 ? -34.553 -32.592 1.629 1.00 53.22 84 THR A N 14
ATOM 26672 C CA . THR A 1 84 ? -34.357 -34.002 1.336 1.00 30.40 84 THR A CA 14
ATOM 26673 C C . THR A 1 84 ? -34.690 -34.840 2.568 1.00 61.01 84 THR A C 14
ATOM 26674 O O . THR A 1 84 ? -34.831 -34.309 3.675 1.00 13.42 84 THR A O 14
ATOM 26685 N N . ASN A 1 85 ? -34.810 -36.145 2.372 1.00 72.11 85 ASN A N 14
ATOM 26686 C CA . ASN A 1 85 ? -35.155 -37.066 3.449 1.00 33.25 85 ASN A CA 14
ATOM 26687 C C . ASN A 1 85 ? -33.905 -37.515 4.200 1.00 0.41 85 ASN A C 14
ATOM 26688 O O . ASN A 1 85 ? -33.906 -37.592 5.433 1.00 41.35 85 ASN A O 14
ATOM 26699 N N . GLU A 1 86 ? -32.831 -37.780 3.461 1.00 54.52 86 GLU A N 14
ATOM 26700 C CA . GLU A 1 86 ? -31.627 -38.374 4.035 1.00 21.03 86 GLU A CA 14
ATOM 26701 C C . GLU A 1 86 ? -30.654 -37.331 4.583 1.00 33.12 86 GLU A C 14
ATOM 26702 O O . GLU A 1 86 ? -30.432 -36.281 3.980 1.00 63.31 86 GLU A O 14
ATOM 26714 N N . LYS A 1 87 ? -30.114 -37.635 5.754 1.00 4.35 87 LYS A N 14
ATOM 26715 C CA . LYS A 1 87 ? -28.948 -36.951 6.297 1.00 63.14 87 LYS A CA 14
ATOM 26716 C C . LYS A 1 87 ? -27.789 -37.937 6.246 1.00 1.22 87 LYS A C 14
ATOM 26717 O O . LYS A 1 87 ? -28.002 -39.139 6.415 1.00 22.33 87 LYS A O 14
ATOM 26736 N N . PHE A 1 88 ? -26.569 -37.456 6.030 1.00 3.51 88 PHE A N 14
ATOM 26737 C CA . PHE A 1 88 ? -25.470 -38.355 5.743 1.00 50.33 88 PHE A CA 14
ATOM 26738 C C . PHE A 1 88 ? -24.539 -38.417 6.942 1.00 42.42 88 PHE A C 14
ATOM 26739 O O . PHE A 1 88 ? -24.500 -37.495 7.763 1.00 45.33 88 PHE A O 14
ATOM 26756 N N . TYR A 1 89 ? -23.794 -39.505 7.025 1.00 12.11 89 TYR A N 14
ATOM 26757 C CA . TYR A 1 89 ? -22.835 -39.714 8.091 1.00 34.45 89 TYR A CA 14
ATOM 26758 C C . TYR A 1 89 ? -21.791 -40.723 7.648 1.00 14.42 89 TYR A C 14
ATOM 26759 O O . TYR A 1 89 ? -22.063 -41.605 6.833 1.00 73.55 89 TYR A O 14
ATOM 26777 N N . THR A 1 90 ? -20.608 -40.567 8.195 1.00 51.15 90 THR A N 14
ATOM 26778 C CA . THR A 1 90 ? -19.441 -41.334 7.791 1.00 3.44 90 THR A CA 14
ATOM 26779 C C . THR A 1 90 ? -19.185 -42.507 8.735 1.00 31.21 90 THR A C 14
ATOM 26780 O O . THR A 1 90 ? -19.991 -42.804 9.623 1.00 4.10 90 THR A O 14
ATOM 26791 N N . ASN A 1 91 ? -18.070 -43.188 8.507 1.00 22.34 91 ASN A N 14
ATOM 26792 C CA . ASN A 1 91 ? -17.633 -44.274 9.373 1.00 34.03 91 ASN A CA 14
ATOM 26793 C C . ASN A 1 91 ? -16.953 -43.722 10.628 1.00 4.44 91 ASN A C 14
ATOM 26794 O O . ASN A 1 91 ? -17.087 -44.280 11.713 1.00 60.31 91 ASN A O 14
ATOM 26805 N N . THR A 1 92 ? -16.241 -42.606 10.472 1.00 35.44 92 THR A N 14
ATOM 26806 C CA . THR A 1 92 ? -15.488 -42.001 11.568 1.00 71.21 92 THR A CA 14
ATOM 26807 C C . THR A 1 92 ? -16.417 -41.380 12.616 1.00 42.51 92 THR A C 14
ATOM 26808 O O . THR A 1 92 ? -16.157 -41.458 13.819 1.00 54.15 92 THR A O 14
ATOM 26819 N N . GLN A 1 93 ? -17.509 -40.781 12.147 1.00 21.13 93 GLN A N 14
ATOM 26820 C CA . GLN A 1 93 ? -18.500 -40.146 13.021 1.00 54.42 93 GLN A CA 14
ATOM 26821 C C . GLN A 1 93 ? -19.176 -41.162 13.950 1.00 74.44 93 GLN A C 14
ATOM 26822 O O . GLN A 1 93 ? -19.806 -40.772 14.923 1.00 63.53 93 GLN A O 14
ATOM 26836 N N . LYS A 1 94 ? -19.068 -42.452 13.581 1.00 4.23 94 LYS A N 14
ATOM 26837 C CA . LYS A 1 94 ? -19.798 -43.594 14.195 1.00 55.32 94 LYS A CA 14
ATOM 26838 C C . LYS A 1 94 ? -20.195 -43.426 15.681 1.00 14.32 94 LYS A C 14
ATOM 26839 O O . LYS A 1 94 ? -21.139 -44.084 16.138 1.00 53.42 94 LYS A O 14
ATOM 26858 N N . GLN A 1 95 ? -19.488 -42.587 16.437 1.00 3.35 95 GLN A N 14
ATOM 26859 C CA . GLN A 1 95 ? -19.876 -42.276 17.822 1.00 24.53 95 GLN A CA 14
ATOM 26860 C C . GLN A 1 95 ? -21.363 -41.879 17.872 1.00 52.25 95 GLN A C 14
ATOM 26861 O O . GLN A 1 95 ? -22.035 -42.065 18.888 1.00 13.44 95 GLN A O 14
ATOM 26875 N N . LYS A 1 96 ? -21.849 -41.354 16.742 1.00 22.33 96 LYS A N 14
ATOM 26876 C CA . LYS A 1 96 ? -23.253 -40.994 16.546 1.00 63.02 96 LYS A CA 14
ATOM 26877 C C . LYS A 1 96 ? -23.601 -39.722 17.317 1.00 13.45 96 LYS A C 14
ATOM 26878 O O . LYS A 1 96 ? -23.814 -39.741 18.529 1.00 35.33 96 LYS A O 14
ATOM 26897 N N . ILE A 1 97 ? -23.664 -38.618 16.578 1.00 11.00 97 ILE A N 14
ATOM 26898 C CA . ILE A 1 97 ? -23.891 -37.285 17.145 1.00 31.51 97 ILE A CA 14
ATOM 26899 C C . ILE A 1 97 ? -25.184 -37.258 17.950 1.00 33.15 97 ILE A C 14
ATOM 26900 O O . ILE A 1 97 ? -25.298 -36.564 18.963 1.00 23.42 97 ILE A O 14
ATOM 26916 N N . VAL A 1 98 ? -26.154 -38.029 17.480 1.00 34.43 98 VAL A N 14
ATOM 26917 C CA . VAL A 1 98 ? -27.454 -38.146 18.130 1.00 25.31 98 VAL A CA 14
ATOM 26918 C C . VAL A 1 98 ? -27.306 -38.466 19.621 1.00 61.44 98 VAL A C 14
ATOM 26919 O O . VAL A 1 98 ? -28.095 -38.004 20.445 1.00 32.33 98 VAL A O 14
ATOM 26932 N N . GLU A 1 99 ? -26.284 -39.247 19.960 1.00 1.40 99 GLU A N 14
ATOM 26933 C CA . GLU A 1 99 ? -26.084 -39.692 21.336 1.00 41.43 99 GLU A CA 14
ATOM 26934 C C . GLU A 1 99 ? -25.650 -38.535 22.233 1.00 2.42 99 GLU A C 14
ATOM 26935 O O . GLU A 1 99 ? -25.871 -38.569 23.446 1.00 74.30 99 GLU A O 14
ATOM 26947 N N . LEU A 1 100 ? -25.026 -37.516 21.644 1.00 10.55 100 LEU A N 14
ATOM 26948 C CA . LEU A 1 100 ? -24.631 -36.334 22.402 1.00 2.11 100 LEU A CA 14
ATOM 26949 C C . LEU A 1 100 ? -25.752 -35.300 22.345 1.00 3.21 100 LEU A C 14
ATOM 26950 O O . LEU A 1 100 ? -25.920 -34.502 23.268 1.00 23.23 100 LEU A O 14
ATOM 26966 N N . TYR A 1 101 ? -26.538 -35.345 21.270 1.00 34.40 101 TYR A N 14
ATOM 26967 C CA . TYR A 1 101 ? -27.679 -34.447 21.101 1.00 4.33 101 TYR A CA 14
ATOM 26968 C C . TYR A 1 101 ? -28.709 -34.664 22.209 1.00 23.02 101 TYR A C 14
ATOM 26969 O O . TYR A 1 101 ? -29.282 -35.751 22.332 1.00 15.24 101 TYR A O 14
ATOM 26987 N N . LYS A 1 102 ? -28.928 -33.634 23.021 1.00 50.44 102 LYS A N 14
ATOM 26988 C CA . LYS A 1 102 ? -29.912 -33.697 24.097 1.00 41.02 102 LYS A CA 14
ATOM 26989 C C . LYS A 1 102 ? -31.315 -33.867 23.508 1.00 64.42 102 LYS A C 14
ATOM 26990 O O . LYS A 1 102 ? -31.757 -33.056 22.686 1.00 54.24 102 LYS A O 14
ATOM 27009 N N . GLN A 1 103 ? -32.002 -34.917 23.940 1.00 61.13 103 GLN A N 14
ATOM 27010 C CA . GLN A 1 103 ? -33.285 -35.313 23.357 1.00 3.21 103 GLN A CA 14
ATOM 27011 C C . GLN A 1 103 ? -34.305 -34.176 23.396 1.00 44.45 103 GLN A C 14
ATOM 27012 O O . GLN A 1 103 ? -35.018 -33.942 22.419 1.00 2.25 103 GLN A O 14
ATOM 27026 N N . GLU A 1 104 ? -34.352 -33.461 24.518 1.00 53.35 104 GLU A N 14
ATOM 27027 C CA . GLU A 1 104 ? -35.321 -32.379 24.712 1.00 51.12 104 GLU A CA 14
ATOM 27028 C C . GLU A 1 104 ? -35.205 -31.337 23.597 1.00 32.53 104 GLU A C 14
ATOM 27029 O O . GLU A 1 104 ? -36.199 -30.727 23.194 1.00 30.42 104 GLU A O 14
ATOM 27041 N N . ILE A 1 105 ? -33.990 -31.160 23.091 1.00 4.35 105 ILE A N 14
ATOM 27042 C CA . ILE A 1 105 ? -33.719 -30.172 22.054 1.00 71.22 105 ILE A CA 14
ATOM 27043 C C . ILE A 1 105 ? -34.137 -30.702 20.681 1.00 2.53 105 ILE A C 14
ATOM 27044 O O . ILE A 1 105 ? -34.804 -30.011 19.910 1.00 12.03 105 ILE A O 14
ATOM 27060 N N . SER A 1 106 ? -33.764 -31.950 20.401 1.00 54.34 106 SER A N 14
ATOM 27061 C CA . SER A 1 106 ? -33.998 -32.558 19.092 1.00 5.23 106 SER A CA 14
ATOM 27062 C C . SER A 1 106 ? -35.494 -32.618 18.757 1.00 33.42 106 SER A C 14
ATOM 27063 O O . SER A 1 106 ? -35.871 -32.718 17.587 1.00 55.14 106 SER A O 14
ATOM 27071 N N . GLN A 1 107 ? -36.334 -32.532 19.790 1.00 73.50 107 GLN A N 14
ATOM 27072 C CA . GLN A 1 107 ? -37.786 -32.577 19.621 1.00 53.12 107 GLN A CA 14
ATOM 27073 C C . GLN A 1 107 ? -38.265 -31.467 18.687 1.00 11.35 107 GLN A C 14
ATOM 27074 O O . GLN A 1 107 ? -38.948 -31.730 17.695 1.00 43.01 107 GLN A O 14
ATOM 27088 N N . ASP A 1 108 ? -37.876 -30.232 18.991 1.00 13.42 108 ASP A N 14
ATOM 27089 C CA . ASP A 1 108 ? -38.309 -29.072 18.208 1.00 73.33 108 ASP A CA 14
ATOM 27090 C C . ASP A 1 108 ? -37.642 -29.087 16.840 1.00 51.41 108 ASP A C 14
ATOM 27091 O O . ASP A 1 108 ? -38.251 -28.745 15.826 1.00 55.21 108 ASP A O 14
ATOM 27100 N N . ILE A 1 109 ? -36.390 -29.518 16.830 1.00 53.45 109 ILE A N 14
ATOM 27101 C CA . ILE A 1 109 ? -35.594 -29.592 15.613 1.00 14.11 109 ILE A CA 14
ATOM 27102 C C . ILE A 1 109 ? -36.288 -30.462 14.561 1.00 42.22 109 ILE A C 14
ATOM 27103 O O . ILE A 1 109 ? -36.515 -30.032 13.422 1.00 63.04 109 ILE A O 14
ATOM 27119 N N . LEU A 1 110 ? -36.648 -31.679 14.952 1.00 44.14 110 LEU A N 14
ATOM 27120 C CA . LEU A 1 110 ? -37.309 -32.607 14.040 1.00 24.03 110 LEU A CA 14
ATOM 27121 C C . LEU A 1 110 ? -38.747 -32.192 13.783 1.00 42.03 110 LEU A C 14
ATOM 27122 O O . LEU A 1 110 ? -39.273 -32.414 12.692 1.00 44.42 110 LEU A O 14
ATOM 27138 N N . ASN A 1 111 ? -39.374 -31.586 14.781 1.00 1.43 111 ASN A N 14
ATOM 27139 C CA . ASN A 1 111 ? -40.721 -31.047 14.622 1.00 1.53 111 ASN A CA 14
ATOM 27140 C C . ASN A 1 111 ? -40.761 -30.087 13.437 1.00 13.41 111 ASN A C 14
ATOM 27141 O O . ASN A 1 111 ? -41.695 -30.108 12.641 1.00 32.40 111 ASN A O 14
ATOM 27152 N N . GLU A 1 112 ? -39.719 -29.268 13.325 1.00 71.23 112 GLU A N 14
ATOM 27153 C CA . GLU A 1 112 ? -39.627 -28.266 12.267 1.00 61.15 112 GLU A CA 14
ATOM 27154 C C . GLU A 1 112 ? -39.160 -28.861 10.938 1.00 34.23 112 GLU A C 14
ATOM 27155 O O . GLU A 1 112 ? -39.663 -28.497 9.879 1.00 44.44 112 GLU A O 14
ATOM 27167 N N . ILE A 1 113 ? -38.178 -29.749 10.984 1.00 40.22 113 ILE A N 14
ATOM 27168 C CA . ILE A 1 113 ? -37.651 -30.359 9.756 1.00 32.51 113 ILE A CA 14
ATOM 27169 C C . ILE A 1 113 ? -38.683 -31.276 9.091 1.00 31.43 113 ILE A C 14
ATOM 27170 O O . ILE A 1 113 ? -38.761 -31.352 7.862 1.00 64.51 113 ILE A O 14
ATOM 27186 N N . PHE A 1 114 ? -39.483 -31.950 9.905 1.00 72.51 114 PHE A N 14
ATOM 27187 C CA . PHE A 1 114 ? -40.557 -32.808 9.390 1.00 12.22 114 PHE A CA 14
ATOM 27188 C C . PHE A 1 114 ? -41.850 -32.009 9.254 1.00 12.22 114 PHE A C 14
ATOM 27189 O O . PHE A 1 114 ? -42.883 -32.531 8.826 1.00 33.51 114 PHE A O 14
ATOM 27206 N N . ARG A 1 115 ? -41.763 -30.738 9.613 1.00 21.13 115 ARG A N 14
ATOM 27207 C CA . ARG A 1 115 ? -42.877 -29.798 9.464 1.00 21.10 115 ARG A CA 14
ATOM 27208 C C . ARG A 1 115 ? -43.099 -29.471 7.982 1.00 74.42 115 ARG A C 14
ATOM 27209 O O . ARG A 1 115 ? -44.052 -30.014 7.387 1.00 53.41 115 ARG A O 14
ATOM 27231 N N . MET A 1 1 ? -1.693 -13.582 25.765 1.00 74.34 1 MET A N 15
ATOM 27232 C CA . MET A 1 1 ? -1.844 -14.704 24.809 1.00 32.42 1 MET A CA 15
ATOM 27233 C C . MET A 1 1 ? -1.960 -14.170 23.382 1.00 34.15 1 MET A C 15
ATOM 27234 O O . MET A 1 1 ? -2.624 -13.157 23.139 1.00 11.12 1 MET A O 15
ATOM 27250 N N . ALA A 1 2 ? -1.309 -14.852 22.445 1.00 32.41 2 ALA A N 15
ATOM 27251 C CA . ALA A 1 2 ? -1.346 -14.465 21.039 1.00 33.43 2 ALA A CA 15
ATOM 27252 C C . ALA A 1 2 ? -2.691 -14.845 20.430 1.00 44.45 2 ALA A C 15
ATOM 27253 O O . ALA A 1 2 ? -3.001 -16.027 20.282 1.00 4.41 2 ALA A O 15
ATOM 27260 N N . HIS A 1 3 ? -3.494 -13.842 20.097 1.00 35.50 3 HIS A N 15
ATOM 27261 C CA . HIS A 1 3 ? -4.843 -14.072 19.579 1.00 45.14 3 HIS A CA 15
ATOM 27262 C C . HIS A 1 3 ? -4.864 -13.934 18.057 1.00 11.32 3 HIS A C 15
ATOM 27263 O O . HIS A 1 3 ? -5.014 -12.832 17.531 1.00 41.41 3 HIS A O 15
ATOM 27278 N N . HIS A 1 4 ? -4.696 -15.055 17.357 1.00 40.31 4 HIS A N 15
ATOM 27279 C CA . HIS A 1 4 ? -4.689 -15.073 15.889 1.00 41.32 4 HIS A CA 15
ATOM 27280 C C . HIS A 1 4 ? -5.159 -16.427 15.364 1.00 53.53 4 HIS A C 15
ATOM 27281 O O . HIS A 1 4 ? -5.107 -17.430 16.075 1.00 62.24 4 HIS A O 15
ATOM 27296 N N . HIS A 1 5 ? -5.617 -16.436 14.114 1.00 51.32 5 HIS A N 15
ATOM 27297 C CA . HIS A 1 5 ? -5.936 -17.670 13.402 1.00 34.34 5 HIS A CA 15
ATOM 27298 C C . HIS A 1 5 ? -6.031 -17.372 11.900 1.00 40.30 5 HIS A C 15
ATOM 27299 O O . HIS A 1 5 ? -7.075 -16.962 11.389 1.00 73.43 5 HIS A O 15
ATOM 27314 N N . HIS A 1 6 ? -4.897 -17.517 11.217 1.00 64.13 6 HIS A N 15
ATOM 27315 C CA . HIS A 1 6 ? -4.798 -17.233 9.784 1.00 24.03 6 HIS A CA 15
ATOM 27316 C C . HIS A 1 6 ? -5.876 -17.977 8.991 1.00 1.14 6 HIS A C 15
ATOM 27317 O O . HIS A 1 6 ? -6.087 -19.179 9.179 1.00 53.23 6 HIS A O 15
ATOM 27332 N N . HIS A 1 7 ? -6.565 -17.242 8.122 1.00 45.14 7 HIS A N 15
ATOM 27333 C CA . HIS A 1 7 ? -7.661 -17.783 7.320 1.00 11.35 7 HIS A CA 15
ATOM 27334 C C . HIS A 1 7 ? -7.742 -17.039 5.991 1.00 75.43 7 HIS A C 15
ATOM 27335 O O . HIS A 1 7 ? -7.479 -15.838 5.936 1.00 41.30 7 HIS A O 15
ATOM 27350 N N . HIS A 1 8 ? -8.086 -17.750 4.923 1.00 51.14 8 HIS A N 15
ATOM 27351 C CA . HIS A 1 8 ? -8.200 -17.144 3.594 1.00 24.14 8 HIS A CA 15
ATOM 27352 C C . HIS A 1 8 ? -9.525 -17.513 2.934 1.00 52.20 8 HIS A C 15
ATOM 27353 O O . HIS A 1 8 ? -10.242 -16.644 2.433 1.00 11.32 8 HIS A O 15
ATOM 27368 N N . MET A 1 9 ? -9.850 -18.801 2.936 1.00 32.14 9 MET A N 15
ATOM 27369 C CA . MET A 1 9 ? -11.092 -19.282 2.340 1.00 70.12 9 MET A CA 15
ATOM 27370 C C . MET A 1 9 ? -11.437 -20.671 2.866 1.00 60.04 9 MET A C 15
ATOM 27371 O O . MET A 1 9 ? -10.574 -21.551 2.940 1.00 73.41 9 MET A O 15
ATOM 27385 N N . PHE A 1 10 ? -12.693 -20.848 3.252 1.00 64.01 10 PHE A N 15
ATOM 27386 C CA . PHE A 1 10 ? -13.209 -22.142 3.686 1.00 21.31 10 PHE A CA 15
ATOM 27387 C C . PHE A 1 10 ? -14.592 -22.357 3.081 1.00 24.02 10 PHE A C 15
ATOM 27388 O O . PHE A 1 10 ? -15.506 -21.564 3.318 1.00 73.24 10 PHE A O 15
ATOM 27405 N N . LEU A 1 11 ? -14.734 -23.418 2.290 1.00 64.02 11 LEU A N 15
ATOM 27406 C CA . LEU A 1 11 ? -16.009 -23.729 1.648 1.00 11.34 11 LEU A CA 15
ATOM 27407 C C . LEU A 1 11 ? -17.035 -24.114 2.708 1.00 5.25 11 LEU A C 15
ATOM 27408 O O . LEU A 1 11 ? -18.228 -23.833 2.571 1.00 73.11 11 LEU A O 15
ATOM 27424 N N . ASP A 1 12 ? -16.558 -24.763 3.763 1.00 42.42 12 ASP A N 15
ATOM 27425 C CA . ASP A 1 12 ? -17.383 -25.035 4.935 1.00 33.24 12 ASP A CA 15
ATOM 27426 C C . ASP A 1 12 ? -17.446 -23.792 5.816 1.00 12.01 12 ASP A C 15
ATOM 27427 O O . ASP A 1 12 ? -16.466 -23.423 6.470 1.00 41.41 12 ASP A O 15
ATOM 27436 N N . ASP A 1 13 ? -18.591 -23.125 5.796 1.00 23.11 13 ASP A N 15
ATOM 27437 C CA . ASP A 1 13 ? -18.775 -21.878 6.533 1.00 41.03 13 ASP A CA 15
ATOM 27438 C C . ASP A 1 13 ? -18.888 -22.127 8.039 1.00 45.11 13 ASP A C 15
ATOM 27439 O O . ASP A 1 13 ? -18.485 -21.286 8.845 1.00 42.22 13 ASP A O 15
ATOM 27448 N N . VAL A 1 14 ? -19.427 -23.292 8.408 1.00 21.44 14 VAL A N 15
ATOM 27449 C CA . VAL A 1 14 ? -19.739 -23.595 9.806 1.00 24.44 14 VAL A CA 15
ATOM 27450 C C . VAL A 1 14 ? -18.493 -23.563 10.692 1.00 74.24 14 VAL A C 15
ATOM 27451 O O . VAL A 1 14 ? -18.519 -22.977 11.777 1.00 34.32 14 VAL A O 15
ATOM 27464 N N . ASN A 1 15 ? -17.408 -24.187 10.231 1.00 63.02 15 ASN A N 15
ATOM 27465 C CA . ASN A 1 15 ? -16.146 -24.196 10.979 1.00 62.11 15 ASN A CA 15
ATOM 27466 C C . ASN A 1 15 ? -15.766 -22.768 11.361 1.00 40.23 15 ASN A C 15
ATOM 27467 O O . ASN A 1 15 ? -15.516 -22.464 12.530 1.00 13.31 15 ASN A O 15
ATOM 27478 N N . VAL A 1 16 ? -15.779 -21.891 10.363 1.00 62.24 16 VAL A N 15
ATOM 27479 C CA . VAL A 1 16 ? -15.466 -20.483 10.571 1.00 43.23 16 VAL A CA 15
ATOM 27480 C C . VAL A 1 16 ? -16.486 -19.837 11.499 1.00 15.44 16 VAL A C 15
ATOM 27481 O O . VAL A 1 16 ? -16.119 -19.107 12.406 1.00 41.14 16 VAL A O 15
ATOM 27494 N N . PHE A 1 17 ? -17.765 -20.121 11.269 1.00 5.31 17 PHE A N 15
ATOM 27495 C CA . PHE A 1 17 ? -18.846 -19.521 12.052 1.00 31.25 17 PHE A CA 15
ATOM 27496 C C . PHE A 1 17 ? -18.651 -19.796 13.546 1.00 64.43 17 PHE A C 15
ATOM 27497 O O . PHE A 1 17 ? -18.763 -18.892 14.375 1.00 60.14 17 PHE A O 15
ATOM 27514 N N . LEU A 1 18 ? -18.333 -21.044 13.872 1.00 64.41 18 LEU A N 15
ATOM 27515 C CA . LEU A 1 18 ? -18.160 -21.468 15.243 1.00 53.42 18 LEU A CA 15
ATOM 27516 C C . LEU A 1 18 ? -16.884 -20.860 15.829 1.00 34.33 18 LEU A C 15
ATOM 27517 O O . LEU A 1 18 ? -16.899 -20.291 16.924 1.00 23.11 18 LEU A O 15
ATOM 27533 N N . ASP A 1 19 ? -15.786 -20.967 15.081 1.00 74.01 19 ASP A N 15
ATOM 27534 C CA . ASP A 1 19 ? -14.498 -20.420 15.516 1.00 42.04 19 ASP A CA 15
ATOM 27535 C C . ASP A 1 19 ? -14.574 -18.901 15.645 1.00 61.13 19 ASP A C 15
ATOM 27536 O O . ASP A 1 19 ? -13.953 -18.307 16.527 1.00 64.30 19 ASP A O 15
ATOM 27545 N N . ASP A 1 20 ? -15.368 -18.288 14.778 1.00 24.32 20 ASP A N 15
ATOM 27546 C CA . ASP A 1 20 ? -15.482 -16.834 14.714 1.00 32.55 20 ASP A CA 15
ATOM 27547 C C . ASP A 1 20 ? -16.129 -16.297 15.987 1.00 23.54 20 ASP A C 15
ATOM 27548 O O . ASP A 1 20 ? -15.698 -15.287 16.535 1.00 43.02 20 ASP A O 15
ATOM 27557 N N . LEU A 1 21 ? -17.149 -17.001 16.470 1.00 10.32 21 LEU A N 15
ATOM 27558 C CA . LEU A 1 21 ? -17.825 -16.626 17.715 1.00 24.15 21 LEU A CA 15
ATOM 27559 C C . LEU A 1 21 ? -16.913 -16.858 18.922 1.00 20.03 21 LEU A C 15
ATOM 27560 O O . LEU A 1 21 ? -17.146 -16.319 20.002 1.00 4.12 21 LEU A O 15
ATOM 27576 N N . ASN A 1 22 ? -15.888 -17.685 18.726 1.00 62.44 22 ASN A N 15
ATOM 27577 C CA . ASN A 1 22 ? -14.894 -17.958 19.763 1.00 23.23 22 ASN A CA 15
ATOM 27578 C C . ASN A 1 22 ? -13.792 -16.895 19.753 1.00 45.24 22 ASN A C 15
ATOM 27579 O O . ASN A 1 22 ? -13.408 -16.368 20.799 1.00 22.55 22 ASN A O 15
ATOM 27590 N N . THR A 1 23 ? -13.296 -16.577 18.559 1.00 44.11 23 THR A N 15
ATOM 27591 C CA . THR A 1 23 ? -12.221 -15.602 18.405 1.00 55.23 23 THR A CA 15
ATOM 27592 C C . THR A 1 23 ? -12.747 -14.193 18.629 1.00 75.10 23 THR A C 15
ATOM 27593 O O . THR A 1 23 ? -11.999 -13.278 18.985 1.00 11.22 23 THR A O 15
ATOM 27604 N N . ASN A 1 24 ? -14.042 -14.036 18.424 1.00 3.44 24 ASN A N 15
ATOM 27605 C CA . ASN A 1 24 ? -14.724 -12.782 18.641 1.00 10.21 24 ASN A CA 15
ATOM 27606 C C . ASN A 1 24 ? -15.625 -12.928 19.860 1.00 54.24 24 ASN A C 15
ATOM 27607 O O . ASN A 1 24 ? -16.605 -13.668 19.823 1.00 14.22 24 ASN A O 15
ATOM 27618 N N . PRO A 1 25 ? -15.279 -12.226 20.956 1.00 31.14 25 PRO A N 15
ATOM 27619 C CA . PRO A 1 25 ? -15.957 -12.330 22.270 1.00 74.54 25 PRO A CA 15
ATOM 27620 C C . PRO A 1 25 ? -17.492 -12.211 22.238 1.00 50.15 25 PRO A C 15
ATOM 27621 O O . PRO A 1 25 ? -18.127 -12.188 23.296 1.00 42.21 25 PRO A O 15
ATOM 27632 N N . ILE A 1 26 ? -18.078 -12.095 21.050 1.00 13.15 26 ILE A N 15
ATOM 27633 C CA . ILE A 1 26 ? -19.530 -12.154 20.888 1.00 32.33 26 ILE A CA 15
ATOM 27634 C C . ILE A 1 26 ? -20.104 -13.350 21.645 1.00 51.23 26 ILE A C 15
ATOM 27635 O O . ILE A 1 26 ? -20.836 -13.185 22.624 1.00 72.12 26 ILE A O 15
ATOM 27651 N N . THR A 1 27 ? -19.746 -14.542 21.168 1.00 21.53 27 THR A N 15
ATOM 27652 C CA . THR A 1 27 ? -20.150 -15.825 21.763 1.00 44.42 27 THR A CA 15
ATOM 27653 C C . THR A 1 27 ? -21.587 -15.767 22.273 1.00 5.43 27 THR A C 15
ATOM 27654 O O . THR A 1 27 ? -21.865 -15.959 23.457 1.00 20.13 27 THR A O 15
ATOM 27665 N N . ASP A 1 28 ? -22.491 -15.452 21.366 1.00 4.40 28 ASP A N 15
ATOM 27666 C CA . ASP A 1 28 ? -23.912 -15.365 21.694 1.00 4.15 28 ASP A CA 15
ATOM 27667 C C . ASP A 1 28 ? -24.667 -16.542 21.081 1.00 10.32 28 ASP A C 15
ATOM 27668 O O . ASP A 1 28 ? -25.028 -16.513 19.901 1.00 3.14 28 ASP A O 15
ATOM 27677 N N . GLU A 1 29 ? -24.885 -17.578 21.885 1.00 64.33 29 GLU A N 15
ATOM 27678 C CA . GLU A 1 29 ? -25.543 -18.801 21.422 1.00 73.33 29 GLU A CA 15
ATOM 27679 C C . GLU A 1 29 ? -26.994 -18.519 21.028 1.00 71.44 29 GLU A C 15
ATOM 27680 O O . GLU A 1 29 ? -27.602 -19.268 20.259 1.00 41.11 29 GLU A O 15
ATOM 27692 N N . TRP A 1 30 ? -27.543 -17.427 21.552 1.00 42.15 30 TRP A N 15
ATOM 27693 C CA . TRP A 1 30 ? -28.942 -17.083 21.321 1.00 64.03 30 TRP A CA 15
ATOM 27694 C C . TRP A 1 30 ? -29.114 -16.547 19.906 1.00 14.33 30 TRP A C 15
ATOM 27695 O O . TRP A 1 30 ? -30.107 -16.835 19.234 1.00 0.14 30 TRP A O 15
ATOM 27716 N N . TYR A 1 31 ? -28.124 -15.785 19.455 1.00 5.11 31 TYR A N 15
ATOM 27717 C CA . TYR A 1 31 ? -28.120 -15.230 18.109 1.00 24.44 31 TYR A CA 15
ATOM 27718 C C . TYR A 1 31 ? -27.976 -16.355 17.085 1.00 72.01 31 TYR A C 15
ATOM 27719 O O . TYR A 1 31 ? -28.502 -16.267 15.976 1.00 63.21 31 TYR A O 15
ATOM 27737 N N . MET A 1 32 ? -27.273 -17.417 17.479 1.00 34.30 32 MET A N 15
ATOM 27738 C CA . MET A 1 32 ? -27.173 -18.625 16.662 1.00 50.12 32 MET A CA 15
ATOM 27739 C C . MET A 1 32 ? -28.566 -19.205 16.427 1.00 71.33 32 MET A C 15
ATOM 27740 O O . MET A 1 32 ? -28.933 -19.562 15.298 1.00 13.24 32 MET A O 15
ATOM 27754 N N . SER A 1 33 ? -29.357 -19.250 17.495 1.00 50.11 33 SER A N 15
ATOM 27755 C CA . SER A 1 33 ? -30.704 -19.787 17.418 1.00 42.11 33 SER A CA 15
ATOM 27756 C C . SER A 1 33 ? -31.599 -18.850 16.615 1.00 45.32 33 SER A C 15
ATOM 27757 O O . SER A 1 33 ? -32.424 -19.297 15.821 1.00 61.41 33 SER A O 15
ATOM 27765 N N . ASN A 1 34 ? -31.419 -17.546 16.821 1.00 34.11 34 ASN A N 15
ATOM 27766 C CA . ASN A 1 34 ? -32.181 -16.536 16.087 1.00 33.22 34 ASN A CA 15
ATOM 27767 C C . ASN A 1 34 ? -31.936 -16.682 14.589 1.00 65.23 34 ASN A C 15
ATOM 27768 O O . ASN A 1 34 ? -32.864 -16.624 13.779 1.00 43.04 34 ASN A O 15
ATOM 27779 N N . PHE A 1 35 ? -30.673 -16.894 14.237 1.00 55.32 35 PHE A N 15
ATOM 27780 C CA . PHE A 1 35 ? -30.270 -17.087 12.851 1.00 43.25 35 PHE A CA 15
ATOM 27781 C C . PHE A 1 35 ? -30.942 -18.335 12.275 1.00 51.21 35 PHE A C 15
ATOM 27782 O O . PHE A 1 35 ? -31.558 -18.286 11.205 1.00 14.45 35 PHE A O 15
ATOM 27799 N N . ALA A 1 36 ? -30.834 -19.448 13.002 1.00 55.52 36 ALA A N 15
ATOM 27800 C CA . ALA A 1 36 ? -31.432 -20.712 12.568 1.00 1.22 36 ALA A CA 15
ATOM 27801 C C . ALA A 1 36 ? -32.963 -20.627 12.534 1.00 33.21 36 ALA A C 15
ATOM 27802 O O . ALA A 1 36 ? -33.610 -21.285 11.717 1.00 11.11 36 ALA A O 15
ATOM 27809 N N . ASP A 1 37 ? -33.530 -19.808 13.419 1.00 60.11 37 ASP A N 15
ATOM 27810 C CA . ASP A 1 37 ? -34.982 -19.639 13.517 1.00 24.35 37 ASP A CA 15
ATOM 27811 C C . ASP A 1 37 ? -35.539 -18.965 12.267 1.00 72.00 37 ASP A C 15
ATOM 27812 O O . ASP A 1 37 ? -36.514 -19.434 11.677 1.00 53.43 37 ASP A O 15
ATOM 27821 N N . LYS A 1 38 ? -34.911 -17.865 11.866 1.00 65.31 38 LYS A N 15
ATOM 27822 C CA . LYS A 1 38 ? -35.330 -17.134 10.672 1.00 20.14 38 LYS A CA 15
ATOM 27823 C C . LYS A 1 38 ? -34.978 -17.918 9.409 1.00 25.40 38 LYS A C 15
ATOM 27824 O O . LYS A 1 38 ? -35.661 -17.798 8.393 1.00 11.33 38 LYS A O 15
ATOM 27843 N N . HIS A 1 39 ? -33.921 -18.734 9.505 1.00 34.03 39 HIS A N 15
ATOM 27844 C CA . HIS A 1 39 ? -33.451 -19.605 8.413 1.00 13.44 39 HIS A CA 15
ATOM 27845 C C . HIS A 1 39 ? -33.503 -18.913 7.042 1.00 71.25 39 HIS A C 15
ATOM 27846 O O . HIS A 1 39 ? -34.519 -18.939 6.343 1.00 11.13 39 HIS A O 15
ATOM 27861 N N . ILE A 1 40 ? -32.403 -18.277 6.672 1.00 15.14 40 ILE A N 15
ATOM 27862 C CA . ILE A 1 40 ? -32.280 -17.659 5.357 1.00 32.11 40 ILE A CA 15
ATOM 27863 C C . ILE A 1 40 ? -31.701 -18.669 4.373 1.00 22.31 40 ILE A C 15
ATOM 27864 O O . ILE A 1 40 ? -31.274 -19.753 4.773 1.00 2.34 40 ILE A O 15
ATOM 27880 N N . LYS A 1 41 ? -31.686 -18.327 3.089 1.00 0.43 41 LYS A N 15
ATOM 27881 C CA . LYS A 1 41 ? -31.098 -19.206 2.086 1.00 12.12 41 LYS A CA 15
ATOM 27882 C C . LYS A 1 41 ? -29.577 -19.175 2.216 1.00 5.14 41 LYS A C 15
ATOM 27883 O O . LYS A 1 41 ? -28.894 -18.413 1.529 1.00 35.21 41 LYS A O 15
ATOM 27902 N N . ILE A 1 42 ? -29.061 -19.980 3.141 1.00 4.25 42 ILE A N 15
ATOM 27903 C CA . ILE A 1 42 ? -27.637 -19.979 3.464 1.00 14.01 42 ILE A CA 15
ATOM 27904 C C . ILE A 1 42 ? -26.792 -20.602 2.351 1.00 52.43 42 ILE A C 15
ATOM 27905 O O . ILE A 1 42 ? -25.829 -19.989 1.883 1.00 53.43 42 ILE A O 15
ATOM 27921 N N . LEU A 1 43 ? -27.167 -21.797 1.907 1.00 33.44 43 LEU A N 15
ATOM 27922 C CA . LEU A 1 43 ? -26.338 -22.579 0.992 1.00 4.54 43 LEU A CA 15
ATOM 27923 C C . LEU A 1 43 ? -27.209 -23.402 0.054 1.00 11.14 43 LEU A C 15
ATOM 27924 O O . LEU A 1 43 ? -28.354 -23.720 0.382 1.00 35.23 43 LEU A O 15
ATOM 27940 N N . GLU A 1 44 ? -26.668 -23.734 -1.111 1.00 11.42 44 GLU A N 15
ATOM 27941 C CA . GLU A 1 44 ? -27.364 -24.577 -2.068 1.00 12.15 44 GLU A CA 15
ATOM 27942 C C . GLU A 1 44 ? -27.520 -25.989 -1.506 1.00 30.40 44 GLU A C 15
ATOM 27943 O O . GLU A 1 44 ? -26.884 -26.343 -0.507 1.00 1.54 44 GLU A O 15
ATOM 27955 N N . SER A 1 45 ? -28.348 -26.791 -2.166 1.00 71.32 45 SER A N 15
ATOM 27956 C CA . SER A 1 45 ? -28.647 -28.150 -1.722 1.00 70.25 45 SER A CA 15
ATOM 27957 C C . SER A 1 45 ? -27.368 -28.964 -1.494 1.00 53.14 45 SER A C 15
ATOM 27958 O O . SER A 1 45 ? -27.153 -29.503 -0.407 1.00 14.11 45 SER A O 15
ATOM 27966 N N . TYR A 1 46 ? -26.517 -29.030 -2.517 1.00 24.11 46 TYR A N 15
ATOM 27967 C CA . TYR A 1 46 ? -25.285 -29.816 -2.443 1.00 25.11 46 TYR A CA 15
ATOM 27968 C C . TYR A 1 46 ? -24.338 -29.263 -1.374 1.00 70.33 46 TYR A C 15
ATOM 27969 O O . TYR A 1 46 ? -23.719 -30.024 -0.630 1.00 31.12 46 TYR A O 15
ATOM 27987 N N . GLU A 1 47 ? -24.248 -27.934 -1.292 1.00 72.31 47 GLU A N 15
ATOM 27988 C CA . GLU A 1 47 ? -23.379 -27.270 -0.316 1.00 53.13 47 GLU A CA 15
ATOM 27989 C C . GLU A 1 47 ? -23.742 -27.690 1.103 1.00 4.32 47 GLU A C 15
ATOM 27990 O O . GLU A 1 47 ? -22.897 -28.171 1.858 1.00 75.22 47 GLU A O 15
ATOM 28002 N N . ALA A 1 48 ? -25.011 -27.518 1.449 1.00 33.12 48 ALA A N 15
ATOM 28003 C CA . ALA A 1 48 ? -25.492 -27.856 2.779 1.00 74.23 48 ALA A CA 15
ATOM 28004 C C . ALA A 1 48 ? -25.341 -29.352 3.038 1.00 21.35 48 ALA A C 15
ATOM 28005 O O . ALA A 1 48 ? -24.863 -29.754 4.096 1.00 72.31 48 ALA A O 15
ATOM 28012 N N . PHE A 1 49 ? -25.736 -30.165 2.057 1.00 44.25 49 PHE A N 15
ATOM 28013 C CA . PHE A 1 49 ? -25.665 -31.626 2.167 1.00 63.20 49 PHE A CA 15
ATOM 28014 C C . PHE A 1 49 ? -24.248 -32.081 2.538 1.00 22.21 49 PHE A C 15
ATOM 28015 O O . PHE A 1 49 ? -24.056 -32.872 3.462 1.00 13.31 49 PHE A O 15
ATOM 28032 N N . ASP A 1 50 ? -23.266 -31.571 1.810 1.00 34.24 50 ASP A N 15
ATOM 28033 C CA . ASP A 1 50 ? -21.858 -31.927 2.038 1.00 23.32 50 ASP A CA 15
ATOM 28034 C C . ASP A 1 50 ? -21.408 -31.431 3.408 1.00 1.51 50 ASP A C 15
ATOM 28035 O O . ASP A 1 50 ? -20.775 -32.158 4.191 1.00 54.04 50 ASP A O 15
ATOM 28044 N N . ILE A 1 51 ? -21.759 -30.185 3.693 1.00 13.34 51 ILE A N 15
ATOM 28045 C CA . ILE A 1 51 ? -21.452 -29.570 4.971 1.00 11.42 51 ILE A CA 15
ATOM 28046 C C . ILE A 1 51 ? -22.131 -30.326 6.121 1.00 65.31 51 ILE A C 15
ATOM 28047 O O . ILE A 1 51 ? -21.652 -30.296 7.257 1.00 71.51 51 ILE A O 15
ATOM 28063 N N . LEU A 1 52 ? -23.227 -31.033 5.823 1.00 62.15 52 LEU A N 15
ATOM 28064 C CA . LEU A 1 52 ? -23.847 -31.911 6.815 1.00 32.51 52 LEU A CA 15
ATOM 28065 C C . LEU A 1 52 ? -22.834 -32.944 7.292 1.00 71.22 52 LEU A C 15
ATOM 28066 O O . LEU A 1 52 ? -22.645 -33.129 8.494 1.00 33.53 52 LEU A O 15
ATOM 28082 N N . LYS A 1 53 ? -22.178 -33.606 6.337 1.00 41.41 53 LYS A N 15
ATOM 28083 C CA . LYS A 1 53 ? -21.178 -34.618 6.660 1.00 34.22 53 LYS A CA 15
ATOM 28084 C C . LYS A 1 53 ? -19.996 -33.981 7.368 1.00 1.12 53 LYS A C 15
ATOM 28085 O O . LYS A 1 53 ? -19.545 -34.472 8.404 1.00 53.22 53 LYS A O 15
ATOM 28104 N N . GLN A 1 54 ? -19.501 -32.880 6.806 1.00 10.44 54 GLN A N 15
ATOM 28105 C CA . GLN A 1 54 ? -18.344 -32.197 7.377 1.00 23.13 54 GLN A CA 15
ATOM 28106 C C . GLN A 1 54 ? -18.600 -31.858 8.841 1.00 42.14 54 GLN A C 15
ATOM 28107 O O . GLN A 1 54 ? -17.746 -32.092 9.705 1.00 1.13 54 GLN A O 15
ATOM 28121 N N . PHE A 1 55 ? -19.789 -31.338 9.119 1.00 65.31 55 PHE A N 15
ATOM 28122 C CA . PHE A 1 55 ? -20.135 -30.912 10.463 1.00 54.32 55 PHE A CA 15
ATOM 28123 C C . PHE A 1 55 ? -20.357 -32.116 11.378 1.00 52.31 55 PHE A C 15
ATOM 28124 O O . PHE A 1 55 ? -20.073 -32.045 12.576 1.00 11.04 55 PHE A O 15
ATOM 28141 N N . VAL A 1 56 ? -20.875 -33.208 10.815 1.00 41.34 56 VAL A N 15
ATOM 28142 C CA . VAL A 1 56 ? -20.947 -34.482 11.535 1.00 52.12 56 VAL A CA 15
ATOM 28143 C C . VAL A 1 56 ? -19.563 -34.821 12.096 1.00 63.32 56 VAL A C 15
ATOM 28144 O O . VAL A 1 56 ? -19.367 -34.949 13.322 1.00 21.21 56 VAL A O 15
ATOM 28157 N N . ASP A 1 57 ? -18.592 -34.871 11.188 1.00 64.01 57 ASP A N 15
ATOM 28158 C CA . ASP A 1 57 ? -17.209 -35.138 11.546 1.00 33.44 57 ASP A CA 15
ATOM 28159 C C . ASP A 1 57 ? -16.715 -34.112 12.564 1.00 30.24 57 ASP A C 15
ATOM 28160 O O . ASP A 1 57 ? -16.048 -34.472 13.532 1.00 63.24 57 ASP A O 15
ATOM 28169 N N . TYR A 1 58 ? -17.089 -32.843 12.370 1.00 52.32 58 TYR A N 15
ATOM 28170 C CA . TYR A 1 58 ? -16.634 -31.761 13.255 1.00 34.32 58 TYR A CA 15
ATOM 28171 C C . TYR A 1 58 ? -17.099 -31.992 14.688 1.00 3.23 58 TYR A C 15
ATOM 28172 O O . TYR A 1 58 ? -16.297 -31.980 15.622 1.00 71.41 58 TYR A O 15
ATOM 28190 N N . MET A 1 59 ? -18.403 -32.198 14.859 1.00 73.43 59 MET A N 15
ATOM 28191 C CA . MET A 1 59 ? -18.977 -32.306 16.193 1.00 13.32 59 MET A CA 15
ATOM 28192 C C . MET A 1 59 ? -18.516 -33.592 16.873 1.00 44.22 59 MET A C 15
ATOM 28193 O O . MET A 1 59 ? -18.404 -33.633 18.100 1.00 5.31 59 MET A O 15
ATOM 28207 N N . ILE A 1 60 ? -18.232 -34.644 16.088 1.00 62.31 60 ILE A N 15
ATOM 28208 C CA . ILE A 1 60 ? -17.557 -35.821 16.656 1.00 33.23 60 ILE A CA 15
ATOM 28209 C C . ILE A 1 60 ? -16.168 -35.435 17.168 1.00 12.21 60 ILE A C 15
ATOM 28210 O O . ILE A 1 60 ? -15.786 -35.789 18.286 1.00 4.11 60 ILE A O 15
ATOM 28226 N N . GLU A 1 61 ? -15.428 -34.695 16.349 1.00 71.51 61 GLU A N 15
ATOM 28227 C CA . GLU A 1 61 ? -14.049 -34.337 16.662 1.00 34.31 61 GLU A CA 15
ATOM 28228 C C . GLU A 1 61 ? -13.958 -33.498 17.935 1.00 21.43 61 GLU A C 15
ATOM 28229 O O . GLU A 1 61 ? -13.173 -33.816 18.834 1.00 12.02 61 GLU A O 15
ATOM 28241 N N . GLU A 1 62 ? -14.762 -32.438 18.032 1.00 63.41 62 GLU A N 15
ATOM 28242 C CA . GLU A 1 62 ? -14.683 -31.555 19.195 1.00 54.23 62 GLU A CA 15
ATOM 28243 C C . GLU A 1 62 ? -15.482 -32.134 20.368 1.00 21.40 62 GLU A C 15
ATOM 28244 O O . GLU A 1 62 ? -15.262 -31.759 21.520 1.00 25.10 62 GLU A O 15
ATOM 28256 N N . HIS A 1 63 ? -16.374 -33.085 20.055 1.00 43.05 63 HIS A N 15
ATOM 28257 C CA . HIS A 1 63 ? -17.095 -33.904 21.050 1.00 2.03 63 HIS A CA 15
ATOM 28258 C C . HIS A 1 63 ? -17.510 -33.121 22.302 1.00 4.01 63 HIS A C 15
ATOM 28259 O O . HIS A 1 63 ? -17.495 -33.663 23.412 1.00 63.34 63 HIS A O 15
ATOM 28274 N N . ASP A 1 64 ? -17.906 -31.866 22.133 1.00 34.14 64 ASP A N 15
ATOM 28275 C CA . ASP A 1 64 ? -18.204 -31.007 23.275 1.00 44.13 64 ASP A CA 15
ATOM 28276 C C . ASP A 1 64 ? -19.705 -30.767 23.413 1.00 44.32 64 ASP A C 15
ATOM 28277 O O . ASP A 1 64 ? -20.384 -30.413 22.449 1.00 1.23 64 ASP A O 15
ATOM 28286 N N . GLU A 1 65 ? -20.206 -30.971 24.627 1.00 4.25 65 GLU A N 15
ATOM 28287 C CA . GLU A 1 65 ? -21.626 -30.817 24.936 1.00 4.24 65 GLU A CA 15
ATOM 28288 C C . GLU A 1 65 ? -22.068 -29.355 24.846 1.00 3.24 65 GLU A C 15
ATOM 28289 O O . GLU A 1 65 ? -23.239 -29.065 24.605 1.00 43.22 65 GLU A O 15
ATOM 28301 N N . LYS A 1 66 ? -21.123 -28.437 25.031 1.00 10.42 66 LYS A N 15
ATOM 28302 C CA . LYS A 1 66 ? -21.442 -27.013 25.167 1.00 53.41 66 LYS A CA 15
ATOM 28303 C C . LYS A 1 66 ? -21.897 -26.401 23.843 1.00 55.35 66 LYS A C 15
ATOM 28304 O O . LYS A 1 66 ? -22.297 -25.239 23.805 1.00 14.34 66 LYS A O 15
ATOM 28323 N N . SER A 1 67 ? -21.852 -27.182 22.768 1.00 4.34 67 SER A N 15
ATOM 28324 C CA . SER A 1 67 ? -22.228 -26.687 21.446 1.00 14.32 67 SER A CA 15
ATOM 28325 C C . SER A 1 67 ? -23.512 -27.361 20.976 1.00 24.40 67 SER A C 15
ATOM 28326 O O . SER A 1 67 ? -24.016 -27.068 19.893 1.00 33.31 67 SER A O 15
ATOM 28334 N N . GLU A 1 68 ? -24.053 -28.221 21.836 1.00 31.22 68 GLU A N 15
ATOM 28335 C CA . GLU A 1 68 ? -25.158 -29.117 21.492 1.00 25.05 68 GLU A CA 15
ATOM 28336 C C . GLU A 1 68 ? -26.271 -28.388 20.731 1.00 54.30 68 GLU A C 15
ATOM 28337 O O . GLU A 1 68 ? -26.619 -28.735 19.590 1.00 3.41 68 GLU A O 15
ATOM 28349 N N . TYR A 1 69 ? -26.800 -27.350 21.348 1.00 4.00 69 TYR A N 15
ATOM 28350 C CA . TYR A 1 69 ? -27.878 -26.589 20.746 1.00 14.55 69 TYR A CA 15
ATOM 28351 C C . TYR A 1 69 ? -27.439 -26.043 19.384 1.00 25.22 69 TYR A C 15
ATOM 28352 O O . TYR A 1 69 ? -28.204 -26.068 18.426 1.00 71.14 69 TYR A O 15
ATOM 28370 N N . GLU A 1 70 ? -26.185 -25.598 19.297 1.00 4.33 70 GLU A N 15
ATOM 28371 C CA . GLU A 1 70 ? -25.678 -24.955 18.088 1.00 23.31 70 GLU A CA 15
ATOM 28372 C C . GLU A 1 70 ? -25.459 -25.969 16.959 1.00 52.35 70 GLU A C 15
ATOM 28373 O O . GLU A 1 70 ? -25.728 -25.665 15.793 1.00 3.04 70 GLU A O 15
ATOM 28385 N N . ILE A 1 71 ? -24.972 -27.177 17.291 1.00 35.14 71 ILE A N 15
ATOM 28386 C CA . ILE A 1 71 ? -24.820 -28.226 16.276 1.00 63.20 71 ILE A CA 15
ATOM 28387 C C . ILE A 1 71 ? -26.188 -28.605 15.731 1.00 3.04 71 ILE A C 15
ATOM 28388 O O . ILE A 1 71 ? -26.367 -28.743 14.511 1.00 32.11 71 ILE A O 15
ATOM 28404 N N . MET A 1 72 ? -27.165 -28.743 16.632 1.00 5.10 72 MET A N 15
ATOM 28405 C CA . MET A 1 72 ? -28.540 -29.003 16.213 1.00 34.21 72 MET A CA 15
ATOM 28406 C C . MET A 1 72 ? -29.045 -27.879 15.303 1.00 52.43 72 MET A C 15
ATOM 28407 O O . MET A 1 72 ? -29.635 -28.139 14.247 1.00 3.12 72 MET A O 15
ATOM 28421 N N . GLU A 1 73 ? -28.787 -26.632 15.701 1.00 31.24 73 GLU A N 15
ATOM 28422 C CA . GLU A 1 73 ? -29.207 -25.463 14.926 1.00 72.02 73 GLU A CA 15
ATOM 28423 C C . GLU A 1 73 ? -28.595 -25.473 13.519 1.00 32.22 73 GLU A C 15
ATOM 28424 O O . GLU A 1 73 ? -29.303 -25.276 12.523 1.00 10.20 73 GLU A O 15
ATOM 28436 N N . ILE A 1 74 ? -27.283 -25.703 13.437 1.00 12.21 74 ILE A N 15
ATOM 28437 C CA . ILE A 1 74 ? -26.595 -25.726 12.148 1.00 14.25 74 ILE A CA 15
ATOM 28438 C C . ILE A 1 74 ? -27.182 -26.811 11.254 1.00 44.22 74 ILE A C 15
ATOM 28439 O O . ILE A 1 74 ? -27.560 -26.548 10.114 1.00 65.42 74 ILE A O 15
ATOM 28455 N N . LEU A 1 75 ? -27.297 -28.024 11.788 1.00 50.22 75 LEU A N 15
ATOM 28456 C CA . LEU A 1 75 ? -27.747 -29.148 10.983 1.00 62.33 75 LEU A CA 15
ATOM 28457 C C . LEU A 1 75 ? -29.196 -28.964 10.571 1.00 13.10 75 LEU A C 15
ATOM 28458 O O . LEU A 1 75 ? -29.594 -29.389 9.489 1.00 1.44 75 LEU A O 15
ATOM 28474 N N . ARG A 1 76 ? -29.983 -28.319 11.422 1.00 11.15 76 ARG A N 15
ATOM 28475 C CA . ARG A 1 76 ? -31.395 -28.149 11.140 1.00 32.32 76 ARG A CA 15
ATOM 28476 C C . ARG A 1 76 ? -31.613 -27.116 10.038 1.00 52.52 76 ARG A C 15
ATOM 28477 O O . ARG A 1 76 ? -32.410 -27.343 9.122 1.00 64.35 76 ARG A O 15
ATOM 28498 N N . GLN A 1 77 ? -30.897 -25.993 10.105 1.00 3.25 77 GLN A N 15
ATOM 28499 C CA . GLN A 1 77 ? -31.036 -24.956 9.083 1.00 40.13 77 GLN A CA 15
ATOM 28500 C C . GLN A 1 77 ? -30.488 -25.454 7.745 1.00 23.20 77 GLN A C 15
ATOM 28501 O O . GLN A 1 77 ? -31.092 -25.231 6.693 1.00 51.52 77 GLN A O 15
ATOM 28515 N N . LEU A 1 78 ? -29.356 -26.160 7.800 1.00 13.15 78 LEU A N 15
ATOM 28516 C CA . LEU A 1 78 ? -28.734 -26.713 6.600 1.00 14.15 78 LEU A CA 15
ATOM 28517 C C . LEU A 1 78 ? -29.657 -27.724 5.930 1.00 41.13 78 LEU A C 15
ATOM 28518 O O . LEU A 1 78 ? -29.846 -27.684 4.720 1.00 23.12 78 LEU A O 15
ATOM 28534 N N . LYS A 1 79 ? -30.229 -28.633 6.722 1.00 1.14 79 LYS A N 15
ATOM 28535 C CA . LYS A 1 79 ? -31.138 -29.642 6.182 1.00 24.25 79 LYS A CA 15
ATOM 28536 C C . LYS A 1 79 ? -32.373 -28.992 5.579 1.00 24.22 79 LYS A C 15
ATOM 28537 O O . LYS A 1 79 ? -32.799 -29.347 4.480 1.00 4.30 79 LYS A O 15
ATOM 28556 N N . TYR A 1 80 ? -32.952 -28.050 6.319 1.00 4.14 80 TYR A N 15
ATOM 28557 C CA . TYR A 1 80 ? -34.180 -27.387 5.898 1.00 62.11 80 TYR A CA 15
ATOM 28558 C C . TYR A 1 80 ? -33.956 -26.675 4.566 1.00 72.21 80 TYR A C 15
ATOM 28559 O O . TYR A 1 80 ? -34.804 -26.720 3.671 1.00 22.14 80 TYR A O 15
ATOM 28577 N N . GLN A 1 81 ? -32.793 -26.043 4.446 1.00 41.41 81 GLN A N 15
ATOM 28578 C CA . GLN A 1 81 ? -32.397 -25.357 3.219 1.00 14.22 81 GLN A CA 15
ATOM 28579 C C . GLN A 1 81 ? -32.106 -26.370 2.109 1.00 72.33 81 GLN A C 15
ATOM 28580 O O . GLN A 1 81 ? -32.546 -26.207 0.968 1.00 13.04 81 GLN A O 15
ATOM 28594 N N . ALA A 1 82 ? -31.368 -27.419 2.465 1.00 50.44 82 ALA A N 15
ATOM 28595 C CA . ALA A 1 82 ? -31.043 -28.506 1.539 1.00 44.51 82 ALA A CA 15
ATOM 28596 C C . ALA A 1 82 ? -32.297 -29.296 1.162 1.00 13.32 82 ALA A C 15
ATOM 28597 O O . ALA A 1 82 ? -32.280 -30.081 0.211 1.00 3.42 82 ALA A O 15
ATOM 28604 N N . ASP A 1 83 ? -33.375 -29.079 1.924 1.00 53.55 83 ASP A N 15
ATOM 28605 C CA . ASP A 1 83 ? -34.656 -29.758 1.708 1.00 22.04 83 ASP A CA 15
ATOM 28606 C C . ASP A 1 83 ? -34.479 -31.271 1.862 1.00 61.32 83 ASP A C 15
ATOM 28607 O O . ASP A 1 83 ? -35.115 -32.070 1.171 1.00 3.33 83 ASP A O 15
ATOM 28616 N N . THR A 1 84 ? -33.611 -31.660 2.788 1.00 53.22 84 THR A N 15
ATOM 28617 C CA . THR A 1 84 ? -33.328 -33.066 3.042 1.00 30.40 84 THR A CA 15
ATOM 28618 C C . THR A 1 84 ? -33.344 -33.374 4.542 1.00 61.01 84 THR A C 15
ATOM 28619 O O . THR A 1 84 ? -33.050 -32.514 5.377 1.00 13.42 84 THR A O 15
ATOM 28630 N N . ASN A 1 85 ? -33.724 -34.598 4.880 1.00 72.11 85 ASN A N 15
ATOM 28631 C CA . ASN A 1 85 ? -33.635 -35.095 6.252 1.00 33.25 85 ASN A CA 15
ATOM 28632 C C . ASN A 1 85 ? -32.463 -36.054 6.373 1.00 0.41 85 ASN A C 15
ATOM 28633 O O . ASN A 1 85 ? -32.077 -36.456 7.473 1.00 41.35 85 ASN A O 15
ATOM 28644 N N . GLU A 1 86 ? -31.887 -36.376 5.224 1.00 54.52 86 GLU A N 15
ATOM 28645 C CA . GLU A 1 86 ? -30.748 -37.273 5.134 1.00 21.03 86 GLU A CA 15
ATOM 28646 C C . GLU A 1 86 ? -29.452 -36.561 5.525 1.00 33.12 86 GLU A C 15
ATOM 28647 O O . GLU A 1 86 ? -29.454 -35.393 5.937 1.00 63.31 86 GLU A O 15
ATOM 28659 N N . LYS A 1 87 ? -28.354 -37.296 5.399 1.00 4.35 87 LYS A N 15
ATOM 28660 C CA . LYS A 1 87 ? -27.004 -36.788 5.608 1.00 63.14 87 LYS A CA 15
ATOM 28661 C C . LYS A 1 87 ? -26.024 -37.934 5.418 1.00 1.22 87 LYS A C 15
ATOM 28662 O O . LYS A 1 87 ? -26.434 -39.093 5.370 1.00 22.33 87 LYS A O 15
ATOM 28681 N N . PHE A 1 88 ? -24.741 -37.622 5.319 1.00 3.51 88 PHE A N 15
ATOM 28682 C CA . PHE A 1 88 ? -23.732 -38.650 5.142 1.00 50.33 88 PHE A CA 15
ATOM 28683 C C . PHE A 1 88 ? -22.811 -38.634 6.350 1.00 42.42 88 PHE A C 15
ATOM 28684 O O . PHE A 1 88 ? -22.719 -37.623 7.050 1.00 45.33 88 PHE A O 15
ATOM 28701 N N . TYR A 1 89 ? -22.151 -39.752 6.602 1.00 12.11 89 TYR A N 15
ATOM 28702 C CA . TYR A 1 89 ? -21.256 -39.875 7.742 1.00 34.45 89 TYR A CA 15
ATOM 28703 C C . TYR A 1 89 ? -20.259 -40.995 7.522 1.00 14.42 89 TYR A C 15
ATOM 28704 O O . TYR A 1 89 ? -20.400 -41.800 6.602 1.00 73.55 89 TYR A O 15
ATOM 28722 N N . THR A 1 90 ? -19.270 -41.035 8.390 1.00 51.15 90 THR A N 15
ATOM 28723 C CA . THR A 1 90 ? -18.212 -42.027 8.337 1.00 3.44 90 THR A CA 15
ATOM 28724 C C . THR A 1 90 ? -18.553 -43.232 9.216 1.00 31.21 90 THR A C 15
ATOM 28725 O O . THR A 1 90 ? -19.453 -43.166 10.060 1.00 4.10 90 THR A O 15
ATOM 28736 N N . ASN A 1 91 ? -17.828 -44.333 9.014 1.00 22.34 91 ASN A N 15
ATOM 28737 C CA . ASN A 1 91 ? -18.112 -45.596 9.702 1.00 34.03 91 ASN A CA 15
ATOM 28738 C C . ASN A 1 91 ? -18.018 -45.462 11.221 1.00 4.44 91 ASN A C 15
ATOM 28739 O O . ASN A 1 91 ? -18.774 -46.109 11.947 1.00 60.31 91 ASN A O 15
ATOM 28750 N N . THR A 1 92 ? -17.095 -44.639 11.698 1.00 35.44 92 THR A N 15
ATOM 28751 C CA . THR A 1 92 ? -16.952 -44.404 13.131 1.00 71.21 92 THR A CA 15
ATOM 28752 C C . THR A 1 92 ? -18.051 -43.455 13.621 1.00 42.51 92 THR A C 15
ATOM 28753 O O . THR A 1 92 ? -18.636 -43.646 14.687 1.00 54.15 92 THR A O 15
ATOM 28764 N N . GLN A 1 93 ? -18.341 -42.450 12.803 1.00 21.13 93 GLN A N 15
ATOM 28765 C CA . GLN A 1 93 ? -19.314 -41.410 13.130 1.00 54.42 93 GLN A CA 15
ATOM 28766 C C . GLN A 1 93 ? -20.749 -41.951 13.106 1.00 74.44 93 GLN A C 15
ATOM 28767 O O . GLN A 1 93 ? -21.658 -41.328 13.664 1.00 63.53 93 GLN A O 15
ATOM 28781 N N . LYS A 1 94 ? -20.935 -43.097 12.432 1.00 4.23 94 LYS A N 15
ATOM 28782 C CA . LYS A 1 94 ? -22.252 -43.735 12.254 1.00 55.32 94 LYS A CA 15
ATOM 28783 C C . LYS A 1 94 ? -23.216 -43.499 13.422 1.00 14.32 94 LYS A C 15
ATOM 28784 O O . LYS A 1 94 ? -23.094 -44.123 14.476 1.00 53.42 94 LYS A O 15
ATOM 28803 N N . GLN A 1 95 ? -24.142 -42.552 13.218 1.00 3.35 95 GLN A N 15
ATOM 28804 C CA . GLN A 1 95 ? -25.301 -42.344 14.100 1.00 24.53 95 GLN A CA 15
ATOM 28805 C C . GLN A 1 95 ? -24.910 -42.067 15.557 1.00 52.25 95 GLN A C 15
ATOM 28806 O O . GLN A 1 95 ? -25.773 -42.042 16.438 1.00 13.44 95 GLN A O 15
ATOM 28820 N N . LYS A 1 96 ? -23.630 -41.826 15.809 1.00 22.33 96 LYS A N 15
ATOM 28821 C CA . LYS A 1 96 ? -23.140 -41.659 17.177 1.00 63.02 96 LYS A CA 15
ATOM 28822 C C . LYS A 1 96 ? -23.569 -40.309 17.757 1.00 13.45 96 LYS A C 15
ATOM 28823 O O . LYS A 1 96 ? -23.643 -40.144 18.975 1.00 35.33 96 LYS A O 15
ATOM 28842 N N . ILE A 1 97 ? -23.890 -39.360 16.886 1.00 11.00 97 ILE A N 15
ATOM 28843 C CA . ILE A 1 97 ? -24.235 -38.008 17.322 1.00 31.51 97 ILE A CA 15
ATOM 28844 C C . ILE A 1 97 ? -25.555 -38.007 18.085 1.00 33.15 97 ILE A C 15
ATOM 28845 O O . ILE A 1 97 ? -25.724 -37.288 19.069 1.00 23.42 97 ILE A O 15
ATOM 28861 N N . VAL A 1 98 ? -26.484 -38.834 17.624 1.00 34.43 98 VAL A N 15
ATOM 28862 C CA . VAL A 1 98 ? -27.804 -38.923 18.233 1.00 25.31 98 VAL A CA 15
ATOM 28863 C C . VAL A 1 98 ? -27.687 -39.230 19.725 1.00 61.44 98 VAL A C 15
ATOM 28864 O O . VAL A 1 98 ? -28.479 -38.750 20.535 1.00 32.33 98 VAL A O 15
ATOM 28877 N N . GLU A 1 99 ? -26.674 -40.017 20.075 1.00 1.40 99 GLU A N 15
ATOM 28878 C CA . GLU A 1 99 ? -26.459 -40.434 21.457 1.00 41.43 99 GLU A CA 15
ATOM 28879 C C . GLU A 1 99 ? -26.073 -39.249 22.345 1.00 2.42 99 GLU A C 15
ATOM 28880 O O . GLU A 1 99 ? -26.322 -39.267 23.551 1.00 74.30 99 GLU A O 15
ATOM 28892 N N . LEU A 1 100 ? -25.472 -38.217 21.751 1.00 10.55 100 LEU A N 15
ATOM 28893 C CA . LEU A 1 100 ? -25.071 -37.032 22.512 1.00 2.11 100 LEU A CA 15
ATOM 28894 C C . LEU A 1 100 ? -26.172 -35.975 22.438 1.00 3.21 100 LEU A C 15
ATOM 28895 O O . LEU A 1 100 ? -26.307 -35.145 23.342 1.00 23.23 100 LEU A O 15
ATOM 28911 N N . TYR A 1 101 ? -26.965 -36.028 21.361 1.00 34.40 101 TYR A N 15
ATOM 28912 C CA . TYR A 1 101 ? -28.098 -35.119 21.181 1.00 4.33 101 TYR A CA 15
ATOM 28913 C C . TYR A 1 101 ? -29.136 -35.321 22.282 1.00 23.02 101 TYR A C 15
ATOM 28914 O O . TYR A 1 101 ? -29.508 -36.456 22.597 1.00 15.24 101 TYR A O 15
ATOM 28932 N N . LYS A 1 102 ? -29.593 -34.220 22.866 1.00 50.44 102 LYS A N 15
ATOM 28933 C CA . LYS A 1 102 ? -30.640 -34.261 23.874 1.00 41.02 102 LYS A CA 15
ATOM 28934 C C . LYS A 1 102 ? -32.001 -34.294 23.178 1.00 64.42 102 LYS A C 15
ATOM 28935 O O . LYS A 1 102 ? -32.291 -33.448 22.326 1.00 54.24 102 LYS A O 15
ATOM 28954 N N . GLN A 1 103 ? -32.833 -35.261 23.554 1.00 61.13 103 GLN A N 15
ATOM 28955 C CA . GLN A 1 103 ? -34.102 -35.508 22.864 1.00 3.21 103 GLN A CA 15
ATOM 28956 C C . GLN A 1 103 ? -34.953 -34.246 22.839 1.00 44.45 103 GLN A C 15
ATOM 28957 O O . GLN A 1 103 ? -35.524 -33.877 21.811 1.00 2.25 103 GLN A O 15
ATOM 28971 N N . GLU A 1 104 ? -35.005 -33.596 23.985 1.00 53.35 104 GLU A N 15
ATOM 28972 C CA . GLU A 1 104 ? -35.797 -32.380 24.171 1.00 51.12 104 GLU A CA 15
ATOM 28973 C C . GLU A 1 104 ? -35.467 -31.336 23.099 1.00 32.53 104 GLU A C 15
ATOM 28974 O O . GLU A 1 104 ? -36.344 -30.596 22.649 1.00 30.42 104 GLU A O 15
ATOM 28986 N N . ILE A 1 105 ? -34.201 -31.279 22.694 1.00 4.35 105 ILE A N 15
ATOM 28987 C CA . ILE A 1 105 ? -33.758 -30.306 21.701 1.00 71.22 105 ILE A CA 15
ATOM 28988 C C . ILE A 1 105 ? -34.153 -30.763 20.299 1.00 2.53 105 ILE A C 15
ATOM 28989 O O . ILE A 1 105 ? -34.729 -29.994 19.525 1.00 12.03 105 ILE A O 15
ATOM 29005 N N . SER A 1 106 ? -33.878 -32.030 19.992 1.00 54.34 106 SER A N 15
ATOM 29006 C CA . SER A 1 106 ? -34.184 -32.584 18.675 1.00 5.23 106 SER A CA 15
ATOM 29007 C C . SER A 1 106 ? -35.687 -32.494 18.368 1.00 33.42 106 SER A C 15
ATOM 29008 O O . SER A 1 106 ? -36.091 -32.485 17.203 1.00 55.14 106 SER A O 15
ATOM 29016 N N . GLN A 1 107 ? -36.502 -32.404 19.419 1.00 73.50 107 GLN A N 15
ATOM 29017 C CA . GLN A 1 107 ? -37.949 -32.242 19.272 1.00 53.12 107 GLN A CA 15
ATOM 29018 C C . GLN A 1 107 ? -38.275 -30.925 18.571 1.00 11.35 107 GLN A C 15
ATOM 29019 O O . GLN A 1 107 ? -38.981 -30.903 17.564 1.00 43.01 107 GLN A O 15
ATOM 29033 N N . ASP A 1 108 ? -37.736 -29.832 19.107 1.00 13.42 108 ASP A N 15
ATOM 29034 C CA . ASP A 1 108 ? -37.945 -28.499 18.534 1.00 73.33 108 ASP A CA 15
ATOM 29035 C C . ASP A 1 108 ? -37.331 -28.417 17.140 1.00 51.41 108 ASP A C 15
ATOM 29036 O O . ASP A 1 108 ? -37.865 -27.759 16.248 1.00 55.21 108 ASP A O 15
ATOM 29045 N N . ILE A 1 109 ? -36.214 -29.110 16.961 1.00 53.45 109 ILE A N 15
ATOM 29046 C CA . ILE A 1 109 ? -35.513 -29.131 15.681 1.00 14.11 109 ILE A CA 15
ATOM 29047 C C . ILE A 1 109 ? -36.385 -29.756 14.588 1.00 42.22 109 ILE A C 15
ATOM 29048 O O . ILE A 1 109 ? -36.618 -29.153 13.530 1.00 63.04 109 ILE A O 15
ATOM 29064 N N . LEU A 1 110 ? -36.882 -30.958 14.856 1.00 44.14 110 LEU A N 15
ATOM 29065 C CA . LEU A 1 110 ? -37.783 -31.633 13.926 1.00 24.03 110 LEU A CA 15
ATOM 29066 C C . LEU A 1 110 ? -39.086 -30.861 13.787 1.00 42.03 110 LEU A C 15
ATOM 29067 O O . LEU A 1 110 ? -39.675 -30.828 12.711 1.00 44.42 110 LEU A O 15
ATOM 29083 N N . ASN A 1 111 ? -39.514 -30.231 14.878 1.00 1.43 111 ASN A N 15
ATOM 29084 C CA . ASN A 1 111 ? -40.717 -29.397 14.879 1.00 1.53 111 ASN A CA 15
ATOM 29085 C C . ASN A 1 111 ? -40.638 -28.345 13.774 1.00 13.41 111 ASN A C 15
ATOM 29086 O O . ASN A 1 111 ? -41.631 -28.036 13.116 1.00 32.40 111 ASN A O 15
ATOM 29097 N N . GLU A 1 112 ? -39.441 -27.815 13.577 1.00 71.23 112 GLU A N 15
ATOM 29098 C CA . GLU A 1 112 ? -39.194 -26.807 12.556 1.00 61.15 112 GLU A CA 15
ATOM 29099 C C . GLU A 1 112 ? -39.035 -27.443 11.176 1.00 34.23 112 GLU A C 15
ATOM 29100 O O . GLU A 1 112 ? -39.639 -27.004 10.201 1.00 44.44 112 GLU A O 15
ATOM 29112 N N . ILE A 1 113 ? -38.207 -28.478 11.110 1.00 40.22 113 ILE A N 15
ATOM 29113 C CA . ILE A 1 113 ? -37.846 -29.101 9.832 1.00 32.51 113 ILE A CA 15
ATOM 29114 C C . ILE A 1 113 ? -39.027 -29.811 9.168 1.00 31.43 113 ILE A C 15
ATOM 29115 O O . ILE A 1 113 ? -39.128 -29.845 7.937 1.00 64.51 113 ILE A O 15
ATOM 29131 N N . PHE A 1 114 ? -39.915 -30.371 9.972 1.00 72.51 114 PHE A N 15
ATOM 29132 C CA . PHE A 1 114 ? -41.068 -31.103 9.436 1.00 12.22 114 PHE A CA 15
ATOM 29133 C C . PHE A 1 114 ? -42.197 -30.128 9.094 1.00 12.22 114 PHE A C 15
ATOM 29134 O O . PHE A 1 114 ? -43.227 -30.514 8.531 1.00 33.51 114 PHE A O 15
ATOM 29151 N N . ARG A 1 115 ? -41.983 -28.861 9.432 1.00 21.13 115 ARG A N 15
ATOM 29152 C CA . ARG A 1 115 ? -42.954 -27.806 9.164 1.00 21.10 115 ARG A CA 15
ATOM 29153 C C . ARG A 1 115 ? -42.760 -27.255 7.744 1.00 74.42 115 ARG A C 15
ATOM 29154 O O . ARG A 1 115 ? -41.743 -26.576 7.491 1.00 53.41 115 ARG A O 15
ATOM 29176 N N . MET A 1 1 ? -9.995 -28.655 -14.086 1.00 74.34 1 MET A N 16
ATOM 29177 C CA . MET A 1 1 ? -10.022 -27.180 -14.217 1.00 32.42 1 MET A CA 16
ATOM 29178 C C . MET A 1 1 ? -10.863 -26.788 -15.422 1.00 34.15 1 MET A C 16
ATOM 29179 O O . MET A 1 1 ? -10.675 -27.328 -16.510 1.00 11.12 1 MET A O 16
ATOM 29195 N N . ALA A 1 2 ? -11.785 -25.851 -15.227 1.00 32.41 2 ALA A N 16
ATOM 29196 C CA . ALA A 1 2 ? -12.683 -25.432 -16.298 1.00 33.43 2 ALA A CA 16
ATOM 29197 C C . ALA A 1 2 ? -13.441 -24.166 -15.923 1.00 44.45 2 ALA A C 16
ATOM 29198 O O . ALA A 1 2 ? -13.691 -23.310 -16.772 1.00 4.41 2 ALA A O 16
ATOM 29205 N N . HIS A 1 3 ? -13.810 -24.049 -14.653 1.00 35.50 3 HIS A N 16
ATOM 29206 C CA . HIS A 1 3 ? -14.617 -22.921 -14.197 1.00 45.14 3 HIS A CA 16
ATOM 29207 C C . HIS A 1 3 ? -14.282 -22.543 -12.757 1.00 11.32 3 HIS A C 16
ATOM 29208 O O . HIS A 1 3 ? -14.179 -23.405 -11.885 1.00 41.41 3 HIS A O 16
ATOM 29223 N N . HIS A 1 4 ? -14.103 -21.249 -12.520 1.00 40.31 4 HIS A N 16
ATOM 29224 C CA . HIS A 1 4 ? -13.920 -20.722 -11.173 1.00 41.32 4 HIS A CA 16
ATOM 29225 C C . HIS A 1 4 ? -15.261 -20.215 -10.651 1.00 53.53 4 HIS A C 16
ATOM 29226 O O . HIS A 1 4 ? -15.532 -19.012 -10.646 1.00 62.24 4 HIS A O 16
ATOM 29241 N N . HIS A 1 5 ? -16.115 -21.150 -10.250 1.00 51.32 5 HIS A N 16
ATOM 29242 C CA . HIS A 1 5 ? -17.472 -20.832 -9.814 1.00 34.34 5 HIS A CA 16
ATOM 29243 C C . HIS A 1 5 ? -17.620 -21.080 -8.313 1.00 40.30 5 HIS A C 16
ATOM 29244 O O . HIS A 1 5 ? -17.916 -22.196 -7.888 1.00 73.43 5 HIS A O 16
ATOM 29259 N N . HIS A 1 6 ? -17.379 -20.041 -7.519 1.00 64.13 6 HIS A N 16
ATOM 29260 C CA . HIS A 1 6 ? -17.510 -20.116 -6.063 1.00 24.03 6 HIS A CA 16
ATOM 29261 C C . HIS A 1 6 ? -17.987 -18.773 -5.512 1.00 1.14 6 HIS A C 16
ATOM 29262 O O . HIS A 1 6 ? -17.191 -18.012 -4.959 1.00 53.23 6 HIS A O 16
ATOM 29277 N N . HIS A 1 7 ? -19.274 -18.452 -5.696 1.00 45.14 7 HIS A N 16
ATOM 29278 C CA . HIS A 1 7 ? -19.825 -17.216 -5.129 1.00 11.35 7 HIS A CA 16
ATOM 29279 C C . HIS A 1 7 ? -19.672 -17.254 -3.613 1.00 75.43 7 HIS A C 16
ATOM 29280 O O . HIS A 1 7 ? -19.434 -16.232 -2.970 1.00 41.30 7 HIS A O 16
ATOM 29295 N N . HIS A 1 8 ? -19.831 -18.452 -3.053 1.00 51.14 8 HIS A N 16
ATOM 29296 C CA . HIS A 1 8 ? -19.420 -18.723 -1.680 1.00 24.14 8 HIS A CA 16
ATOM 29297 C C . HIS A 1 8 ? -18.133 -19.542 -1.749 1.00 52.20 8 HIS A C 16
ATOM 29298 O O . HIS A 1 8 ? -18.126 -20.662 -2.266 1.00 11.32 8 HIS A O 16
ATOM 29313 N N . MET A 1 9 ? -17.035 -18.963 -1.286 1.00 32.14 9 MET A N 16
ATOM 29314 C CA . MET A 1 9 ? -15.721 -19.579 -1.460 1.00 70.12 9 MET A CA 16
ATOM 29315 C C . MET A 1 9 ? -15.441 -20.582 -0.350 1.00 60.04 9 MET A C 16
ATOM 29316 O O . MET A 1 9 ? -14.766 -21.591 -0.562 1.00 73.41 9 MET A O 16
ATOM 29330 N N . PHE A 1 10 ? -15.974 -20.302 0.829 1.00 64.01 10 PHE A N 16
ATOM 29331 C CA . PHE A 1 10 ? -15.770 -21.150 1.993 1.00 21.31 10 PHE A CA 16
ATOM 29332 C C . PHE A 1 10 ? -17.072 -21.842 2.390 1.00 24.02 10 PHE A C 16
ATOM 29333 O O . PHE A 1 10 ? -18.139 -21.558 1.838 1.00 73.24 10 PHE A O 16
ATOM 29350 N N . LEU A 1 11 ? -16.956 -22.761 3.331 1.00 64.02 11 LEU A N 16
ATOM 29351 C CA . LEU A 1 11 ? -18.108 -23.386 3.983 1.00 11.34 11 LEU A CA 16
ATOM 29352 C C . LEU A 1 11 ? -17.857 -23.391 5.483 1.00 5.25 11 LEU A C 16
ATOM 29353 O O . LEU A 1 11 ? -18.618 -23.949 6.272 1.00 73.11 11 LEU A O 16
ATOM 29369 N N . ASP A 1 12 ? -16.778 -22.712 5.848 1.00 42.42 12 ASP A N 16
ATOM 29370 C CA . ASP A 1 12 ? -16.235 -22.726 7.196 1.00 33.24 12 ASP A CA 16
ATOM 29371 C C . ASP A 1 12 ? -16.915 -21.681 8.071 1.00 12.01 12 ASP A C 16
ATOM 29372 O O . ASP A 1 12 ? -16.387 -21.302 9.117 1.00 41.41 12 ASP A O 16
ATOM 29381 N N . ASP A 1 13 ? -18.086 -21.223 7.641 1.00 23.11 13 ASP A N 16
ATOM 29382 C CA . ASP A 1 13 ? -18.866 -20.233 8.386 1.00 41.03 13 ASP A CA 16
ATOM 29383 C C . ASP A 1 13 ? -19.066 -20.691 9.826 1.00 45.11 13 ASP A C 16
ATOM 29384 O O . ASP A 1 13 ? -18.937 -19.908 10.766 1.00 42.22 13 ASP A O 16
ATOM 29393 N N . VAL A 1 14 ? -19.361 -21.978 9.983 1.00 21.44 14 VAL A N 16
ATOM 29394 C CA . VAL A 1 14 ? -19.544 -22.584 11.297 1.00 24.44 14 VAL A CA 16
ATOM 29395 C C . VAL A 1 14 ? -18.229 -22.583 12.080 1.00 74.24 14 VAL A C 16
ATOM 29396 O O . VAL A 1 14 ? -18.180 -22.166 13.246 1.00 34.32 14 VAL A O 16
ATOM 29409 N N . ASN A 1 15 ? -17.170 -23.037 11.418 1.00 63.02 15 ASN A N 16
ATOM 29410 C CA . ASN A 1 15 ? -15.840 -23.102 12.019 1.00 62.11 15 ASN A CA 16
ATOM 29411 C C . ASN A 1 15 ? -15.444 -21.736 12.565 1.00 40.23 15 ASN A C 16
ATOM 29412 O O . ASN A 1 15 ? -15.046 -21.615 13.724 1.00 13.31 15 ASN A O 16
ATOM 29423 N N . VAL A 1 16 ? -15.582 -20.713 11.724 1.00 62.24 16 VAL A N 16
ATOM 29424 C CA . VAL A 1 16 ? -15.262 -19.340 12.101 1.00 43.23 16 VAL A CA 16
ATOM 29425 C C . VAL A 1 16 ? -16.241 -18.820 13.144 1.00 15.44 16 VAL A C 16
ATOM 29426 O O . VAL A 1 16 ? -15.859 -18.063 14.023 1.00 41.14 16 VAL A O 16
ATOM 29439 N N . PHE A 1 17 ? -17.503 -19.230 13.047 1.00 5.31 17 PHE A N 16
ATOM 29440 C CA . PHE A 1 17 ? -18.520 -18.812 14.008 1.00 31.25 17 PHE A CA 16
ATOM 29441 C C . PHE A 1 17 ? -18.074 -19.164 15.426 1.00 64.43 17 PHE A C 16
ATOM 29442 O O . PHE A 1 17 ? -18.003 -18.301 16.303 1.00 60.14 17 PHE A O 16
ATOM 29459 N N . LEU A 1 18 ? -17.744 -20.435 15.631 1.00 64.41 18 LEU A N 16
ATOM 29460 C CA . LEU A 1 18 ? -17.298 -20.917 16.917 1.00 53.42 18 LEU A CA 16
ATOM 29461 C C . LEU A 1 18 ? -15.897 -20.377 17.235 1.00 34.33 18 LEU A C 16
ATOM 29462 O O . LEU A 1 18 ? -15.596 -20.019 18.377 1.00 23.11 18 LEU A O 16
ATOM 29478 N N . ASP A 1 19 ? -15.052 -20.300 16.207 1.00 74.01 19 ASP A N 16
ATOM 29479 C CA . ASP A 1 19 ? -13.671 -19.824 16.360 1.00 42.04 19 ASP A CA 16
ATOM 29480 C C . ASP A 1 19 ? -13.641 -18.351 16.759 1.00 61.13 19 ASP A C 16
ATOM 29481 O O . ASP A 1 19 ? -12.759 -17.908 17.500 1.00 64.30 19 ASP A O 16
ATOM 29490 N N . ASP A 1 20 ? -14.619 -17.606 16.273 1.00 24.32 20 ASP A N 16
ATOM 29491 C CA . ASP A 1 20 ? -14.719 -16.177 16.542 1.00 32.55 20 ASP A CA 16
ATOM 29492 C C . ASP A 1 20 ? -15.201 -15.958 17.970 1.00 23.54 20 ASP A C 16
ATOM 29493 O O . ASP A 1 20 ? -14.658 -15.127 18.701 1.00 43.02 20 ASP A O 16
ATOM 29502 N N . LEU A 1 21 ? -16.205 -16.739 18.371 1.00 10.32 21 LEU A N 16
ATOM 29503 C CA . LEU A 1 21 ? -16.727 -16.693 19.735 1.00 24.15 21 LEU A CA 16
ATOM 29504 C C . LEU A 1 21 ? -15.648 -17.088 20.746 1.00 20.03 21 LEU A C 16
ATOM 29505 O O . LEU A 1 21 ? -15.781 -16.823 21.936 1.00 4.12 21 LEU A O 16
ATOM 29521 N N . ASN A 1 22 ? -14.588 -17.725 20.262 1.00 62.44 22 ASN A N 16
ATOM 29522 C CA . ASN A 1 22 ? -13.458 -18.092 21.114 1.00 23.23 22 ASN A CA 16
ATOM 29523 C C . ASN A 1 22 ? -12.723 -16.840 21.591 1.00 45.24 22 ASN A C 16
ATOM 29524 O O . ASN A 1 22 ? -12.380 -16.719 22.767 1.00 22.55 22 ASN A O 16
ATOM 29535 N N . THR A 1 23 ? -12.488 -15.903 20.674 1.00 44.11 23 THR A N 16
ATOM 29536 C CA . THR A 1 23 ? -11.786 -14.665 21.006 1.00 55.23 23 THR A CA 16
ATOM 29537 C C . THR A 1 23 ? -12.780 -13.596 21.471 1.00 75.10 23 THR A C 16
ATOM 29538 O O . THR A 1 23 ? -12.409 -12.650 22.173 1.00 11.22 23 THR A O 16
ATOM 29549 N N . ASN A 1 24 ? -14.043 -13.756 21.076 1.00 3.44 24 ASN A N 16
ATOM 29550 C CA . ASN A 1 24 ? -15.113 -12.850 21.488 1.00 10.21 24 ASN A CA 16
ATOM 29551 C C . ASN A 1 24 ? -15.750 -13.354 22.789 1.00 54.24 24 ASN A C 16
ATOM 29552 O O . ASN A 1 24 ? -16.473 -14.349 22.781 1.00 14.22 24 ASN A O 16
ATOM 29563 N N . PRO A 1 25 ? -15.505 -12.651 23.919 1.00 31.14 25 PRO A N 16
ATOM 29564 C CA . PRO A 1 25 ? -15.872 -13.133 25.269 1.00 74.54 25 PRO A CA 16
ATOM 29565 C C . PRO A 1 25 ? -17.382 -13.289 25.481 1.00 50.15 25 PRO A C 16
ATOM 29566 O O . PRO A 1 25 ? -17.819 -13.799 26.516 1.00 42.21 25 PRO A O 16
ATOM 29577 N N . ILE A 1 26 ? -18.174 -12.846 24.509 1.00 13.15 26 ILE A N 16
ATOM 29578 C CA . ILE A 1 26 ? -19.623 -12.985 24.585 1.00 32.33 26 ILE A CA 16
ATOM 29579 C C . ILE A 1 26 ? -20.003 -14.459 24.578 1.00 51.23 26 ILE A C 16
ATOM 29580 O O . ILE A 1 26 ? -20.507 -14.991 25.565 1.00 72.12 26 ILE A O 16
ATOM 29596 N N . THR A 1 27 ? -19.749 -15.093 23.448 1.00 21.53 27 THR A N 16
ATOM 29597 C CA . THR A 1 27 ? -19.904 -16.534 23.294 1.00 44.42 27 THR A CA 16
ATOM 29598 C C . THR A 1 27 ? -21.304 -17.002 23.721 1.00 5.43 27 THR A C 16
ATOM 29599 O O . THR A 1 27 ? -21.454 -17.717 24.715 1.00 20.13 27 THR A O 16
ATOM 29610 N N . ASP A 1 28 ? -22.333 -16.567 22.994 1.00 4.40 28 ASP A N 16
ATOM 29611 C CA . ASP A 1 28 ? -23.692 -17.042 23.245 1.00 4.15 28 ASP A CA 16
ATOM 29612 C C . ASP A 1 28 ? -24.243 -17.745 22.008 1.00 10.32 28 ASP A C 16
ATOM 29613 O O . ASP A 1 28 ? -24.147 -17.241 20.887 1.00 3.14 28 ASP A O 16
ATOM 29622 N N . GLU A 1 29 ? -24.796 -18.926 22.236 1.00 64.33 29 GLU A N 16
ATOM 29623 C CA . GLU A 1 29 ? -25.359 -19.763 21.175 1.00 73.33 29 GLU A CA 16
ATOM 29624 C C . GLU A 1 29 ? -26.587 -19.104 20.542 1.00 71.44 29 GLU A C 16
ATOM 29625 O O . GLU A 1 29 ? -27.015 -19.472 19.445 1.00 41.11 29 GLU A O 16
ATOM 29637 N N . TRP A 1 30 ? -27.138 -18.116 21.240 1.00 42.15 30 TRP A N 16
ATOM 29638 C CA . TRP A 1 30 ? -28.324 -17.403 20.779 1.00 64.03 30 TRP A CA 16
ATOM 29639 C C . TRP A 1 30 ? -28.049 -16.702 19.451 1.00 14.33 30 TRP A C 16
ATOM 29640 O O . TRP A 1 30 ? -28.963 -16.507 18.643 1.00 0.14 30 TRP A O 16
ATOM 29661 N N . TYR A 1 31 ? -26.787 -16.323 19.229 1.00 5.11 31 TYR A N 16
ATOM 29662 C CA . TYR A 1 31 ? -26.363 -15.784 17.936 1.00 24.44 31 TYR A CA 16
ATOM 29663 C C . TYR A 1 31 ? -26.777 -16.732 16.815 1.00 72.01 31 TYR A C 16
ATOM 29664 O O . TYR A 1 31 ? -27.308 -16.306 15.788 1.00 63.21 31 TYR A O 16
ATOM 29682 N N . MET A 1 32 ? -26.542 -18.026 17.024 1.00 34.30 32 MET A N 16
ATOM 29683 C CA . MET A 1 32 ? -26.847 -19.026 16.012 1.00 50.12 32 MET A CA 16
ATOM 29684 C C . MET A 1 32 ? -28.346 -19.153 15.810 1.00 71.33 32 MET A C 16
ATOM 29685 O O . MET A 1 32 ? -28.802 -19.435 14.709 1.00 13.24 32 MET A O 16
ATOM 29699 N N . SER A 1 33 ? -29.111 -18.926 16.869 1.00 50.11 33 SER A N 16
ATOM 29700 C CA . SER A 1 33 ? -30.566 -18.946 16.772 1.00 42.11 33 SER A CA 16
ATOM 29701 C C . SER A 1 33 ? -31.026 -17.908 15.740 1.00 45.32 33 SER A C 16
ATOM 29702 O O . SER A 1 33 ? -32.088 -18.046 15.128 1.00 61.41 33 SER A O 16
ATOM 29710 N N . ASN A 1 34 ? -30.204 -16.874 15.551 1.00 34.11 34 ASN A N 16
ATOM 29711 C CA . ASN A 1 34 ? -30.481 -15.827 14.563 1.00 33.22 34 ASN A CA 16
ATOM 29712 C C . ASN A 1 34 ? -30.059 -16.284 13.166 1.00 65.23 34 ASN A C 16
ATOM 29713 O O . ASN A 1 34 ? -30.639 -15.860 12.165 1.00 43.04 34 ASN A O 16
ATOM 29724 N N . PHE A 1 35 ? -29.031 -17.132 13.107 1.00 55.32 35 PHE A N 16
ATOM 29725 C CA . PHE A 1 35 ? -28.539 -17.672 11.844 1.00 43.25 35 PHE A CA 16
ATOM 29726 C C . PHE A 1 35 ? -29.516 -18.724 11.306 1.00 51.21 35 PHE A C 16
ATOM 29727 O O . PHE A 1 35 ? -30.001 -18.626 10.176 1.00 14.45 35 PHE A O 16
ATOM 29744 N N . ALA A 1 36 ? -29.824 -19.704 12.156 1.00 55.52 36 ALA A N 16
ATOM 29745 C CA . ALA A 1 36 ? -30.753 -20.787 11.829 1.00 1.22 36 ALA A CA 16
ATOM 29746 C C . ALA A 1 36 ? -32.142 -20.245 11.490 1.00 33.21 36 ALA A C 16
ATOM 29747 O O . ALA A 1 36 ? -32.973 -20.949 10.915 1.00 11.11 36 ALA A O 16
ATOM 29754 N N . ASP A 1 37 ? -32.385 -18.992 11.881 1.00 60.11 37 ASP A N 16
ATOM 29755 C CA . ASP A 1 37 ? -33.625 -18.277 11.554 1.00 24.35 37 ASP A CA 16
ATOM 29756 C C . ASP A 1 37 ? -33.908 -18.310 10.047 1.00 72.00 37 ASP A C 16
ATOM 29757 O O . ASP A 1 37 ? -35.046 -18.091 9.619 1.00 53.43 37 ASP A O 16
ATOM 29766 N N . LYS A 1 38 ? -32.860 -18.592 9.257 1.00 65.31 38 LYS A N 16
ATOM 29767 C CA . LYS A 1 38 ? -32.958 -18.680 7.793 1.00 20.14 38 LYS A CA 16
ATOM 29768 C C . LYS A 1 38 ? -33.033 -17.281 7.196 1.00 25.40 38 LYS A C 16
ATOM 29769 O O . LYS A 1 38 ? -33.586 -17.074 6.114 1.00 11.33 38 LYS A O 16
ATOM 29788 N N . HIS A 1 39 ? -32.439 -16.330 7.912 1.00 34.03 39 HIS A N 16
ATOM 29789 C CA . HIS A 1 39 ? -32.434 -14.928 7.501 1.00 13.44 39 HIS A CA 16
ATOM 29790 C C . HIS A 1 39 ? -31.664 -14.752 6.188 1.00 71.25 39 HIS A C 16
ATOM 29791 O O . HIS A 1 39 ? -31.763 -13.715 5.533 1.00 11.13 39 HIS A O 16
ATOM 29806 N N . ILE A 1 40 ? -30.902 -15.777 5.814 1.00 15.14 40 ILE A N 16
ATOM 29807 C CA . ILE A 1 40 ? -30.136 -15.775 4.570 1.00 32.11 40 ILE A CA 16
ATOM 29808 C C . ILE A 1 40 ? -30.063 -17.193 3.995 1.00 22.31 40 ILE A C 16
ATOM 29809 O O . ILE A 1 40 ? -29.878 -18.162 4.738 1.00 2.34 40 ILE A O 16
ATOM 29825 N N . LYS A 1 41 ? -30.234 -17.317 2.679 1.00 0.43 41 LYS A N 16
ATOM 29826 C CA . LYS A 1 41 ? -30.135 -18.616 2.018 1.00 12.12 41 LYS A CA 16
ATOM 29827 C C . LYS A 1 41 ? -28.673 -19.070 1.971 1.00 5.14 41 LYS A C 16
ATOM 29828 O O . LYS A 1 41 ? -27.840 -18.490 1.269 1.00 35.21 41 LYS A O 16
ATOM 29847 N N . ILE A 1 42 ? -28.376 -20.110 2.743 1.00 4.25 42 ILE A N 16
ATOM 29848 C CA . ILE A 1 42 ? -26.999 -20.525 3.007 1.00 14.01 42 ILE A CA 16
ATOM 29849 C C . ILE A 1 42 ? -26.350 -21.279 1.836 1.00 52.43 42 ILE A C 16
ATOM 29850 O O . ILE A 1 42 ? -25.329 -20.839 1.304 1.00 53.43 42 ILE A O 16
ATOM 29866 N N . LEU A 1 43 ? -26.938 -22.401 1.428 1.00 33.44 43 LEU A N 16
ATOM 29867 C CA . LEU A 1 43 ? -26.291 -23.298 0.466 1.00 4.54 43 LEU A CA 16
ATOM 29868 C C . LEU A 1 43 ? -27.291 -23.878 -0.528 1.00 11.14 43 LEU A C 16
ATOM 29869 O O . LEU A 1 43 ? -28.501 -23.676 -0.409 1.00 35.23 43 LEU A O 16
ATOM 29885 N N . GLU A 1 44 ? -26.763 -24.588 -1.519 1.00 11.42 44 GLU A N 16
ATOM 29886 C CA . GLU A 1 44 ? -27.576 -25.361 -2.454 1.00 12.15 44 GLU A CA 16
ATOM 29887 C C . GLU A 1 44 ? -27.977 -26.684 -1.810 1.00 30.40 44 GLU A C 16
ATOM 29888 O O . GLU A 1 44 ? -27.497 -27.020 -0.725 1.00 1.54 44 GLU A O 16
ATOM 29900 N N . SER A 1 45 ? -28.836 -27.440 -2.486 1.00 71.32 45 SER A N 16
ATOM 29901 C CA . SER A 1 45 ? -29.290 -28.729 -1.974 1.00 70.25 45 SER A CA 16
ATOM 29902 C C . SER A 1 45 ? -28.108 -29.688 -1.804 1.00 53.14 45 SER A C 16
ATOM 29903 O O . SER A 1 45 ? -27.868 -30.203 -0.713 1.00 14.11 45 SER A O 16
ATOM 29911 N N . TYR A 1 46 ? -27.351 -29.889 -2.886 1.00 24.11 46 TYR A N 16
ATOM 29912 C CA . TYR A 1 46 ? -26.197 -30.787 -2.869 1.00 25.11 46 TYR A CA 16
ATOM 29913 C C . TYR A 1 46 ? -25.086 -30.243 -1.966 1.00 70.33 46 TYR A C 16
ATOM 29914 O O . TYR A 1 46 ? -24.462 -30.998 -1.210 1.00 31.12 46 TYR A O 16
ATOM 29932 N N . GLU A 1 47 ? -24.862 -28.929 -2.031 1.00 72.31 47 GLU A N 16
ATOM 29933 C CA . GLU A 1 47 ? -23.861 -28.277 -1.190 1.00 53.13 47 GLU A CA 16
ATOM 29934 C C . GLU A 1 47 ? -24.140 -28.581 0.275 1.00 4.32 47 GLU A C 16
ATOM 29935 O O . GLU A 1 47 ? -23.288 -29.111 0.983 1.00 75.22 47 GLU A O 16
ATOM 29947 N N . ALA A 1 48 ? -25.359 -28.286 0.705 1.00 33.12 48 ALA A N 16
ATOM 29948 C CA . ALA A 1 48 ? -25.757 -28.508 2.086 1.00 74.23 48 ALA A CA 16
ATOM 29949 C C . ALA A 1 48 ? -25.686 -29.990 2.436 1.00 21.35 48 ALA A C 16
ATOM 29950 O O . ALA A 1 48 ? -25.220 -30.352 3.511 1.00 72.31 48 ALA A O 16
ATOM 29957 N N . PHE A 1 49 ? -26.134 -30.837 1.504 1.00 44.25 49 PHE A N 16
ATOM 29958 C CA . PHE A 1 49 ? -26.137 -32.291 1.699 1.00 63.20 49 PHE A CA 16
ATOM 29959 C C . PHE A 1 49 ? -24.748 -32.786 2.102 1.00 22.21 49 PHE A C 16
ATOM 29960 O O . PHE A 1 49 ? -24.589 -33.481 3.107 1.00 13.31 49 PHE A O 16
ATOM 29977 N N . ASP A 1 50 ? -23.742 -32.422 1.316 1.00 34.24 50 ASP A N 16
ATOM 29978 C CA . ASP A 1 50 ? -22.364 -32.850 1.597 1.00 23.32 50 ASP A CA 16
ATOM 29979 C C . ASP A 1 50 ? -21.858 -32.183 2.877 1.00 1.51 50 ASP A C 16
ATOM 29980 O O . ASP A 1 50 ? -21.185 -32.812 3.719 1.00 54.04 50 ASP A O 16
ATOM 29989 N N . ILE A 1 51 ? -22.199 -30.903 3.019 1.00 13.34 51 ILE A N 16
ATOM 29990 C CA . ILE A 1 51 ? -21.860 -30.143 4.210 1.00 11.42 51 ILE A CA 16
ATOM 29991 C C . ILE A 1 51 ? -22.411 -30.840 5.457 1.00 65.31 51 ILE A C 16
ATOM 29992 O O . ILE A 1 51 ? -21.795 -30.785 6.522 1.00 71.51 51 ILE A O 16
ATOM 30008 N N . LEU A 1 52 ? -23.547 -31.531 5.313 1.00 62.15 52 LEU A N 16
ATOM 30009 C CA . LEU A 1 52 ? -24.111 -32.303 6.421 1.00 32.51 52 LEU A CA 16
ATOM 30010 C C . LEU A 1 52 ? -23.102 -33.331 6.902 1.00 71.22 52 LEU A C 16
ATOM 30011 O O . LEU A 1 52 ? -22.749 -33.357 8.075 1.00 33.53 52 LEU A O 16
ATOM 30027 N N . LYS A 1 53 ? -22.607 -34.147 5.974 1.00 41.41 53 LYS A N 16
ATOM 30028 C CA . LYS A 1 53 ? -21.717 -35.247 6.322 1.00 34.22 53 LYS A CA 16
ATOM 30029 C C . LYS A 1 53 ? -20.414 -34.705 6.912 1.00 1.12 53 LYS A C 16
ATOM 30030 O O . LYS A 1 53 ? -19.943 -35.184 7.951 1.00 53.22 53 LYS A O 16
ATOM 30049 N N . GLN A 1 54 ? -19.848 -33.680 6.267 1.00 10.44 54 GLN A N 16
ATOM 30050 C CA . GLN A 1 54 ? -18.555 -33.149 6.706 1.00 23.13 54 GLN A CA 16
ATOM 30051 C C . GLN A 1 54 ? -18.686 -32.418 8.044 1.00 42.14 54 GLN A C 16
ATOM 30052 O O . GLN A 1 54 ? -17.750 -32.413 8.847 1.00 1.13 54 GLN A O 16
ATOM 30066 N N . PHE A 1 55 ? -19.844 -31.805 8.292 1.00 65.31 55 PHE A N 16
ATOM 30067 C CA . PHE A 1 55 ? -20.102 -31.169 9.584 1.00 54.32 55 PHE A CA 16
ATOM 30068 C C . PHE A 1 55 ? -20.368 -32.216 10.648 1.00 52.31 55 PHE A C 16
ATOM 30069 O O . PHE A 1 55 ? -19.934 -32.065 11.779 1.00 11.04 55 PHE A O 16
ATOM 30086 N N . VAL A 1 56 ? -21.075 -33.277 10.281 1.00 41.34 56 VAL A N 16
ATOM 30087 C CA . VAL A 1 56 ? -21.274 -34.407 11.183 1.00 52.12 56 VAL A CA 16
ATOM 30088 C C . VAL A 1 56 ? -19.916 -34.882 11.705 1.00 63.32 56 VAL A C 16
ATOM 30089 O O . VAL A 1 56 ? -19.715 -35.056 12.915 1.00 21.21 56 VAL A O 16
ATOM 30102 N N . ASP A 1 57 ? -18.979 -35.053 10.775 1.00 64.01 57 ASP A N 16
ATOM 30103 C CA . ASP A 1 57 ? -17.590 -35.377 11.114 1.00 33.44 57 ASP A CA 16
ATOM 30104 C C . ASP A 1 57 ? -16.989 -34.308 12.035 1.00 30.24 57 ASP A C 16
ATOM 30105 O O . ASP A 1 57 ? -16.519 -34.604 13.136 1.00 63.24 57 ASP A O 16
ATOM 30114 N N . TYR A 1 58 ? -17.050 -33.055 11.584 1.00 52.32 58 TYR A N 16
ATOM 30115 C CA . TYR A 1 58 ? -16.472 -31.923 12.315 1.00 34.32 58 TYR A CA 16
ATOM 30116 C C . TYR A 1 58 ? -16.998 -31.870 13.756 1.00 3.23 58 TYR A C 16
ATOM 30117 O O . TYR A 1 58 ? -16.257 -31.562 14.690 1.00 71.41 58 TYR A O 16
ATOM 30135 N N . MET A 1 59 ? -18.277 -32.188 13.924 1.00 73.43 59 MET A N 16
ATOM 30136 C CA . MET A 1 59 ? -18.907 -32.201 15.247 1.00 13.32 59 MET A CA 16
ATOM 30137 C C . MET A 1 59 ? -18.409 -33.384 16.061 1.00 44.22 59 MET A C 16
ATOM 30138 O O . MET A 1 59 ? -18.143 -33.262 17.264 1.00 5.31 59 MET A O 16
ATOM 30152 N N . ILE A 1 60 ? -18.269 -34.531 15.400 1.00 62.31 60 ILE A N 16
ATOM 30153 C CA . ILE A 1 60 ? -17.771 -35.730 16.060 1.00 33.23 60 ILE A CA 16
ATOM 30154 C C . ILE A 1 60 ? -16.344 -35.497 16.554 1.00 12.21 60 ILE A C 16
ATOM 30155 O O . ILE A 1 60 ? -15.919 -36.066 17.559 1.00 4.11 60 ILE A O 16
ATOM 30171 N N . GLU A 1 61 ? -15.622 -34.633 15.849 1.00 71.51 61 GLU A N 16
ATOM 30172 C CA . GLU A 1 61 ? -14.242 -34.309 16.195 1.00 34.31 61 GLU A CA 16
ATOM 30173 C C . GLU A 1 61 ? -14.130 -33.594 17.548 1.00 21.43 61 GLU A C 16
ATOM 30174 O O . GLU A 1 61 ? -13.198 -33.865 18.311 1.00 12.02 61 GLU A O 16
ATOM 30186 N N . GLU A 1 62 ? -15.066 -32.682 17.854 1.00 63.41 62 GLU A N 16
ATOM 30187 C CA . GLU A 1 62 ? -14.902 -31.811 19.028 1.00 54.23 62 GLU A CA 16
ATOM 30188 C C . GLU A 1 62 ? -15.821 -32.198 20.202 1.00 21.40 62 GLU A C 16
ATOM 30189 O O . GLU A 1 62 ? -15.557 -31.812 21.339 1.00 25.10 62 GLU A O 16
ATOM 30201 N N . HIS A 1 63 ? -16.861 -32.994 19.937 1.00 43.05 63 HIS A N 16
ATOM 30202 C CA . HIS A 1 63 ? -17.741 -33.545 20.995 1.00 2.03 63 HIS A CA 16
ATOM 30203 C C . HIS A 1 63 ? -18.032 -32.553 22.140 1.00 4.01 63 HIS A C 16
ATOM 30204 O O . HIS A 1 63 ? -18.019 -32.946 23.309 1.00 63.34 63 HIS A O 16
ATOM 30219 N N . ASP A 1 64 ? -18.321 -31.296 21.823 1.00 34.14 64 ASP A N 16
ATOM 30220 C CA . ASP A 1 64 ? -18.506 -30.280 22.868 1.00 44.13 64 ASP A CA 16
ATOM 30221 C C . ASP A 1 64 ? -19.943 -30.243 23.396 1.00 44.32 64 ASP A C 16
ATOM 30222 O O . ASP A 1 64 ? -20.905 -30.254 22.624 1.00 1.23 64 ASP A O 16
ATOM 30231 N N . GLU A 1 65 ? -20.064 -30.195 24.723 1.00 4.25 65 GLU A N 16
ATOM 30232 C CA . GLU A 1 65 ? -21.360 -30.185 25.406 1.00 4.24 65 GLU A CA 16
ATOM 30233 C C . GLU A 1 65 ? -22.136 -28.882 25.165 1.00 3.24 65 GLU A C 16
ATOM 30234 O O . GLU A 1 65 ? -23.358 -28.891 25.031 1.00 43.22 65 GLU A O 16
ATOM 30246 N N . LYS A 1 66 ? -21.429 -27.757 25.117 1.00 10.42 66 LYS A N 16
ATOM 30247 C CA . LYS A 1 66 ? -22.081 -26.446 25.081 1.00 53.41 66 LYS A CA 16
ATOM 30248 C C . LYS A 1 66 ? -22.477 -26.061 23.663 1.00 55.35 66 LYS A C 16
ATOM 30249 O O . LYS A 1 66 ? -23.130 -25.038 23.451 1.00 14.34 66 LYS A O 16
ATOM 30268 N N . SER A 1 67 ? -22.120 -26.903 22.703 1.00 4.34 67 SER A N 16
ATOM 30269 C CA . SER A 1 67 ? -22.310 -26.584 21.297 1.00 14.32 67 SER A CA 16
ATOM 30270 C C . SER A 1 67 ? -23.447 -27.419 20.724 1.00 24.40 67 SER A C 16
ATOM 30271 O O . SER A 1 67 ? -23.877 -27.201 19.600 1.00 33.31 67 SER A O 16
ATOM 30279 N N . GLU A 1 68 ? -23.947 -28.359 21.526 1.00 31.22 68 GLU A N 16
ATOM 30280 C CA . GLU A 1 68 ? -25.009 -29.273 21.103 1.00 25.05 68 GLU A CA 16
ATOM 30281 C C . GLU A 1 68 ? -26.144 -28.522 20.396 1.00 54.30 68 GLU A C 16
ATOM 30282 O O . GLU A 1 68 ? -26.556 -28.886 19.286 1.00 3.41 68 GLU A O 16
ATOM 30294 N N . TYR A 1 69 ? -26.631 -27.460 21.040 1.00 4.00 69 TYR A N 16
ATOM 30295 C CA . TYR A 1 69 ? -27.693 -26.634 20.477 1.00 14.55 69 TYR A CA 16
ATOM 30296 C C . TYR A 1 69 ? -27.264 -26.042 19.135 1.00 25.22 69 TYR A C 16
ATOM 30297 O O . TYR A 1 69 ? -28.054 -25.986 18.195 1.00 71.14 69 TYR A O 16
ATOM 30315 N N . GLU A 1 70 ? -25.994 -25.653 19.040 1.00 4.33 70 GLU A N 16
ATOM 30316 C CA . GLU A 1 70 ? -25.469 -25.021 17.835 1.00 23.31 70 GLU A CA 16
ATOM 30317 C C . GLU A 1 70 ? -25.434 -26.050 16.716 1.00 52.35 70 GLU A C 16
ATOM 30318 O O . GLU A 1 70 ? -25.878 -25.793 15.605 1.00 3.04 70 GLU A O 16
ATOM 30330 N N . ILE A 1 71 ? -24.926 -27.231 17.044 1.00 35.14 71 ILE A N 16
ATOM 30331 C CA . ILE A 1 71 ? -24.862 -28.345 16.111 1.00 63.20 71 ILE A CA 16
ATOM 30332 C C . ILE A 1 71 ? -26.247 -28.629 15.537 1.00 3.04 71 ILE A C 16
ATOM 30333 O O . ILE A 1 71 ? -26.413 -28.800 14.326 1.00 32.11 71 ILE A O 16
ATOM 30349 N N . MET A 1 72 ? -27.242 -28.653 16.420 1.00 5.10 72 MET A N 16
ATOM 30350 C CA . MET A 1 72 ? -28.614 -28.920 16.010 1.00 34.21 72 MET A CA 16
ATOM 30351 C C . MET A 1 72 ? -29.152 -27.797 15.118 1.00 52.43 72 MET A C 16
ATOM 30352 O O . MET A 1 72 ? -29.767 -28.067 14.087 1.00 3.12 72 MET A O 16
ATOM 30366 N N . GLU A 1 73 ? -28.904 -26.543 15.506 1.00 31.24 73 GLU A N 16
ATOM 30367 C CA . GLU A 1 73 ? -29.338 -25.389 14.713 1.00 72.02 73 GLU A CA 16
ATOM 30368 C C . GLU A 1 73 ? -28.705 -25.424 13.321 1.00 32.22 73 GLU A C 16
ATOM 30369 O O . GLU A 1 73 ? -29.387 -25.277 12.306 1.00 10.20 73 GLU A O 16
ATOM 30381 N N . ILE A 1 74 ? -27.393 -25.624 13.288 1.00 12.21 74 ILE A N 16
ATOM 30382 C CA . ILE A 1 74 ? -26.647 -25.721 12.039 1.00 14.25 74 ILE A CA 16
ATOM 30383 C C . ILE A 1 74 ? -27.256 -26.778 11.122 1.00 44.22 74 ILE A C 16
ATOM 30384 O O . ILE A 1 74 ? -27.629 -26.495 9.982 1.00 65.42 74 ILE A O 16
ATOM 30400 N N . LEU A 1 75 ? -27.383 -27.992 11.633 1.00 50.22 75 LEU A N 16
ATOM 30401 C CA . LEU A 1 75 ? -27.897 -29.095 10.835 1.00 62.33 75 LEU A CA 16
ATOM 30402 C C . LEU A 1 75 ? -29.358 -28.868 10.460 1.00 13.10 75 LEU A C 16
ATOM 30403 O O . LEU A 1 75 ? -29.792 -29.279 9.387 1.00 1.44 75 LEU A O 16
ATOM 30419 N N . ARG A 1 76 ? -30.110 -28.204 11.329 1.00 11.15 76 ARG A N 16
ATOM 30420 C CA . ARG A 1 76 ? -31.530 -27.993 11.075 1.00 32.32 76 ARG A CA 16
ATOM 30421 C C . ARG A 1 76 ? -31.728 -27.029 9.902 1.00 52.52 76 ARG A C 16
ATOM 30422 O O . ARG A 1 76 ? -32.555 -27.277 9.021 1.00 64.35 76 ARG A O 16
ATOM 30443 N N . GLN A 1 77 ? -30.949 -25.943 9.873 1.00 3.25 77 GLN A N 16
ATOM 30444 C CA . GLN A 1 77 ? -31.029 -24.975 8.777 1.00 40.13 77 GLN A CA 16
ATOM 30445 C C . GLN A 1 77 ? -30.501 -25.599 7.487 1.00 23.20 77 GLN A C 16
ATOM 30446 O O . GLN A 1 77 ? -31.082 -25.418 6.417 1.00 51.52 77 GLN A O 16
ATOM 30460 N N . LEU A 1 78 ? -29.402 -26.349 7.604 1.00 13.15 78 LEU A N 16
ATOM 30461 C CA . LEU A 1 78 ? -28.805 -27.028 6.453 1.00 14.15 78 LEU A CA 16
ATOM 30462 C C . LEU A 1 78 ? -29.790 -28.014 5.830 1.00 41.13 78 LEU A C 16
ATOM 30463 O O . LEU A 1 78 ? -30.019 -27.991 4.622 1.00 23.12 78 LEU A O 16
ATOM 30479 N N . LYS A 1 79 ? -30.368 -28.874 6.665 1.00 1.14 79 LYS A N 16
ATOM 30480 C CA . LYS A 1 79 ? -31.310 -29.892 6.204 1.00 24.25 79 LYS A CA 16
ATOM 30481 C C . LYS A 1 79 ? -32.566 -29.247 5.629 1.00 24.22 79 LYS A C 16
ATOM 30482 O O . LYS A 1 79 ? -33.096 -29.698 4.611 1.00 4.30 79 LYS A O 16
ATOM 30501 N N . TYR A 1 80 ? -33.034 -28.189 6.289 1.00 4.14 80 TYR A N 16
ATOM 30502 C CA . TYR A 1 80 ? -34.213 -27.457 5.830 1.00 62.11 80 TYR A CA 16
ATOM 30503 C C . TYR A 1 80 ? -33.956 -26.840 4.453 1.00 72.21 80 TYR A C 16
ATOM 30504 O O . TYR A 1 80 ? -34.796 -26.928 3.558 1.00 22.14 80 TYR A O 16
ATOM 30522 N N . GLN A 1 81 ? -32.786 -26.222 4.296 1.00 41.41 81 GLN A N 16
ATOM 30523 C CA . GLN A 1 81 ? -32.401 -25.595 3.032 1.00 14.22 81 GLN A CA 16
ATOM 30524 C C . GLN A 1 81 ? -32.198 -26.659 1.957 1.00 72.33 81 GLN A C 16
ATOM 30525 O O . GLN A 1 81 ? -32.588 -26.482 0.801 1.00 13.04 81 GLN A O 16
ATOM 30539 N N . ALA A 1 82 ? -31.577 -27.765 2.353 1.00 50.44 82 ALA A N 16
ATOM 30540 C CA . ALA A 1 82 ? -31.321 -28.887 1.451 1.00 44.51 82 ALA A CA 16
ATOM 30541 C C . ALA A 1 82 ? -32.608 -29.648 1.135 1.00 13.32 82 ALA A C 16
ATOM 30542 O O . ALA A 1 82 ? -32.660 -30.404 0.165 1.00 3.42 82 ALA A O 16
ATOM 30549 N N . ASP A 1 83 ? -33.633 -29.443 1.969 1.00 53.55 83 ASP A N 16
ATOM 30550 C CA . ASP A 1 83 ? -34.920 -30.136 1.830 1.00 22.04 83 ASP A CA 16
ATOM 30551 C C . ASP A 1 83 ? -34.731 -31.640 2.075 1.00 61.32 83 ASP A C 16
ATOM 30552 O O . ASP A 1 83 ? -35.504 -32.479 1.609 1.00 3.33 83 ASP A O 16
ATOM 30561 N N . THR A 1 84 ? -33.699 -31.973 2.843 1.00 53.22 84 THR A N 16
ATOM 30562 C CA . THR A 1 84 ? -33.348 -33.362 3.103 1.00 30.40 84 THR A CA 16
ATOM 30563 C C . THR A 1 84 ? -33.678 -33.764 4.543 1.00 61.01 84 THR A C 16
ATOM 30564 O O . THR A 1 84 ? -32.983 -33.377 5.490 1.00 13.42 84 THR A O 16
ATOM 30575 N N . ASN A 1 85 ? -34.750 -34.534 4.706 1.00 72.11 85 ASN A N 16
ATOM 30576 C CA . ASN A 1 85 ? -35.101 -35.097 6.006 1.00 33.25 85 ASN A CA 16
ATOM 30577 C C . ASN A 1 85 ? -34.114 -36.205 6.369 1.00 0.41 85 ASN A C 16
ATOM 30578 O O . ASN A 1 85 ? -33.775 -36.393 7.539 1.00 41.35 85 ASN A O 16
ATOM 30589 N N . GLU A 1 86 ? -33.622 -36.894 5.341 1.00 54.52 86 GLU A N 16
ATOM 30590 C CA . GLU A 1 86 ? -32.684 -38.006 5.502 1.00 21.03 86 GLU A CA 16
ATOM 30591 C C . GLU A 1 86 ? -31.440 -37.616 6.302 1.00 33.12 86 GLU A C 16
ATOM 30592 O O . GLU A 1 86 ? -31.139 -36.431 6.487 1.00 63.31 86 GLU A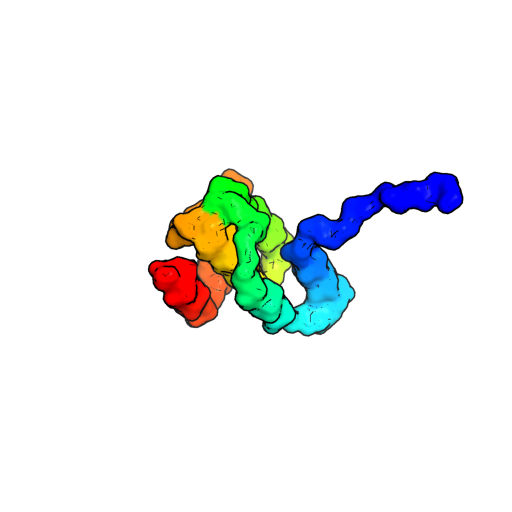 O 16
ATOM 30604 N N . LYS A 1 87 ? -30.722 -38.633 6.773 1.00 4.35 87 LYS A N 16
ATOM 30605 C CA . LYS A 1 87 ? -29.561 -38.450 7.643 1.00 63.14 87 LYS A CA 16
ATOM 30606 C C . LYS A 1 87 ? -28.379 -39.260 7.113 1.00 1.22 87 LYS A C 16
ATOM 30607 O O . LYS A 1 87 ? -28.515 -40.456 6.856 1.00 22.33 87 LYS A O 16
ATOM 30626 N N . PHE A 1 88 ? -27.229 -38.608 6.953 1.00 3.51 88 PHE A N 16
ATOM 30627 C CA . PHE A 1 88 ? -26.021 -39.265 6.451 1.00 50.33 88 PHE A CA 16
ATOM 30628 C C . PHE A 1 88 ? -24.796 -38.709 7.168 1.00 42.42 88 PHE A C 16
ATOM 30629 O O . PHE A 1 88 ? -24.847 -37.618 7.741 1.00 45.33 88 PHE A O 16
ATOM 30646 N N . TYR A 1 89 ? -23.701 -39.461 7.132 1.00 12.11 89 TYR A N 16
ATOM 30647 C CA . TYR A 1 89 ? -22.488 -39.103 7.863 1.00 34.45 89 TYR A CA 16
ATOM 30648 C C . TYR A 1 89 ? -21.233 -39.580 7.131 1.00 14.42 89 TYR A C 16
ATOM 30649 O O . TYR A 1 89 ? -21.317 -40.220 6.076 1.00 73.55 89 TYR A O 16
ATOM 30667 N N . THR A 1 90 ? -20.073 -39.259 7.694 1.00 51.15 90 THR A N 16
ATOM 30668 C CA . THR A 1 90 ? -18.794 -39.689 7.147 1.00 3.44 90 THR A CA 16
ATOM 30669 C C . THR A 1 90 ? -18.439 -41.078 7.661 1.00 31.21 90 THR A C 16
ATOM 30670 O O . THR A 1 90 ? -18.819 -41.453 8.774 1.00 4.10 90 THR A O 16
ATOM 30681 N N . ASN A 1 91 ? -17.698 -41.834 6.859 1.00 22.34 91 ASN A N 16
ATOM 30682 C CA . ASN A 1 91 ? -17.226 -43.156 7.268 1.00 34.03 91 ASN A CA 16
ATOM 30683 C C . ASN A 1 91 ? -16.378 -43.036 8.532 1.00 4.44 91 ASN A C 16
ATOM 30684 O O . ASN A 1 91 ? -16.222 -43.993 9.290 1.00 60.31 91 ASN A O 16
ATOM 30695 N N . THR A 1 92 ? -15.842 -41.837 8.745 1.00 35.44 92 THR A N 16
ATOM 30696 C CA . THR A 1 92 ? -14.984 -41.550 9.885 1.00 71.21 92 THR A CA 16
ATOM 30697 C C . THR A 1 92 ? -15.764 -41.573 11.204 1.00 42.51 92 THR A C 16
ATOM 30698 O O . THR A 1 92 ? -15.237 -42.018 12.226 1.00 54.15 92 THR A O 16
ATOM 30709 N N . GLN A 1 93 ? -17.020 -41.105 11.176 1.00 21.13 93 GLN A N 16
ATOM 30710 C CA . GLN A 1 93 ? -17.793 -40.921 12.409 1.00 54.42 93 GLN A CA 16
ATOM 30711 C C . GLN A 1 93 ? -17.888 -42.212 13.227 1.00 74.44 93 GLN A C 16
ATOM 30712 O O . GLN A 1 93 ? -17.481 -42.231 14.391 1.00 63.53 93 GLN A O 16
ATOM 30726 N N . LYS A 1 94 ? -18.391 -43.285 12.598 1.00 4.23 94 LYS A N 16
ATOM 30727 C CA . LYS A 1 94 ? -18.601 -44.584 13.263 1.00 55.32 94 LYS A CA 16
ATOM 30728 C C . LYS A 1 94 ? -19.677 -44.471 14.368 1.00 14.32 94 LYS A C 16
ATOM 30729 O O . LYS A 1 94 ? -20.699 -45.167 14.335 1.00 53.42 94 LYS A O 16
ATOM 30748 N N . GLN A 1 95 ? -19.415 -43.608 15.346 1.00 3.35 95 GLN A N 16
ATOM 30749 C CA . GLN A 1 95 ? -20.367 -43.226 16.397 1.00 24.53 95 GLN A CA 16
ATOM 30750 C C . GLN A 1 95 ? -21.647 -42.624 15.782 1.00 52.25 95 GLN A C 16
ATOM 30751 O O . GLN A 1 95 ? -21.829 -42.652 14.568 1.00 13.44 95 GLN A O 16
ATOM 30765 N N . LYS A 1 96 ? -22.544 -42.106 16.621 1.00 22.33 96 LYS A N 16
ATOM 30766 C CA . LYS A 1 96 ? -23.661 -41.281 16.152 1.00 63.02 96 LYS A CA 16
ATOM 30767 C C . LYS A 1 96 ? -23.824 -40.071 17.065 1.00 13.45 96 LYS A C 16
ATOM 30768 O O . LYS A 1 96 ? -23.916 -40.217 18.283 1.00 35.33 96 LYS A O 16
ATOM 30787 N N . ILE A 1 97 ? -23.864 -38.878 16.476 1.00 11.00 97 ILE A N 16
ATOM 30788 C CA . ILE A 1 97 ? -24.067 -37.647 17.244 1.00 31.51 97 ILE A CA 16
ATOM 30789 C C . ILE A 1 97 ? -25.419 -37.702 17.961 1.00 33.15 97 ILE A C 16
ATOM 30790 O O . ILE A 1 97 ? -25.585 -37.194 19.072 1.00 23.42 97 ILE A O 16
ATOM 30806 N N . VAL A 1 98 ? -26.379 -38.343 17.302 1.00 34.43 98 VAL A N 16
ATOM 30807 C CA . VAL A 1 98 ? -27.719 -38.553 17.854 1.00 25.31 98 VAL A CA 16
ATOM 30808 C C . VAL A 1 98 ? -27.657 -39.126 19.273 1.00 61.44 98 VAL A C 16
ATOM 30809 O O . VAL A 1 98 ? -28.501 -38.824 20.116 1.00 32.33 98 VAL A O 16
ATOM 30822 N N . GLU A 1 99 ? -26.653 -39.962 19.527 1.00 1.40 99 GLU A N 16
ATOM 30823 C CA . GLU A 1 99 ? -26.503 -40.610 20.829 1.00 41.43 99 GLU A CA 16
ATOM 30824 C C . GLU A 1 99 ? -26.149 -39.598 21.922 1.00 2.42 99 GLU A C 16
ATOM 30825 O O . GLU A 1 99 ? -26.470 -39.811 23.092 1.00 74.30 99 GLU A O 16
ATOM 30837 N N . LEU A 1 100 ? -25.489 -38.503 21.545 1.00 10.55 100 LEU A N 16
ATOM 30838 C CA . LEU A 1 100 ? -25.144 -37.451 22.501 1.00 2.11 100 LEU A CA 16
ATOM 30839 C C . LEU A 1 100 ? -26.249 -36.401 22.543 1.00 3.21 100 LEU A C 16
ATOM 30840 O O . LEU A 1 100 ? -26.428 -35.712 23.551 1.00 23.23 100 LEU A O 16
ATOM 30856 N N . TYR A 1 101 ? -26.979 -36.286 21.438 1.00 34.40 101 TYR A N 16
ATOM 30857 C CA . TYR A 1 101 ? -28.075 -35.323 21.326 1.00 4.33 101 TYR A CA 16
ATOM 30858 C C . TYR A 1 101 ? -29.074 -35.454 22.477 1.00 23.02 101 TYR A C 16
ATOM 30859 O O . TYR A 1 101 ? -29.548 -36.549 22.779 1.00 15.24 101 TYR A O 16
ATOM 30877 N N . LYS A 1 102 ? -29.372 -34.327 23.121 1.00 50.44 102 LYS A N 16
ATOM 30878 C CA . LYS A 1 102 ? -30.462 -34.259 24.089 1.00 41.02 102 LYS A CA 16
ATOM 30879 C C . LYS A 1 102 ? -31.789 -34.356 23.348 1.00 64.42 102 LYS A C 16
ATOM 30880 O O . LYS A 1 102 ? -32.030 -33.597 22.404 1.00 54.24 102 LYS A O 16
ATOM 30899 N N . GLN A 1 103 ? -32.646 -35.273 23.783 1.00 61.13 103 GLN A N 16
ATOM 30900 C CA . GLN A 1 103 ? -33.933 -35.497 23.132 1.00 3.21 103 GLN A CA 16
ATOM 30901 C C . GLN A 1 103 ? -34.728 -34.196 23.081 1.00 44.45 103 GLN A C 16
ATOM 30902 O O . GLN A 1 103 ? -35.397 -33.902 22.093 1.00 2.25 103 GLN A O 16
ATOM 30916 N N . GLU A 1 104 ? -34.612 -33.412 24.151 1.00 53.35 104 GLU A N 16
ATOM 30917 C CA . GLU A 1 104 ? -35.340 -32.152 24.292 1.00 51.12 104 GLU A CA 16
ATOM 30918 C C . GLU A 1 104 ? -35.136 -31.249 23.073 1.00 32.53 104 GLU A C 16
ATOM 30919 O O . GLU A 1 104 ? -36.094 -30.737 22.492 1.00 30.42 104 GLU A O 16
ATOM 30931 N N . ILE A 1 105 ? -33.874 -31.072 22.687 1.00 4.35 105 ILE A N 16
ATOM 30932 C CA . ILE A 1 105 ? -33.516 -30.160 21.603 1.00 71.22 105 ILE A CA 16
ATOM 30933 C C . ILE A 1 105 ? -34.016 -30.695 20.263 1.00 2.53 105 ILE A C 16
ATOM 30934 O O . ILE A 1 105 ? -34.584 -29.953 19.456 1.00 12.03 105 ILE A O 16
ATOM 30950 N N . SER A 1 106 ? -33.831 -31.992 20.047 1.00 54.34 106 SER A N 16
ATOM 30951 C CA . SER A 1 106 ? -34.201 -32.623 18.787 1.00 5.23 106 SER A CA 16
ATOM 30952 C C . SER A 1 106 ? -35.711 -32.533 18.537 1.00 33.42 106 SER A C 16
ATOM 30953 O O . SER A 1 106 ? -36.158 -32.570 17.388 1.00 55.14 106 SER A O 16
ATOM 30961 N N . GLN A 1 107 ? -36.489 -32.388 19.615 1.00 73.50 107 GLN A N 16
ATOM 30962 C CA . GLN A 1 107 ? -37.940 -32.207 19.503 1.00 53.12 107 GLN A CA 16
ATOM 30963 C C . GLN A 1 107 ? -38.244 -30.932 18.713 1.00 11.35 107 GLN A C 16
ATOM 30964 O O . GLN A 1 107 ? -38.973 -30.957 17.719 1.00 43.01 107 GLN A O 16
ATOM 30978 N N . ASP A 1 108 ? -37.648 -29.827 19.156 1.00 13.42 108 ASP A N 16
ATOM 30979 C CA . ASP A 1 108 ? -37.845 -28.516 18.531 1.00 73.33 108 ASP A CA 16
ATOM 30980 C C . ASP A 1 108 ? -37.367 -28.532 17.080 1.00 51.41 108 ASP A C 16
ATOM 30981 O O . ASP A 1 108 ? -38.016 -27.985 16.185 1.00 55.21 108 ASP A O 16
ATOM 30990 N N . ILE A 1 109 ? -36.233 -29.185 16.864 1.00 53.45 109 ILE A N 16
ATOM 30991 C CA . ILE A 1 109 ? -35.598 -29.236 15.551 1.00 14.11 109 ILE A CA 16
ATOM 30992 C C . ILE A 1 109 ? -36.454 -30.008 14.546 1.00 42.22 109 ILE A C 16
ATOM 30993 O O . ILE A 1 109 ? -36.767 -29.504 13.463 1.00 63.04 109 ILE A O 16
ATOM 31009 N N . LEU A 1 110 ? -36.836 -31.229 14.908 1.00 44.14 110 LEU A N 16
ATOM 31010 C CA . LEU A 1 110 ? -37.655 -32.059 14.030 1.00 24.03 110 LEU A CA 16
ATOM 31011 C C . LEU A 1 110 ? -39.005 -31.408 13.785 1.00 42.03 110 LEU A C 16
ATOM 31012 O O . LEU A 1 110 ? -39.518 -31.444 12.670 1.00 44.42 110 LEU A O 16
ATOM 31028 N N . ASN A 1 111 ? -39.555 -30.796 14.830 1.00 1.43 111 ASN A N 16
ATOM 31029 C CA . ASN A 1 111 ? -40.808 -30.047 14.729 1.00 1.53 111 ASN A CA 16
ATOM 31030 C C . ASN A 1 111 ? -40.736 -29.038 13.582 1.00 13.41 111 ASN A C 16
ATOM 31031 O O . ASN A 1 111 ? -41.699 -28.838 12.844 1.00 32.40 111 ASN A O 16
ATOM 31042 N N . GLU A 1 112 ? -39.571 -28.419 13.445 1.00 71.23 112 GLU A N 16
ATOM 31043 C CA . GLU A 1 112 ? -39.315 -27.405 12.455 1.00 61.15 112 GLU A CA 16
ATOM 31044 C C . GLU A 1 112 ? -39.147 -28.011 11.061 1.00 34.23 112 GLU A C 16
ATOM 31045 O O . GLU A 1 112 ? -39.811 -27.605 10.107 1.00 44.44 112 GLU A O 16
ATOM 31057 N N . ILE A 1 113 ? -38.257 -28.992 10.961 1.00 40.22 113 ILE A N 16
ATOM 31058 C CA . ILE A 1 113 ? -37.858 -29.547 9.667 1.00 32.51 113 ILE A CA 16
ATOM 31059 C C . ILE A 1 113 ? -38.947 -30.430 9.046 1.00 31.43 113 ILE A C 16
ATOM 31060 O O . ILE A 1 113 ? -39.181 -30.375 7.834 1.00 64.51 113 ILE A O 16
ATOM 31076 N N . PHE A 1 114 ? -39.613 -31.237 9.870 1.00 72.51 114 PHE A N 16
ATOM 31077 C CA . PHE A 1 114 ? -40.581 -32.216 9.362 1.00 12.22 114 PHE A CA 16
ATOM 31078 C C . PHE A 1 114 ? -41.874 -31.518 8.937 1.00 12.22 114 PHE A C 16
ATOM 31079 O O . PHE A 1 114 ? -42.716 -32.105 8.253 1.00 33.51 114 PHE A O 16
ATOM 31096 N N . ARG A 1 115 ? -42.008 -30.261 9.342 1.00 21.13 115 ARG A N 16
ATOM 31097 C CA . ARG A 1 115 ? -43.193 -29.479 9.105 1.00 21.10 115 ARG A CA 16
ATOM 31098 C C . ARG A 1 115 ? -43.234 -28.997 7.648 1.00 74.42 115 ARG A C 16
ATOM 31099 O O . ARG A 1 115 ? -44.102 -29.467 6.881 1.00 53.41 115 ARG A O 16
ATOM 31121 N N . MET A 1 1 ? -5.181 -15.076 6.310 1.00 74.34 1 MET A N 17
ATOM 31122 C CA . MET A 1 1 ? -4.761 -13.986 5.397 1.00 32.42 1 MET A CA 17
ATOM 31123 C C . MET A 1 1 ? -5.799 -13.793 4.295 1.00 34.15 1 MET A C 17
ATOM 31124 O O . MET A 1 1 ? -6.143 -14.739 3.587 1.00 11.12 1 MET A O 17
ATOM 31140 N N . ALA A 1 2 ? -6.291 -12.566 4.152 1.00 32.41 2 ALA A N 17
ATOM 31141 C CA . ALA A 1 2 ? -7.279 -12.245 3.127 1.00 33.43 2 ALA A CA 17
ATOM 31142 C C . ALA A 1 2 ? -6.615 -12.107 1.759 1.00 44.45 2 ALA A C 17
ATOM 31143 O O . ALA A 1 2 ? -6.000 -11.080 1.457 1.00 4.41 2 ALA A O 17
ATOM 31150 N N . HIS A 1 3 ? -6.716 -13.154 0.944 1.00 35.50 3 HIS A N 17
ATOM 31151 C CA . HIS A 1 3 ? -6.163 -13.133 -0.407 1.00 45.14 3 HIS A CA 17
ATOM 31152 C C . HIS A 1 3 ? -7.067 -12.294 -1.310 1.00 11.32 3 HIS A C 17
ATOM 31153 O O . HIS A 1 3 ? -7.880 -12.834 -2.061 1.00 41.41 3 HIS A O 17
ATOM 31168 N N . HIS A 1 4 ? -6.928 -10.972 -1.219 1.00 40.31 4 HIS A N 17
ATOM 31169 C CA . HIS A 1 4 ? -7.829 -10.047 -1.917 1.00 41.32 4 HIS A CA 17
ATOM 31170 C C . HIS A 1 4 ? -7.629 -10.041 -3.436 1.00 53.53 4 HIS A C 17
ATOM 31171 O O . HIS A 1 4 ? -8.191 -9.197 -4.131 1.00 62.24 4 HIS A O 17
ATOM 31186 N N . HIS A 1 5 ? -6.837 -10.982 -3.957 1.00 51.32 5 HIS A N 17
ATOM 31187 C CA . HIS A 1 5 ? -6.834 -11.248 -5.399 1.00 34.34 5 HIS A CA 17
ATOM 31188 C C . HIS A 1 5 ? -8.104 -12.013 -5.766 1.00 40.30 5 HIS A C 17
ATOM 31189 O O . HIS A 1 5 ? -8.388 -12.264 -6.937 1.00 73.43 5 HIS A O 17
ATOM 31204 N N . HIS A 1 6 ? -8.841 -12.405 -4.731 1.00 64.13 6 HIS A N 17
ATOM 31205 C CA . HIS A 1 6 ? -10.207 -12.892 -4.867 1.00 24.03 6 HIS A CA 17
ATOM 31206 C C . HIS A 1 6 ? -11.134 -11.818 -4.314 1.00 1.14 6 HIS A C 17
ATOM 31207 O O . HIS A 1 6 ? -11.154 -11.584 -3.109 1.00 53.23 6 HIS A O 17
ATOM 31222 N N . HIS A 1 7 ? -11.869 -11.141 -5.185 1.00 45.14 7 HIS A N 17
ATOM 31223 C CA . HIS A 1 7 ? -12.731 -10.044 -4.752 1.00 11.35 7 HIS A CA 17
ATOM 31224 C C . HIS A 1 7 ? -13.992 -10.584 -4.078 1.00 75.43 7 HIS A C 17
ATOM 31225 O O . HIS A 1 7 ? -14.569 -11.572 -4.535 1.00 41.30 7 HIS A O 17
ATOM 31240 N N . HIS A 1 8 ? -14.397 -9.918 -2.986 1.00 51.14 8 HIS A N 17
ATOM 31241 C CA . HIS A 1 8 ? -15.491 -10.366 -2.110 1.00 24.14 8 HIS A CA 17
ATOM 31242 C C . HIS A 1 8 ? -15.340 -11.847 -1.767 1.00 52.20 8 HIS A C 17
ATOM 31243 O O . HIS A 1 8 ? -16.298 -12.624 -1.815 1.00 11.32 8 HIS A O 17
ATOM 31258 N N . MET A 1 9 ? -14.115 -12.221 -1.412 1.00 32.14 9 MET A N 17
ATOM 31259 C CA . MET A 1 9 ? -13.794 -13.589 -1.025 1.00 70.12 9 MET A CA 17
ATOM 31260 C C . MET A 1 9 ? -14.470 -13.947 0.301 1.00 60.04 9 MET A C 17
ATOM 31261 O O . MET A 1 9 ? -13.974 -13.627 1.384 1.00 73.41 9 MET A O 17
ATOM 31275 N N . PHE A 1 10 ? -15.624 -14.594 0.212 1.00 64.01 10 PHE A N 17
ATOM 31276 C CA . PHE A 1 10 ? -16.356 -15.014 1.399 1.00 21.31 10 PHE A CA 17
ATOM 31277 C C . PHE A 1 10 ? -16.063 -16.478 1.718 1.00 24.02 10 PHE A C 17
ATOM 31278 O O . PHE A 1 10 ? -15.934 -17.309 0.813 1.00 73.24 10 PHE A O 17
ATOM 31295 N N . LEU A 1 11 ? -15.925 -16.773 3.006 1.00 64.02 11 LEU A N 17
ATOM 31296 C CA . LEU A 1 11 ? -15.740 -18.143 3.479 1.00 11.34 11 LEU A CA 17
ATOM 31297 C C . LEU A 1 11 ? -17.069 -18.682 4.004 1.00 5.25 11 LEU A C 17
ATOM 31298 O O . LEU A 1 11 ? -18.094 -18.002 3.917 1.00 73.11 11 LEU A O 17
ATOM 31314 N N . ASP A 1 12 ? -17.054 -19.895 4.544 1.00 42.42 12 ASP A N 17
ATOM 31315 C CA . ASP A 1 12 ? -18.274 -20.519 5.059 1.00 33.24 12 ASP A CA 17
ATOM 31316 C C . ASP A 1 12 ? -18.740 -19.801 6.325 1.00 12.01 12 ASP A C 17
ATOM 31317 O O . ASP A 1 12 ? -17.944 -19.565 7.244 1.00 41.41 12 ASP A O 17
ATOM 31326 N N . ASP A 1 13 ? -20.026 -19.452 6.366 1.00 23.11 13 ASP A N 17
ATOM 31327 C CA . ASP A 1 13 ? -20.582 -18.668 7.469 1.00 41.03 13 ASP A CA 17
ATOM 31328 C C . ASP A 1 13 ? -20.514 -19.443 8.783 1.00 45.11 13 ASP A C 17
ATOM 31329 O O . ASP A 1 13 ? -20.097 -18.897 9.808 1.00 42.22 13 ASP A O 17
ATOM 31338 N N . VAL A 1 14 ? -20.899 -20.714 8.748 1.00 21.44 14 VAL A N 17
ATOM 31339 C CA . VAL A 1 14 ? -20.882 -21.558 9.939 1.00 24.44 14 VAL A CA 17
ATOM 31340 C C . VAL A 1 14 ? -19.457 -21.736 10.453 1.00 74.24 14 VAL A C 17
ATOM 31341 O O . VAL A 1 14 ? -19.197 -21.604 11.650 1.00 34.32 14 VAL A O 17
ATOM 31354 N N . ASN A 1 15 ? -18.544 -22.033 9.538 1.00 63.02 15 ASN A N 17
ATOM 31355 C CA . ASN A 1 15 ? -17.153 -22.298 9.887 1.00 62.11 15 ASN A CA 17
ATOM 31356 C C . ASN A 1 15 ? -16.547 -21.101 10.620 1.00 40.23 15 ASN A C 17
ATOM 31357 O O . ASN A 1 15 ? -16.025 -21.242 11.725 1.00 13.31 15 ASN A O 17
ATOM 31368 N N . VAL A 1 16 ? -16.668 -19.918 10.024 1.00 62.24 16 VAL A N 17
ATOM 31369 C CA . VAL A 1 16 ? -16.082 -18.704 10.595 1.00 43.23 16 VAL A CA 17
ATOM 31370 C C . VAL A 1 16 ? -16.796 -18.308 11.886 1.00 15.44 16 VAL A C 17
ATOM 31371 O O . VAL A 1 16 ? -16.167 -17.885 12.859 1.00 41.14 16 VAL A O 17
ATOM 31384 N N . PHE A 1 17 ? -18.113 -18.457 11.877 1.00 5.31 17 PHE A N 17
ATOM 31385 C CA . PHE A 1 17 ? -18.948 -18.099 13.024 1.00 31.25 17 PHE A CA 17
ATOM 31386 C C . PHE A 1 17 ? -18.619 -18.966 14.241 1.00 64.43 17 PHE A C 17
ATOM 31387 O O . PHE A 1 17 ? -18.331 -18.449 15.323 1.00 60.14 17 PHE A O 17
ATOM 31404 N N . LEU A 1 18 ? -18.648 -20.281 14.056 1.00 64.41 18 LEU A N 17
ATOM 31405 C CA . LEU A 1 18 ? -18.378 -21.211 15.147 1.00 53.42 18 LEU A CA 17
ATOM 31406 C C . LEU A 1 18 ? -16.923 -21.064 15.588 1.00 34.33 18 LEU A C 17
ATOM 31407 O O . LEU A 1 18 ? -16.617 -21.094 16.781 1.00 23.11 18 LEU A O 17
ATOM 31423 N N . ASP A 1 19 ? -16.032 -20.877 14.615 1.00 74.01 19 ASP A N 17
ATOM 31424 C CA . ASP A 1 19 ? -14.620 -20.626 14.903 1.00 42.04 19 ASP A CA 17
ATOM 31425 C C . ASP A 1 19 ? -14.473 -19.426 15.838 1.00 61.13 19 ASP A C 17
ATOM 31426 O O . ASP A 1 19 ? -13.692 -19.457 16.787 1.00 64.30 19 ASP A O 17
ATOM 31435 N N . ASP A 1 20 ? -15.251 -18.376 15.577 1.00 24.32 20 ASP A N 17
ATOM 31436 C CA . ASP A 1 20 ? -15.214 -17.167 16.402 1.00 32.55 20 ASP A CA 17
ATOM 31437 C C . ASP A 1 20 ? -15.711 -17.472 17.813 1.00 23.54 20 ASP A C 17
ATOM 31438 O O . ASP A 1 20 ? -15.138 -17.008 18.800 1.00 43.02 20 ASP A O 17
ATOM 31447 N N . LEU A 1 21 ? -16.769 -18.280 17.894 1.00 10.32 21 LEU A N 17
ATOM 31448 C CA . LEU A 1 21 ? -17.310 -18.728 19.177 1.00 24.15 21 LEU A CA 17
ATOM 31449 C C . LEU A 1 21 ? -16.319 -19.648 19.891 1.00 20.03 21 LEU A C 17
ATOM 31450 O O . LEU A 1 21 ? -16.400 -19.849 21.101 1.00 4.12 21 LEU A O 17
ATOM 31466 N N . ASN A 1 22 ? -15.394 -20.217 19.127 1.00 62.44 22 ASN A N 17
ATOM 31467 C CA . ASN A 1 22 ? -14.360 -21.085 19.683 1.00 23.23 22 ASN A CA 17
ATOM 31468 C C . ASN A 1 22 ? -13.260 -20.237 20.318 1.00 45.24 22 ASN A C 17
ATOM 31469 O O . ASN A 1 22 ? -12.879 -20.451 21.472 1.00 22.55 22 ASN A O 17
ATOM 31480 N N . THR A 1 23 ? -12.763 -19.267 19.556 1.00 44.11 23 THR A N 17
ATOM 31481 C CA . THR A 1 23 ? -11.734 -18.362 20.021 1.00 55.23 23 THR A CA 17
ATOM 31482 C C . THR A 1 23 ? -12.224 -17.571 21.230 1.00 75.10 23 THR A C 17
ATOM 31483 O O . THR A 1 23 ? -11.482 -17.339 22.189 1.00 11.22 23 THR A O 17
ATOM 31494 N N . ASN A 1 24 ? -13.478 -17.162 21.163 1.00 3.44 24 ASN A N 17
ATOM 31495 C CA . ASN A 1 24 ? -14.141 -16.488 22.274 1.00 10.21 24 ASN A CA 17
ATOM 31496 C C . ASN A 1 24 ? -15.434 -17.235 22.608 1.00 54.24 24 ASN A C 17
ATOM 31497 O O . ASN A 1 24 ? -16.426 -17.113 21.891 1.00 14.22 24 ASN A O 17
ATOM 31508 N N . PRO A 1 25 ? -15.432 -18.023 23.704 1.00 31.14 25 PRO A N 17
ATOM 31509 C CA . PRO A 1 25 ? -16.509 -18.965 24.017 1.00 74.54 25 PRO A CA 17
ATOM 31510 C C . PRO A 1 25 ? -17.718 -18.308 24.661 1.00 50.15 25 PRO A C 17
ATOM 31511 O O . PRO A 1 25 ? -18.080 -18.568 25.815 1.00 42.21 25 PRO A O 17
ATOM 31522 N N . ILE A 1 26 ? -18.300 -17.444 23.890 1.00 13.15 26 ILE A N 17
ATOM 31523 C CA . ILE A 1 26 ? -19.578 -16.815 24.216 1.00 32.33 26 ILE A CA 17
ATOM 31524 C C . ILE A 1 26 ? -20.650 -17.891 24.354 1.00 51.23 26 ILE A C 17
ATOM 31525 O O . ILE A 1 26 ? -21.277 -18.041 25.405 1.00 72.12 26 ILE A O 17
ATOM 31541 N N . THR A 1 27 ? -20.816 -18.637 23.269 1.00 21.53 27 THR A N 17
ATOM 31542 C CA . THR A 1 27 ? -21.699 -19.803 23.206 1.00 44.42 27 THR A CA 17
ATOM 31543 C C . THR A 1 27 ? -23.060 -19.544 23.868 1.00 5.43 27 THR A C 17
ATOM 31544 O O . THR A 1 27 ? -23.461 -20.226 24.813 1.00 20.13 27 THR A O 17
ATOM 31555 N N . ASP A 1 28 ? -23.754 -18.519 23.384 1.00 4.40 28 ASP A N 17
ATOM 31556 C CA . ASP A 1 28 ? -25.152 -18.307 23.749 1.00 4.15 28 ASP A CA 17
ATOM 31557 C C . ASP A 1 28 ? -26.024 -18.918 22.666 1.00 10.32 28 ASP A C 17
ATOM 31558 O O . ASP A 1 28 ? -26.304 -18.282 21.645 1.00 3.14 28 ASP A O 17
ATOM 31567 N N . GLU A 1 29 ? -26.430 -20.158 22.889 1.00 64.33 29 GLU A N 17
ATOM 31568 C CA . GLU A 1 29 ? -27.123 -20.946 21.879 1.00 73.33 29 GLU A CA 17
ATOM 31569 C C . GLU A 1 29 ? -28.389 -20.243 21.386 1.00 71.44 29 GLU A C 17
ATOM 31570 O O . GLU A 1 29 ? -28.762 -20.376 20.218 1.00 41.11 29 GLU A O 17
ATOM 31582 N N . TRP A 1 30 ? -29.045 -19.482 22.265 1.00 42.15 30 TRP A N 17
ATOM 31583 C CA . TRP A 1 30 ? -30.233 -18.731 21.862 1.00 64.03 30 TRP A CA 17
ATOM 31584 C C . TRP A 1 30 ? -29.869 -17.677 20.815 1.00 14.33 30 TRP A C 17
ATOM 31585 O O . TRP A 1 30 ? -30.601 -17.472 19.847 1.00 0.14 30 TRP A O 17
ATOM 31606 N N . TYR A 1 31 ? -28.714 -17.043 20.997 1.00 5.11 31 TYR A N 17
ATOM 31607 C CA . TYR A 1 31 ? -28.237 -16.018 20.069 1.00 24.44 31 TYR A CA 17
ATOM 31608 C C . TYR A 1 31 ? -27.741 -16.667 18.779 1.00 72.01 31 TYR A C 17
ATOM 31609 O O . TYR A 1 31 ? -27.858 -16.093 17.696 1.00 63.21 31 TYR A O 17
ATOM 31627 N N . MET A 1 32 ? -27.197 -17.874 18.905 1.00 34.30 32 MET A N 17
ATOM 31628 C CA . MET A 1 32 ? -26.812 -18.664 17.740 1.00 50.12 32 MET A CA 17
ATOM 31629 C C . MET A 1 32 ? -28.050 -18.940 16.892 1.00 71.33 32 MET A C 17
ATOM 31630 O O . MET A 1 32 ? -28.021 -18.802 15.670 1.00 13.24 32 MET A O 17
ATOM 31644 N N . SER A 1 33 ? -29.145 -19.287 17.562 1.00 50.11 33 SER A N 17
ATOM 31645 C CA . SER A 1 33 ? -30.414 -19.535 16.890 1.00 42.11 33 SER A CA 17
ATOM 31646 C C . SER A 1 33 ? -30.859 -18.289 16.121 1.00 45.32 33 SER A C 17
ATOM 31647 O O . SER A 1 33 ? -31.357 -18.388 15.000 1.00 61.41 33 SER A O 17
ATOM 31655 N N . ASN A 1 34 ? -30.655 -17.115 16.727 1.00 34.11 34 ASN A N 17
ATOM 31656 C CA . ASN A 1 34 ? -30.976 -15.839 16.073 1.00 33.22 34 ASN A CA 17
ATOM 31657 C C . ASN A 1 34 ? -30.198 -15.703 14.766 1.00 65.23 34 ASN A C 17
ATOM 31658 O O . ASN A 1 34 ? -30.718 -15.208 13.760 1.00 43.04 34 ASN A O 17
ATOM 31669 N N . PHE A 1 35 ? -28.946 -16.147 14.799 1.00 55.32 35 PHE A N 17
ATOM 31670 C CA . PHE A 1 35 ? -28.066 -16.118 13.633 1.00 43.25 35 PHE A CA 17
ATOM 31671 C C . PHE A 1 35 ? -28.547 -17.111 12.577 1.00 51.21 35 PHE A C 17
ATOM 31672 O O . PHE A 1 35 ? -28.643 -16.781 11.398 1.00 14.45 35 PHE A O 17
ATOM 31689 N N . ALA A 1 36 ? -28.860 -18.325 13.021 1.00 55.52 36 ALA A N 17
ATOM 31690 C CA . ALA A 1 36 ? -29.264 -19.406 12.125 1.00 1.22 36 ALA A CA 17
ATOM 31691 C C . ALA A 1 36 ? -30.673 -19.183 11.582 1.00 33.21 36 ALA A C 17
ATOM 31692 O O . ALA A 1 36 ? -31.023 -19.688 10.515 1.00 11.11 36 ALA A O 17
ATOM 31699 N N . ASP A 1 37 ? -31.462 -18.409 12.322 1.00 60.11 37 ASP A N 17
ATOM 31700 C CA . ASP A 1 37 ? -32.873 -18.181 12.004 1.00 24.35 37 ASP A CA 17
ATOM 31701 C C . ASP A 1 37 ? -33.075 -17.728 10.557 1.00 72.00 37 ASP A C 17
ATOM 31702 O O . ASP A 1 37 ? -33.839 -18.339 9.806 1.00 53.43 37 ASP A O 17
ATOM 31711 N N . LYS A 1 38 ? -32.404 -16.653 10.166 1.00 65.31 38 LYS A N 17
ATOM 31712 C CA . LYS A 1 38 ? -32.562 -16.116 8.819 1.00 20.14 38 LYS A CA 17
ATOM 31713 C C . LYS A 1 38 ? -31.421 -16.594 7.924 1.00 25.40 38 LYS A C 17
ATOM 31714 O O . LYS A 1 38 ? -30.465 -15.865 7.660 1.00 11.33 38 LYS A O 17
ATOM 31733 N N . HIS A 1 39 ? -31.504 -17.863 7.535 1.00 34.03 39 HIS A N 17
ATOM 31734 C CA . HIS A 1 39 ? -30.606 -18.463 6.544 1.00 13.44 39 HIS A CA 17
ATOM 31735 C C . HIS A 1 39 ? -31.450 -19.180 5.497 1.00 71.25 39 HIS A C 17
ATOM 31736 O O . HIS A 1 39 ? -31.614 -20.397 5.536 1.00 11.13 39 HIS A O 17
ATOM 31751 N N . ILE A 1 40 ? -32.010 -18.401 4.580 1.00 15.14 40 ILE A N 17
ATOM 31752 C CA . ILE A 1 40 ? -32.997 -18.905 3.624 1.00 32.11 40 ILE A CA 17
ATOM 31753 C C . ILE A 1 40 ? -32.326 -19.383 2.334 1.00 22.31 40 ILE A C 17
ATOM 31754 O O . ILE A 1 40 ? -32.952 -20.032 1.497 1.00 2.34 40 ILE A O 17
ATOM 31770 N N . LYS A 1 41 ? -31.050 -19.044 2.185 1.00 0.43 41 LYS A N 17
ATOM 31771 C CA . LYS A 1 41 ? -30.255 -19.437 1.021 1.00 12.12 41 LYS A CA 17
ATOM 31772 C C . LYS A 1 41 ? -28.769 -19.324 1.346 1.00 5.14 41 LYS A C 17
ATOM 31773 O O . LYS A 1 41 ? -28.240 -18.221 1.487 1.00 35.21 41 LYS A O 17
ATOM 31792 N N . ILE A 1 42 ? -28.113 -20.471 1.495 1.00 4.25 42 ILE A N 17
ATOM 31793 C CA . ILE A 1 42 ? -26.692 -20.517 1.832 1.00 14.01 42 ILE A CA 17
ATOM 31794 C C . ILE A 1 42 ? -25.922 -21.429 0.873 1.00 52.43 42 ILE A C 17
ATOM 31795 O O . ILE A 1 42 ? -24.909 -21.025 0.295 1.00 53.43 42 ILE A O 17
ATOM 31811 N N . LEU A 1 43 ? -26.420 -22.650 0.679 1.00 33.44 43 LEU A N 17
ATOM 31812 C CA . LEU A 1 43 ? -25.747 -23.643 -0.161 1.00 4.54 43 LEU A CA 17
ATOM 31813 C C . LEU A 1 43 ? -26.754 -24.363 -1.052 1.00 11.14 43 LEU A C 17
ATOM 31814 O O . LEU A 1 43 ? -27.965 -24.271 -0.833 1.00 35.23 43 LEU A O 17
ATOM 31830 N N . GLU A 1 44 ? -26.242 -25.069 -2.059 1.00 11.42 44 GLU A N 17
ATOM 31831 C CA . GLU A 1 44 ? -27.075 -25.918 -2.907 1.00 12.15 44 GLU A CA 17
ATOM 31832 C C . GLU A 1 44 ? -27.505 -27.155 -2.131 1.00 30.40 44 GLU A C 17
ATOM 31833 O O . GLU A 1 44 ? -27.058 -27.375 -1.004 1.00 1.54 44 GLU A O 17
ATOM 31845 N N . SER A 1 45 ? -28.340 -27.973 -2.747 1.00 71.32 45 SER A N 17
ATOM 31846 C CA . SER A 1 45 ? -28.853 -29.169 -2.093 1.00 70.25 45 SER A CA 17
ATOM 31847 C C . SER A 1 45 ? -27.718 -30.162 -1.830 1.00 53.14 45 SER A C 17
ATOM 31848 O O . SER A 1 45 ? -27.479 -30.566 -0.688 1.00 14.11 45 SER A O 17
ATOM 31856 N N . TYR A 1 46 ? -26.993 -30.513 -2.890 1.00 24.11 46 TYR A N 17
ATOM 31857 C CA . TYR A 1 46 ? -25.884 -31.458 -2.792 1.00 25.11 46 TYR A CA 17
ATOM 31858 C C . TYR A 1 46 ? -24.717 -30.858 -2.005 1.00 70.33 46 TYR A C 17
ATOM 31859 O O . TYR A 1 46 ? -24.018 -31.570 -1.280 1.00 31.12 46 TYR A O 17
ATOM 31877 N N . GLU A 1 47 ? -24.524 -29.545 -2.135 1.00 72.31 47 GLU A N 17
ATOM 31878 C CA . GLU A 1 47 ? -23.472 -28.853 -1.397 1.00 53.13 47 GLU A CA 17
ATOM 31879 C C . GLU A 1 47 ? -23.733 -28.952 0.099 1.00 4.32 47 GLU A C 17
ATOM 31880 O O . GLU A 1 47 ? -22.889 -29.422 0.854 1.00 75.22 47 GLU A O 17
ATOM 31892 N N . ALA A 1 48 ? -24.925 -28.536 0.512 1.00 33.12 48 ALA A N 17
ATOM 31893 C CA . ALA A 1 48 ? -25.301 -28.584 1.918 1.00 74.23 48 ALA A CA 17
ATOM 31894 C C . ALA A 1 48 ? -25.269 -30.022 2.424 1.00 21.35 48 ALA A C 17
ATOM 31895 O O . ALA A 1 48 ? -24.826 -30.284 3.540 1.00 72.31 48 ALA A O 17
ATOM 31902 N N . PHE A 1 49 ? -25.715 -30.951 1.578 1.00 44.25 49 PHE A N 17
ATOM 31903 C CA . PHE A 1 49 ? -25.758 -32.371 1.925 1.00 63.20 49 PHE A CA 17
ATOM 31904 C C . PHE A 1 49 ? -24.354 -32.896 2.242 1.00 22.21 49 PHE A C 17
ATOM 31905 O O . PHE A 1 49 ? -24.150 -33.627 3.212 1.00 13.31 49 PHE A O 17
ATOM 31922 N N . ASP A 1 50 ? -23.392 -32.520 1.412 1.00 34.24 50 ASP A N 17
ATOM 31923 C CA . ASP A 1 50 ? -22.002 -32.951 1.598 1.00 23.32 50 ASP A CA 17
ATOM 31924 C C . ASP A 1 50 ? -21.395 -32.247 2.813 1.00 1.51 50 ASP A C 17
ATOM 31925 O O . ASP A 1 50 ? -20.656 -32.848 3.612 1.00 54.04 50 ASP A O 17
ATOM 31934 N N . ILE A 1 51 ? -21.730 -30.968 2.952 1.00 13.34 51 ILE A N 17
ATOM 31935 C CA . ILE A 1 51 ? -21.312 -30.179 4.104 1.00 11.42 51 ILE A CA 17
ATOM 31936 C C . ILE A 1 51 ? -21.875 -30.780 5.398 1.00 65.31 51 ILE A C 17
ATOM 31937 O O . ILE A 1 51 ? -21.258 -30.664 6.456 1.00 71.51 51 ILE A O 17
ATOM 31953 N N . LEU A 1 52 ? -23.039 -31.440 5.306 1.00 62.15 52 LEU A N 17
ATOM 31954 C CA . LEU A 1 52 ? -23.588 -32.169 6.453 1.00 32.51 52 LEU A CA 17
ATOM 31955 C C . LEU A 1 52 ? -22.564 -33.186 6.933 1.00 71.22 52 LEU A C 17
ATOM 31956 O O . LEU A 1 52 ? -22.183 -33.189 8.093 1.00 33.53 52 LEU A O 17
ATOM 31972 N N . LYS A 1 53 ? -22.105 -34.018 6.006 1.00 41.41 53 LYS A N 17
ATOM 31973 C CA . LYS A 1 53 ? -21.102 -35.044 6.285 1.00 34.22 53 LYS A CA 17
ATOM 31974 C C . LYS A 1 53 ? -19.847 -34.426 6.910 1.00 1.12 53 LYS A C 17
ATOM 31975 O O . LYS A 1 53 ? -19.371 -34.867 7.972 1.00 53.22 53 LYS A O 17
ATOM 31994 N N . GLN A 1 54 ? -19.325 -33.398 6.241 1.00 10.44 54 GLN A N 17
ATOM 31995 C CA . GLN A 1 54 ? -18.122 -32.706 6.706 1.00 23.13 54 GLN A CA 17
ATOM 31996 C C . GLN A 1 54 ? -18.307 -32.194 8.135 1.00 42.14 54 GLN A C 17
ATOM 31997 O O . GLN A 1 54 ? -17.447 -32.394 8.998 1.00 1.13 54 GLN A O 17
ATOM 32011 N N . PHE A 1 55 ? -19.444 -31.548 8.377 1.00 65.31 55 PHE A N 17
ATOM 32012 C CA . PHE A 1 55 ? -19.748 -30.977 9.683 1.00 54.32 55 PHE A CA 17
ATOM 32013 C C . PHE A 1 55 ? -20.013 -32.067 10.711 1.00 52.31 55 PHE A C 17
ATOM 32014 O O . PHE A 1 55 ? -19.690 -31.898 11.873 1.00 11.04 55 PHE A O 17
ATOM 32031 N N . VAL A 1 56 ? -20.594 -33.179 10.278 1.00 41.34 56 VAL A N 17
ATOM 32032 C CA . VAL A 1 56 ? -20.767 -34.340 11.146 1.00 52.12 56 VAL A CA 17
ATOM 32033 C C . VAL A 1 56 ? -19.412 -34.734 11.732 1.00 63.32 56 VAL A C 17
ATOM 32034 O O . VAL A 1 56 ? -19.223 -34.779 12.963 1.00 21.21 56 VAL A O 17
ATOM 32047 N N . ASP A 1 57 ? -18.462 -34.971 10.834 1.00 64.01 57 ASP A N 17
ATOM 32048 C CA . ASP A 1 57 ? -17.098 -35.314 11.227 1.00 33.44 57 ASP A CA 17
ATOM 32049 C C . ASP A 1 57 ? -16.515 -34.230 12.140 1.00 30.24 57 ASP A C 17
ATOM 32050 O O . ASP A 1 57 ? -15.968 -34.523 13.208 1.00 63.24 57 ASP A O 17
ATOM 32059 N N . TYR A 1 58 ? -16.711 -32.977 11.737 1.00 52.32 58 TYR A N 17
ATOM 32060 C CA . TYR A 1 58 ? -16.149 -31.820 12.441 1.00 34.32 58 TYR A CA 17
ATOM 32061 C C . TYR A 1 58 ? -16.698 -31.731 13.863 1.00 3.23 58 TYR A C 17
ATOM 32062 O O . TYR A 1 58 ? -15.958 -31.499 14.824 1.00 71.41 58 TYR A O 17
ATOM 32080 N N . MET A 1 59 ? -18.001 -31.924 13.977 1.00 73.43 59 MET A N 17
ATOM 32081 C CA . MET A 1 59 ? -18.710 -31.796 15.240 1.00 13.32 59 MET A CA 17
ATOM 32082 C C . MET A 1 59 ? -18.293 -32.902 16.198 1.00 44.22 59 MET A C 17
ATOM 32083 O O . MET A 1 59 ? -18.129 -32.664 17.398 1.00 5.31 59 MET A O 17
ATOM 32097 N N . ILE A 1 60 ? -18.107 -34.110 15.666 1.00 62.31 60 ILE A N 17
ATOM 32098 C CA . ILE A 1 60 ? -17.595 -35.217 16.475 1.00 33.23 60 ILE A CA 17
ATOM 32099 C C . ILE A 1 60 ? -16.162 -34.938 16.936 1.00 12.21 60 ILE A C 17
ATOM 32100 O O . ILE A 1 60 ? -15.803 -35.241 18.077 1.00 4.11 60 ILE A O 17
ATOM 32116 N N . GLU A 1 61 ? -15.351 -34.347 16.058 1.00 71.51 61 GLU A N 17
ATOM 32117 C CA . GLU A 1 61 ? -13.962 -34.044 16.401 1.00 34.31 61 GLU A CA 17
ATOM 32118 C C . GLU A 1 61 ? -13.872 -32.996 17.515 1.00 21.43 61 GLU A C 17
ATOM 32119 O O . GLU A 1 61 ? -13.252 -33.242 18.553 1.00 12.02 61 GLU A O 17
ATOM 32131 N N . GLU A 1 62 ? -14.497 -31.834 17.313 1.00 63.41 62 GLU A N 17
ATOM 32132 C CA . GLU A 1 62 ? -14.341 -30.721 18.254 1.00 54.23 62 GLU A CA 17
ATOM 32133 C C . GLU A 1 62 ? -15.236 -30.901 19.492 1.00 21.40 62 GLU A C 17
ATOM 32134 O O . GLU A 1 62 ? -15.012 -30.263 20.523 1.00 25.10 62 GLU A O 17
ATOM 32146 N N . HIS A 1 63 ? -16.230 -31.788 19.371 1.00 43.05 63 HIS A N 17
ATOM 32147 C CA . HIS A 1 63 ? -16.979 -32.343 20.513 1.00 2.03 63 HIS A CA 17
ATOM 32148 C C . HIS A 1 63 ? -17.259 -31.329 21.641 1.00 4.01 63 HIS A C 17
ATOM 32149 O O . HIS A 1 63 ? -16.848 -31.543 22.783 1.00 63.34 63 HIS A O 17
ATOM 32164 N N . ASP A 1 64 ? -17.924 -30.219 21.341 1.00 34.14 64 ASP A N 17
ATOM 32165 C CA . ASP A 1 64 ? -18.308 -29.275 22.398 1.00 44.13 64 ASP A CA 17
ATOM 32166 C C . ASP A 1 64 ? -19.784 -29.456 22.758 1.00 44.32 64 ASP A C 17
ATOM 32167 O O . ASP A 1 64 ? -20.672 -29.077 21.992 1.00 1.23 64 ASP A O 17
ATOM 32176 N N . GLU A 1 65 ? -20.038 -30.056 23.921 1.00 4.25 65 GLU A N 17
ATOM 32177 C CA . GLU A 1 65 ? -21.398 -30.414 24.332 1.00 4.24 65 GLU A CA 17
ATOM 32178 C C . GLU A 1 65 ? -22.260 -29.180 24.619 1.00 3.24 65 GLU A C 17
ATOM 32179 O O . GLU A 1 65 ? -23.480 -29.220 24.463 1.00 43.22 65 GLU A O 17
ATOM 32191 N N . LYS A 1 66 ? -21.635 -28.076 25.025 1.00 10.42 66 LYS A N 17
ATOM 32192 C CA . LYS A 1 66 ? -22.380 -26.842 25.284 1.00 53.41 66 LYS A CA 17
ATOM 32193 C C . LYS A 1 66 ? -22.743 -26.147 23.975 1.00 55.35 66 LYS A C 17
ATOM 32194 O O . LYS A 1 66 ? -23.432 -25.130 23.973 1.00 14.34 66 LYS A O 17
ATOM 32213 N N . SER A 1 67 ? -22.310 -26.733 22.867 1.00 4.34 67 SER A N 17
ATOM 32214 C CA . SER A 1 67 ? -22.539 -26.165 21.548 1.00 14.32 67 SER A CA 17
ATOM 32215 C C . SER A 1 67 ? -23.552 -27.027 20.813 1.00 24.40 67 SER A C 17
ATOM 32216 O O . SER A 1 67 ? -23.926 -26.732 19.688 1.00 33.31 67 SER A O 17
ATOM 32224 N N . GLU A 1 68 ? -24.024 -28.076 21.492 1.00 31.22 68 GLU A N 17
ATOM 32225 C CA . GLU A 1 68 ? -24.955 -29.041 20.907 1.00 25.05 68 GLU A CA 17
ATOM 32226 C C . GLU A 1 68 ? -26.090 -28.342 20.157 1.00 54.30 68 GLU A C 17
ATOM 32227 O O . GLU A 1 68 ? -26.398 -28.693 19.017 1.00 3.41 68 GLU A O 17
ATOM 32239 N N . TYR A 1 69 ? -26.693 -27.344 20.792 1.00 4.00 69 TYR A N 17
ATOM 32240 C CA . TYR A 1 69 ? -27.800 -26.609 20.190 1.00 14.55 69 TYR A CA 17
ATOM 32241 C C . TYR A 1 69 ? -27.341 -25.850 18.942 1.00 25.22 69 TYR A C 17
ATOM 32242 O O . TYR A 1 69 ? -28.075 -25.759 17.958 1.00 71.14 69 TYR A O 17
ATOM 32260 N N . GLU A 1 70 ? -26.114 -25.338 18.976 1.00 4.33 70 GLU A N 17
ATOM 32261 C CA . GLU A 1 70 ? -25.567 -24.555 17.867 1.00 23.31 70 GLU A CA 17
ATOM 32262 C C . GLU A 1 70 ? -25.274 -25.492 16.699 1.00 52.35 70 GLU A C 17
ATOM 32263 O O . GLU A 1 70 ? -25.559 -25.189 15.539 1.00 3.04 70 GLU A O 17
ATOM 32275 N N . ILE A 1 71 ? -24.712 -26.641 17.044 1.00 35.14 71 ILE A N 17
ATOM 32276 C CA . ILE A 1 71 ? -24.471 -27.730 16.110 1.00 63.20 71 ILE A CA 17
ATOM 32277 C C . ILE A 1 71 ? -25.768 -28.114 15.398 1.00 3.04 71 ILE A C 17
ATOM 32278 O O . ILE A 1 71 ? -25.816 -28.215 14.166 1.00 32.11 71 ILE A O 17
ATOM 32294 N N . MET A 1 72 ? -26.824 -28.302 16.182 1.00 5.10 72 MET A N 17
ATOM 32295 C CA . MET A 1 72 ? -28.120 -28.681 15.641 1.00 34.21 72 MET A CA 17
ATOM 32296 C C . MET A 1 72 ? -28.705 -27.569 14.768 1.00 52.43 72 MET A C 17
ATOM 32297 O O . MET A 1 72 ? -29.292 -27.850 13.725 1.00 3.12 72 MET A O 17
ATOM 32311 N N . GLU A 1 73 ? -28.541 -26.314 15.191 1.00 31.24 73 GLU A N 17
ATOM 32312 C CA . GLU A 1 73 ? -28.997 -25.168 14.397 1.00 72.02 73 GLU A CA 17
ATOM 32313 C C . GLU A 1 73 ? -28.321 -25.166 13.025 1.00 32.22 73 GLU A C 17
ATOM 32314 O O . GLU A 1 73 ? -28.962 -24.937 11.996 1.00 10.20 73 GLU A O 17
ATOM 32326 N N . ILE A 1 74 ? -27.024 -25.440 13.024 1.00 12.21 74 ILE A N 17
ATOM 32327 C CA . ILE A 1 74 ? -26.254 -25.533 11.790 1.00 14.25 74 ILE A CA 17
ATOM 32328 C C . ILE A 1 74 ? -26.805 -26.643 10.895 1.00 44.22 74 ILE A C 17
ATOM 32329 O O . ILE A 1 74 ? -27.139 -26.415 9.731 1.00 65.42 74 ILE A O 17
ATOM 32345 N N . LEU A 1 75 ? -26.941 -27.836 11.461 1.00 50.22 75 LEU A N 17
ATOM 32346 C CA . LEU A 1 75 ? -27.382 -28.999 10.702 1.00 62.33 75 LEU A CA 17
ATOM 32347 C C . LEU A 1 75 ? -28.829 -28.843 10.253 1.00 13.10 75 LEU A C 17
ATOM 32348 O O . LEU A 1 75 ? -29.221 -29.361 9.203 1.00 1.44 75 LEU A O 17
ATOM 32364 N N . ARG A 1 76 ? -29.626 -28.153 11.059 1.00 11.15 76 ARG A N 17
ATOM 32365 C CA . ARG A 1 76 ? -31.037 -27.984 10.756 1.00 32.32 76 ARG A CA 17
ATOM 32366 C C . ARG A 1 76 ? -31.224 -26.978 9.618 1.00 52.52 76 ARG A C 17
ATOM 32367 O O . ARG A 1 76 ? -32.033 -27.207 8.719 1.00 64.35 76 ARG A O 17
ATOM 32388 N N . GLN A 1 77 ? -30.454 -25.883 9.644 1.00 3.25 77 GLN A N 17
ATOM 32389 C CA . GLN A 1 77 ? -30.554 -24.860 8.602 1.00 40.13 77 GLN A CA 17
ATOM 32390 C C . GLN A 1 77 ? -30.023 -25.410 7.275 1.00 23.20 77 GLN A C 17
ATOM 32391 O O . GLN A 1 77 ? -30.650 -25.245 6.230 1.00 51.52 77 GLN A O 17
ATOM 32405 N N . LEU A 1 78 ? -28.879 -26.093 7.333 1.00 13.15 78 LEU A N 17
ATOM 32406 C CA . LEU A 1 78 ? -28.279 -26.696 6.142 1.00 14.15 78 LEU A CA 17
ATOM 32407 C C . LEU A 1 78 ? -29.218 -27.726 5.522 1.00 41.13 78 LEU A C 17
ATOM 32408 O O . LEU A 1 78 ? -29.343 -27.815 4.305 1.00 23.12 78 LEU A O 17
ATOM 32424 N N . LYS A 1 79 ? -29.876 -28.500 6.375 1.00 1.14 79 LYS A N 17
ATOM 32425 C CA . LYS A 1 79 ? -30.767 -29.566 5.925 1.00 24.25 79 LYS A CA 17
ATOM 32426 C C . LYS A 1 79 ? -32.058 -28.982 5.359 1.00 24.22 79 LYS A C 17
ATOM 32427 O O . LYS A 1 79 ? -32.591 -29.471 4.361 1.00 4.30 79 LYS A O 17
ATOM 32446 N N . TYR A 1 80 ? -32.544 -27.922 5.998 1.00 4.14 80 TYR A N 17
ATOM 32447 C CA . TYR A 1 80 ? -33.769 -27.248 5.571 1.00 62.11 80 TYR A CA 17
ATOM 32448 C C . TYR A 1 80 ? -33.532 -26.579 4.217 1.00 72.21 80 TYR A C 17
ATOM 32449 O O . TYR A 1 80 ? -34.420 -26.519 3.364 1.00 22.14 80 TYR A O 17
ATOM 32467 N N . GLN A 1 81 ? -32.308 -26.092 4.037 1.00 41.41 81 GLN A N 17
ATOM 32468 C CA . GLN A 1 81 ? -31.873 -25.495 2.777 1.00 14.22 81 GLN A CA 17
ATOM 32469 C C . GLN A 1 81 ? -31.697 -26.574 1.708 1.00 72.33 81 GLN A C 17
ATOM 32470 O O . GLN A 1 81 ? -32.164 -26.427 0.575 1.00 13.04 81 GLN A O 17
ATOM 32484 N N . ALA A 1 82 ? -31.025 -27.655 2.085 1.00 50.44 82 ALA A N 17
ATOM 32485 C CA . ALA A 1 82 ? -30.787 -28.786 1.189 1.00 44.51 82 ALA A CA 17
ATOM 32486 C C . ALA A 1 82 ? -32.098 -29.448 0.768 1.00 13.32 82 ALA A C 17
ATOM 32487 O O . ALA A 1 82 ? -32.147 -30.147 -0.247 1.00 3.42 82 ALA A O 17
ATOM 32494 N N . ASP A 1 83 ? -33.144 -29.228 1.566 1.00 53.55 83 ASP A N 17
ATOM 32495 C CA . ASP A 1 83 ? -34.467 -29.810 1.323 1.00 22.04 83 ASP A CA 17
ATOM 32496 C C . ASP A 1 83 ? -34.401 -31.333 1.413 1.00 61.32 83 ASP A C 17
ATOM 32497 O O . ASP A 1 83 ? -34.394 -32.037 0.399 1.00 3.33 83 ASP A O 17
ATOM 32506 N N . THR A 1 84 ? -34.317 -31.832 2.641 1.00 53.22 84 THR A N 17
ATOM 32507 C CA . THR A 1 84 ? -34.243 -33.264 2.894 1.00 30.40 84 THR A CA 17
ATOM 32508 C C . THR A 1 84 ? -34.471 -33.562 4.376 1.00 61.01 84 THR A C 17
ATOM 32509 O O . THR A 1 84 ? -34.391 -32.669 5.221 1.00 13.42 84 THR A O 17
ATOM 32520 N N . ASN A 1 85 ? -34.770 -34.821 4.672 1.00 72.11 85 ASN A N 17
ATOM 32521 C CA . ASN A 1 85 ? -34.937 -35.286 6.049 1.00 33.25 85 ASN A CA 17
ATOM 32522 C C . ASN A 1 85 ? -33.936 -36.402 6.339 1.00 0.41 85 ASN A C 17
ATOM 32523 O O . ASN A 1 85 ? -33.926 -36.984 7.430 1.00 41.35 85 ASN A O 17
ATOM 32534 N N . GLU A 1 86 ? -33.086 -36.681 5.352 1.00 54.52 86 GLU A N 17
ATOM 32535 C CA . GLU A 1 86 ? -32.119 -37.768 5.442 1.00 21.03 86 GLU A CA 17
ATOM 32536 C C . GLU A 1 86 ? -30.983 -37.420 6.402 1.00 33.12 86 GLU A C 17
ATOM 32537 O O . GLU A 1 86 ? -30.708 -36.244 6.668 1.00 63.31 86 GLU A O 17
ATOM 32549 N N . LYS A 1 87 ? -30.332 -38.454 6.921 1.00 4.35 87 LYS A N 17
ATOM 32550 C CA . LYS A 1 87 ? -29.290 -38.302 7.930 1.00 63.14 87 LYS A CA 17
ATOM 32551 C C . LYS A 1 87 ? -28.111 -39.202 7.573 1.00 1.22 87 LYS A C 17
ATOM 32552 O O . LYS A 1 87 ? -28.273 -40.419 7.478 1.00 22.33 87 LYS A O 17
ATOM 32571 N N . PHE A 1 88 ? -26.933 -38.615 7.363 1.00 3.51 88 PHE A N 17
ATOM 32572 C CA . PHE A 1 88 ? -25.761 -39.388 6.969 1.00 50.33 88 PHE A CA 17
ATOM 32573 C C . PHE A 1 88 ? -24.531 -38.872 7.695 1.00 42.42 88 PHE A C 17
ATOM 32574 O O . PHE A 1 88 ? -24.498 -37.720 8.132 1.00 45.33 88 PHE A O 17
ATOM 32591 N N . TYR A 1 89 ? -23.524 -39.728 7.812 1.00 12.11 89 TYR A N 17
ATOM 32592 C CA . TYR A 1 89 ? -22.331 -39.422 8.587 1.00 34.45 89 TYR A CA 17
ATOM 32593 C C . TYR A 1 89 ? -21.101 -39.943 7.853 1.00 14.42 89 TYR A C 17
ATOM 32594 O O . TYR A 1 89 ? -21.225 -40.702 6.891 1.00 73.55 89 TYR A O 17
ATOM 32612 N N . THR A 1 90 ? -19.926 -39.537 8.306 1.00 51.15 90 THR A N 17
ATOM 32613 C CA . THR A 1 90 ? -18.678 -40.013 7.718 1.00 3.44 90 THR A CA 17
ATOM 32614 C C . THR A 1 90 ? -18.355 -41.414 8.242 1.00 31.21 90 THR A C 17
ATOM 32615 O O . THR A 1 90 ? -18.740 -41.766 9.361 1.00 4.10 90 THR A O 17
ATOM 32626 N N . ASN A 1 91 ? -17.649 -42.210 7.439 1.00 22.34 91 ASN A N 17
ATOM 32627 C CA . ASN A 1 91 ? -17.304 -43.584 7.817 1.00 34.03 91 ASN A CA 17
ATOM 32628 C C . ASN A 1 91 ? -16.462 -43.595 9.093 1.00 4.44 91 ASN A C 17
ATOM 32629 O O . ASN A 1 91 ? -16.515 -44.540 9.882 1.00 60.31 91 ASN A O 17
ATOM 32640 N N . THR A 1 92 ? -15.703 -42.522 9.296 1.00 35.44 92 THR A N 17
ATOM 32641 C CA . THR A 1 92 ? -14.870 -42.371 10.483 1.00 71.21 92 THR A CA 17
ATOM 32642 C C . THR A 1 92 ? -15.732 -42.189 11.740 1.00 42.51 92 THR A C 17
ATOM 32643 O O . THR A 1 92 ? -15.323 -42.548 12.846 1.00 54.15 92 THR A O 17
ATOM 32654 N N . GLN A 1 93 ? -16.938 -41.653 11.552 1.00 21.13 93 GLN A N 17
ATOM 32655 C CA . GLN A 1 93 ? -17.822 -41.323 12.670 1.00 54.42 93 GLN A CA 17
ATOM 32656 C C . GLN A 1 93 ? -18.297 -42.599 13.360 1.00 74.44 93 GLN A C 17
ATOM 32657 O O . GLN A 1 93 ? -18.276 -42.685 14.589 1.00 63.53 93 GLN A O 17
ATOM 32671 N N . LYS A 1 94 ? -18.705 -43.588 12.553 1.00 4.23 94 LYS A N 17
ATOM 32672 C CA . LYS A 1 94 ? -19.105 -44.916 13.046 1.00 55.32 94 LYS A CA 17
ATOM 32673 C C . LYS A 1 94 ? -20.466 -44.880 13.760 1.00 14.32 94 LYS A C 17
ATOM 32674 O O . LYS A 1 94 ? -21.388 -45.609 13.385 1.00 53.42 94 LYS A O 17
ATOM 32693 N N . GLN A 1 95 ? -20.575 -44.047 14.787 1.00 3.35 95 GLN A N 17
ATOM 32694 C CA . GLN A 1 95 ? -21.815 -43.871 15.534 1.00 24.53 95 GLN A CA 17
ATOM 32695 C C . GLN A 1 95 ? -22.721 -42.875 14.806 1.00 52.25 95 GLN A C 17
ATOM 32696 O O . GLN A 1 95 ? -22.566 -42.653 13.603 1.00 13.44 95 GLN A O 17
ATOM 32710 N N . LYS A 1 96 ? -23.671 -42.290 15.528 1.00 22.33 96 LYS A N 17
ATOM 32711 C CA . LYS A 1 96 ? -24.444 -41.163 15.012 1.00 63.02 96 LYS A CA 17
ATOM 32712 C C . LYS A 1 96 ? -24.498 -40.046 16.050 1.00 13.45 96 LYS A C 17
ATOM 32713 O O . LYS A 1 96 ? -24.621 -40.306 17.250 1.00 35.33 96 LYS A O 17
ATOM 32732 N N . ILE A 1 97 ? -24.404 -38.802 15.578 1.00 11.00 97 ILE A N 17
ATOM 32733 C CA . ILE A 1 97 ? -24.380 -37.622 16.450 1.00 31.51 97 ILE A CA 17
ATOM 32734 C C . ILE A 1 97 ? -25.606 -37.612 17.353 1.00 33.15 97 ILE A C 17
ATOM 32735 O O . ILE A 1 97 ? -25.550 -37.167 18.498 1.00 23.42 97 ILE A O 17
ATOM 32751 N N . VAL A 1 98 ? -26.714 -38.108 16.815 1.00 34.43 98 VAL A N 17
ATOM 32752 C CA . VAL A 1 98 ? -27.972 -38.231 17.549 1.00 25.31 98 VAL A CA 17
ATOM 32753 C C . VAL A 1 98 ? -27.761 -38.839 18.944 1.00 61.44 98 VAL A C 17
ATOM 32754 O O . VAL A 1 98 ? -28.438 -38.463 19.902 1.00 32.33 98 VAL A O 17
ATOM 32767 N N . GLU A 1 99 ? -26.808 -39.765 19.054 1.00 1.40 99 GLU A N 17
ATOM 32768 C CA . GLU A 1 99 ? -26.548 -40.457 20.319 1.00 41.43 99 GLU A CA 17
ATOM 32769 C C . GLU A 1 99 ? -25.944 -39.507 21.354 1.00 2.42 99 GLU A C 17
ATOM 32770 O O . GLU A 1 99 ? -26.226 -39.620 22.550 1.00 74.30 99 GLU A O 17
ATOM 32782 N N . LEU A 1 100 ? -25.118 -38.569 20.898 1.00 10.55 100 LEU A N 17
ATOM 32783 C CA . LEU A 1 100 ? -24.514 -37.584 21.797 1.00 2.11 100 LEU A CA 17
ATOM 32784 C C . LEU A 1 100 ? -25.471 -36.411 21.979 1.00 3.21 100 LEU A C 17
ATOM 32785 O O . LEU A 1 100 ? -25.378 -35.662 22.954 1.00 23.23 100 LEU A O 17
ATOM 32801 N N . TYR A 1 101 ? -26.392 -36.270 21.032 1.00 34.40 101 TYR A N 17
ATOM 32802 C CA . TYR A 1 101 ? -27.401 -35.220 21.066 1.00 4.33 101 TYR A CA 17
ATOM 32803 C C . TYR A 1 101 ? -28.351 -35.406 22.245 1.00 23.02 101 TYR A C 17
ATOM 32804 O O . TYR A 1 101 ? -28.815 -36.522 22.511 1.00 15.24 101 TYR A O 17
ATOM 32822 N N . LYS A 1 102 ? -28.632 -34.318 22.951 1.00 50.44 102 LYS A N 17
ATOM 32823 C CA . LYS A 1 102 ? -29.635 -34.335 24.006 1.00 41.02 102 LYS A CA 17
ATOM 32824 C C . LYS A 1 102 ? -31.030 -34.336 23.377 1.00 64.42 102 LYS A C 17
ATOM 32825 O O . LYS A 1 102 ? -31.329 -33.507 22.512 1.00 54.24 102 LYS A O 17
ATOM 32844 N N . GLN A 1 103 ? -31.873 -35.262 23.825 1.00 61.13 103 GLN A N 17
ATOM 32845 C CA . GLN A 1 103 ? -33.186 -35.490 23.219 1.00 3.21 103 GLN A CA 17
ATOM 32846 C C . GLN A 1 103 ? -34.046 -34.218 23.178 1.00 44.45 103 GLN A C 17
ATOM 32847 O O . GLN A 1 103 ? -34.660 -33.918 22.151 1.00 2.25 103 GLN A O 17
ATOM 32861 N N . GLU A 1 104 ? -34.078 -33.460 24.279 1.00 53.35 104 GLU A N 17
ATOM 32862 C CA . GLU A 1 104 ? -34.883 -32.230 24.338 1.00 51.12 104 GLU A CA 17
ATOM 32863 C C . GLU A 1 104 ? -34.496 -31.265 23.217 1.00 32.53 104 GLU A C 17
ATOM 32864 O O . GLU A 1 104 ? -35.346 -30.553 22.673 1.00 30.42 104 GLU A O 17
ATOM 32876 N N . ILE A 1 105 ? -33.214 -31.252 22.869 1.00 4.35 105 ILE A N 17
ATOM 32877 C CA . ILE A 1 105 ? -32.705 -30.343 21.849 1.00 71.22 105 ILE A CA 17
ATOM 32878 C C . ILE A 1 105 ? -33.201 -30.763 20.467 1.00 2.53 105 ILE A C 17
ATOM 32879 O O . ILE A 1 105 ? -33.712 -29.942 19.701 1.00 12.03 105 ILE A O 17
ATOM 32895 N N . SER A 1 106 ? -33.080 -32.053 20.173 1.00 54.34 106 SER A N 17
ATOM 32896 C CA . SER A 1 106 ? -33.458 -32.587 18.869 1.00 5.23 106 SER A CA 17
ATOM 32897 C C . SER A 1 106 ? -34.960 -32.432 18.607 1.00 33.42 106 SER A C 17
ATOM 32898 O O . SER A 1 106 ? -35.390 -32.362 17.451 1.00 55.14 106 SER A O 17
ATOM 32906 N N . GLN A 1 107 ? -35.747 -32.355 19.682 1.00 73.50 107 GLN A N 17
ATOM 32907 C CA . GLN A 1 107 ? -37.198 -32.206 19.566 1.00 53.12 107 GLN A CA 17
ATOM 32908 C C . GLN A 1 107 ? -37.561 -30.968 18.748 1.00 11.35 107 GLN A C 17
ATOM 32909 O O . GLN A 1 107 ? -38.300 -31.053 17.769 1.00 43.01 107 GLN A O 17
ATOM 32923 N N . ASP A 1 108 ? -37.010 -29.822 19.145 1.00 13.42 108 ASP A N 17
ATOM 32924 C CA . ASP A 1 108 ? -37.302 -28.549 18.483 1.00 73.33 108 ASP A CA 17
ATOM 32925 C C . ASP A 1 108 ? -36.803 -28.573 17.040 1.00 51.41 108 ASP A C 17
ATOM 32926 O O . ASP A 1 108 ? -37.471 -28.096 16.126 1.00 55.21 108 ASP A O 17
ATOM 32935 N N . ILE A 1 109 ? -35.628 -29.154 16.844 1.00 53.45 109 ILE A N 17
ATOM 32936 C CA . ILE A 1 109 ? -34.996 -29.211 15.530 1.00 14.11 109 ILE A CA 17
ATOM 32937 C C . ILE A 1 109 ? -35.861 -29.980 14.528 1.00 42.22 109 ILE A C 17
ATOM 32938 O O . ILE A 1 109 ? -36.185 -29.468 13.445 1.00 63.04 109 ILE A O 17
ATOM 32954 N N . LEU A 1 110 ? -36.242 -31.196 14.898 1.00 44.14 110 LEU A N 17
ATOM 32955 C CA . LEU A 1 110 ? -37.072 -32.033 14.036 1.00 24.03 110 LEU A CA 17
ATOM 32956 C C . LEU A 1 110 ? -38.480 -31.463 13.928 1.00 42.03 110 LEU A C 17
ATOM 32957 O O . LEU A 1 110 ? -39.128 -31.592 12.897 1.00 44.42 110 LEU A O 17
ATOM 32973 N N . ASN A 1 111 ? -38.939 -30.817 14.992 1.00 1.43 111 ASN A N 17
ATOM 32974 C CA . ASN A 1 111 ? -40.233 -30.139 14.984 1.00 1.53 111 ASN A CA 17
ATOM 32975 C C . ASN A 1 111 ? -40.289 -29.119 13.849 1.00 13.41 111 ASN A C 17
ATOM 32976 O O . ASN A 1 111 ? -41.331 -28.921 13.225 1.00 32.40 111 ASN A O 17
ATOM 32987 N N . GLU A 1 112 ? -39.149 -28.482 13.587 1.00 71.23 112 GLU A N 17
ATOM 32988 C CA . GLU A 1 112 ? -39.047 -27.472 12.541 1.00 61.15 112 GLU A CA 17
ATOM 32989 C C . GLU A 1 112 ? -38.894 -28.111 11.166 1.00 34.23 112 GLU A C 17
ATOM 32990 O O . GLU A 1 112 ? -39.683 -27.857 10.261 1.00 44.44 112 GLU A O 17
ATOM 33002 N N . ILE A 1 113 ? -37.859 -28.935 11.016 1.00 40.22 113 ILE A N 17
ATOM 33003 C CA . ILE A 1 113 ? -37.514 -29.493 9.708 1.00 32.51 113 ILE A CA 17
ATOM 33004 C C . ILE A 1 113 ? -38.570 -30.492 9.231 1.00 31.43 113 ILE A C 17
ATOM 33005 O O . ILE A 1 113 ? -38.932 -30.512 8.051 1.00 64.51 113 ILE A O 17
ATOM 33021 N N . PHE A 1 114 ? -39.086 -31.291 10.154 1.00 72.51 114 PHE A N 17
ATOM 33022 C CA . PHE A 1 114 ? -40.052 -32.336 9.809 1.00 12.22 114 PHE A CA 17
ATOM 33023 C C . PHE A 1 114 ? -41.459 -31.745 9.691 1.00 12.22 114 PHE A C 17
ATOM 33024 O O . PHE A 1 114 ? -42.419 -32.451 9.380 1.00 33.51 114 PHE A O 17
ATOM 33041 N N . ARG A 1 115 ? -41.565 -30.446 9.946 1.00 21.13 115 ARG A N 17
ATOM 33042 C CA . ARG A 1 115 ? -42.835 -29.726 9.846 1.00 21.10 115 ARG A CA 17
ATOM 33043 C C . ARG A 1 115 ? -43.330 -29.723 8.395 1.00 74.42 115 ARG A C 17
ATOM 33044 O O . ARG A 1 115 ? -42.694 -29.064 7.548 1.00 53.41 115 ARG A O 17
ATOM 33066 N N . MET A 1 1 ? -7.947 -32.666 22.905 1.00 74.34 1 MET A N 18
ATOM 33067 C CA . MET A 1 1 ? -7.044 -33.106 21.820 1.00 32.42 1 MET A CA 18
ATOM 33068 C C . MET A 1 1 ? -7.240 -32.258 20.567 1.00 34.15 1 MET A C 18
ATOM 33069 O O . MET A 1 1 ? -8.368 -31.934 20.202 1.00 11.12 1 MET A O 18
ATOM 33085 N N . ALA A 1 2 ? -6.125 -31.876 19.948 1.00 32.41 2 ALA A N 18
ATOM 33086 C CA . ALA A 1 2 ? -6.111 -31.246 18.624 1.00 33.43 2 ALA A CA 18
ATOM 33087 C C . ALA A 1 2 ? -6.768 -29.861 18.596 1.00 44.45 2 ALA A C 18
ATOM 33088 O O . ALA A 1 2 ? -7.018 -29.328 17.513 1.00 4.41 2 ALA A O 18
ATOM 33095 N N . HIS A 1 3 ? -7.016 -29.257 19.764 1.00 35.50 3 HIS A N 18
ATOM 33096 C CA . HIS A 1 3 ? -7.648 -27.931 19.804 1.00 45.14 3 HIS A CA 18
ATOM 33097 C C . HIS A 1 3 ? -6.684 -26.834 19.326 1.00 11.32 3 HIS A C 18
ATOM 33098 O O . HIS A 1 3 ? -6.134 -26.062 20.112 1.00 41.41 3 HIS A O 18
ATOM 33113 N N . HIS A 1 4 ? -6.479 -26.804 18.015 1.00 40.31 4 HIS A N 18
ATOM 33114 C CA . HIS A 1 4 ? -5.605 -25.837 17.353 1.00 41.32 4 HIS A CA 18
ATOM 33115 C C . HIS A 1 4 ? -5.895 -25.863 15.857 1.00 53.53 4 HIS A C 18
ATOM 33116 O O . HIS A 1 4 ? -5.002 -25.686 15.025 1.00 62.24 4 HIS A O 18
ATOM 33131 N N . HIS A 1 5 ? -7.172 -26.081 15.540 1.00 51.32 5 HIS A N 18
ATOM 33132 C CA . HIS A 1 5 ? -7.630 -26.261 14.162 1.00 34.34 5 HIS A CA 18
ATOM 33133 C C . HIS A 1 5 ? -7.260 -25.083 13.255 1.00 40.30 5 HIS A C 18
ATOM 33134 O O . HIS A 1 5 ? -8.009 -24.117 13.127 1.00 73.43 5 HIS A O 18
ATOM 33149 N N . HIS A 1 6 ? -6.089 -25.167 12.632 1.00 64.13 6 HIS A N 18
ATOM 33150 C CA . HIS A 1 6 ? -5.706 -24.209 11.594 1.00 24.03 6 HIS A CA 18
ATOM 33151 C C . HIS A 1 6 ? -6.467 -24.517 10.306 1.00 1.14 6 HIS A C 18
ATOM 33152 O O . HIS A 1 6 ? -6.501 -23.710 9.379 1.00 53.23 6 HIS A O 18
ATOM 33167 N N . HIS A 1 7 ? -7.078 -25.699 10.269 1.00 45.14 7 HIS A N 18
ATOM 33168 C CA . HIS A 1 7 ? -7.900 -26.129 9.140 1.00 11.35 7 HIS A CA 18
ATOM 33169 C C . HIS A 1 7 ? -9.174 -25.284 9.059 1.00 75.43 7 HIS A C 18
ATOM 33170 O O . HIS A 1 7 ? -10.237 -25.694 9.526 1.00 41.30 7 HIS A O 18
ATOM 33185 N N . HIS A 1 8 ? -9.044 -24.086 8.500 1.00 51.14 8 HIS A N 18
ATOM 33186 C CA . HIS A 1 8 ? -10.168 -23.164 8.361 1.00 24.14 8 HIS A CA 18
ATOM 33187 C C . HIS A 1 8 ? -10.835 -23.370 7.009 1.00 52.20 8 HIS A C 18
ATOM 33188 O O . HIS A 1 8 ? -10.222 -23.121 5.970 1.00 11.32 8 HIS A O 18
ATOM 33203 N N . MET A 1 9 ? -12.081 -23.840 7.023 1.00 32.14 9 MET A N 18
ATOM 33204 C CA . MET A 1 9 ? -12.828 -24.076 5.787 1.00 70.12 9 MET A CA 18
ATOM 33205 C C . MET A 1 9 ? -13.046 -22.753 5.050 1.00 60.04 9 MET A C 18
ATOM 33206 O O . MET A 1 9 ? -13.522 -21.778 5.629 1.00 73.41 9 MET A O 18
ATOM 33220 N N . PHE A 1 10 ? -12.700 -22.743 3.764 1.00 64.01 10 PHE A N 18
ATOM 33221 C CA . PHE A 1 10 ? -12.610 -21.514 2.966 1.00 21.31 10 PHE A CA 18
ATOM 33222 C C . PHE A 1 10 ? -13.980 -20.957 2.552 1.00 24.02 10 PHE A C 18
ATOM 33223 O O . PHE A 1 10 ? -14.075 -20.243 1.550 1.00 73.24 10 PHE A O 18
ATOM 33240 N N . LEU A 1 11 ? -15.025 -21.247 3.319 1.00 64.02 11 LEU A N 18
ATOM 33241 C CA . LEU A 1 11 ? -16.366 -20.777 2.976 1.00 11.34 11 LEU A CA 18
ATOM 33242 C C . LEU A 1 11 ? -17.300 -20.910 4.175 1.00 5.25 11 LEU A C 18
ATOM 33243 O O . LEU A 1 11 ? -17.914 -19.932 4.608 1.00 73.11 11 LEU A O 18
ATOM 33259 N N . ASP A 1 12 ? -17.394 -22.125 4.692 1.00 42.42 12 ASP A N 18
ATOM 33260 C CA . ASP A 1 12 ? -18.320 -22.464 5.772 1.00 33.24 12 ASP A CA 18
ATOM 33261 C C . ASP A 1 12 ? -18.146 -21.540 6.977 1.00 12.01 12 ASP A C 18
ATOM 33262 O O . ASP A 1 12 ? -17.253 -21.735 7.809 1.00 41.41 12 ASP A O 18
ATOM 33271 N N . ASP A 1 13 ? -19.019 -20.542 7.054 1.00 23.11 13 ASP A N 18
ATOM 33272 C CA . ASP A 1 13 ? -18.964 -19.505 8.089 1.00 41.03 13 ASP A CA 18
ATOM 33273 C C . ASP A 1 13 ? -19.056 -20.116 9.481 1.00 45.11 13 ASP A C 18
ATOM 33274 O O . ASP A 1 13 ? -18.491 -19.591 10.439 1.00 42.22 13 ASP A O 18
ATOM 33283 N N . VAL A 1 14 ? -19.766 -21.238 9.572 1.00 21.44 14 VAL A N 18
ATOM 33284 C CA . VAL A 1 14 ? -20.041 -21.894 10.850 1.00 24.44 14 VAL A CA 18
ATOM 33285 C C . VAL A 1 14 ? -18.750 -22.179 11.621 1.00 74.24 14 VAL A C 18
ATOM 33286 O O . VAL A 1 14 ? -18.730 -22.108 12.849 1.00 34.32 14 VAL A O 18
ATOM 33299 N N . ASN A 1 15 ? -17.671 -22.471 10.893 1.00 63.02 15 ASN A N 18
ATOM 33300 C CA . ASN A 1 15 ? -16.384 -22.770 11.525 1.00 62.11 15 ASN A CA 18
ATOM 33301 C C . ASN A 1 15 ? -15.900 -21.588 12.361 1.00 40.23 15 ASN A C 18
ATOM 33302 O O . ASN A 1 15 ? -15.616 -21.732 13.550 1.00 13.31 15 ASN A O 18
ATOM 33313 N N . VAL A 1 16 ? -15.857 -20.410 11.745 1.00 62.24 16 VAL A N 18
ATOM 33314 C CA . VAL A 1 16 ? -15.388 -19.204 12.422 1.00 43.23 16 VAL A CA 18
ATOM 33315 C C . VAL A 1 16 ? -16.431 -18.718 13.418 1.00 15.44 16 VAL A C 18
ATOM 33316 O O . VAL A 1 16 ? -16.097 -18.246 14.501 1.00 41.14 16 VAL A O 18
ATOM 33329 N N . PHE A 1 17 ? -17.698 -18.849 13.038 1.00 5.31 17 PHE A N 18
ATOM 33330 C CA . PHE A 1 17 ? -18.807 -18.433 13.887 1.00 31.25 17 PHE A CA 18
ATOM 33331 C C . PHE A 1 17 ? -18.729 -19.134 15.241 1.00 64.43 17 PHE A C 18
ATOM 33332 O O . PHE A 1 17 ? -18.704 -18.485 16.285 1.00 60.14 17 PHE A O 18
ATOM 33349 N N . LEU A 1 18 ? -18.652 -20.461 15.210 1.00 64.41 18 LEU A N 18
ATOM 33350 C CA . LEU A 1 18 ? -18.604 -21.261 16.415 1.00 53.42 18 LEU A CA 18
ATOM 33351 C C . LEU A 1 18 ? -17.260 -21.092 17.131 1.00 34.33 18 LEU A C 18
ATOM 33352 O O . LEU A 1 18 ? -17.226 -20.842 18.333 1.00 23.11 18 LEU A O 18
ATOM 33368 N N . ASP A 1 19 ? -16.163 -21.214 16.380 1.00 74.01 19 ASP A N 18
ATOM 33369 C CA . ASP A 1 19 ? -14.812 -21.128 16.957 1.00 42.04 19 ASP A CA 18
ATOM 33370 C C . ASP A 1 19 ? -14.621 -19.827 17.735 1.00 61.13 19 ASP A C 18
ATOM 33371 O O . ASP A 1 19 ? -14.296 -19.837 18.927 1.00 64.30 19 ASP A O 18
ATOM 33380 N N . ASP A 1 20 ? -14.865 -18.712 17.055 1.00 24.32 20 ASP A N 18
ATOM 33381 C CA . ASP A 1 20 ? -14.680 -17.384 17.637 1.00 32.55 20 ASP A CA 18
ATOM 33382 C C . ASP A 1 20 ? -15.548 -17.198 18.883 1.00 23.54 20 ASP A C 18
ATOM 33383 O O . ASP A 1 20 ? -15.088 -16.675 19.899 1.00 43.02 20 ASP A O 18
ATOM 33392 N N . LEU A 1 21 ? -16.801 -17.643 18.798 1.00 10.32 21 LEU A N 18
ATOM 33393 C CA . LEU A 1 21 ? -17.777 -17.433 19.867 1.00 24.15 21 LEU A CA 18
ATOM 33394 C C . LEU A 1 21 ? -17.571 -18.389 21.041 1.00 20.03 21 LEU A C 18
ATOM 33395 O O . LEU A 1 21 ? -17.820 -18.023 22.192 1.00 4.12 21 LEU A O 18
ATOM 33411 N N . ASN A 1 22 ? -17.110 -19.603 20.757 1.00 62.44 22 ASN A N 18
ATOM 33412 C CA . ASN A 1 22 ? -16.928 -20.619 21.797 1.00 23.23 22 ASN A CA 18
ATOM 33413 C C . ASN A 1 22 ? -15.835 -20.190 22.776 1.00 45.24 22 ASN A C 18
ATOM 33414 O O . ASN A 1 22 ? -15.934 -20.426 23.982 1.00 22.55 22 ASN A O 18
ATOM 33425 N N . THR A 1 23 ? -14.804 -19.539 22.247 1.00 44.11 23 THR A N 18
ATOM 33426 C CA . THR A 1 23 ? -13.703 -19.032 23.065 1.00 55.23 23 THR A CA 18
ATOM 33427 C C . THR A 1 23 ? -13.925 -17.556 23.402 1.00 75.10 23 THR A C 18
ATOM 33428 O O . THR A 1 23 ? -13.000 -16.842 23.794 1.00 11.22 23 THR A O 18
ATOM 33439 N N . ASN A 1 24 ? -15.167 -17.118 23.257 1.00 3.44 24 ASN A N 18
ATOM 33440 C CA . ASN A 1 24 ? -15.551 -15.738 23.501 1.00 10.21 24 ASN A CA 18
ATOM 33441 C C . ASN A 1 24 ? -16.382 -15.672 24.782 1.00 54.24 24 ASN A C 18
ATOM 33442 O O . ASN A 1 24 ? -17.152 -16.589 25.071 1.00 14.22 24 ASN A O 18
ATOM 33453 N N . PRO A 1 25 ? -16.247 -14.583 25.559 1.00 31.14 25 PRO A N 18
ATOM 33454 C CA . PRO A 1 25 ? -16.965 -14.415 26.832 1.00 74.54 25 PRO A CA 18
ATOM 33455 C C . PRO A 1 25 ? -18.481 -14.402 26.640 1.00 50.15 25 PRO A C 18
ATOM 33456 O O . PRO A 1 25 ? -19.248 -14.494 27.604 1.00 42.21 25 PRO A O 18
ATOM 33467 N N . ILE A 1 26 ? -18.899 -14.280 25.389 1.00 13.15 26 ILE A N 18
ATOM 33468 C CA . ILE A 1 26 ? -20.305 -14.396 25.030 1.00 32.33 26 ILE A CA 18
ATOM 33469 C C . ILE A 1 26 ? -20.729 -15.857 25.141 1.00 51.23 26 ILE A C 18
ATOM 33470 O O . ILE A 1 26 ? -21.352 -16.260 26.120 1.00 72.12 26 ILE A O 18
ATOM 33486 N N . THR A 1 27 ? -20.369 -16.635 24.126 1.00 21.53 27 THR A N 18
ATOM 33487 C CA . THR A 1 27 ? -20.584 -18.088 24.090 1.00 44.42 27 THR A CA 18
ATOM 33488 C C . THR A 1 27 ? -22.059 -18.481 24.288 1.00 5.43 27 THR A C 18
ATOM 33489 O O . THR A 1 27 ? -22.404 -19.665 24.361 1.00 20.13 27 THR A O 18
ATOM 33500 N N . ASP A 1 28 ? -22.926 -17.478 24.316 1.00 4.40 28 ASP A N 18
ATOM 33501 C CA . ASP A 1 28 ? -24.353 -17.683 24.489 1.00 4.15 28 ASP A CA 18
ATOM 33502 C C . ASP A 1 28 ? -24.965 -18.236 23.208 1.00 10.32 28 ASP A C 18
ATOM 33503 O O . ASP A 1 28 ? -25.306 -17.480 22.301 1.00 3.14 28 ASP A O 18
ATOM 33512 N N . GLU A 1 29 ? -25.104 -19.555 23.153 1.00 64.33 29 GLU A N 18
ATOM 33513 C CA . GLU A 1 29 ? -25.630 -20.262 21.977 1.00 73.33 29 GLU A CA 18
ATOM 33514 C C . GLU A 1 29 ? -26.925 -19.642 21.428 1.00 71.44 29 GLU A C 18
ATOM 33515 O O . GLU A 1 29 ? -27.338 -19.956 20.312 1.00 41.11 29 GLU A O 18
ATOM 33527 N N . TRP A 1 30 ? -27.569 -18.779 22.215 1.00 42.15 30 TRP A N 18
ATOM 33528 C CA . TRP A 1 30 ? -28.757 -18.048 21.765 1.00 64.03 30 TRP A CA 18
ATOM 33529 C C . TRP A 1 30 ? -28.514 -17.388 20.402 1.00 14.33 30 TRP A C 18
ATOM 33530 O O . TRP A 1 30 ? -29.415 -17.322 19.564 1.00 0.14 30 TRP A O 18
ATOM 33551 N N . TYR A 1 31 ? -27.276 -16.924 20.183 1.00 5.11 31 TYR A N 18
ATOM 33552 C CA . TYR A 1 31 ? -26.913 -16.243 18.934 1.00 24.44 31 TYR A CA 18
ATOM 33553 C C . TYR A 1 31 ? -27.209 -17.110 17.712 1.00 72.01 31 TYR A C 18
ATOM 33554 O O . TYR A 1 31 ? -27.459 -16.597 16.618 1.00 63.21 31 TYR A O 18
ATOM 33572 N N . MET A 1 32 ? -27.195 -18.425 17.910 1.00 34.30 32 MET A N 18
ATOM 33573 C CA . MET A 1 32 ? -27.429 -19.369 16.828 1.00 50.12 32 MET A CA 18
ATOM 33574 C C . MET A 1 32 ? -28.846 -19.224 16.286 1.00 71.33 32 MET A C 18
ATOM 33575 O O . MET A 1 32 ? -29.077 -19.360 15.087 1.00 13.24 32 MET A O 18
ATOM 33589 N N . SER A 1 33 ? -29.786 -18.912 17.172 1.00 50.11 33 SER A N 18
ATOM 33590 C CA . SER A 1 33 ? -31.171 -18.703 16.769 1.00 42.11 33 SER A CA 18
ATOM 33591 C C . SER A 1 33 ? -31.266 -17.489 15.843 1.00 45.32 33 SER A C 18
ATOM 33592 O O . SER A 1 33 ? -32.044 -17.478 14.890 1.00 61.41 33 SER A O 18
ATOM 33600 N N . ASN A 1 34 ? -30.444 -16.478 16.125 1.00 34.11 34 ASN A N 18
ATOM 33601 C CA . ASN A 1 34 ? -30.395 -15.263 15.310 1.00 33.22 34 ASN A CA 18
ATOM 33602 C C . ASN A 1 34 ? -29.697 -15.540 13.978 1.00 65.23 34 ASN A C 18
ATOM 33603 O O . ASN A 1 34 ? -29.978 -14.894 12.967 1.00 43.04 34 ASN A O 18
ATOM 33614 N N . PHE A 1 35 ? -28.787 -16.511 13.989 1.00 55.32 35 PHE A N 18
ATOM 33615 C CA . PHE A 1 35 ? -28.068 -16.914 12.782 1.00 43.25 35 PHE A CA 18
ATOM 33616 C C . PHE A 1 35 ? -28.998 -17.697 11.852 1.00 51.21 35 PHE A C 18
ATOM 33617 O O . PHE A 1 35 ? -29.139 -17.367 10.676 1.00 14.45 35 PHE A O 18
ATOM 33634 N N . ALA A 1 36 ? -29.649 -18.719 12.407 1.00 55.52 36 ALA A N 18
ATOM 33635 C CA . ALA A 1 36 ? -30.565 -19.570 11.648 1.00 1.22 36 ALA A CA 18
ATOM 33636 C C . ALA A 1 36 ? -31.834 -18.811 11.263 1.00 33.21 36 ALA A C 18
ATOM 33637 O O . ALA A 1 36 ? -32.573 -19.224 10.365 1.00 11.11 36 ALA A O 18
ATOM 33644 N N . ASP A 1 37 ? -32.082 -17.703 11.959 1.00 60.11 37 ASP A N 18
ATOM 33645 C CA . ASP A 1 37 ? -33.241 -16.857 11.681 1.00 24.35 37 ASP A CA 18
ATOM 33646 C C . ASP A 1 37 ? -33.171 -16.282 10.272 1.00 72.00 37 ASP A C 18
ATOM 33647 O O . ASP A 1 37 ? -34.190 -16.165 9.586 1.00 53.43 37 ASP A O 18
ATOM 33656 N N . LYS A 1 38 ? -31.965 -15.935 9.840 1.00 65.31 38 LYS A N 18
ATOM 33657 C CA . LYS A 1 38 ? -31.770 -15.307 8.541 1.00 20.14 38 LYS A CA 18
ATOM 33658 C C . LYS A 1 38 ? -31.879 -16.348 7.436 1.00 25.40 38 LYS A C 18
ATOM 33659 O O . LYS A 1 38 ? -30.880 -16.923 6.997 1.00 11.33 38 LYS A O 18
ATOM 33678 N N . HIS A 1 39 ? -33.111 -16.607 7.012 1.00 34.03 39 HIS A N 18
ATOM 33679 C CA . HIS A 1 39 ? -33.383 -17.621 6.004 1.00 13.44 39 HIS A CA 18
ATOM 33680 C C . HIS A 1 39 ? -33.043 -17.100 4.612 1.00 71.25 39 HIS A C 18
ATOM 33681 O O . HIS A 1 39 ? -33.919 -16.710 3.837 1.00 11.13 39 HIS A O 18
ATOM 33696 N N . ILE A 1 40 ? -31.751 -17.056 4.331 1.00 15.14 40 ILE A N 18
ATOM 33697 C CA . ILE A 1 40 ? -31.236 -16.695 3.017 1.00 32.11 40 ILE A CA 18
ATOM 33698 C C . ILE A 1 40 ? -30.717 -17.962 2.342 1.00 22.31 40 ILE A C 18
ATOM 33699 O O . ILE A 1 40 ? -30.507 -18.973 3.016 1.00 2.34 40 ILE A O 18
ATOM 33715 N N . LYS A 1 41 ? -30.529 -17.932 1.025 1.00 0.43 41 LYS A N 18
ATOM 33716 C CA . LYS A 1 41 ? -30.009 -19.098 0.317 1.00 12.12 41 LYS A CA 18
ATOM 33717 C C . LYS A 1 41 ? -28.563 -19.356 0.754 1.00 5.14 41 LYS A C 18
ATOM 33718 O O . LYS A 1 41 ? -27.611 -18.896 0.117 1.00 35.21 41 LYS A O 18
ATOM 33737 N N . ILE A 1 42 ? -28.425 -20.046 1.883 1.00 4.25 42 ILE A N 18
ATOM 33738 C CA . ILE A 1 42 ? -27.123 -20.326 2.482 1.00 14.01 42 ILE A CA 18
ATOM 33739 C C . ILE A 1 42 ? -26.281 -21.239 1.591 1.00 52.43 42 ILE A C 18
ATOM 33740 O O . ILE A 1 42 ? -25.091 -20.996 1.388 1.00 53.43 42 ILE A O 18
ATOM 33756 N N . LEU A 1 43 ? -26.914 -22.275 1.053 1.00 33.44 43 LEU A N 18
ATOM 33757 C CA . LEU A 1 43 ? -26.258 -23.231 0.163 1.00 4.54 43 LEU A CA 18
ATOM 33758 C C . LEU A 1 43 ? -27.293 -23.836 -0.775 1.00 11.14 43 LEU A C 18
ATOM 33759 O O . LEU A 1 43 ? -28.498 -23.661 -0.573 1.00 35.23 43 LEU A O 18
ATOM 33775 N N . GLU A 1 44 ? -26.827 -24.539 -1.799 1.00 11.42 44 GLU A N 18
ATOM 33776 C CA . GLU A 1 44 ? -27.724 -25.272 -2.684 1.00 12.15 44 GLU A CA 18
ATOM 33777 C C . GLU A 1 44 ? -28.115 -26.590 -2.029 1.00 30.40 44 GLU A C 18
ATOM 33778 O O . GLU A 1 44 ? -27.677 -26.893 -0.919 1.00 1.54 44 GLU A O 18
ATOM 33790 N N . SER A 1 45 ? -28.912 -27.375 -2.732 1.00 71.32 45 SER A N 18
ATOM 33791 C CA . SER A 1 45 ? -29.373 -28.659 -2.216 1.00 70.25 45 SER A CA 18
ATOM 33792 C C . SER A 1 45 ? -28.192 -29.617 -2.037 1.00 53.14 45 SER A C 18
ATOM 33793 O O . SER A 1 45 ? -27.943 -30.134 -0.943 1.00 14.11 45 SER A O 18
ATOM 33801 N N . TYR A 1 46 ? -27.449 -29.811 -3.123 1.00 24.11 46 TYR A N 18
ATOM 33802 C CA . TYR A 1 46 ? -26.275 -30.680 -3.126 1.00 25.11 46 TYR A CA 18
ATOM 33803 C C . TYR A 1 46 ? -25.180 -30.126 -2.212 1.00 70.33 46 TYR A C 18
ATOM 33804 O O . TYR A 1 46 ? -24.535 -30.883 -1.474 1.00 31.12 46 TYR A O 18
ATOM 33822 N N . GLU A 1 47 ? -24.997 -28.804 -2.244 1.00 72.31 47 GLU A N 18
ATOM 33823 C CA . GLU A 1 47 ? -23.988 -28.144 -1.418 1.00 53.13 47 GLU A CA 18
ATOM 33824 C C . GLU A 1 47 ? -24.260 -28.413 0.058 1.00 4.32 47 GLU A C 18
ATOM 33825 O O . GLU A 1 47 ? -23.409 -28.933 0.773 1.00 75.22 47 GLU A O 18
ATOM 33837 N N . ALA A 1 48 ? -25.474 -28.092 0.491 1.00 33.12 48 ALA A N 18
ATOM 33838 C CA . ALA A 1 48 ? -25.853 -28.262 1.885 1.00 74.23 48 ALA A CA 18
ATOM 33839 C C . ALA A 1 48 ? -25.780 -29.731 2.286 1.00 21.35 48 ALA A C 18
ATOM 33840 O O . ALA A 1 48 ? -25.297 -30.056 3.369 1.00 72.31 48 ALA A O 18
ATOM 33847 N N . PHE A 1 49 ? -26.240 -30.613 1.397 1.00 44.25 49 PHE A N 18
ATOM 33848 C CA . PHE A 1 49 ? -26.242 -32.053 1.665 1.00 63.20 49 PHE A CA 18
ATOM 33849 C C . PHE A 1 49 ? -24.822 -32.550 1.951 1.00 22.21 49 PHE A C 18
ATOM 33850 O O . PHE A 1 49 ? -24.589 -33.294 2.906 1.00 13.31 49 PHE A O 18
ATOM 33867 N N . ASP A 1 50 ? -23.876 -32.125 1.121 1.00 34.24 50 ASP A N 18
ATOM 33868 C CA . ASP A 1 50 ? -22.477 -32.535 1.278 1.00 23.32 50 ASP A CA 18
ATOM 33869 C C . ASP A 1 50 ? -21.889 -31.914 2.545 1.00 1.51 50 ASP A C 18
ATOM 33870 O O . ASP A 1 50 ? -21.161 -32.564 3.308 1.00 54.04 50 ASP A O 18
ATOM 33879 N N . ILE A 1 51 ? -22.242 -30.655 2.771 1.00 13.34 51 ILE A N 18
ATOM 33880 C CA . ILE A 1 51 ? -21.807 -29.929 3.956 1.00 11.42 51 ILE A CA 18
ATOM 33881 C C . ILE A 1 51 ? -22.354 -30.585 5.226 1.00 65.31 51 ILE A C 18
ATOM 33882 O O . ILE A 1 51 ? -21.740 -30.493 6.287 1.00 71.51 51 ILE A O 18
ATOM 33898 N N . LEU A 1 52 ? -23.498 -31.268 5.114 1.00 62.15 52 LEU A N 18
ATOM 33899 C CA . LEU A 1 52 ? -24.021 -32.050 6.238 1.00 32.51 52 LEU A CA 18
ATOM 33900 C C . LEU A 1 52 ? -22.982 -33.078 6.663 1.00 71.22 52 LEU A C 18
ATOM 33901 O O . LEU A 1 52 ? -22.655 -33.196 7.840 1.00 33.53 52 LEU A O 18
ATOM 33917 N N . LYS A 1 53 ? -22.460 -33.805 5.679 1.00 41.41 53 LYS A N 18
ATOM 33918 C CA . LYS A 1 53 ? -21.419 -34.804 5.903 1.00 34.22 53 LYS A CA 18
ATOM 33919 C C . LYS A 1 53 ? -20.203 -34.129 6.538 1.00 1.12 53 LYS A C 18
ATOM 33920 O O . LYS A 1 53 ? -19.708 -34.558 7.592 1.00 53.22 53 LYS A O 18
ATOM 33939 N N . GLN A 1 54 ? -19.751 -33.050 5.895 1.00 10.44 54 GLN A N 18
ATOM 33940 C CA . GLN A 1 54 ? -18.566 -32.318 6.340 1.00 23.13 54 GLN A CA 18
ATOM 33941 C C . GLN A 1 54 ? -18.706 -31.897 7.803 1.00 42.14 54 GLN A C 18
ATOM 33942 O O . GLN A 1 54 ? -17.793 -32.096 8.606 1.00 1.13 54 GLN A O 18
ATOM 33956 N N . PHE A 1 55 ? -19.861 -31.334 8.137 1.00 65.31 55 PHE A N 18
ATOM 33957 C CA . PHE A 1 55 ? -20.131 -30.848 9.485 1.00 54.32 55 PHE A CA 18
ATOM 33958 C C . PHE A 1 55 ? -20.327 -32.000 10.461 1.00 52.31 55 PHE A C 18
ATOM 33959 O O . PHE A 1 55 ? -19.976 -31.879 11.626 1.00 11.04 55 PHE A O 18
ATOM 33976 N N . VAL A 1 56 ? -20.896 -33.106 9.989 1.00 41.34 56 VAL A N 18
ATOM 33977 C CA . VAL A 1 56 ? -21.061 -34.297 10.823 1.00 52.12 56 VAL A CA 18
ATOM 33978 C C . VAL A 1 56 ? -19.702 -34.762 11.341 1.00 63.32 56 VAL A C 18
ATOM 33979 O O . VAL A 1 56 ? -19.462 -34.826 12.562 1.00 21.21 56 VAL A O 18
ATOM 33992 N N . ASP A 1 57 ? -18.787 -35.018 10.412 1.00 64.01 57 ASP A N 18
ATOM 33993 C CA . ASP A 1 57 ? -17.446 -35.453 10.787 1.00 33.44 57 ASP A CA 18
ATOM 33994 C C . ASP A 1 57 ? -16.719 -34.349 11.545 1.00 30.24 57 ASP A C 18
ATOM 33995 O O . ASP A 1 57 ? -16.045 -34.616 12.531 1.00 63.24 57 ASP A O 18
ATOM 34004 N N . TYR A 1 58 ? -16.884 -33.103 11.107 1.00 52.32 58 TYR A N 18
ATOM 34005 C CA . TYR A 1 58 ? -16.169 -31.987 11.730 1.00 34.32 58 TYR A CA 18
ATOM 34006 C C . TYR A 1 58 ? -16.620 -31.787 13.177 1.00 3.23 58 TYR A C 18
ATOM 34007 O O . TYR A 1 58 ? -15.797 -31.564 14.066 1.00 71.41 58 TYR A O 18
ATOM 34025 N N . MET A 1 59 ? -17.926 -31.880 13.417 1.00 73.43 59 MET A N 18
ATOM 34026 C CA . MET A 1 59 ? -18.456 -31.701 14.767 1.00 13.32 59 MET A CA 18
ATOM 34027 C C . MET A 1 59 ? -18.079 -32.896 15.629 1.00 44.22 59 MET A C 18
ATOM 34028 O O . MET A 1 59 ? -17.869 -32.752 16.835 1.00 5.31 59 MET A O 18
ATOM 34042 N N . ILE A 1 60 ? -17.970 -34.080 15.011 1.00 62.31 60 ILE A N 18
ATOM 34043 C CA . ILE A 1 60 ? -17.468 -35.245 15.736 1.00 33.23 60 ILE A CA 18
ATOM 34044 C C . ILE A 1 60 ? -15.989 -35.054 16.088 1.00 12.21 60 ILE A C 18
ATOM 34045 O O . ILE A 1 60 ? -15.536 -35.491 17.151 1.00 4.11 60 ILE A O 18
ATOM 34061 N N . GLU A 1 61 ? -15.246 -34.388 15.199 1.00 71.51 61 GLU A N 18
ATOM 34062 C CA . GLU A 1 61 ? -13.844 -34.059 15.459 1.00 34.31 61 GLU A CA 18
ATOM 34063 C C . GLU A 1 61 ? -13.745 -33.123 16.662 1.00 21.43 61 GLU A C 18
ATOM 34064 O O . GLU A 1 61 ? -13.028 -33.404 17.624 1.00 12.02 61 GLU A O 18
ATOM 34076 N N . GLU A 1 62 ? -14.499 -32.020 16.610 1.00 63.41 62 GLU A N 18
ATOM 34077 C CA . GLU A 1 62 ? -14.378 -30.962 17.612 1.00 54.23 62 GLU A CA 18
ATOM 34078 C C . GLU A 1 62 ? -15.025 -31.380 18.938 1.00 21.40 62 GLU A C 18
ATOM 34079 O O . GLU A 1 62 ? -14.732 -30.801 19.984 1.00 25.10 62 GLU A O 18
ATOM 34091 N N . HIS A 1 63 ? -15.873 -32.417 18.866 1.00 43.05 63 HIS A N 18
ATOM 34092 C CA . HIS A 1 63 ? -16.452 -33.094 20.042 1.00 2.03 63 HIS A CA 18
ATOM 34093 C C . HIS A 1 63 ? -16.827 -32.128 21.180 1.00 4.01 63 HIS A C 18
ATOM 34094 O O . HIS A 1 63 ? -16.757 -32.472 22.358 1.00 63.34 63 HIS A O 18
ATOM 34109 N N . ASP A 1 64 ? -17.276 -30.935 20.824 1.00 34.14 64 ASP A N 18
ATOM 34110 C CA . ASP A 1 64 ? -17.626 -29.930 21.822 1.00 44.13 64 ASP A CA 18
ATOM 34111 C C . ASP A 1 64 ? -19.025 -30.189 22.376 1.00 44.32 64 ASP A C 18
ATOM 34112 O O . ASP A 1 64 ? -20.015 -30.152 21.639 1.00 1.23 64 ASP A O 18
ATOM 34121 N N . GLU A 1 65 ? -19.091 -30.462 23.675 1.00 4.25 65 GLU A N 18
ATOM 34122 C CA . GLU A 1 65 ? -20.333 -30.869 24.327 1.00 4.24 65 GLU A CA 18
ATOM 34123 C C . GLU A 1 65 ? -21.379 -29.747 24.387 1.00 3.24 65 GLU A C 18
ATOM 34124 O O . GLU A 1 65 ? -22.574 -30.028 24.442 1.00 43.22 65 GLU A O 18
ATOM 34136 N N . LYS A 1 66 ? -20.949 -28.482 24.394 1.00 10.42 66 LYS A N 18
ATOM 34137 C CA . LYS A 1 66 ? -21.894 -27.369 24.583 1.00 53.41 66 LYS A CA 18
ATOM 34138 C C . LYS A 1 66 ? -22.535 -26.958 23.257 1.00 55.35 66 LYS A C 18
ATOM 34139 O O . LYS A 1 66 ? -23.423 -26.100 23.226 1.00 14.34 66 LYS A O 18
ATOM 34158 N N . SER A 1 67 ? -22.143 -27.618 22.179 1.00 4.34 67 SER A N 18
ATOM 34159 C CA . SER A 1 67 ? -22.417 -27.119 20.838 1.00 14.32 67 SER A CA 18
ATOM 34160 C C . SER A 1 67 ? -23.687 -27.748 20.317 1.00 24.40 67 SER A C 18
ATOM 34161 O O . SER A 1 67 ? -24.140 -27.441 19.226 1.00 33.31 67 SER A O 18
ATOM 34169 N N . GLU A 1 68 ? -24.281 -28.582 21.157 1.00 31.22 68 GLU A N 18
ATOM 34170 C CA . GLU A 1 68 ? -25.435 -29.387 20.799 1.00 25.05 68 GLU A CA 18
ATOM 34171 C C . GLU A 1 68 ? -26.487 -28.558 20.046 1.00 54.30 68 GLU A C 18
ATOM 34172 O O . GLU A 1 68 ? -26.793 -28.829 18.875 1.00 3.41 68 GLU A O 18
ATOM 34184 N N . TYR A 1 69 ? -26.994 -27.519 20.703 1.00 4.00 69 TYR A N 18
ATOM 34185 C CA . TYR A 1 69 ? -27.994 -26.643 20.102 1.00 14.55 69 TYR A CA 18
ATOM 34186 C C . TYR A 1 69 ? -27.468 -26.039 18.796 1.00 25.22 69 TYR A C 18
ATOM 34187 O O . TYR A 1 69 ? -28.207 -25.899 17.824 1.00 71.14 69 TYR A O 18
ATOM 34205 N N . GLU A 1 70 ? -26.172 -25.735 18.772 1.00 4.33 70 GLU A N 18
ATOM 34206 C CA . GLU A 1 70 ? -25.563 -25.009 17.662 1.00 23.31 70 GLU A CA 18
ATOM 34207 C C . GLU A 1 70 ? -25.458 -25.902 16.423 1.00 52.35 70 GLU A C 18
ATOM 34208 O O . GLU A 1 70 ? -25.938 -25.548 15.345 1.00 3.04 70 GLU A O 18
ATOM 34220 N N . ILE A 1 71 ? -24.851 -27.076 16.595 1.00 35.14 71 ILE A N 18
ATOM 34221 C CA . ILE A 1 71 ? -24.709 -28.049 15.514 1.00 63.20 71 ILE A CA 18
ATOM 34222 C C . ILE A 1 71 ? -26.076 -28.485 14.990 1.00 3.04 71 ILE A C 18
ATOM 34223 O O . ILE A 1 71 ? -26.278 -28.581 13.775 1.00 32.11 71 ILE A O 18
ATOM 34239 N N . MET A 1 72 ? -27.026 -28.721 15.902 1.00 5.10 72 MET A N 18
ATOM 34240 C CA . MET A 1 72 ? -28.365 -29.143 15.495 1.00 34.21 72 MET A CA 18
ATOM 34241 C C . MET A 1 72 ? -29.046 -28.060 14.656 1.00 52.43 72 MET A C 18
ATOM 34242 O O . MET A 1 72 ? -29.608 -28.348 13.593 1.00 3.12 72 MET A O 18
ATOM 34256 N N . GLU A 1 73 ? -28.992 -26.819 15.136 1.00 31.24 73 GLU A N 18
ATOM 34257 C CA . GLU A 1 73 ? -29.553 -25.680 14.407 1.00 72.02 73 GLU A CA 18
ATOM 34258 C C . GLU A 1 73 ? -28.946 -25.578 13.011 1.00 32.22 73 GLU A C 18
ATOM 34259 O O . GLU A 1 73 ? -29.669 -25.495 12.012 1.00 10.20 73 GLU A O 18
ATOM 34271 N N . ILE A 1 74 ? -27.615 -25.611 12.946 1.00 12.21 74 ILE A N 18
ATOM 34272 C CA . ILE A 1 74 ? -26.910 -25.484 11.677 1.00 14.25 74 ILE A CA 18
ATOM 34273 C C . ILE A 1 74 ? -27.378 -26.558 10.699 1.00 44.22 74 ILE A C 18
ATOM 34274 O O . ILE A 1 74 ? -27.769 -26.257 9.563 1.00 65.42 74 ILE A O 18
ATOM 34290 N N . LEU A 1 75 ? -27.396 -27.802 11.162 1.00 50.22 75 LEU A N 18
ATOM 34291 C CA . LEU A 1 75 ? -27.739 -28.920 10.302 1.00 62.33 75 LEU A CA 18
ATOM 34292 C C . LEU A 1 75 ? -29.181 -28.809 9.848 1.00 13.10 75 LEU A C 18
ATOM 34293 O O . LEU A 1 75 ? -29.491 -29.031 8.681 1.00 1.44 75 LEU A O 18
ATOM 34309 N N . ARG A 1 76 ? -30.057 -28.426 10.764 1.00 11.15 76 ARG A N 18
ATOM 34310 C CA . ARG A 1 76 ? -31.480 -28.423 10.476 1.00 32.32 76 ARG A CA 18
ATOM 34311 C C . ARG A 1 76 ? -31.838 -27.337 9.466 1.00 52.52 76 ARG A C 18
ATOM 34312 O O . ARG A 1 76 ? -32.692 -27.556 8.604 1.00 64.35 76 ARG A O 18
ATOM 34333 N N . GLN A 1 77 ? -31.183 -26.176 9.552 1.00 3.25 77 GLN A N 18
ATOM 34334 C CA . GLN A 1 77 ? -31.422 -25.120 8.570 1.00 40.13 77 GLN A CA 18
ATOM 34335 C C . GLN A 1 77 ? -30.824 -25.524 7.226 1.00 23.20 77 GLN A C 18
ATOM 34336 O O . GLN A 1 77 ? -31.421 -25.281 6.176 1.00 51.52 77 GLN A O 18
ATOM 34350 N N . LEU A 1 78 ? -29.656 -26.171 7.268 1.00 13.15 78 LEU A N 18
ATOM 34351 C CA . LEU A 1 78 ? -29.034 -26.708 6.058 1.00 14.15 78 LEU A CA 18
ATOM 34352 C C . LEU A 1 78 ? -29.946 -27.743 5.394 1.00 41.13 78 LEU A C 18
ATOM 34353 O O . LEU A 1 78 ? -30.068 -27.779 4.172 1.00 23.12 78 LEU A O 18
ATOM 34369 N N . LYS A 1 79 ? -30.587 -28.579 6.212 1.00 1.14 79 LYS A N 18
ATOM 34370 C CA . LYS A 1 79 ? -31.476 -29.632 5.713 1.00 24.25 79 LYS A CA 18
ATOM 34371 C C . LYS A 1 79 ? -32.743 -29.034 5.107 1.00 24.22 79 LYS A C 18
ATOM 34372 O O . LYS A 1 79 ? -33.200 -29.469 4.049 1.00 4.30 79 LYS A O 18
ATOM 34391 N N . TYR A 1 80 ? -33.306 -28.042 5.789 1.00 4.14 80 TYR A N 18
ATOM 34392 C CA . TYR A 1 80 ? -34.524 -27.378 5.328 1.00 62.11 80 TYR A CA 18
ATOM 34393 C C . TYR A 1 80 ? -34.252 -26.644 4.017 1.00 72.21 80 TYR A C 18
ATOM 34394 O O . TYR A 1 80 ? -35.103 -26.587 3.129 1.00 22.14 80 TYR A O 18
ATOM 34412 N N . GLN A 1 81 ? -33.048 -26.095 3.915 1.00 41.41 81 GLN A N 18
ATOM 34413 C CA . GLN A 1 81 ? -32.591 -25.421 2.696 1.00 14.22 81 GLN A CA 18
ATOM 34414 C C . GLN A 1 81 ? -32.331 -26.445 1.587 1.00 72.33 81 GLN A C 18
ATOM 34415 O O . GLN A 1 81 ? -32.706 -26.240 0.431 1.00 13.04 81 GLN A O 18
ATOM 34429 N N . ALA A 1 82 ? -31.679 -27.544 1.958 1.00 50.44 82 ALA A N 18
ATOM 34430 C CA . ALA A 1 82 ? -31.396 -28.643 1.034 1.00 44.51 82 ALA A CA 18
ATOM 34431 C C . ALA A 1 82 ? -32.668 -29.391 0.640 1.00 13.32 82 ALA A C 18
ATOM 34432 O O . ALA A 1 82 ? -32.655 -30.201 -0.292 1.00 3.42 82 ALA A O 18
ATOM 34439 N N . ASP A 1 83 ? -33.755 -29.134 1.374 1.00 53.55 83 ASP A N 18
ATOM 34440 C CA . ASP A 1 83 ? -35.054 -29.755 1.107 1.00 22.04 83 ASP A CA 18
ATOM 34441 C C . ASP A 1 83 ? -34.976 -31.269 1.350 1.00 61.32 83 ASP A C 18
ATOM 34442 O O . ASP A 1 83 ? -35.658 -32.064 0.700 1.00 3.33 83 ASP A O 18
ATOM 34451 N N . THR A 1 84 ? -34.146 -31.666 2.311 1.00 53.22 84 THR A N 18
ATOM 34452 C CA . THR A 1 84 ? -33.954 -33.081 2.622 1.00 30.40 84 THR A CA 18
ATOM 34453 C C . THR A 1 84 ? -34.276 -33.381 4.087 1.00 61.01 84 THR A C 18
ATOM 34454 O O . THR A 1 84 ? -33.814 -32.686 5.004 1.00 13.42 84 THR A O 18
ATOM 34465 N N . ASN A 1 85 ? -35.086 -34.414 4.301 1.00 72.11 85 ASN A N 18
ATOM 34466 C CA . ASN A 1 85 ? -35.394 -34.886 5.646 1.00 33.25 85 ASN A CA 18
ATOM 34467 C C . ASN A 1 85 ? -34.251 -35.747 6.183 1.00 0.41 85 ASN A C 18
ATOM 34468 O O . ASN A 1 85 ? -34.011 -35.785 7.390 1.00 41.35 85 ASN A O 18
ATOM 34479 N N . GLU A 1 86 ? -33.523 -36.392 5.275 1.00 54.52 86 GLU A N 18
ATOM 34480 C CA . GLU A 1 86 ? -32.369 -37.218 5.638 1.00 21.03 86 GLU A CA 18
ATOM 34481 C C . GLU A 1 86 ? -31.153 -36.358 5.984 1.00 33.12 86 GLU A C 18
ATOM 34482 O O . GLU A 1 86 ? -31.193 -35.126 5.896 1.00 63.31 86 GLU A O 18
ATOM 34494 N N . LYS A 1 87 ? -30.085 -37.038 6.393 1.00 4.35 87 LYS A N 18
ATOM 34495 C CA . LYS A 1 87 ? -28.781 -36.427 6.623 1.00 63.14 87 LYS A CA 18
ATOM 34496 C C . LYS A 1 87 ? -27.752 -37.556 6.720 1.00 1.22 87 LYS A C 18
ATOM 34497 O O . LYS A 1 87 ? -28.073 -38.641 7.209 1.00 22.33 87 LYS A O 18
ATOM 34516 N N . PHE A 1 88 ? -26.525 -37.312 6.271 1.00 3.51 88 PHE A N 18
ATOM 34517 C CA . PHE A 1 88 ? -25.548 -38.372 6.116 1.00 50.33 88 PHE A CA 18
ATOM 34518 C C . PHE A 1 88 ? -24.702 -38.530 7.380 1.00 42.42 88 PHE A C 18
ATOM 34519 O O . PHE A 1 88 ? -24.659 -37.653 8.251 1.00 45.33 88 PHE A O 18
ATOM 34536 N N . TYR A 1 89 ? -24.066 -39.677 7.474 1.00 12.11 89 TYR A N 18
ATOM 34537 C CA . TYR A 1 89 ? -23.156 -40.009 8.567 1.00 34.45 89 TYR A CA 18
ATOM 34538 C C . TYR A 1 89 ? -22.174 -41.076 8.111 1.00 14.42 89 TYR A C 18
ATOM 34539 O O . TYR A 1 89 ? -22.369 -41.705 7.073 1.00 73.55 89 TYR A O 18
ATOM 34557 N N . THR A 1 90 ? -21.134 -41.279 8.904 1.00 51.15 90 THR A N 18
ATOM 34558 C CA . THR A 1 90 ? -20.056 -42.197 8.554 1.00 3.44 90 THR A CA 18
ATOM 34559 C C . THR A 1 90 ? -19.668 -43.068 9.745 1.00 31.21 90 THR A C 18
ATOM 34560 O O . THR A 1 90 ? -19.907 -42.701 10.900 1.00 4.10 90 THR A O 18
ATOM 34571 N N . ASN A 1 91 ? -19.068 -44.219 9.451 1.00 22.34 91 ASN A N 18
ATOM 34572 C CA . ASN A 1 91 ? -18.489 -45.080 10.483 1.00 34.03 91 ASN A CA 18
ATOM 34573 C C . ASN A 1 91 ? -17.255 -44.407 11.074 1.00 4.44 91 ASN A C 18
ATOM 34574 O O . ASN A 1 91 ? -16.849 -44.694 12.201 1.00 60.31 91 ASN A O 18
ATOM 34585 N N . THR A 1 92 ? -16.655 -43.518 10.286 1.00 35.44 92 THR A N 18
ATOM 34586 C CA . THR A 1 92 ? -15.513 -42.730 10.728 1.00 71.21 92 THR A CA 18
ATOM 34587 C C . THR A 1 92 ? -15.924 -41.802 11.865 1.00 42.51 92 THR A C 18
ATOM 34588 O O . THR A 1 92 ? -15.206 -41.660 12.857 1.00 54.15 92 THR A O 18
ATOM 34599 N N . GLN A 1 93 ? -17.096 -41.191 11.709 1.00 21.13 93 GLN A N 18
ATOM 34600 C CA . GLN A 1 93 ? -17.653 -40.301 12.717 1.00 54.42 93 GLN A CA 18
ATOM 34601 C C . GLN A 1 93 ? -17.714 -41.006 14.077 1.00 74.44 93 GLN A C 18
ATOM 34602 O O . GLN A 1 93 ? -17.125 -40.526 15.050 1.00 63.53 93 GLN A O 18
ATOM 34616 N N . LYS A 1 94 ? -18.377 -42.170 14.108 1.00 4.23 94 LYS A N 18
ATOM 34617 C CA . LYS A 1 94 ? -18.433 -43.039 15.292 1.00 55.32 94 LYS A CA 18
ATOM 34618 C C . LYS A 1 94 ? -19.577 -44.039 15.130 1.00 14.32 94 LYS A C 18
ATOM 34619 O O . LYS A 1 94 ? -19.365 -45.191 14.758 1.00 53.42 94 LYS A O 18
ATOM 34638 N N . GLN A 1 95 ? -20.793 -43.563 15.398 1.00 3.35 95 GLN A N 18
ATOM 34639 C CA . GLN A 1 95 ? -22.012 -44.360 15.255 1.00 24.53 95 GLN A CA 18
ATOM 34640 C C . GLN A 1 95 ? -23.144 -43.425 14.852 1.00 52.25 95 GLN A C 18
ATOM 34641 O O . GLN A 1 95 ? -23.598 -43.429 13.708 1.00 13.44 95 GLN A O 18
ATOM 34655 N N . LYS A 1 96 ? -23.561 -42.588 15.798 1.00 22.33 96 LYS A N 18
ATOM 34656 C CA . LYS A 1 96 ? -24.560 -41.564 15.544 1.00 63.02 96 LYS A CA 18
ATOM 34657 C C . LYS A 1 96 ? -24.458 -40.453 16.589 1.00 13.45 96 LYS A C 18
ATOM 34658 O O . LYS A 1 96 ? -24.574 -40.689 17.789 1.00 35.33 96 LYS A O 18
ATOM 34677 N N . ILE A 1 97 ? -24.226 -39.238 16.093 1.00 11.00 97 ILE A N 18
ATOM 34678 C CA . ILE A 1 97 ? -24.033 -38.039 16.920 1.00 31.51 97 ILE A CA 18
ATOM 34679 C C . ILE A 1 97 ? -25.197 -37.860 17.885 1.00 33.15 97 ILE A C 18
ATOM 34680 O O . ILE A 1 97 ? -25.029 -37.347 18.992 1.00 23.42 97 ILE A O 18
ATOM 34696 N N . VAL A 1 98 ? -26.374 -38.275 17.433 1.00 34.43 98 VAL A N 18
ATOM 34697 C CA . VAL A 1 98 ? -27.598 -38.240 18.229 1.00 25.31 98 VAL A CA 18
ATOM 34698 C C . VAL A 1 98 ? -27.346 -38.675 19.685 1.00 61.44 98 VAL A C 18
ATOM 34699 O O . VAL A 1 98 ? -27.981 -38.159 20.606 1.00 32.33 98 VAL A O 18
ATOM 34712 N N . GLU A 1 99 ? -26.415 -39.610 19.881 1.00 1.40 99 GLU A N 18
ATOM 34713 C CA . GLU A 1 99 ? -26.062 -40.085 21.221 1.00 41.43 99 GLU A CA 18
ATOM 34714 C C . GLU A 1 99 ? -25.607 -38.929 22.121 1.00 2.42 99 GLU A C 18
ATOM 34715 O O . GLU A 1 99 ? -26.035 -38.829 23.271 1.00 74.30 99 GLU A O 18
ATOM 34727 N N . LEU A 1 100 ? -24.742 -38.062 21.595 1.00 10.55 100 LEU A N 18
ATOM 34728 C CA . LEU A 1 100 ? -24.238 -36.922 22.363 1.00 2.11 100 LEU A CA 18
ATOM 34729 C C . LEU A 1 100 ? -25.232 -35.767 22.287 1.00 3.21 100 LEU A C 18
ATOM 34730 O O . LEU A 1 100 ? -25.283 -34.917 23.174 1.00 23.23 100 LEU A O 18
ATOM 34746 N N . TYR A 1 101 ? -26.026 -35.763 21.221 1.00 34.40 101 TYR A N 18
ATOM 34747 C CA . TYR A 1 101 ? -27.051 -34.745 21.005 1.00 4.33 101 TYR A CA 18
ATOM 34748 C C . TYR A 1 101 ? -28.043 -34.699 22.172 1.00 23.02 101 TYR A C 18
ATOM 34749 O O . TYR A 1 101 ? -28.659 -35.712 22.516 1.00 15.24 101 TYR A O 18
ATOM 34767 N N . LYS A 1 102 ? -28.191 -33.523 22.776 1.00 50.44 102 LYS A N 18
ATOM 34768 C CA . LYS A 1 102 ? -29.201 -33.301 23.808 1.00 41.02 102 LYS A CA 18
ATOM 34769 C C . LYS A 1 102 ? -30.594 -33.609 23.251 1.00 64.42 102 LYS A C 18
ATOM 34770 O O . LYS A 1 102 ? -31.107 -32.873 22.403 1.00 54.24 102 LYS A O 18
ATOM 34789 N N . GLN A 1 103 ? -31.202 -34.691 23.734 1.00 61.13 103 GLN A N 18
ATOM 34790 C CA . GLN A 1 103 ? -32.489 -35.160 23.213 1.00 3.21 103 GLN A CA 18
ATOM 34791 C C . GLN A 1 103 ? -33.575 -34.091 23.341 1.00 44.45 103 GLN A C 18
ATOM 34792 O O . GLN A 1 103 ? -34.490 -34.021 22.518 1.00 2.25 103 GLN A O 18
ATOM 34806 N N . GLU A 1 104 ? -33.462 -33.251 24.364 1.00 53.35 104 GLU A N 18
ATOM 34807 C CA . GLU A 1 104 ? -34.441 -32.190 24.598 1.00 51.12 104 GLU A CA 18
ATOM 34808 C C . GLU A 1 104 ? -34.370 -31.147 23.483 1.00 32.53 104 GLU A C 18
ATOM 34809 O O . GLU A 1 104 ? -35.389 -30.595 23.066 1.00 30.42 104 GLU A O 18
ATOM 34821 N N . ILE A 1 105 ? -33.157 -30.897 22.994 1.00 4.35 105 ILE A N 18
ATOM 34822 C CA . ILE A 1 105 ? -32.940 -29.918 21.934 1.00 71.22 105 ILE A CA 18
ATOM 34823 C C . ILE A 1 105 ? -33.425 -30.465 20.597 1.00 2.53 105 ILE A C 18
ATOM 34824 O O . ILE A 1 105 ? -34.052 -29.753 19.809 1.00 12.03 105 ILE A O 18
ATOM 34840 N N . SER A 1 106 ? -33.153 -31.746 20.358 1.00 54.34 106 SER A N 18
ATOM 34841 C CA . SER A 1 106 ? -33.516 -32.381 19.099 1.00 5.23 106 SER A CA 18
ATOM 34842 C C . SER A 1 106 ? -35.029 -32.323 18.865 1.00 33.42 106 SER A C 18
ATOM 34843 O O . SER A 1 106 ? -35.489 -32.351 17.726 1.00 55.14 106 SER A O 18
ATOM 34851 N N . GLN A 1 107 ? -35.794 -32.194 19.950 1.00 73.50 107 GLN A N 18
ATOM 34852 C CA . GLN A 1 107 ? -37.253 -32.113 19.861 1.00 53.12 107 GLN A CA 18
ATOM 34853 C C . GLN A 1 107 ? -37.690 -30.922 19.002 1.00 11.35 107 GLN A C 18
ATOM 34854 O O . GLN A 1 107 ? -38.620 -31.028 18.207 1.00 43.01 107 GLN A O 18
ATOM 34868 N N . ASP A 1 108 ? -37.015 -29.788 19.180 1.00 13.42 108 ASP A N 18
ATOM 34869 C CA . ASP A 1 108 ? -37.333 -28.564 18.431 1.00 73.33 108 ASP A CA 18
ATOM 34870 C C . ASP A 1 108 ? -36.849 -28.691 16.988 1.00 51.41 108 ASP A C 18
ATOM 34871 O O . ASP A 1 108 ? -37.516 -28.270 16.042 1.00 55.21 108 ASP A O 18
ATOM 34880 N N . ILE A 1 109 ? -35.683 -29.298 16.833 1.00 53.45 109 ILE A N 18
ATOM 34881 C CA . ILE A 1 109 ? -35.069 -29.498 15.523 1.00 14.11 109 ILE A CA 18
ATOM 34882 C C . ILE A 1 109 ? -35.973 -30.332 14.611 1.00 42.22 109 ILE A C 18
ATOM 34883 O O . ILE A 1 109 ? -36.305 -29.934 13.480 1.00 63.04 109 ILE A O 18
ATOM 34899 N N . LEU A 1 110 ? -36.371 -31.486 15.129 1.00 44.14 110 LEU A N 18
ATOM 34900 C CA . LEU A 1 110 ? -37.244 -32.400 14.411 1.00 24.03 110 LEU A CA 18
ATOM 34901 C C . LEU A 1 110 ? -38.636 -31.792 14.263 1.00 42.03 110 LEU A C 18
ATOM 34902 O O . LEU A 1 110 ? -39.347 -32.080 13.308 1.00 44.42 110 LEU A O 18
ATOM 34918 N N . ASN A 1 111 ? -39.010 -30.939 15.210 1.00 1.43 111 ASN A N 18
ATOM 34919 C CA . ASN A 1 111 ? -40.301 -30.250 15.170 1.00 1.53 111 ASN A CA 18
ATOM 34920 C C . ASN A 1 111 ? -40.433 -29.405 13.896 1.00 13.41 111 ASN A C 18
ATOM 34921 O O . ASN A 1 111 ? -41.503 -29.340 13.295 1.00 32.40 111 ASN A O 18
ATOM 34932 N N . GLU A 1 112 ? -39.343 -28.749 13.497 1.00 71.23 112 GLU A N 18
ATOM 34933 C CA . GLU A 1 112 ? -39.309 -27.962 12.275 1.00 61.15 112 GLU A CA 18
ATOM 34934 C C . GLU A 1 112 ? -39.102 -28.836 11.043 1.00 34.23 112 GLU A C 18
ATOM 34935 O O . GLU A 1 112 ? -39.886 -28.773 10.093 1.00 44.44 112 GLU A O 18
ATOM 34947 N N . ILE A 1 113 ? -38.039 -29.637 11.047 1.00 40.22 113 ILE A N 18
ATOM 34948 C CA . ILE A 1 113 ? -37.648 -30.368 9.840 1.00 32.51 113 ILE A CA 18
ATOM 34949 C C . ILE A 1 113 ? -38.541 -31.594 9.595 1.00 31.43 113 ILE A C 18
ATOM 34950 O O . ILE A 1 113 ? -38.914 -31.883 8.455 1.00 64.51 113 ILE A O 18
ATOM 34966 N N . PHE A 1 114 ? -38.888 -32.305 10.659 1.00 72.51 114 PHE A N 18
ATOM 34967 C CA . PHE A 1 114 ? -39.816 -33.436 10.570 1.00 12.22 114 PHE A CA 18
ATOM 34968 C C . PHE A 1 114 ? -41.196 -33.000 11.055 1.00 12.22 114 PHE A C 18
ATOM 34969 O O . PHE A 1 114 ? -41.923 -33.757 11.702 1.00 33.51 114 PHE A O 18
ATOM 34986 N N . ARG A 1 115 ? -41.537 -31.765 10.710 1.00 21.13 115 ARG A N 18
ATOM 34987 C CA . ARG A 1 115 ? -42.820 -31.167 11.067 1.00 21.10 115 ARG A CA 18
ATOM 34988 C C . ARG A 1 115 ? -43.992 -32.010 10.547 1.00 74.42 115 ARG A C 18
ATOM 34989 O O . ARG A 1 115 ? -45.005 -32.130 11.268 1.00 53.41 115 ARG A O 18
ATOM 35011 N N . MET A 1 1 ? 4.930 -17.480 23.822 1.00 74.34 1 MET A N 19
ATOM 35012 C CA . MET A 1 1 ? 4.964 -16.383 22.826 1.00 32.42 1 MET A CA 19
ATOM 35013 C C . MET A 1 1 ? 5.205 -16.956 21.432 1.00 34.15 1 MET A C 19
ATOM 35014 O O . MET A 1 1 ? 6.337 -17.296 21.078 1.00 11.12 1 MET A O 19
ATOM 35030 N N . ALA A 1 2 ? 4.132 -17.091 20.654 1.00 32.41 2 ALA A N 19
ATOM 35031 C CA . ALA A 1 2 ? 4.220 -17.642 19.306 1.00 33.43 2 ALA A CA 19
ATOM 35032 C C . ALA A 1 2 ? 4.531 -16.539 18.297 1.00 44.45 2 ALA A C 19
ATOM 35033 O O . ALA A 1 2 ? 3.627 -15.931 17.723 1.00 4.41 2 ALA A O 19
ATOM 35040 N N . HIS A 1 3 ? 5.819 -16.267 18.116 1.00 35.50 3 HIS A N 19
ATOM 35041 C CA . HIS A 1 3 ? 6.276 -15.224 17.199 1.00 45.14 3 HIS A CA 19
ATOM 35042 C C . HIS A 1 3 ? 5.919 -15.551 15.745 1.00 11.32 3 HIS A C 19
ATOM 35043 O O . HIS A 1 3 ? 6.066 -16.690 15.301 1.00 41.41 3 HIS A O 19
ATOM 35058 N N . HIS A 1 4 ? 5.439 -14.537 15.025 1.00 40.31 4 HIS A N 19
ATOM 35059 C CA . HIS A 1 4 ? 5.134 -14.648 13.594 1.00 41.32 4 HIS A CA 19
ATOM 35060 C C . HIS A 1 4 ? 4.123 -15.771 13.318 1.00 53.53 4 HIS A C 19
ATOM 35061 O O . HIS A 1 4 ? 4.076 -16.329 12.221 1.00 62.24 4 HIS A O 19
ATOM 35076 N N . HIS A 1 5 ? 3.289 -16.074 14.309 1.00 51.32 5 HIS A N 19
ATOM 35077 C CA . HIS A 1 5 ? 2.267 -17.107 14.158 1.00 34.34 5 HIS A CA 19
ATOM 35078 C C . HIS A 1 5 ? 1.053 -16.552 13.417 1.00 40.30 5 HIS A C 19
ATOM 35079 O O . HIS A 1 5 ? 0.269 -15.784 13.976 1.00 73.43 5 HIS A O 19
ATOM 35094 N N . HIS A 1 6 ? 0.918 -16.923 12.148 1.00 64.13 6 HIS A N 19
ATOM 35095 C CA . HIS A 1 6 ? -0.247 -16.547 11.348 1.00 24.03 6 HIS A CA 19
ATOM 35096 C C . HIS A 1 6 ? -0.781 -17.774 10.621 1.00 1.14 6 HIS A C 19
ATOM 35097 O O . HIS A 1 6 ? -0.041 -18.450 9.900 1.00 53.23 6 HIS A O 19
ATOM 35112 N N . HIS A 1 7 ? -2.059 -18.072 10.830 1.00 45.14 7 HIS A N 19
ATOM 35113 C CA . HIS A 1 7 ? -2.682 -19.264 10.267 1.00 11.35 7 HIS A CA 19
ATOM 35114 C C . HIS A 1 7 ? -4.128 -18.961 9.880 1.00 75.43 7 HIS A C 19
ATOM 35115 O O . HIS A 1 7 ? -4.967 -18.709 10.745 1.00 41.30 7 HIS A O 19
ATOM 35130 N N . HIS A 1 8 ? -4.412 -18.965 8.579 1.00 51.14 8 HIS A N 19
ATOM 35131 C CA . HIS A 1 8 ? -5.763 -18.714 8.080 1.00 24.14 8 HIS A CA 19
ATOM 35132 C C . HIS A 1 8 ? -6.329 -19.959 7.405 1.00 52.20 8 HIS A C 19
ATOM 35133 O O . HIS A 1 8 ? -6.033 -20.235 6.243 1.00 11.32 8 HIS A O 19
ATOM 35148 N N . MET A 1 9 ? -7.114 -20.722 8.157 1.00 32.14 9 MET A N 19
ATOM 35149 C CA . MET A 1 9 ? -7.830 -21.879 7.621 1.00 70.12 9 MET A CA 19
ATOM 35150 C C . MET A 1 9 ? -9.265 -21.854 8.127 1.00 60.04 9 MET A C 19
ATOM 35151 O O . MET A 1 9 ? -9.654 -22.651 8.984 1.00 73.41 9 MET A O 19
ATOM 35165 N N . PHE A 1 10 ? -10.032 -20.897 7.625 1.00 64.01 10 PHE A N 19
ATOM 35166 C CA . PHE A 1 10 ? -11.423 -20.727 8.019 1.00 21.31 10 PHE A CA 19
ATOM 35167 C C . PHE A 1 10 ? -12.341 -21.022 6.840 1.00 24.02 10 PHE A C 19
ATOM 35168 O O . PHE A 1 10 ? -12.144 -20.506 5.735 1.00 73.24 10 PHE A O 19
ATOM 35185 N N . LEU A 1 11 ? -13.324 -21.880 7.078 1.00 64.02 11 LEU A N 19
ATOM 35186 C CA . LEU A 1 11 ? -14.300 -22.255 6.063 1.00 11.34 11 LEU A CA 19
ATOM 35187 C C . LEU A 1 11 ? -15.524 -21.334 6.155 1.00 5.25 11 LEU A C 19
ATOM 35188 O O . LEU A 1 11 ? -15.381 -20.135 6.407 1.00 73.11 11 LEU A O 19
ATOM 35204 N N . ASP A 1 12 ? -16.721 -21.888 5.952 1.00 42.42 12 ASP A N 19
ATOM 35205 C CA . ASP A 1 12 ? -17.953 -21.095 5.944 1.00 33.24 12 ASP A CA 19
ATOM 35206 C C . ASP A 1 12 ? -18.256 -20.492 7.315 1.00 12.01 12 ASP A C 19
ATOM 35207 O O . ASP A 1 12 ? -17.476 -20.632 8.264 1.00 41.41 12 ASP A O 19
ATOM 35216 N N . ASP A 1 13 ? -19.414 -19.845 7.403 1.00 23.11 13 ASP A N 19
ATOM 35217 C CA . ASP A 1 13 ? -19.817 -19.080 8.582 1.00 41.03 13 ASP A CA 19
ATOM 35218 C C . ASP A 1 13 ? -19.713 -19.924 9.850 1.00 45.11 13 ASP A C 19
ATOM 35219 O O . ASP A 1 13 ? -19.135 -19.493 10.850 1.00 42.22 13 ASP A O 19
ATOM 35228 N N . VAL A 1 14 ? -20.258 -21.137 9.786 1.00 21.44 14 VAL A N 19
ATOM 35229 C CA . VAL A 1 14 ? -20.255 -22.054 10.928 1.00 24.44 14 VAL A CA 19
ATOM 35230 C C . VAL A 1 14 ? -18.840 -22.288 11.454 1.00 74.24 14 VAL A C 19
ATOM 35231 O O . VAL A 1 14 ? -18.620 -22.308 12.667 1.00 34.32 14 VAL A O 19
ATOM 35244 N N . ASN A 1 15 ? -17.883 -22.453 10.541 1.00 63.02 15 ASN A N 19
ATOM 35245 C CA . ASN A 1 15 ? -16.495 -22.700 10.929 1.00 62.11 15 ASN A CA 19
ATOM 35246 C C . ASN A 1 15 ? -15.992 -21.559 11.806 1.00 40.23 15 ASN A C 19
ATOM 35247 O O . ASN A 1 15 ? -15.404 -21.781 12.862 1.00 13.31 15 ASN A O 19
ATOM 35258 N N . VAL A 1 16 ? -16.251 -20.331 11.358 1.00 62.24 16 VAL A N 19
ATOM 35259 C CA . VAL A 1 16 ? -15.855 -19.137 12.098 1.00 43.23 16 VAL A CA 19
ATOM 35260 C C . VAL A 1 16 ? -16.557 -19.090 13.449 1.00 15.44 16 VAL A C 19
ATOM 35261 O O . VAL A 1 16 ? -15.953 -18.721 14.447 1.00 41.14 16 VAL A O 19
ATOM 35274 N N . PHE A 1 17 ? -17.832 -19.471 13.474 1.00 5.31 17 PHE A N 19
ATOM 35275 C CA . PHE A 1 17 ? -18.600 -19.499 14.718 1.00 31.25 17 PHE A CA 19
ATOM 35276 C C . PHE A 1 17 ? -17.904 -20.371 15.758 1.00 64.43 17 PHE A C 19
ATOM 35277 O O . PHE A 1 17 ? -17.608 -19.918 16.864 1.00 60.14 17 PHE A O 19
ATOM 35294 N N . LEU A 1 18 ? -17.618 -21.614 15.381 1.00 64.41 18 LEU A N 19
ATOM 35295 C CA . LEU A 1 18 ? -16.954 -22.560 16.279 1.00 53.42 18 LEU A CA 19
ATOM 35296 C C . LEU A 1 18 ? -15.548 -22.083 16.648 1.00 34.33 18 LEU A C 19
ATOM 35297 O O . LEU A 1 18 ? -15.192 -22.044 17.825 1.00 23.11 18 LEU A O 19
ATOM 35313 N N . ASP A 1 19 ? -14.762 -21.698 15.645 1.00 74.01 19 ASP A N 19
ATOM 35314 C CA . ASP A 1 19 ? -13.383 -21.252 15.875 1.00 42.04 19 ASP A CA 19
ATOM 35315 C C . ASP A 1 19 ? -13.350 -20.002 16.753 1.00 61.13 19 ASP A C 19
ATOM 35316 O O . ASP A 1 19 ? -12.472 -19.854 17.609 1.00 64.30 19 ASP A O 19
ATOM 35325 N N . ASP A 1 20 ? -14.307 -19.109 16.541 1.00 24.32 20 ASP A N 19
ATOM 35326 C CA . ASP A 1 20 ? -14.369 -17.855 17.290 1.00 32.55 20 ASP A CA 19
ATOM 35327 C C . ASP A 1 20 ? -14.753 -18.132 18.736 1.00 23.54 20 ASP A C 19
ATOM 35328 O O . ASP A 1 20 ? -14.114 -17.642 19.662 1.00 43.02 20 ASP A O 19
ATOM 35337 N N . LEU A 1 21 ? -15.773 -18.965 18.922 1.00 10.32 21 LEU A N 19
ATOM 35338 C CA . LEU A 1 21 ? -16.265 -19.291 20.261 1.00 24.15 21 LEU A CA 19
ATOM 35339 C C . LEU A 1 21 ? -15.283 -20.213 20.981 1.00 20.03 21 LEU A C 19
ATOM 35340 O O . LEU A 1 21 ? -15.313 -20.338 22.204 1.00 4.12 21 LEU A O 19
ATOM 35356 N N . ASN A 1 22 ? -14.415 -20.855 20.205 1.00 62.44 22 ASN A N 19
ATOM 35357 C CA . ASN A 1 22 ? -13.359 -21.703 20.756 1.00 23.23 22 ASN A CA 19
ATOM 35358 C C . ASN A 1 22 ? -12.332 -20.851 21.502 1.00 45.24 22 ASN A C 19
ATOM 35359 O O . ASN A 1 22 ? -11.802 -21.259 22.538 1.00 22.55 22 ASN A O 19
ATOM 35370 N N . THR A 1 23 ? -12.073 -19.658 20.973 1.00 44.11 23 THR A N 19
ATOM 35371 C CA . THR A 1 23 ? -11.099 -18.744 21.562 1.00 55.23 23 THR A CA 19
ATOM 35372 C C . THR A 1 23 ? -11.795 -17.638 22.355 1.00 75.10 23 THR A C 19
ATOM 35373 O O . THR A 1 23 ? -11.155 -16.913 23.120 1.00 11.22 23 THR A O 19
ATOM 35384 N N . ASN A 1 24 ? -13.109 -17.519 22.181 1.00 3.44 24 ASN A N 19
ATOM 35385 C CA . ASN A 1 24 ? -13.891 -16.468 22.833 1.00 10.21 24 ASN A CA 19
ATOM 35386 C C . ASN A 1 24 ? -15.067 -17.076 23.603 1.00 54.24 24 ASN A C 19
ATOM 35387 O O . ASN A 1 24 ? -15.928 -17.729 23.013 1.00 14.22 24 ASN A O 19
ATOM 35398 N N . PRO A 1 25 ? -15.139 -16.838 24.928 1.00 31.14 25 PRO A N 19
ATOM 35399 C CA . PRO A 1 25 ? -16.173 -17.429 25.805 1.00 74.54 25 PRO A CA 19
ATOM 35400 C C . PRO A 1 25 ? -17.573 -16.839 25.597 1.00 50.15 25 PRO A C 19
ATOM 35401 O O . PRO A 1 25 ? -18.468 -17.043 26.417 1.00 42.21 25 PRO A O 19
ATOM 35412 N N . ILE A 1 26 ? -17.740 -16.109 24.506 1.00 13.15 26 ILE A N 19
ATOM 35413 C CA . ILE A 1 26 ? -19.019 -15.482 24.154 1.00 32.33 26 ILE A CA 19
ATOM 35414 C C . ILE A 1 26 ? -20.183 -16.467 24.261 1.00 51.23 26 ILE A C 19
ATOM 35415 O O . ILE A 1 26 ? -21.064 -16.324 25.111 1.00 72.12 26 ILE A O 19
ATOM 35431 N N . THR A 1 27 ? -20.159 -17.456 23.381 1.00 21.53 27 THR A N 19
ATOM 35432 C CA . THR A 1 27 ? -21.188 -18.498 23.298 1.00 44.42 27 THR A CA 19
ATOM 35433 C C . THR A 1 27 ? -22.612 -17.923 23.392 1.00 5.43 27 THR A C 19
ATOM 35434 O O . THR A 1 27 ? -23.444 -18.427 24.145 1.00 20.13 27 THR A O 19
ATOM 35445 N N . ASP A 1 28 ? -22.883 -16.862 22.624 1.00 4.40 28 ASP A N 19
ATOM 35446 C CA . ASP A 1 28 ? -24.228 -16.270 22.580 1.00 4.15 28 ASP A CA 19
ATOM 35447 C C . ASP A 1 28 ? -25.165 -17.140 21.753 1.00 10.32 28 ASP A C 19
ATOM 35448 O O . ASP A 1 28 ? -25.157 -17.084 20.522 1.00 3.14 28 ASP A O 19
ATOM 35457 N N . GLU A 1 29 ? -25.964 -17.944 22.444 1.00 64.33 29 GLU A N 19
ATOM 35458 C CA . GLU A 1 29 ? -26.914 -18.850 21.800 1.00 73.33 29 GLU A CA 19
ATOM 35459 C C . GLU A 1 29 ? -27.775 -18.092 20.788 1.00 71.44 29 GLU A C 19
ATOM 35460 O O . GLU A 1 29 ? -27.944 -18.524 19.645 1.00 41.11 29 GLU A O 19
ATOM 35472 N N . TRP A 1 30 ? -28.286 -16.938 21.219 1.00 42.15 30 TRP A N 19
ATOM 35473 C CA . TRP A 1 30 ? -29.217 -16.149 20.418 1.00 64.03 30 TRP A CA 19
ATOM 35474 C C . TRP A 1 30 ? -28.586 -15.676 19.110 1.00 14.33 30 TRP A C 19
ATOM 35475 O O . TRP A 1 30 ? -29.272 -15.546 18.095 1.00 0.14 30 TRP A O 19
ATOM 35496 N N . TYR A 1 31 ? -27.280 -15.444 19.127 1.00 5.11 31 TYR A N 19
ATOM 35497 C CA . TYR A 1 31 ? -26.580 -14.947 17.944 1.00 24.44 31 TYR A CA 19
ATOM 35498 C C . TYR A 1 31 ? -26.442 -16.052 16.901 1.00 72.01 31 TYR A C 19
ATOM 35499 O O . TYR A 1 31 ? -26.318 -15.783 15.703 1.00 63.21 31 TYR A O 19
ATOM 35517 N N . MET A 1 32 ? -26.512 -17.299 17.355 1.00 34.30 32 MET A N 19
ATOM 35518 C CA . MET A 1 32 ? -26.414 -18.438 16.459 1.00 50.12 32 MET A CA 19
ATOM 35519 C C . MET A 1 32 ? -27.779 -18.678 15.853 1.00 71.33 32 MET A C 19
ATOM 35520 O O . MET A 1 32 ? -27.928 -18.888 14.646 1.00 13.24 32 MET A O 19
ATOM 35534 N N . SER A 1 33 ? -28.775 -18.602 16.714 1.00 50.11 33 SER A N 19
ATOM 35535 C CA . SER A 1 33 ? -30.149 -18.717 16.306 1.00 42.11 33 SER A CA 19
ATOM 35536 C C . SER A 1 33 ? -30.525 -17.580 15.356 1.00 45.32 33 SER A C 19
ATOM 35537 O O . SER A 1 33 ? -31.393 -17.745 14.509 1.00 61.41 33 SER A O 19
ATOM 35545 N N . ASN A 1 34 ? -29.852 -16.426 15.484 1.00 34.11 34 ASN A N 19
ATOM 35546 C CA . ASN A 1 34 ? -30.064 -15.315 14.550 1.00 33.22 34 ASN A CA 19
ATOM 35547 C C . ASN A 1 34 ? -29.686 -15.746 13.134 1.00 65.23 34 ASN A C 19
ATOM 35548 O O . ASN A 1 34 ? -30.376 -15.424 12.165 1.00 43.04 34 ASN A O 19
ATOM 35559 N N . PHE A 1 35 ? -28.594 -16.497 13.029 1.00 55.32 35 PHE A N 19
ATOM 35560 C CA . PHE A 1 35 ? -28.123 -16.999 11.742 1.00 43.25 35 PHE A CA 19
ATOM 35561 C C . PHE A 1 35 ? -29.034 -18.118 11.239 1.00 51.21 35 PHE A C 19
ATOM 35562 O O . PHE A 1 35 ? -29.369 -18.174 10.056 1.00 14.45 35 PHE A O 19
ATOM 35579 N N . ALA A 1 36 ? -29.443 -18.998 12.151 1.00 55.52 36 ALA A N 19
ATOM 35580 C CA . ALA A 1 36 ? -30.294 -20.136 11.802 1.00 1.22 36 ALA A CA 19
ATOM 35581 C C . ALA A 1 36 ? -31.722 -19.690 11.493 1.00 33.21 36 ALA A C 19
ATOM 35582 O O . ALA A 1 36 ? -32.462 -20.386 10.796 1.00 11.11 36 ALA A O 19
ATOM 35589 N N . ASP A 1 37 ? -32.102 -18.530 12.021 1.00 60.11 37 ASP A N 19
ATOM 35590 C CA . ASP A 1 37 ? -33.439 -17.977 11.802 1.00 24.35 37 ASP A CA 19
ATOM 35591 C C . ASP A 1 37 ? -33.610 -17.539 10.350 1.00 72.00 37 ASP A C 19
ATOM 35592 O O . ASP A 1 37 ? -34.737 -17.390 9.862 1.00 53.43 37 ASP A O 19
ATOM 35601 N N . LYS A 1 38 ? -32.483 -17.341 9.663 1.00 65.31 38 LYS A N 19
ATOM 35602 C CA . LYS A 1 38 ? -32.487 -16.967 8.254 1.00 20.14 38 LYS A CA 19
ATOM 35603 C C . LYS A 1 38 ? -33.130 -18.068 7.415 1.00 25.40 38 LYS A C 19
ATOM 35604 O O . LYS A 1 38 ? -32.448 -18.929 6.854 1.00 11.33 38 LYS A O 19
ATOM 35623 N N . HIS A 1 39 ? -34.457 -18.056 7.362 1.00 34.03 39 HIS A N 19
ATOM 35624 C CA . HIS A 1 39 ? -35.212 -19.028 6.574 1.00 13.44 39 HIS A CA 19
ATOM 35625 C C . HIS A 1 39 ? -35.239 -18.606 5.106 1.00 71.25 39 HIS A C 19
ATOM 35626 O O . HIS A 1 39 ? -36.300 -18.455 4.496 1.00 11.13 39 HIS A O 19
ATOM 35641 N N . ILE A 1 40 ? -34.044 -18.405 4.561 1.00 15.14 40 ILE A N 19
ATOM 35642 C CA . ILE A 1 40 ? -33.844 -18.028 3.165 1.00 32.11 40 ILE A CA 19
ATOM 35643 C C . ILE A 1 40 ? -32.799 -18.986 2.583 1.00 22.31 40 ILE A C 19
ATOM 35644 O O . ILE A 1 40 ? -32.338 -19.879 3.298 1.00 2.34 40 ILE A O 19
ATOM 35660 N N . LYS A 1 41 ? -32.423 -18.837 1.315 1.00 0.43 41 LYS A N 19
ATOM 35661 C CA . LYS A 1 41 ? -31.395 -19.705 0.742 1.00 12.12 41 LYS A CA 19
ATOM 35662 C C . LYS A 1 41 ? -30.048 -19.479 1.425 1.00 5.14 41 LYS A C 19
ATOM 35663 O O . LYS A 1 41 ? -29.274 -18.603 1.026 1.00 35.21 41 LYS A O 19
ATOM 35682 N N . ILE A 1 42 ? -29.793 -20.251 2.474 1.00 4.25 42 ILE A N 19
ATOM 35683 C CA . ILE A 1 42 ? -28.515 -20.204 3.175 1.00 14.01 42 ILE A CA 19
ATOM 35684 C C . ILE A 1 42 ? -27.440 -20.935 2.371 1.00 52.43 42 ILE A C 19
ATOM 35685 O O . ILE A 1 42 ? -26.261 -20.585 2.429 1.00 53.43 42 ILE A O 19
ATOM 35701 N N . LEU A 1 43 ? -27.876 -21.931 1.602 1.00 33.44 43 LEU A N 19
ATOM 35702 C CA . LEU A 1 43 ? -27.002 -22.752 0.756 1.00 4.54 43 LEU A CA 19
ATOM 35703 C C . LEU A 1 43 ? -27.857 -23.462 -0.289 1.00 11.14 43 LEU A C 19
ATOM 35704 O O . LEU A 1 43 ? -29.081 -23.491 -0.165 1.00 35.23 43 LEU A O 19
ATOM 35720 N N . GLU A 1 44 ? -27.231 -24.023 -1.316 1.00 11.42 44 GLU A N 19
ATOM 35721 C CA . GLU A 1 44 ? -27.945 -24.884 -2.253 1.00 12.15 44 GLU A CA 19
ATOM 35722 C C . GLU A 1 44 ? -28.080 -26.284 -1.668 1.00 30.40 44 GLU A C 19
ATOM 35723 O O . GLU A 1 44 ? -27.398 -26.632 -0.699 1.00 1.54 44 GLU A O 19
ATOM 35735 N N . SER A 1 45 ? -28.937 -27.087 -2.280 1.00 71.32 45 SER A N 19
ATOM 35736 C CA . SER A 1 45 ? -29.298 -28.394 -1.736 1.00 70.25 45 SER A CA 19
ATOM 35737 C C . SER A 1 45 ? -28.074 -29.305 -1.592 1.00 53.14 45 SER A C 19
ATOM 35738 O O . SER A 1 45 ? -27.793 -29.813 -0.504 1.00 14.11 45 SER A O 19
ATOM 35746 N N . TYR A 1 46 ? -27.344 -29.493 -2.689 1.00 24.11 46 TYR A N 19
ATOM 35747 C CA . TYR A 1 46 ? -26.164 -30.362 -2.698 1.00 25.11 46 TYR A CA 19
ATOM 35748 C C . TYR A 1 46 ? -25.080 -29.834 -1.750 1.00 70.33 46 TYR A C 19
ATOM 35749 O O . TYR A 1 46 ? -24.438 -30.610 -1.023 1.00 31.12 46 TYR A O 19
ATOM 35767 N N . GLU A 1 47 ? -24.898 -28.512 -1.742 1.00 72.31 47 GLU A N 19
ATOM 35768 C CA . GLU A 1 47 ? -23.899 -27.880 -0.884 1.00 53.13 47 GLU A CA 19
ATOM 35769 C C . GLU A 1 47 ? -24.196 -28.205 0.569 1.00 4.32 47 GLU A C 19
ATOM 35770 O O . GLU A 1 47 ? -23.350 -28.742 1.280 1.00 75.22 47 GLU A O 19
ATOM 35782 N N . ALA A 1 48 ? -25.421 -27.908 0.989 1.00 33.12 48 ALA A N 19
ATOM 35783 C CA . ALA A 1 48 ? -25.850 -28.164 2.355 1.00 74.23 48 ALA A CA 19
ATOM 35784 C C . ALA A 1 48 ? -25.721 -29.650 2.689 1.00 21.35 48 ALA A C 19
ATOM 35785 O O . ALA A 1 48 ? -25.244 -30.007 3.764 1.00 72.31 48 ALA A O 19
ATOM 35792 N N . PHE A 1 49 ? -26.136 -30.504 1.751 1.00 44.25 49 PHE A N 19
ATOM 35793 C CA . PHE A 1 49 ? -26.066 -31.959 1.927 1.00 63.20 49 PHE A CA 19
ATOM 35794 C C . PHE A 1 49 ? -24.650 -32.406 2.315 1.00 22.21 49 PHE A C 19
ATOM 35795 O O . PHE A 1 49 ? -24.453 -33.073 3.333 1.00 13.31 49 PHE A O 19
ATOM 35812 N N . ASP A 1 50 ? -23.669 -32.050 1.495 1.00 34.24 50 ASP A N 19
ATOM 35813 C CA . ASP A 1 50 ? -22.278 -32.451 1.763 1.00 23.32 50 ASP A CA 19
ATOM 35814 C C . ASP A 1 50 ? -21.741 -31.721 2.994 1.00 1.51 50 ASP A C 19
ATOM 35815 O O . ASP A 1 50 ? -20.934 -32.259 3.775 1.00 54.04 50 ASP A O 19
ATOM 35824 N N . ILE A 1 51 ? -22.206 -30.494 3.167 1.00 13.34 51 ILE A N 19
ATOM 35825 C CA . ILE A 1 51 ? -21.832 -29.693 4.318 1.00 11.42 51 ILE A CA 19
ATOM 35826 C C . ILE A 1 51 ? -22.364 -30.323 5.609 1.00 65.31 51 ILE A C 19
ATOM 35827 O O . ILE A 1 51 ? -21.768 -30.152 6.675 1.00 71.51 51 ILE A O 19
ATOM 35843 N N . LEU A 1 52 ? -23.453 -31.097 5.509 1.00 62.15 52 LEU A N 19
ATOM 35844 C CA . LEU A 1 52 ? -23.902 -31.916 6.637 1.00 32.51 52 LEU A CA 19
ATOM 35845 C C . LEU A 1 52 ? -22.768 -32.833 7.062 1.00 71.22 52 LEU A C 19
ATOM 35846 O O . LEU A 1 52 ? -22.408 -32.889 8.224 1.00 33.53 52 LEU A O 19
ATOM 35862 N N . LYS A 1 53 ? -22.198 -33.524 6.075 1.00 41.41 53 LYS A N 19
ATOM 35863 C CA . LYS A 1 53 ? -21.127 -34.496 6.293 1.00 34.22 53 LYS A CA 19
ATOM 35864 C C . LYS A 1 53 ? -19.909 -33.842 6.945 1.00 1.12 53 LYS A C 19
ATOM 35865 O O . LYS A 1 53 ? -19.434 -34.281 8.014 1.00 53.22 53 LYS A O 19
ATOM 35884 N N . GLN A 1 54 ? -19.402 -32.787 6.301 1.00 10.44 54 GLN A N 19
ATOM 35885 C CA . GLN A 1 54 ? -18.205 -32.116 6.816 1.00 23.13 54 GLN A CA 19
ATOM 35886 C C . GLN A 1 54 ? -18.469 -31.601 8.229 1.00 42.14 54 GLN A C 19
ATOM 35887 O O . GLN A 1 54 ? -17.599 -31.654 9.095 1.00 1.13 54 GLN A O 19
ATOM 35901 N N . PHE A 1 55 ? -19.690 -31.137 8.463 1.00 65.31 55 PHE A N 19
ATOM 35902 C CA . PHE A 1 55 ? -20.085 -30.688 9.787 1.00 54.32 55 PHE A CA 19
ATOM 35903 C C . PHE A 1 55 ? -20.218 -31.868 10.742 1.00 52.31 55 PHE A C 19
ATOM 35904 O O . PHE A 1 55 ? -19.949 -31.726 11.922 1.00 11.04 55 PHE A O 19
ATOM 35921 N N . VAL A 1 56 ? -20.631 -33.027 10.234 1.00 41.34 56 VAL A N 19
ATOM 35922 C CA . VAL A 1 56 ? -20.676 -34.242 11.044 1.00 52.12 56 VAL A CA 19
ATOM 35923 C C . VAL A 1 56 ? -19.299 -34.501 11.641 1.00 63.32 56 VAL A C 19
ATOM 35924 O O . VAL A 1 56 ? -19.132 -34.552 12.872 1.00 21.21 56 VAL A O 19
ATOM 35937 N N . ASP A 1 57 ? -18.292 -34.604 10.774 1.00 64.01 57 ASP A N 19
ATOM 35938 C CA . ASP A 1 57 ? -16.944 -34.897 11.261 1.00 33.44 57 ASP A CA 19
ATOM 35939 C C . ASP A 1 57 ? -16.383 -33.717 12.059 1.00 30.24 57 ASP A C 19
ATOM 35940 O O . ASP A 1 57 ? -15.618 -33.915 13.002 1.00 63.24 57 ASP A O 19
ATOM 35949 N N . TYR A 1 58 ? -16.814 -32.501 11.721 1.00 52.32 58 TYR A N 19
ATOM 35950 C CA . TYR A 1 58 ? -16.425 -31.299 12.479 1.00 34.32 58 TYR A CA 19
ATOM 35951 C C . TYR A 1 58 ? -16.951 -31.366 13.913 1.00 3.23 58 TYR A C 19
ATOM 35952 O O . TYR A 1 58 ? -16.216 -31.145 14.880 1.00 71.41 58 TYR A O 19
ATOM 35970 N N . MET A 1 59 ? -18.235 -31.675 14.037 1.00 73.43 59 MET A N 19
ATOM 35971 C CA . MET A 1 59 ? -18.909 -31.704 15.327 1.00 13.32 59 MET A CA 19
ATOM 35972 C C . MET A 1 59 ? -18.317 -32.797 16.199 1.00 44.22 59 MET A C 19
ATOM 35973 O O . MET A 1 59 ? -18.128 -32.613 17.401 1.00 5.31 59 MET A O 19
ATOM 35987 N N . ILE A 1 60 ? -18.008 -33.932 15.579 1.00 62.31 60 ILE A N 19
ATOM 35988 C CA . ILE A 1 60 ? -17.344 -35.022 16.284 1.00 33.23 60 ILE A CA 19
ATOM 35989 C C . ILE A 1 60 ? -15.932 -34.611 16.717 1.00 12.21 60 ILE A C 19
ATOM 35990 O O . ILE A 1 60 ? -15.498 -34.945 17.822 1.00 4.11 60 ILE A O 19
ATOM 36006 N N . GLU A 1 61 ? -15.233 -33.861 15.864 1.00 71.51 61 GLU A N 19
ATOM 36007 C CA . GLU A 1 61 ? -13.887 -33.388 16.195 1.00 34.31 61 GLU A CA 19
ATOM 36008 C C . GLU A 1 61 ? -13.886 -32.547 17.471 1.00 21.43 61 GLU A C 19
ATOM 36009 O O . GLU A 1 61 ? -13.034 -32.743 18.341 1.00 12.02 61 GLU A O 19
ATOM 36021 N N . GLU A 1 62 ? -14.829 -31.608 17.592 1.00 63.41 62 GLU A N 19
ATOM 36022 C CA . GLU A 1 62 ? -14.807 -30.680 18.728 1.00 54.23 62 GLU A CA 19
ATOM 36023 C C . GLU A 1 62 ? -15.669 -31.175 19.899 1.00 21.40 62 GLU A C 19
ATOM 36024 O O . GLU A 1 62 ? -15.457 -30.750 21.035 1.00 25.10 62 GLU A O 19
ATOM 36036 N N . HIS A 1 63 ? -16.586 -32.118 19.627 1.00 43.05 63 HIS A N 19
ATOM 36037 C CA . HIS A 1 63 ? -17.361 -32.820 20.673 1.00 2.03 63 HIS A CA 19
ATOM 36038 C C . HIS A 1 63 ? -17.743 -31.893 21.842 1.00 4.01 63 HIS A C 19
ATOM 36039 O O . HIS A 1 63 ? -17.655 -32.289 23.008 1.00 63.34 63 HIS A O 19
ATOM 36054 N N . ASP A 1 64 ? -18.163 -30.665 21.534 1.00 34.14 64 ASP A N 19
ATOM 36055 C CA . ASP A 1 64 ? -18.346 -29.637 22.568 1.00 44.13 64 ASP A CA 19
ATOM 36056 C C . ASP A 1 64 ? -19.745 -29.699 23.189 1.00 44.32 64 ASP A C 19
ATOM 36057 O O . ASP A 1 64 ? -20.749 -29.758 22.481 1.00 1.23 64 ASP A O 19
ATOM 36066 N N . GLU A 1 65 ? -19.786 -29.675 24.523 1.00 4.25 65 GLU A N 19
ATOM 36067 C CA . GLU A 1 65 ? -21.038 -29.745 25.287 1.00 4.24 65 GLU A CA 19
ATOM 36068 C C . GLU A 1 65 ? -21.891 -28.484 25.104 1.00 3.24 65 GLU A C 19
ATOM 36069 O O . GLU A 1 65 ? -23.122 -28.551 25.028 1.00 43.22 65 GLU A O 19
ATOM 36081 N N . LYS A 1 66 ? -21.224 -27.339 25.025 1.00 10.42 66 LYS A N 19
ATOM 36082 C CA . LYS A 1 66 ? -21.895 -26.039 25.008 1.00 53.41 66 LYS A CA 19
ATOM 36083 C C . LYS A 1 66 ? -22.357 -25.662 23.608 1.00 55.35 66 LYS A C 19
ATOM 36084 O O . LYS A 1 66 ? -22.931 -24.596 23.418 1.00 14.34 66 LYS A O 19
ATOM 36103 N N . SER A 1 67 ? -22.130 -26.545 22.642 1.00 4.34 67 SER A N 19
ATOM 36104 C CA . SER A 1 67 ? -22.394 -26.232 21.242 1.00 14.32 67 SER A CA 19
ATOM 36105 C C . SER A 1 67 ? -23.648 -26.953 20.766 1.00 24.40 67 SER A C 19
ATOM 36106 O O . SER A 1 67 ? -24.138 -26.709 19.664 1.00 33.31 67 SER A O 19
ATOM 36114 N N . GLU A 1 68 ? -24.188 -27.796 21.641 1.00 31.22 68 GLU A N 19
ATOM 36115 C CA . GLU A 1 68 ? -25.329 -28.654 21.326 1.00 25.05 68 GLU A CA 19
ATOM 36116 C C . GLU A 1 68 ? -26.433 -27.883 20.598 1.00 54.30 68 GLU A C 19
ATOM 36117 O O . GLU A 1 68 ? -26.891 -28.286 19.515 1.00 3.41 68 GLU A O 19
ATOM 36129 N N . TYR A 1 69 ? -26.834 -26.760 21.173 1.00 4.00 69 TYR A N 19
ATOM 36130 C CA . TYR A 1 69 ? -27.903 -25.969 20.594 1.00 14.55 69 TYR A CA 19
ATOM 36131 C C . TYR A 1 69 ? -27.490 -25.460 19.214 1.00 25.22 69 TYR A C 19
ATOM 36132 O O . TYR A 1 69 ? -28.300 -25.449 18.291 1.00 71.14 69 TYR A O 19
ATOM 36150 N N . GLU A 1 70 ? -26.214 -25.107 19.057 1.00 4.33 70 GLU A N 19
ATOM 36151 C CA . GLU A 1 70 ? -25.739 -24.517 17.813 1.00 23.31 70 GLU A CA 19
ATOM 36152 C C . GLU A 1 70 ? -25.692 -25.573 16.723 1.00 52.35 70 GLU A C 19
ATOM 36153 O O . GLU A 1 70 ? -26.237 -25.382 15.639 1.00 3.04 70 GLU A O 19
ATOM 36165 N N . ILE A 1 71 ? -25.052 -26.700 17.026 1.00 35.14 71 ILE A N 19
ATOM 36166 C CA . ILE A 1 71 ? -24.944 -27.801 16.079 1.00 63.20 71 ILE A CA 19
ATOM 36167 C C . ILE A 1 71 ? -26.334 -28.275 15.644 1.00 3.04 71 ILE A C 19
ATOM 36168 O O . ILE A 1 71 ? -26.538 -28.647 14.485 1.00 32.11 71 ILE A O 19
ATOM 36184 N N . MET A 1 72 ? -27.297 -28.240 16.571 1.00 5.10 72 MET A N 19
ATOM 36185 C CA . MET A 1 72 ? -28.690 -28.537 16.228 1.00 34.21 72 MET A CA 19
ATOM 36186 C C . MET A 1 72 ? -29.250 -27.493 15.249 1.00 52.43 72 MET A C 19
ATOM 36187 O O . MET A 1 72 ? -29.825 -27.853 14.215 1.00 3.12 72 MET A O 19
ATOM 36201 N N . GLU A 1 73 ? -29.063 -26.205 15.564 1.00 31.24 73 GLU A N 19
ATOM 36202 C CA . GLU A 1 73 ? -29.528 -25.117 14.690 1.00 72.02 73 GLU A CA 19
ATOM 36203 C C . GLU A 1 73 ? -28.935 -25.282 13.286 1.00 32.22 73 GLU A C 19
ATOM 36204 O O . GLU A 1 73 ? -29.633 -25.161 12.272 1.00 10.20 73 GLU A O 19
ATOM 36216 N N . ILE A 1 74 ? -27.639 -25.577 13.249 1.00 12.21 74 ILE A N 19
ATOM 36217 C CA . ILE A 1 74 ? -26.904 -25.709 11.997 1.00 14.25 74 ILE A CA 19
ATOM 36218 C C . ILE A 1 74 ? -27.463 -26.853 11.160 1.00 44.22 74 ILE A C 19
ATOM 36219 O O . ILE A 1 74 ? -27.898 -26.651 10.023 1.00 65.42 74 ILE A O 19
ATOM 36235 N N . LEU A 1 75 ? -27.502 -28.045 11.742 1.00 50.22 75 LEU A N 19
ATOM 36236 C CA . LEU A 1 75 ? -27.908 -29.228 11.000 1.00 62.33 75 LEU A CA 19
ATOM 36237 C C . LEU A 1 75 ? -29.354 -29.105 10.559 1.00 13.10 75 LEU A C 19
ATOM 36238 O O . LEU A 1 75 ? -29.721 -29.580 9.483 1.00 1.44 75 LEU A O 19
ATOM 36254 N N . ARG A 1 76 ? -30.174 -28.452 11.379 1.00 11.15 76 ARG A N 19
ATOM 36255 C CA . ARG A 1 76 ? -31.579 -28.298 11.050 1.00 32.32 76 ARG A CA 19
ATOM 36256 C C . ARG A 1 76 ? -31.752 -27.354 9.860 1.00 52.52 76 ARG A C 19
ATOM 36257 O O . ARG A 1 76 ? -32.458 -27.683 8.912 1.00 64.35 76 ARG A O 19
ATOM 36278 N N . GLN A 1 77 ? -31.086 -26.192 9.897 1.00 3.25 77 GLN A N 19
ATOM 36279 C CA . GLN A 1 77 ? -31.245 -25.197 8.837 1.00 40.13 77 GLN A CA 19
ATOM 36280 C C . GLN A 1 77 ? -30.702 -25.737 7.517 1.00 23.20 77 GLN A C 19
ATOM 36281 O O . GLN A 1 77 ? -31.290 -25.519 6.454 1.00 51.52 77 GLN A O 19
ATOM 36295 N N . LEU A 1 78 ? -29.592 -26.469 7.597 1.00 13.15 78 LEU A N 19
ATOM 36296 C CA . LEU A 1 78 ? -28.954 -27.018 6.410 1.00 14.15 78 LEU A CA 19
ATOM 36297 C C . LEU A 1 78 ? -29.877 -27.999 5.683 1.00 41.13 78 LEU A C 19
ATOM 36298 O O . LEU A 1 78 ? -30.085 -27.871 4.481 1.00 23.12 78 LEU A O 19
ATOM 36314 N N . LYS A 1 79 ? -30.434 -28.975 6.408 1.00 1.14 79 LYS A N 19
ATOM 36315 C CA . LYS A 1 79 ? -31.319 -29.965 5.780 1.00 24.25 79 LYS A CA 19
ATOM 36316 C C . LYS A 1 79 ? -32.671 -29.348 5.435 1.00 24.22 79 LYS A C 19
ATOM 36317 O O . LYS A 1 79 ? -33.299 -29.731 4.450 1.00 4.30 79 LYS A O 19
ATOM 36336 N N . TYR A 1 80 ? -33.106 -28.392 6.254 1.00 4.14 80 TYR A N 19
ATOM 36337 C CA . TYR A 1 80 ? -34.352 -27.662 6.008 1.00 62.11 80 TYR A CA 19
ATOM 36338 C C . TYR A 1 80 ? -34.257 -26.934 4.669 1.00 72.21 80 TYR A C 19
ATOM 36339 O O . TYR A 1 80 ? -35.230 -26.835 3.923 1.00 22.14 80 TYR A O 19
ATOM 36357 N N . GLN A 1 81 ? -33.061 -26.436 4.381 1.00 41.41 81 GLN A N 19
ATOM 36358 C CA . GLN A 1 81 ? -32.764 -25.796 3.103 1.00 14.22 81 GLN A CA 19
ATOM 36359 C C . GLN A 1 81 ? -32.599 -26.847 2.004 1.00 72.33 81 GLN A C 19
ATOM 36360 O O . GLN A 1 81 ? -33.197 -26.751 0.930 1.00 13.04 81 GLN A O 19
ATOM 36374 N N . ALA A 1 82 ? -31.774 -27.844 2.299 1.00 50.44 82 ALA A N 19
ATOM 36375 C CA . ALA A 1 82 ? -31.428 -28.896 1.347 1.00 44.51 82 ALA A CA 19
ATOM 36376 C C . ALA A 1 82 ? -32.639 -29.752 0.974 1.00 13.32 82 ALA A C 19
ATOM 36377 O O . ALA A 1 82 ? -32.605 -30.469 -0.027 1.00 3.42 82 ALA A O 19
ATOM 36384 N N . ASP A 1 83 ? -33.691 -29.681 1.794 1.00 53.55 83 ASP A N 19
ATOM 36385 C CA . ASP A 1 83 ? -34.893 -30.504 1.605 1.00 22.04 83 ASP A CA 19
ATOM 36386 C C . ASP A 1 83 ? -34.524 -31.984 1.712 1.00 61.32 83 ASP A C 19
ATOM 36387 O O . ASP A 1 83 ? -35.145 -32.854 1.101 1.00 3.33 83 ASP A O 19
ATOM 36396 N N . THR A 1 84 ? -33.507 -32.267 2.518 1.00 53.22 84 THR A N 19
ATOM 36397 C CA . THR A 1 84 ? -33.004 -33.622 2.682 1.00 30.40 84 THR A CA 19
ATOM 36398 C C . THR A 1 84 ? -33.546 -34.265 3.959 1.00 61.01 84 THR A C 19
ATOM 36399 O O . THR A 1 84 ? -33.126 -33.929 5.074 1.00 13.42 84 THR A O 19
ATOM 36410 N N . ASN A 1 85 ? -34.495 -35.183 3.786 1.00 72.11 85 ASN A N 19
ATOM 36411 C CA . ASN A 1 85 ? -35.082 -35.921 4.900 1.00 33.25 85 ASN A CA 19
ATOM 36412 C C . ASN A 1 85 ? -34.078 -36.920 5.473 1.00 0.41 85 ASN A C 19
ATOM 36413 O O . ASN A 1 85 ? -34.237 -37.405 6.594 1.00 41.35 85 ASN A O 19
ATOM 36424 N N . GLU A 1 86 ? -33.040 -37.216 4.700 1.00 54.52 86 GLU A N 19
ATOM 36425 C CA . GLU A 1 86 ? -32.034 -38.191 5.105 1.00 21.03 86 GLU A CA 19
ATOM 36426 C C . GLU A 1 86 ? -31.016 -37.611 6.087 1.00 33.12 86 GLU A C 19
ATOM 36427 O O . GLU A 1 86 ? -30.934 -36.395 6.292 1.00 63.31 86 GLU A O 19
ATOM 36439 N N . LYS A 1 87 ? -30.247 -38.518 6.685 1.00 4.35 87 LYS A N 19
ATOM 36440 C CA . LYS A 1 87 ? -29.283 -38.196 7.734 1.00 63.14 87 LYS A CA 19
ATOM 36441 C C . LYS A 1 87 ? -28.017 -39.009 7.477 1.00 1.22 87 LYS A C 19
ATOM 36442 O O . LYS A 1 87 ? -28.110 -40.168 7.068 1.00 22.33 87 LYS A O 19
ATOM 36461 N N . PHE A 1 88 ? -26.846 -38.429 7.716 1.00 3.51 88 PHE A N 19
ATOM 36462 C CA . PHE A 1 88 ? -25.594 -39.120 7.433 1.00 50.33 88 PHE A CA 19
ATOM 36463 C C . PHE A 1 88 ? -24.612 -38.923 8.579 1.00 42.42 88 PHE A C 19
ATOM 36464 O O . PHE A 1 88 ? -24.726 -37.970 9.350 1.00 45.33 88 PHE A O 19
ATOM 36481 N N . TYR A 1 89 ? -23.660 -39.838 8.681 1.00 12.11 89 TYR A N 19
ATOM 36482 C CA . TYR A 1 89 ? -22.582 -39.741 9.652 1.00 34.45 89 TYR A CA 19
ATOM 36483 C C . TYR A 1 89 ? -21.323 -40.372 9.078 1.00 14.42 89 TYR A C 19
ATOM 36484 O O . TYR A 1 89 ? -21.390 -41.143 8.121 1.00 73.55 89 TYR A O 19
ATOM 36502 N N . THR A 1 90 ? -20.187 -40.048 9.670 1.00 51.15 90 THR A N 19
ATOM 36503 C CA . THR A 1 90 ? -18.898 -40.453 9.126 1.00 3.44 90 THR A CA 19
ATOM 36504 C C . THR A 1 90 ? -18.506 -41.852 9.598 1.00 31.21 90 THR A C 19
ATOM 36505 O O . THR A 1 90 ? -18.886 -42.284 10.693 1.00 4.10 90 THR A O 19
ATOM 36516 N N . ASN A 1 91 ? -17.743 -42.553 8.761 1.00 22.34 91 ASN A N 19
ATOM 36517 C CA . ASN A 1 91 ? -17.287 -43.911 9.064 1.00 34.03 91 ASN A CA 19
ATOM 36518 C C . ASN A 1 91 ? -16.441 -43.905 10.329 1.00 4.44 91 ASN A C 19
ATOM 36519 O O . ASN A 1 91 ? -16.485 -44.839 11.130 1.00 60.31 91 ASN A O 19
ATOM 36530 N N . THR A 1 92 ? -15.681 -42.828 10.498 1.00 35.44 92 THR A N 19
ATOM 36531 C CA . THR A 1 92 ? -14.845 -42.641 11.672 1.00 71.21 92 THR A CA 19
ATOM 36532 C C . THR A 1 92 ? -15.705 -42.541 12.933 1.00 42.51 92 THR A C 19
ATOM 36533 O O . THR A 1 92 ? -15.335 -43.048 13.995 1.00 54.15 92 THR A O 19
ATOM 36544 N N . GLN A 1 93 ? -16.859 -41.884 12.803 1.00 21.13 93 GLN A N 19
ATOM 36545 C CA . GLN A 1 93 ? -17.769 -41.704 13.926 1.00 54.42 93 GLN A CA 19
ATOM 36546 C C . GLN A 1 93 ? -18.383 -43.043 14.321 1.00 74.44 93 GLN A C 19
ATOM 36547 O O . GLN A 1 93 ? -18.537 -43.340 15.506 1.00 63.53 93 GLN A O 19
ATOM 36561 N N . LYS A 1 94 ? -18.740 -43.839 13.306 1.00 4.23 94 LYS A N 19
ATOM 36562 C CA . LYS A 1 94 ? -19.180 -45.222 13.510 1.00 55.32 94 LYS A CA 19
ATOM 36563 C C . LYS A 1 94 ? -20.504 -45.272 14.288 1.00 14.32 94 LYS A C 19
ATOM 36564 O O . LYS A 1 94 ? -20.925 -46.331 14.762 1.00 53.42 94 LYS A O 19
ATOM 36583 N N . GLN A 1 95 ? -21.165 -44.121 14.386 1.00 3.35 95 GLN A N 19
ATOM 36584 C CA . GLN A 1 95 ? -22.413 -43.989 15.132 1.00 24.53 95 GLN A CA 19
ATOM 36585 C C . GLN A 1 95 ? -23.113 -42.688 14.715 1.00 52.25 95 GLN A C 19
ATOM 36586 O O . GLN A 1 95 ? -22.522 -41.868 14.015 1.00 13.44 95 GLN A O 19
ATOM 36600 N N . LYS A 1 96 ? -24.369 -42.512 15.119 1.00 22.33 96 LYS A N 19
ATOM 36601 C CA . LYS A 1 96 ? -25.146 -41.326 14.751 1.00 63.02 96 LYS A CA 19
ATOM 36602 C C . LYS A 1 96 ? -24.845 -40.177 15.721 1.00 13.45 96 LYS A C 19
ATOM 36603 O O . LYS A 1 96 ? -24.634 -40.410 16.910 1.00 35.33 96 LYS A O 19
ATOM 36622 N N . ILE A 1 97 ? -24.826 -38.941 15.216 1.00 11.00 97 ILE A N 19
ATOM 36623 C CA . ILE A 1 97 ? -24.628 -37.763 16.072 1.00 31.51 97 ILE A CA 19
ATOM 36624 C C . ILE A 1 97 ? -25.800 -37.629 17.040 1.00 33.15 97 ILE A C 19
ATOM 36625 O O . ILE A 1 97 ? -25.633 -37.212 18.183 1.00 23.42 97 ILE A O 19
ATOM 36641 N N . VAL A 1 98 ? -26.983 -38.009 16.565 1.00 34.43 98 VAL A N 19
ATOM 36642 C CA . VAL A 1 98 ? -28.194 -38.008 17.385 1.00 25.31 98 VAL A CA 19
ATOM 36643 C C . VAL A 1 98 ? -27.967 -38.760 18.698 1.00 61.44 98 VAL A C 19
ATOM 36644 O O . VAL A 1 98 ? -28.523 -38.403 19.732 1.00 32.33 98 VAL A O 19
ATOM 36657 N N . GLU A 1 99 ? -27.145 -39.806 18.640 1.00 1.40 99 GLU A N 19
ATOM 36658 C CA . GLU A 1 99 ? -26.852 -40.633 19.811 1.00 41.43 99 GLU A CA 19
ATOM 36659 C C . GLU A 1 99 ? -26.181 -39.814 20.915 1.00 2.42 99 GLU A C 19
ATOM 36660 O O . GLU A 1 99 ? -26.454 -40.015 22.101 1.00 74.30 99 GLU A O 19
ATOM 36672 N N . LEU A 1 100 ? -25.296 -38.898 20.523 1.00 10.55 100 LEU A N 19
ATOM 36673 C CA . LEU A 1 100 ? -24.578 -38.068 21.492 1.00 2.11 100 LEU A CA 19
ATOM 36674 C C . LEU A 1 100 ? -25.415 -36.836 21.831 1.00 3.21 100 LEU A C 19
ATOM 36675 O O . LEU A 1 100 ? -25.289 -36.264 22.920 1.00 23.23 100 LEU A O 19
ATOM 36691 N N . TYR A 1 101 ? -26.278 -36.446 20.894 1.00 34.40 101 TYR A N 19
ATOM 36692 C CA . TYR A 1 101 ? -27.192 -35.326 21.089 1.00 4.33 101 TYR A CA 19
ATOM 36693 C C . TYR A 1 101 ? -28.157 -35.614 22.239 1.00 23.02 101 TYR A C 19
ATOM 36694 O O . TYR A 1 101 ? -28.570 -36.759 22.444 1.00 15.24 101 TYR A O 19
ATOM 36712 N N . LYS A 1 102 ? -28.503 -34.583 22.997 1.00 50.44 102 LYS A N 19
ATOM 36713 C CA . LYS A 1 102 ? -29.528 -34.707 24.024 1.00 41.02 102 LYS A CA 19
ATOM 36714 C C . LYS A 1 102 ? -30.912 -34.600 23.385 1.00 64.42 102 LYS A C 19
ATOM 36715 O O . LYS A 1 102 ? -31.224 -33.609 22.715 1.00 54.24 102 LYS A O 19
ATOM 36734 N N . GLN A 1 103 ? -31.737 -35.618 23.621 1.00 61.13 103 GLN A N 19
ATOM 36735 C CA . GLN A 1 103 ? -33.013 -35.784 22.926 1.00 3.21 103 GLN A CA 19
ATOM 36736 C C . GLN A 1 103 ? -33.909 -34.559 23.081 1.00 44.45 103 GLN A C 19
ATOM 36737 O O . GLN A 1 103 ? -34.524 -34.107 22.112 1.00 2.25 103 GLN A O 19
ATOM 36751 N N . GLU A 1 104 ? -33.953 -34.014 24.292 1.00 53.35 104 GLU A N 19
ATOM 36752 C CA . GLU A 1 104 ? -34.836 -32.888 24.613 1.00 51.12 104 GLU A CA 19
ATOM 36753 C C . GLU A 1 104 ? -34.663 -31.732 23.617 1.00 32.53 104 GLU A C 19
ATOM 36754 O O . GLU A 1 104 ? -35.614 -30.998 23.335 1.00 30.42 104 GLU A O 19
ATOM 36766 N N . ILE A 1 105 ? -33.452 -31.580 23.086 1.00 4.35 105 ILE A N 19
ATOM 36767 C CA . ILE A 1 105 ? -33.164 -30.522 22.118 1.00 71.22 105 ILE A CA 19
ATOM 36768 C C . ILE A 1 105 ? -33.630 -30.936 20.720 1.00 2.53 105 ILE A C 19
ATOM 36769 O O . ILE A 1 105 ? -34.264 -30.157 20.004 1.00 12.03 105 ILE A O 19
ATOM 36785 N N . SER A 1 106 ? -33.338 -32.183 20.354 1.00 54.34 106 SER A N 19
ATOM 36786 C CA . SER A 1 106 ? -33.618 -32.687 19.011 1.00 5.23 106 SER A CA 19
ATOM 36787 C C . SER A 1 106 ? -35.124 -32.771 18.732 1.00 33.42 106 SER A C 19
ATOM 36788 O O . SER A 1 106 ? -35.547 -32.705 17.575 1.00 55.14 106 SER A O 19
ATOM 36796 N N . GLN A 1 107 ? -35.925 -32.903 19.791 1.00 73.50 107 GLN A N 19
ATOM 36797 C CA . GLN A 1 107 ? -37.379 -33.017 19.651 1.00 53.12 107 GLN A CA 19
ATOM 36798 C C . GLN A 1 107 ? -37.938 -31.823 18.876 1.00 11.35 107 GLN A C 19
ATOM 36799 O O . GLN A 1 107 ? -38.637 -31.987 17.878 1.00 43.01 107 GLN A O 19
ATOM 36813 N N . ASP A 1 108 ? -37.595 -30.627 19.343 1.00 13.42 108 ASP A N 19
ATOM 36814 C CA . ASP A 1 108 ? -38.042 -29.376 18.725 1.00 73.33 108 ASP A CA 19
ATOM 36815 C C . ASP A 1 108 ? -37.506 -29.251 17.302 1.00 51.41 108 ASP A C 19
ATOM 36816 O O . ASP A 1 108 ? -38.239 -28.894 16.377 1.00 55.21 108 ASP A O 19
ATOM 36825 N N . ILE A 1 109 ? -36.228 -29.573 17.138 1.00 53.45 109 ILE A N 19
ATOM 36826 C CA . ILE A 1 109 ? -35.557 -29.468 15.846 1.00 14.11 109 ILE A CA 19
ATOM 36827 C C . ILE A 1 109 ? -36.266 -30.311 14.782 1.00 42.22 109 ILE A C 19
ATOM 36828 O O . ILE A 1 109 ? -36.649 -29.808 13.716 1.00 63.04 109 ILE A O 19
ATOM 36844 N N . LEU A 1 110 ? -36.465 -31.588 15.088 1.00 44.14 110 LEU A N 19
ATOM 36845 C CA . LEU A 1 110 ? -37.134 -32.494 14.164 1.00 24.03 110 LEU A CA 19
ATOM 36846 C C . LEU A 1 110 ? -38.597 -32.122 14.026 1.00 42.03 110 LEU A C 19
ATOM 36847 O O . LEU A 1 110 ? -39.160 -32.220 12.942 1.00 44.42 110 LEU A O 19
ATOM 36863 N N . ASN A 1 111 ? -39.195 -31.674 15.124 1.00 1.43 111 ASN A N 19
ATOM 36864 C CA . ASN A 1 111 ? -40.591 -31.254 15.127 1.00 1.53 111 ASN A CA 19
ATOM 36865 C C . ASN A 1 111 ? -40.836 -30.219 14.033 1.00 13.41 111 ASN A C 19
ATOM 36866 O O . ASN A 1 111 ? -41.864 -30.251 13.358 1.00 32.40 111 ASN A O 19
ATOM 36877 N N . GLU A 1 112 ? -39.876 -29.312 13.863 1.00 71.23 112 GLU A N 19
ATOM 36878 C CA . GLU A 1 112 ? -39.964 -28.264 12.852 1.00 61.15 112 GLU A CA 19
ATOM 36879 C C . GLU A 1 112 ? -39.579 -28.775 11.460 1.00 34.23 112 GLU A C 19
ATOM 36880 O O . GLU A 1 112 ? -40.282 -28.518 10.482 1.00 44.44 112 GLU A O 19
ATOM 36892 N N . ILE A 1 113 ? -38.458 -29.487 11.361 1.00 40.22 113 ILE A N 19
ATOM 36893 C CA . ILE A 1 113 ? -37.971 -29.952 10.057 1.00 32.51 113 ILE A CA 19
ATOM 36894 C C . ILE A 1 113 ? -38.935 -30.959 9.414 1.00 31.43 113 ILE A C 19
ATOM 36895 O O . ILE A 1 113 ? -39.151 -30.933 8.201 1.00 64.51 113 ILE A O 19
ATOM 36911 N N . PHE A 1 114 ? -39.529 -31.822 10.230 1.00 72.51 114 PHE A N 19
ATOM 36912 C CA . PHE A 1 114 ? -40.432 -32.866 9.729 1.00 12.22 114 PHE A CA 19
ATOM 36913 C C . PHE A 1 114 ? -41.883 -32.374 9.774 1.00 12.22 114 PHE A C 19
ATOM 36914 O O . PHE A 1 114 ? -42.821 -33.098 9.426 1.00 33.51 114 PHE A O 19
ATOM 36931 N N . ARG A 1 115 ? -42.039 -31.125 10.202 1.00 21.13 115 ARG A N 19
ATOM 36932 C CA . ARG A 1 115 ? -43.344 -30.481 10.344 1.00 21.10 115 ARG A CA 19
ATOM 36933 C C . ARG A 1 115 ? -44.079 -30.428 9.000 1.00 74.42 115 ARG A C 19
ATOM 36934 O O . ARG A 1 115 ? -43.629 -29.680 8.104 1.00 53.41 115 ARG A O 19
ATOM 36956 N N . MET A 1 1 ? -8.397 11.689 14.837 1.00 74.34 1 MET A N 20
ATOM 36957 C CA . MET A 1 1 ? -8.033 11.225 13.478 1.00 32.42 1 MET A CA 20
ATOM 36958 C C . MET A 1 1 ? -8.815 9.961 13.129 1.00 34.15 1 MET A C 20
ATOM 36959 O O . MET A 1 1 ? -8.745 8.961 13.848 1.00 11.12 1 MET A O 20
ATOM 36975 N N . ALA A 1 2 ? -9.567 10.014 12.036 1.00 32.41 2 ALA A N 20
ATOM 36976 C CA . ALA A 1 2 ? -10.395 8.891 11.612 1.00 33.43 2 ALA A CA 20
ATOM 36977 C C . ALA A 1 2 ? -9.548 7.819 10.932 1.00 44.45 2 ALA A C 20
ATOM 36978 O O . ALA A 1 2 ? -8.525 8.120 10.309 1.00 4.41 2 ALA A O 20
ATOM 36985 N N . HIS A 1 3 ? -9.974 6.569 11.068 1.00 35.50 3 HIS A N 20
ATOM 36986 C CA . HIS A 1 3 ? -9.299 5.439 10.432 1.00 45.14 3 HIS A CA 20
ATOM 36987 C C . HIS A 1 3 ? -10.295 4.651 9.589 1.00 11.32 3 HIS A C 20
ATOM 36988 O O . HIS A 1 3 ? -11.058 3.836 10.113 1.00 41.41 3 HIS A O 20
ATOM 37003 N N . HIS A 1 4 ? -10.308 4.924 8.286 1.00 40.31 4 HIS A N 20
ATOM 37004 C CA . HIS A 1 4 ? -11.204 4.234 7.363 1.00 41.32 4 HIS A CA 20
ATOM 37005 C C . HIS A 1 4 ? -10.500 3.011 6.782 1.00 53.53 4 HIS A C 20
ATOM 37006 O O . HIS A 1 4 ? -9.700 3.127 5.849 1.00 62.24 4 HIS A O 20
ATOM 37021 N N . HIS A 1 5 ? -10.785 1.851 7.358 1.00 51.32 5 HIS A N 20
ATOM 37022 C CA . HIS A 1 5 ? -10.135 0.605 6.966 1.00 34.34 5 HIS A CA 20
ATOM 37023 C C . HIS A 1 5 ? -11.016 -0.579 7.367 1.00 40.30 5 HIS A C 20
ATOM 37024 O O . HIS A 1 5 ? -11.309 -0.769 8.548 1.00 73.43 5 HIS A O 20
ATOM 37039 N N . HIS A 1 6 ? -11.437 -1.365 6.384 1.00 64.13 6 HIS A N 20
ATOM 37040 C CA . HIS A 1 6 ? -12.386 -2.457 6.610 1.00 24.03 6 HIS A CA 20
ATOM 37041 C C . HIS A 1 6 ? -12.070 -3.643 5.706 1.00 1.14 6 HIS A C 20
ATOM 37042 O O . HIS A 1 6 ? -11.425 -3.486 4.671 1.00 53.23 6 HIS A O 20
ATOM 37057 N N . HIS A 1 7 ? -12.521 -4.830 6.110 1.00 45.14 7 HIS A N 20
ATOM 37058 C CA . HIS A 1 7 ? -12.357 -6.042 5.307 1.00 11.35 7 HIS A CA 20
ATOM 37059 C C . HIS A 1 7 ? -13.509 -7.019 5.543 1.00 75.43 7 HIS A C 20
ATOM 37060 O O . HIS A 1 7 ? -14.065 -7.094 6.640 1.00 41.30 7 HIS A O 20
ATOM 37075 N N . HIS A 1 8 ? -13.864 -7.753 4.491 1.00 51.14 8 HIS A N 20
ATOM 37076 C CA . HIS A 1 8 ? -14.841 -8.836 4.566 1.00 24.14 8 HIS A CA 20
ATOM 37077 C C . HIS A 1 8 ? -14.216 -10.104 3.988 1.00 52.20 8 HIS A C 20
ATOM 37078 O O . HIS A 1 8 ? -13.744 -10.100 2.848 1.00 11.32 8 HIS A O 20
ATOM 37093 N N . MET A 1 9 ? -14.208 -11.178 4.773 1.00 32.14 9 MET A N 20
ATOM 37094 C CA . MET A 1 9 ? -13.578 -12.435 4.361 1.00 70.12 9 MET A CA 20
ATOM 37095 C C . MET A 1 9 ? -14.625 -13.475 3.985 1.00 60.04 9 MET A C 20
ATOM 37096 O O . MET A 1 9 ? -15.762 -13.436 4.465 1.00 73.41 9 MET A O 20
ATOM 37110 N N . PHE A 1 10 ? -14.234 -14.406 3.119 1.00 64.01 10 PHE A N 20
ATOM 37111 C CA . PHE A 1 10 ? -15.129 -15.456 2.647 1.00 21.31 10 PHE A CA 20
ATOM 37112 C C . PHE A 1 10 ? -14.903 -16.742 3.440 1.00 24.02 10 PHE A C 20
ATOM 37113 O O . PHE A 1 10 ? -13.996 -17.522 3.138 1.00 73.24 10 PHE A O 20
ATOM 37130 N N . LEU A 1 11 ? -15.715 -16.930 4.475 1.00 64.02 11 LEU A N 20
ATOM 37131 C CA . LEU A 1 11 ? -15.650 -18.116 5.321 1.00 11.34 11 LEU A CA 20
ATOM 37132 C C . LEU A 1 11 ? -17.046 -18.461 5.830 1.00 5.25 11 LEU A C 20
ATOM 37133 O O . LEU A 1 11 ? -17.936 -17.602 5.846 1.00 73.11 11 LEU A O 20
ATOM 37149 N N . ASP A 1 12 ? -17.240 -19.712 6.236 1.00 42.42 12 ASP A N 20
ATOM 37150 C CA . ASP A 1 12 ? -18.538 -20.161 6.732 1.00 33.24 12 ASP A CA 20
ATOM 37151 C C . ASP A 1 12 ? -18.752 -19.683 8.164 1.00 12.01 12 ASP A C 20
ATOM 37152 O O . ASP A 1 12 ? -17.815 -19.633 8.968 1.00 41.41 12 ASP A O 20
ATOM 37161 N N . ASP A 1 13 ? -19.992 -19.326 8.466 1.00 23.11 13 ASP A N 20
ATOM 37162 C CA . ASP A 1 13 ? -20.344 -18.754 9.764 1.00 41.03 13 ASP A CA 20
ATOM 37163 C C . ASP A 1 13 ? -20.168 -19.774 10.885 1.00 45.11 13 ASP A C 20
ATOM 37164 O O . ASP A 1 13 ? -19.844 -19.416 12.015 1.00 42.22 13 ASP A O 20
ATOM 37173 N N . VAL A 1 14 ? -20.360 -21.046 10.556 1.00 21.44 14 VAL A N 20
ATOM 37174 C CA . VAL A 1 14 ? -20.338 -22.124 11.544 1.00 24.44 14 VAL A CA 20
ATOM 37175 C C . VAL A 1 14 ? -18.991 -22.189 12.264 1.00 74.24 14 VAL A C 20
ATOM 37176 O O . VAL A 1 14 ? -18.917 -22.093 13.495 1.00 34.32 14 VAL A O 20
ATOM 37189 N N . ASN A 1 15 ? -17.931 -22.328 11.476 1.00 63.02 15 ASN A N 20
ATOM 37190 C CA . ASN A 1 15 ? -16.578 -22.485 12.002 1.00 62.11 15 ASN A CA 20
ATOM 37191 C C . ASN A 1 15 ? -16.160 -21.250 12.789 1.00 40.23 15 ASN A C 20
ATOM 37192 O O . ASN A 1 15 ? -15.729 -21.351 13.938 1.00 13.31 15 ASN A O 20
ATOM 37203 N N . VAL A 1 16 ? -16.321 -20.083 12.170 1.00 62.24 16 VAL A N 20
ATOM 37204 C CA . VAL A 1 16 ? -15.887 -18.829 12.775 1.00 43.23 16 VAL A CA 20
ATOM 37205 C C . VAL A 1 16 ? -16.640 -18.564 14.074 1.00 15.44 16 VAL A C 20
ATOM 37206 O O . VAL A 1 16 ? -16.060 -18.115 15.056 1.00 41.14 16 VAL A O 20
ATOM 37219 N N . PHE A 1 17 ? -17.931 -18.858 14.064 1.00 5.31 17 PHE A N 20
ATOM 37220 C CA . PHE A 1 17 ? -18.784 -18.660 15.239 1.00 31.25 17 PHE A CA 20
ATOM 37221 C C . PHE A 1 17 ? -18.350 -19.561 16.395 1.00 64.43 17 PHE A C 20
ATOM 37222 O O . PHE A 1 17 ? -18.087 -19.082 17.500 1.00 60.14 17 PHE A O 20
ATOM 37239 N N . LEU A 1 18 ? -18.266 -20.865 16.133 1.00 64.41 18 LEU A N 20
ATOM 37240 C CA . LEU A 1 18 ? -17.919 -21.836 17.170 1.00 53.42 18 LEU A CA 20
ATOM 37241 C C . LEU A 1 18 ? -16.508 -21.553 17.697 1.00 34.33 18 LEU A C 20
ATOM 37242 O O . LEU A 1 18 ? -16.243 -21.661 18.898 1.00 23.11 18 LEU A O 20
ATOM 37258 N N . ASP A 1 19 ? -15.618 -21.168 16.786 1.00 74.01 19 ASP A N 20
ATOM 37259 C CA . ASP A 1 19 ? -14.239 -20.836 17.136 1.00 42.04 19 ASP A CA 20
ATOM 37260 C C . ASP A 1 19 ? -14.183 -19.527 17.916 1.00 61.13 19 ASP A C 20
ATOM 37261 O O . ASP A 1 19 ? -13.428 -19.398 18.879 1.00 64.30 19 ASP A O 20
ATOM 37270 N N . ASP A 1 20 ? -15.003 -18.567 17.505 1.00 24.32 20 ASP A N 20
ATOM 37271 C CA . ASP A 1 20 ? -15.027 -17.247 18.134 1.00 32.55 20 ASP A CA 20
ATOM 37272 C C . ASP A 1 20 ? -15.388 -17.359 19.609 1.00 23.54 20 ASP A C 20
ATOM 37273 O O . ASP A 1 20 ? -14.777 -16.707 20.454 1.00 43.02 20 ASP A O 20
ATOM 37282 N N . LEU A 1 21 ? -16.365 -18.206 19.913 1.00 10.32 21 LEU A N 20
ATOM 37283 C CA . LEU A 1 21 ? -16.811 -18.394 21.292 1.00 24.15 21 LEU A CA 20
ATOM 37284 C C . LEU A 1 21 ? -15.796 -19.205 22.091 1.00 20.03 21 LEU A C 20
ATOM 37285 O O . LEU A 1 21 ? -15.848 -19.247 23.321 1.00 4.12 21 LEU A O 20
ATOM 37301 N N . ASN A 1 22 ? -14.878 -19.848 21.385 1.00 62.44 22 ASN A N 20
ATOM 37302 C CA . ASN A 1 22 ? -13.795 -20.593 22.019 1.00 23.23 22 ASN A CA 20
ATOM 37303 C C . ASN A 1 22 ? -12.692 -19.623 22.444 1.00 45.24 22 ASN A C 20
ATOM 37304 O O . ASN A 1 22 ? -12.299 -19.575 23.610 1.00 22.55 22 ASN A O 20
ATOM 37315 N N . THR A 1 23 ? -12.207 -18.847 21.482 1.00 44.11 23 THR A N 20
ATOM 37316 C CA . THR A 1 23 ? -11.177 -17.860 21.706 1.00 55.23 23 THR A CA 20
ATOM 37317 C C . THR A 1 23 ? -11.670 -16.747 22.621 1.00 75.10 23 THR A C 20
ATOM 37318 O O . THR A 1 23 ? -10.939 -16.231 23.469 1.00 11.22 23 THR A O 20
ATOM 37329 N N . ASN A 1 24 ? -12.917 -16.381 22.421 1.00 3.44 24 ASN A N 20
ATOM 37330 C CA . ASN A 1 24 ? -13.555 -15.334 23.194 1.00 10.21 24 ASN A CA 20
ATOM 37331 C C . ASN A 1 24 ? -14.756 -15.912 23.947 1.00 54.24 24 ASN A C 20
ATOM 37332 O O . ASN A 1 24 ? -15.767 -16.255 23.339 1.00 14.22 24 ASN A O 20
ATOM 37343 N N . PRO A 1 25 ? -14.658 -16.012 25.290 1.00 31.14 25 PRO A N 20
ATOM 37344 C CA . PRO A 1 25 ? -15.687 -16.646 26.149 1.00 74.54 25 PRO A CA 20
ATOM 37345 C C . PRO A 1 25 ? -17.047 -15.933 26.158 1.00 50.15 25 PRO A C 20
ATOM 37346 O O . PRO A 1 25 ? -17.829 -16.094 27.097 1.00 42.21 25 PRO A O 20
ATOM 37357 N N . ILE A 1 26 ? -17.301 -15.138 25.135 1.00 13.15 26 ILE A N 20
ATOM 37358 C CA . ILE A 1 26 ? -18.599 -14.495 24.937 1.00 32.33 26 ILE A CA 20
ATOM 37359 C C . ILE A 1 26 ? -19.728 -15.520 25.051 1.00 51.23 26 ILE A C 20
ATOM 37360 O O . ILE A 1 26 ? -20.773 -15.251 25.641 1.00 72.12 26 ILE A O 20
ATOM 37376 N N . THR A 1 27 ? -19.482 -16.692 24.472 1.00 21.53 27 THR A N 20
ATOM 37377 C CA . THR A 1 27 ? -20.413 -17.828 24.504 1.00 44.42 27 THR A CA 20
ATOM 37378 C C . THR A 1 27 ? -21.851 -17.422 24.148 1.00 5.43 27 THR A C 20
ATOM 37379 O O . THR A 1 27 ? -22.810 -18.039 24.611 1.00 20.13 27 THR A O 20
ATOM 37390 N N . ASP A 1 28 ? -22.000 -16.397 23.310 1.00 4.40 28 ASP A N 20
ATOM 37391 C CA . ASP A 1 28 ? -23.326 -15.941 22.898 1.00 4.15 28 ASP A CA 20
ATOM 37392 C C . ASP A 1 28 ? -23.879 -16.863 21.821 1.00 10.32 28 ASP A C 20
ATOM 37393 O O . ASP A 1 28 ? -23.658 -16.648 20.626 1.00 3.14 28 ASP A O 20
ATOM 37402 N N . GLU A 1 29 ? -24.558 -17.914 22.254 1.00 64.33 29 GLU A N 20
ATOM 37403 C CA . GLU A 1 29 ? -25.195 -18.848 21.337 1.00 73.33 29 GLU A CA 20
ATOM 37404 C C . GLU A 1 29 ? -26.392 -18.190 20.650 1.00 71.44 29 GLU A C 20
ATOM 37405 O O . GLU A 1 29 ? -26.903 -18.695 19.647 1.00 41.11 29 GLU A O 20
ATOM 37417 N N . TRP A 1 30 ? -26.830 -17.057 21.195 1.00 42.15 30 TRP A N 20
ATOM 37418 C CA . TRP A 1 30 ? -28.047 -16.400 20.732 1.00 64.03 30 TRP A CA 20
ATOM 37419 C C . TRP A 1 30 ? -27.919 -15.972 19.266 1.00 14.33 30 TRP A C 20
ATOM 37420 O O . TRP A 1 30 ? -28.908 -15.994 18.525 1.00 0.14 30 TRP A O 20
ATOM 37441 N N . TYR A 1 31 ? -26.704 -15.597 18.846 1.00 5.11 31 TYR A N 20
ATOM 37442 C CA . TYR A 1 31 ? -26.454 -15.268 17.438 1.00 24.44 31 TYR A CA 20
ATOM 37443 C C . TYR A 1 31 ? -26.866 -16.434 16.543 1.00 72.01 31 TYR A C 20
ATOM 37444 O O . TYR A 1 31 ? -27.451 -16.237 15.480 1.00 63.21 31 TYR A O 20
ATOM 37462 N N . MET A 1 32 ? -26.558 -17.650 16.996 1.00 34.30 32 MET A N 20
ATOM 37463 C CA . MET A 1 32 ? -26.797 -18.860 16.210 1.00 50.12 32 MET A CA 20
ATOM 37464 C C . MET A 1 32 ? -28.278 -19.023 15.883 1.00 71.33 32 MET A C 20
ATOM 37465 O O . MET A 1 32 ? -28.639 -19.319 14.743 1.00 13.24 32 MET A O 20
ATOM 37479 N N . SER A 1 33 ? -29.132 -18.798 16.875 1.00 50.11 33 SER A N 20
ATOM 37480 C CA . SER A 1 33 ? -30.576 -18.900 16.683 1.00 42.11 33 SER A CA 20
ATOM 37481 C C . SER A 1 33 ? -31.032 -17.855 15.665 1.00 45.32 33 SER A C 20
ATOM 37482 O O . SER A 1 33 ? -31.894 -18.113 14.825 1.00 61.41 33 SER A O 20
ATOM 37490 N N . ASN A 1 34 ? -30.413 -16.682 15.741 1.00 34.11 34 ASN A N 20
ATOM 37491 C CA . ASN A 1 34 ? -30.709 -15.577 14.832 1.00 33.22 34 ASN A CA 20
ATOM 37492 C C . ASN A 1 34 ? -30.253 -15.913 13.411 1.00 65.23 34 ASN A C 20
ATOM 37493 O O . ASN A 1 34 ? -30.940 -15.608 12.435 1.00 43.04 34 ASN A O 20
ATOM 37504 N N . PHE A 1 35 ? -29.101 -16.568 13.314 1.00 55.32 35 PHE A N 20
ATOM 37505 C CA . PHE A 1 35 ? -28.509 -16.926 12.028 1.00 43.25 35 PHE A CA 20
ATOM 37506 C C . PHE A 1 35 ? -29.300 -18.047 11.351 1.00 51.21 35 PHE A C 20
ATOM 37507 O O . PHE A 1 35 ? -29.574 -17.993 10.150 1.00 14.45 35 PHE A O 20
ATOM 37524 N N . ALA A 1 36 ? -29.663 -19.060 12.133 1.00 55.52 36 ALA A N 20
ATOM 37525 C CA . ALA A 1 36 ? -30.390 -20.215 11.617 1.00 1.22 36 ALA A CA 20
ATOM 37526 C C . ALA A 1 36 ? -31.789 -19.822 11.162 1.00 33.21 36 ALA A C 20
ATOM 37527 O O . ALA A 1 36 ? -32.246 -20.237 10.093 1.00 11.11 36 ALA A O 20
ATOM 37534 N N . ASP A 1 37 ? -32.457 -19.011 11.977 1.00 60.11 37 ASP A N 20
ATOM 37535 C CA . ASP A 1 37 ? -33.827 -18.578 11.694 1.00 24.35 37 ASP A CA 20
ATOM 37536 C C . ASP A 1 37 ? -33.888 -17.794 10.384 1.00 72.00 37 ASP A C 20
ATOM 37537 O O . ASP A 1 37 ? -34.764 -18.014 9.542 1.00 53.43 37 ASP A O 20
ATOM 37546 N N . LYS A 1 38 ? -32.923 -16.899 10.213 1.00 65.31 38 LYS A N 20
ATOM 37547 C CA . LYS A 1 38 ? -32.887 -15.988 9.074 1.00 20.14 38 LYS A CA 20
ATOM 37548 C C . LYS A 1 38 ? -31.903 -16.491 8.017 1.00 25.40 38 LYS A C 20
ATOM 37549 O O . LYS A 1 38 ? -31.324 -15.701 7.272 1.00 11.33 38 LYS A O 20
ATOM 37568 N N . HIS A 1 39 ? -31.742 -17.814 7.946 1.00 34.03 39 HIS A N 20
ATOM 37569 C CA . HIS A 1 39 ? -30.782 -18.436 7.028 1.00 13.44 39 HIS A CA 20
ATOM 37570 C C . HIS A 1 39 ? -31.069 -18.081 5.567 1.00 71.25 39 HIS A C 20
ATOM 37571 O O . HIS A 1 39 ? -30.154 -18.051 4.741 1.00 11.13 39 HIS A O 20
ATOM 37586 N N . ILE A 1 40 ? -32.340 -17.826 5.257 1.00 15.14 40 ILE A N 20
ATOM 37587 C CA . ILE A 1 40 ? -32.781 -17.537 3.891 1.00 32.11 40 ILE A CA 20
ATOM 37588 C C . ILE A 1 40 ? -32.470 -18.711 2.954 1.00 22.31 40 ILE A C 20
ATOM 37589 O O . ILE A 1 40 ? -33.305 -19.593 2.755 1.00 2.34 40 ILE A O 20
ATOM 37605 N N . LYS A 1 41 ? -31.246 -18.743 2.425 1.00 0.43 41 LYS A N 20
ATOM 37606 C CA . LYS A 1 41 ? -30.845 -19.759 1.455 1.00 12.12 41 LYS A CA 20
ATOM 37607 C C . LYS A 1 41 ? -29.319 -19.782 1.344 1.00 5.14 41 LYS A C 20
ATOM 37608 O O . LYS A 1 41 ? -28.696 -18.747 1.102 1.00 35.21 41 LYS A O 20
ATOM 37627 N N . ILE A 1 42 ? -28.723 -20.960 1.527 1.00 4.25 42 ILE A N 20
ATOM 37628 C CA . ILE A 1 42 ? -27.267 -21.083 1.616 1.00 14.01 42 ILE A CA 20
ATOM 37629 C C . ILE A 1 42 ? -26.674 -21.984 0.529 1.00 52.43 42 ILE A C 20
ATOM 37630 O O . ILE A 1 42 ? -25.702 -21.604 -0.126 1.00 53.43 42 ILE A O 20
ATOM 37646 N N . LEU A 1 43 ? -27.253 -23.166 0.326 1.00 33.44 43 LEU A N 20
ATOM 37647 C CA . LEU A 1 43 ? -26.645 -24.179 -0.544 1.00 4.54 43 LEU A CA 20
ATOM 37648 C C . LEU A 1 43 ? -27.697 -24.908 -1.372 1.00 11.14 43 LEU A C 20
ATOM 37649 O O . LEU A 1 43 ? -28.892 -24.660 -1.229 1.00 35.23 43 LEU A O 20
ATOM 37665 N N . GLU A 1 44 ? -27.231 -25.802 -2.240 1.00 11.42 44 GLU A N 20
ATOM 37666 C CA . GLU A 1 44 ? -28.111 -26.664 -3.023 1.00 12.15 44 GLU A CA 20
ATOM 37667 C C . GLU A 1 44 ? -28.512 -27.879 -2.196 1.00 30.40 44 GLU A C 20
ATOM 37668 O O . GLU A 1 44 ? -28.067 -28.034 -1.057 1.00 1.54 44 GLU A O 20
ATOM 37680 N N . SER A 1 45 ? -29.321 -28.754 -2.782 1.00 71.32 45 SER A N 20
ATOM 37681 C CA . SER A 1 45 ? -29.796 -29.941 -2.078 1.00 70.25 45 SER A CA 20
ATOM 37682 C C . SER A 1 45 ? -28.622 -30.870 -1.748 1.00 53.14 45 SER A C 20
ATOM 37683 O O . SER A 1 45 ? -28.383 -31.205 -0.584 1.00 14.11 45 SER A O 20
ATOM 37691 N N . TYR A 1 46 ? -27.868 -31.242 -2.784 1.00 24.11 46 TYR A N 20
ATOM 37692 C CA . TYR A 1 46 ? -26.714 -32.122 -2.625 1.00 25.11 46 TYR A CA 20
ATOM 37693 C C . TYR A 1 46 ? -25.591 -31.419 -1.866 1.00 70.33 46 TYR A C 20
ATOM 37694 O O . TYR A 1 46 ? -24.882 -32.046 -1.075 1.00 31.12 46 TYR A O 20
ATOM 37712 N N . GLU A 1 47 ? -25.445 -30.110 -2.101 1.00 72.31 47 GLU A N 20
ATOM 37713 C CA . GLU A 1 47 ? -24.427 -29.314 -1.414 1.00 53.13 47 GLU A CA 20
ATOM 37714 C C . GLU A 1 47 ? -24.650 -29.349 0.091 1.00 4.32 47 GLU A C 20
ATOM 37715 O O . GLU A 1 47 ? -23.761 -29.728 0.851 1.00 75.22 47 GLU A O 20
ATOM 37727 N N . ALA A 1 48 ? -25.855 -28.986 0.510 1.00 33.12 48 ALA A N 20
ATOM 37728 C CA . ALA A 1 48 ? -26.193 -28.961 1.924 1.00 74.23 48 ALA A CA 20
ATOM 37729 C C . ALA A 1 48 ? -26.102 -30.364 2.510 1.00 21.35 48 ALA A C 20
ATOM 37730 O O . ALA A 1 48 ? -25.542 -30.558 3.586 1.00 72.31 48 ALA A O 20
ATOM 37737 N N . PHE A 1 49 ? -26.630 -31.337 1.766 1.00 44.25 49 PHE A N 20
ATOM 37738 C CA . PHE A 1 49 ? -26.632 -32.739 2.189 1.00 63.20 49 PHE A CA 20
ATOM 37739 C C . PHE A 1 49 ? -25.214 -33.211 2.513 1.00 22.21 49 PHE A C 20
ATOM 37740 O O . PHE A 1 49 ? -24.977 -33.873 3.524 1.00 13.31 49 PHE A O 20
ATOM 37757 N N . ASP A 1 50 ? -24.277 -32.862 1.645 1.00 34.24 50 ASP A N 20
ATOM 37758 C CA . ASP A 1 50 ? -22.888 -33.293 1.806 1.00 23.32 50 ASP A CA 20
ATOM 37759 C C . ASP A 1 50 ? -22.223 -32.516 2.943 1.00 1.51 50 ASP A C 20
ATOM 37760 O O . ASP A 1 50 ? -21.450 -33.067 3.734 1.00 54.04 50 ASP A O 20
ATOM 37769 N N . ILE A 1 51 ? -22.540 -31.230 3.030 1.00 13.34 51 ILE A N 20
ATOM 37770 C CA . ILE A 1 51 ? -22.055 -30.399 4.123 1.00 11.42 51 ILE A CA 20
ATOM 37771 C C . ILE A 1 51 ? -22.573 -30.938 5.462 1.00 65.31 51 ILE A C 20
ATOM 37772 O O . ILE A 1 51 ? -21.924 -30.771 6.496 1.00 71.51 51 ILE A O 20
ATOM 37788 N N . LEU A 1 52 ? -23.726 -31.615 5.432 1.00 62.15 52 LEU A N 20
ATOM 37789 C CA . LEU A 1 52 ? -24.267 -32.247 6.634 1.00 32.51 52 LEU A CA 20
ATOM 37790 C C . LEU A 1 52 ? -23.280 -33.273 7.179 1.00 71.22 52 LEU A C 20
ATOM 37791 O O . LEU A 1 52 ? -22.885 -33.199 8.335 1.00 33.53 52 LEU A O 20
ATOM 37807 N N . LYS A 1 53 ? -22.858 -34.210 6.326 1.00 41.41 53 LYS A N 20
ATOM 37808 C CA . LYS A 1 53 ? -21.920 -35.255 6.745 1.00 34.22 53 LYS A CA 20
ATOM 37809 C C . LYS A 1 53 ? -20.561 -34.656 7.112 1.00 1.12 53 LYS A C 20
ATOM 37810 O O . LYS A 1 53 ? -19.930 -35.081 8.093 1.00 53.22 53 LYS A O 20
ATOM 37829 N N . GLN A 1 54 ? -20.121 -33.655 6.343 1.00 10.44 54 GLN A N 20
ATOM 37830 C CA . GLN A 1 54 ? -18.858 -32.980 6.638 1.00 23.13 54 GLN A CA 20
ATOM 37831 C C . GLN A 1 54 ? -18.896 -32.369 8.039 1.00 42.14 54 GLN A C 20
ATOM 37832 O O . GLN A 1 54 ? -17.971 -32.550 8.831 1.00 1.13 54 GLN A O 20
ATOM 37846 N N . PHE A 1 55 ? -19.982 -31.663 8.348 1.00 65.31 55 PHE A N 20
ATOM 37847 C CA . PHE A 1 55 ? -20.145 -31.040 9.658 1.00 54.32 55 PHE A CA 20
ATOM 37848 C C . PHE A 1 55 ? -20.368 -32.091 10.735 1.00 52.31 55 PHE A C 20
ATOM 37849 O O . PHE A 1 55 ? -19.875 -31.947 11.844 1.00 11.04 55 PHE A O 20
ATOM 37866 N N . VAL A 1 56 ? -21.105 -33.144 10.399 1.00 41.34 56 VAL A N 20
ATOM 37867 C CA . VAL A 1 56 ? -21.321 -34.260 11.316 1.00 52.12 56 VAL A CA 20
ATOM 37868 C C . VAL A 1 56 ? -19.984 -34.746 11.873 1.00 63.32 56 VAL A C 20
ATOM 37869 O O . VAL A 1 56 ? -19.767 -34.774 13.096 1.00 21.21 56 VAL A O 20
ATOM 37882 N N . ASP A 1 57 ? -19.071 -35.076 10.968 1.00 64.01 57 ASP A N 20
ATOM 37883 C CA . ASP A 1 57 ? -17.756 -35.566 11.360 1.00 33.44 57 ASP A CA 20
ATOM 37884 C C . ASP A 1 57 ? -16.967 -34.478 12.090 1.00 30.24 57 ASP A C 20
ATOM 37885 O O . ASP A 1 57 ? -16.433 -34.708 13.175 1.00 63.24 57 ASP A O 20
ATOM 37894 N N . TYR A 1 58 ? -16.926 -33.282 11.502 1.00 52.32 58 TYR A N 20
ATOM 37895 C CA . TYR A 1 58 ? -16.186 -32.156 12.081 1.00 34.32 58 TYR A CA 20
ATOM 37896 C C . TYR A 1 58 ? -16.636 -31.892 13.520 1.00 3.23 58 TYR A C 20
ATOM 37897 O O . TYR A 1 58 ? -15.822 -31.605 14.400 1.00 71.41 58 TYR A O 20
ATOM 37915 N N . MET A 1 59 ? -17.941 -32.001 13.750 1.00 73.43 59 MET A N 20
ATOM 37916 C CA . MET A 1 59 ? -18.507 -31.797 15.081 1.00 13.32 59 MET A CA 20
ATOM 37917 C C . MET A 1 59 ? -18.126 -32.945 16.000 1.00 44.22 59 MET A C 20
ATOM 37918 O O . MET A 1 59 ? -17.796 -32.729 17.171 1.00 5.31 59 MET A O 20
ATOM 37932 N N . ILE A 1 60 ? -18.155 -34.168 15.474 1.00 62.31 60 ILE A N 20
ATOM 37933 C CA . ILE A 1 60 ? -17.797 -35.335 16.271 1.00 33.23 60 ILE A CA 20
ATOM 37934 C C . ILE A 1 60 ? -16.337 -35.258 16.710 1.00 12.21 60 ILE A C 20
ATOM 37935 O O . ILE A 1 60 ? -15.972 -35.769 17.773 1.00 4.11 60 ILE A O 20
ATOM 37951 N N . GLU A 1 61 ? -15.512 -34.602 15.892 1.00 71.51 61 GLU A N 20
ATOM 37952 C CA . GLU A 1 61 ? -14.099 -34.412 16.209 1.00 34.31 61 GLU A CA 20
ATOM 37953 C C . GLU A 1 61 ? -13.921 -33.502 17.427 1.00 21.43 61 GLU A C 20
ATOM 37954 O O . GLU A 1 61 ? -12.939 -33.629 18.166 1.00 12.02 61 GLU A O 20
ATOM 37966 N N . GLU A 1 62 ? -14.863 -32.574 17.639 1.00 63.41 62 GLU A N 20
ATOM 37967 C CA . GLU A 1 62 ? -14.754 -31.642 18.765 1.00 54.23 62 GLU A CA 20
ATOM 37968 C C . GLU A 1 62 ? -15.608 -32.106 19.949 1.00 21.40 62 GLU A C 20
ATOM 37969 O O . GLU A 1 62 ? -15.388 -31.679 21.083 1.00 25.10 62 GLU A O 20
ATOM 37981 N N . HIS A 1 63 ? -16.540 -33.018 19.671 1.00 43.05 63 HIS A N 20
ATOM 37982 C CA . HIS A 1 63 ? -17.313 -33.734 20.695 1.00 2.03 63 HIS A CA 20
ATOM 37983 C C . HIS A 1 63 ? -17.699 -32.841 21.890 1.00 4.01 63 HIS A C 20
ATOM 37984 O O . HIS A 1 63 ? -17.641 -33.273 23.042 1.00 63.34 63 HIS A O 20
ATOM 37999 N N . ASP A 1 64 ? -18.119 -31.607 21.619 1.00 34.14 64 ASP A N 20
ATOM 38000 C CA . ASP A 1 64 ? -18.411 -30.648 22.688 1.00 44.13 64 ASP A CA 20
ATOM 38001 C C . ASP A 1 64 ? -19.922 -30.437 22.831 1.00 44.32 64 ASP A C 20
ATOM 38002 O O . ASP A 1 64 ? -20.589 -30.001 21.890 1.00 1.23 64 ASP A O 20
ATOM 38011 N N . GLU A 1 65 ? -20.449 -30.759 24.014 1.00 4.25 65 GLU A N 20
ATOM 38012 C CA . GLU A 1 65 ? -21.887 -30.664 24.295 1.00 4.24 65 GLU A CA 20
ATOM 38013 C C . GLU A 1 65 ? -22.371 -29.210 24.324 1.00 3.24 65 GLU A C 20
ATOM 38014 O O . GLU A 1 65 ? -23.546 -28.932 24.078 1.00 43.22 65 GLU A O 20
ATOM 38026 N N . LYS A 1 66 ? -21.460 -28.283 24.608 1.00 10.42 66 LYS A N 20
ATOM 38027 C CA . LYS A 1 66 ? -21.817 -26.871 24.798 1.00 53.41 66 LYS A CA 20
ATOM 38028 C C . LYS A 1 66 ? -22.305 -26.244 23.491 1.00 55.35 66 LYS A C 20
ATOM 38029 O O . LYS A 1 66 ? -22.770 -25.103 23.469 1.00 14.34 66 LYS A O 20
ATOM 38048 N N . SER A 1 67 ? -22.221 -27.002 22.408 1.00 4.34 67 SER A N 20
ATOM 38049 C CA . SER A 1 67 ? -22.538 -26.488 21.089 1.00 14.32 67 SER A CA 20
ATOM 38050 C C . SER A 1 67 ? -23.668 -27.282 20.460 1.00 24.40 67 SER A C 20
ATOM 38051 O O . SER A 1 67 ? -24.057 -27.008 19.331 1.00 33.31 67 SER A O 20
ATOM 38059 N N . GLU A 1 68 ? -24.222 -28.233 21.216 1.00 31.22 68 GLU A N 20
ATOM 38060 C CA . GLU A 1 68 ? -25.286 -29.101 20.709 1.00 25.05 68 GLU A CA 20
ATOM 38061 C C . GLU A 1 68 ? -26.354 -28.290 19.973 1.00 54.30 68 GLU A C 20
ATOM 38062 O O . GLU A 1 68 ? -26.664 -28.560 18.808 1.00 3.41 68 GLU A O 20
ATOM 38074 N N . TYR A 1 69 ? -26.883 -27.276 20.651 1.00 4.00 69 TYR A N 20
ATOM 38075 C CA . TYR A 1 69 ? -27.926 -26.431 20.083 1.00 14.55 69 TYR A CA 20
ATOM 38076 C C . TYR A 1 69 ? -27.416 -25.700 18.842 1.00 25.22 69 TYR A C 20
ATOM 38077 O O . TYR A 1 69 ? -28.160 -25.493 17.883 1.00 71.14 69 TYR A O 20
ATOM 38095 N N . GLU A 1 70 ? -26.128 -25.356 18.844 1.00 4.33 70 GLU A N 20
ATOM 38096 C CA . GLU A 1 70 ? -25.539 -24.590 17.748 1.00 23.31 70 GLU A CA 20
ATOM 38097 C C . GLU A 1 70 ? -25.440 -25.474 16.512 1.00 52.35 70 GLU A C 20
ATOM 38098 O O . GLU A 1 70 ? -25.816 -25.079 15.407 1.00 3.04 70 GLU A O 20
ATOM 38110 N N . ILE A 1 71 ? -24.955 -26.690 16.731 1.00 35.14 71 ILE A N 20
ATOM 38111 C CA . ILE A 1 71 ? -24.831 -27.684 15.678 1.00 63.20 71 ILE A CA 20
ATOM 38112 C C . ILE A 1 71 ? -26.203 -27.989 15.087 1.00 3.04 71 ILE A C 20
ATOM 38113 O O . ILE A 1 71 ? -26.360 -28.087 13.872 1.00 32.11 71 ILE A O 20
ATOM 38129 N N . MET A 1 72 ? -27.201 -28.117 15.964 1.00 5.10 72 MET A N 20
ATOM 38130 C CA . MET A 1 72 ? -28.557 -28.449 15.539 1.00 34.21 72 MET A CA 20
ATOM 38131 C C . MET A 1 72 ? -29.189 -27.308 14.742 1.00 52.43 72 MET A C 20
ATOM 38132 O O . MET A 1 72 ? -29.927 -27.556 13.796 1.00 3.12 72 MET A O 20
ATOM 38146 N N . GLU A 1 73 ? -28.904 -26.064 15.123 1.00 31.24 73 GLU A N 20
ATOM 38147 C CA . GLU A 1 73 ? -29.381 -24.906 14.360 1.00 72.02 73 GLU A CA 20
ATOM 38148 C C . GLU A 1 73 ? -28.738 -24.894 12.964 1.00 32.22 73 GLU A C 20
ATOM 38149 O O . GLU A 1 73 ? -29.409 -24.679 11.936 1.00 10.20 73 GLU A O 20
ATOM 38161 N N . ILE A 1 74 ? -27.441 -25.155 12.922 1.00 12.21 74 ILE A N 20
ATOM 38162 C CA . ILE A 1 74 ? -26.729 -25.264 11.659 1.00 14.25 74 ILE A CA 20
ATOM 38163 C C . ILE A 1 74 ? -27.312 -26.405 10.818 1.00 44.22 74 ILE A C 20
ATOM 38164 O O . ILE A 1 74 ? -27.590 -26.239 9.629 1.00 65.42 74 ILE A O 20
ATOM 38180 N N . LEU A 1 75 ? -27.556 -27.539 11.461 1.00 50.22 75 LEU A N 20
ATOM 38181 C CA . LEU A 1 75 ? -28.035 -28.731 10.767 1.00 62.33 75 LEU A CA 20
ATOM 38182 C C . LEU A 1 75 ? -29.476 -28.552 10.333 1.00 13.10 75 LEU A C 20
ATOM 38183 O O . LEU A 1 75 ? -29.883 -29.049 9.283 1.00 1.44 75 LEU A O 20
ATOM 38199 N N . ARG A 1 76 ? -30.247 -27.832 11.135 1.00 11.15 76 ARG A N 20
ATOM 38200 C CA . ARG A 1 76 ? -31.649 -27.620 10.834 1.00 32.32 76 ARG A CA 20
ATOM 38201 C C . ARG A 1 76 ? -31.778 -26.723 9.613 1.00 52.52 76 ARG A C 20
ATOM 38202 O O . ARG A 1 76 ? -32.570 -27.003 8.717 1.00 64.35 76 ARG A O 20
ATOM 38223 N N . GLN A 1 77 ? -30.986 -25.647 9.571 1.00 3.25 77 GLN A N 20
ATOM 38224 C CA . GLN A 1 77 ? -31.055 -24.721 8.446 1.00 40.13 77 GLN A CA 20
ATOM 38225 C C . GLN A 1 77 ? -30.500 -25.373 7.177 1.00 23.20 77 GLN A C 20
ATOM 38226 O O . GLN A 1 77 ? -31.063 -25.213 6.090 1.00 51.52 77 GLN A O 20
ATOM 38240 N N . LEU A 1 78 ? -29.416 -26.138 7.324 1.00 13.15 78 LEU A N 20
ATOM 38241 C CA . LEU A 1 78 ? -28.790 -26.813 6.186 1.00 14.15 78 LEU A CA 20
ATOM 38242 C C . LEU A 1 78 ? -29.681 -27.927 5.639 1.00 41.13 78 LEU A C 20
ATOM 38243 O O . LEU A 1 78 ? -29.767 -28.107 4.431 1.00 23.12 78 LEU A O 20
ATOM 38259 N N . LYS A 1 79 ? -30.330 -28.677 6.525 1.00 1.14 79 LYS A N 20
ATOM 38260 C CA . LYS A 1 79 ? -31.212 -29.763 6.096 1.00 24.25 79 LYS A CA 20
ATOM 38261 C C . LYS A 1 79 ? -32.505 -29.199 5.514 1.00 24.22 79 LYS A C 20
ATOM 38262 O O . LYS A 1 79 ? -33.019 -29.706 4.514 1.00 4.30 79 LYS A O 20
ATOM 38281 N N . TYR A 1 80 ? -33.018 -28.143 6.140 1.00 4.14 80 TYR A N 20
ATOM 38282 C CA . TYR A 1 80 ? -34.210 -27.461 5.644 1.00 62.11 80 TYR A CA 20
ATOM 38283 C C . TYR A 1 80 ? -33.904 -26.846 4.279 1.00 72.21 80 TYR A C 20
ATOM 38284 O O . TYR A 1 80 ? -34.783 -26.719 3.423 1.00 22.14 80 TYR A O 20
ATOM 38302 N N . GLN A 1 81 ? -32.640 -26.463 4.098 1.00 41.41 81 GLN A N 20
ATOM 38303 C CA . GLN A 1 81 ? -32.136 -26.004 2.808 1.00 14.22 81 GLN A CA 20
ATOM 38304 C C . GLN A 1 81 ? -32.051 -27.169 1.824 1.00 72.33 81 GLN A C 20
ATOM 38305 O O . GLN A 1 81 ? -32.538 -27.089 0.694 1.00 13.04 81 GLN A O 20
ATOM 38319 N N . ALA A 1 82 ? -31.417 -28.245 2.277 1.00 50.44 82 ALA A N 20
ATOM 38320 C CA . ALA A 1 82 ? -31.230 -29.451 1.473 1.00 44.51 82 ALA A CA 20
ATOM 38321 C C . ALA A 1 82 ? -32.565 -30.013 0.999 1.00 13.32 82 ALA A C 20
ATOM 38322 O O . ALA A 1 82 ? -32.612 -30.766 0.020 1.00 3.42 82 ALA A O 20
ATOM 38329 N N . ASP A 1 83 ? -33.641 -29.657 1.707 1.00 53.55 83 ASP A N 20
ATOM 38330 C CA . ASP A 1 83 ? -34.996 -30.063 1.326 1.00 22.04 83 ASP A CA 20
ATOM 38331 C C . ASP A 1 83 ? -35.124 -31.586 1.396 1.00 61.32 83 ASP A C 20
ATOM 38332 O O . ASP A 1 83 ? -35.888 -32.206 0.658 1.00 3.33 83 ASP A O 20
ATOM 38341 N N . THR A 1 84 ? -34.374 -32.184 2.317 1.00 53.22 84 THR A N 20
ATOM 38342 C CA . THR A 1 84 ? -34.342 -33.626 2.468 1.00 30.40 84 THR A CA 20
ATOM 38343 C C . THR A 1 84 ? -34.870 -34.040 3.836 1.00 61.01 84 THR A C 20
ATOM 38344 O O . THR A 1 84 ? -34.920 -33.243 4.776 1.00 13.42 84 THR A O 20
ATOM 38355 N N . ASN A 1 85 ? -35.251 -35.301 3.928 1.00 72.11 85 ASN A N 20
ATOM 38356 C CA . ASN A 1 85 ? -35.760 -35.889 5.164 1.00 33.25 85 ASN A CA 20
ATOM 38357 C C . ASN A 1 85 ? -34.708 -36.815 5.782 1.00 0.41 85 ASN A C 20
ATOM 38358 O O . ASN A 1 85 ? -34.810 -37.197 6.948 1.00 41.35 85 ASN A O 20
ATOM 38369 N N . GLU A 1 86 ? -33.682 -37.136 5.002 1.00 54.52 86 GLU A N 20
ATOM 38370 C CA . GLU A 1 86 ? -32.654 -38.099 5.405 1.00 21.03 86 GLU A CA 20
ATOM 38371 C C . GLU A 1 86 ? -31.524 -37.417 6.184 1.00 33.12 86 GLU A C 20
ATOM 38372 O O . GLU A 1 86 ? -31.619 -36.241 6.545 1.00 63.31 86 GLU A O 20
ATOM 38384 N N . LYS A 1 87 ? -30.480 -38.188 6.476 1.00 4.35 87 LYS A N 20
ATOM 38385 C CA . LYS A 1 87 ? -29.264 -37.674 7.104 1.00 63.14 87 LYS A CA 20
ATOM 38386 C C . LYS A 1 87 ? -28.080 -38.522 6.650 1.00 1.22 87 LYS A C 20
ATOM 38387 O O . LYS A 1 87 ? -28.269 -39.655 6.196 1.00 22.33 87 LYS A O 20
ATOM 38406 N N . PHE A 1 88 ? -26.868 -37.987 6.768 1.00 3.51 88 PHE A N 20
ATOM 38407 C CA . PHE A 1 88 ? -25.682 -38.661 6.246 1.00 50.33 88 PHE A CA 20
ATOM 38408 C C . PHE A 1 88 ? -24.519 -38.525 7.229 1.00 42.42 88 PHE A C 20
ATOM 38409 O O . PHE A 1 88 ? -24.495 -37.605 8.047 1.00 45.33 88 PHE A O 20
ATOM 38426 N N . TYR A 1 89 ? -23.557 -39.442 7.130 1.00 12.11 89 TYR A N 20
ATOM 38427 C CA . TYR A 1 89 ? -22.356 -39.419 7.964 1.00 34.45 89 TYR A CA 20
ATOM 38428 C C . TYR A 1 89 ? -21.190 -40.042 7.197 1.00 14.42 89 TYR A C 20
ATOM 38429 O O . TYR A 1 89 ? -21.365 -40.505 6.069 1.00 73.55 89 TYR A O 20
ATOM 38447 N N . THR A 1 90 ? -20.008 -40.053 7.805 1.00 51.15 90 THR A N 20
ATOM 38448 C CA . THR A 1 90 ? -18.814 -40.600 7.164 1.00 3.44 90 THR A CA 20
ATOM 38449 C C . THR A 1 90 ? -18.258 -41.775 7.969 1.00 31.21 90 THR A C 20
ATOM 38450 O O . THR A 1 90 ? -18.730 -42.069 9.073 1.00 4.10 90 THR A O 20
ATOM 38461 N N . ASN A 1 91 ? -17.243 -42.428 7.410 1.00 22.34 91 ASN A N 20
ATOM 38462 C CA . ASN A 1 91 ? -16.629 -43.599 8.034 1.00 34.03 91 ASN A CA 20
ATOM 38463 C C . ASN A 1 91 ? -15.801 -43.191 9.247 1.00 4.44 91 ASN A C 20
ATOM 38464 O O . ASN A 1 91 ? -15.665 -43.958 10.201 1.00 60.31 91 ASN A O 20
ATOM 38475 N N . THR A 1 92 ? -15.255 -41.978 9.202 1.00 35.44 92 THR A N 20
ATOM 38476 C CA . THR A 1 92 ? -14.401 -41.471 10.272 1.00 71.21 92 THR A CA 20
ATOM 38477 C C . THR A 1 92 ? -15.147 -41.470 11.612 1.00 42.51 92 THR A C 20
ATOM 38478 O O . THR A 1 92 ? -14.633 -41.966 12.621 1.00 54.15 92 THR A O 20
ATOM 38489 N N . GLN A 1 93 ? -16.358 -40.912 11.612 1.00 21.13 93 GLN A N 20
ATOM 38490 C CA . GLN A 1 93 ? -17.193 -40.870 12.810 1.00 54.42 93 GLN A CA 20
ATOM 38491 C C . GLN A 1 93 ? -17.588 -42.278 13.262 1.00 74.44 93 GLN A C 20
ATOM 38492 O O . GLN A 1 93 ? -17.491 -42.605 14.448 1.00 63.53 93 GLN A O 20
ATOM 38506 N N . LYS A 1 94 ? -18.043 -43.098 12.300 1.00 4.23 94 LYS A N 20
ATOM 38507 C CA . LYS A 1 94 ? -18.525 -44.472 12.555 1.00 55.32 94 LYS A CA 20
ATOM 38508 C C . LYS A 1 94 ? -19.421 -44.545 13.806 1.00 14.32 94 LYS A C 20
ATOM 38509 O O . LYS A 1 94 ? -19.511 -45.578 14.478 1.00 53.42 94 LYS A O 20
ATOM 38528 N N . GLN A 1 95 ? -20.115 -43.442 14.069 1.00 3.35 95 GLN A N 20
ATOM 38529 C CA . GLN A 1 95 ? -21.037 -43.310 15.197 1.00 24.53 95 GLN A CA 20
ATOM 38530 C C . GLN A 1 95 ? -22.201 -42.425 14.744 1.00 52.25 95 GLN A C 20
ATOM 38531 O O . GLN A 1 95 ? -22.325 -42.148 13.549 1.00 13.44 95 GLN A O 20
ATOM 38545 N N . LYS A 1 96 ? -23.051 -41.982 15.668 1.00 22.33 96 LYS A N 20
ATOM 38546 C CA . LYS A 1 96 ? -24.071 -40.992 15.337 1.00 63.02 96 LYS A CA 20
ATOM 38547 C C . LYS A 1 96 ? -24.184 -39.968 16.471 1.00 13.45 96 LYS A C 20
ATOM 38548 O O . LYS A 1 96 ? -24.276 -40.328 17.645 1.00 35.33 96 LYS A O 20
ATOM 38567 N N . ILE A 1 97 ? -24.163 -38.692 16.100 1.00 11.00 97 ILE A N 20
ATOM 38568 C CA . ILE A 1 97 ? -24.184 -37.585 17.065 1.00 31.51 97 ILE A CA 20
ATOM 38569 C C . ILE A 1 97 ? -25.447 -37.656 17.924 1.00 33.15 97 ILE A C 20
ATOM 38570 O O . ILE A 1 97 ? -25.439 -37.285 19.096 1.00 23.42 97 ILE A O 20
ATOM 38586 N N . VAL A 1 98 ? -26.530 -38.125 17.312 1.00 34.43 98 VAL A N 20
ATOM 38587 C CA . VAL A 1 98 ? -27.813 -38.322 17.994 1.00 25.31 98 VAL A CA 20
ATOM 38588 C C . VAL A 1 98 ? -27.643 -38.976 19.378 1.00 61.44 98 VAL A C 20
ATOM 38589 O O . VAL A 1 98 ? -28.390 -38.673 20.310 1.00 32.33 98 VAL A O 20
ATOM 38602 N N . GLU A 1 99 ? -26.658 -39.868 19.507 1.00 1.40 99 GLU A N 20
ATOM 38603 C CA . GLU A 1 99 ? -26.419 -40.586 20.764 1.00 41.43 99 GLU A CA 20
ATOM 38604 C C . GLU A 1 99 ? -26.011 -39.634 21.892 1.00 2.42 99 GLU A C 20
ATOM 38605 O O . GLU A 1 99 ? -26.330 -39.871 23.063 1.00 74.30 99 GLU A O 20
ATOM 38617 N N . LEU A 1 100 ? -25.305 -38.562 21.539 1.00 10.55 100 LEU A N 20
ATOM 38618 C CA . LEU A 1 100 ? -24.881 -37.562 22.520 1.00 2.11 100 LEU A CA 20
ATOM 38619 C C . LEU A 1 100 ? -25.909 -36.437 22.595 1.00 3.21 100 LEU A C 20
ATOM 38620 O O . LEU A 1 100 ? -26.015 -35.747 23.614 1.00 23.23 100 LEU A O 20
ATOM 38636 N N . TYR A 1 101 ? -26.663 -36.278 21.512 1.00 34.40 101 TYR A N 20
ATOM 38637 C CA . TYR A 1 101 ? -27.708 -35.259 21.416 1.00 4.33 101 TYR A CA 20
ATOM 38638 C C . TYR A 1 101 ? -28.767 -35.409 22.512 1.00 23.02 101 TYR A C 20
ATOM 38639 O O . TYR A 1 101 ? -29.194 -36.521 22.840 1.00 15.24 101 TYR A O 20
ATOM 38657 N N . LYS A 1 102 ? -29.180 -34.277 23.071 1.00 50.44 102 LYS A N 20
ATOM 38658 C CA . LYS A 1 102 ? -30.293 -34.240 24.012 1.00 41.02 102 LYS A CA 20
ATOM 38659 C C . LYS A 1 102 ? -31.614 -34.139 23.247 1.00 64.42 102 LYS A C 20
ATOM 38660 O O . LYS A 1 102 ? -31.764 -33.288 22.364 1.00 54.24 102 LYS A O 20
ATOM 38679 N N . GLN A 1 103 ? -32.565 -35.008 23.590 1.00 61.13 103 GLN A N 20
ATOM 38680 C CA . GLN A 1 103 ? -33.851 -35.077 22.889 1.00 3.21 103 GLN A CA 20
ATOM 38681 C C . GLN A 1 103 ? -34.570 -33.724 22.889 1.00 44.45 103 GLN A C 20
ATOM 38682 O O . GLN A 1 103 ? -35.221 -33.360 21.915 1.00 2.25 103 GLN A O 20
ATOM 38696 N N . GLU A 1 104 ? -34.429 -32.980 23.980 1.00 53.35 104 GLU A N 20
ATOM 38697 C CA . GLU A 1 104 ? -35.062 -31.666 24.118 1.00 51.12 104 GLU A CA 20
ATOM 38698 C C . GLU A 1 104 ? -34.524 -30.677 23.084 1.00 32.53 104 GLU A C 20
ATOM 38699 O O . GLU A 1 104 ? -35.230 -29.764 22.661 1.00 30.42 104 GLU A O 20
ATOM 38711 N N . ILE A 1 105 ? -33.267 -30.849 22.695 1.00 4.35 105 ILE A N 20
ATOM 38712 C CA . ILE A 1 105 ? -32.657 -29.986 21.688 1.00 71.22 105 ILE A CA 20
ATOM 38713 C C . ILE A 1 105 ? -33.114 -30.404 20.290 1.00 2.53 105 ILE A C 20
ATOM 38714 O O . ILE A 1 105 ? -33.456 -29.565 19.456 1.00 12.03 105 ILE A O 20
ATOM 38730 N N . SER A 1 106 ? -33.145 -31.713 20.059 1.00 54.34 106 SER A N 20
ATOM 38731 C CA . SER A 1 106 ? -33.462 -32.264 18.744 1.00 5.23 106 SER A CA 20
ATOM 38732 C C . SER A 1 106 ? -34.962 -32.194 18.436 1.00 33.42 106 SER A C 20
ATOM 38733 O O . SER A 1 106 ? -35.354 -32.066 17.271 1.00 55.14 106 SER A O 20
ATOM 38741 N N . GLN A 1 107 ? -35.800 -32.258 19.474 1.00 73.50 107 GLN A N 20
ATOM 38742 C CA . GLN A 1 107 ? -37.250 -32.254 19.288 1.00 53.12 107 GLN A CA 20
ATOM 38743 C C . GLN A 1 107 ? -37.725 -31.003 18.579 1.00 11.35 107 GLN A C 20
ATOM 38744 O O . GLN A 1 107 ? -38.594 -31.068 17.707 1.00 43.01 107 GLN A O 20
ATOM 38758 N N . ASP A 1 108 ? -37.145 -29.869 18.928 1.00 13.42 108 ASP A N 20
ATOM 38759 C CA . ASP A 1 108 ? -37.595 -28.611 18.370 1.00 73.33 108 ASP A CA 20
ATOM 38760 C C . ASP A 1 108 ? -37.179 -28.535 16.904 1.00 51.41 108 ASP A C 20
ATOM 38761 O O . ASP A 1 108 ? -37.922 -28.057 16.046 1.00 55.21 108 ASP A O 20
ATOM 38770 N N . ILE A 1 109 ? -35.988 -29.055 16.640 1.00 53.45 109 ILE A N 20
ATOM 38771 C CA . ILE A 1 109 ? -35.434 -29.123 15.294 1.00 14.11 109 ILE A CA 20
ATOM 38772 C C . ILE A 1 109 ? -36.341 -29.938 14.376 1.00 42.22 109 ILE A C 20
ATOM 38773 O O . ILE A 1 109 ? -36.699 -29.500 13.279 1.00 63.04 109 ILE A O 20
ATOM 38789 N N . LEU A 1 110 ? -36.709 -31.128 14.839 1.00 44.14 110 LEU A N 20
ATOM 38790 C CA . LEU A 1 110 ? -37.595 -32.014 14.091 1.00 24.03 110 LEU A CA 20
ATOM 38791 C C . LEU A 1 110 ? -38.968 -31.374 13.929 1.00 42.03 110 LEU A C 20
ATOM 38792 O O . LEU A 1 110 ? -39.604 -31.499 12.882 1.00 44.42 110 LEU A O 20
ATOM 38808 N N . ASN A 1 111 ? -39.398 -30.668 14.969 1.00 1.43 111 ASN A N 20
ATOM 38809 C CA . ASN A 1 111 ? -40.649 -29.913 14.936 1.00 1.53 111 ASN A CA 20
ATOM 38810 C C . ASN A 1 111 ? -40.660 -28.939 13.761 1.00 13.41 111 ASN A C 20
ATOM 38811 O O . ASN A 1 111 ? -41.705 -28.682 13.170 1.00 32.40 111 ASN A O 20
ATOM 38822 N N . GLU A 1 112 ? -39.490 -28.390 13.448 1.00 71.23 112 GLU A N 20
ATOM 38823 C CA . GLU A 1 112 ? -39.339 -27.422 12.374 1.00 61.15 112 GLU A CA 20
ATOM 38824 C C . GLU A 1 112 ? -39.255 -28.099 11.007 1.00 34.23 112 GLU A C 20
ATOM 38825 O O . GLU A 1 112 ? -40.076 -27.856 10.126 1.00 44.44 112 GLU A O 20
ATOM 38837 N N . ILE A 1 113 ? -38.242 -28.948 10.840 1.00 40.22 113 ILE A N 20
ATOM 38838 C CA . ILE A 1 113 ? -37.936 -29.532 9.536 1.00 32.51 113 ILE A CA 20
ATOM 38839 C C . ILE A 1 113 ? -39.005 -30.540 9.108 1.00 31.43 113 ILE A C 20
ATOM 38840 O O . ILE A 1 113 ? -39.445 -30.547 7.956 1.00 64.51 113 ILE A O 20
ATOM 38856 N N . PHE A 1 114 ? -39.449 -31.362 10.050 1.00 72.51 114 PHE A N 20
ATOM 38857 C CA . PHE A 1 114 ? -40.453 -32.396 9.768 1.00 12.22 114 PHE A CA 20
ATOM 38858 C C . PHE A 1 114 ? -41.851 -31.869 10.063 1.00 12.22 114 PHE A C 20
ATOM 38859 O O . PHE A 1 114 ? -42.784 -32.639 10.304 1.00 33.51 114 PHE A O 20
ATOM 38876 N N . ARG A 1 115 ? -41.978 -30.550 10.029 1.00 21.13 115 ARG A N 20
ATOM 38877 C CA . ARG A 1 115 ? -43.253 -29.873 10.241 1.00 21.10 115 ARG A CA 20
ATOM 38878 C C . ARG A 1 115 ? -44.130 -29.990 8.990 1.00 74.42 115 ARG A C 20
ATOM 38879 O O . ARG A 1 115 ? -45.057 -30.826 8.975 1.00 53.41 115 ARG A O 20
#

Organism: Neisseria gonorrhoeae (strain NCCP11945) (NCBI:txid521006)

Foldseek 3Di:
DDDDDDDDDDDDCLVCVVVVCVVPVPLPLVVLLVCLVVVVADDELVGLQVVQQVVFLVCLVVVDPSCLLSNLSSNLSSNLNNLDPDHDHDVNSVDGCVVVHDCVSVVVSCVPSVD

Nearest PDB structures (foldseek):
  8tzm-assembly1_A  TM=9.004E-01  e=9.696E-14  Neisseria gonorrhoeae NCCP11945
  8tzm-assembly1_A  TM=8.468E-01  e=3.341E-13  Neisseria gonorrhoeae NCCP11945
  8tzm-assembly1_A  TM=8.849E-01  e=1.090E-14  Neisseria gonorrhoeae NCCP11945
  8tzm-assembly1_A  TM=8.739E-01  e=7.427E-15  Neisseria gonorrhoeae NCCP11945
  8tzm-assembly1_A  TM=8.912E-01  e=8.743E-14  Neisseria gonorrhoeae NCCP11945

Secondary structure (DSSP, 8-state):
---------S--HHHHHHHHHHHSTT--THHHHHHHTS----S-HHHHHHHHHHHHHHHHTTT-GGGHHHHHHHHHHHHHHHT-S-----TTT-S-GGGTS-HHHHHHHHHHHT-

Sequence (115 aa):
MAHHHHHHMFLDDVNVFLDDLNTNPITDEWYMSNFADKHIKILESYEAFDILKQFVDYMIEEHDEKSEYEIMEILRQLKYQADTNEKFYTNTQKQKIVELYKQEISQDILNEIFRMAHHHHHHMFLDDVNVFLDDLNTNPITDEWYMSNFADKHIKILESYEAFDILKQFVDYMIEEHDEKSEYEIMEILRQLKYQADTNEKFYTNTQKQKIVELYKQEISQDILNEIFRMAHHHHHHMFLDDVNVFLDDLNTNPITDEWYMSNFADKHIKILESYEAFDILKQFVDYMIEEHDEKSEYEIMEILRQLKYQADTNEKFYTNTQKQKIVELYKQEISQDILNEIFRMAHHHHHHMFLDDVNVFLDDLNTNPITDEWYMSNFADKHIKILESYEAFDILKQFVDYMIEEHDEKSEYEIMEILRQLKYQADTNEKFYTNTQKQKIVELYKQEISQDILNEIFRMAHHHHHHMFLDDVNVFLDDLNTNPITDEWYMSNFADKHIKILESYEAFDILKQFVDYMIEEHDEKSEYEIMEILRQLKYQADTNEKFYTNTQKQKIVELYKQEISQDILNEIFRMAHHHHHHMFLDDVNVFLDDLNTNPITDEWYMSNFADKHIKILESYEAFDILKQFVDYMIEEHDEKSEYEIMEILRQLKYQADTNEKFYTNTQKQKIVELYKQEISQDILNEIFRMAHHHHHHMFLDDVNVFLDDLNTNPITDEWYMSNFADKHIKILESYEAFDILKQFVDYMIEEHDEKSEYEIMEILRQLKYQADTNEKFYTNTQKQKIVELYKQEISQDILNEIFRMAHHHHHHMFLDDVNVFLDDLNTNPITDEWYMSNFADKHIKILESYEAFDILKQFVDYMIEEHDEKSEYEIMEILRQLKYQADTNEKFYTNTQKQKIVELYKQEISQDILNEIFRMAHHHHHHMFLDDVNVFLDDLNTNPITDEWYMSNFADKHIKILESYEAFDILKQFVDYMIEEHDEKSEYEIMEILRQLKYQADTNEKFYTNTQKQKIVELYKQEISQDILNEIFRMAHHHHHHMFLDDVNVFLDDLNTNPITDEWYMSNFADKHIKILESYEAFDILKQFVDYMIEEHDEKSEYEIMEILRQLKYQADTNEKFYTNTQKQKIVELYKQEISQDILNEIFRMAHHHHHHMFLDDVNVFLDDLNTNPITDEWYMSNFADKHIKILESYEAFDILKQFVDYMIEEHDEKSEYEIMEILRQLKYQADTNEKFYTNTQKQKIVELYKQEISQDILNEIFRMAHHHHHHMFLDDVNVFLDDLNTNPITDEWYMSNFADKHIKILESYEAFDILKQFVDYMIEEHDEKSEYEIMEILRQLKYQADTNEKFYTNTQKQKIVELYKQEISQDILNEIFRMAHHHHHHMFLDDVNVFLDDLNTNPITDEWYMSNFADKHIKILESYEAFDILKQFVDYMIEEHDEKSEYEIMEILRQLKYQADTNEKFYTNTQKQKIVELYKQEISQDILNEIFRMAHHHHHHMFLDDVNVFLDDLNTNPITDEWYMSNFADKHIKILESYEAFDILKQFVDYMIEEHDEKSEYEIMEILRQLKYQADTNEKFYTNTQKQKIVELYKQEISQDILNEIFRMAHHHHHHMFLDDVNVFLDDLNTNPITDEWYMSNFADKHIKILESYEAFDILKQFVDYMIEEHDEKSEYEIMEILRQLKYQADTNEKFYTNTQKQKIVELYKQEISQDILNEIFRMAHHHHHHMFLDDVNVFLDDLNTNPITDEWYMSNFADKHIKILESYEAFDILKQFVDYMIEEHDEKSEYEIMEILRQLKYQADTNEKFYTNTQKQKIVELYKQEISQDILNEIFRMAHHHHHHMFLDDVNVFLDDLNTNPITDEWYMSNFADKHIKILESYEAFDILKQFVDYMIEEHDEKSEYEIMEILRQLKYQADTNEKFYTNTQKQKIVELYKQEISQDILNEIFRMAHHHHHHMFLDDVNVFLDDLNTNPITDEWYMSNFADKHIKILESYEAFDILKQFVDYMIEEHDEKSEYEIMEILRQLKYQADTNEKFYTNTQKQKIVELYKQEISQDILNEIFRMAHHHHHHMFLDDVNVFLDDLNTNPITDEWYMSNFADKHIKILESYEAFDILKQFVDYMIEEHDEKSEYEIMEILRQLKYQADTNEKFYTNTQKQKIVELYKQEISQDILNEIFRMAHHHHHHMFLDDVNVFLDDLNTNPITDEWYMSNFADKHIKILESYEAFDILKQFVDYMIEEHDEKSEYEIMEILRQLKYQADTNEKFYTNTQKQKIVELYKQEISQDILNEIFR

Radius of gyration: 15.04 Å; Cα contacts (8 Å, |Δi|>4): 95; chains: 1; bounding box: 45×44×29 Å